Protein AF-0000000081782996 (afdb_homodimer)

Organism: Acanthaster planci (NCBI:txid133434)

Solvent-accessible surface area (backbone atoms only — not comparable to full-atom values): 99096 Å² total; per-residue (Å²): 117,73,71,66,64,56,58,69,59,61,67,72,56,61,75,66,59,66,82,66,60,81,76,82,70,81,69,79,82,71,78,75,65,73,74,62,92,53,60,62,35,41,34,34,70,46,66,41,34,33,33,34,40,40,46,39,20,35,53,35,80,90,77,66,38,68,65,50,74,59,51,66,64,35,55,46,39,55,48,24,42,52,50,40,44,53,52,40,51,70,32,75,86,46,45,53,96,46,40,60,18,34,44,34,38,62,18,14,70,30,46,57,44,26,38,60,55,46,60,71,57,45,45,55,88,63,40,36,76,54,90,51,85,71,84,79,68,69,44,55,48,57,62,66,68,62,30,71,62,79,62,52,47,51,30,32,40,30,25,54,50,40,69,30,29,51,42,38,36,44,59,30,41,73,71,38,26,26,28,30,16,42,52,37,27,54,55,75,56,47,37,84,87,28,78,39,31,31,24,65,31,38,38,46,64,55,49,46,50,49,50,52,45,50,36,54,72,70,63,40,23,14,29,21,40,38,21,25,81,45,74,68,12,48,48,46,50,51,55,43,65,68,45,26,55,84,67,41,30,32,76,49,44,76,48,78,41,48,82,86,55,54,70,65,54,40,41,52,48,52,53,50,47,62,31,86,71,28,46,36,28,24,39,32,36,34,34,30,44,42,68,44,50,47,52,45,32,46,29,30,50,74,68,69,46,58,35,55,44,36,41,39,32,30,39,51,37,38,48,45,22,55,61,62,37,65,100,37,54,72,47,44,44,26,23,34,23,38,29,71,61,52,36,81,52,70,68,54,50,56,51,53,62,65,52,59,52,90,86,45,73,50,73,59,48,63,62,48,58,72,74,41,56,72,62,70,71,46,85,54,80,82,45,76,79,77,61,51,41,61,40,60,40,58,34,48,36,36,29,48,41,53,48,42,51,47,54,12,49,36,53,49,42,38,75,72,54,45,89,79,70,53,87,82,31,66,60,56,71,54,65,53,24,64,61,46,42,59,32,39,45,64,34,72,48,76,40,97,56,64,50,69,51,40,34,45,97,51,22,38,15,62,49,40,31,31,30,28,32,29,40,64,46,98,83,68,47,74,40,68,38,79,24,30,38,34,37,62,94,66,75,40,75,45,72,79,44,84,76,59,34,49,20,47,24,104,82,62,56,59,51,47,86,56,72,11,45,65,42,76,83,58,57,83,42,24,21,44,44,59,52,76,76,58,38,88,31,39,49,45,67,42,76,41,58,88,48,21,19,29,38,82,92,29,52,37,72,45,73,36,61,80,69,28,33,35,32,64,72,15,64,45,66,34,76,47,69,77,40,57,48,22,70,85,34,71,68,16,31,52,53,43,53,54,33,50,54,51,46,50,51,53,52,48,43,56,65,63,50,62,74,45,52,82,39,69,76,42,50,73,61,44,54,67,50,49,50,40,27,52,52,12,39,54,41,23,34,50,24,37,48,44,58,32,41,76,66,36,53,67,41,26,45,40,53,62,45,25,47,44,54,12,39,43,34,26,26,48,39,46,25,51,52,22,50,44,52,32,43,45,61,51,48,24,61,72,59,71,39,70,65,66,48,56,69,62,32,71,70,55,54,48,54,54,50,52,54,52,49,49,53,53,55,48,55,50,52,51,46,44,70,76,54,62,42,36,68,35,78,41,76,28,76,48,85,66,54,67,99,61,43,62,51,54,45,31,35,51,38,59,58,78,56,67,70,60,54,51,57,45,48,49,60,39,47,54,31,36,50,49,19,28,54,32,19,58,71,35,47,83,53,63,84,84,54,67,61,37,59,29,45,30,53,31,30,48,50,36,52,51,39,51,53,42,19,51,38,39,17,59,14,40,53,56,59,69,70,65,68,52,25,58,48,31,45,32,47,27,38,44,52,40,38,51,43,43,47,54,40,68,42,41,60,55,50,45,48,70,73,66,50,81,66,66,55,68,51,56,57,44,52,52,41,46,53,46,47,45,46,48,47,48,50,50,57,60,59,63,70,62,78,69,87,76,86,80,79,76,89,86,92,86,88,95,86,95,83,94,84,92,84,90,84,88,93,84,90,90,78,91,81,76,87,80,82,79,83,75,80,83,81,77,73,87,122,117,75,71,67,63,56,59,71,57,60,66,70,54,61,73,65,57,65,81,64,61,83,73,80,70,81,69,79,82,70,79,75,66,73,75,63,92,55,59,64,35,41,35,34,68,47,68,42,34,32,32,34,39,40,46,40,21,36,52,37,80,88,77,66,39,68,65,52,75,59,51,68,65,34,54,48,38,54,49,24,43,52,48,42,44,52,51,40,52,72,34,76,85,48,45,55,95,48,40,58,18,35,44,32,39,62,19,15,69,30,46,56,45,27,39,60,55,46,60,72,56,45,47,55,87,62,39,36,76,54,90,49,85,73,85,78,69,68,46,54,50,57,62,67,68,60,32,72,62,79,63,52,46,49,30,32,42,30,24,54,49,41,70,30,29,51,43,40,35,45,58,30,43,75,70,37,25,27,29,30,16,42,50,36,28,53,55,75,56,47,36,83,86,27,76,40,32,30,26,65,32,38,38,46,65,56,51,47,50,50,50,50,44,50,35,54,71,69,63,40,23,14,30,21,40,39,21,25,80,46,74,68,12,48,48,44,49,51,55,43,64,67,46,27,55,84,66,40,30,32,76,47,43,76,49,79,40,49,83,86,55,54,70,65,53,38,42,51,49,53,52,50,46,62,31,85,70,29,46,36,26,24,40,31,36,34,34,31,44,44,69,44,49,47,53,46,34,46,29,31,51,75,67,68,45,58,36,55,43,37,41,39,32,28,41,51,36,39,47,46,26,52,60,63,35,66,92,36,53,72,45,43,43,27,24,33,24,38,29,72,63,53,35,80,52,70,68,55,51,55,52,53,63,65,50,59,51,93,86,44,71,50,73,59,46,63,62,48,58,72,73,42,56,72,58,69,70,44,85,52,80,82,43,78,81,75,58,45,38,69,44,60,41,58,35,46,37,36,28,46,41,53,47,43,51,48,54,12,49,36,53,50,42,38,72,73,55,45,89,80,68,54,87,83,32,66,59,55,71,53,65,53,24,64,62,46,44,61,34,41,46,64,34,73,50,77,40,95,54,66,49,69,49,40,34,44,96,49,22,38,16,63,48,40,32,32,28,30,33,28,40,65,45,100,83,68,45,71,36,72,39,78,23,31,38,33,38,61,93,67,76,39,74,46,73,78,42,85,76,60,36,48,20,47,23,101,82,66,55,63,51,46,86,55,71,12,46,64,41,76,83,58,58,82,41,24,21,45,44,58,51,76,75,57,38,88,29,39,50,45,68,42,76,42,59,89,47,21,19,31,38,84,91,29,53,37,69,45,72,36,61,80,68,28,32,35,32,64,74,16,65,45,68,36,77,48,69,77,42,58,47,21,71,84,34,71,68,16,32,52,53,44,51,54,33,49,54,50,48,49,51,53,51,49,44,58,65,63,50,62,74,44,54,83,39,68,77,43,51,74,59,45,56,68,49,50,48,41,27,52,52,13,38,54,41,22,36,49,25,38,46,45,59,33,41,75,65,37,53,67,41,26,45,40,55,62,45,26,48,44,53,13,40,43,35,27,26,47,39,46,24,52,52,22,49,44,51,32,44,46,61,51,46,24,62,72,58,72,41,70,65,66,49,55,69,64,33,75,67,56,50,51,53,54,49,52,54,52,48,49,54,52,53,49,54,52,52,51,44,45,70,78,53,64,45,36,66,35,80,44,76,26,74,45,85,63,81,84,95,66,47,75,51,54,43,30,35,52,38,60,58,78,55,67,72,61,53,51,57,46,48,50,60,38,49,55,32,36,51,50,19,30,54,33,19,59,70,36,49,85,52,63,84,85,53,68,60,36,59,30,47,30,52,31,30,50,50,37,52,51,38,51,54,43,18,52,38,38,18,59,13,39,54,57,58,69,70,66,68,52,24,59,48,32,46,30,47,30,38,44,51,40,38,52,43,44,47,53,40,67,46,41,59,56,49,45,48,69,72,67,49,81,65,67,56,69,50,56,56,43,50,53,40,45,52,48,45,45,45,47,46,43,48,50,52,58,60,57,61,70,65,65,81,72,82,68,83,69,88,71,89,84,74,90,79,90,82,85,68,95,75,92,84,82,90,84,85,87,77,86,78,82,86,81,85,76,82,75,80,87,76,95,86,85,132

Secondary structure (DSSP, 8-state):
-HHHHHHHHHHTTTHHHHTT--------S-------S----EEE--SEEEEEEE--EEEETTTTEEEEE--HHHHHHHHHHHHHHHHHHT-SSSSTT--EEEEEEE-TT-HHHHHHHHGGGS-GGGSPP--S---SSEEE-SS-GGGS-SSPEEEEE--SSHHHHHHHHHHHHHTT--EEESS---GGGGSTT-TTEEESS--HHHHHHHHHHHHHHTT--EEEEEEESSHHHHHHHHHHHHHTGGGT-EEEEEEEE-TTS-HHHHHHHHHHHTSTTGGG--EEEEES-HHHHHHHHHHHHHTT-TTS-EEEE-HHHHTTTTGGGTT-HHHHTT-EEEEE-----HHHHHHHHHH-STT-SSTTHHHHHHHS-HHHH--STTS-TT--------HHHHHHHHHHHHHHHHHHHHHHH-SS--TT-HHHHS--HHHHHHHHTT-EEE-TTSSEEE--TTSPPP-EEEEEEEEE-TTS-EEEEEEEEEETTTTEEEE-SPPPP----TT--SSS-----SSPPPPTTEEEEE-GGGGGG-EEEEEPPTTEEEETTTTEEEEPPTTEEE-TTSSSEEEPPEE---TTSHHHHHHHHHHHHHHHHHHHHHHHTGGGTTSHHHHTT-HHHHHHHHHHHHHHHHHHHHTTS---HHHHHHHHHHHHHHHHHHHHHHHHHHHHHIIIIIIHHHH--HHHHHTT-HHHHHHHHHHHHHHHHHHHHHHHHHS---EEEEEEE-S---SSS--EEEEEEE---HHHHHHHHHHHHHHHHHHHHHHHHTTTS-TT-THHHHHHHHHHHHHHHHHHHHHHHHHHHTT-S-SHHHHHHHHHHHHHHHHHIIIIIHHHHHHHHH--S-HHHHHHHHHHHHHHHHHHHHHHHTT----------------------------------------------/-TTHHHHHHHHTTTHHHHTT--------S-------S---EEEE--SEEEEEEE--EEEETTTTEEEEE--HHHHHHHHHHHHHHHHHHT-SSSSTT--EEEEEEE-TT-HHHHHHHHGGGS-GGGSPP--S---SSEEEESS-GGGS-SSPEEEEE--SSHHHHHHHHHHHHHTT--EEESS---GGGGSTT-TTEEESS--HHHHHHHHHHHHHHTT--EEEEEEESSHHHHHHHHHHHHHTGGGT-EEEEEEEE-TTS-HHHHHHHHHHHTSTTGGG--EEEEES-HHHHHHHHHHHHHTT-TTS-EEEE-HHHHTTTTGGGTT-HHHHTT-EEEEE-----HHHHHHHHHH-STT-SSTTHHHHHHHS-HHHH--STTS-TTS-------HHHHHHHHHHHHHHHHHHHHHHH-SS--TT-HHHHS--HHHHHHHHTT-EEE-TTSSEEE--TTS----EEEEEEEEE-TTS-EEEEEEEEEETTTTEEEE-S-PPP----TTS-SSS-----SSPPPPTTEEEEE-GGGGGG-EEEEEPPTTEEEETTTTEEEEPPTTEEE-TTSSSEEEPPEE---TTSHHHHHHHHHHHHHHHHHHHHHHHTGGGTTSHHHHTT-HHHHHHHHHHHHHHHHHHHHTTS---HHHHHHHHHHHHHHHHHHHHHHHHHHHHHIIIIIIHHHH--HHHHHTT-HHHHHHHHHHHHHHHHHHHHHHHHHS---EEEEEEE----SSSS--EEEEEEE---HHHHHHHHHHHHHHHHHHHHHHHHTTTS-TT-THHHHHHHHHHHHHHHHHHHHHHHHHHHTT-S-SHHHHHHHHHHHHHHHHHIIIIIHHHHHHHHH--S-HHHHHHHHHHHHHHHHHHHHHHHGGG---------------------------------------------

Structure (mmCIF, N/CA/C/O backbone):
data_AF-0000000081782996-model_v1
#
loop_
_entity.id
_entity.type
_entity.pdbx_description
1 polymer 'Metabotropic glutamate receptor 2-like'
#
loop_
_atom_site.group_PDB
_atom_site.id
_atom_site.type_symbol
_atom_site.label_atom_id
_atom_site.label_alt_id
_atom_site.label_comp_id
_atom_site.label_asym_id
_atom_site.label_entity_id
_atom_site.label_seq_id
_atom_site.pdbx_PDB_ins_code
_atom_site.Cartn_x
_atom_site.Cartn_y
_atom_site.Cartn_z
_atom_site.occupancy
_atom_site.B_iso_or_equiv
_atom_site.auth_seq_id
_atom_site.auth_comp_id
_atom_site.auth_asym_id
_atom_site.auth_atom_id
_atom_site.pdbx_PDB_model_num
ATOM 1 N N . MET A 1 1 ? 56.21 4.153 -16.46 1 25.96 1 MET A N 1
ATOM 2 C CA . MET A 1 1 ? 55.512 2.87 -16.461 1 25.96 1 MET A CA 1
ATOM 3 C C . MET A 1 1 ? 54.505 2.799 -17.605 1 25.96 1 MET A C 1
ATOM 5 O O . MET A 1 1 ? 54.076 1.711 -17.992 1 25.96 1 MET A O 1
ATOM 9 N N . ALA A 1 2 ? 54.054 4.024 -18.22 1 31.09 2 ALA A N 1
ATOM 10 C CA . ALA A 1 2 ? 53.213 4.226 -19.396 1 31.09 2 ALA A CA 1
ATOM 11 C C . ALA A 1 2 ? 53.88 3.669 -20.65 1 31.09 2 ALA A C 1
ATOM 13 O O . ALA A 1 2 ? 53.22 3.057 -21.493 1 31.09 2 ALA A O 1
ATOM 14 N N . VAL A 1 3 ? 55.298 3.969 -20.811 1 34.71 3 VAL A N 1
ATOM 15 C CA . VAL A 1 3 ? 56.085 3.713 -22.012 1 34.71 3 VAL A CA 1
ATOM 16 C C . VAL A 1 3 ? 56.272 2.209 -22.198 1 34.71 3 VAL A C 1
ATOM 18 O O . VAL A 1 3 ? 56.184 1.699 -23.317 1 34.71 3 VAL A O 1
ATOM 21 N N . PHE A 1 4 ? 56.633 1.468 -21.037 1 35.72 4 PHE A N 1
ATOM 22 C CA . PHE A 1 4 ? 56.968 0.051 -21.107 1 35.72 4 PHE A CA 1
ATOM 23 C C . PHE A 1 4 ? 55.735 -0.78 -21.443 1 35.72 4 PHE A C 1
ATOM 25 O O . PHE A 1 4 ? 55.817 -1.737 -22.216 1 35.72 4 PHE A O 1
ATOM 32 N N . LEU A 1 5 ? 54.491 -0.331 -20.995 1 26.76 5 LEU A N 1
ATOM 33 C CA . LEU A 1 5 ? 53.28 -1.122 -21.186 1 26.76 5 LEU A CA 1
ATOM 34 C C . LEU A 1 5 ? 52.798 -1.039 -22.63 1 26.76 5 LEU A C 1
ATOM 36 O O . LEU A 1 5 ? 51.98 -1.853 -23.064 1 26.76 5 LEU A O 1
ATOM 40 N N . LYS A 1 6 ? 53.249 0.01 -23.414 1 31.65 6 LYS A N 1
ATOM 41 C CA . LYS A 1 6 ? 52.854 0.198 -24.807 1 31.65 6 LYS A CA 1
ATOM 42 C C . LYS A 1 6 ? 53.441 -0.895 -25.696 1 31.65 6 LYS A C 1
ATOM 44 O O . LYS A 1 6 ? 52.773 -1.383 -26.611 1 31.65 6 LYS A O 1
ATOM 49 N N . SER A 1 7 ? 54.786 -1.174 -25.401 1 28.08 7 SER A N 1
ATOM 50 C CA . SER A 1 7 ? 55.562 -1.952 -26.36 1 28.08 7 SER A CA 1
ATOM 51 C C . SER A 1 7 ? 55.136 -3.417 -26.357 1 28.08 7 SER A C 1
ATOM 53 O O . SER A 1 7 ? 55.365 -4.137 -27.331 1 28.08 7 SER A O 1
ATOM 55 N N . VAL A 1 8 ? 54.811 -4.006 -25.148 1 31.4 8 VAL A N 1
ATOM 56 C CA . VAL A 1 8 ? 54.518 -5.435 -25.125 1 31.4 8 VAL A CA 1
ATOM 57 C C . VAL A 1 8 ? 53.196 -5.704 -25.84 1 31.4 8 VAL A C 1
ATOM 59 O O . VAL A 1 8 ? 52.821 -6.859 -26.051 1 31.4 8 VAL A O 1
ATOM 62 N N . CYS A 1 9 ? 52.411 -4.677 -26.337 1 28.52 9 CYS A N 1
ATOM 63 C CA . CYS A 1 9 ? 51.183 -4.785 -27.117 1 28.52 9 CYS A CA 1
ATOM 64 C C . CYS A 1 9 ? 51.474 -5.293 -28.524 1 28.52 9 CYS A C 1
ATOM 66 O O . CYS A 1 9 ? 50.626 -5.937 -29.144 1 28.52 9 CYS A O 1
ATOM 68 N N . VAL A 1 10 ? 52.654 -4.88 -29.2 1 30.55 10 VAL A N 1
ATOM 69 C CA . VAL A 1 10 ? 52.868 -5.11 -30.625 1 30.55 10 VAL A CA 1
ATOM 70 C C . VAL A 1 10 ? 53.111 -6.596 -30.879 1 30.55 10 VAL A C 1
ATOM 72 O O . VAL A 1 10 ? 52.599 -7.157 -31.851 1 30.55 10 VAL A O 1
ATOM 75 N N . ALA A 1 11 ? 53.986 -7.297 -30.056 1 30.23 11 ALA A N 1
ATOM 76 C CA . ALA A 1 11 ? 54.435 -8.635 -30.428 1 30.23 11 ALA A CA 1
ATOM 77 C C . ALA A 1 11 ? 53.292 -9.642 -30.34 1 30.23 11 ALA A C 1
ATOM 79 O O . ALA A 1 11 ? 53.237 -10.598 -31.117 1 30.23 11 ALA A O 1
ATOM 80 N N . SER A 1 12 ? 52.34 -9.526 -29.413 1 27.12 12 SER A N 1
ATOM 81 C CA . SER A 1 12 ? 51.313 -10.555 -29.292 1 27.12 12 SER A CA 1
ATOM 82 C C . SER A 1 12 ? 50.343 -10.509 -30.467 1 27.12 12 SER A C 1
ATOM 84 O O . SER A 1 12 ? 49.369 -11.265 -30.506 1 27.12 12 SER A O 1
ATOM 86 N N . THR A 1 13 ? 50.408 -9.551 -31.418 1 29.71 13 THR A N 1
ATOM 87 C CA . THR A 1 13 ? 49.606 -9.468 -32.633 1 29.71 13 THR A CA 1
ATOM 88 C C . THR A 1 13 ? 49.98 -10.584 -33.605 1 29.71 13 THR A C 1
ATOM 90 O O . THR A 1 13 ? 49.165 -10.989 -34.436 1 29.71 13 THR A O 1
ATOM 93 N N . LEU A 1 14 ? 51.294 -10.982 -33.69 1 27.93 14 LEU A N 1
ATOM 94 C CA . LEU A 1 14 ? 51.73 -11.796 -34.82 1 27.93 14 LEU A CA 1
ATOM 95 C C . LEU A 1 14 ? 51.158 -13.206 -34.726 1 27.93 14 LEU A C 1
ATOM 97 O O . LEU A 1 14 ? 50.858 -13.828 -35.748 1 27.93 14 LEU A O 1
ATOM 101 N N . ILE A 1 15 ? 51.206 -13.842 -33.52 1 28.26 15 ILE A N 1
ATOM 102 C CA . ILE A 1 15 ? 50.835 -15.253 -33.513 1 28.26 15 ILE A CA 1
ATOM 103 C C . ILE A 1 15 ? 49.34 -15.396 -33.79 1 28.26 15 ILE A C 1
ATOM 105 O O . ILE A 1 15 ? 48.86 -16.491 -34.093 1 28.26 15 ILE A O 1
ATOM 109 N N . SER A 1 16 ? 48.488 -14.336 -33.743 1 26.84 16 SER A N 1
ATOM 110 C CA . SER A 1 16 ? 47.069 -14.414 -34.073 1 26.84 16 SER A CA 1
ATOM 111 C C . SER A 1 16 ? 46.862 -14.758 -35.545 1 26.84 16 SER A C 1
ATOM 113 O O . SER A 1 16 ? 45.743 -15.055 -35.967 1 26.84 16 SER A O 1
ATOM 115 N N . LEU A 1 17 ? 47.757 -14.334 -36.426 1 27.36 17 LEU A N 1
ATOM 116 C CA . LEU A 1 17 ? 47.454 -14.425 -37.851 1 27.36 17 LEU A CA 1
ATOM 117 C C . LEU A 1 17 ? 47.432 -15.878 -38.31 1 27.36 17 LEU A C 1
ATOM 119 O O . LEU A 1 17 ? 46.678 -16.235 -39.219 1 27.36 17 LEU A O 1
ATOM 123 N N . ALA A 1 18 ? 48.401 -16.703 -37.854 1 26.03 18 ALA A N 1
ATOM 124 C CA . ALA A 1 18 ? 48.621 -17.923 -38.626 1 26.03 18 ALA A CA 1
ATOM 125 C C . ALA A 1 18 ? 47.447 -18.886 -38.476 1 26.03 18 ALA A C 1
ATOM 127 O O . ALA A 1 18 ? 47.165 -19.676 -39.38 1 26.03 18 ALA A O 1
ATOM 128 N N . VAL A 1 19 ? 46.904 -19.062 -37.249 1 25.78 19 VAL A N 1
ATOM 129 C CA . VAL A 1 19 ? 46.008 -20.206 -37.118 1 25.78 19 VAL A CA 1
ATOM 130 C C . VAL A 1 19 ? 44.685 -19.91 -37.82 1 25.78 19 VAL A C 1
ATOM 132 O O . VAL A 1 19 ? 43.72 -20.666 -37.685 1 25.78 19 VAL A O 1
ATOM 135 N N . SER A 1 20 ? 44.554 -18.816 -38.556 1 26.06 20 SER A N 1
ATOM 136 C CA . SER A 1 20 ? 43.345 -18.504 -39.311 1 26.06 20 SER A CA 1
ATOM 137 C C . SER A 1 20 ? 43.089 -19.543 -40.398 1 26.06 20 SER A C 1
ATOM 139 O O . SER A 1 20 ? 42.252 -19.334 -41.279 1 26.06 20 SER A O 1
ATOM 141 N N . LEU A 1 21 ? 44.097 -20.374 -40.666 1 24.55 21 LEU A N 1
ATOM 142 C CA . LEU A 1 21 ? 44.007 -20.924 -42.015 1 24.55 21 LEU A CA 1
ATOM 143 C C . LEU A 1 21 ? 42.663 -21.61 -42.233 1 24.55 21 LEU A C 1
ATOM 145 O O . LEU A 1 21 ? 41.967 -21.325 -43.21 1 24.55 21 LEU A O 1
ATOM 149 N N . HIS A 1 22 ? 42.581 -22.958 -42.575 1 23.09 22 HIS A N 1
ATOM 150 C CA . HIS A 1 22 ? 41.916 -23.637 -43.682 1 23.09 22 HIS A CA 1
ATOM 151 C C . HIS A 1 22 ? 40.511 -24.082 -43.292 1 23.09 22 HIS A C 1
ATOM 153 O O . HIS A 1 22 ? 40.288 -25.257 -42.994 1 23.09 22 HIS A O 1
ATOM 159 N N . ILE A 1 23 ? 39.841 -23.428 -42.397 1 24.49 23 ILE A N 1
ATOM 160 C CA . ILE A 1 23 ? 38.575 -24.132 -42.225 1 24.49 23 ILE A CA 1
ATOM 161 C C . ILE A 1 23 ? 37.768 -24.065 -43.52 1 24.49 23 ILE A C 1
ATOM 163 O O . ILE A 1 23 ? 37.506 -22.978 -44.04 1 24.49 23 ILE A O 1
ATOM 167 N N . PRO A 1 24 ? 37.743 -25.14 -44.291 1 24.77 24 PRO A N 1
ATOM 168 C CA . PRO A 1 24 ? 37.012 -25.207 -45.558 1 24.77 24 PRO A CA 1
ATOM 169 C C . PRO A 1 24 ? 35.55 -24.788 -45.419 1 24.77 24 PRO A C 1
ATOM 171 O O . PRO A 1 24 ? 34.946 -24.983 -44.361 1 24.77 24 PRO A O 1
ATOM 174 N N . ALA A 1 25 ? 35.163 -23.69 -46.093 1 24.12 25 ALA A N 1
ATOM 175 C CA . ALA A 1 25 ? 33.923 -22.937 -46.264 1 24.12 25 ALA A CA 1
ATOM 176 C C . ALA A 1 25 ? 32.79 -23.845 -46.732 1 24.12 25 ALA A C 1
ATOM 178 O O . ALA A 1 25 ? 31.637 -23.415 -46.821 1 24.12 25 ALA A O 1
ATOM 179 N N . ASP A 1 26 ? 33.1 -24.95 -47.37 1 23.69 26 ASP A N 1
ATOM 180 C CA . ASP A 1 26 ? 32.022 -25.258 -48.305 1 23.69 26 ASP A CA 1
ATOM 181 C C . ASP A 1 26 ? 30.746 -25.649 -47.562 1 23.69 26 ASP A C 1
ATOM 183 O O . ASP A 1 26 ? 30.54 -26.822 -47.247 1 23.69 26 ASP A O 1
ATOM 187 N N . ILE A 1 27 ? 30.512 -24.958 -46.543 1 23.6 27 ILE A N 1
ATOM 188 C CA . ILE A 1 27 ? 29.332 -25.462 -45.849 1 23.6 27 ILE A CA 1
ATOM 189 C C . ILE A 1 27 ? 28.09 -25.228 -46.705 1 23.6 27 ILE A C 1
ATOM 191 O O . ILE A 1 27 ? 27.762 -24.086 -47.036 1 23.6 27 ILE A O 1
ATOM 195 N N . SER A 1 28 ? 27.745 -26.18 -47.549 1 21.24 28 SER A N 1
ATOM 196 C CA . SER A 1 28 ? 26.537 -26.277 -48.361 1 21.24 28 SER A CA 1
ATOM 197 C C . SER A 1 28 ? 25.304 -25.848 -47.572 1 21.24 28 SER A C 1
ATOM 199 O O . SER A 1 28 ? 25.22 -26.084 -46.365 1 21.24 28 SER A O 1
ATOM 201 N N . ARG A 1 29 ? 24.519 -24.944 -48.12 1 26.2 29 ARG A N 1
ATOM 202 C CA . ARG A 1 29 ? 23.279 -24.229 -47.832 1 26.2 29 ARG A CA 1
ATOM 203 C C . ARG A 1 29 ? 22.239 -25.161 -47.22 1 26.2 29 ARG A C 1
ATOM 205 O O . ARG A 1 29 ? 21.471 -24.754 -46.346 1 26.2 29 ARG A O 1
ATOM 212 N N . ASN A 1 30 ? 21.833 -26.174 -48.026 1 23.51 30 ASN A N 1
ATOM 213 C CA . ASN A 1 30 ? 20.406 -26.398 -48.23 1 23.51 30 ASN A CA 1
ATOM 214 C C . ASN A 1 30 ? 19.765 -27.071 -47.02 1 23.51 30 ASN A C 1
ATOM 216 O O . ASN A 1 30 ? 18.586 -27.427 -47.055 1 23.51 30 ASN A O 1
ATOM 220 N N . ALA A 1 31 ? 20.406 -27.948 -46.296 1 26.25 31 ALA A N 1
ATOM 221 C CA . ALA A 1 31 ? 19.533 -28.949 -45.688 1 26.25 31 ALA A CA 1
ATOM 222 C C . ALA A 1 31 ? 18.64 -28.322 -44.622 1 26.25 31 ALA A C 1
ATOM 224 O O . ALA A 1 31 ? 19.113 -27.96 -43.542 1 26.25 31 ALA A O 1
ATOM 225 N N . GLN A 1 32 ? 17.771 -27.452 -45.042 1 29.52 32 GLN A N 1
ATOM 226 C CA . GLN A 1 32 ? 16.659 -27.193 -44.134 1 29.52 32 GLN A CA 1
ATOM 227 C C . GLN A 1 32 ? 16.145 -28.488 -43.511 1 29.52 32 GLN A C 1
ATOM 229 O O . GLN A 1 32 ? 15.361 -29.212 -44.128 1 29.52 32 GLN A O 1
ATOM 234 N N . GLY A 1 33 ? 17.022 -29.358 -43.087 1 27.32 33 GLY A N 1
ATOM 235 C CA . GLY A 1 33 ? 16.536 -30.604 -42.518 1 27.32 33 GLY A CA 1
ATOM 236 C C . GLY A 1 33 ? 15.411 -30.405 -41.52 1 27.32 33 GLY A C 1
ATOM 237 O O . GLY A 1 33 ? 15.567 -29.676 -40.538 1 27.32 33 GLY A O 1
ATOM 238 N N . VAL A 1 34 ? 14.168 -30.267 -42.016 1 32.34 34 VAL A N 1
ATOM 239 C CA . VAL A 1 34 ? 12.996 -30.569 -41.201 1 32.34 34 VAL A CA 1
ATOM 240 C C . VAL A 1 34 ? 13.317 -31.707 -40.234 1 32.34 34 VAL A C 1
ATOM 242 O O . VAL A 1 34 ? 13.606 -32.828 -40.659 1 32.34 34 VAL A O 1
ATOM 245 N N . LEU A 1 35 ? 13.942 -31.497 -39.209 1 35.91 35 LEU A N 1
ATOM 246 C CA . LEU A 1 35 ? 14.125 -32.515 -38.181 1 35.91 35 LEU A CA 1
ATOM 247 C C . LEU A 1 35 ? 12.846 -33.322 -37.98 1 35.91 35 LEU A C 1
ATOM 249 O O . LEU A 1 35 ? 11.777 -32.752 -37.754 1 35.91 35 LEU A O 1
ATOM 253 N N . THR A 1 36 ? 12.659 -34.354 -38.702 1 36 36 THR A N 1
ATOM 254 C CA . THR A 1 36 ? 11.662 -35.379 -38.414 1 36 36 THR A CA 1
ATOM 255 C C . THR A 1 36 ? 11.469 -35.539 -36.908 1 36 36 THR A C 1
ATOM 257 O O . THR A 1 36 ? 12.342 -35.164 -36.122 1 36 36 THR A O 1
ATOM 260 N N . ASP A 1 37 ? 10.257 -35.762 -36.382 1 42.6 37 ASP A N 1
ATOM 261 C CA . ASP A 1 37 ? 9.783 -36.167 -35.063 1 42.6 37 ASP A CA 1
ATOM 262 C C . ASP A 1 37 ? 10.776 -37.111 -34.388 1 42.6 37 ASP A C 1
ATOM 264 O O . ASP A 1 37 ? 10.444 -37.767 -33.399 1 42.6 37 ASP A O 1
ATOM 268 N N . ASP A 1 38 ? 11.856 -37.594 -35.024 1 47.99 38 ASP A N 1
ATOM 269 C CA . ASP A 1 38 ? 12.699 -38.651 -34.473 1 47.99 38 ASP A CA 1
ATOM 270 C C . ASP A 1 38 ? 13.478 -38.155 -33.257 1 47.99 38 ASP A C 1
ATOM 272 O O . ASP A 1 38 ? 14.133 -37.112 -33.316 1 47.99 38 ASP A O 1
ATOM 276 N N . ASP A 1 39 ? 13.141 -38.582 -32.079 1 61.27 39 ASP A N 1
ATOM 277 C CA . ASP A 1 39 ? 13.64 -38.277 -30.742 1 61.27 39 ASP A CA 1
ATOM 278 C C . ASP A 1 39 ? 15.139 -38.548 -30.64 1 61.27 39 ASP A C 1
ATOM 280 O O . ASP A 1 39 ? 15.584 -39.682 -30.826 1 61.27 39 ASP A O 1
ATOM 284 N N . ASP A 1 40 ? 16.075 -37.659 -30.754 1 78.12 40 ASP A N 1
ATOM 285 C CA . ASP A 1 40 ? 17.495 -37.832 -30.46 1 78.12 40 ASP A CA 1
ATOM 286 C C . ASP A 1 40 ? 17.722 -38.073 -28.97 1 78.12 40 ASP A C 1
ATOM 288 O O . ASP A 1 40 ? 17.065 -37.456 -28.128 1 78.12 40 ASP A O 1
ATOM 292 N N . VAL A 1 41 ? 18.384 -39.203 -28.696 1 88.79 41 VAL A N 1
ATOM 293 C CA . VAL A 1 41 ? 18.756 -39.527 -27.322 1 88.79 41 VAL A CA 1
ATOM 294 C C . VAL A 1 41 ? 20.272 -39.683 -27.221 1 88.79 41 VAL A C 1
ATOM 296 O O . VAL A 1 41 ? 20.908 -40.229 -28.126 1 88.79 41 VAL A O 1
ATOM 299 N N . PHE A 1 42 ? 20.945 -39.022 -26.368 1 91.46 42 PHE A N 1
ATOM 300 C CA . PHE A 1 42 ? 22.334 -39.29 -26.014 1 91.46 42 PHE A CA 1
ATOM 301 C C . PHE A 1 42 ? 22.419 -40.34 -24.912 1 91.46 42 PHE A C 1
ATOM 303 O O . PHE A 1 42 ? 22.053 -40.075 -23.765 1 91.46 42 PHE A O 1
ATOM 310 N N . PHE A 1 43 ? 22.851 -41.574 -25.311 1 91.51 43 PHE A N 1
ATOM 311 C CA . PHE A 1 43 ? 22.789 -42.698 -24.385 1 91.51 43 PHE A CA 1
ATOM 312 C C . PHE A 1 43 ? 24.166 -43.325 -24.201 1 91.51 43 PHE A C 1
ATOM 314 O O . PHE A 1 43 ? 24.924 -43.462 -25.163 1 91.51 43 PHE A O 1
ATOM 321 N N . GLN A 1 44 ? 24.531 -43.482 -23.025 1 90.5 44 GLN A N 1
ATOM 322 C CA . GLN A 1 44 ? 25.678 -44.295 -22.635 1 90.5 44 GLN A CA 1
ATOM 323 C C . GLN A 1 44 ? 25.283 -45.343 -21.599 1 90.5 44 GLN A C 1
ATOM 325 O O . GLN A 1 44 ? 24.715 -45.011 -20.557 1 90.5 44 GLN A O 1
ATOM 330 N N . ASP A 1 45 ? 25.512 -46.539 -21.93 1 88.03 45 ASP A N 1
ATOM 331 C CA . ASP A 1 45 ? 25.125 -47.623 -21.031 1 88.03 45 ASP A CA 1
ATOM 332 C C . ASP A 1 45 ? 26.004 -47.641 -19.783 1 88.03 45 ASP A C 1
ATOM 334 O O . ASP A 1 45 ? 27.086 -47.051 -19.771 1 88.03 45 ASP A O 1
ATOM 338 N N . GLY A 1 46 ? 25.482 -48.199 -18.714 1 91.01 46 GLY A N 1
ATOM 339 C CA . GLY A 1 46 ? 26.139 -48.385 -17.43 1 91.01 46 GLY A CA 1
ATOM 340 C C . GLY A 1 46 ? 25.396 -49.336 -16.512 1 91.01 46 GLY A C 1
ATOM 341 O O . GLY A 1 46 ? 24.374 -49.907 -16.897 1 91.01 46 GLY A O 1
ATOM 342 N N . ASP A 1 47 ? 25.976 -49.617 -15.416 1 91.1 47 ASP A N 1
ATOM 343 C CA . ASP A 1 47 ? 25.307 -50.454 -14.424 1 91.1 47 ASP A CA 1
ATOM 344 C C . ASP A 1 47 ? 24.092 -49.741 -13.834 1 91.1 47 ASP A C 1
ATOM 346 O O . ASP A 1 47 ? 23.09 -50.38 -13.507 1 91.1 47 ASP A O 1
ATOM 350 N N . ILE A 1 48 ? 24.28 -48.487 -13.693 1 93.51 48 ILE A N 1
ATOM 351 C CA . ILE A 1 48 ? 23.202 -47.613 -13.242 1 93.51 48 ILE A CA 1
ATOM 352 C C . ILE A 1 48 ? 23.004 -46.478 -14.244 1 93.51 48 ILE A C 1
ATOM 354 O O . ILE A 1 48 ? 23.972 -45.847 -14.675 1 93.51 48 ILE A O 1
ATOM 358 N N . ILE A 1 49 ? 21.767 -46.201 -14.599 1 94.42 49 ILE A N 1
ATOM 359 C CA . ILE A 1 49 ? 21.485 -45.193 -15.615 1 94.42 49 ILE A CA 1
ATOM 360 C C . ILE A 1 49 ? 20.854 -43.965 -14.962 1 94.42 49 ILE A C 1
ATOM 362 O O . ILE A 1 49 ? 19.896 -44.085 -14.195 1 94.42 49 ILE A O 1
ATOM 366 N N . LEU A 1 50 ? 21.399 -42.844 -15.212 1 96.93 50 LEU A N 1
ATOM 367 C CA . LEU A 1 50 ? 20.799 -41.571 -14.828 1 96.93 50 LEU A CA 1
ATOM 368 C C . LEU A 1 50 ? 20.131 -40.902 -16.025 1 96.93 50 LEU A C 1
ATOM 370 O O . LEU A 1 50 ? 20.649 -40.96 -17.143 1 96.93 50 LEU A O 1
ATOM 374 N N . GLY A 1 51 ? 18.992 -40.361 -15.776 1 96.42 51 GLY A N 1
ATOM 375 C CA . GLY A 1 51 ? 18.336 -39.576 -16.809 1 96.42 51 GLY A CA 1
ATOM 376 C C . GLY A 1 51 ? 18.762 -38.12 -16.814 1 96.42 51 GLY A C 1
ATOM 377 O O . GLY A 1 51 ? 19.171 -37.585 -15.782 1 96.42 51 GLY A O 1
ATOM 378 N N . GLY A 1 52 ? 18.758 -37.48 -17.961 1 96.88 52 GLY A N 1
ATOM 379 C CA . GLY A 1 52 ? 19.029 -36.059 -18.11 1 96.88 52 GLY A CA 1
ATOM 380 C C . GLY A 1 52 ? 18.06 -35.362 -19.045 1 96.88 52 GLY A C 1
ATOM 381 O O . GLY A 1 52 ? 17.654 -35.928 -20.062 1 96.88 52 GLY A O 1
ATOM 382 N N . VAL A 1 53 ? 17.632 -34.225 -18.628 1 96.15 53 VAL A N 1
ATOM 383 C CA . VAL A 1 53 ? 16.744 -33.412 -19.453 1 96.15 53 VAL A CA 1
ATOM 384 C C . VAL A 1 53 ? 17.296 -31.993 -19.564 1 96.15 53 VAL A C 1
ATOM 386 O O . VAL A 1 53 ? 17.472 -31.308 -18.553 1 96.15 53 VAL A O 1
ATOM 389 N N . PHE A 1 54 ? 17.626 -31.528 -20.803 1 95.03 54 PHE A N 1
ATOM 390 C CA . PHE A 1 54 ? 18.239 -30.228 -21.048 1 95.03 54 PHE A CA 1
ATOM 391 C C . PHE A 1 54 ? 17.549 -29.513 -22.203 1 95.03 54 PHE A C 1
ATOM 393 O O . PHE A 1 54 ? 17.113 -30.151 -23.164 1 95.03 54 PHE A O 1
ATOM 400 N N . PRO A 1 55 ? 17.444 -28.212 -22.118 1 92.38 55 PRO A N 1
ATOM 401 C CA . PRO A 1 55 ? 16.759 -27.466 -23.175 1 92.38 55 PRO A CA 1
ATOM 402 C C . PRO A 1 55 ? 17.686 -27.09 -24.329 1 92.38 55 PRO A C 1
ATOM 404 O O . PRO A 1 55 ? 18.097 -25.933 -24.443 1 92.38 55 PRO A O 1
ATOM 407 N N . LEU A 1 56 ? 17.889 -27.962 -25.228 1 91.91 56 LEU A N 1
ATOM 408 C CA . LEU A 1 56 ? 18.84 -27.771 -26.318 1 91.91 56 LEU A CA 1
ATOM 409 C C . LEU A 1 56 ? 18.209 -26.974 -27.455 1 91.91 56 LEU A C 1
ATOM 411 O O . LEU A 1 56 ? 18.905 -26.254 -28.174 1 91.91 56 LEU A O 1
ATOM 415 N N . HIS A 1 57 ? 16.937 -27.199 -27.605 1 90.1 57 HIS A N 1
ATOM 416 C CA . HIS A 1 57 ? 16.23 -26.525 -28.689 1 90.1 57 HIS A CA 1
ATOM 417 C C . HIS A 1 57 ? 15.073 -25.687 -28.155 1 90.1 57 HIS A C 1
ATOM 419 O O . HIS A 1 57 ? 14.7 -25.809 -26.986 1 90.1 57 HIS A O 1
ATOM 425 N N . ASN A 1 58 ? 14.605 -24.774 -28.998 1 85.39 58 ASN A N 1
ATOM 426 C CA . ASN A 1 58 ? 13.404 -23.998 -28.707 1 85.39 58 ASN A CA 1
ATOM 427 C C . ASN A 1 58 ? 12.152 -24.675 -29.257 1 85.39 58 ASN A C 1
ATOM 429 O O . ASN A 1 58 ? 12.184 -25.264 -30.339 1 85.39 58 ASN A O 1
ATOM 433 N N . PHE A 1 59 ? 11.156 -24.635 -28.432 1 80.43 59 PHE A N 1
ATOM 434 C CA . PHE A 1 59 ? 9.882 -25.216 -28.837 1 80.43 59 PHE A CA 1
ATOM 435 C C . PHE A 1 59 ? 9.063 -24.216 -29.644 1 80.43 59 PHE A C 1
ATOM 437 O O . PHE A 1 59 ? 8.982 -23.039 -29.285 1 80.43 59 PHE A O 1
ATOM 444 N N . HIS A 1 60 ? 8.633 -24.535 -30.794 1 76.16 60 HIS A N 1
ATOM 445 C CA . HIS A 1 60 ? 7.695 -23.726 -31.565 1 76.16 60 HIS A CA 1
ATOM 446 C C . HIS A 1 60 ? 6.252 -24.064 -31.207 1 76.16 60 HIS A C 1
ATOM 448 O O . HIS A 1 60 ? 5.747 -25.125 -31.581 1 76.16 60 HIS A O 1
ATOM 454 N N . PRO A 1 61 ? 5.576 -23.211 -30.545 1 68.98 61 PRO A N 1
ATOM 455 C CA . PRO A 1 61 ? 4.251 -23.529 -30.008 1 68.98 61 PRO A CA 1
ATOM 456 C C . PRO A 1 61 ? 3.236 -23.861 -31.099 1 68.98 61 PRO A C 1
ATOM 458 O O . PRO A 1 61 ? 2.37 -24.717 -30.902 1 68.98 61 PRO A O 1
ATOM 461 N N . VAL A 1 62 ? 3.246 -23.162 -32.253 1 62.76 62 VAL A N 1
ATOM 462 C CA . VAL A 1 62 ? 2.273 -23.386 -33.317 1 62.76 62 VAL A CA 1
ATOM 463 C C . VAL A 1 62 ? 2.587 -24.694 -34.038 1 62.76 62 VAL A C 1
ATOM 465 O O . VAL A 1 62 ? 1.705 -25.538 -34.219 1 62.76 62 VAL A O 1
ATOM 468 N N . ALA A 1 63 ? 3.915 -24.883 -34.335 1 63.17 63 ALA A N 1
ATOM 469 C CA . ALA A 1 63 ? 4.315 -26.09 -35.053 1 63.17 63 ALA A CA 1
ATOM 470 C C . ALA A 1 63 ? 4.471 -27.27 -34.098 1 63.17 63 ALA A C 1
ATOM 472 O O . ALA A 1 63 ? 4.478 -28.426 -34.527 1 63.17 63 ALA A O 1
ATOM 473 N N . ARG A 1 64 ? 4.447 -26.886 -32.81 1 70.79 64 ARG A N 1
ATOM 474 C CA . ARG A 1 64 ? 4.593 -27.879 -31.751 1 70.79 64 ARG A CA 1
ATOM 475 C C . ARG A 1 64 ? 5.778 -28.8 -32.024 1 70.79 64 ARG A C 1
ATOM 477 O O . ARG A 1 64 ? 5.639 -30.024 -31.991 1 70.79 64 ARG A O 1
ATOM 484 N N . GLN A 1 65 ? 6.873 -28.26 -32.451 1 75.36 65 GLN A N 1
ATOM 485 C CA . GLN A 1 65 ? 8.097 -28.993 -32.759 1 75.36 65 GLN A CA 1
ATOM 486 C C . GLN A 1 65 ? 9.318 -28.299 -32.163 1 75.36 65 GLN A C 1
ATOM 488 O O . GLN A 1 65 ? 9.286 -27.096 -31.895 1 75.36 65 GLN A O 1
ATOM 493 N N . CYS A 1 66 ? 10.273 -29.166 -31.869 1 82.16 66 CYS A N 1
ATOM 494 C CA . CYS A 1 66 ? 11.576 -28.659 -31.455 1 82.16 66 CYS A CA 1
ATOM 495 C C . CYS A 1 66 ? 12.35 -28.108 -32.646 1 82.16 66 CYS A C 1
ATOM 497 O O . CYS A 1 66 ? 12.574 -28.818 -33.628 1 82.16 66 CYS A O 1
ATOM 499 N N . THR A 1 67 ? 12.658 -26.88 -32.791 1 80.08 67 THR A N 1
ATOM 500 C CA . THR A 1 67 ? 13.152 -26.232 -34.001 1 80.08 67 THR A CA 1
ATOM 501 C C . THR A 1 67 ? 14.635 -25.898 -33.868 1 80.08 67 THR A C 1
ATOM 503 O O . THR A 1 67 ? 15.487 -26.786 -33.949 1 80.08 67 THR A O 1
ATOM 506 N N . THR A 1 68 ? 14.93 -24.628 -33.433 1 83.13 68 THR A N 1
ATOM 507 C CA . THR A 1 68 ? 16.278 -24.078 -33.517 1 83.13 68 THR A CA 1
ATOM 508 C C . THR A 1 68 ? 17.033 -24.294 -32.209 1 83.13 68 THR A C 1
ATOM 510 O O . THR A 1 68 ? 16.422 -24.403 -31.144 1 83.13 68 THR A O 1
ATOM 513 N N . VAL A 1 69 ? 18.361 -24.509 -32.416 1 88.16 69 VAL A N 1
ATOM 514 C CA . VAL A 1 69 ? 19.207 -24.6 -31.231 1 88.16 69 VAL A CA 1
ATOM 515 C C . VAL A 1 69 ? 19.053 -23.337 -30.387 1 88.16 69 VAL A C 1
ATOM 517 O O . VAL A 1 69 ? 18.918 -22.236 -30.926 1 88.16 69 VAL A O 1
ATOM 520 N N . ARG A 1 70 ? 18.93 -23.462 -29.167 1 82.15 70 ARG A N 1
ATOM 521 C CA . ARG A 1 70 ? 18.62 -22.365 -28.256 1 82.15 70 ARG A CA 1
ATOM 522 C C . ARG A 1 70 ? 19.853 -21.505 -27.996 1 82.15 70 ARG A C 1
ATOM 524 O O . ARG A 1 70 ? 19.958 -20.39 -28.511 1 82.15 70 ARG A O 1
ATOM 531 N N . GLU A 1 71 ? 20.855 -22 -27.173 1 77.9 71 GLU A N 1
ATOM 532 C CA . GLU A 1 71 ? 22.069 -21.276 -26.81 1 77.9 71 GLU A CA 1
ATOM 533 C C . GLU A 1 71 ? 23.233 -22.234 -26.573 1 77.9 71 GLU A C 1
ATOM 535 O O . GLU A 1 71 ? 23.023 -23.411 -26.271 1 77.9 71 GLU A O 1
ATOM 540 N N . VAL A 1 72 ? 24.339 -21.726 -26.734 1 78.32 72 VAL A N 1
ATOM 541 C CA . VAL A 1 72 ? 25.545 -22.532 -26.573 1 78.32 72 VAL A CA 1
ATOM 542 C C . VAL A 1 72 ? 25.587 -23.124 -25.166 1 78.32 72 VAL A C 1
ATOM 544 O O . VAL A 1 72 ? 26.074 -24.239 -24.969 1 78.32 72 VAL A O 1
ATOM 547 N N . ARG A 1 73 ? 25.05 -22.391 -24.175 1 80.42 73 ARG A N 1
ATOM 548 C CA . ARG A 1 73 ? 25.046 -22.843 -22.788 1 80.42 73 ARG A CA 1
ATOM 549 C C . ARG A 1 73 ? 24.325 -24.18 -22.649 1 80.42 73 ARG A C 1
ATOM 551 O O . ARG A 1 73 ? 24.703 -25.012 -21.822 1 80.42 73 ARG A O 1
ATOM 558 N N . ALA A 1 74 ? 23.363 -24.385 -23.479 1 87.3 74 ALA A N 1
ATOM 559 C CA . ALA A 1 74 ? 22.582 -25.616 -23.385 1 87.3 74 ALA A CA 1
ATOM 560 C C . ALA A 1 74 ? 23.444 -26.837 -23.69 1 87.3 74 ALA A C 1
ATOM 562 O O . ALA A 1 74 ? 23.345 -27.861 -23.008 1 87.3 74 ALA A O 1
ATOM 563 N N . LEU A 1 75 ? 24.239 -26.702 -24.713 1 89.81 75 LEU A N 1
ATOM 564 C CA . LEU A 1 75 ? 25.147 -27.795 -25.042 1 89.81 75 LEU A CA 1
ATOM 565 C C . LEU A 1 75 ? 26.181 -27.995 -23.938 1 89.81 75 LEU A C 1
ATOM 567 O O . LEU A 1 75 ? 26.549 -29.13 -23.625 1 89.81 75 LEU A O 1
ATOM 571 N N . LYS A 1 76 ? 26.6 -26.902 -23.41 1 88.8 76 LYS A N 1
ATOM 572 C CA . LYS A 1 76 ? 27.565 -26.97 -22.316 1 88.8 76 LYS A CA 1
ATOM 573 C C . LYS A 1 76 ? 26.993 -27.736 -21.126 1 88.8 76 LYS A C 1
ATOM 575 O O . LYS A 1 76 ? 27.715 -28.472 -20.45 1 88.8 76 LYS A O 1
ATOM 580 N N . LEU A 1 77 ? 25.786 -27.571 -20.888 1 92.9 77 LEU A N 1
ATOM 581 C CA . LEU A 1 77 ? 25.159 -28.23 -19.747 1 92.9 77 LEU A CA 1
ATOM 582 C C . LEU A 1 77 ? 25.072 -29.736 -19.971 1 92.9 77 LEU A C 1
ATOM 584 O O . LEU A 1 77 ? 25.281 -30.519 -19.042 1 92.9 77 LEU A O 1
ATOM 588 N N . VAL A 1 78 ? 24.749 -30.116 -21.167 1 94.34 78 VAL A N 1
ATOM 589 C CA . VAL A 1 78 ? 24.724 -31.538 -21.494 1 94.34 78 VAL A CA 1
ATOM 590 C C . VAL A 1 78 ? 26.114 -32.139 -21.299 1 94.34 78 VAL A C 1
ATOM 592 O O . VAL A 1 78 ? 26.26 -33.192 -20.674 1 94.34 78 VAL A O 1
ATOM 595 N N . GLU A 1 79 ? 27.082 -31.414 -21.824 1 93.49 79 GLU A N 1
ATOM 596 C CA . GLU A 1 79 ? 28.45 -31.917 -21.735 1 93.49 79 GLU A CA 1
ATOM 597 C C . GLU A 1 79 ? 28.948 -31.911 -20.292 1 93.49 79 GLU A C 1
ATOM 599 O O . GLU A 1 79 ? 29.821 -32.7 -19.928 1 93.49 79 GLU A O 1
ATOM 604 N N . ALA A 1 80 ? 28.386 -31.018 -19.513 1 94.36 80 ALA A N 1
ATOM 605 C CA . ALA A 1 80 ? 28.74 -31.014 -18.096 1 94.36 80 ALA A CA 1
ATOM 606 C C . ALA A 1 80 ? 28.309 -32.312 -17.419 1 94.36 80 ALA A C 1
ATOM 608 O O . ALA A 1 80 ? 29.02 -32.836 -16.558 1 94.36 80 ALA A O 1
ATOM 609 N N . MET A 1 81 ? 27.115 -32.796 -17.787 1 96.88 81 MET A N 1
ATOM 610 C CA . MET A 1 81 ? 26.669 -34.076 -17.244 1 96.88 81 MET A CA 1
ATOM 611 C C . MET A 1 81 ? 27.562 -35.213 -17.727 1 96.88 81 MET A C 1
ATOM 613 O O . MET A 1 81 ? 27.937 -36.089 -16.945 1 96.88 81 MET A O 1
ATOM 617 N N . VAL A 1 82 ? 27.914 -35.183 -18.981 1 95.67 82 VAL A N 1
ATOM 618 C CA . VAL A 1 82 ? 28.78 -36.207 -19.557 1 95.67 82 VAL A CA 1
ATOM 619 C C . VAL A 1 82 ? 30.144 -36.175 -18.873 1 95.67 82 VAL A C 1
ATOM 621 O O . VAL A 1 82 ? 30.701 -37.222 -18.535 1 95.67 82 VAL A O 1
ATOM 624 N N . TYR A 1 83 ? 30.617 -34.963 -18.706 1 94.93 83 TYR A N 1
ATOM 625 C CA . TYR A 1 83 ? 31.889 -34.764 -18.019 1 94.93 83 TYR A CA 1
ATOM 626 C C . TYR A 1 83 ? 31.845 -35.347 -16.612 1 94.93 83 TYR A C 1
ATOM 628 O O . TYR A 1 83 ? 32.774 -36.04 -16.191 1 94.93 83 TYR A O 1
ATOM 636 N N . ALA A 1 84 ? 30.814 -35.075 -15.864 1 96.37 84 ALA A N 1
ATOM 637 C CA . ALA A 1 84 ? 30.685 -35.539 -14.485 1 96.37 84 ALA A CA 1
ATOM 638 C C . ALA A 1 84 ? 30.625 -37.063 -14.422 1 96.37 84 ALA A C 1
ATOM 640 O O . ALA A 1 84 ? 31.285 -37.683 -13.585 1 96.37 84 ALA A O 1
ATOM 641 N N . VAL A 1 85 ? 29.821 -37.687 -15.298 1 96.96 85 VAL A N 1
ATOM 642 C CA . VAL A 1 85 ? 29.702 -39.141 -15.337 1 96.96 85 VAL A CA 1
ATOM 643 C C . VAL A 1 85 ? 31.058 -39.762 -15.663 1 96.96 85 VAL A C 1
ATOM 645 O O . VAL A 1 85 ? 31.463 -40.747 -15.041 1 96.96 85 VAL A O 1
ATOM 648 N N . GLY A 1 86 ? 31.771 -39.176 -16.679 1 94.96 86 GLY A N 1
ATOM 649 C CA . GLY A 1 86 ? 33.1 -39.655 -17.022 1 94.96 86 GLY A CA 1
ATOM 650 C C . GLY A 1 86 ? 34.081 -39.574 -15.867 1 94.96 86 GLY A C 1
ATOM 651 O O . GLY A 1 86 ? 34.86 -40.502 -15.641 1 94.96 86 GLY A O 1
ATOM 652 N N . ARG A 1 87 ? 34.021 -38.524 -15.197 1 94.47 87 ARG A N 1
ATOM 653 C CA . ARG A 1 87 ? 34.921 -38.328 -14.065 1 94.47 87 ARG A CA 1
ATOM 654 C C . ARG A 1 87 ? 34.631 -39.332 -12.955 1 94.47 87 ARG A C 1
ATOM 656 O O . ARG A 1 87 ? 35.554 -39.867 -12.337 1 94.47 87 ARG A O 1
ATOM 663 N N . ILE A 1 88 ? 33.426 -39.59 -12.7 1 95.91 88 ILE A N 1
ATOM 664 C CA . ILE A 1 88 ? 33.021 -40.517 -11.649 1 95.91 88 ILE A CA 1
ATOM 665 C C . ILE A 1 88 ? 33.417 -41.94 -12.034 1 95.91 88 ILE A C 1
ATOM 667 O O . ILE A 1 88 ? 33.91 -42.702 -11.199 1 95.91 88 ILE A O 1
ATOM 671 N N . ASN A 1 89 ? 33.184 -42.305 -13.316 1 95.43 89 ASN A N 1
ATOM 672 C CA . ASN A 1 89 ? 33.53 -43.639 -13.795 1 95.43 89 ASN A CA 1
ATOM 673 C C . ASN A 1 89 ? 35.034 -43.889 -13.723 1 95.43 89 ASN A C 1
ATOM 675 O O . ASN A 1 89 ? 35.472 -45.036 -13.619 1 95.43 89 ASN A O 1
ATOM 679 N N . ASN A 1 90 ? 35.796 -42.821 -13.732 1 92.99 90 ASN A N 1
ATOM 680 C CA . ASN A 1 90 ? 37.249 -42.948 -13.681 1 92.99 90 ASN A CA 1
ATOM 681 C C . ASN A 1 90 ? 37.777 -42.783 -12.259 1 92.99 90 ASN A C 1
ATOM 683 O O . ASN A 1 90 ? 38.986 -42.843 -12.03 1 92.99 90 ASN A O 1
ATOM 687 N N . SER A 1 91 ? 36.881 -42.538 -11.386 1 89.43 91 SER A N 1
ATOM 688 C CA . SER A 1 91 ? 37.278 -42.365 -9.992 1 89.43 91 SER A CA 1
ATOM 689 C C . SER A 1 91 ? 37.33 -43.702 -9.262 1 89.43 91 SER A C 1
ATOM 691 O O . SER A 1 91 ? 36.554 -44.611 -9.564 1 89.43 91 SER A O 1
ATOM 693 N N . THR A 1 92 ? 38.209 -43.821 -8.322 1 85.32 92 THR A N 1
ATOM 694 C CA . THR A 1 92 ? 38.307 -45.031 -7.513 1 85.32 92 THR A CA 1
ATOM 695 C C . THR A 1 92 ? 37.628 -44.835 -6.161 1 85.32 92 THR A C 1
ATOM 697 O O . THR A 1 92 ? 37.349 -45.805 -5.454 1 85.32 92 THR A O 1
ATOM 700 N N . GLY A 1 93 ? 37.351 -43.651 -5.879 1 86.39 93 GLY A N 1
ATOM 701 C CA . GLY A 1 93 ? 36.797 -43.369 -4.564 1 86.39 93 GLY A CA 1
ATOM 702 C C . GLY A 1 93 ? 35.283 -43.283 -4.56 1 86.39 93 GLY A C 1
ATOM 703 O O . GLY A 1 93 ? 34.654 -43.37 -3.503 1 86.39 93 GLY A O 1
ATOM 704 N N . LEU A 1 94 ? 34.73 -43.114 -5.744 1 91.51 94 LEU A N 1
ATOM 705 C CA . LEU A 1 94 ? 33.284 -42.949 -5.848 1 91.51 94 LEU A CA 1
ATOM 706 C C . LEU A 1 94 ? 32.683 -43.998 -6.778 1 91.51 94 LEU A C 1
ATOM 708 O O . LEU A 1 94 ? 32.974 -44.011 -7.976 1 91.51 94 LEU A O 1
ATOM 712 N N . LEU A 1 95 ? 31.828 -44.891 -6.245 1 92.14 95 LEU A N 1
ATOM 713 C CA . LEU A 1 95 ? 31.175 -45.979 -6.964 1 92.14 95 LEU A CA 1
ATOM 714 C C . LEU A 1 95 ? 32.206 -46.921 -7.578 1 92.14 95 LEU A C 1
ATOM 716 O O . LEU A 1 95 ? 32.179 -47.176 -8.784 1 92.14 95 LEU A O 1
ATOM 720 N N . PRO A 1 96 ? 33.004 -47.399 -6.715 1 87.16 96 PRO A N 1
ATOM 721 C CA . PRO A 1 96 ? 34.063 -48.256 -7.251 1 87.16 96 PRO A CA 1
ATOM 722 C C . PRO A 1 96 ? 33.519 -49.504 -7.943 1 87.16 96 PRO A C 1
ATOM 724 O O . PRO A 1 96 ? 32.664 -50.199 -7.388 1 87.16 96 PRO A O 1
ATOM 727 N N . GLY A 1 97 ? 34.009 -49.757 -9.157 1 84.7 97 GLY A N 1
ATOM 728 C CA . GLY A 1 97 ? 33.683 -50.971 -9.888 1 84.7 97 GLY A CA 1
ATOM 729 C C . GLY A 1 97 ? 32.371 -50.878 -10.644 1 84.7 97 GLY A C 1
ATOM 730 O O . GLY A 1 97 ? 31.961 -51.835 -11.305 1 84.7 97 GLY A O 1
ATOM 731 N N . LEU A 1 98 ? 31.685 -49.777 -10.433 1 90.34 98 LEU A N 1
ATOM 732 C CA . LEU A 1 98 ? 30.425 -49.582 -11.141 1 90.34 98 LEU A CA 1
ATOM 733 C C . LEU A 1 98 ? 30.547 -48.464 -12.17 1 90.34 98 LEU A C 1
ATOM 735 O O . LEU A 1 98 ? 31.256 -47.481 -11.944 1 90.34 98 LEU A O 1
ATOM 739 N N . GLN A 1 99 ? 29.867 -48.657 -13.249 1 91.04 99 GLN A N 1
ATOM 740 C CA . GLN A 1 99 ? 29.838 -47.633 -14.288 1 91.04 99 GLN A CA 1
ATOM 741 C C . GLN A 1 99 ? 28.48 -46.939 -14.339 1 91.04 99 GLN A C 1
ATOM 743 O O . GLN A 1 99 ? 27.441 -47.6 -14.391 1 91.04 99 GLN A O 1
ATOM 748 N N . LEU A 1 100 ? 28.564 -45.683 -14.268 1 94.02 100 LEU A N 1
ATOM 749 C CA . LEU A 1 100 ? 27.355 -44.885 -14.443 1 94.02 100 LEU A CA 1
ATOM 750 C C . LEU A 1 100 ? 27.082 -44.629 -15.921 1 94.02 100 LEU A C 1
ATOM 752 O O . LEU A 1 100 ? 28.011 -44.395 -16.697 1 94.02 100 LEU A O 1
ATOM 756 N N . GLY A 1 101 ? 25.892 -44.813 -16.34 1 93.9 101 GLY A N 1
ATOM 757 C CA . GLY A 1 101 ? 25.434 -44.426 -17.664 1 93.9 101 GLY A CA 1
ATOM 758 C C . GLY A 1 101 ? 24.454 -43.268 -17.642 1 93.9 101 GLY A C 1
ATOM 759 O O . GLY A 1 101 ? 24.158 -42.719 -16.578 1 93.9 101 GLY A O 1
ATOM 760 N N . PHE A 1 102 ? 24.071 -42.814 -18.822 1 95.43 102 PHE A N 1
ATOM 761 C CA . PHE A 1 102 ? 23.104 -41.724 -18.872 1 95.43 102 PHE A CA 1
ATOM 762 C C . PHE A 1 102 ? 22.194 -41.862 -20.086 1 95.43 102 PHE A C 1
ATOM 764 O O . PHE A 1 102 ? 22.537 -42.55 -21.05 1 95.43 102 PHE A O 1
ATOM 771 N N . GLU A 1 103 ? 21.045 -41.408 -19.966 1 93.83 103 GLU A N 1
ATOM 772 C CA . GLU A 1 103 ? 20.029 -41.235 -21 1 93.83 103 GLU A CA 1
ATOM 773 C C . GLU A 1 103 ? 19.513 -39.8 -21.032 1 93.83 103 GLU A C 1
ATOM 775 O O . GLU A 1 103 ? 18.717 -39.402 -20.179 1 93.83 103 GLU A O 1
ATOM 780 N N . ILE A 1 104 ? 19.98 -39.022 -22.058 1 94.73 104 ILE A N 1
ATOM 781 C CA . ILE A 1 104 ? 19.728 -37.586 -22.064 1 94.73 104 ILE A CA 1
ATOM 782 C C . ILE A 1 104 ? 18.766 -37.235 -23.196 1 94.73 104 ILE A C 1
ATOM 784 O O . ILE A 1 104 ? 18.931 -37.7 -24.326 1 94.73 104 ILE A O 1
ATOM 788 N N . TYR A 1 105 ? 17.746 -36.445 -22.843 1 93.5 105 TYR A N 1
ATOM 789 C CA . TYR A 1 105 ? 16.767 -35.986 -23.822 1 93.5 105 TYR A CA 1
ATOM 790 C C . TYR A 1 105 ? 16.729 -34.464 -23.883 1 93.5 105 TYR A C 1
ATOM 792 O O . TYR A 1 105 ? 17.128 -33.788 -22.932 1 93.5 105 TYR A O 1
ATOM 800 N N . ASP A 1 106 ? 16.281 -33.991 -24.985 1 92.95 106 ASP A N 1
ATOM 801 C CA . ASP A 1 106 ? 16.054 -32.566 -25.205 1 92.95 106 ASP A CA 1
ATOM 802 C C . ASP A 1 106 ? 14.647 -32.161 -24.771 1 92.95 106 ASP A C 1
ATOM 804 O O . ASP A 1 106 ? 13.657 -32.653 -25.317 1 92.95 106 ASP A O 1
ATOM 808 N N . SER A 1 107 ? 14.577 -31.239 -23.857 1 90.8 107 SER A N 1
ATOM 809 C CA . SER A 1 107 ? 13.275 -30.788 -23.375 1 90.8 107 SER A CA 1
ATOM 810 C C . SER A 1 107 ? 12.688 -29.717 -24.289 1 90.8 107 SER A C 1
ATOM 812 O O . SER A 1 107 ? 11.521 -29.344 -24.147 1 90.8 107 SER A O 1
ATOM 814 N N . CYS A 1 108 ? 13.484 -29.244 -25.254 1 89.31 108 CYS A N 1
ATOM 815 C CA . CYS A 1 108 ? 13.062 -28.211 -26.193 1 89.31 108 CYS A CA 1
ATOM 816 C C . CYS A 1 108 ? 12.505 -26.999 -25.457 1 89.31 108 CYS A C 1
ATOM 818 O O . CYS A 1 108 ? 11.574 -26.349 -25.936 1 89.31 108 CYS A O 1
ATOM 820 N N . TYR A 1 109 ? 12.969 -26.852 -24.289 1 86.51 109 TYR A N 1
ATOM 821 C CA . TYR A 1 109 ? 12.552 -25.752 -23.427 1 86.51 109 TYR A CA 1
ATOM 822 C C . TYR A 1 109 ? 11.032 -25.649 -23.373 1 86.51 109 TYR A C 1
ATOM 824 O O . TYR A 1 109 ? 10.475 -24.552 -23.458 1 86.51 109 TYR A O 1
ATOM 832 N N . SER A 1 110 ? 10.385 -26.775 -23.368 1 83.15 110 SER A N 1
ATOM 833 C CA . SER A 1 110 ? 8.928 -26.856 -23.342 1 83.15 110 SER A CA 1
ATOM 834 C C . SER A 1 110 ? 8.447 -27.812 -22.256 1 83.15 110 SER A C 1
ATOM 836 O O . SER A 1 110 ? 9.032 -28.879 -22.057 1 83.15 110 SER A O 1
ATOM 838 N N . ASP A 1 111 ? 7.428 -27.419 -21.607 1 82.02 111 ASP A N 1
ATOM 839 C CA . ASP A 1 111 ? 6.859 -28.24 -20.543 1 82.02 111 ASP A CA 1
ATOM 840 C C . ASP A 1 111 ? 6.226 -29.51 -21.107 1 82.02 111 ASP A C 1
ATOM 842 O O . ASP A 1 111 ? 6.372 -30.59 -20.533 1 82.02 111 ASP A O 1
ATOM 846 N N . ILE A 1 112 ? 5.625 -29.273 -22.208 1 79.5 112 ILE A N 1
ATOM 847 C CA . ILE A 1 112 ? 4.929 -30.391 -22.834 1 79.5 112 ILE A CA 1
ATOM 848 C C . ILE A 1 112 ? 5.945 -31.408 -23.351 1 79.5 112 ILE A C 1
ATOM 850 O O . ILE A 1 112 ? 5.761 -32.616 -23.188 1 79.5 112 ILE A O 1
ATOM 854 N N . TRP A 1 113 ? 6.958 -30.853 -23.916 1 84.42 113 TRP A N 1
ATOM 855 C CA . TRP A 1 113 ? 7.98 -31.74 -24.463 1 84.42 113 TRP A CA 1
ATOM 856 C C . TRP A 1 113 ? 8.738 -32.451 -23.347 1 84.42 113 TRP A C 1
ATOM 858 O O . TRP A 1 113 ? 9.162 -33.598 -23.509 1 84.42 113 TRP A O 1
ATOM 868 N N . THR A 1 114 ? 8.916 -31.783 -22.298 1 90.2 114 THR A N 1
ATOM 869 C CA . THR A 1 114 ? 9.575 -32.399 -21.151 1 90.2 114 THR A CA 1
ATOM 870 C C . THR A 1 114 ? 8.773 -33.594 -20.644 1 90.2 114 THR A C 1
ATOM 872 O O . THR A 1 114 ? 9.342 -34.638 -20.32 1 90.2 114 THR A O 1
ATOM 875 N N . LEU A 1 115 ? 7.51 -33.398 -20.534 1 86.87 115 LEU A N 1
ATOM 876 C CA . LEU A 1 115 ? 6.654 -34.495 -20.096 1 86.87 115 LEU A CA 1
ATOM 877 C C . LEU A 1 115 ? 6.729 -35.666 -21.07 1 86.87 115 LEU A C 1
ATOM 879 O O . LEU A 1 115 ? 6.792 -36.824 -20.652 1 86.87 115 LEU A O 1
ATOM 883 N N . LYS A 1 116 ? 6.699 -35.333 -22.315 1 83.47 116 LYS A N 1
ATOM 884 C CA . LYS A 1 116 ? 6.811 -36.37 -23.337 1 83.47 116 LYS A CA 1
ATOM 885 C C . LYS A 1 116 ? 8.095 -37.177 -23.162 1 83.47 116 LYS A C 1
ATOM 887 O O . LYS A 1 116 ? 8.074 -38.408 -23.227 1 83.47 116 LYS A O 1
ATOM 892 N N . LYS A 1 117 ? 9.139 -36.473 -22.928 1 87.97 117 LYS A N 1
ATOM 893 C CA . LYS A 1 117 ? 10.428 -37.144 -22.777 1 87.97 117 LYS A CA 1
ATOM 894 C C . LYS A 1 117 ? 10.511 -37.881 -21.444 1 87.97 117 LYS A C 1
ATOM 896 O O . LYS A 1 117 ? 11.181 -38.911 -21.339 1 87.97 117 LYS A O 1
ATOM 901 N N . ALA A 1 118 ? 9.846 -37.385 -20.484 1 89.2 118 ALA A N 1
ATOM 902 C CA . ALA A 1 118 ? 9.842 -38.01 -19.164 1 89.2 118 ALA A CA 1
ATOM 903 C C . ALA A 1 118 ? 9.226 -39.405 -19.219 1 89.2 118 ALA A C 1
ATOM 905 O O . ALA A 1 118 ? 9.554 -40.268 -18.401 1 89.2 118 ALA A O 1
ATOM 906 N N . LEU A 1 119 ? 8.333 -39.633 -20.193 1 85.1 119 LEU A N 1
ATOM 907 C CA . LEU A 1 119 ? 7.691 -40.934 -20.342 1 85.1 119 LEU A CA 1
ATOM 908 C C . LEU A 1 119 ? 8.719 -42.015 -20.659 1 85.1 119 LEU A C 1
ATOM 910 O O . LEU A 1 119 ? 8.493 -43.194 -20.377 1 85.1 119 LEU A O 1
ATOM 914 N N . ASN A 1 120 ? 9.859 -41.573 -21.143 1 85.42 120 ASN A N 1
ATOM 915 C CA . ASN A 1 120 ? 10.91 -42.531 -21.47 1 85.42 120 ASN A CA 1
ATOM 916 C C . ASN A 1 120 ? 11.612 -43.045 -20.216 1 85.42 120 ASN A C 1
ATOM 918 O O . ASN A 1 120 ? 12.304 -44.063 -20.26 1 85.42 120 ASN A O 1
ATOM 922 N N . PHE A 1 121 ? 11.442 -42.344 -19.15 1 90.47 121 PHE A N 1
ATOM 923 C CA . PHE A 1 121 ? 12.13 -42.718 -17.92 1 90.47 121 PHE A CA 1
ATOM 924 C C . PHE A 1 121 ? 11.279 -43.674 -17.093 1 90.47 121 PHE A C 1
ATOM 926 O O . PHE A 1 121 ? 11.675 -44.076 -15.997 1 90.47 121 PHE A O 1
ATOM 933 N N . LEU A 1 122 ? 10.11 -44.044 -17.611 1 85.58 122 LEU A N 1
ATOM 934 C CA . LEU A 1 122 ? 9.231 -44.939 -16.866 1 85.58 122 LEU A CA 1
ATOM 935 C C . LEU A 1 122 ? 9.868 -46.315 -16.703 1 85.58 122 LEU A C 1
ATOM 937 O O . LEU A 1 122 ? 10.723 -46.707 -17.501 1 85.58 122 LEU A O 1
ATOM 941 N N . PRO A 1 123 ? 9.439 -47.002 -15.646 1 83.3 123 PRO A N 1
ATOM 942 C CA . PRO A 1 123 ? 9.976 -48.353 -15.463 1 83.3 123 PRO A CA 1
ATOM 943 C C . PRO A 1 123 ? 9.658 -49.278 -16.635 1 83.3 123 PRO A C 1
ATOM 945 O O . PRO A 1 123 ? 8.643 -49.095 -17.313 1 83.3 123 PRO A O 1
ATOM 948 N N . PRO A 1 124 ? 10.447 -50.183 -16.843 1 76.43 124 PRO A N 1
ATOM 949 C CA . PRO A 1 124 ? 10.306 -51.07 -18 1 76.43 124 PRO A CA 1
ATOM 950 C C . PRO A 1 124 ? 8.935 -51.738 -18.068 1 76.43 124 PRO A C 1
ATOM 952 O O . PRO A 1 124 ? 8.419 -51.988 -19.16 1 76.43 124 PRO A O 1
ATOM 955 N N . ASP A 1 125 ? 8.294 -51.953 -16.936 1 73.29 125 ASP A N 1
ATOM 956 C CA . ASP A 1 125 ? 6.998 -52.624 -16.917 1 73.29 125 ASP A CA 1
ATOM 957 C C . ASP A 1 125 ? 5.887 -51.688 -17.387 1 73.29 125 ASP A C 1
ATOM 959 O O . ASP A 1 125 ? 4.799 -52.14 -17.75 1 73.29 125 ASP A O 1
ATOM 963 N N . GLN A 1 126 ? 6.24 -50.422 -17.486 1 74.62 126 GLN A N 1
ATOM 964 C CA . GLN A 1 126 ? 5.242 -49.436 -17.886 1 74.62 126 GLN A CA 1
ATOM 965 C C . GLN A 1 126 ? 5.51 -48.922 -19.298 1 74.62 126 GLN A C 1
ATOM 967 O O . GLN A 1 126 ? 4.742 -48.118 -19.828 1 74.62 126 GLN A O 1
ATOM 972 N N . LYS A 1 127 ? 6.58 -49.306 -19.912 1 75.28 127 LYS A N 1
ATOM 973 C CA . LYS A 1 127 ? 6.914 -48.89 -21.271 1 75.28 127 LYS A CA 1
ATOM 974 C C . LYS A 1 127 ? 6.293 -49.828 -22.302 1 75.28 127 LYS A C 1
ATOM 976 O O . LYS A 1 127 ? 6.061 -51.005 -22.017 1 75.28 127 LYS A O 1
ATOM 981 N N . PRO A 1 128 ? 5.916 -49.234 -23.44 1 69.43 128 PRO A N 1
ATOM 982 C CA . PRO A 1 128 ? 5.446 -50.108 -24.518 1 69.43 128 PRO A CA 1
ATOM 983 C C . PRO A 1 128 ? 6.476 -51.165 -24.912 1 69.43 128 PRO A C 1
ATOM 985 O O . PRO A 1 128 ? 7.672 -50.988 -24.667 1 69.43 128 PRO A O 1
ATOM 988 N N . ALA A 1 129 ? 5.986 -52.222 -25.448 1 62.44 129 ALA A N 1
ATOM 989 C CA . ALA A 1 129 ? 6.866 -53.316 -25.85 1 62.44 129 ALA A CA 1
ATOM 990 C C . ALA A 1 129 ? 7.84 -52.867 -26.935 1 62.44 129 ALA A C 1
ATOM 992 O O . ALA A 1 129 ? 7.473 -52.101 -27.83 1 62.44 129 ALA A O 1
ATOM 993 N N . CYS A 1 130 ? 9.105 -53.089 -26.673 1 60.27 130 CYS A N 1
ATOM 994 C CA . CYS A 1 130 ? 10.187 -52.763 -27.595 1 60.27 130 CYS A CA 1
ATOM 995 C C . CYS A 1 130 ? 9.987 -53.454 -28.939 1 60.27 130 CYS A C 1
ATOM 997 O O . CYS A 1 130 ? 9.838 -54.676 -28.997 1 60.27 130 CYS A O 1
ATOM 999 N N . LYS A 1 131 ? 9.681 -52.811 -30.104 1 59.42 131 LYS A N 1
ATOM 1000 C CA . LYS A 1 131 ? 9.51 -53.444 -31.408 1 59.42 131 LYS A CA 1
ATOM 1001 C C . LYS A 1 131 ? 10.807 -53.409 -32.211 1 59.42 131 LYS A C 1
ATOM 1003 O O . LYS A 1 131 ? 10.9 -54.019 -33.278 1 59.42 131 LYS A O 1
ATOM 1008 N N . GLY A 1 132 ? 11.939 -52.779 -31.627 1 55.88 132 GLY A N 1
ATOM 1009 C CA . GLY A 1 132 ? 13.154 -52.657 -32.416 1 55.88 132 GLY A CA 1
ATOM 1010 C C . GLY A 1 132 ? 14.408 -53.012 -31.64 1 55.88 132 GLY A C 1
ATOM 1011 O O . GLY A 1 132 ? 14.329 -53.468 -30.497 1 55.88 132 GLY A O 1
ATOM 1012 N N . VAL A 1 133 ? 15.509 -53.539 -32.29 1 49.38 133 VAL A N 1
ATOM 1013 C CA . VAL A 1 133 ? 16.77 -53.97 -31.697 1 49.38 133 VAL A CA 1
ATOM 1014 C C . VAL A 1 133 ? 17.743 -52.794 -31.64 1 49.38 133 VAL A C 1
ATOM 1016 O O . VAL A 1 133 ? 17.897 -52.061 -32.62 1 49.38 133 VAL A O 1
ATOM 1019 N N . TRP A 1 134 ? 18.072 -52.182 -30.576 1 49.09 134 TRP A N 1
ATOM 1020 C CA . TRP A 1 134 ? 19.147 -51.208 -30.413 1 49.09 134 TRP A CA 1
ATOM 1021 C C . TRP A 1 134 ? 20.503 -51.901 -30.339 1 49.09 134 TRP A C 1
ATOM 1023 O O . TRP A 1 134 ? 20.705 -52.799 -29.518 1 49.09 134 TRP A O 1
ATOM 1033 N N . GLU A 1 135 ? 21.237 -52.092 -31.369 1 44.07 135 GLU A N 1
ATOM 1034 C CA . GLU A 1 135 ? 22.599 -52.617 -31.39 1 44.07 135 GLU A CA 1
ATOM 1035 C C . GLU A 1 135 ? 23.622 -51.505 -31.176 1 44.07 135 GLU A C 1
ATOM 1037 O O . GLU A 1 135 ? 23.429 -50.379 -31.637 1 44.07 135 GLU A O 1
ATOM 1042 N N . GLY A 1 136 ? 24.736 -51.449 -30.076 1 43.78 136 GLY A N 1
ATOM 1043 C CA . GLY A 1 136 ? 25.98 -50.728 -29.861 1 43.78 136 GLY A CA 1
ATOM 1044 C C . GLY A 1 136 ? 25.994 -49.935 -28.567 1 43.78 136 GLY A C 1
ATOM 1045 O O . GLY A 1 136 ? 24.954 -49.764 -27.927 1 43.78 136 GLY A O 1
ATOM 1046 N N . SER A 1 137 ? 27.16 -49.635 -27.804 1 41.32 137 SER A N 1
ATOM 1047 C CA . SER A 1 137 ? 27.488 -49.067 -26.501 1 41.32 137 SER A CA 1
ATOM 1048 C C . SER A 1 137 ? 26.963 -47.641 -26.371 1 41.32 137 SER A C 1
ATOM 1050 O O . SER A 1 137 ? 26.515 -47.234 -25.297 1 41.32 137 SER A O 1
ATOM 1052 N N . GLU A 1 138 ? 27.564 -46.567 -26.94 1 40.48 138 GLU A N 1
ATOM 1053 C CA . GLU A 1 138 ? 27.167 -45.163 -26.984 1 40.48 138 GLU A CA 1
ATOM 1054 C C . GLU A 1 138 ? 26.253 -44.884 -28.174 1 40.48 138 GLU A C 1
ATOM 1056 O O . GLU A 1 138 ? 26.615 -45.161 -29.32 1 40.48 138 GLU A O 1
ATOM 1061 N N . GLN A 1 139 ? 24.941 -45.074 -28.23 1 44.69 139 GLN A N 1
ATOM 1062 C CA . GLN A 1 139 ? 24.128 -44.978 -29.438 1 44.69 139 GLN A CA 1
ATOM 1063 C C . GLN A 1 139 ? 23.309 -43.691 -29.45 1 44.69 139 GLN A C 1
ATOM 1065 O O . GLN A 1 139 ? 22.753 -43.293 -28.424 1 44.69 139 GLN A O 1
ATOM 1070 N N . SER A 1 140 ? 23.707 -42.705 -30.301 1 44.16 140 SER A N 1
ATOM 1071 C CA . SER A 1 140 ? 22.906 -41.554 -30.703 1 44.16 140 SER A CA 1
ATOM 1072 C C . SER A 1 140 ? 21.973 -41.906 -31.858 1 44.16 140 SER A C 1
ATOM 1074 O O . SER A 1 140 ? 22.359 -42.635 -32.774 1 44.16 140 SER A O 1
ATOM 1076 N N . GLY A 1 141 ? 20.527 -42.196 -31.806 1 47.34 141 GLY A N 1
ATOM 1077 C CA . GLY A 1 141 ? 19.692 -42.453 -32.968 1 47.34 141 GLY A CA 1
ATOM 1078 C C . GLY A 1 141 ? 18.219 -42.192 -32.713 1 47.34 141 GLY A C 1
ATOM 1079 O O . GLY A 1 141 ? 17.841 -41.748 -31.628 1 47.34 141 GLY A O 1
ATOM 1080 N N . ASN A 1 142 ? 17.495 -42.067 -33.802 1 42.69 142 ASN A N 1
ATOM 1081 C CA . ASN A 1 142 ? 16.068 -41.792 -33.928 1 42.69 142 ASN A CA 1
ATOM 1082 C C . ASN A 1 142 ? 15.234 -43.054 -33.726 1 42.69 142 ASN A C 1
ATOM 1084 O O . ASN A 1 142 ? 14.075 -43.11 -34.139 1 42.69 142 ASN A O 1
ATOM 1088 N N . SER A 1 143 ? 15.823 -44.251 -33.406 1 44.36 143 SER A N 1
ATOM 1089 C CA . SER A 1 143 ? 15.017 -45.466 -33.457 1 44.36 143 SER A CA 1
ATOM 1090 C C . SER A 1 143 ? 14.09 -45.564 -32.249 1 44.36 143 SER A C 1
ATOM 1092 O O . SER A 1 143 ? 14.122 -44.707 -31.364 1 44.36 143 SER A O 1
ATOM 1094 N N . ASP A 1 144 ? 13.323 -46.731 -32.138 1 51.73 144 ASP A N 1
ATOM 1095 C CA . ASP A 1 144 ? 12.346 -47.077 -31.11 1 51.73 144 ASP A CA 1
ATOM 1096 C C . ASP A 1 144 ? 12.96 -46.983 -29.715 1 51.73 144 ASP A C 1
ATOM 1098 O O . ASP A 1 144 ? 13.669 -47.893 -29.28 1 51.73 144 ASP A O 1
ATOM 1102 N N . LEU A 1 145 ? 13.045 -45.887 -29.101 1 58.19 145 LEU A N 1
ATOM 1103 C CA . LEU A 1 145 ? 13.638 -45.514 -27.822 1 58.19 145 LEU A CA 1
ATOM 1104 C C . LEU A 1 145 ? 13.173 -46.452 -26.713 1 58.19 145 LEU A C 1
ATOM 1106 O O . LEU A 1 145 ? 13.775 -46.495 -25.637 1 58.19 145 LEU A O 1
ATOM 1110 N N . THR A 1 146 ? 12.03 -47.177 -26.976 1 59.53 146 THR A N 1
ATOM 1111 C CA . THR A 1 146 ? 11.504 -48.066 -25.945 1 59.53 146 THR A CA 1
ATOM 1112 C C . THR A 1 146 ? 12.457 -49.232 -25.699 1 59.53 146 THR A C 1
ATOM 1114 O O . THR A 1 146 ? 12.393 -49.884 -24.655 1 59.53 146 THR A O 1
ATOM 1117 N N . CYS A 1 147 ? 13.427 -49.36 -26.667 1 62.79 147 CYS A N 1
ATOM 1118 C CA . CYS A 1 147 ? 14.295 -50.528 -26.57 1 62.79 147 CYS A CA 1
ATOM 1119 C C . CYS A 1 147 ? 15.696 -50.13 -26.119 1 62.79 147 CYS A C 1
ATOM 1121 O O . CYS A 1 147 ? 16.641 -50.909 -26.257 1 62.79 147 CYS A O 1
ATOM 1123 N N . LEU A 1 148 ? 15.926 -48.976 -25.68 1 69.66 148 LEU A N 1
ATOM 1124 C CA . LEU A 1 148 ? 17.267 -48.528 -25.321 1 69.66 148 LEU A CA 1
ATOM 1125 C C . LEU A 1 148 ? 17.866 -49.42 -24.239 1 69.66 148 LEU A C 1
ATOM 1127 O O . LEU A 1 148 ? 18.986 -49.914 -24.385 1 69.66 148 LEU A O 1
ATOM 1131 N N . HIS A 1 149 ? 17.155 -49.564 -23.137 1 71.52 149 HIS A N 1
ATOM 1132 C CA . HIS A 1 149 ? 17.522 -50.436 -22.028 1 71.52 149 HIS A CA 1
ATOM 1133 C C . HIS A 1 149 ? 16.298 -50.829 -21.207 1 71.52 149 HIS A C 1
ATOM 1135 O O . HIS A 1 149 ? 15.248 -50.19 -21.306 1 71.52 149 HIS A O 1
ATOM 1141 N N . GLN A 1 150 ? 16.471 -51.902 -20.566 1 72.78 150 GLN A N 1
ATOM 1142 C CA . GLN A 1 150 ? 15.376 -52.353 -19.714 1 72.78 150 GLN A CA 1
ATOM 1143 C C . GLN A 1 150 ? 15.686 -52.103 -18.241 1 72.78 150 GLN A C 1
ATOM 1145 O O . GLN A 1 150 ? 15.104 -52.741 -17.362 1 72.78 150 GLN A O 1
ATOM 1150 N N . LYS A 1 151 ? 16.68 -51.139 -17.997 1 83.22 151 LYS A N 1
ATOM 1151 C CA . LYS A 1 151 ? 17.01 -50.781 -16.621 1 83.22 151 LYS A CA 1
ATOM 1152 C C . LYS A 1 151 ? 16.153 -49.616 -16.134 1 83.22 151 LYS A C 1
ATOM 1154 O O . LYS A 1 151 ? 15.708 -48.79 -16.934 1 83.22 151 LYS A O 1
ATOM 1159 N N . ARG A 1 152 ? 15.986 -49.625 -14.919 1 88.02 152 ARG A N 1
ATOM 1160 C CA . ARG A 1 152 ? 15.267 -48.513 -14.306 1 88.02 152 ARG A CA 1
ATOM 1161 C C . ARG A 1 152 ? 16.173 -47.297 -14.147 1 88.02 152 ARG A C 1
ATOM 1163 O O . ARG A 1 152 ? 17.328 -47.426 -13.737 1 88.02 152 ARG A O 1
ATOM 1170 N N . VAL A 1 153 ? 15.746 -46.204 -14.589 1 93.32 153 VAL A N 1
ATOM 1171 C CA . VAL A 1 153 ? 16.476 -44.96 -14.37 1 93.32 153 VAL A CA 1
ATOM 1172 C C . VAL A 1 153 ? 16.505 -44.633 -12.879 1 93.32 153 VAL A C 1
ATOM 1174 O O . VAL A 1 153 ? 15.457 -44.557 -12.233 1 93.32 153 VAL A O 1
ATOM 1177 N N . ALA A 1 154 ? 17.629 -44.497 -12.318 1 95.31 154 ALA A N 1
ATOM 1178 C CA . ALA A 1 154 ? 17.796 -44.322 -10.878 1 95.31 154 ALA A CA 1
ATOM 1179 C C . ALA A 1 154 ? 17.378 -42.921 -10.443 1 95.31 154 ALA A C 1
ATOM 1181 O O . ALA A 1 154 ? 16.882 -42.732 -9.329 1 95.31 154 ALA A O 1
ATOM 1182 N N . GLY A 1 155 ? 17.644 -41.988 -11.234 1 97.02 155 GLY A N 1
ATOM 1183 C CA . GLY A 1 155 ? 17.365 -40.584 -10.98 1 97.02 155 GLY A CA 1
ATOM 1184 C C . GLY A 1 155 ? 17.491 -39.716 -12.218 1 97.02 155 GLY A C 1
ATOM 1185 O O . GLY A 1 155 ? 18.05 -40.146 -13.229 1 97.02 155 GLY A O 1
ATOM 1186 N N . VAL A 1 156 ? 16.931 -38.526 -12.128 1 97.91 156 VAL A N 1
ATOM 1187 C CA . VAL A 1 156 ? 16.924 -37.657 -13.3 1 97.91 156 VAL A CA 1
ATOM 1188 C C . VAL A 1 156 ? 17.522 -36.299 -12.941 1 97.91 156 VAL A C 1
ATOM 1190 O O . VAL A 1 156 ? 17.164 -35.706 -11.92 1 97.91 156 VAL A O 1
ATOM 1193 N N . VAL A 1 157 ? 18.474 -35.837 -13.729 1 97.81 157 VAL A N 1
ATOM 1194 C CA . VAL A 1 157 ? 19.051 -34.502 -13.61 1 97.81 157 VAL A CA 1
ATOM 1195 C C . VAL A 1 157 ? 18.304 -33.532 -14.523 1 97.81 157 VAL A C 1
ATOM 1197 O O . VAL A 1 157 ? 18.268 -33.719 -15.741 1 97.81 157 VAL A O 1
ATOM 1200 N N . GLY A 1 158 ? 17.805 -32.504 -13.945 1 93.53 158 GLY A N 1
ATOM 1201 C CA . GLY A 1 158 ? 17.009 -31.552 -14.703 1 93.53 158 GLY A CA 1
ATOM 1202 C C . GLY A 1 158 ? 15.652 -31.28 -14.083 1 93.53 158 GLY A C 1
ATOM 1203 O O . GLY A 1 158 ? 15.359 -31.757 -12.984 1 93.53 158 GLY A O 1
ATOM 1204 N N . SER A 1 159 ? 14.958 -30.487 -14.559 1 90.86 159 SER A N 1
ATOM 1205 C CA . SER A 1 159 ? 15.156 -29.66 -15.745 1 90.86 159 SER A CA 1
ATOM 1206 C C . SER A 1 159 ? 15.648 -28.266 -15.371 1 90.86 159 SER A C 1
ATOM 1208 O O . SER A 1 159 ? 16.055 -28.031 -14.231 1 90.86 159 SER A O 1
ATOM 1210 N N . GLN A 1 160 ? 15.803 -27.415 -16.383 1 88.65 160 GLN A N 1
ATOM 1211 C CA . GLN A 1 160 ? 16.273 -26.046 -16.201 1 88.65 160 GLN A CA 1
ATOM 1212 C C . GLN A 1 160 ? 15.127 -25.118 -15.809 1 88.65 160 GLN A C 1
ATOM 1214 O O . GLN A 1 160 ? 15.255 -24.327 -14.871 1 88.65 160 GLN A O 1
ATOM 1219 N N . LYS A 1 161 ? 14.061 -25.201 -16.478 1 85.09 161 LYS A N 1
ATOM 1220 C CA . LYS A 1 161 ? 12.888 -24.356 -16.269 1 85.09 161 LYS A CA 1
ATOM 1221 C C . LYS A 1 161 ? 11.987 -24.925 -15.178 1 85.09 161 LYS A C 1
ATOM 1223 O O . LYS A 1 161 ? 11.684 -26.12 -15.176 1 85.09 161 LYS A O 1
ATOM 1228 N N . SER A 1 162 ? 11.551 -24.129 -14.324 1 85.27 162 SER A N 1
ATOM 1229 C CA . SER A 1 162 ? 10.747 -24.558 -13.185 1 85.27 162 SER A CA 1
ATOM 1230 C C . SER A 1 162 ? 9.471 -25.257 -13.64 1 85.27 162 SER A C 1
ATOM 1232 O O . SER A 1 162 ? 9.09 -26.289 -13.085 1 85.27 162 SER A O 1
ATOM 1234 N N . ALA A 1 163 ? 8.841 -24.706 -14.62 1 79.47 163 ALA A N 1
ATOM 1235 C CA . ALA A 1 163 ? 7.599 -25.306 -15.101 1 79.47 163 ALA A CA 1
ATOM 1236 C C . ALA A 1 163 ? 7.842 -26.715 -15.635 1 79.47 163 ALA A C 1
ATOM 1238 O O . ALA A 1 163 ? 7.018 -27.611 -15.437 1 79.47 163 ALA A O 1
ATOM 1239 N N . SER A 1 164 ? 8.953 -26.906 -16.307 1 87.85 164 SER A N 1
ATOM 1240 C CA . SER A 1 164 ? 9.324 -28.225 -16.811 1 87.85 164 SER A CA 1
ATOM 1241 C C . SER A 1 164 ? 9.663 -29.177 -15.669 1 87.85 164 SER A C 1
ATOM 1243 O O . SER A 1 164 ? 9.374 -30.373 -15.746 1 87.85 164 SER A O 1
ATOM 1245 N N . SER A 1 165 ? 10.276 -28.619 -14.658 1 91.99 165 SER A N 1
ATOM 1246 C CA . SER A 1 165 ? 10.637 -29.436 -13.504 1 91.99 165 SER A CA 1
ATOM 1247 C C . SER A 1 165 ? 9.397 -29.937 -12.772 1 91.99 165 SER A C 1
ATOM 1249 O O . SER A 1 165 ? 9.396 -31.043 -12.226 1 91.99 165 SER A O 1
ATOM 1251 N N . ILE A 1 166 ? 8.375 -29.16 -12.787 1 86.53 166 ILE A N 1
ATOM 1252 C CA . ILE A 1 166 ? 7.123 -29.57 -12.16 1 86.53 166 ILE A CA 1
ATOM 1253 C C . ILE A 1 166 ? 6.561 -30.793 -12.881 1 86.53 166 ILE A C 1
ATOM 1255 O O . ILE A 1 166 ? 6.155 -31.766 -12.241 1 86.53 166 ILE A O 1
ATOM 1259 N N . GLU A 1 167 ? 6.59 -30.744 -14.21 1 85.61 167 GLU A N 1
ATOM 1260 C CA . GLU A 1 167 ? 6.067 -31.848 -15.009 1 85.61 167 GLU A CA 1
ATOM 1261 C C . GLU A 1 167 ? 6.881 -33.121 -14.792 1 85.61 167 GLU A C 1
ATOM 1263 O O . GLU A 1 167 ? 6.318 -34.21 -14.668 1 85.61 167 GLU A O 1
ATOM 1268 N N . LEU A 1 168 ? 8.14 -32.891 -14.732 1 91.39 168 LEU A N 1
ATOM 1269 C CA . LEU A 1 168 ? 9.03 -34.022 -14.495 1 91.39 168 LEU A CA 1
ATOM 1270 C C . LEU A 1 168 ? 8.8 -34.613 -13.108 1 91.39 168 LEU A C 1
ATOM 1272 O O . LEU A 1 168 ? 8.697 -35.833 -12.957 1 91.39 168 LEU A O 1
ATOM 1276 N N . ALA A 1 169 ? 8.699 -33.756 -12.169 1 91.4 169 ALA A N 1
ATOM 1277 C CA . ALA A 1 169 ? 8.591 -34.175 -10.774 1 91.4 169 ALA A CA 1
ATOM 1278 C C . ALA A 1 169 ? 7.293 -34.939 -10.53 1 91.4 169 ALA A C 1
ATOM 1280 O O . ALA A 1 169 ? 7.263 -35.89 -9.746 1 91.4 169 ALA A O 1
ATOM 1281 N N . LEU A 1 170 ? 6.307 -34.548 -11.148 1 85.5 170 LEU A N 1
ATOM 1282 C CA . LEU A 1 170 ? 5.013 -35.2 -10.97 1 85.5 170 LEU A CA 1
ATOM 1283 C C . LEU A 1 170 ? 5.04 -36.621 -11.521 1 85.5 170 LEU A C 1
ATOM 1285 O O . LEU A 1 170 ? 4.624 -37.563 -10.842 1 85.5 170 LEU A O 1
ATOM 1289 N N . LEU A 1 171 ? 5.542 -36.701 -12.728 1 86.58 171 LEU A N 1
ATOM 1290 C CA . LEU A 1 171 ? 5.566 -38.018 -13.355 1 86.58 171 LEU A CA 1
ATOM 1291 C C . LEU A 1 171 ? 6.547 -38.942 -12.642 1 86.58 171 LEU A C 1
ATOM 1293 O O . LEU A 1 171 ? 6.22 -40.094 -12.348 1 86.58 171 LEU A O 1
ATOM 1297 N N . LEU A 1 172 ? 7.71 -38.428 -12.355 1 91.9 172 LEU A N 1
ATOM 1298 C CA . LEU A 1 172 ? 8.737 -39.241 -11.714 1 91.9 172 LEU A CA 1
ATOM 1299 C C . LEU A 1 172 ? 8.32 -39.628 -10.299 1 91.9 172 LEU A C 1
ATOM 1301 O O . LEU A 1 172 ? 8.643 -40.722 -9.829 1 91.9 172 LEU A O 1
ATOM 1305 N N . GLY A 1 173 ? 7.696 -38.757 -9.698 1 87.85 173 GLY A N 1
ATOM 1306 C CA . GLY A 1 173 ? 7.227 -39.029 -8.349 1 87.85 173 GLY A CA 1
ATOM 1307 C C . GLY A 1 173 ? 6.277 -40.209 -8.274 1 87.85 173 GLY A C 1
ATOM 1308 O O . GLY A 1 173 ? 6.25 -40.928 -7.273 1 87.85 173 GLY A O 1
ATOM 1309 N N . LEU A 1 174 ? 5.548 -40.407 -9.33 1 82.58 174 LEU A N 1
ATOM 1310 C CA . LEU A 1 174 ? 4.615 -41.526 -9.401 1 82.58 174 LEU A CA 1
ATOM 1311 C C . LEU A 1 174 ? 5.356 -42.857 -9.341 1 82.58 174 LEU A C 1
ATOM 1313 O O . LEU A 1 174 ? 4.822 -43.848 -8.837 1 82.58 174 LEU A O 1
ATOM 1317 N N . TYR A 1 175 ? 6.55 -42.817 -9.777 1 86.98 175 TYR A N 1
ATOM 1318 C CA . TYR A 1 175 ? 7.313 -44.058 -9.852 1 86.98 175 TYR A CA 1
ATOM 1319 C C . TYR A 1 175 ? 8.512 -44.018 -8.913 1 86.98 175 TYR A C 1
ATOM 1321 O O . TYR A 1 175 ? 9.455 -44.798 -9.066 1 86.98 175 TYR A O 1
ATOM 1329 N N . GLN A 1 176 ? 8.534 -43.036 -8.049 1 90.42 176 GLN A N 1
ATOM 1330 C CA . GLN A 1 176 ? 9.518 -42.893 -6.981 1 90.42 176 GLN A CA 1
ATOM 1331 C C . GLN A 1 176 ? 10.927 -42.744 -7.548 1 90.42 176 GLN A C 1
ATOM 1333 O O . GLN A 1 176 ? 11.857 -43.415 -7.098 1 90.42 176 GLN A O 1
ATOM 1338 N N . ILE A 1 177 ? 11.013 -41.999 -8.589 1 94.48 177 ILE A N 1
ATOM 1339 C CA . ILE A 1 177 ? 12.308 -41.658 -9.167 1 94.48 177 ILE A CA 1
ATOM 1340 C C . ILE A 1 177 ? 12.709 -40.248 -8.74 1 94.48 177 ILE A C 1
ATOM 1342 O O . ILE A 1 177 ? 12.029 -39.275 -9.073 1 94.48 177 ILE A O 1
ATOM 1346 N N . PRO A 1 178 ? 13.772 -40.116 -8.032 1 96.56 178 PRO A N 1
ATOM 1347 C CA . PRO A 1 178 ? 14.18 -38.78 -7.594 1 96.56 178 PRO A CA 1
ATOM 1348 C C . PRO A 1 178 ? 14.675 -37.907 -8.745 1 96.56 178 PRO A C 1
ATOM 1350 O O . PRO A 1 178 ? 15.218 -38.422 -9.726 1 96.56 178 PRO A O 1
ATOM 1353 N N . GLN A 1 179 ? 14.456 -36.646 -8.599 1 97.34 179 GLN A N 1
ATOM 1354 C CA . GLN A 1 179 ? 14.878 -35.626 -9.553 1 97.34 179 GLN A CA 1
ATOM 1355 C C . GLN A 1 179 ? 15.705 -34.542 -8.869 1 97.34 179 GLN A C 1
ATOM 1357 O O . GLN A 1 179 ? 15.378 -34.11 -7.762 1 97.34 179 GLN A O 1
ATOM 1362 N N . VAL A 1 180 ? 16.84 -34.19 -9.424 1 97.52 180 VAL A N 1
ATOM 1363 C CA . VAL A 1 180 ? 17.634 -33.069 -8.93 1 97.52 180 VAL A CA 1
ATOM 1364 C C . VAL A 1 180 ? 17.76 -32.006 -10.018 1 97.52 180 VAL A C 1
ATOM 1366 O O . VAL A 1 180 ? 18.37 -32.247 -11.062 1 97.52 180 VAL A O 1
ATOM 1369 N N . SER A 1 181 ? 17.178 -30.905 -9.713 1 96.25 181 SER A N 1
ATOM 1370 C CA . SER A 1 181 ? 17.244 -29.822 -10.689 1 96.25 181 SER A CA 1
ATOM 1371 C C . SER A 1 181 ? 18.481 -28.957 -10.471 1 96.25 181 SER A C 1
ATOM 1373 O O . SER A 1 181 ? 18.922 -28.771 -9.335 1 96.25 181 SER A O 1
ATOM 1375 N N . TYR A 1 182 ? 18.98 -28.397 -11.578 1 94.11 182 TYR A N 1
ATOM 1376 C CA . TYR A 1 182 ? 20.177 -27.57 -11.482 1 94.11 182 TYR A CA 1
ATOM 1377 C C . TYR A 1 182 ? 19.834 -26.093 -11.631 1 94.11 182 TYR A C 1
ATOM 1379 O O . TYR A 1 182 ? 20.692 -25.228 -11.444 1 94.11 182 TYR A O 1
ATOM 1387 N N . LEU A 1 183 ? 18.533 -25.784 -11.906 1 90.78 183 LEU A N 1
ATOM 1388 C CA . LEU A 1 183 ? 18.316 -24.36 -12.14 1 90.78 183 LEU A CA 1
ATOM 1389 C C . LEU A 1 183 ? 16.854 -23.99 -11.92 1 90.78 183 LEU A C 1
ATOM 1391 O O . LEU A 1 183 ? 16.443 -22.865 -12.213 1 90.78 183 LEU A O 1
ATOM 1395 N N . SER A 1 184 ? 16.002 -24.893 -11.468 1 89.44 184 SER A N 1
ATOM 1396 C CA . SER A 1 184 ? 14.613 -24.553 -11.177 1 89.44 184 SER A CA 1
ATOM 1397 C C . SER A 1 184 ? 14.487 -23.845 -9.832 1 89.44 184 SER A C 1
ATOM 1399 O O . SER A 1 184 ? 14.734 -24.444 -8.783 1 89.44 184 SER A O 1
ATOM 1401 N N . THR A 1 185 ? 13.946 -22.591 -9.868 1 87.29 185 THR A N 1
ATOM 1402 C CA . THR A 1 185 ? 14.045 -21.782 -8.659 1 87.29 185 THR A CA 1
ATOM 1403 C C . THR A 1 185 ? 12.661 -21.509 -8.075 1 87.29 185 THR A C 1
ATOM 1405 O O . THR A 1 185 ? 12.537 -20.858 -7.036 1 87.29 185 THR A O 1
ATOM 1408 N N . LEU A 1 186 ? 11.669 -22.029 -8.659 1 82.75 186 LEU A N 1
ATOM 1409 C CA . LEU A 1 186 ? 10.318 -21.754 -8.184 1 82.75 186 LEU A CA 1
ATOM 1410 C C . LEU A 1 186 ? 10.113 -22.308 -6.778 1 82.75 186 LEU A C 1
ATOM 1412 O O . LEU A 1 186 ? 10.415 -23.474 -6.515 1 82.75 186 LEU A O 1
ATOM 1416 N N . ASP A 1 187 ? 9.55 -21.573 -5.935 1 80.88 187 ASP A N 1
ATOM 1417 C CA . ASP A 1 187 ? 9.418 -21.93 -4.526 1 80.88 187 ASP A CA 1
ATOM 1418 C C . ASP A 1 187 ? 8.449 -23.096 -4.343 1 80.88 187 ASP A C 1
ATOM 1420 O O . ASP A 1 187 ? 8.618 -23.915 -3.437 1 80.88 187 ASP A O 1
ATOM 1424 N N . SER A 1 188 ? 7.428 -23.201 -5.125 1 77.4 188 SER A N 1
ATOM 1425 C CA . SER A 1 188 ? 6.387 -24.21 -4.956 1 77.4 188 SER A CA 1
ATOM 1426 C C . SER A 1 188 ? 6.944 -25.617 -5.15 1 77.4 188 SER A C 1
ATOM 1428 O O . SER A 1 188 ? 6.347 -26.594 -4.694 1 77.4 188 SER A O 1
ATOM 1430 N N . LEU A 1 189 ? 8.081 -25.768 -5.766 1 86.47 189 LEU A N 1
ATOM 1431 C CA . LEU A 1 189 ? 8.702 -27.064 -6.017 1 86.47 189 LEU A CA 1
ATOM 1432 C C . LEU A 1 189 ? 9.207 -27.686 -4.72 1 86.47 189 LEU A C 1
ATOM 1434 O O . LEU A 1 189 ? 9.492 -28.884 -4.67 1 86.47 189 LEU A O 1
ATOM 1438 N N . SER A 1 190 ? 9.309 -26.852 -3.705 1 82.8 190 SER A N 1
ATOM 1439 C CA . SER A 1 190 ? 9.797 -27.34 -2.419 1 82.8 190 SER A CA 1
ATOM 1440 C C . SER A 1 190 ? 8.649 -27.819 -1.538 1 82.8 190 SER A C 1
ATOM 1442 O O . SER A 1 190 ? 8.868 -28.248 -0.403 1 82.8 190 SER A O 1
ATOM 1444 N N . GLU A 1 191 ? 7.535 -27.824 -2.053 1 75.49 191 GLU A N 1
ATOM 1445 C CA . GLU A 1 191 ? 6.358 -28.188 -1.27 1 75.49 191 GLU A CA 1
ATOM 1446 C C . GLU A 1 191 ? 6.166 -29.701 -1.234 1 75.49 191 GLU A C 1
ATOM 1448 O O . GLU A 1 191 ? 6.831 -30.435 -1.969 1 75.49 191 GLU A O 1
ATOM 1453 N N . VAL A 1 192 ? 5.291 -30.143 -0.465 1 65.76 192 VAL A N 1
ATOM 1454 C CA . VAL A 1 192 ? 5.036 -31.542 -0.14 1 65.76 192 VAL A CA 1
ATOM 1455 C C . VAL A 1 192 ? 4.511 -32.272 -1.374 1 65.76 192 VAL A C 1
ATOM 1457 O O . VAL A 1 192 ? 4.652 -33.492 -1.489 1 65.76 192 VAL A O 1
ATOM 1460 N N . ASN A 1 193 ? 4.178 -31.503 -2.337 1 71.48 193 ASN A N 1
ATOM 1461 C CA . ASN A 1 193 ? 3.596 -32.133 -3.518 1 71.48 193 ASN A CA 1
ATOM 1462 C C . ASN A 1 193 ? 4.668 -32.761 -4.404 1 71.48 193 ASN A C 1
ATOM 1464 O O . ASN A 1 193 ? 4.362 -33.591 -5.262 1 71.48 193 ASN A O 1
ATOM 1468 N N . TYR A 1 194 ? 5.88 -32.375 -4.122 1 85.16 194 TYR A N 1
ATOM 1469 C CA . TYR A 1 194 ? 6.972 -32.897 -4.935 1 85.16 194 TYR A CA 1
ATOM 1470 C C . TYR A 1 194 ? 8.058 -33.511 -4.06 1 85.16 194 TYR A C 1
ATOM 1472 O O . TYR A 1 194 ? 9.205 -33.057 -4.073 1 85.16 194 TYR A O 1
ATOM 1480 N N . PRO A 1 195 ? 7.747 -34.576 -3.448 1 85.65 195 PRO A N 1
ATOM 1481 C CA . PRO A 1 195 ? 8.66 -35.135 -2.449 1 85.65 195 PRO A CA 1
ATOM 1482 C C . PRO A 1 195 ? 9.948 -35.677 -3.065 1 85.65 195 PRO A C 1
ATOM 1484 O O . PRO A 1 195 ? 10.961 -35.809 -2.372 1 85.65 195 PRO A O 1
ATOM 1487 N N . TYR A 1 196 ? 9.966 -36.03 -4.335 1 92.61 196 TYR A N 1
ATOM 1488 C CA . TYR A 1 196 ? 11.143 -36.633 -4.95 1 92.61 196 TYR A CA 1
ATOM 1489 C C . TYR A 1 196 ? 11.967 -35.587 -5.691 1 92.61 196 TYR A C 1
ATOM 1491 O O . TYR A 1 196 ? 12.899 -35.927 -6.424 1 92.61 196 TYR A O 1
ATOM 1499 N N . PHE A 1 197 ? 11.573 -34.331 -5.459 1 94.71 197 PHE A N 1
ATOM 1500 C CA . PHE A 1 197 ? 12.267 -33.236 -6.126 1 94.71 197 PHE A CA 1
ATOM 1501 C C . PHE A 1 197 ? 13.321 -32.626 -5.21 1 94.71 197 PHE A C 1
ATOM 1503 O O . PHE A 1 197 ? 13.042 -32.326 -4.048 1 94.71 197 PHE A O 1
ATOM 1510 N N . LEU A 1 198 ? 14.523 -32.454 -5.715 1 96.14 198 LEU A N 1
ATOM 1511 C CA . LEU A 1 198 ? 15.607 -31.725 -5.067 1 96.14 198 LEU A CA 1
ATOM 1512 C C . LEU A 1 198 ? 16.245 -30.729 -6.029 1 96.14 198 LEU A C 1
ATOM 1514 O O . LEU A 1 198 ? 16.092 -30.85 -7.247 1 96.14 198 LEU A O 1
ATOM 1518 N N . ARG A 1 199 ? 16.863 -29.795 -5.476 1 95.06 199 ARG A N 1
ATOM 1519 C CA . ARG A 1 199 ? 17.579 -28.848 -6.324 1 95.06 199 ARG A CA 1
ATOM 1520 C C . ARG A 1 199 ? 18.862 -28.371 -5.652 1 95.06 199 ARG A C 1
ATOM 1522 O O . ARG A 1 199 ? 18.927 -28.275 -4.424 1 95.06 199 ARG A O 1
ATOM 1529 N N . VAL A 1 200 ? 19.798 -28.011 -6.467 1 92.93 200 VAL A N 1
ATOM 1530 C CA . VAL A 1 200 ? 21.082 -27.562 -5.938 1 92.93 200 VAL A CA 1
ATOM 1531 C C . VAL A 1 200 ? 21.133 -26.036 -5.931 1 92.93 200 VAL A C 1
ATOM 1533 O O . VAL A 1 200 ? 22.105 -25.444 -5.456 1 92.93 200 VAL A O 1
ATOM 1536 N N . VAL A 1 201 ? 20.056 -25.401 -6.45 1 90.13 201 VAL A N 1
ATOM 1537 C CA . VAL A 1 201 ? 19.975 -23.945 -6.492 1 90.13 201 VAL A CA 1
ATOM 1538 C C . VAL A 1 201 ? 18.949 -23.454 -5.473 1 90.13 201 VAL A C 1
ATOM 1540 O O . VAL A 1 201 ? 18.067 -24.21 -5.058 1 90.13 201 VAL A O 1
ATOM 1543 N N . PRO A 1 202 ? 19.129 -22.198 -5.116 1 88.15 202 PRO A N 1
ATOM 1544 C CA . PRO A 1 202 ? 18.151 -21.671 -4.161 1 88.15 202 PRO A CA 1
ATOM 1545 C C . PRO A 1 202 ? 16.798 -21.376 -4.804 1 88.15 202 PRO A C 1
ATOM 1547 O O . PRO A 1 202 ? 16.722 -21.152 -6.015 1 88.15 202 PRO A O 1
ATOM 1550 N N . SER A 1 203 ? 15.789 -21.34 -3.999 1 87.37 203 SER A N 1
ATOM 1551 C CA . SER A 1 203 ? 14.453 -20.986 -4.468 1 87.37 203 SER A CA 1
ATOM 1552 C C . SER A 1 203 ? 14.31 -19.478 -4.646 1 87.37 203 SER A C 1
ATOM 1554 O O . SER A 1 203 ? 15.127 -18.708 -4.137 1 87.37 203 SER A O 1
ATOM 1556 N N . ASP A 1 204 ? 13.283 -19.017 -5.272 1 86.82 204 ASP A N 1
ATOM 1557 C CA . ASP A 1 204 ? 13.015 -17.609 -5.548 1 86.82 204 ASP A CA 1
ATOM 1558 C C . ASP A 1 204 ? 12.77 -16.833 -4.256 1 86.82 204 ASP A C 1
ATOM 1560 O O . ASP A 1 204 ? 13.012 -15.626 -4.195 1 86.82 204 ASP A O 1
ATOM 1564 N N . LYS A 1 205 ? 12.311 -17.535 -3.324 1 85.64 205 LYS A N 1
ATOM 1565 C CA . LYS A 1 205 ? 12.138 -16.881 -2.03 1 85.64 205 LYS A CA 1
ATOM 1566 C C . LYS A 1 205 ? 13.454 -16.288 -1.534 1 85.64 205 LYS A C 1
ATOM 1568 O O . LYS A 1 205 ? 13.482 -15.165 -1.025 1 85.64 205 LYS A O 1
ATOM 1573 N N . HIS A 1 206 ? 14.484 -17.03 -1.758 1 88.77 206 HIS A N 1
ATOM 1574 C CA . HIS A 1 206 ? 15.788 -16.578 -1.287 1 88.77 206 HIS A CA 1
ATOM 1575 C C . HIS A 1 206 ? 16.347 -15.478 -2.184 1 88.77 206 HIS A C 1
ATOM 1577 O O . HIS A 1 206 ? 17.126 -14.637 -1.731 1 88.77 206 HIS A O 1
ATOM 1583 N N . GLN A 1 207 ? 15.917 -15.58 -3.383 1 90.77 207 GLN A N 1
ATOM 1584 C CA . GLN A 1 207 ? 16.344 -14.495 -4.262 1 90.77 207 GLN A CA 1
ATOM 1585 C C . GLN A 1 207 ? 15.75 -13.162 -3.818 1 90.77 207 GLN A C 1
ATOM 1587 O O . GLN A 1 207 ? 16.434 -12.136 -3.833 1 90.77 207 GLN A O 1
ATOM 1592 N N . VAL A 1 208 ? 14.531 -13.15 -3.522 1 91.93 208 VAL A N 1
ATOM 1593 C CA . VAL A 1 208 ? 13.867 -11.94 -3.049 1 91.93 208 VAL A CA 1
ATOM 1594 C C . VAL A 1 208 ? 14.52 -11.465 -1.752 1 91.93 208 VAL A C 1
ATOM 1596 O O . VAL A 1 208 ? 14.686 -10.262 -1.538 1 91.93 208 VAL A O 1
ATOM 1599 N N . ASN A 1 209 ? 14.876 -12.436 -0.9 1 90.63 209 ASN A N 1
ATOM 1600 C CA . ASN A 1 209 ? 15.599 -12.068 0.312 1 90.63 209 ASN A CA 1
ATOM 1601 C C . ASN A 1 209 ? 16.9 -11.339 -0.011 1 90.63 209 ASN A C 1
ATOM 1603 O O . ASN A 1 209 ? 17.25 -10.361 0.653 1 90.63 209 ASN A O 1
ATOM 1607 N N . ALA A 1 210 ? 17.543 -11.886 -0.971 1 92 210 ALA A N 1
ATOM 1608 C CA . ALA A 1 210 ? 18.805 -11.27 -1.373 1 92 210 ALA A CA 1
ATOM 1609 C C . ALA A 1 210 ? 18.582 -9.856 -1.902 1 92 210 ALA A C 1
ATOM 1611 O O . ALA A 1 210 ? 19.35 -8.942 -1.592 1 92 210 ALA A O 1
ATOM 1612 N N . ILE A 1 211 ? 17.586 -9.668 -2.678 1 93.88 211 ILE A N 1
ATOM 1613 C CA . ILE A 1 211 ? 17.272 -8.358 -3.239 1 93.88 211 ILE A CA 1
ATOM 1614 C C . ILE A 1 211 ? 16.862 -7.403 -2.12 1 93.88 211 ILE A C 1
ATOM 1616 O O . ILE A 1 211 ? 17.269 -6.239 -2.109 1 93.88 211 ILE A O 1
ATOM 1620 N N . MET A 1 212 ? 16.038 -7.899 -1.231 1 92.05 212 MET A N 1
ATOM 1621 C CA . MET A 1 212 ? 15.599 -7.08 -0.104 1 92.05 212 MET A CA 1
ATOM 1622 C C . MET A 1 212 ? 16.789 -6.622 0.732 1 92.05 212 MET A C 1
ATOM 1624 O O . MET A 1 212 ? 16.835 -5.474 1.177 1 92.05 212 MET A O 1
ATOM 1628 N N . ASP A 1 213 ? 17.721 -7.496 0.931 1 91.94 213 ASP A N 1
ATOM 1629 C CA . ASP A 1 213 ? 18.914 -7.134 1.691 1 91.94 213 ASP A CA 1
ATOM 1630 C C . ASP A 1 213 ? 19.738 -6.083 0.951 1 91.94 213 ASP A C 1
ATOM 1632 O O . ASP A 1 213 ? 20.362 -5.223 1.576 1 91.94 213 ASP A O 1
ATOM 1636 N N . LEU A 1 214 ? 19.773 -6.229 -0.314 1 93.45 214 LEU A N 1
ATOM 1637 C CA . LEU A 1 214 ? 20.477 -5.236 -1.117 1 93.45 214 LEU A CA 1
ATOM 1638 C C . LEU A 1 214 ? 19.815 -3.868 -0.993 1 93.45 214 LEU A C 1
ATOM 1640 O O . LEU A 1 214 ? 20.5 -2.852 -0.848 1 93.45 214 LEU A O 1
ATOM 1644 N N . VAL A 1 215 ? 18.529 -3.834 -1.095 1 93.34 215 VAL A N 1
ATOM 1645 C CA . VAL A 1 215 ? 17.752 -2.604 -0.983 1 93.34 215 VAL A CA 1
ATOM 1646 C C . VAL A 1 215 ? 17.991 -1.965 0.383 1 93.34 215 VAL A C 1
ATOM 1648 O O . VAL A 1 215 ? 18.184 -0.751 0.482 1 93.34 215 VAL A O 1
ATOM 1651 N N . LYS A 1 216 ? 18.006 -2.756 1.365 1 89.82 216 LYS A N 1
ATOM 1652 C CA . LYS A 1 216 ? 18.264 -2.276 2.719 1 89.82 216 LYS A CA 1
ATOM 1653 C C . LYS A 1 216 ? 19.697 -1.772 2.861 1 89.82 216 LYS A C 1
ATOM 1655 O O . LYS A 1 216 ? 19.948 -0.784 3.554 1 89.82 216 LYS A O 1
ATOM 1660 N N . TYR A 1 217 ? 20.618 -2.533 2.265 1 91.42 217 TYR A N 1
ATOM 1661 C CA . TYR A 1 217 ? 22.032 -2.181 2.336 1 91.42 217 TYR A CA 1
ATOM 1662 C C . TYR A 1 217 ? 22.267 -0.764 1.828 1 91.42 217 TYR A C 1
ATOM 1664 O O . TYR A 1 217 ? 23.056 -0.013 2.408 1 91.42 217 TYR A O 1
ATOM 1672 N N . TYR A 1 218 ? 21.585 -0.341 0.807 1 92.18 218 TYR A N 1
ATOM 1673 C CA . TYR A 1 218 ? 21.799 0.973 0.211 1 92.18 218 TYR A CA 1
ATOM 1674 C C . TYR A 1 218 ? 20.83 1.998 0.788 1 92.18 218 TYR A C 1
ATOM 1676 O O . TYR A 1 218 ? 20.797 3.149 0.345 1 92.18 218 TYR A O 1
ATOM 1684 N N . GLY A 1 219 ? 19.962 1.558 1.647 1 89.9 219 GLY A N 1
ATOM 1685 C CA . GLY A 1 219 ? 19.051 2.459 2.333 1 89.9 219 GLY A CA 1
ATOM 1686 C C . GLY A 1 219 ? 17.879 2.893 1.471 1 89.9 219 GLY A C 1
ATOM 1687 O O . GLY A 1 219 ? 17.34 3.986 1.653 1 89.9 219 GLY A O 1
ATOM 1688 N N . TRP A 1 220 ? 17.558 2.123 0.458 1 91.77 220 TRP A N 1
ATOM 1689 C CA . TRP A 1 220 ? 16.406 2.421 -0.388 1 91.77 220 TRP A CA 1
ATOM 1690 C C . TRP A 1 220 ? 15.108 1.994 0.289 1 91.77 220 TRP A C 1
ATOM 1692 O O . TRP A 1 220 ? 14.948 0.829 0.659 1 91.77 220 TRP A O 1
ATOM 1702 N N . THR A 1 221 ? 14.217 2.909 0.498 1 90.11 221 THR A N 1
ATOM 1703 C CA . THR A 1 221 ? 12.979 2.587 1.199 1 90.11 221 THR A CA 1
ATOM 1704 C C . THR A 1 221 ? 11.781 2.705 0.261 1 90.11 221 THR A C 1
ATOM 1706 O O . THR A 1 221 ? 10.651 2.397 0.647 1 90.11 221 THR A O 1
ATOM 1709 N N . TYR A 1 222 ? 11.989 3.186 -0.917 1 89.78 222 TYR A N 1
ATOM 1710 C CA . TYR A 1 222 ? 10.957 3.361 -1.932 1 89.78 222 TYR A CA 1
ATOM 1711 C C . TYR A 1 222 ? 11.401 2.777 -3.268 1 89.78 222 TYR A C 1
ATOM 1713 O O . TYR A 1 222 ? 12.318 3.299 -3.906 1 89.78 222 TYR A O 1
ATOM 1721 N N . VAL A 1 223 ? 10.775 1.639 -3.647 1 93.22 223 VAL A N 1
ATOM 1722 C CA . VAL A 1 223 ? 11.239 0.951 -4.847 1 93.22 223 VAL A CA 1
ATOM 1723 C C . VAL A 1 223 ? 10.047 0.595 -5.733 1 93.22 223 VAL A C 1
ATOM 1725 O O . VAL A 1 223 ? 8.929 0.423 -5.241 1 93.22 223 VAL A O 1
ATOM 1728 N N . SER A 1 224 ? 10.284 0.607 -7.077 1 93.29 224 SER A N 1
ATOM 1729 C CA . SER A 1 224 ? 9.281 0.124 -8.022 1 93.29 224 SER A CA 1
ATOM 1730 C C . SER A 1 224 ? 9.53 -1.333 -8.395 1 93.29 224 SER A C 1
ATOM 1732 O O . SER A 1 224 ? 10.675 -1.788 -8.414 1 93.29 224 SER A O 1
ATOM 1734 N N . LEU A 1 225 ? 8.514 -2.095 -8.535 1 94.4 225 LEU A N 1
ATOM 1735 C CA . LEU A 1 225 ? 8.623 -3.513 -8.861 1 94.4 225 LEU A CA 1
ATOM 1736 C C . LEU A 1 225 ? 7.926 -3.823 -10.182 1 94.4 225 LEU A C 1
ATOM 1738 O O . LEU A 1 225 ? 6.72 -3.608 -10.317 1 94.4 225 LEU A O 1
ATOM 1742 N N . LEU A 1 226 ? 8.654 -4.216 -11.186 1 95.96 226 LEU A N 1
ATOM 1743 C CA . LEU A 1 226 ? 8.14 -4.729 -12.451 1 95.96 226 LEU A CA 1
ATOM 1744 C C . LEU A 1 226 ? 8.35 -6.236 -12.553 1 95.96 226 LEU A C 1
ATOM 1746 O O . LEU A 1 226 ? 9.43 -6.739 -12.237 1 95.96 226 LEU A O 1
ATOM 1750 N N . PHE A 1 227 ? 7.352 -6.998 -12.927 1 93.19 227 PHE A N 1
ATOM 1751 C CA . PHE A 1 227 ? 7.442 -8.453 -12.935 1 93.19 227 PHE A CA 1
ATOM 1752 C C . PHE A 1 227 ? 6.77 -9.031 -14.175 1 93.19 227 PHE A C 1
ATOM 1754 O O . PHE A 1 227 ? 5.838 -8.433 -14.718 1 93.19 227 PHE A O 1
ATOM 1761 N N . SER A 1 228 ? 7.242 -10.17 -14.626 1 89.18 228 SER A N 1
ATOM 1762 C CA . SER A 1 228 ? 6.714 -10.811 -15.826 1 89.18 228 SER A CA 1
ATOM 1763 C C . SER A 1 228 ? 5.38 -11.494 -15.546 1 89.18 228 SER A C 1
ATOM 1765 O O . SER A 1 228 ? 5.124 -11.931 -14.422 1 89.18 228 SER A O 1
ATOM 1767 N N . ASP A 1 229 ? 4.586 -11.546 -16.663 1 79.63 229 ASP A N 1
ATOM 1768 C CA . ASP A 1 229 ? 3.259 -12.143 -16.554 1 79.63 229 ASP A CA 1
ATOM 1769 C C . ASP A 1 229 ? 3.332 -13.665 -16.641 1 79.63 229 ASP A C 1
ATOM 1771 O O . ASP A 1 229 ? 2.795 -14.266 -17.574 1 79.63 229 ASP A O 1
ATOM 1775 N N . ASP A 1 230 ? 4.119 -14.374 -15.769 1 74.53 230 ASP A N 1
ATOM 1776 C CA . ASP A 1 230 ? 4.244 -15.822 -15.642 1 74.53 230 ASP A CA 1
ATOM 1777 C C . ASP A 1 230 ? 4.438 -16.23 -14.183 1 74.53 230 ASP A C 1
ATOM 1779 O O . ASP A 1 230 ? 4.455 -15.379 -13.292 1 74.53 230 ASP A O 1
ATOM 1783 N N . GLU A 1 231 ? 4.48 -17.472 -13.969 1 72.23 231 GLU A N 1
ATOM 1784 C CA . GLU A 1 231 ? 4.575 -17.96 -12.596 1 72.23 231 GLU A CA 1
ATOM 1785 C C . GLU A 1 231 ? 5.811 -17.402 -11.896 1 72.23 231 GLU A C 1
ATOM 1787 O O . GLU A 1 231 ? 5.779 -17.125 -10.695 1 72.23 231 GLU A O 1
ATOM 1792 N N . TYR A 1 232 ? 6.836 -17.268 -12.656 1 79.26 232 TYR A N 1
ATOM 1793 C CA . TYR A 1 232 ? 8.091 -16.756 -12.117 1 79.26 232 TYR A CA 1
ATOM 1794 C C . TYR A 1 232 ? 7.927 -15.324 -11.621 1 79.26 232 TYR A C 1
ATOM 1796 O O . TYR A 1 232 ? 8.267 -15.015 -10.476 1 79.26 232 TYR A O 1
ATOM 1804 N N . GLY A 1 233 ? 7.465 -14.486 -12.488 1 86.67 233 GLY A N 1
ATOM 1805 C CA . GLY A 1 233 ? 7.269 -13.088 -12.139 1 86.67 233 GLY A CA 1
ATOM 1806 C C . GLY A 1 233 ? 6.231 -12.883 -11.052 1 86.67 233 GLY A C 1
ATOM 1807 O O . GLY A 1 233 ? 6.417 -12.059 -10.155 1 86.67 233 GLY A O 1
ATOM 1808 N N . GLU A 1 234 ? 5.169 -13.59 -11.139 1 81.68 234 GLU A N 1
ATOM 1809 C CA . GLU A 1 234 ? 4.097 -13.457 -10.158 1 81.68 234 GLU A CA 1
ATOM 1810 C C . GLU A 1 234 ? 4.562 -13.886 -8.769 1 81.68 234 GLU A C 1
ATOM 1812 O O . GLU A 1 234 ? 4.159 -13.296 -7.764 1 81.68 234 GLU A O 1
ATOM 1817 N N . ASN A 1 235 ? 5.355 -14.882 -8.768 1 82.05 235 ASN A N 1
ATOM 1818 C CA . ASN A 1 235 ? 5.922 -15.29 -7.486 1 82.05 235 ASN A CA 1
ATOM 1819 C C . ASN A 1 235 ? 6.835 -14.213 -6.909 1 82.05 235 ASN A C 1
ATOM 1821 O O . ASN A 1 235 ? 6.874 -14.012 -5.693 1 82.05 235 ASN A O 1
ATOM 1825 N N . GLY A 1 236 ? 7.597 -13.679 -7.794 1 87.94 236 GLY A N 1
ATOM 1826 C CA . GLY A 1 236 ? 8.431 -12.572 -7.353 1 87.94 236 GLY A CA 1
ATOM 1827 C C . GLY A 1 236 ? 7.633 -11.418 -6.776 1 87.94 236 GLY A C 1
ATOM 1828 O O . GLY A 1 236 ? 7.998 -10.862 -5.738 1 87.94 236 GLY A O 1
ATOM 1829 N N . PHE A 1 237 ? 6.552 -11.131 -7.489 1 88.65 237 PHE A N 1
ATOM 1830 C CA . PHE A 1 237 ? 5.674 -10.069 -7.012 1 88.65 237 PHE A CA 1
ATOM 1831 C C . PHE A 1 237 ? 5.099 -10.415 -5.644 1 88.65 237 PHE A C 1
ATOM 1833 O O . PHE A 1 237 ? 5.096 -9.58 -4.737 1 88.65 237 PHE A O 1
ATOM 1840 N N . TYR A 1 238 ? 4.625 -11.576 -5.502 1 81.22 238 TYR A N 1
ATOM 1841 C CA . TYR A 1 238 ? 4.009 -12.027 -4.259 1 81.22 238 TYR A CA 1
ATOM 1842 C C . TYR A 1 238 ? 5.002 -11.966 -3.104 1 81.22 238 TYR A C 1
ATOM 1844 O O . TYR A 1 238 ? 4.719 -11.364 -2.066 1 81.22 238 TYR A O 1
ATOM 1852 N N . GLU A 1 239 ? 6.201 -12.584 -3.314 1 84.45 239 GLU A N 1
ATOM 1853 C CA . GLU A 1 239 ? 7.193 -12.658 -2.246 1 84.45 239 GLU A CA 1
ATOM 1854 C C . GLU A 1 239 ? 7.713 -11.271 -1.879 1 84.45 239 GLU A C 1
ATOM 1856 O O . GLU A 1 239 ? 7.934 -10.976 -0.703 1 84.45 239 GLU A O 1
ATOM 1861 N N . PHE A 1 240 ? 7.906 -10.439 -2.838 1 90.03 240 PHE A N 1
ATOM 1862 C CA . PHE A 1 240 ? 8.416 -9.098 -2.577 1 90.03 240 PHE A CA 1
ATOM 1863 C C . PHE A 1 240 ? 7.392 -8.269 -1.811 1 90.03 240 PHE A C 1
ATOM 1865 O O . PHE A 1 240 ? 7.741 -7.563 -0.863 1 90.03 240 PHE A O 1
ATOM 1872 N N . SER A 1 241 ? 6.159 -8.31 -2.294 1 82.74 241 SER A N 1
ATOM 1873 C CA . SER A 1 241 ? 5.089 -7.547 -1.66 1 82.74 241 SER A CA 1
ATOM 1874 C C . SER A 1 241 ? 4.853 -8.013 -0.227 1 82.74 241 SER A C 1
ATOM 1876 O O . SER A 1 241 ? 4.515 -7.21 0.645 1 82.74 241 SER A O 1
ATOM 1878 N N . ARG A 1 242 ? 4.999 -9.231 -0.022 1 76.5 242 ARG A N 1
ATOM 1879 C CA . ARG A 1 242 ? 4.804 -9.807 1.305 1 76.5 242 ARG A CA 1
ATOM 1880 C C . ARG A 1 242 ? 5.909 -9.369 2.26 1 76.5 242 ARG A C 1
ATOM 1882 O O . ARG A 1 242 ? 5.654 -9.116 3.439 1 76.5 242 ARG A O 1
ATOM 1889 N N . GLN A 1 243 ? 7.104 -9.194 1.788 1 82.11 243 GLN A N 1
ATOM 1890 C CA . GLN A 1 243 ? 8.257 -8.931 2.643 1 82.11 243 GLN A CA 1
ATOM 1891 C C . GLN A 1 243 ? 8.5 -7.432 2.792 1 82.11 243 GLN A C 1
ATOM 1893 O O . GLN A 1 243 ? 9.075 -6.987 3.788 1 82.11 243 GLN A O 1
ATOM 1898 N N . ALA A 1 244 ? 8.121 -6.692 1.855 1 85.72 244 ALA A N 1
ATOM 1899 C CA . ALA A 1 244 ? 8.479 -5.278 1.77 1 85.72 244 ALA A CA 1
ATOM 1900 C C . ALA A 1 244 ? 8.093 -4.537 3.047 1 85.72 244 ALA A C 1
ATOM 1902 O O . ALA A 1 244 ? 8.906 -3.808 3.619 1 85.72 244 ALA A O 1
ATOM 1903 N N . PRO A 1 245 ? 6.858 -4.768 3.596 1 75.3 245 PRO A N 1
ATOM 1904 C CA . PRO A 1 245 ? 6.469 -4.023 4.796 1 75.3 245 PRO A CA 1
ATOM 1905 C C . PRO A 1 245 ? 7.351 -4.341 6.001 1 75.3 245 PRO A C 1
ATOM 1907 O O . PRO A 1 245 ? 7.678 -3.447 6.785 1 75.3 245 PRO A O 1
ATOM 1910 N N . SER A 1 246 ? 7.772 -5.553 6.17 1 77.34 246 SER A N 1
ATOM 1911 C CA . SER A 1 246 ? 8.589 -5.959 7.309 1 77.34 246 SER A CA 1
ATOM 1912 C C . SER A 1 246 ? 10.002 -5.393 7.205 1 77.34 246 SER A C 1
ATOM 1914 O O . SER A 1 246 ? 10.717 -5.307 8.205 1 77.34 246 SER A O 1
ATOM 1916 N N . HIS A 1 247 ? 10.375 -5.046 6.007 1 82.34 247 HIS A N 1
ATOM 1917 C CA . HIS A 1 247 ? 11.702 -4.476 5.804 1 82.34 247 HIS A CA 1
ATOM 1918 C C . HIS A 1 247 ? 11.636 -2.959 5.672 1 82.34 247 HIS A C 1
ATOM 1920 O O . HIS A 1 247 ? 12.616 -2.322 5.28 1 82.34 247 HIS A O 1
ATOM 1926 N N . ASP A 1 248 ? 10.496 -2.363 5.869 1 81.13 248 ASP A N 1
ATOM 1927 C CA . ASP A 1 248 ? 10.268 -0.922 5.814 1 81.13 248 ASP A CA 1
ATOM 1928 C C . ASP A 1 248 ? 10.512 -0.381 4.407 1 81.13 248 ASP A C 1
ATOM 1930 O O . ASP A 1 248 ? 11.141 0.666 4.239 1 81.13 248 ASP A O 1
ATOM 1934 N N . VAL A 1 249 ? 10.239 -1.236 3.459 1 87.17 249 VAL A N 1
ATOM 1935 C CA . VAL A 1 249 ? 10.322 -0.834 2.059 1 87.17 249 VAL A CA 1
ATOM 1936 C C . VAL A 1 249 ? 8.918 -0.684 1.48 1 87.17 249 VAL A C 1
ATOM 1938 O O . VAL A 1 249 ? 8.053 -1.535 1.705 1 87.17 249 VAL A O 1
ATOM 1941 N N . CYS A 1 250 ? 8.684 0.383 0.828 1 83.36 250 CYS A N 1
ATOM 1942 C CA . CYS A 1 250 ? 7.401 0.629 0.178 1 83.36 250 CYS A CA 1
ATOM 1943 C C . CYS A 1 250 ? 7.519 0.484 -1.334 1 83.36 250 CYS A C 1
ATOM 1945 O O . CYS A 1 250 ? 8.529 0.875 -1.923 1 83.36 250 CYS A O 1
ATOM 1947 N N . LEU A 1 251 ? 6.517 -0.13 -1.863 1 84.2 251 LEU A N 1
ATOM 1948 C CA . LEU A 1 251 ? 6.471 -0.266 -3.315 1 84.2 251 LEU A CA 1
ATOM 1949 C C . LEU A 1 251 ? 5.813 0.953 -3.954 1 84.2 251 LEU A C 1
ATOM 1951 O O . LEU A 1 251 ? 4.645 1.245 -3.686 1 84.2 251 LEU A O 1
ATOM 1955 N N . ALA A 1 252 ? 6.649 1.71 -4.755 1 84.35 252 ALA A N 1
ATOM 1956 C CA . ALA A 1 252 ? 6.157 2.916 -5.416 1 84.35 252 ALA A CA 1
ATOM 1957 C C . ALA A 1 252 ? 5.194 2.568 -6.547 1 84.35 252 ALA A C 1
ATOM 1959 O O . ALA A 1 252 ? 4.11 3.147 -6.648 1 84.35 252 ALA A O 1
ATOM 1960 N N . TYR A 1 253 ? 5.663 1.764 -7.4 1 85.83 253 TYR A N 1
ATOM 1961 C CA . TYR A 1 253 ? 4.926 1.388 -8.601 1 85.83 253 TYR A CA 1
ATOM 1962 C C . TYR A 1 253 ? 5.113 -0.091 -8.916 1 85.83 253 TYR A C 1
ATOM 1964 O O . TYR A 1 253 ? 6.237 -0.599 -8.9 1 85.83 253 TYR A O 1
ATOM 1972 N N . THR A 1 254 ? 4.04 -0.847 -9.017 1 87.58 254 THR A N 1
ATOM 1973 C CA . THR A 1 254 ? 4.076 -2.262 -9.368 1 87.58 254 THR A CA 1
ATOM 1974 C C . THR A 1 254 ? 3.303 -2.52 -10.658 1 87.58 254 THR A C 1
ATOM 1976 O O . THR A 1 254 ? 2.137 -2.136 -10.776 1 87.58 254 THR A O 1
ATOM 1979 N N . LYS A 1 255 ? 3.971 -3.063 -11.597 1 89.49 255 LYS A N 1
ATOM 1980 C CA . LYS A 1 255 ? 3.291 -3.315 -12.864 1 89.49 255 LYS A CA 1
ATOM 1981 C C . LYS A 1 255 ? 3.768 -4.621 -13.493 1 89.49 255 LYS A C 1
ATOM 1983 O O . LYS A 1 255 ? 4.942 -4.979 -13.378 1 89.49 255 LYS A O 1
ATOM 1988 N N . GLU A 1 256 ? 2.812 -5.286 -14.152 1 88.45 256 GLU A N 1
ATOM 1989 C CA . GLU A 1 256 ? 3.106 -6.505 -14.899 1 88.45 256 GLU A CA 1
ATOM 1990 C C . GLU A 1 256 ? 3.611 -6.184 -16.303 1 88.45 256 GLU A C 1
ATOM 1992 O O . GLU A 1 256 ? 3.121 -5.254 -16.947 1 88.45 256 GLU A O 1
ATOM 1997 N N . ILE A 1 257 ? 4.645 -6.91 -16.686 1 91.74 257 ILE A N 1
ATOM 1998 C CA . ILE A 1 257 ? 5.152 -6.755 -18.045 1 91.74 257 ILE A CA 1
ATOM 1999 C C . ILE A 1 257 ? 5.092 -8.096 -18.773 1 91.74 257 ILE A C 1
ATOM 2001 O O . ILE A 1 257 ? 5.173 -9.155 -18.146 1 91.74 257 ILE A O 1
ATOM 2005 N N . SER A 1 258 ? 4.874 -8.085 -20.061 1 86.87 258 SER A N 1
ATOM 2006 C CA . SER A 1 258 ? 4.728 -9.302 -20.854 1 86.87 258 SER A CA 1
ATOM 2007 C C . SER A 1 258 ? 5.291 -9.117 -22.259 1 86.87 258 SER A C 1
ATOM 2009 O O . SER A 1 258 ? 5.332 -7.997 -22.774 1 86.87 258 SER A O 1
ATOM 2011 N N . THR A 1 259 ? 5.777 -10.224 -22.836 1 81.02 259 THR A N 1
ATOM 2012 C CA . THR A 1 259 ? 6.281 -10.187 -24.205 1 81.02 259 THR A CA 1
ATOM 2013 C C . THR A 1 259 ? 5.148 -9.917 -25.191 1 81.02 259 THR A C 1
ATOM 2015 O O . THR A 1 259 ? 5.391 -9.487 -26.321 1 81.02 259 THR A O 1
ATOM 2018 N N . SER A 1 260 ? 3.941 -10.109 -24.743 1 75.21 260 SER A N 1
ATOM 2019 C CA . SER A 1 260 ? 2.784 -9.959 -25.62 1 75.21 260 SER A CA 1
ATOM 2020 C C . SER A 1 260 ? 2.292 -8.516 -25.645 1 75.21 260 SER A C 1
ATOM 2022 O O . SER A 1 260 ? 1.451 -8.155 -26.471 1 75.21 260 SER A O 1
ATOM 2024 N N . PHE A 1 261 ? 2.852 -7.703 -24.829 1 86.11 261 PHE A N 1
ATOM 2025 C CA . PHE A 1 261 ? 2.373 -6.329 -24.741 1 86.11 261 PHE A CA 1
ATOM 2026 C C . PHE A 1 261 ? 3.016 -5.461 -25.817 1 86.11 261 PHE A C 1
ATOM 2028 O O . PHE A 1 261 ? 4.106 -5.771 -26.301 1 86.11 261 PHE A O 1
ATOM 2035 N N . SER A 1 262 ? 2.381 -4.422 -26.163 1 87.98 262 SER A N 1
ATOM 2036 C CA . SER A 1 262 ? 2.829 -3.542 -27.238 1 87.98 262 SER A CA 1
ATOM 2037 C C . SER A 1 262 ? 3.921 -2.593 -26.757 1 87.98 262 SER A C 1
ATOM 2039 O O . SER A 1 262 ? 4.121 -2.428 -25.552 1 87.98 262 SER A O 1
ATOM 2041 N N . ASN A 1 263 ? 4.656 -2.026 -27.706 1 91.93 263 ASN A N 1
ATOM 2042 C CA . ASN A 1 263 ? 5.676 -1.032 -27.39 1 91.93 263 ASN A CA 1
ATOM 2043 C C . ASN A 1 263 ? 5.069 0.203 -26.73 1 91.93 263 ASN A C 1
ATOM 2045 O O . ASN A 1 263 ? 5.699 0.829 -25.876 1 91.93 263 ASN A O 1
ATOM 2049 N N . GLU A 1 264 ? 3.879 0.444 -27.116 1 93.56 264 GLU A N 1
ATOM 2050 C CA . GLU A 1 264 ? 3.194 1.587 -26.521 1 93.56 264 GLU A CA 1
ATOM 2051 C C . GLU A 1 264 ? 2.962 1.376 -25.028 1 93.56 264 GLU A C 1
ATOM 2053 O O . GLU A 1 264 ? 3.032 2.325 -24.243 1 93.56 264 GLU A O 1
ATOM 2058 N N . TYR A 1 265 ? 2.704 0.202 -24.726 1 93.8 265 TYR A N 1
ATOM 2059 C CA . TYR A 1 265 ? 2.525 -0.123 -23.316 1 93.8 265 TYR A CA 1
ATOM 2060 C C . TYR A 1 265 ? 3.79 0.181 -22.522 1 93.8 265 TYR A C 1
ATOM 2062 O O . TYR A 1 265 ? 3.726 0.783 -21.447 1 93.8 265 TYR A O 1
ATOM 2070 N N . TYR A 1 266 ? 4.857 -0.219 -23.051 1 96.2 266 TYR A N 1
ATOM 2071 C CA . TYR A 1 266 ? 6.126 -0.014 -22.362 1 96.2 266 TYR A CA 1
ATOM 2072 C C . TYR A 1 266 ? 6.488 1.466 -22.314 1 96.2 266 TYR A C 1
ATOM 2074 O O . TYR A 1 266 ? 7.094 1.932 -21.347 1 96.2 266 TYR A O 1
ATOM 2082 N N . ASP A 1 267 ? 6.15 2.191 -23.335 1 96.4 267 ASP A N 1
ATOM 2083 C CA . ASP A 1 267 ? 6.383 3.632 -23.323 1 96.4 267 ASP A CA 1
ATOM 2084 C C . ASP A 1 267 ? 5.56 4.312 -22.232 1 96.4 267 ASP A C 1
ATOM 2086 O O . ASP A 1 267 ? 6.057 5.197 -21.533 1 96.4 267 ASP A O 1
ATOM 2090 N N . ASP A 1 268 ? 4.353 3.858 -22.142 1 94.87 268 ASP A N 1
ATOM 2091 C CA . ASP A 1 268 ? 3.491 4.395 -21.094 1 94.87 268 ASP A CA 1
ATOM 2092 C C . ASP A 1 268 ? 4.024 4.039 -19.708 1 94.87 268 ASP A C 1
ATOM 2094 O O . ASP A 1 268 ? 3.903 4.829 -18.769 1 94.87 268 ASP A O 1
ATOM 2098 N N . LEU A 1 269 ? 4.535 2.88 -19.632 1 94.77 269 LEU A N 1
ATOM 2099 C CA . LEU A 1 269 ? 5.112 2.418 -18.375 1 94.77 269 LEU A CA 1
ATOM 2100 C C . LEU A 1 269 ? 6.272 3.312 -17.948 1 94.77 269 LEU A C 1
ATOM 2102 O O . LEU A 1 269 ? 6.352 3.72 -16.787 1 94.77 269 LEU A O 1
ATOM 2106 N N . VAL A 1 270 ? 7.171 3.651 -18.854 1 96.19 270 VAL A N 1
ATOM 2107 C CA . VAL A 1 270 ? 8.318 4.502 -18.554 1 96.19 270 VAL A CA 1
ATOM 2108 C C . VAL A 1 270 ? 7.839 5.905 -18.191 1 96.19 270 VAL A C 1
ATOM 2110 O O . VAL A 1 270 ? 8.382 6.537 -17.281 1 96.19 270 VAL A O 1
ATOM 2113 N N . ALA A 1 271 ? 6.845 6.337 -18.876 1 94.57 271 ALA A N 1
ATOM 2114 C CA . ALA A 1 271 ? 6.287 7.651 -18.57 1 94.57 271 ALA A CA 1
ATOM 2115 C C . ALA A 1 271 ? 5.705 7.686 -17.16 1 94.57 271 ALA A C 1
ATOM 2117 O O . ALA A 1 271 ? 5.85 8.68 -16.446 1 94.57 271 ALA A O 1
ATOM 2118 N N . GLU A 1 272 ? 5.075 6.623 -16.785 1 90.47 272 GLU A N 1
ATOM 2119 C CA . GLU A 1 272 ? 4.484 6.543 -15.453 1 90.47 272 GLU A CA 1
ATOM 2120 C C . GLU A 1 272 ? 5.56 6.523 -14.371 1 90.47 272 GLU A C 1
ATOM 2122 O O . GLU A 1 272 ? 5.4 7.14 -13.316 1 90.47 272 GLU A O 1
ATOM 2127 N N . LEU A 1 273 ? 6.61 5.805 -14.572 1 92.73 273 LEU A N 1
ATOM 2128 C CA . LEU A 1 273 ? 7.711 5.715 -13.619 1 92.73 273 LEU A CA 1
ATOM 2129 C C . LEU A 1 273 ? 8.352 7.08 -13.398 1 92.73 273 LEU A C 1
ATOM 2131 O O . LEU A 1 273 ? 8.938 7.333 -12.343 1 92.73 273 LEU A O 1
ATOM 2135 N N . ARG A 1 274 ? 8.191 7.932 -14.415 1 91.67 274 ARG A N 1
ATOM 2136 C CA . ARG A 1 274 ? 8.823 9.246 -14.351 1 91.67 274 ARG A CA 1
ATOM 2137 C C . ARG A 1 274 ? 7.878 10.279 -13.746 1 91.67 274 ARG A C 1
ATOM 2139 O O . ARG A 1 274 ? 8.279 11.412 -13.475 1 91.67 274 ARG A O 1
ATOM 2146 N N . ARG A 1 275 ? 6.729 9.894 -13.528 1 87.56 275 ARG A N 1
ATOM 2147 C CA . ARG A 1 275 ? 5.733 10.812 -12.985 1 87.56 275 ARG A CA 1
ATOM 2148 C C . ARG A 1 275 ? 5.791 10.845 -11.461 1 87.56 275 ARG A C 1
ATOM 2150 O O . ARG A 1 275 ? 6.059 9.825 -10.823 1 87.56 275 ARG A O 1
ATOM 2157 N N . GLU A 1 276 ? 5.621 11.973 -10.904 1 78.29 276 GLU A N 1
ATOM 2158 C CA . GLU A 1 276 ? 5.5 12.07 -9.453 1 78.29 276 GLU A CA 1
ATOM 2159 C C . GLU A 1 276 ? 4.268 11.323 -8.95 1 78.29 276 GLU A C 1
ATOM 2161 O O . GLU A 1 276 ? 3.207 11.374 -9.575 1 78.29 276 GLU A O 1
ATOM 2166 N N . PRO A 1 277 ? 4.374 10.595 -7.968 1 75.59 277 PRO A N 1
ATOM 2167 C CA . PRO A 1 277 ? 5.479 10.512 -7.01 1 75.59 277 PRO A CA 1
ATOM 2168 C C . PRO A 1 277 ? 6.399 9.322 -7.271 1 75.59 277 PRO A C 1
ATOM 2170 O O . PRO A 1 277 ? 7.321 9.066 -6.492 1 75.59 277 PRO A O 1
ATOM 2173 N N . PHE A 1 278 ? 6.218 8.661 -8.412 1 82.85 278 PHE A N 1
ATOM 2174 C CA . PHE A 1 278 ? 6.934 7.42 -8.68 1 82.85 278 PHE A CA 1
ATOM 2175 C C . PHE A 1 278 ? 8.387 7.701 -9.042 1 82.85 278 PHE A C 1
ATOM 2177 O O . PHE A 1 278 ? 9.254 6.842 -8.865 1 82.85 278 PHE A O 1
ATOM 2184 N N . ASN A 1 279 ? 8.626 8.923 -9.453 1 87.18 279 ASN A N 1
ATOM 2185 C CA . ASN A 1 279 ? 9.97 9.264 -9.906 1 87.18 279 ASN A CA 1
ATOM 2186 C C . ASN A 1 279 ? 10.959 9.309 -8.745 1 87.18 279 ASN A C 1
ATOM 2188 O O . ASN A 1 279 ? 12.173 9.313 -8.957 1 87.18 279 ASN A O 1
ATOM 2192 N N . ARG A 1 280 ? 10.504 9.212 -7.553 1 85.82 280 ARG A N 1
ATOM 2193 C CA . ARG A 1 280 ? 11.387 9.169 -6.391 1 85.82 280 ARG A CA 1
ATOM 2194 C C . ARG A 1 280 ? 11.971 7.774 -6.198 1 85.82 280 ARG A C 1
ATOM 2196 O O . ARG A 1 280 ? 12.972 7.606 -5.499 1 85.82 280 ARG A O 1
ATOM 2203 N N . ALA A 1 281 ? 11.208 6.872 -6.697 1 90.25 281 ALA A N 1
ATOM 2204 C CA . ALA A 1 281 ? 11.716 5.502 -6.68 1 90.25 281 ALA A CA 1
ATOM 2205 C C . ALA A 1 281 ? 12.662 5.253 -7.851 1 90.25 281 ALA A C 1
ATOM 2207 O O . ALA A 1 281 ? 12.248 4.746 -8.896 1 90.25 281 ALA A O 1
ATOM 2208 N N . VAL A 1 282 ? 13.892 5.5 -7.627 1 92.45 282 VAL A N 1
ATOM 2209 C CA . VAL A 1 282 ? 14.876 5.382 -8.698 1 92.45 282 VAL A CA 1
ATOM 2210 C C . VAL A 1 282 ? 15.323 3.928 -8.832 1 92.45 282 VAL A C 1
ATOM 2212 O O . VAL A 1 282 ? 15.753 3.501 -9.906 1 92.45 282 VAL A O 1
ATOM 2215 N N . ALA A 1 283 ? 15.298 3.226 -7.715 1 94.88 283 ALA A N 1
ATOM 2216 C CA . ALA A 1 283 ? 15.601 1.798 -7.76 1 94.88 283 ALA A CA 1
ATOM 2217 C C . ALA A 1 283 ? 14.404 0.999 -8.268 1 94.88 283 ALA A C 1
ATOM 2219 O O . ALA A 1 283 ? 13.313 1.074 -7.699 1 94.88 283 ALA A O 1
ATOM 2220 N N . VAL A 1 284 ? 14.568 0.322 -9.39 1 96.42 284 VAL A N 1
ATOM 2221 C CA . VAL A 1 284 ? 13.503 -0.469 -10 1 96.42 284 VAL A CA 1
ATOM 2222 C C . VAL A 1 284 ? 13.874 -1.95 -9.965 1 96.42 284 VAL A C 1
ATOM 2224 O O . VAL A 1 284 ? 14.841 -2.369 -10.606 1 96.42 284 VAL A O 1
ATOM 2227 N N . VAL A 1 285 ? 13.166 -2.707 -9.228 1 96.74 285 VAL A N 1
ATOM 2228 C CA . VAL A 1 285 ? 13.368 -4.151 -9.178 1 96.74 285 VAL A CA 1
ATOM 2229 C C . VAL A 1 285 ? 12.686 -4.81 -10.375 1 96.74 285 VAL A C 1
ATOM 2231 O O . VAL A 1 285 ? 11.491 -4.61 -10.604 1 96.74 285 VAL A O 1
ATOM 2234 N N . LEU A 1 286 ? 13.432 -5.479 -11.112 1 95.89 286 LEU A N 1
ATOM 2235 C CA . LEU A 1 286 ? 12.944 -6.185 -12.292 1 95.89 286 LEU A CA 1
ATOM 2236 C C . LEU A 1 286 ? 12.971 -7.694 -12.073 1 95.89 286 LEU A C 1
ATOM 2238 O O . LEU A 1 286 ? 14 -8.338 -12.289 1 95.89 286 LEU A O 1
ATOM 2242 N N . PHE A 1 287 ? 11.883 -8.221 -11.773 1 93.52 287 PHE A N 1
ATOM 2243 C CA . PHE A 1 287 ? 11.745 -9.664 -11.622 1 93.52 287 PHE A CA 1
ATOM 2244 C C . PHE A 1 287 ? 11.102 -10.279 -12.86 1 93.52 287 PHE A C 1
ATOM 2246 O O . PHE A 1 287 ? 9.915 -10.612 -12.848 1 93.52 287 PHE A O 1
ATOM 2253 N N . ALA A 1 288 ? 11.892 -10.437 -13.918 1 90.76 288 ALA A N 1
ATOM 2254 C CA . ALA A 1 288 ? 11.416 -10.827 -15.243 1 90.76 288 ALA A CA 1
ATOM 2255 C C . ALA A 1 288 ? 12.485 -11.608 -16.002 1 90.76 288 ALA A C 1
ATOM 2257 O O . ALA A 1 288 ? 13.607 -11.767 -15.517 1 90.76 288 ALA A O 1
ATOM 2258 N N . HIS A 1 289 ? 12.057 -12.156 -17.109 1 83.56 289 HIS A N 1
ATOM 2259 C CA . HIS A 1 289 ? 13.006 -12.801 -18.01 1 83.56 289 HIS A CA 1
ATOM 2260 C C . HIS A 1 289 ? 13.654 -11.787 -18.946 1 83.56 289 HIS A C 1
ATOM 2262 O O . HIS A 1 289 ? 13.251 -10.622 -18.981 1 83.56 289 HIS A O 1
ATOM 2268 N N . LEU A 1 290 ? 14.598 -12.203 -19.638 1 85.3 290 LEU A N 1
ATOM 2269 C CA . LEU A 1 290 ? 15.448 -11.33 -20.44 1 85.3 290 LEU A CA 1
ATOM 2270 C C . LEU A 1 290 ? 14.629 -10.598 -21.498 1 85.3 290 LEU A C 1
ATOM 2272 O O . LEU A 1 290 ? 14.841 -9.407 -21.738 1 85.3 290 LEU A O 1
ATOM 2276 N N . ILE A 1 291 ? 13.648 -11.287 -22.104 1 82.66 291 ILE A N 1
ATOM 2277 C CA . ILE A 1 291 ? 12.944 -10.694 -23.236 1 82.66 291 ILE A CA 1
ATOM 2278 C C . ILE A 1 291 ? 12.104 -9.512 -22.759 1 82.66 291 ILE A C 1
ATOM 2280 O O . ILE A 1 291 ? 12.087 -8.457 -23.397 1 82.66 291 ILE A O 1
ATOM 2284 N N . GLU A 1 292 ? 11.43 -9.677 -21.699 1 90.47 292 GLU A N 1
ATOM 2285 C CA . GLU A 1 292 ? 10.631 -8.582 -21.157 1 90.47 292 GLU A CA 1
ATOM 2286 C C . GLU A 1 292 ? 11.515 -7.42 -20.713 1 90.47 292 GLU A C 1
ATOM 2288 O O . GLU A 1 292 ? 11.158 -6.255 -20.901 1 90.47 292 GLU A O 1
ATOM 2293 N N . ALA A 1 293 ? 12.604 -7.739 -20.102 1 92.81 293 ALA A N 1
ATOM 2294 C CA . ALA A 1 293 ? 13.537 -6.712 -19.645 1 92.81 293 ALA A CA 1
ATOM 2295 C C . ALA A 1 293 ? 14.068 -5.893 -20.817 1 92.81 293 ALA A C 1
ATOM 2297 O O . ALA A 1 293 ? 14.222 -4.674 -20.712 1 92.81 293 ALA A O 1
ATOM 2298 N N . ARG A 1 294 ? 14.363 -6.592 -21.925 1 91.77 294 ARG A N 1
ATOM 2299 C CA . ARG A 1 294 ? 14.868 -5.905 -23.109 1 91.77 294 ARG A CA 1
ATOM 2300 C C . ARG A 1 294 ? 13.84 -4.915 -23.647 1 91.77 294 ARG A C 1
ATOM 2302 O O . ARG A 1 294 ? 14.19 -3.799 -24.038 1 91.77 294 ARG A O 1
ATOM 2309 N N . MET A 1 295 ? 12.618 -5.36 -23.648 1 93.9 295 MET A N 1
ATOM 2310 C CA . MET A 1 295 ? 11.561 -4.478 -24.134 1 93.9 295 MET A CA 1
ATOM 2311 C C . MET A 1 295 ? 11.453 -3.229 -23.267 1 93.9 295 MET A C 1
ATOM 2313 O O . MET A 1 295 ? 11.242 -2.128 -23.779 1 93.9 295 MET A O 1
ATOM 2317 N N . LEU A 1 296 ? 11.638 -3.367 -21.998 1 96.15 296 LEU A N 1
ATOM 2318 C CA . LEU A 1 296 ? 11.608 -2.236 -21.077 1 96.15 296 LEU A CA 1
ATOM 2319 C C . LEU A 1 296 ? 12.798 -1.311 -21.312 1 96.15 296 LEU A C 1
ATOM 2321 O O . LEU A 1 296 ? 12.639 -0.09 -21.365 1 96.15 296 LEU A O 1
ATOM 2325 N N . LEU A 1 297 ? 13.984 -1.889 -21.438 1 96.53 297 LEU A N 1
ATOM 2326 C CA . LEU A 1 297 ? 15.201 -1.105 -21.621 1 96.53 297 LEU A CA 1
ATOM 2327 C C . LEU A 1 297 ? 15.168 -0.352 -22.947 1 96.53 297 LEU A C 1
ATOM 2329 O O . LEU A 1 297 ? 15.656 0.777 -23.037 1 96.53 297 LEU A O 1
ATOM 2333 N N . GLU A 1 298 ? 14.572 -1.037 -23.924 1 96.27 298 GLU A N 1
ATOM 2334 C CA . GLU A 1 298 ? 14.386 -0.348 -25.198 1 96.27 298 GLU A CA 1
ATOM 2335 C C . GLU A 1 298 ? 13.461 0.856 -25.044 1 96.27 298 GLU A C 1
ATOM 2337 O O . GLU A 1 298 ? 13.697 1.907 -25.643 1 96.27 298 GLU A O 1
ATOM 2342 N N . ALA A 1 299 ? 12.408 0.676 -24.324 1 97.24 299 ALA A N 1
ATOM 2343 C CA . ALA A 1 299 ? 11.479 1.775 -24.074 1 97.24 299 ALA A CA 1
ATOM 2344 C C . ALA A 1 299 ? 12.166 2.913 -23.325 1 97.24 299 ALA A C 1
ATOM 2346 O O . ALA A 1 299 ? 11.88 4.088 -23.57 1 97.24 299 ALA A O 1
ATOM 2347 N N . VAL A 1 300 ? 13.029 2.604 -22.355 1 96.74 300 VAL A N 1
ATOM 2348 C CA . VAL A 1 300 ? 13.785 3.601 -21.603 1 96.74 300 VAL A CA 1
ATOM 2349 C C . VAL A 1 300 ? 14.641 4.429 -22.559 1 96.74 300 VAL A C 1
ATOM 2351 O O . VAL A 1 300 ? 14.724 5.653 -22.426 1 96.74 300 VAL A O 1
ATOM 2354 N N . GLU A 1 301 ? 15.26 3.747 -23.499 1 95.55 301 GLU A N 1
ATOM 2355 C CA . GLU A 1 301 ? 16.082 4.431 -24.493 1 95.55 301 GLU A CA 1
ATOM 2356 C C . GLU A 1 301 ? 15.228 5.298 -25.414 1 95.55 301 GLU A C 1
ATOM 2358 O O . GLU A 1 301 ? 15.565 6.455 -25.674 1 95.55 301 GLU A O 1
ATOM 2363 N N . ARG A 1 302 ? 14.108 4.778 -25.81 1 95.36 302 ARG A N 1
ATOM 2364 C CA . ARG A 1 302 ? 13.224 5.484 -26.733 1 95.36 302 ARG A CA 1
ATOM 2365 C C . ARG A 1 302 ? 12.659 6.747 -26.091 1 95.36 302 ARG A C 1
ATOM 2367 O O . ARG A 1 302 ? 12.436 7.749 -26.773 1 95.36 302 ARG A O 1
ATOM 2374 N N . ASN A 1 303 ? 12.482 6.688 -24.814 1 95.66 303 ASN A N 1
ATOM 2375 C CA . ASN A 1 303 ? 11.858 7.812 -24.123 1 95.66 303 ASN A CA 1
ATOM 2376 C C . ASN A 1 303 ? 12.901 8.755 -23.53 1 95.66 303 ASN A C 1
ATOM 2378 O O . ASN A 1 303 ? 12.563 9.653 -22.757 1 95.66 303 ASN A O 1
ATOM 2382 N N . GLY A 1 304 ? 14.19 8.491 -23.762 1 92.92 304 GLY A N 1
ATOM 2383 C CA . GLY A 1 304 ? 15.258 9.358 -23.291 1 92.92 304 GLY A CA 1
ATOM 2384 C C . GLY A 1 304 ? 15.452 9.303 -21.787 1 92.92 304 GLY A C 1
ATOM 2385 O O . GLY A 1 304 ? 15.769 10.315 -21.159 1 92.92 304 GLY A O 1
ATOM 2386 N N . ALA A 1 305 ? 15.143 8.186 -21.161 1 93.56 305 ALA A N 1
ATOM 2387 C CA . ALA A 1 305 ? 15.21 8.068 -19.706 1 93.56 305 ALA A CA 1
ATOM 2388 C C . ALA A 1 305 ? 16.472 7.328 -19.274 1 93.56 305 ALA A C 1
ATOM 2390 O O . ALA A 1 305 ? 16.526 6.767 -18.177 1 93.56 305 ALA A O 1
ATOM 2391 N N . VAL A 1 306 ? 17.489 7.324 -20.142 1 92.81 306 VAL A N 1
ATOM 2392 C CA . VAL A 1 306 ? 18.736 6.64 -19.817 1 92.81 306 VAL A CA 1
ATOM 2393 C C . VAL A 1 306 ? 19.4 7.316 -18.619 1 92.81 306 VAL A C 1
ATOM 2395 O O . VAL A 1 306 ? 19.54 8.541 -18.589 1 92.81 306 VAL A O 1
ATOM 2398 N N . GLY A 1 307 ? 19.731 6.521 -17.602 1 90.05 307 GLY A N 1
ATOM 2399 C CA . GLY A 1 307 ? 20.415 7.036 -16.426 1 90.05 307 GLY A CA 1
ATOM 2400 C C . GLY A 1 307 ? 19.464 7.531 -15.352 1 90.05 307 GLY A C 1
ATOM 2401 O O . GLY A 1 307 ? 19.89 8.158 -14.38 1 90.05 307 GLY A O 1
ATOM 2402 N N . GLU A 1 308 ? 18.215 7.23 -15.524 1 91.63 308 GLU A N 1
ATOM 2403 C CA . GLU A 1 308 ? 17.238 7.718 -14.556 1 91.63 308 GLU A CA 1
ATOM 2404 C C . GLU A 1 308 ? 16.862 6.629 -13.555 1 91.63 308 GLU A C 1
ATOM 2406 O O . GLU A 1 308 ? 16.342 6.922 -12.476 1 91.63 308 GLU A O 1
ATOM 2411 N N . PHE A 1 309 ? 17.158 5.409 -13.969 1 93.75 309 PHE A N 1
ATOM 2412 C CA . PHE A 1 309 ? 16.758 4.294 -13.119 1 93.75 309 PHE A CA 1
ATOM 2413 C C . PHE A 1 309 ? 17.95 3.395 -12.811 1 93.75 309 PHE A C 1
ATOM 2415 O O . PHE A 1 309 ? 18.866 3.268 -13.625 1 93.75 309 PHE A O 1
ATOM 2422 N N . THR A 1 310 ? 17.995 2.872 -11.66 1 94.65 310 THR A N 1
ATOM 2423 C CA . THR A 1 310 ? 18.879 1.769 -11.298 1 94.65 310 THR A CA 1
ATOM 2424 C C . THR A 1 310 ? 18.105 0.455 -11.232 1 94.65 310 THR A C 1
ATOM 2426 O O . THR A 1 310 ? 17.272 0.264 -10.344 1 94.65 310 THR A O 1
ATOM 2429 N N . PHE A 1 311 ? 18.439 -0.415 -12.113 1 96.23 311 PHE A N 1
ATOM 2430 C CA . PHE A 1 311 ? 17.686 -1.66 -12.204 1 96.23 311 PHE A CA 1
ATOM 2431 C C . PHE A 1 311 ? 18.325 -2.744 -11.344 1 96.23 311 PHE A C 1
ATOM 2433 O O . PHE A 1 311 ? 19.534 -2.972 -11.421 1 96.23 311 PHE A O 1
ATOM 2440 N N . ILE A 1 312 ? 17.564 -3.314 -10.486 1 96.59 312 ILE A N 1
ATOM 2441 C CA . ILE A 1 312 ? 17.915 -4.522 -9.748 1 96.59 312 ILE A CA 1
ATOM 2442 C C . ILE A 1 312 ? 17.217 -5.729 -10.372 1 96.59 312 ILE A C 1
ATOM 2444 O O . ILE A 1 312 ? 16.03 -5.962 -10.13 1 96.59 312 ILE A O 1
ATOM 2448 N N . ALA A 1 313 ? 17.934 -6.49 -11.023 1 94.83 313 ALA A N 1
ATOM 2449 C CA . ALA A 1 313 ? 17.348 -7.522 -11.874 1 94.83 313 ALA A CA 1
ATOM 2450 C C . ALA A 1 313 ? 17.481 -8.901 -11.235 1 94.83 313 ALA A C 1
ATOM 2452 O O . ALA A 1 313 ? 18.466 -9.182 -10.549 1 94.83 313 ALA A O 1
ATOM 2453 N N . SER A 1 314 ? 16.547 -9.738 -11.505 1 92.04 314 SER A N 1
ATOM 2454 C CA . SER A 1 314 ? 16.545 -11.122 -11.041 1 92.04 314 SER A CA 1
ATOM 2455 C C . SER A 1 314 ? 17.479 -11.987 -11.88 1 92.04 314 SER A C 1
ATOM 2457 O O . SER A 1 314 ? 18.098 -11.502 -12.829 1 92.04 314 SER A O 1
ATOM 2459 N N . ASP A 1 315 ? 17.54 -13.206 -11.54 1 89.56 315 ASP A N 1
ATOM 2460 C CA . ASP A 1 315 ? 18.448 -14.126 -12.218 1 89.56 315 ASP A CA 1
ATOM 2461 C C . ASP A 1 315 ? 17.982 -14.404 -13.646 1 89.56 315 ASP A C 1
ATOM 2463 O O . ASP A 1 315 ? 18.777 -14.811 -14.495 1 89.56 315 ASP A O 1
ATOM 2467 N N . GLY A 1 316 ? 16.693 -14.157 -13.951 1 81.85 316 GLY A N 1
ATOM 2468 C CA . GLY A 1 316 ? 16.196 -14.32 -15.308 1 81.85 316 GLY A CA 1
ATOM 2469 C C . GLY A 1 316 ? 16.931 -13.461 -16.32 1 81.85 316 GLY A C 1
ATOM 2470 O O . GLY A 1 316 ? 17.041 -13.829 -17.491 1 81.85 316 GLY A O 1
ATOM 2471 N N . ILE A 1 317 ? 17.473 -12.367 -15.818 1 85.41 317 ILE A N 1
ATOM 2472 C CA . ILE A 1 317 ? 18.211 -11.444 -16.673 1 85.41 317 ILE A CA 1
ATOM 2473 C C . ILE A 1 317 ? 19.711 -11.672 -16.505 1 85.41 317 ILE A C 1
ATOM 2475 O O . ILE A 1 317 ? 20.451 -11.728 -17.49 1 85.41 317 ILE A O 1
ATOM 2479 N N . GLY A 1 318 ? 20.083 -11.888 -15.325 1 82.1 318 GLY A N 1
ATOM 2480 C CA . GLY A 1 318 ? 21.495 -12.032 -15.01 1 82.1 318 GLY A CA 1
ATOM 2481 C C . GLY A 1 318 ? 22.121 -13.269 -15.624 1 82.1 318 GLY A C 1
ATOM 2482 O O . GLY A 1 318 ? 23.307 -13.269 -15.962 1 82.1 318 GLY A O 1
ATOM 2483 N N . ASN A 1 319 ? 21.353 -14.271 -15.783 1 76.77 319 ASN A N 1
ATOM 2484 C CA . ASN A 1 319 ? 21.861 -15.534 -16.31 1 76.77 319 ASN A CA 1
ATOM 2485 C C . ASN A 1 319 ? 22.209 -15.423 -17.791 1 76.77 319 ASN A C 1
ATOM 2487 O O . ASN A 1 319 ? 22.989 -16.224 -18.311 1 76.77 319 ASN A O 1
ATOM 2491 N N . SER A 1 320 ? 21.595 -14.438 -18.486 1 73.06 320 SER A N 1
ATOM 2492 C CA . SER A 1 320 ? 21.821 -14.308 -19.922 1 73.06 320 SER A CA 1
ATOM 2493 C C . SER A 1 320 ? 23.062 -13.47 -20.213 1 73.06 320 SER A C 1
ATOM 2495 O O . SER A 1 320 ? 23.546 -13.441 -21.346 1 73.06 320 SER A O 1
ATOM 2497 N N . GLY A 1 321 ? 23.602 -12.883 -19.256 1 70.81 321 GLY A N 1
ATOM 2498 C CA . GLY A 1 321 ? 24.822 -12.106 -19.412 1 70.81 321 GLY A CA 1
ATOM 2499 C C . GLY A 1 321 ? 24.65 -10.901 -20.317 1 70.81 321 GLY A C 1
ATOM 2500 O O . GLY A 1 321 ? 23.531 -10.424 -20.518 1 70.81 321 GLY A O 1
ATOM 2501 N N . LEU A 1 322 ? 25.76 -10.405 -20.79 1 74.06 322 LEU A N 1
ATOM 2502 C CA . LEU A 1 322 ? 25.775 -9.186 -21.591 1 74.06 322 LEU A CA 1
ATOM 2503 C C . LEU A 1 322 ? 25.182 -9.437 -22.974 1 74.06 322 LEU A C 1
ATOM 2505 O O . LEU A 1 322 ? 24.595 -8.534 -23.575 1 74.06 322 LEU A O 1
ATOM 2509 N N . GLN A 1 323 ? 25.237 -10.738 -23.446 1 71.72 323 GLN A N 1
ATOM 2510 C CA . GLN A 1 323 ? 24.714 -11.068 -24.767 1 71.72 323 GLN A CA 1
ATOM 2511 C C . GLN A 1 323 ? 23.2 -10.89 -24.82 1 71.72 323 GLN A C 1
ATOM 2513 O O . GLN A 1 323 ? 22.649 -10.514 -25.856 1 71.72 323 GLN A O 1
ATOM 2518 N N . GLY A 1 324 ? 22.656 -11.163 -23.707 1 75.16 324 GLY A N 1
ATOM 2519 C CA . GLY A 1 324 ? 21.213 -10.992 -23.653 1 75.16 324 GLY A CA 1
ATOM 2520 C C . GLY A 1 324 ? 20.78 -9.542 -23.761 1 75.16 324 GLY A C 1
ATOM 2521 O O . GLY A 1 324 ? 19.641 -9.255 -24.134 1 75.16 324 GLY A O 1
ATOM 2522 N N . LEU A 1 325 ? 21.746 -8.628 -23.552 1 83.6 325 LEU A N 1
ATOM 2523 C CA . LEU A 1 325 ? 21.409 -7.209 -23.519 1 83.6 325 LEU A CA 1
ATOM 2524 C C . LEU A 1 325 ? 21.956 -6.492 -24.748 1 83.6 325 LEU A C 1
ATOM 2526 O O . LEU A 1 325 ? 22.117 -5.269 -24.738 1 83.6 325 LEU A O 1
ATOM 2530 N N . ASP A 1 326 ? 22.185 -7.279 -25.754 1 80.95 326 ASP A N 1
ATOM 2531 C CA . ASP A 1 326 ? 22.728 -6.688 -26.973 1 80.95 326 ASP A CA 1
ATOM 2532 C C . ASP A 1 326 ? 21.781 -5.633 -27.54 1 80.95 326 ASP A C 1
ATOM 2534 O O . ASP A 1 326 ? 20.594 -5.9 -27.741 1 80.95 326 ASP A O 1
ATOM 2538 N N . GLY A 1 327 ? 22.141 -4.463 -27.95 1 85.12 327 GLY A N 1
ATOM 2539 C CA . GLY A 1 327 ? 21.36 -3.383 -28.534 1 85.12 327 GLY A CA 1
ATOM 2540 C C . GLY A 1 327 ? 20.731 -2.474 -27.495 1 85.12 327 GLY A C 1
ATOM 2541 O O . GLY A 1 327 ? 20.24 -1.393 -27.826 1 85.12 327 GLY A O 1
ATOM 2542 N N . VAL A 1 328 ? 20.91 -2.879 -26.025 1 91.14 328 VAL A N 1
ATOM 2543 C CA . VAL A 1 328 ? 20.292 -2.069 -24.98 1 91.14 328 VAL A CA 1
ATOM 2544 C C . VAL A 1 328 ? 21.253 -1.926 -23.802 1 91.14 328 VAL A C 1
ATOM 2546 O O . VAL A 1 328 ? 20.825 -1.886 -22.646 1 91.14 328 VAL A O 1
ATOM 2549 N N . GLU A 1 329 ? 22.504 -1.861 -24.031 1 88.89 329 GLU A N 1
ATOM 2550 C CA . GLU A 1 329 ? 23.533 -1.795 -22.998 1 88.89 329 GLU A CA 1
ATOM 2551 C C . GLU A 1 329 ? 23.499 -0.455 -22.269 1 88.89 329 GLU A C 1
ATOM 2553 O O . GLU A 1 329 ? 23.703 -0.397 -21.055 1 88.89 329 GLU A O 1
ATOM 2558 N N . ASN A 1 330 ? 23.168 0.593 -22.958 1 90.39 330 ASN A N 1
ATOM 2559 C CA . ASN A 1 330 ? 23.2 1.927 -22.37 1 90.39 330 ASN A CA 1
ATOM 2560 C C . ASN A 1 330 ? 22.163 2.076 -21.26 1 90.39 330 ASN A C 1
ATOM 2562 O O . ASN A 1 330 ? 22.495 2.486 -20.146 1 90.39 330 ASN A O 1
ATOM 2566 N N . PRO A 1 331 ? 20.972 1.733 -21.548 1 93.51 331 PRO A N 1
ATOM 2567 C CA . PRO A 1 331 ? 19.99 1.859 -20.468 1 93.51 331 PRO A CA 1
ATOM 2568 C C . PRO A 1 331 ? 20.204 0.835 -19.355 1 93.51 331 PRO A C 1
ATOM 2570 O O . PRO A 1 331 ? 19.689 1.006 -18.247 1 93.51 331 PRO A O 1
ATOM 2573 N N . ALA A 1 332 ? 20.917 -0.206 -19.622 1 93.61 332 ALA A N 1
ATOM 2574 C CA . ALA A 1 332 ? 21.129 -1.263 -18.637 1 93.61 332 ALA A CA 1
ATOM 2575 C C . ALA A 1 332 ? 22.342 -0.96 -17.761 1 93.61 332 ALA A C 1
ATOM 2577 O O . ALA A 1 332 ? 22.581 -1.645 -16.764 1 93.61 332 ALA A O 1
ATOM 2578 N N . LEU A 1 333 ? 23.071 0.093 -18.131 1 91.3 333 LEU A N 1
ATOM 2579 C CA . LEU A 1 333 ? 24.282 0.433 -17.391 1 91.3 333 LEU A CA 1
ATOM 2580 C C . LEU A 1 333 ? 23.974 0.643 -15.912 1 91.3 333 LEU A C 1
ATOM 2582 O O . LEU A 1 333 ? 23.023 1.347 -15.566 1 91.3 333 LEU A O 1
ATOM 2586 N N . GLY A 1 334 ? 24.786 -0.043 -15.055 1 92.12 334 GLY A N 1
ATOM 2587 C CA . GLY A 1 334 ? 24.62 0.086 -13.616 1 92.12 334 GLY A CA 1
ATOM 2588 C C . GLY A 1 334 ? 23.68 -0.95 -13.029 1 92.12 334 GLY A C 1
ATOM 2589 O O . GLY A 1 334 ? 23.499 -1.013 -11.811 1 92.12 334 GLY A O 1
ATOM 2590 N N . MET A 1 335 ? 23.136 -1.764 -13.851 1 94.24 335 MET A N 1
ATOM 2591 C CA . MET A 1 335 ? 22.228 -2.816 -13.405 1 94.24 335 MET A CA 1
ATOM 2592 C C . MET A 1 335 ? 22.925 -3.761 -12.433 1 94.24 335 MET A C 1
ATOM 2594 O O . MET A 1 335 ? 24.083 -4.128 -12.639 1 94.24 335 MET A O 1
ATOM 2598 N N . ILE A 1 336 ? 22.223 -4.066 -11.398 1 94.87 336 ILE A N 1
ATOM 2599 C CA . ILE A 1 336 ? 22.699 -5.051 -10.434 1 94.87 336 ILE A CA 1
ATOM 2600 C C . ILE A 1 336 ? 21.855 -6.32 -10.533 1 94.87 336 ILE A C 1
ATOM 2602 O O . ILE A 1 336 ? 20.624 -6.257 -10.522 1 94.87 336 ILE A O 1
ATOM 2606 N N . THR A 1 337 ? 22.449 -7.432 -10.684 1 93.23 337 THR A N 1
ATOM 2607 C CA . THR A 1 337 ? 21.711 -8.685 -10.8 1 93.23 337 THR A CA 1
ATOM 2608 C C . THR A 1 337 ? 22.224 -9.71 -9.793 1 93.23 337 THR A C 1
ATOM 2610 O O . THR A 1 337 ? 23.345 -9.592 -9.295 1 93.23 337 THR A O 1
ATOM 2613 N N . MET A 1 338 ? 21.301 -10.563 -9.489 1 90.14 338 MET A N 1
ATOM 2614 C CA . MET A 1 338 ? 21.628 -11.697 -8.63 1 90.14 338 MET A CA 1
ATOM 2615 C C . MET A 1 338 ? 21.544 -13.009 -9.404 1 90.14 338 MET A C 1
ATOM 2617 O O . MET A 1 338 ? 20.546 -13.274 -10.076 1 90.14 338 MET A O 1
ATOM 2621 N N . VAL A 1 339 ? 22.594 -13.787 -9.378 1 89.19 339 VAL A N 1
ATOM 2622 C CA . VAL A 1 339 ? 22.604 -15.087 -10.04 1 89.19 339 VAL A CA 1
ATOM 2623 C C . VAL A 1 339 ? 23.044 -16.166 -9.054 1 89.19 339 VAL A C 1
ATOM 2625 O O . VAL A 1 339 ? 23.833 -15.901 -8.144 1 89.19 339 VAL A O 1
ATOM 2628 N N . PRO A 1 340 ? 22.427 -17.33 -9.217 1 87.36 340 PRO A N 1
ATOM 2629 C CA . PRO A 1 340 ? 22.895 -18.409 -8.345 1 87.36 340 PRO A CA 1
ATOM 2630 C C . PRO A 1 340 ? 24.41 -18.594 -8.397 1 87.36 340 PRO A C 1
ATOM 2632 O O . PRO A 1 340 ? 25.013 -18.488 -9.468 1 87.36 340 PRO A O 1
ATOM 2635 N N . PHE A 1 341 ? 25.012 -18.813 -7.26 1 85.22 341 PHE A N 1
ATOM 2636 C CA . PHE A 1 341 ? 26.462 -18.918 -7.153 1 85.22 341 PHE A CA 1
ATOM 2637 C C . PHE A 1 341 ? 26.985 -20.077 -7.994 1 85.22 341 PHE A C 1
ATOM 2639 O O . PHE A 1 341 ? 26.511 -21.208 -7.865 1 85.22 341 PHE A O 1
ATOM 2646 N N . SER A 1 342 ? 27.74 -19.772 -8.958 1 81 342 SER A N 1
ATOM 2647 C CA . SER A 1 342 ? 28.419 -20.755 -9.796 1 81 342 SER A CA 1
ATOM 2648 C C . SER A 1 342 ? 29.803 -20.267 -10.209 1 81 342 SER A C 1
ATOM 2650 O O . SER A 1 342 ? 30.068 -19.063 -10.21 1 81 342 SER A O 1
ATOM 2652 N N . GLN A 1 343 ? 30.691 -21.213 -10.32 1 77.99 343 GLN A N 1
ATOM 2653 C CA . GLN A 1 343 ? 32.051 -20.865 -10.719 1 77.99 343 GLN A CA 1
ATOM 2654 C C . GLN A 1 343 ? 32.473 -21.638 -11.966 1 77.99 343 GLN A C 1
ATOM 2656 O O . GLN A 1 343 ? 31.991 -22.746 -12.208 1 77.99 343 GLN A O 1
ATOM 2661 N N . THR A 1 344 ? 33.276 -21.029 -12.691 1 75.69 344 THR A N 1
ATOM 2662 C CA . THR A 1 344 ? 33.802 -21.702 -13.874 1 75.69 344 THR A CA 1
ATOM 2663 C C . THR A 1 344 ? 34.874 -22.716 -13.488 1 75.69 344 THR A C 1
ATOM 2665 O O . THR A 1 344 ? 35.714 -22.443 -12.628 1 75.69 344 THR A O 1
ATOM 2668 N N . LEU A 1 345 ? 34.703 -23.865 -14.049 1 82.13 345 LEU A N 1
ATOM 2669 C CA . LEU A 1 345 ? 35.703 -24.912 -13.87 1 82.13 345 LEU A CA 1
ATOM 2670 C C . LEU A 1 345 ? 36.596 -25.027 -15.101 1 82.13 345 LEU A C 1
ATOM 2672 O O . LEU A 1 345 ? 36.131 -25.414 -16.176 1 82.13 345 LEU A O 1
ATOM 2676 N N . SER A 1 346 ? 37.882 -24.769 -14.929 1 78.8 346 SER A N 1
ATOM 2677 C CA . SER A 1 346 ? 38.823 -24.781 -16.045 1 78.8 346 SER A CA 1
ATOM 2678 C C . SER A 1 346 ? 38.91 -26.165 -16.679 1 78.8 346 SER A C 1
ATOM 2680 O O . SER A 1 346 ? 39.028 -26.288 -17.9 1 78.8 346 SER A O 1
ATOM 2682 N N . GLU A 1 347 ? 38.851 -27.157 -15.881 1 84.39 347 GLU A N 1
ATOM 2683 C CA . GLU A 1 347 ? 38.93 -28.523 -16.39 1 84.39 347 GLU A CA 1
ATOM 2684 C C . GLU A 1 347 ? 37.749 -28.841 -17.302 1 84.39 347 GLU A C 1
ATOM 2686 O O . GLU A 1 347 ? 37.91 -29.515 -18.322 1 84.39 347 GLU A O 1
ATOM 2691 N N . PHE A 1 348 ? 36.655 -28.435 -16.926 1 88.81 348 PHE A N 1
ATOM 2692 C CA . PHE A 1 348 ? 35.482 -28.668 -17.76 1 88.81 348 PHE A CA 1
ATOM 2693 C C . PHE A 1 348 ? 35.589 -27.9 -19.072 1 88.81 348 PHE A C 1
ATOM 2695 O O . PHE A 1 348 ? 35.192 -28.403 -20.125 1 88.81 348 PHE A O 1
ATOM 2702 N N . PHE A 1 349 ? 36.101 -26.759 -18.898 1 81.95 349 PHE A N 1
ATOM 2703 C CA . PHE A 1 349 ? 36.234 -25.944 -20.1 1 81.95 349 PHE A CA 1
ATOM 2704 C C . PHE A 1 349 ? 37.094 -26.651 -21.141 1 81.95 349 PHE A C 1
ATOM 2706 O O . PHE A 1 349 ? 36.754 -26.668 -22.326 1 81.95 349 PHE A O 1
ATOM 2713 N N . GLY A 1 350 ? 38.21 -27.178 -20.696 1 79.68 350 GLY A N 1
ATOM 2714 C CA . GLY A 1 350 ? 39.058 -27.946 -21.593 1 79.68 350 GLY A CA 1
ATOM 2715 C C . GLY A 1 350 ? 38.359 -29.155 -22.186 1 79.68 350 GLY A C 1
ATOM 2716 O O . GLY A 1 350 ? 38.495 -29.434 -23.379 1 79.68 350 GLY A O 1
ATOM 2717 N N . PHE A 1 351 ? 37.63 -29.815 -21.428 1 87.35 351 PHE A N 1
ATOM 2718 C CA . PHE A 1 351 ? 36.865 -30.972 -21.877 1 87.35 351 PHE A CA 1
ATOM 2719 C C . PHE A 1 351 ? 35.842 -30.569 -22.932 1 87.35 351 PHE A C 1
ATOM 2721 O O . PHE A 1 351 ? 35.696 -31.244 -23.953 1 87.35 351 PHE A O 1
ATOM 2728 N N . PHE A 1 352 ? 35.169 -29.499 -22.693 1 88.72 352 PHE A N 1
ATOM 2729 C CA . PHE A 1 352 ? 34.098 -29.038 -23.568 1 88.72 352 PHE A CA 1
ATOM 2730 C C . PHE A 1 352 ? 34.642 -28.679 -24.946 1 88.72 352 PHE A C 1
ATOM 2732 O O . PHE A 1 352 ? 34.083 -29.089 -25.966 1 88.72 352 PHE A O 1
ATOM 2739 N N . ILE A 1 353 ? 35.742 -27.974 -24.91 1 82.35 353 ILE A N 1
ATOM 2740 C CA . ILE A 1 353 ? 36.335 -27.566 -26.179 1 82.35 353 ILE A CA 1
ATOM 2741 C C . ILE A 1 353 ? 36.817 -28.797 -26.943 1 82.35 353 ILE A C 1
ATOM 2743 O O . ILE A 1 353 ? 36.722 -28.85 -28.171 1 82.35 353 ILE A O 1
ATOM 2747 N N . GLY A 1 354 ? 37.237 -29.776 -26.197 1 82.09 354 GLY A N 1
ATOM 2748 C CA . GLY A 1 354 ? 37.71 -31.004 -26.815 1 82.09 354 GLY A CA 1
ATOM 2749 C C . GLY A 1 354 ? 36.592 -31.845 -27.404 1 82.09 354 GLY A C 1
ATOM 2750 O O . GLY A 1 354 ? 36.823 -32.646 -28.312 1 82.09 354 GLY A O 1
ATOM 2751 N N . SER A 1 355 ? 35.402 -31.632 -26.921 1 82.18 355 SER A N 1
ATOM 2752 C CA . SER A 1 355 ? 34.273 -32.456 -27.339 1 82.18 355 SER A CA 1
ATOM 2753 C C . SER A 1 355 ? 33.589 -31.873 -28.571 1 82.18 355 SER A C 1
ATOM 2755 O O . SER A 1 355 ? 32.697 -32.499 -29.147 1 82.18 355 SER A O 1
ATOM 2757 N N . LEU A 1 356 ? 34.014 -30.652 -28.992 1 82.28 356 LEU A N 1
ATOM 2758 C CA . LEU A 1 356 ? 33.347 -29.949 -30.083 1 82.28 356 LEU A CA 1
ATOM 2759 C C . LEU A 1 356 ? 33.733 -30.548 -31.432 1 82.28 356 LEU A C 1
ATOM 2761 O O . LEU A 1 356 ? 32.945 -30.512 -32.379 1 82.28 356 LEU A O 1
ATOM 2765 N N . PRO A 1 357 ? 34.957 -31.165 -31.541 1 67.06 357 PRO A N 1
ATOM 2766 C CA . PRO A 1 357 ? 35.377 -31.663 -32.854 1 67.06 357 PRO A CA 1
ATOM 2767 C C . PRO A 1 357 ? 34.413 -32.699 -33.427 1 67.06 357 PRO A C 1
ATOM 2769 O O . PRO A 1 357 ? 33.574 -33.236 -32.7 1 67.06 357 PRO A O 1
ATOM 2772 N N . SER A 1 358 ? 34.251 -32.904 -34.753 1 60.06 358 SER A N 1
ATOM 2773 C CA . SER A 1 358 ? 33.335 -33.608 -35.644 1 60.06 358 SER A CA 1
ATOM 2774 C C . SER A 1 358 ? 33.077 -35.031 -35.159 1 60.06 358 SER A C 1
ATOM 2776 O O . SER A 1 358 ? 32.044 -35.623 -35.477 1 60.06 358 SER A O 1
ATOM 2778 N N . ASN A 1 359 ? 33.828 -35.698 -34.402 1 60.33 359 ASN A N 1
ATOM 2779 C CA . ASN A 1 359 ? 33.553 -37.085 -34.04 1 60.33 359 ASN A CA 1
ATOM 2780 C C . ASN A 1 359 ? 32.905 -37.187 -32.663 1 60.33 359 ASN A C 1
ATOM 2782 O O . ASN A 1 359 ? 33.136 -38.152 -31.933 1 60.33 359 ASN A O 1
ATOM 2786 N N . SER A 1 360 ? 31.974 -36.217 -32.368 1 73.26 360 SER A N 1
ATOM 2787 C CA . SER A 1 360 ? 31.348 -36.21 -31.05 1 73.26 360 SER A CA 1
ATOM 2788 C C . SER A 1 360 ? 30.22 -37.233 -30.968 1 73.26 360 SER A C 1
ATOM 2790 O O . SER A 1 360 ? 29.497 -37.447 -31.943 1 73.26 360 SER A O 1
ATOM 2792 N N . SER A 1 361 ? 30.173 -37.975 -29.925 1 79 361 SER A N 1
ATOM 2793 C CA . SER A 1 361 ? 29.104 -38.93 -29.654 1 79 361 SER A CA 1
ATOM 2794 C C . SER A 1 361 ? 27.802 -38.218 -29.3 1 79 361 SER A C 1
ATOM 2796 O O . SER A 1 361 ? 26.727 -38.82 -29.346 1 79 361 SER A O 1
ATOM 2798 N N . ASN A 1 362 ? 27.965 -36.95 -28.958 1 87.77 362 ASN A N 1
ATOM 2799 C CA . ASN A 1 362 ? 26.782 -36.145 -28.673 1 87.77 362 ASN A CA 1
ATOM 2800 C C . ASN A 1 362 ? 26.028 -35.784 -29.95 1 87.77 362 ASN A C 1
ATOM 2802 O O . ASN A 1 362 ? 26.564 -35.091 -30.817 1 87.77 362 ASN A O 1
ATOM 2806 N N . PRO A 1 363 ? 24.812 -36.265 -30.05 1 87.71 363 PRO A N 1
ATOM 2807 C CA . PRO A 1 363 ? 24.08 -36.111 -31.309 1 87.71 363 PRO A CA 1
ATOM 2808 C C . PRO A 1 363 ? 23.77 -34.652 -31.637 1 87.71 363 PRO A C 1
ATOM 2810 O O . PRO A 1 363 ? 23.45 -34.327 -32.783 1 87.71 363 PRO A O 1
ATOM 2813 N N . TRP A 1 364 ? 23.945 -33.746 -30.735 1 90.26 364 TRP A N 1
ATOM 2814 C CA . TRP A 1 364 ? 23.53 -32.367 -30.971 1 90.26 364 TRP A CA 1
ATOM 2815 C C . TRP A 1 364 ? 24.734 -31.478 -31.262 1 90.26 364 TRP A C 1
ATOM 2817 O O . TRP A 1 364 ? 24.578 -30.321 -31.661 1 90.26 364 TRP A O 1
ATOM 2827 N N . THR A 1 365 ? 25.946 -31.987 -31.092 1 88.72 365 THR A N 1
ATOM 2828 C CA . THR A 1 365 ? 27.149 -31.169 -31.191 1 88.72 365 THR A CA 1
ATOM 2829 C C . THR A 1 365 ? 27.298 -30.593 -32.597 1 88.72 365 THR A C 1
ATOM 2831 O O . THR A 1 365 ? 27.652 -29.424 -32.759 1 88.72 365 THR A O 1
ATOM 2834 N N . GLN A 1 366 ? 26.993 -31.416 -33.579 1 84.91 366 GLN A N 1
ATOM 2835 C CA . GLN A 1 366 ? 27.187 -30.979 -34.957 1 84.91 366 GLN A CA 1
ATOM 2836 C C . GLN A 1 366 ? 26.301 -29.78 -35.284 1 84.91 366 GLN A C 1
ATOM 2838 O O . GLN A 1 366 ? 26.758 -28.813 -35.897 1 84.91 366 GLN A O 1
ATOM 2843 N N . GLU A 1 367 ? 25.091 -29.909 -34.873 1 87.01 367 GLU A N 1
ATOM 2844 C CA . GLU A 1 367 ? 24.173 -28.81 -35.156 1 87.01 367 GLU A CA 1
ATOM 2845 C C . GLU A 1 367 ? 24.611 -27.529 -34.453 1 87.01 367 GLU A C 1
ATOM 2847 O O . GLU A 1 367 ? 24.455 -26.433 -34.996 1 87.01 367 GLU A O 1
ATOM 2852 N N . TYR A 1 368 ? 25.184 -27.602 -33.293 1 88.41 368 TYR A N 1
ATOM 2853 C CA . TYR A 1 368 ? 25.609 -26.434 -32.529 1 88.41 368 TYR A CA 1
ATOM 2854 C C . TYR A 1 368 ? 26.865 -25.816 -33.131 1 88.41 368 TYR A C 1
ATOM 2856 O O . TYR A 1 368 ? 27.001 -24.591 -33.175 1 88.41 368 TYR A O 1
ATOM 2864 N N . VAL A 1 369 ? 27.759 -26.592 -33.656 1 85.19 369 VAL A N 1
ATOM 2865 C CA . VAL A 1 369 ? 29.007 -26.108 -34.235 1 85.19 369 VAL A CA 1
ATOM 2866 C C . VAL A 1 369 ? 28.727 -25.426 -35.572 1 85.19 369 VAL A C 1
ATOM 2868 O O . VAL A 1 369 ? 29.427 -24.485 -35.955 1 85.19 369 VAL A O 1
ATOM 2871 N N . GLU A 1 370 ? 27.666 -25.864 -36.187 1 84.85 370 GLU A N 1
ATOM 2872 C CA . GLU A 1 370 ? 27.289 -25.244 -37.453 1 84.85 370 GLU A CA 1
ATOM 2873 C C . GLU A 1 370 ? 26.61 -23.896 -37.227 1 84.85 370 GLU A C 1
ATOM 2875 O O . GLU A 1 370 ? 26.741 -22.984 -38.046 1 84.85 370 GLU A O 1
ATOM 2880 N N . LYS A 1 371 ? 25.913 -23.865 -36.111 1 84.58 371 LYS A N 1
ATOM 2881 C CA . LYS A 1 371 ? 25.131 -22.66 -35.853 1 84.58 371 LYS A CA 1
ATOM 2882 C C . LYS A 1 371 ? 25.987 -21.578 -35.201 1 84.58 371 LYS A C 1
ATOM 2884 O O . LYS A 1 371 ? 25.798 -20.388 -35.461 1 84.58 371 LYS A O 1
ATOM 2889 N N . TYR A 1 372 ? 26.938 -21.976 -34.293 1 81.09 372 TYR A N 1
ATOM 2890 C CA . TYR A 1 372 ? 27.69 -21.006 -33.505 1 81.09 372 TYR A CA 1
ATOM 2891 C C . TYR A 1 372 ? 29.162 -21.005 -33.901 1 81.09 372 TYR A C 1
ATOM 2893 O O . TYR A 1 372 ? 29.682 -22.015 -34.382 1 81.09 372 TYR A O 1
ATOM 2901 N N . LYS A 1 373 ? 29.717 -19.856 -33.761 1 75.79 373 LYS A N 1
ATOM 2902 C CA . LYS A 1 373 ? 31.144 -19.714 -34.033 1 75.79 373 LYS A CA 1
ATOM 2903 C C . LYS A 1 373 ? 31.979 -20.167 -32.839 1 75.79 373 LYS A C 1
ATOM 2905 O O . LYS A 1 373 ? 31.468 -20.275 -31.722 1 75.79 373 LYS A O 1
ATOM 2910 N N . LEU A 1 374 ? 33.172 -20.567 -33.118 1 70.03 374 LEU A N 1
ATOM 2911 C CA . LEU A 1 374 ? 34.082 -21.045 -32.083 1 70.03 374 LEU A CA 1
ATOM 2912 C C . LEU A 1 374 ? 34.167 -20.049 -30.931 1 70.03 374 LEU A C 1
ATOM 2914 O O . LEU A 1 374 ? 34.266 -20.446 -29.768 1 70.03 374 LEU A O 1
ATOM 2918 N N . CYS A 1 375 ? 34.083 -18.784 -31.23 1 69.21 375 CYS A N 1
ATOM 2919 C CA . CYS A 1 375 ? 34.173 -17.744 -30.211 1 69.21 375 CYS A CA 1
ATOM 2920 C C . CYS A 1 375 ? 32.977 -17.802 -29.267 1 69.21 375 CYS A C 1
ATOM 2922 O O . CYS A 1 375 ? 33.081 -17.414 -28.102 1 69.21 375 CYS A O 1
ATOM 2924 N N . ASP A 1 376 ? 31.878 -18.372 -29.789 1 71.89 376 ASP A N 1
ATOM 2925 C CA . ASP A 1 376 ? 30.675 -18.46 -28.968 1 71.89 376 ASP A CA 1
ATOM 2926 C C . ASP A 1 376 ? 30.824 -19.528 -27.887 1 71.89 376 ASP A C 1
ATOM 2928 O O . ASP A 1 376 ? 30.188 -19.446 -26.834 1 71.89 376 ASP A O 1
ATOM 2932 N N . PHE A 1 377 ? 31.723 -20.418 -28.224 1 72.83 377 PHE A N 1
ATOM 2933 C CA . PHE A 1 377 ? 31.923 -21.519 -27.288 1 72.83 377 PHE A CA 1
ATOM 2934 C C . PHE A 1 377 ? 32.998 -21.171 -26.265 1 72.83 377 PHE A C 1
ATOM 2936 O O . PHE A 1 377 ? 33.06 -21.775 -25.192 1 72.83 377 PHE A O 1
ATOM 2943 N N . LEU A 1 378 ? 33.909 -20.262 -26.706 1 61.59 378 LEU A N 1
ATOM 2944 C CA . LEU A 1 378 ? 35.07 -19.939 -25.884 1 61.59 378 LEU A CA 1
ATOM 2945 C C . LEU A 1 378 ? 34.726 -18.869 -24.853 1 61.59 378 LEU A C 1
ATOM 2947 O O . LEU A 1 378 ? 33.922 -17.975 -25.124 1 61.59 378 LEU A O 1
ATOM 2951 N N . ALA A 1 379 ? 34.605 -19.308 -23.522 1 51.4 379 ALA A N 1
ATOM 2952 C CA . ALA A 1 379 ? 34.482 -18.407 -22.379 1 51.4 379 ALA A CA 1
ATOM 2953 C C . ALA A 1 379 ? 35.697 -17.49 -22.27 1 51.4 379 ALA A C 1
ATOM 2955 O O . ALA A 1 379 ? 36.823 -17.903 -22.558 1 51.4 379 ALA A O 1
ATOM 2956 N N . GLY A 1 380 ? 35.83 -16.047 -22.584 1 43.98 380 GLY A N 1
ATOM 2957 C CA . GLY A 1 380 ? 36.956 -15.207 -22.208 1 43.98 380 GLY A CA 1
ATOM 2958 C C . GLY A 1 380 ? 37.325 -14.191 -23.272 1 43.98 380 GLY A C 1
ATOM 2959 O O . GLY A 1 380 ? 36.599 -14.021 -24.253 1 43.98 380 GLY A O 1
ATOM 2960 N N . THR A 1 381 ? 38.629 -13.543 -23.094 1 40.99 381 THR A N 1
ATOM 2961 C CA . THR A 1 381 ? 39.344 -12.383 -23.614 1 40.99 381 THR A CA 1
ATOM 2962 C C . THR A 1 381 ? 39.622 -12.544 -25.105 1 40.99 381 THR A C 1
ATOM 2964 O O . THR A 1 381 ? 40.105 -11.614 -25.756 1 40.99 381 THR A O 1
ATOM 2967 N N . VAL A 1 382 ? 39.823 -13.692 -25.531 1 42.41 382 VAL A N 1
ATOM 2968 C CA . VAL A 1 382 ? 40.522 -13.754 -26.811 1 42.41 382 VAL A CA 1
ATOM 2969 C C . VAL A 1 382 ? 39.599 -13.27 -27.927 1 42.41 382 VAL A C 1
ATOM 2971 O O . VAL A 1 382 ? 40.066 -12.851 -28.989 1 42.41 382 VAL A O 1
ATOM 2974 N N . CYS A 1 383 ? 38.41 -13.721 -28.004 1 45.22 383 CYS A N 1
ATOM 2975 C CA . CYS A 1 383 ? 37.617 -13.26 -29.139 1 45.22 383 CYS A CA 1
ATOM 2976 C C . CYS A 1 383 ? 37.201 -11.805 -28.958 1 45.22 383 CYS A C 1
ATOM 2978 O O . CYS A 1 383 ? 37.241 -11.277 -27.846 1 45.22 383 CYS A O 1
ATOM 2980 N N . THR A 1 384 ? 36.883 -11.028 -30.039 1 42.77 384 THR A N 1
ATOM 2981 C CA . THR A 1 384 ? 36.562 -9.609 -29.932 1 42.77 384 THR A CA 1
ATOM 2982 C C . THR A 1 384 ? 35.807 -9.321 -28.637 1 42.77 384 THR A C 1
ATOM 2984 O O . THR A 1 384 ? 35.031 -10.155 -28.167 1 42.77 384 THR A O 1
ATOM 2987 N N . ALA A 1 385 ? 36.416 -8.289 -27.825 1 39.47 385 ALA A N 1
ATOM 2988 C CA . ALA A 1 385 ? 36.18 -7.695 -26.512 1 39.47 385 ALA A CA 1
ATOM 2989 C C . ALA A 1 385 ? 34.712 -7.817 -26.112 1 39.47 385 ALA A C 1
ATOM 2991 O O . ALA A 1 385 ? 34.393 -7.929 -24.926 1 39.47 385 ALA A O 1
ATOM 2992 N N . ASN A 1 386 ? 33.901 -7.419 -26.975 1 39.21 386 ASN A N 1
ATOM 2993 C CA . ASN A 1 386 ? 32.55 -7.047 -26.569 1 39.21 386 ASN A CA 1
ATOM 2994 C C . ASN A 1 386 ? 31.759 -8.256 -26.079 1 39.21 386 ASN A C 1
ATOM 2996 O O . ASN A 1 386 ? 30.696 -8.104 -25.474 1 39.21 386 ASN A O 1
ATOM 3000 N N . GLU A 1 387 ? 32.014 -9.426 -26.731 1 41.39 387 GLU A N 1
ATOM 3001 C CA . GLU A 1 387 ? 30.953 -10.428 -26.675 1 41.39 387 GLU A CA 1
ATOM 3002 C C . GLU A 1 387 ? 31.125 -11.346 -25.468 1 41.39 387 GLU A C 1
ATOM 3004 O O . GLU A 1 387 ? 30.45 -12.373 -25.361 1 41.39 387 GLU A O 1
ATOM 3009 N N . THR A 1 388 ? 32.258 -11.474 -24.913 1 40.37 388 THR A N 1
ATOM 3010 C CA . THR A 1 388 ? 32.409 -12.581 -23.974 1 40.37 388 THR A CA 1
ATOM 3011 C C . THR A 1 388 ? 31.366 -12.494 -22.863 1 40.37 388 THR A C 1
ATOM 3013 O O . THR A 1 388 ? 31.351 -11.532 -22.093 1 40.37 388 THR A O 1
ATOM 3016 N N . ASP A 1 389 ? 30.291 -12.861 -23.174 1 46.92 389 ASP A N 1
ATOM 3017 C CA . ASP A 1 389 ? 29.075 -13.03 -22.383 1 46.92 389 ASP A CA 1
ATOM 3018 C C . ASP A 1 389 ? 29.377 -13.71 -21.05 1 46.92 389 ASP A C 1
ATOM 3020 O O . ASP A 1 389 ? 29.859 -14.844 -21.021 1 46.92 389 ASP A O 1
ATOM 3024 N N . SER A 1 390 ? 29.962 -13.092 -20.098 1 49.09 390 SER A N 1
ATOM 3025 C CA . SER A 1 390 ? 30.038 -13.592 -18.73 1 49.09 390 SER A CA 1
ATOM 3026 C C . SER A 1 390 ? 28.734 -14.263 -18.313 1 49.09 390 SER A C 1
ATOM 3028 O O . SER A 1 390 ? 27.841 -13.612 -17.768 1 49.09 390 SER A O 1
ATOM 3030 N N . ILE A 1 391 ? 28.233 -15.115 -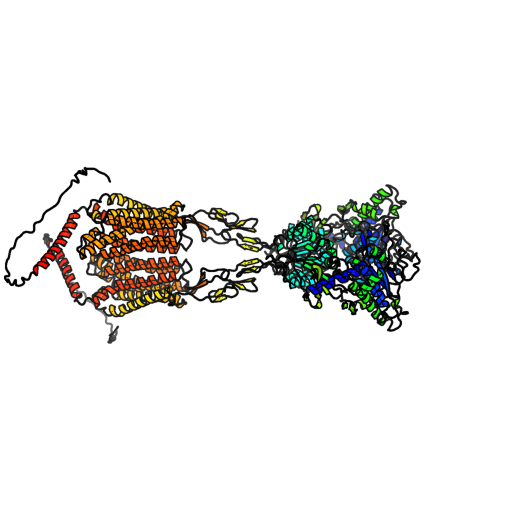19.188 1 51.82 391 ILE A N 1
ATOM 3031 C CA . ILE A 1 391 ? 27.081 -15.909 -18.772 1 51.82 391 ILE A CA 1
ATOM 3032 C C . ILE A 1 391 ? 27.409 -16.657 -17.482 1 51.82 391 ILE A C 1
ATOM 3034 O O . ILE A 1 391 ? 28.523 -17.157 -17.313 1 51.82 391 ILE A O 1
ATOM 3038 N N . SER A 1 392 ? 26.723 -16.483 -16.476 1 56.25 392 SER A N 1
ATOM 3039 C CA . SER A 1 392 ? 26.854 -17.222 -15.226 1 56.25 392 SER A CA 1
ATOM 3040 C C . SER A 1 392 ? 27.008 -18.718 -15.481 1 56.25 392 SER A C 1
ATOM 3042 O O . SER A 1 392 ? 26.223 -19.309 -16.226 1 56.25 392 SER A O 1
ATOM 3044 N N . PRO A 1 393 ? 28.146 -19.245 -15.16 1 66.37 393 PRO A N 1
ATOM 3045 C CA . PRO A 1 393 ? 28.376 -20.675 -15.38 1 66.37 393 PRO A CA 1
ATOM 3046 C C . PRO A 1 393 ? 27.392 -21.555 -14.612 1 66.37 393 PRO A C 1
ATOM 3048 O O . PRO A 1 393 ? 27.222 -21.387 -13.401 1 66.37 393 PRO A O 1
ATOM 3051 N N . HIS A 1 394 ? 26.544 -22.301 -15.375 1 82.47 394 HIS A N 1
ATOM 3052 C CA . HIS A 1 394 ? 25.602 -23.206 -14.725 1 82.47 394 HIS A CA 1
ATOM 3053 C C . HIS A 1 394 ? 26.076 -24.653 -14.817 1 82.47 394 HIS A C 1
ATOM 3055 O O . HIS A 1 394 ? 25.433 -25.556 -14.277 1 82.47 394 HIS A O 1
ATOM 3061 N N . GLU A 1 395 ? 27.256 -24.816 -15.366 1 89.25 395 GLU A N 1
ATOM 3062 C CA . GLU A 1 395 ? 27.762 -26.17 -15.569 1 89.25 395 GLU A CA 1
ATOM 3063 C C . GLU A 1 395 ? 28.084 -26.844 -14.239 1 89.25 395 GLU A C 1
ATOM 3065 O O . GLU A 1 395 ? 27.872 -28.048 -14.079 1 89.25 395 GLU A O 1
ATOM 3070 N N . THR A 1 396 ? 28.557 -25.995 -13.379 1 90.11 396 THR A N 1
ATOM 3071 C CA . THR A 1 396 ? 28.916 -26.58 -12.092 1 90.11 396 THR A CA 1
ATOM 3072 C C . THR A 1 396 ? 27.672 -27.057 -11.349 1 90.11 396 THR A C 1
ATOM 3074 O O . THR A 1 396 ? 27.741 -27.99 -10.546 1 90.11 396 THR A O 1
ATOM 3077 N N . LEU A 1 397 ? 26.586 -26.441 -11.61 1 92.18 397 LEU A N 1
ATOM 3078 C CA . LEU A 1 397 ? 25.35 -26.862 -10.959 1 92.18 397 LEU A CA 1
ATOM 3079 C C . LEU A 1 397 ? 24.885 -28.212 -11.497 1 92.18 397 LEU A C 1
ATOM 3081 O O . LEU A 1 397 ? 24.358 -29.035 -10.746 1 92.18 397 LEU A O 1
ATOM 3085 N N . VAL A 1 398 ? 25.094 -28.416 -12.78 1 95.51 398 VAL A N 1
ATOM 3086 C CA . VAL A 1 398 ? 24.791 -29.718 -13.364 1 95.51 398 VAL A CA 1
ATOM 3087 C C . VAL A 1 398 ? 25.731 -30.774 -12.788 1 95.51 398 VAL A C 1
ATOM 3089 O O . VAL A 1 398 ? 25.295 -31.866 -12.415 1 95.51 398 VAL A O 1
ATOM 3092 N N . ILE A 1 399 ? 27.001 -30.443 -12.726 1 95.34 399 ILE A N 1
ATOM 3093 C CA . ILE A 1 399 ? 28.004 -31.354 -12.184 1 95.34 399 ILE A CA 1
ATOM 3094 C C . ILE A 1 399 ? 27.652 -31.709 -10.741 1 95.34 399 ILE A C 1
ATOM 3096 O O . ILE A 1 399 ? 27.71 -32.877 -10.35 1 95.34 399 ILE A O 1
ATOM 3100 N N . ASP A 1 400 ? 27.246 -30.751 -10.01 1 95.07 400 ASP A N 1
ATOM 3101 C CA . ASP A 1 400 ? 26.866 -30.973 -8.618 1 95.07 400 ASP A CA 1
ATOM 3102 C C . ASP A 1 400 ? 25.657 -31.9 -8.52 1 95.07 400 ASP A C 1
ATOM 3104 O O . ASP A 1 400 ? 25.563 -32.71 -7.596 1 95.07 400 ASP A O 1
ATOM 3108 N N . SER A 1 401 ? 24.753 -31.783 -9.417 1 96.8 401 SER A N 1
ATOM 3109 C CA . SER A 1 401 ? 23.567 -32.633 -9.414 1 96.8 401 SER A CA 1
ATOM 3110 C C . SER A 1 401 ? 23.932 -34.094 -9.654 1 96.8 401 SER A C 1
ATOM 3112 O O . SER A 1 401 ? 23.4 -34.989 -8.994 1 96.8 401 SER A O 1
ATOM 3114 N N . VAL A 1 402 ? 24.811 -34.33 -10.565 1 97.71 402 VAL A N 1
ATOM 3115 C CA . VAL A 1 402 ? 25.253 -35.689 -10.864 1 97.71 402 VAL A CA 1
ATOM 3116 C C . VAL A 1 402 ? 26.02 -36.256 -9.671 1 97.71 402 VAL A C 1
ATOM 3118 O O . VAL A 1 402 ? 25.814 -37.409 -9.284 1 97.71 402 VAL A O 1
ATOM 3121 N N . TYR A 1 403 ? 26.87 -35.446 -9.115 1 96.69 403 TYR A N 1
ATOM 3122 C CA . TYR A 1 403 ? 27.648 -35.887 -7.962 1 96.69 403 TYR A CA 1
ATOM 3123 C C . TYR A 1 403 ? 26.743 -36.174 -6.77 1 96.69 403 TYR A C 1
ATOM 3125 O O . TYR A 1 403 ? 27.024 -37.069 -5.97 1 96.69 403 TYR A O 1
ATOM 3133 N N . ALA A 1 404 ? 25.679 -35.405 -6.637 1 97.4 404 ALA A N 1
ATOM 3134 C CA . ALA A 1 404 ? 24.726 -35.696 -5.569 1 97.4 404 ALA A CA 1
ATOM 3135 C C . ALA A 1 404 ? 24.182 -37.116 -5.691 1 97.4 404 ALA A C 1
ATOM 3137 O O . ALA A 1 404 ? 24.109 -37.847 -4.701 1 97.4 404 ALA A O 1
ATOM 3138 N N . PHE A 1 405 ? 23.817 -37.521 -6.908 1 97.99 405 PHE A N 1
ATOM 3139 C CA . PHE A 1 405 ? 23.344 -38.881 -7.136 1 97.99 405 PHE A CA 1
ATOM 3140 C C . PHE A 1 405 ? 24.446 -39.893 -6.845 1 97.99 405 PHE A C 1
ATOM 3142 O O . PHE A 1 405 ? 24.195 -40.933 -6.234 1 97.99 405 PHE A O 1
ATOM 3149 N N . ALA A 1 406 ? 25.683 -39.574 -7.287 1 96.97 406 ALA A N 1
ATOM 3150 C CA . ALA A 1 406 ? 26.796 -40.505 -7.117 1 96.97 406 ALA A CA 1
ATOM 3151 C C . ALA A 1 406 ? 27.088 -40.747 -5.639 1 96.97 406 ALA A C 1
ATOM 3153 O O . ALA A 1 406 ? 27.27 -41.891 -5.215 1 96.97 406 ALA A O 1
ATOM 3154 N N . TYR A 1 407 ? 27.14 -39.702 -4.897 1 96.73 407 TYR A N 1
ATOM 3155 C CA . TYR A 1 407 ? 27.414 -39.835 -3.47 1 96.73 407 TYR A CA 1
ATOM 3156 C C . TYR A 1 407 ? 26.278 -40.562 -2.762 1 96.73 407 TYR A C 1
ATOM 3158 O O . TYR A 1 407 ? 26.516 -41.368 -1.859 1 96.73 407 TYR A O 1
ATOM 3166 N N . ALA A 1 408 ? 25.039 -40.258 -3.136 1 97.26 408 ALA A N 1
ATOM 3167 C CA . ALA A 1 408 ? 23.889 -40.932 -2.539 1 97.26 408 ALA A CA 1
ATOM 3168 C C . ALA A 1 408 ? 23.894 -42.422 -2.87 1 97.26 408 ALA A C 1
ATOM 3170 O O . ALA A 1 408 ? 23.648 -43.258 -1.997 1 97.26 408 ALA A O 1
ATOM 3171 N N . LEU A 1 409 ? 24.174 -42.757 -4.144 1 96.09 409 LEU A N 1
ATOM 3172 C CA . LEU A 1 409 ? 24.237 -44.148 -4.579 1 96.09 409 LEU A CA 1
ATOM 3173 C C . LEU A 1 409 ? 25.369 -44.887 -3.874 1 96.09 409 LEU A C 1
ATOM 3175 O O . LEU A 1 409 ? 25.205 -46.04 -3.468 1 96.09 409 LEU A O 1
ATOM 3179 N N . ASP A 1 410 ? 26.507 -44.189 -3.779 1 94.47 410 ASP A N 1
ATOM 3180 C CA . ASP A 1 410 ? 27.656 -44.784 -3.104 1 94.47 410 ASP A CA 1
ATOM 3181 C C . ASP A 1 410 ? 27.317 -45.148 -1.66 1 94.47 410 ASP A C 1
ATOM 3183 O O . ASP A 1 410 ? 27.623 -46.252 -1.205 1 94.47 410 ASP A O 1
ATOM 3187 N N . SER A 1 411 ? 26.683 -44.219 -0.988 1 94.42 411 SER A N 1
ATOM 3188 C CA . SER A 1 411 ? 26.299 -44.444 0.402 1 94.42 411 SER A CA 1
ATOM 3189 C C . SER A 1 411 ? 25.228 -45.525 0.511 1 94.42 411 SER A C 1
ATOM 3191 O O . SER A 1 411 ? 25.279 -46.367 1.41 1 94.42 411 SER A O 1
ATOM 3193 N N . MET A 1 412 ? 24.288 -45.509 -0.371 1 94.73 412 MET A N 1
ATOM 3194 C CA . MET A 1 412 ? 23.2 -46.482 -0.364 1 94.73 412 MET A CA 1
ATOM 3195 C C . MET A 1 412 ? 23.726 -47.889 -0.625 1 94.73 412 MET A C 1
ATOM 3197 O O . MET A 1 412 ? 23.393 -48.826 0.102 1 94.73 412 MET A O 1
ATOM 3201 N N . LEU A 1 413 ? 24.632 -48.026 -1.626 1 93.26 413 LEU A N 1
ATOM 3202 C CA . LEU A 1 413 ? 25.129 -49.338 -2.024 1 93.26 413 LEU A CA 1
ATOM 3203 C C . LEU A 1 413 ? 26.126 -49.875 -1.002 1 93.26 413 LEU A C 1
ATOM 3205 O O . LEU A 1 413 ? 26.2 -51.085 -0.777 1 93.26 413 LEU A O 1
ATOM 3209 N N . THR A 1 414 ? 26.86 -48.935 -0.348 1 92.04 414 THR A N 1
ATOM 3210 C CA . THR A 1 414 ? 27.745 -49.351 0.735 1 92.04 414 THR A CA 1
ATOM 3211 C C . THR A 1 414 ? 26.942 -49.924 1.899 1 92.04 414 THR A C 1
ATOM 3213 O O . THR A 1 414 ? 27.342 -50.92 2.505 1 92.04 414 THR A O 1
ATOM 3216 N N . ALA A 1 415 ? 25.828 -49.303 2.184 1 90.86 415 ALA A N 1
ATOM 3217 C CA . ALA A 1 415 ? 25.003 -49.73 3.312 1 90.86 415 ALA A CA 1
ATOM 3218 C C . ALA A 1 415 ? 24.259 -51.023 2.989 1 90.86 415 ALA A C 1
ATOM 3220 O O . ALA A 1 415 ? 24.103 -51.889 3.854 1 90.86 415 ALA A O 1
ATOM 3221 N N . GLU A 1 416 ? 23.876 -51.197 1.692 1 89.09 416 GLU A N 1
ATOM 3222 C CA . GLU A 1 416 ? 23.031 -52.322 1.303 1 89.09 416 GLU A CA 1
ATOM 3223 C C . GLU A 1 416 ? 23.87 -53.507 0.836 1 89.09 416 GLU A C 1
ATOM 3225 O O . GLU A 1 416 ? 23.482 -54.662 1.024 1 89.09 416 GLU A O 1
ATOM 3230 N N . CYS A 1 417 ? 24.948 -53.24 0.063 1 87.19 417 CYS A N 1
ATOM 3231 C CA . CYS A 1 417 ? 25.703 -54.312 -0.576 1 87.19 417 CYS A CA 1
ATOM 3232 C C . CYS A 1 417 ? 27.052 -54.51 0.105 1 87.19 417 CYS A C 1
ATOM 3234 O O . CYS A 1 417 ? 27.77 -55.465 -0.196 1 87.19 417 CYS A O 1
ATOM 3236 N N . GLY A 1 418 ? 27.472 -53.746 1.079 1 80.78 418 GLY A N 1
ATOM 3237 C CA . GLY A 1 418 ? 28.769 -53.85 1.729 1 80.78 418 GLY A CA 1
ATOM 3238 C C . GLY A 1 418 ? 29.878 -53.156 0.962 1 80.78 418 GLY A C 1
ATOM 3239 O O . GLY A 1 418 ? 29.617 -52.445 -0.01 1 80.78 418 GLY A O 1
ATOM 3240 N N . ASP A 1 419 ? 31.25 -53.121 1.306 1 69.06 419 ASP A N 1
ATOM 3241 C CA . ASP A 1 419 ? 32.333 -52.244 0.871 1 69.06 419 ASP A CA 1
ATOM 3242 C C . ASP A 1 419 ? 32.933 -52.725 -0.448 1 69.06 419 ASP A C 1
ATOM 3244 O O . ASP A 1 419 ? 33.659 -51.983 -1.113 1 69.06 419 ASP A O 1
ATOM 3248 N N . THR A 1 420 ? 32.951 -53.931 -1.026 1 61.86 420 THR A N 1
ATOM 3249 C CA . THR A 1 420 ? 33.971 -54.266 -2.014 1 61.86 420 THR A CA 1
ATOM 3250 C C . THR A 1 420 ? 33.33 -54.646 -3.346 1 61.86 420 THR A C 1
ATOM 3252 O O . THR A 1 420 ? 33.898 -54.389 -4.41 1 61.86 420 THR A O 1
ATOM 3255 N N . ASP A 1 421 ? 32.277 -55.472 -3.653 1 63.71 421 ASP A N 1
ATOM 3256 C CA . ASP A 1 421 ? 31.886 -56.02 -4.949 1 63.71 421 ASP A CA 1
ATOM 3257 C C . ASP A 1 421 ? 30.382 -55.883 -5.171 1 63.71 421 ASP A C 1
ATOM 3259 O O . ASP A 1 421 ? 29.606 -56.744 -4.752 1 63.71 421 ASP A O 1
ATOM 3263 N N . TRP A 1 422 ? 30.061 -54.705 -5.901 1 79.06 422 TRP A N 1
ATOM 3264 C CA . TRP A 1 422 ? 28.63 -54.445 -6.018 1 79.06 422 TRP A CA 1
ATOM 3265 C C . TRP A 1 422 ? 28.053 -55.116 -7.26 1 79.06 422 TRP A C 1
ATOM 3267 O O . TRP A 1 422 ? 26.84 -55.095 -7.478 1 79.06 422 TRP A O 1
ATOM 3277 N N . GLY A 1 423 ? 28.895 -55.649 -8.181 1 70.74 423 GLY A N 1
ATOM 3278 C CA . GLY A 1 423 ? 28.445 -56.235 -9.434 1 70.74 423 GLY A CA 1
ATOM 3279 C C . GLY A 1 423 ? 27.298 -57.212 -9.258 1 70.74 423 GLY A C 1
ATOM 3280 O O . GLY A 1 423 ? 26.412 -57.297 -10.111 1 70.74 423 GLY A O 1
ATOM 3281 N N . GLY A 1 424 ? 27.269 -57.979 -8.209 1 71.3 424 GLY A N 1
ATOM 3282 C CA . GLY A 1 424 ? 26.25 -59.003 -8.046 1 71.3 424 GLY A CA 1
ATOM 3283 C C . GLY A 1 424 ? 25.181 -58.626 -7.038 1 71.3 424 GLY A C 1
ATOM 3284 O O . GLY A 1 424 ? 24.344 -59.454 -6.673 1 71.3 424 GLY A O 1
ATOM 3285 N N . CYS A 1 425 ? 25.223 -57.341 -6.659 1 84.06 425 CYS A N 1
ATOM 3286 C CA . CYS A 1 425 ? 24.286 -56.882 -5.64 1 84.06 425 CYS A CA 1
ATOM 3287 C C . CYS A 1 425 ? 22.931 -56.551 -6.254 1 84.06 425 CYS A C 1
ATOM 3289 O O . CYS A 1 425 ? 22.858 -55.854 -7.268 1 84.06 425 CYS A O 1
ATOM 3291 N N . ALA A 1 426 ? 21.827 -57.076 -5.811 1 82.61 426 ALA A N 1
ATOM 3292 C CA . ALA A 1 426 ? 20.457 -56.923 -6.293 1 82.61 426 ALA A CA 1
ATOM 3293 C C . ALA A 1 426 ? 20.03 -55.458 -6.277 1 82.61 426 ALA A C 1
ATOM 3295 O O . ALA A 1 426 ? 19.227 -55.03 -7.11 1 82.61 426 ALA A O 1
ATOM 3296 N N . ALA A 1 427 ? 20.652 -54.71 -5.377 1 86.87 427 ALA A N 1
ATOM 3297 C CA . ALA A 1 427 ? 20.281 -53.303 -5.25 1 86.87 427 ALA A CA 1
ATOM 3298 C C . ALA A 1 427 ? 20.728 -52.506 -6.472 1 86.87 427 ALA A C 1
ATOM 3300 O O . ALA A 1 427 ? 20.167 -51.449 -6.771 1 86.87 427 ALA A O 1
ATOM 3301 N N . VAL A 1 428 ? 21.708 -53.003 -7.164 1 87.52 428 VAL A N 1
ATOM 3302 C CA . VAL A 1 428 ? 22.202 -52.321 -8.356 1 87.52 428 VAL A CA 1
ATOM 3303 C C . VAL A 1 428 ? 21.224 -52.523 -9.511 1 87.52 428 VAL A C 1
ATOM 3305 O O . VAL A 1 428 ? 21.025 -51.623 -10.33 1 87.52 428 VAL A O 1
ATOM 3308 N N . GLU A 1 429 ? 20.547 -53.701 -9.554 1 80.66 429 GLU A N 1
ATOM 3309 C CA . GLU A 1 429 ? 19.626 -54.017 -10.642 1 80.66 429 GLU A CA 1
ATOM 3310 C C . GLU A 1 429 ? 18.281 -53.324 -10.445 1 80.66 429 GLU A C 1
ATOM 3312 O O . GLU A 1 429 ? 17.6 -52.99 -11.417 1 80.66 429 GLU A O 1
ATOM 3317 N N . ALA A 1 430 ? 18.003 -53.206 -9.15 1 83.76 430 ALA A N 1
ATOM 3318 C CA . ALA A 1 430 ? 16.708 -52.587 -8.877 1 83.76 430 ALA A CA 1
ATOM 3319 C C . ALA A 1 430 ? 16.836 -51.491 -7.822 1 83.76 430 ALA A C 1
ATOM 3321 O O . ALA A 1 430 ? 16.566 -51.723 -6.641 1 83.76 430 ALA A O 1
ATOM 3322 N N . ILE A 1 431 ? 17.163 -50.321 -8.289 1 90.04 431 ILE A N 1
ATOM 3323 C CA . ILE A 1 431 ? 17.341 -49.195 -7.379 1 90.04 431 ILE A CA 1
ATOM 3324 C C . ILE A 1 431 ? 15.983 -48.743 -6.846 1 90.04 431 ILE A C 1
ATOM 3326 O O . ILE A 1 431 ? 15.07 -48.449 -7.622 1 90.04 431 ILE A O 1
ATOM 3330 N N . ASP A 1 432 ? 15.859 -48.752 -5.572 1 89.89 432 ASP A N 1
ATOM 3331 C CA . ASP A 1 432 ? 14.664 -48.235 -4.914 1 89.89 432 ASP A CA 1
ATOM 3332 C C . ASP A 1 432 ? 14.715 -46.713 -4.797 1 89.89 432 ASP A C 1
ATOM 3334 O O . ASP A 1 432 ? 15.526 -46.17 -4.044 1 89.89 432 ASP A O 1
ATOM 3338 N N . GLY A 1 433 ? 13.847 -46.039 -5.464 1 93.55 433 GLY A N 1
ATOM 3339 C CA . GLY A 1 433 ? 13.854 -44.586 -5.516 1 93.55 433 GLY A CA 1
ATOM 3340 C C . GLY A 1 433 ? 13.627 -43.939 -4.163 1 93.55 433 GLY A C 1
ATOM 3341 O O . GLY A 1 433 ? 14.14 -42.85 -3.896 1 93.55 433 GLY A O 1
ATOM 3342 N N . GLU A 1 434 ? 12.877 -44.557 -3.284 1 92.03 434 GLU A N 1
ATOM 3343 C CA . GLU A 1 434 ? 12.611 -44.01 -1.956 1 92.03 434 GLU A CA 1
ATOM 3344 C C . GLU A 1 434 ? 13.857 -44.067 -1.077 1 92.03 434 GLU A C 1
ATOM 3346 O O . GLU A 1 434 ? 14.137 -43.13 -0.326 1 92.03 434 GLU A O 1
ATOM 3351 N N . VAL A 1 435 ? 14.514 -45.173 -1.178 1 94.69 435 VAL A N 1
ATOM 3352 C CA . VAL A 1 435 ? 15.745 -45.316 -0.408 1 94.69 435 VAL A CA 1
ATOM 3353 C C . VAL A 1 435 ? 16.801 -44.348 -0.937 1 94.69 435 VAL A C 1
ATOM 3355 O O . VAL A 1 435 ? 17.496 -43.691 -0.158 1 94.69 435 VAL A O 1
ATOM 3358 N N . LEU A 1 436 ? 16.89 -44.303 -2.223 1 96.31 436 LEU A N 1
ATOM 3359 C CA . LEU A 1 436 ? 17.853 -43.386 -2.823 1 96.31 436 LEU A CA 1
ATOM 3360 C C . LEU A 1 436 ? 17.562 -41.947 -2.411 1 96.31 436 LEU A C 1
ATOM 3362 O O . LEU A 1 436 ? 18.485 -41.171 -2.153 1 96.31 436 LEU A O 1
ATOM 3366 N N . LEU A 1 437 ? 16.287 -41.561 -2.365 1 95.94 437 LEU A N 1
ATOM 3367 C CA . LEU A 1 437 ? 15.892 -40.213 -1.97 1 95.94 437 LEU A CA 1
ATOM 3368 C C . LEU A 1 437 ? 16.378 -39.896 -0.56 1 95.94 437 LEU A C 1
ATOM 3370 O O . LEU A 1 437 ? 16.847 -38.786 -0.295 1 95.94 437 LEU A O 1
ATOM 3374 N N . SER A 1 438 ? 16.256 -40.852 0.357 1 94.74 438 SER A N 1
ATOM 3375 C CA . SER A 1 438 ? 16.686 -40.644 1.736 1 94.74 438 SER A CA 1
ATOM 3376 C C . SER A 1 438 ? 18.186 -40.378 1.813 1 94.74 438 SER A C 1
ATOM 3378 O O . SER A 1 438 ? 18.638 -39.579 2.635 1 94.74 438 SER A O 1
ATOM 3380 N N . TYR A 1 439 ? 18.902 -41.029 0.939 1 95.86 439 TYR A N 1
ATOM 3381 C CA . TYR A 1 439 ? 20.344 -40.809 0.929 1 95.86 439 TYR A CA 1
ATOM 3382 C C . TYR A 1 439 ? 20.693 -39.51 0.214 1 95.86 439 TYR A C 1
ATOM 3384 O O . TYR A 1 439 ? 21.664 -38.839 0.571 1 95.86 439 TYR A O 1
ATOM 3392 N N . LEU A 1 440 ? 19.93 -39.166 -0.796 1 96.69 440 LEU A N 1
ATOM 3393 C CA . LEU A 1 440 ? 20.136 -37.897 -1.486 1 96.69 440 LEU A CA 1
ATOM 3394 C C . LEU A 1 440 ? 19.975 -36.723 -0.524 1 96.69 440 LEU A C 1
ATOM 3396 O O . LEU A 1 440 ? 20.773 -35.783 -0.547 1 96.69 440 LEU A O 1
ATOM 3400 N N . LYS A 1 441 ? 18.994 -36.765 0.324 1 94.58 441 LYS A N 1
ATOM 3401 C CA . LYS A 1 441 ? 18.694 -35.678 1.251 1 94.58 441 LYS A CA 1
ATOM 3402 C C . LYS A 1 441 ? 19.795 -35.53 2.298 1 94.58 441 LYS A C 1
ATOM 3404 O O . LYS A 1 441 ? 19.944 -34.466 2.903 1 94.58 441 LYS A O 1
ATOM 3409 N N . LYS A 1 442 ? 20.617 -36.548 2.431 1 93.96 442 LYS A N 1
ATOM 3410 C CA . LYS A 1 442 ? 21.668 -36.525 3.444 1 93.96 442 LYS A CA 1
ATOM 3411 C C . LYS A 1 442 ? 23.034 -36.269 2.812 1 93.96 442 LYS A C 1
ATOM 3413 O O . LYS A 1 442 ? 24.048 -36.219 3.512 1 93.96 442 LYS A O 1
ATOM 3418 N N . THR A 1 443 ? 23.004 -36.129 1.579 1 94.98 443 THR A N 1
ATOM 3419 C CA . THR A 1 443 ? 24.281 -35.932 0.902 1 94.98 443 THR A CA 1
ATOM 3420 C C . THR A 1 443 ? 24.928 -34.621 1.337 1 94.98 443 THR A C 1
ATOM 3422 O O . THR A 1 443 ? 24.238 -33.621 1.544 1 94.98 443 THR A O 1
ATOM 3425 N N . ASP A 1 444 ? 26.143 -34.622 1.61 1 93.16 444 ASP A N 1
ATOM 3426 C CA . ASP A 1 444 ? 26.996 -33.495 1.975 1 93.16 444 ASP A CA 1
ATOM 3427 C C . ASP A 1 444 ? 28.384 -33.634 1.354 1 93.16 444 ASP A C 1
ATOM 3429 O O . ASP A 1 444 ? 29.186 -34.462 1.792 1 93.16 444 ASP A O 1
ATOM 3433 N N . PHE A 1 445 ? 28.635 -32.834 0.333 1 93.78 445 PHE A N 1
ATOM 3434 C CA . PHE A 1 445 ? 29.924 -32.96 -0.337 1 93.78 445 PHE A CA 1
ATOM 3435 C C . PHE A 1 445 ? 30.439 -31.596 -0.781 1 93.78 445 PHE A C 1
ATOM 3437 O O . PHE A 1 445 ? 29.684 -30.621 -0.811 1 93.78 445 PHE A O 1
ATOM 3444 N N . GLU A 1 446 ? 31.639 -31.453 -1.081 1 90.78 446 GLU A N 1
ATOM 3445 C CA . GLU A 1 446 ? 32.272 -30.227 -1.557 1 90.78 446 GLU A CA 1
ATOM 3446 C C . GLU A 1 446 ? 32.201 -30.124 -3.078 1 90.78 446 GLU A C 1
ATOM 3448 O O . GLU A 1 446 ? 32.648 -31.027 -3.788 1 90.78 446 GLU A O 1
ATOM 3453 N N . SER A 1 447 ? 31.652 -28.427 -3.824 1 88.07 447 SER A N 1
ATOM 3454 C CA . SER A 1 447 ? 31.539 -28.19 -5.26 1 88.07 447 SER A CA 1
ATOM 3455 C C . SER A 1 447 ? 32.909 -27.964 -5.892 1 88.07 447 SER A C 1
ATOM 3457 O O . SER A 1 447 ? 33.84 -27.511 -5.223 1 88.07 447 SER A O 1
ATOM 3459 N N . LEU A 1 448 ? 32.987 -28.941 -6.882 1 83.48 448 LEU A N 1
ATOM 3460 C CA . LEU A 1 448 ? 34.22 -28.68 -7.617 1 83.48 448 LEU A CA 1
ATOM 3461 C C . LEU A 1 448 ? 34.462 -27.181 -7.756 1 83.48 448 LEU A C 1
ATOM 3463 O O . LEU A 1 448 ? 35.592 -26.75 -7.996 1 83.48 448 LEU A O 1
ATOM 3467 N N . SER A 1 449 ? 33.379 -26.398 -7.654 1 74.52 449 SER A N 1
ATOM 3468 C CA . SER A 1 449 ? 33.471 -24.946 -7.759 1 74.52 449 SER A CA 1
ATOM 3469 C C . SER A 1 449 ? 33.539 -24.295 -6.382 1 74.52 449 SER A C 1
ATOM 3471 O O . SER A 1 449 ? 33.183 -23.125 -6.224 1 74.52 449 SER A O 1
ATOM 3473 N N . ASN A 1 450 ? 33.959 -24.9 -5.451 1 74.44 450 ASN A N 1
ATOM 3474 C CA . ASN A 1 450 ? 34.098 -24.406 -4.085 1 74.44 450 ASN A CA 1
ATOM 3475 C C . ASN A 1 450 ? 32.739 -24.211 -3.419 1 74.44 450 ASN A C 1
ATOM 3477 O O . ASN A 1 450 ? 31.794 -23.737 -4.052 1 74.44 450 ASN A O 1
ATOM 3481 N N . GLY A 1 451 ? 32.596 -24.819 -2.392 1 77.31 451 GLY A N 1
ATOM 3482 C CA . GLY A 1 451 ? 31.368 -24.759 -1.616 1 77.31 451 GLY A CA 1
ATOM 3483 C C . GLY A 1 451 ? 30.85 -26.127 -1.212 1 77.31 451 GLY A C 1
ATOM 3484 O O . GLY A 1 451 ? 31.425 -27.15 -1.588 1 77.31 451 GLY A O 1
ATOM 3485 N N . ARG A 1 452 ? 29.898 -25.998 -0.465 1 86.04 452 ARG A N 1
ATOM 3486 C CA . ARG A 1 452 ? 29.305 -27.238 0.026 1 86.04 452 ARG A CA 1
ATOM 3487 C C . ARG A 1 452 ? 27.904 -27.437 -0.541 1 86.04 452 ARG A C 1
ATOM 3489 O O . ARG A 1 452 ? 27.129 -26.483 -0.646 1 86.04 452 ARG A O 1
ATOM 3496 N N . VAL A 1 453 ? 27.574 -28.617 -1.059 1 91.42 453 VAL A N 1
ATOM 3497 C CA . VAL A 1 453 ? 26.253 -28.961 -1.576 1 91.42 453 VAL A CA 1
ATOM 3498 C C . VAL A 1 453 ? 25.504 -29.813 -0.554 1 91.42 453 VAL A C 1
ATOM 3500 O O . VAL A 1 453 ? 25.978 -30.881 -0.16 1 91.42 453 VAL A O 1
ATOM 3503 N N . THR A 1 454 ? 24.493 -29.268 -0.029 1 92.3 454 THR A N 1
ATOM 3504 C CA . THR A 1 454 ? 23.605 -29.946 0.908 1 92.3 454 THR A CA 1
ATOM 3505 C C . THR A 1 454 ? 22.144 -29.675 0.561 1 92.3 454 THR A C 1
ATOM 3507 O O . THR A 1 454 ? 21.844 -28.782 -0.234 1 92.3 454 THR A O 1
ATOM 3510 N N . PHE A 1 455 ? 21.276 -30.532 1.063 1 93.39 455 PHE A N 1
ATOM 3511 C CA . PHE A 1 455 ? 19.841 -30.347 0.883 1 93.39 455 PHE A CA 1
ATOM 3512 C C . PHE A 1 455 ? 19.144 -30.175 2.227 1 93.39 455 PHE A C 1
ATOM 3514 O O . PHE A 1 455 ? 19.506 -30.827 3.208 1 93.39 455 PHE A O 1
ATOM 3521 N N . ASP A 1 456 ? 18.326 -29.294 2.268 1 87.69 456 ASP A N 1
ATOM 3522 C CA . ASP A 1 456 ? 17.525 -29.157 3.481 1 87.69 456 ASP A CA 1
ATOM 3523 C C . ASP A 1 456 ? 16.356 -30.139 3.481 1 87.69 456 ASP A C 1
ATOM 3525 O O . ASP A 1 456 ? 16.272 -31.013 2.615 1 87.69 456 ASP A O 1
ATOM 3529 N N . ASP A 1 457 ? 15.518 -30 4.398 1 82.57 457 ASP A N 1
ATOM 3530 C CA . ASP A 1 457 ? 14.422 -30.949 4.568 1 82.57 457 ASP A CA 1
ATOM 3531 C C . ASP A 1 457 ? 13.439 -30.867 3.402 1 82.57 457 ASP A C 1
ATOM 3533 O O . ASP A 1 457 ? 12.762 -31.847 3.085 1 82.57 457 ASP A O 1
ATOM 3537 N N . ASN A 1 458 ? 13.467 -29.745 2.744 1 83.64 458 ASN A N 1
ATOM 3538 C CA . ASN A 1 458 ? 12.554 -29.568 1.62 1 83.64 458 ASN A CA 1
ATOM 3539 C C . ASN A 1 458 ? 13.227 -29.901 0.292 1 83.64 458 ASN A C 1
ATOM 3541 O O . ASN A 1 458 ? 12.605 -29.8 -0.767 1 83.64 458 ASN A O 1
ATOM 3545 N N . GLY A 1 459 ? 14.508 -30.349 0.319 1 90.18 459 GLY A N 1
ATOM 3546 C CA . GLY A 1 459 ? 15.231 -30.728 -0.884 1 90.18 459 GLY A CA 1
ATOM 3547 C C . GLY A 1 459 ? 15.918 -29.558 -1.562 1 90.18 459 GLY A C 1
ATOM 3548 O O . GLY A 1 459 ? 16.377 -29.675 -2.7 1 90.18 459 GLY A O 1
ATOM 3549 N N . ASP A 1 460 ? 15.992 -28.396 -0.9 1 90.38 460 ASP A N 1
ATOM 3550 C CA . ASP A 1 460 ? 16.624 -27.212 -1.474 1 90.38 460 ASP A CA 1
ATOM 3551 C C . ASP A 1 460 ? 18.102 -27.141 -1.098 1 90.38 460 ASP A C 1
ATOM 3553 O O . ASP A 1 460 ? 18.483 -27.508 0.016 1 90.38 460 ASP A O 1
ATOM 3557 N N . GLY A 1 461 ? 18.87 -26.677 -2.063 1 88.01 461 GLY A N 1
ATOM 3558 C CA . GLY A 1 461 ? 20.284 -26.476 -1.79 1 88.01 461 GLY A CA 1
ATOM 3559 C C . GLY A 1 461 ? 20.561 -25.238 -0.957 1 88.01 461 GLY A C 1
ATOM 3560 O O . GLY A 1 461 ? 19.646 -24.469 -0.657 1 88.01 461 GLY A O 1
ATOM 3561 N N . ASN A 1 462 ? 21.775 -25.057 -0.57 1 84.93 462 ASN A N 1
ATOM 3562 C CA . ASN A 1 462 ? 22.206 -23.889 0.19 1 84.93 462 ASN A CA 1
ATOM 3563 C C . ASN A 1 462 ? 22.062 -22.606 -0.624 1 84.93 462 ASN A C 1
ATOM 3565 O O . ASN A 1 462 ? 22.658 -22.475 -1.695 1 84.93 462 ASN A O 1
ATOM 3569 N N . PRO A 1 463 ? 21.283 -21.706 -0.063 1 87.18 463 PRO A N 1
ATOM 3570 C CA . PRO A 1 463 ? 21.043 -20.491 -0.846 1 87.18 463 PRO A CA 1
ATOM 3571 C C . PRO A 1 463 ? 22.274 -19.592 -0.932 1 87.18 463 PRO A C 1
ATOM 3573 O O . PRO A 1 463 ? 22.716 -19.044 0.081 1 87.18 463 PRO A O 1
ATOM 3576 N N . ARG A 1 464 ? 22.876 -19.455 -2.01 1 86.82 464 ARG A N 1
ATOM 3577 C CA . ARG A 1 464 ? 24.002 -18.571 -2.294 1 86.82 464 ARG A CA 1
ATOM 3578 C C . ARG A 1 464 ? 23.819 -17.864 -3.633 1 86.82 464 ARG A C 1
ATOM 3580 O O . ARG A 1 464 ? 23.484 -18.499 -4.635 1 86.82 464 ARG A O 1
ATOM 3587 N N . TYR A 1 465 ? 24.042 -16.577 -3.579 1 90.05 465 TYR A N 1
ATOM 3588 C CA . TYR A 1 465 ? 23.95 -15.792 -4.805 1 90.05 465 TYR A CA 1
ATOM 3589 C C . TYR A 1 465 ? 25.22 -14.979 -5.028 1 90.05 465 TYR A C 1
ATOM 3591 O O . TYR A 1 465 ? 25.881 -14.573 -4.069 1 90.05 465 TYR A O 1
ATOM 3599 N N . LYS A 1 466 ? 25.516 -14.811 -6.294 1 89.11 466 LYS A N 1
ATOM 3600 C CA . LYS A 1 466 ? 26.486 -13.797 -6.699 1 89.11 466 LYS A CA 1
ATOM 3601 C C . LYS A 1 466 ? 25.791 -12.496 -7.09 1 89.11 466 LYS A C 1
ATOM 3603 O O . LYS A 1 466 ? 24.73 -12.518 -7.718 1 89.11 466 LYS A O 1
ATOM 3608 N N . ILE A 1 467 ? 26.368 -11.469 -6.655 1 92.77 467 ILE A N 1
ATOM 3609 C CA . ILE A 1 467 ? 25.863 -10.159 -7.049 1 92.77 467 ILE A CA 1
ATOM 3610 C C . ILE A 1 467 ? 26.749 -9.573 -8.147 1 92.77 467 ILE A C 1
ATOM 3612 O O . ILE A 1 467 ? 27.962 -9.44 -7.968 1 92.77 467 ILE A O 1
ATOM 3616 N N . ARG A 1 468 ? 26.109 -9.232 -9.192 1 91.71 468 ARG A N 1
ATOM 3617 C CA . ARG A 1 468 ? 26.859 -8.726 -10.337 1 91.71 468 ARG A CA 1
ATOM 3618 C C . ARG A 1 468 ? 26.393 -7.326 -10.722 1 91.71 468 ARG A C 1
ATOM 3620 O O . ARG A 1 468 ? 25.22 -6.987 -10.549 1 91.71 468 ARG A O 1
ATOM 3627 N N . ASN A 1 469 ? 27.338 -6.527 -11.204 1 92.77 469 ASN A N 1
ATOM 3628 C CA . ASN A 1 469 ? 27.073 -5.16 -11.64 1 92.77 469 ASN A CA 1
ATOM 3629 C C . ASN A 1 469 ? 27.548 -4.926 -13.071 1 92.77 469 ASN A C 1
ATOM 3631 O O . ASN A 1 469 ? 28.674 -5.282 -13.422 1 92.77 469 ASN A O 1
ATOM 3635 N N . LEU A 1 470 ? 26.636 -4.388 -13.855 1 92.05 470 LEU A N 1
ATOM 3636 C CA . LEU A 1 470 ? 26.999 -4.062 -15.23 1 92.05 470 LEU A CA 1
ATOM 3637 C C . LEU A 1 470 ? 27.716 -2.718 -15.299 1 92.05 470 LEU A C 1
ATOM 3639 O O . LEU A 1 470 ? 27.092 -1.668 -15.131 1 92.05 470 LEU A O 1
ATOM 3643 N N . LYS A 1 471 ? 28.963 -2.69 -15.517 1 88.84 471 LYS A N 1
ATOM 3644 C CA . LYS A 1 471 ? 29.75 -1.462 -15.567 1 88.84 471 LYS A CA 1
ATOM 3645 C C . LYS A 1 471 ? 30.965 -1.624 -16.477 1 88.84 471 LYS A C 1
ATOM 3647 O O . LYS A 1 471 ? 31.272 -2.733 -16.919 1 88.84 471 LYS A O 1
ATOM 3652 N N . HIS A 1 472 ? 31.47 -0.441 -16.777 1 83.99 472 HIS A N 1
ATOM 3653 C CA . HIS A 1 472 ? 32.699 -0.436 -17.562 1 83.99 472 HIS A CA 1
ATOM 3654 C C . HIS A 1 472 ? 33.892 -0.879 -16.72 1 83.99 472 HIS A C 1
ATOM 3656 O O . HIS A 1 472 ? 34.03 -0.467 -15.566 1 83.99 472 HIS A O 1
ATOM 3662 N N . ASP A 1 473 ? 34.555 -1.915 -17.308 1 76.55 473 ASP A N 1
ATOM 3663 C CA . ASP A 1 473 ? 35.748 -2.358 -16.592 1 76.55 473 ASP A CA 1
ATOM 3664 C C . ASP A 1 473 ? 36.896 -1.367 -16.77 1 76.55 473 ASP A C 1
ATOM 3666 O O . ASP A 1 473 ? 36.692 -0.256 -17.263 1 76.55 473 ASP A O 1
ATOM 3670 N N . LEU A 1 474 ? 38.048 -1.735 -16.285 1 69.49 474 LEU A N 1
ATOM 3671 C CA . LEU A 1 474 ? 39.237 -0.89 -16.309 1 69.49 474 LEU A CA 1
ATOM 3672 C C . LEU A 1 474 ? 39.629 -0.543 -17.741 1 69.49 474 LEU A C 1
ATOM 3674 O O . LEU A 1 474 ? 40.273 0.481 -17.982 1 69.49 474 LEU A O 1
ATOM 3678 N N . PHE A 1 475 ? 39.189 -1.385 -18.772 1 70.48 475 PHE A N 1
ATOM 3679 C CA . PHE A 1 475 ? 39.528 -1.172 -20.174 1 70.48 475 PHE A CA 1
ATOM 3680 C C . PHE A 1 475 ? 38.341 -0.595 -20.936 1 70.48 475 PHE A C 1
ATOM 3682 O O . PHE A 1 475 ? 38.279 -0.693 -22.164 1 70.48 475 PHE A O 1
ATOM 3689 N N . GLU A 1 476 ? 37.31 -0.169 -20.235 1 73.25 476 GLU A N 1
ATOM 3690 C CA . GLU A 1 476 ? 36.138 0.526 -20.759 1 73.25 476 GLU A CA 1
ATOM 3691 C C . GLU A 1 476 ? 35.221 -0.432 -21.515 1 73.25 476 GLU A C 1
ATOM 3693 O O . GLU A 1 476 ? 34.466 -0.012 -22.395 1 73.25 476 GLU A O 1
ATOM 3698 N N . SER A 1 477 ? 35.529 -1.846 -21.299 1 75.71 477 SER A N 1
ATOM 3699 C CA . SER A 1 477 ? 34.584 -2.818 -21.838 1 75.71 477 SER A CA 1
ATOM 3700 C C . SER A 1 477 ? 33.41 -3.033 -20.889 1 75.71 477 SER A C 1
ATOM 3702 O O . SER A 1 477 ? 33.594 -3.106 -19.672 1 75.71 477 SER A O 1
ATOM 3704 N N . LEU A 1 478 ? 32.221 -3.06 -21.414 1 83.2 478 LEU A N 1
ATOM 3705 C CA . LEU A 1 478 ? 31.017 -3.281 -20.62 1 83.2 478 LEU A CA 1
ATOM 3706 C C . LEU A 1 478 ? 30.865 -4.755 -20.261 1 83.2 478 LEU A C 1
ATOM 3708 O O . LEU A 1 478 ? 30.903 -5.619 -21.14 1 83.2 478 LEU A O 1
ATOM 3712 N N . LYS A 1 479 ? 30.892 -5.075 -18.937 1 81.78 479 LYS A N 1
ATOM 3713 C CA . LYS A 1 479 ? 30.74 -6.452 -18.476 1 81.78 479 LYS A CA 1
ATOM 3714 C C . LYS A 1 479 ? 30.002 -6.507 -17.141 1 81.78 479 LYS A C 1
ATOM 3716 O O . LYS A 1 479 ? 29.984 -5.526 -16.396 1 81.78 479 LYS A O 1
ATOM 3721 N N . PHE A 1 480 ? 29.38 -7.711 -16.972 1 86.66 480 PHE A N 1
ATOM 3722 C CA . PHE A 1 480 ? 28.883 -7.996 -15.631 1 86.66 480 PHE A CA 1
ATOM 3723 C C . PHE A 1 480 ? 30.024 -8.407 -14.707 1 86.66 480 PHE A C 1
ATOM 3725 O O . PHE A 1 480 ? 30.694 -9.413 -14.95 1 86.66 480 PHE A O 1
ATOM 3732 N N . LEU A 1 481 ? 30.277 -7.602 -13.74 1 86.53 481 LEU A N 1
ATOM 3733 C CA . LEU A 1 481 ? 31.35 -7.904 -12.8 1 86.53 481 LEU A CA 1
ATOM 3734 C C . LEU A 1 481 ? 30.785 -8.346 -11.454 1 86.53 481 LEU A C 1
ATOM 3736 O O . LEU A 1 481 ? 29.789 -7.793 -10.982 1 86.53 481 LEU A O 1
ATOM 3740 N N . ASP A 1 482 ? 31.433 -9.399 -10.935 1 87.69 482 ASP A N 1
ATOM 3741 C CA . ASP A 1 482 ? 31.047 -9.846 -9.6 1 87.69 482 ASP A CA 1
ATOM 3742 C C . ASP A 1 482 ? 31.445 -8.821 -8.541 1 87.69 482 ASP A C 1
ATOM 3744 O O . ASP A 1 482 ? 32.626 -8.499 -8.394 1 87.69 482 ASP A O 1
ATOM 3748 N N . VAL A 1 483 ? 30.52 -8.3 -7.879 1 91.62 483 VAL A N 1
ATOM 3749 C CA . VAL A 1 483 ? 30.827 -7.232 -6.934 1 91.62 483 VAL A CA 1
ATOM 3750 C C . VAL A 1 483 ? 30.526 -7.698 -5.511 1 91.62 483 VAL A C 1
ATOM 3752 O O . VAL A 1 483 ? 30.905 -7.037 -4.541 1 91.62 483 VAL A O 1
ATOM 3755 N N . GLY A 1 484 ? 29.829 -8.81 -5.405 1 91.27 484 GLY A N 1
ATOM 3756 C CA . GLY A 1 484 ? 29.505 -9.293 -4.072 1 91.27 484 GLY A CA 1
ATOM 3757 C C . GLY A 1 484 ? 28.828 -10.65 -4.077 1 91.27 484 GLY A C 1
ATOM 3758 O O . GLY A 1 484 ? 28.752 -11.308 -5.117 1 91.27 484 GLY A O 1
ATOM 3759 N N . SER A 1 485 ? 28.468 -11.113 -2.875 1 89.12 485 SER A N 1
ATOM 3760 C CA . SER A 1 485 ? 27.779 -12.387 -2.699 1 89.12 485 SER A CA 1
ATOM 3761 C C . SER A 1 485 ? 26.757 -12.312 -1.57 1 89.12 485 SER A C 1
ATOM 3763 O O . SER A 1 485 ? 26.819 -11.414 -0.728 1 89.12 485 SER A O 1
ATOM 3765 N N . TRP A 1 486 ? 25.791 -13.105 -1.702 1 91.61 486 TRP A N 1
ATOM 3766 C CA . TRP A 1 486 ? 24.763 -13.214 -0.672 1 91.61 486 TRP A CA 1
ATOM 3767 C C . TRP A 1 486 ? 24.644 -14.65 -0.173 1 91.61 486 TRP A C 1
ATOM 3769 O O . TRP A 1 486 ? 24.643 -15.593 -0.969 1 91.61 486 TRP A O 1
ATOM 3779 N N . ARG A 1 487 ? 24.648 -14.811 1.193 1 86.72 487 ARG A N 1
ATOM 3780 C CA . ARG A 1 487 ? 24.442 -16.099 1.848 1 86.72 487 ARG A CA 1
ATOM 3781 C C . ARG A 1 487 ? 23.367 -15.998 2.926 1 86.72 487 ARG A C 1
ATOM 3783 O O . ARG A 1 487 ? 23.311 -15.013 3.664 1 86.72 487 ARG A O 1
ATOM 3790 N N . GLU A 1 488 ? 22.398 -16.902 2.872 1 77.27 488 GLU A N 1
ATOM 3791 C CA . GLU A 1 488 ? 21.29 -16.837 3.82 1 77.27 488 GLU A CA 1
ATOM 3792 C C . GLU A 1 488 ? 21.782 -16.993 5.256 1 77.27 488 GLU A C 1
ATOM 3794 O O . GLU A 1 488 ? 21.248 -16.365 6.172 1 77.27 488 GLU A O 1
ATOM 3799 N N . GLU A 1 489 ? 22.718 -17.957 5.433 1 66.5 489 GLU A N 1
ATOM 3800 C CA . GLU A 1 489 ? 23.205 -18.259 6.775 1 66.5 489 GLU A CA 1
ATOM 3801 C C . GLU A 1 489 ? 23.635 -16.99 7.505 1 66.5 489 GLU A C 1
ATOM 3803 O O . GLU A 1 489 ? 23.422 -16.859 8.712 1 66.5 489 GLU A O 1
ATOM 3808 N N . ASN A 1 490 ? 24.179 -16.049 6.765 1 60.64 490 ASN A N 1
ATOM 3809 C CA . ASN A 1 490 ? 24.69 -14.842 7.405 1 60.64 490 ASN A CA 1
ATOM 3810 C C . ASN A 1 490 ? 23.696 -13.689 7.302 1 60.64 490 ASN A C 1
ATOM 3812 O O . ASN A 1 490 ? 23.925 -12.614 7.86 1 60.64 490 ASN A O 1
ATOM 3816 N N . ASN A 1 491 ? 22.474 -13.992 6.759 1 63.61 491 ASN A N 1
ATOM 3817 C CA . ASN A 1 491 ? 21.496 -12.94 6.504 1 63.61 491 ASN A CA 1
ATOM 3818 C C . ASN A 1 491 ? 22.17 -11.638 6.081 1 63.61 491 ASN A C 1
ATOM 3820 O O . ASN A 1 491 ? 21.8 -10.561 6.552 1 63.61 491 ASN A O 1
ATOM 3824 N N . ALA A 1 492 ? 23.347 -11.89 5.501 1 72.03 492 ALA A N 1
ATOM 3825 C CA . ALA A 1 492 ? 24.137 -10.681 5.283 1 72.03 492 ALA A CA 1
ATOM 3826 C C . ALA A 1 492 ? 24.595 -10.58 3.83 1 72.03 492 ALA A C 1
ATOM 3828 O O . ALA A 1 492 ? 24.907 -11.593 3.199 1 72.03 492 ALA A O 1
ATOM 3829 N N . ILE A 1 493 ? 24.353 -9.518 3.117 1 85.03 493 ILE A N 1
ATOM 3830 C CA . ILE A 1 493 ? 24.887 -9.151 1.809 1 85.03 493 ILE A CA 1
ATOM 3831 C C . ILE A 1 493 ? 26.328 -8.668 1.957 1 85.03 493 ILE A C 1
ATOM 3833 O O . ILE A 1 493 ? 26.661 -7.973 2.92 1 85.03 493 ILE A O 1
ATOM 3837 N N . ASP A 1 494 ? 27.304 -9.302 1.268 1 87.77 494 ASP A N 1
ATOM 3838 C CA . ASP A 1 494 ? 28.711 -8.916 1.28 1 87.77 494 ASP A CA 1
ATOM 3839 C C . ASP A 1 494 ? 29.116 -8.275 -0.046 1 87.77 494 ASP A C 1
ATOM 3841 O O . ASP A 1 494 ? 29.335 -8.973 -1.038 1 87.77 494 ASP A O 1
ATOM 3845 N N . ILE A 1 495 ? 29.189 -6.983 -0.013 1 89.94 495 ILE A N 1
ATOM 3846 C CA . ILE A 1 495 ? 29.619 -6.259 -1.204 1 89.94 495 ILE A CA 1
ATOM 3847 C C . ILE A 1 495 ? 31.113 -5.957 -1.113 1 89.94 495 ILE A C 1
ATOM 3849 O O . ILE A 1 495 ? 31.543 -5.164 -0.272 1 89.94 495 ILE A O 1
ATOM 3853 N N . VAL A 1 496 ? 31.935 -6.605 -1.875 1 84.08 496 VAL A N 1
ATOM 3854 C CA . VAL A 1 496 ? 33.388 -6.483 -1.82 1 84.08 496 VAL A CA 1
ATOM 3855 C C . VAL A 1 496 ? 33.869 -5.533 -2.915 1 84.08 496 VAL A C 1
ATOM 3857 O O . VAL A 1 496 ? 34.753 -4.705 -2.683 1 84.08 496 VAL A O 1
ATOM 3860 N N . GLY A 1 497 ? 33.292 -5.655 -4.121 1 81.42 497 GLY A N 1
ATOM 3861 C CA . GLY A 1 497 ? 33.693 -4.802 -5.228 1 81.42 497 GLY A CA 1
ATOM 3862 C C . GLY A 1 497 ? 32.966 -3.47 -5.248 1 81.42 497 GLY A C 1
ATOM 3863 O O . GLY A 1 497 ? 32.043 -3.249 -4.462 1 81.42 497 GLY A O 1
ATOM 3864 N N . GLU A 1 498 ? 33.419 -2.598 -5.99 1 85.21 498 GLU A N 1
ATOM 3865 C CA . GLU A 1 498 ? 32.8 -1.286 -6.16 1 85.21 498 GLU A CA 1
ATOM 3866 C C . GLU A 1 498 ? 31.594 -1.361 -7.092 1 85.21 498 GLU A C 1
ATOM 3868 O O . GLU A 1 498 ? 31.718 -1.783 -8.244 1 85.21 498 GLU A O 1
ATOM 3873 N N . VAL A 1 499 ? 30.467 -1.05 -6.529 1 90.53 499 VAL A N 1
ATOM 3874 C CA . VAL A 1 499 ? 29.272 -0.965 -7.361 1 90.53 499 VAL A CA 1
ATOM 3875 C C . VAL A 1 499 ? 29.182 0.42 -7.997 1 90.53 499 VAL A C 1
ATOM 3877 O O . VAL A 1 499 ? 29.279 1.436 -7.304 1 90.53 499 VAL A O 1
ATOM 3880 N N . LYS A 1 500 ? 29.064 0.464 -9.274 1 90 500 LYS A N 1
ATOM 3881 C CA . LYS A 1 500 ? 28.949 1.738 -9.979 1 90 500 LYS A CA 1
ATOM 3882 C C . LYS A 1 500 ? 27.499 2.03 -10.353 1 90 500 LYS A C 1
ATOM 3884 O O . LYS A 1 500 ? 26.821 1.184 -10.94 1 90 500 LYS A O 1
ATOM 3889 N N . PHE A 1 501 ? 27.086 3.214 -9.907 1 91.14 501 PHE A N 1
ATOM 3890 C CA . PHE A 1 501 ? 25.75 3.68 -10.256 1 91.14 501 PHE A CA 1
ATOM 3891 C C . PHE A 1 501 ? 25.814 4.732 -11.357 1 91.14 501 PHE A C 1
ATOM 3893 O O . PHE A 1 501 ? 26.714 5.573 -11.367 1 91.14 501 PHE A O 1
ATOM 3900 N N . TYR A 1 502 ? 24.968 4.665 -12.261 1 88.38 502 TYR A N 1
ATOM 3901 C CA . TYR A 1 502 ? 24.933 5.619 -13.363 1 88.38 502 TYR A CA 1
ATOM 3902 C C . TYR A 1 502 ? 23.665 6.463 -13.313 1 88.38 502 TYR A C 1
ATOM 3904 O O . TYR A 1 502 ? 23.443 7.313 -14.179 1 88.38 502 TYR A O 1
ATOM 3912 N N . THR A 1 503 ? 22.862 6.171 -12.257 1 87.13 503 THR A N 1
ATOM 3913 C CA . THR A 1 503 ? 21.615 6.904 -12.07 1 87.13 503 THR A CA 1
ATOM 3914 C C . THR A 1 503 ? 21.882 8.288 -11.487 1 87.13 503 THR A C 1
ATOM 3916 O O . THR A 1 503 ? 22.691 8.434 -10.568 1 87.13 503 THR A O 1
ATOM 3919 N N . LYS A 1 504 ? 21.258 9.319 -12.039 1 74.42 504 LYS A N 1
ATOM 3920 C CA . LYS A 1 504 ? 21.439 10.71 -11.634 1 74.42 504 LYS A CA 1
ATOM 3921 C C . LYS A 1 504 ? 20.657 11.018 -10.361 1 74.42 504 LYS A C 1
ATOM 3923 O O . LYS A 1 504 ? 19.491 10.637 -10.234 1 74.42 504 LYS A O 1
ATOM 3928 N N . SER A 1 505 ? 21.332 11.213 -9.261 1 61.75 505 SER A N 1
ATOM 3929 C CA . SER A 1 505 ? 20.627 11.634 -8.055 1 61.75 505 SER A CA 1
ATOM 3930 C C . SER A 1 505 ? 19.883 12.946 -8.278 1 61.75 505 SER A C 1
ATOM 3932 O O . SER A 1 505 ? 20.097 13.623 -9.286 1 61.75 505 SER A O 1
ATOM 3934 N N . THR A 1 506 ? 18.67 13.326 -7.404 1 52.98 506 THR A N 1
ATOM 3935 C CA . THR A 1 506 ? 17.911 14.568 -7.504 1 52.98 506 THR A CA 1
ATOM 3936 C C . THR A 1 506 ? 18.848 15.765 -7.636 1 52.98 506 THR A C 1
ATOM 3938 O O . THR A 1 506 ? 18.478 16.789 -8.215 1 52.98 506 THR A O 1
ATOM 3941 N N . ASP A 1 507 ? 20.159 15.495 -7.189 1 50.83 507 ASP A N 1
ATOM 3942 C CA . ASP A 1 507 ? 21.12 16.592 -7.233 1 50.83 507 ASP A CA 1
ATOM 3943 C C . ASP A 1 507 ? 21.991 16.51 -8.485 1 50.83 507 ASP A C 1
ATOM 3945 O O . ASP A 1 507 ? 22.901 17.321 -8.669 1 50.83 507 ASP A O 1
ATOM 3949 N N . GLY A 1 508 ? 21.742 15.626 -9.396 1 51.64 508 GLY A N 1
ATOM 3950 C CA . GLY A 1 508 ? 22.353 15.582 -10.715 1 51.64 508 GLY A CA 1
ATOM 3951 C C . GLY A 1 508 ? 23.635 14.772 -10.751 1 51.64 508 GLY A C 1
ATOM 3952 O O . GLY A 1 508 ? 24.224 14.579 -11.817 1 51.64 508 GLY A O 1
ATOM 3953 N N . LEU A 1 509 ? 24.315 14.419 -9.598 1 51.96 509 LEU A N 1
ATOM 3954 C CA . LEU A 1 509 ? 25.629 13.788 -9.653 1 51.96 509 LEU A CA 1
ATOM 3955 C C . LEU A 1 509 ? 25.5 12.277 -9.819 1 51.96 509 LEU A C 1
ATOM 3957 O O . LEU A 1 509 ? 24.729 11.633 -9.103 1 51.96 509 LEU A O 1
ATOM 3961 N N . ALA A 1 510 ? 26.113 11.714 -10.943 1 63.21 510 ALA A N 1
ATOM 3962 C CA . ALA A 1 510 ? 26.204 10.287 -11.244 1 63.21 510 ALA A CA 1
ATOM 3963 C C . ALA A 1 510 ? 27.367 9.642 -10.496 1 63.21 510 ALA A C 1
ATOM 3965 O O . ALA A 1 510 ? 28.325 10.321 -10.12 1 63.21 510 ALA A O 1
ATOM 3966 N N . GLY A 1 511 ? 27.316 8.413 -9.886 1 66.3 511 GLY A N 1
ATOM 3967 C CA . GLY A 1 511 ? 28.384 7.635 -9.279 1 66.3 511 GLY A CA 1
ATOM 3968 C C . GLY A 1 511 ? 28.136 7.32 -7.816 1 66.3 511 GLY A C 1
ATOM 3969 O O . GLY A 1 511 ? 28.734 6.393 -7.265 1 66.3 511 GLY A O 1
ATOM 3970 N N . GLN A 1 512 ? 27.349 8.241 -7.22 1 79.44 512 GLN A N 1
ATOM 3971 C CA . GLN A 1 512 ? 27.035 7.935 -5.829 1 79.44 512 GLN A CA 1
ATOM 3972 C C . GLN A 1 512 ? 25.755 7.111 -5.722 1 79.44 512 GLN A C 1
ATOM 3974 O O . GLN A 1 512 ? 25.031 6.95 -6.707 1 79.44 512 GLN A O 1
ATOM 3979 N N . VAL A 1 513 ? 25.612 6.52 -4.583 1 87.9 513 VAL A N 1
ATOM 3980 C CA . VAL A 1 513 ? 24.397 5.745 -4.352 1 87.9 513 VAL A CA 1
ATOM 3981 C C . VAL A 1 513 ? 23.172 6.639 -4.528 1 87.9 513 VAL A C 1
ATOM 3983 O O . VAL A 1 513 ? 23.053 7.676 -3.87 1 87.9 513 VAL A O 1
ATOM 3986 N N . PRO A 1 514 ? 22.394 6.379 -5.554 1 89.22 514 PRO A N 1
ATOM 3987 C CA . PRO A 1 514 ? 21.198 7.203 -5.745 1 89.22 514 PRO A CA 1
ATOM 3988 C C . PRO A 1 514 ? 20.23 7.119 -4.567 1 89.22 514 PRO A C 1
ATOM 3990 O O . PRO A 1 514 ? 20.15 6.083 -3.902 1 89.22 514 PRO A O 1
ATOM 3993 N N . THR A 1 515 ? 19.523 8.19 -4.267 1 88.82 515 THR A N 1
ATOM 3994 C CA . THR A 1 515 ? 18.53 8.219 -3.199 1 88.82 515 THR A CA 1
ATOM 3995 C C . THR A 1 515 ? 17.171 7.753 -3.712 1 88.82 515 THR A C 1
ATOM 3997 O O . THR A 1 515 ? 16.657 8.286 -4.697 1 88.82 515 THR A O 1
ATOM 4000 N N . SER A 1 516 ? 16.65 6.756 -3.139 1 90.79 516 SER A N 1
ATOM 4001 C CA . SER A 1 516 ? 15.33 6.225 -3.462 1 90.79 516 SER A CA 1
ATOM 4002 C C . SER A 1 516 ? 14.451 6.134 -2.219 1 90.79 516 SER A C 1
ATOM 4004 O O . SER A 1 516 ? 14.36 5.076 -1.592 1 90.79 516 SER A O 1
ATOM 4006 N N . VAL A 1 517 ? 13.873 7.212 -1.829 1 88.79 517 VAL A N 1
ATOM 4007 C CA . VAL A 1 517 ? 13.102 7.3 -0.593 1 88.79 517 VAL A CA 1
ATOM 4008 C C . VAL A 1 517 ? 11.739 7.926 -0.878 1 88.79 517 VAL A C 1
ATOM 4010 O O . VAL A 1 517 ? 11.597 8.722 -1.809 1 88.79 517 VAL A O 1
ATOM 4013 N N . CYS A 1 518 ? 10.744 7.519 -0.167 1 81.38 518 CYS A N 1
ATOM 4014 C CA . CYS A 1 518 ? 9.376 7.989 -0.354 1 81.38 518 CYS A CA 1
ATOM 4015 C C . CYS A 1 518 ? 9.222 9.428 0.126 1 81.38 518 CYS A C 1
ATOM 4017 O O . CYS A 1 518 ? 8.577 10.242 -0.536 1 81.38 518 CYS A O 1
ATOM 4019 N N . SER A 1 519 ? 9.666 9.669 1.332 1 81.03 519 SER A N 1
ATOM 4020 C CA . SER A 1 519 ? 9.545 10.994 1.932 1 81.03 519 SER A CA 1
ATOM 4021 C C . SER A 1 519 ? 10.903 11.525 2.379 1 81.03 519 SER A C 1
ATOM 4023 O O . SER A 1 519 ? 11.739 10.768 2.876 1 81.03 519 SER A O 1
ATOM 4025 N N . ALA A 1 520 ? 11.049 12.8 2.141 1 79.96 520 ALA A N 1
ATOM 4026 C CA . ALA A 1 520 ? 12.24 13.468 2.66 1 79.96 520 ALA A CA 1
ATOM 4027 C C . ALA A 1 520 ? 12.121 13.713 4.161 1 79.96 520 ALA A C 1
ATOM 4029 O O . ALA A 1 520 ? 11.016 13.72 4.71 1 79.96 520 ALA A O 1
ATOM 4030 N N . PRO A 1 521 ? 13.294 13.786 4.791 1 83.61 521 PRO A N 1
ATOM 4031 C CA . PRO A 1 521 ? 13.228 14.109 6.218 1 83.61 521 PRO A CA 1
ATOM 4032 C C . PRO A 1 521 ? 12.473 15.407 6.496 1 83.61 521 PRO A C 1
ATOM 4034 O O . PRO A 1 521 ? 12.585 16.366 5.729 1 83.61 521 PRO A O 1
ATOM 4037 N N . CYS A 1 522 ? 11.702 15.331 7.465 1 86.16 522 CYS A N 1
ATOM 4038 C CA . CYS A 1 522 ? 10.894 16.493 7.816 1 86.16 522 CYS A CA 1
ATOM 4039 C C . CYS A 1 522 ? 11.771 17.644 8.291 1 86.16 522 CYS A C 1
ATOM 4041 O O . CYS A 1 522 ? 12.805 17.423 8.924 1 86.16 522 CYS A O 1
ATOM 4043 N N . PRO A 1 523 ? 11.372 18.888 7.924 1 85.97 523 PRO A N 1
ATOM 4044 C CA . PRO A 1 523 ? 12.091 20.04 8.472 1 85.97 523 PRO A CA 1
ATOM 4045 C C . PRO A 1 523 ? 11.963 20.149 9.989 1 85.97 523 PRO A C 1
ATOM 4047 O O . PRO A 1 523 ? 11.119 19.479 10.591 1 85.97 523 PRO A O 1
ATOM 4050 N N . LEU A 1 524 ? 12.815 20.979 10.48 1 84.96 524 LEU A N 1
ATOM 4051 C CA . LEU A 1 524 ? 12.847 21.167 11.927 1 84.96 524 LEU A CA 1
ATOM 4052 C C . LEU A 1 524 ? 11.489 21.628 12.444 1 84.96 524 LEU A C 1
ATOM 4054 O O . LEU A 1 524 ? 10.87 22.524 11.865 1 84.96 524 LEU A O 1
ATOM 4058 N N . GLY A 1 525 ? 11 21.036 13.473 1 86.15 525 GLY A N 1
ATOM 4059 C CA . GLY A 1 525 ? 9.758 21.438 14.113 1 86.15 525 GLY A CA 1
ATOM 4060 C C . GLY A 1 525 ? 8.537 20.752 13.53 1 86.15 525 GLY A C 1
ATOM 4061 O O . GLY A 1 525 ? 7.403 21.105 13.861 1 86.15 525 GLY A O 1
ATOM 4062 N N . SER A 1 526 ? 8.788 19.84 12.65 1 88.55 526 SER A N 1
ATOM 4063 C CA . SER A 1 526 ? 7.686 19.103 12.04 1 88.55 526 SER A CA 1
ATOM 4064 C C . SER A 1 526 ? 7.728 17.628 12.425 1 88.55 526 SER A C 1
ATOM 4066 O O . SER A 1 526 ? 8.804 17.07 12.65 1 88.55 526 SER A O 1
ATOM 4068 N N . ARG A 1 527 ? 6.588 17.069 12.667 1 88.16 527 ARG A N 1
ATOM 4069 C CA . ARG A 1 527 ? 6.502 15.648 12.991 1 88.16 527 ARG A CA 1
ATOM 4070 C C . ARG A 1 527 ? 6.102 14.831 11.768 1 88.16 527 ARG A C 1
ATOM 4072 O O . ARG A 1 527 ? 5.436 15.341 10.865 1 88.16 527 ARG A O 1
ATOM 4079 N N . LYS A 1 528 ? 6.535 13.572 11.792 1 84.9 528 LYS A N 1
ATOM 4080 C CA . LYS A 1 528 ? 6.151 12.622 10.752 1 84.9 528 LYS A CA 1
ATOM 4081 C C . LYS A 1 528 ? 4.771 12.031 11.029 1 84.9 528 LYS A C 1
ATOM 4083 O O . LYS A 1 528 ? 4.498 11.573 12.141 1 84.9 528 LYS A O 1
ATOM 4088 N N . THR A 1 529 ? 3.978 12.16 10.063 1 79.09 529 THR A N 1
ATOM 4089 C CA . THR A 1 529 ? 2.678 11.504 10.151 1 79.09 529 THR A CA 1
ATOM 4090 C C . THR A 1 529 ? 2.563 10.39 9.115 1 79.09 529 THR A C 1
ATOM 4092 O O . THR A 1 529 ? 2.657 10.643 7.912 1 79.09 529 THR A O 1
ATOM 4095 N N . PHE A 1 530 ? 2.48 9.218 9.648 1 71.67 530 PHE A N 1
ATOM 4096 C CA . PHE A 1 530 ? 2.451 8.049 8.778 1 71.67 530 PHE A CA 1
ATOM 4097 C C . PHE A 1 530 ? 1.016 7.649 8.455 1 71.67 530 PHE A C 1
ATOM 4099 O O . PHE A 1 530 ? 0.11 7.865 9.262 1 71.67 530 PHE A O 1
ATOM 4106 N N . PHE A 1 531 ? 0.915 7.334 7.242 1 58.89 531 PHE A N 1
ATOM 4107 C CA . PHE A 1 531 ? -0.357 6.679 6.959 1 58.89 531 PHE A CA 1
ATOM 4108 C C . PHE A 1 531 ? -0.349 5.241 7.462 1 58.89 531 PHE A C 1
ATOM 4110 O O . PHE A 1 531 ? 0.679 4.562 7.402 1 58.89 531 PHE A O 1
ATOM 4117 N N . GLU A 1 532 ? -1.031 4.981 8.39 1 50.17 532 GLU A N 1
ATOM 4118 C CA . GLU A 1 532 ? -1.034 3.707 9.104 1 50.17 532 GLU A CA 1
ATOM 4119 C C . GLU A 1 532 ? -0.769 2.542 8.155 1 50.17 532 GLU A C 1
ATOM 4121 O O . GLU A 1 532 ? -0.088 1.581 8.519 1 50.17 532 GLU A O 1
ATOM 4126 N N . ASN A 1 533 ? -1.425 2.484 6.918 1 48.14 533 ASN A N 1
ATOM 4127 C CA . ASN A 1 533 ? -1.39 1.25 6.141 1 48.14 533 ASN A CA 1
ATOM 4128 C C . ASN A 1 533 ? -0.041 1.057 5.454 1 48.14 533 ASN A C 1
ATOM 4130 O O . ASN A 1 533 ? 0.232 -0.008 4.899 1 48.14 533 ASN A O 1
ATOM 4134 N N . TYR A 1 534 ? 0.717 2.136 5.163 1 51.12 534 TYR A N 1
ATOM 4135 C CA . TYR A 1 534 ? 1.831 2.024 4.228 1 51.12 534 TYR A CA 1
ATOM 4136 C C . TYR A 1 534 ? 3.16 1.947 4.971 1 51.12 534 TYR A C 1
ATOM 4138 O O . TYR A 1 534 ? 4.213 2.248 4.405 1 51.12 534 TYR A O 1
ATOM 4146 N N . GLY A 1 535 ? 3.022 1.254 6.063 1 57.32 535 GLY A N 1
ATOM 4147 C CA . GLY A 1 535 ? 4.342 1.076 6.648 1 57.32 535 GLY A CA 1
ATOM 4148 C C . GLY A 1 535 ? 5.009 2.385 7.024 1 57.32 535 GLY A C 1
ATOM 4149 O O . GLY A 1 535 ? 4.417 3.455 6.873 1 57.32 535 GLY A O 1
ATOM 4150 N N . LYS A 1 536 ? 6.128 2.474 7.619 1 66.48 536 LYS A N 1
ATOM 4151 C CA . LYS A 1 536 ? 6.911 3.573 8.177 1 66.48 536 LYS A CA 1
ATOM 4152 C C . LYS A 1 536 ? 7.86 4.157 7.135 1 66.48 536 LYS A C 1
ATOM 4154 O O . LYS A 1 536 ? 8.821 4.847 7.48 1 66.48 536 LYS A O 1
ATOM 4159 N N . CYS A 1 537 ? 7.418 3.792 5.745 1 74.92 537 CYS A N 1
ATOM 4160 C CA . CYS A 1 537 ? 8.401 4.253 4.772 1 74.92 537 CYS A CA 1
ATOM 4161 C C . CYS A 1 537 ? 8.017 5.618 4.214 1 74.92 537 CYS A C 1
ATOM 4163 O O . CYS A 1 537 ? 8.863 6.333 3.674 1 74.92 537 CYS A O 1
ATOM 4165 N N . CYS A 1 538 ? 6.725 5.93 4.269 1 76.28 538 CYS A N 1
ATOM 4166 C CA . CYS A 1 538 ? 6.265 7.206 3.732 1 76.28 538 CYS A CA 1
ATOM 4167 C C . CYS A 1 538 ? 5.52 8.007 4.793 1 76.28 538 CYS A C 1
ATOM 4169 O O . CYS A 1 538 ? 4.702 7.457 5.532 1 76.28 538 CYS A O 1
ATOM 4171 N N . TRP A 1 539 ? 5.844 9.219 4.903 1 79.44 539 TRP A N 1
ATOM 4172 C CA . TRP A 1 539 ? 5.203 10.066 5.904 1 79.44 539 TRP A CA 1
ATOM 4173 C C . TRP A 1 539 ? 4.983 11.475 5.366 1 79.44 539 TRP A C 1
ATOM 4175 O O . TRP A 1 539 ? 5.555 11.851 4.34 1 79.44 539 TRP A O 1
ATOM 4185 N N . LEU A 1 540 ? 4.048 12.163 5.906 1 76.63 540 LEU A N 1
ATOM 4186 C CA . LEU A 1 540 ? 3.832 13.59 5.692 1 76.63 540 LEU A CA 1
ATOM 4187 C C . LEU A 1 540 ? 4.354 14.402 6.873 1 76.63 540 LEU A C 1
ATOM 4189 O O . LEU A 1 540 ? 4.24 13.976 8.024 1 76.63 540 LEU A O 1
ATOM 4193 N N . CYS A 1 541 ? 4.981 15.498 6.512 1 80.71 541 CYS A N 1
ATOM 4194 C CA . CYS A 1 541 ? 5.502 16.357 7.569 1 80.71 541 CYS A CA 1
ATOM 4195 C C . CYS A 1 541 ? 4.443 17.349 8.037 1 80.71 541 CYS A C 1
ATOM 4197 O O . CYS A 1 541 ? 3.891 18.1 7.23 1 80.71 541 CYS A O 1
ATOM 4199 N N . GLN A 1 542 ? 4.032 17.236 9.267 1 79.95 542 GLN A N 1
ATOM 4200 C CA . GLN A 1 542 ? 3.108 18.189 9.873 1 79.95 542 GLN A CA 1
ATOM 4201 C C . GLN A 1 542 ? 3.825 19.092 10.872 1 79.95 542 GLN A C 1
ATOM 4203 O O . GLN A 1 542 ? 4.507 18.606 11.778 1 79.95 542 GLN A O 1
ATOM 4208 N N . LYS A 1 543 ? 3.612 20.383 10.692 1 82.13 543 LYS A N 1
ATOM 4209 C CA . LYS A 1 543 ? 4.258 21.345 11.579 1 82.13 543 LYS A CA 1
ATOM 4210 C C . LYS A 1 543 ? 3.64 21.309 12.974 1 82.13 543 LYS A C 1
ATOM 4212 O O . LYS A 1 543 ? 2.416 21.273 13.115 1 82.13 543 LYS A O 1
ATOM 4217 N N . CYS A 1 544 ? 4.53 21.241 13.918 1 85.6 544 CYS A N 1
ATOM 4218 C CA . CYS A 1 544 ? 4.083 21.34 15.303 1 85.6 544 CYS A CA 1
ATOM 4219 C C . CYS A 1 544 ? 3.877 22.795 15.707 1 85.6 544 CYS A C 1
ATOM 4221 O O . CYS A 1 544 ? 4.315 23.707 15.004 1 85.6 544 CYS A O 1
ATOM 4223 N N . ASN A 1 545 ? 3.152 22.873 16.772 1 81.3 545 ASN A N 1
ATOM 4224 C CA . ASN A 1 545 ? 2.998 24.221 17.31 1 81.3 545 ASN A CA 1
ATOM 4225 C C . ASN A 1 545 ? 4.35 24.856 17.623 1 81.3 545 ASN A C 1
ATOM 4227 O O . ASN A 1 545 ? 5.337 24.151 17.841 1 81.3 545 ASN A O 1
ATOM 4231 N N . VAL A 1 546 ? 4.362 26.1 17.572 1 80.62 546 VAL A N 1
ATOM 4232 C CA . VAL A 1 546 ? 5.603 26.848 17.747 1 80.62 546 VAL A CA 1
ATOM 4233 C C . VAL A 1 546 ? 6.214 26.524 19.108 1 80.62 546 VAL A C 1
ATOM 4235 O O . VAL A 1 546 ? 7.428 26.637 19.293 1 80.62 546 VAL A O 1
ATOM 4238 N N . ASN A 1 547 ? 5.459 26.171 20.085 1 85.92 547 ASN A N 1
ATOM 4239 C CA . ASN A 1 547 ? 5.966 25.896 21.426 1 85.92 547 ASN A CA 1
ATOM 4240 C C . ASN A 1 547 ? 6.121 24.398 21.67 1 85.92 547 ASN A C 1
ATOM 4242 O O . ASN A 1 547 ? 6.083 23.945 22.815 1 85.92 547 ASN A O 1
ATOM 4246 N N . ALA A 1 548 ? 6.236 23.724 20.63 1 89.5 548 ALA A N 1
ATOM 4247 C CA . ALA A 1 548 ? 6.295 22.274 20.799 1 89.5 548 ALA A CA 1
ATOM 4248 C C . ALA A 1 548 ? 7.609 21.712 20.266 1 89.5 548 ALA A C 1
ATOM 4250 O O . ALA A 1 548 ? 8.25 22.323 19.407 1 89.5 548 ALA A O 1
ATOM 4251 N N . THR A 1 549 ? 8.118 20.692 20.924 1 90.22 549 THR A N 1
ATOM 4252 C CA . THR A 1 549 ? 9.265 19.913 20.472 1 90.22 549 THR A CA 1
ATOM 4253 C C . THR A 1 549 ? 8.81 18.623 19.796 1 90.22 549 THR A C 1
ATOM 4255 O O . THR A 1 549 ? 7.658 18.21 19.946 1 90.22 549 THR A O 1
ATOM 4258 N N . VAL A 1 550 ? 9.724 18.191 18.987 1 90.04 550 VAL A N 1
ATOM 4259 C CA . VAL A 1 550 ? 9.444 16.931 18.305 1 90.04 550 VAL A CA 1
ATOM 4260 C C . VAL A 1 550 ? 10.17 15.789 19.013 1 90.04 550 VAL A C 1
ATOM 4262 O O . VAL A 1 550 ? 11.38 15.86 19.238 1 90.04 550 VAL A O 1
ATOM 4265 N N . ILE A 1 551 ? 9.356 14.766 19.466 1 87.45 551 ILE A N 1
ATOM 4266 C CA . ILE A 1 551 ? 9.935 13.652 20.209 1 87.45 551 ILE A CA 1
ATOM 4267 C C . ILE A 1 551 ? 9.632 12.339 19.491 1 87.45 551 ILE A C 1
ATOM 4269 O O . ILE A 1 551 ? 8.913 12.324 18.489 1 87.45 551 ILE A O 1
ATOM 4273 N N . ASN A 1 552 ? 10.186 11.157 19.957 1 81.54 552 ASN A N 1
ATOM 4274 C CA . ASN A 1 552 ? 9.943 9.798 19.485 1 81.54 552 ASN A CA 1
ATOM 4275 C C . ASN A 1 552 ? 10.231 9.663 17.993 1 81.54 552 ASN A C 1
ATOM 4277 O O . ASN A 1 552 ? 9.374 9.215 17.229 1 81.54 552 ASN A O 1
ATOM 4281 N N . ASP A 1 553 ? 11.469 10.087 17.568 1 79.5 553 ASP A N 1
ATOM 4282 C CA . ASP A 1 553 ? 11.926 9.985 16.185 1 79.5 553 ASP A CA 1
ATOM 4283 C C . ASP A 1 553 ? 11.007 10.761 15.245 1 79.5 553 ASP A C 1
ATOM 4285 O O . ASP A 1 553 ? 10.506 10.21 14.262 1 79.5 553 ASP A O 1
ATOM 4289 N N . ASP A 1 554 ? 10.462 12.001 15.661 1 82.18 554 ASP A N 1
ATOM 4290 C CA . ASP A 1 554 ? 9.717 12.971 14.863 1 82.18 554 ASP A CA 1
ATOM 4291 C C . ASP A 1 554 ? 8.287 12.495 14.617 1 82.18 554 ASP A C 1
ATOM 4293 O O . ASP A 1 554 ? 7.737 12.701 13.533 1 82.18 554 ASP A O 1
ATOM 4297 N N . THR A 1 555 ? 7.679 11.766 15.581 1 85.06 555 THR A N 1
ATOM 4298 C CA . THR A 1 555 ? 6.328 11.275 15.334 1 85.06 555 THR A CA 1
ATOM 4299 C C . THR A 1 555 ? 5.325 11.967 16.252 1 85.06 555 THR A C 1
ATOM 4301 O O . THR A 1 555 ? 4.115 11.884 16.033 1 85.06 555 THR A O 1
ATOM 4304 N N . GLU A 1 556 ? 5.829 12.619 17.316 1 88.51 556 GLU A N 1
ATOM 4305 C CA . GLU A 1 556 ? 4.937 13.248 18.286 1 88.51 556 GLU A CA 1
ATOM 4306 C C . GLU A 1 556 ? 5.402 14.66 18.628 1 88.51 556 GLU A C 1
ATOM 4308 O O . GLU A 1 556 ? 6.603 14.919 18.722 1 88.51 556 GLU A O 1
ATOM 4313 N N . CYS A 1 557 ? 4.394 15.505 18.693 1 89.5 557 CYS A N 1
ATOM 4314 C CA . CYS A 1 557 ? 4.657 16.859 19.167 1 89.5 557 CYS A CA 1
ATOM 4315 C C . CYS A 1 557 ? 4.339 16.988 20.652 1 89.5 557 CYS A C 1
ATOM 4317 O O . CYS A 1 557 ? 3.285 16.541 21.106 1 89.5 557 CYS A O 1
ATOM 4319 N N . ARG A 1 558 ? 5.317 17.445 21.428 1 90.69 558 ARG A N 1
ATOM 4320 C CA . ARG A 1 558 ? 5.098 17.706 22.847 1 90.69 558 ARG A CA 1
ATOM 4321 C C . ARG A 1 558 ? 5.222 19.194 23.157 1 90.69 558 ARG A C 1
ATOM 4323 O O . ARG A 1 558 ? 6.27 19.797 22.92 1 90.69 558 ARG A O 1
ATOM 4330 N N . GLU A 1 559 ? 4.154 19.755 23.662 1 89.72 559 GLU A N 1
ATOM 4331 C CA . GLU A 1 559 ? 4.155 21.177 23.993 1 89.72 559 GLU A CA 1
ATOM 4332 C C . GLU A 1 559 ? 5.003 21.454 25.231 1 89.72 559 GLU A C 1
ATOM 4334 O O . GLU A 1 559 ? 4.981 20.681 26.191 1 89.72 559 GLU A O 1
ATOM 4339 N N . CYS A 1 560 ? 5.873 22.44 25.102 1 90.4 560 CYS A N 1
ATOM 4340 C CA . CYS A 1 560 ? 6.65 22.9 26.247 1 90.4 560 CYS A CA 1
ATOM 4341 C C . CYS A 1 560 ? 5.802 23.769 27.168 1 90.4 560 CYS A C 1
ATOM 4343 O O . CYS A 1 560 ? 5.169 24.725 26.717 1 90.4 560 CYS A O 1
ATOM 4345 N N . ILE A 1 561 ? 5.686 23.315 28.358 1 88.22 561 ILE A N 1
ATOM 4346 C CA . ILE A 1 561 ? 4.952 24.092 29.35 1 88.22 561 ILE A CA 1
ATOM 4347 C C . ILE A 1 561 ? 5.824 25.238 29.858 1 88.22 561 ILE A C 1
ATOM 4349 O O . ILE A 1 561 ? 6.985 25.03 30.219 1 88.22 561 ILE A O 1
ATOM 4353 N N . PRO A 1 562 ? 5.301 26.401 29.794 1 85.74 562 PRO A N 1
ATOM 4354 C CA . PRO A 1 562 ? 6.08 27.504 30.361 1 85.74 562 PRO A CA 1
ATOM 4355 C C . PRO A 1 562 ? 6.628 27.187 31.75 1 85.74 562 PRO A C 1
ATOM 4357 O O . PRO A 1 562 ? 5.958 26.524 32.546 1 85.74 562 PRO A O 1
ATOM 4360 N N . PRO A 1 563 ? 7.956 27.571 32.065 1 86.57 563 PRO A N 1
ATOM 4361 C CA . PRO A 1 563 ? 8.798 28.568 31.399 1 86.57 563 PRO A CA 1
ATOM 4362 C C . PRO A 1 563 ? 9.734 27.952 30.362 1 86.57 563 PRO A C 1
ATOM 4364 O O . PRO A 1 563 ? 10.764 28.542 30.026 1 86.57 563 PRO A O 1
ATOM 4367 N N . LYS A 1 564 ? 9.461 26.816 30.031 1 89.81 564 LYS A N 1
ATOM 4368 C CA . LYS A 1 564 ? 10.315 26.139 29.059 1 89.81 564 LYS A CA 1
ATOM 4369 C C . LYS A 1 564 ? 9.862 26.431 27.632 1 89.81 564 LYS A C 1
ATOM 4371 O O . LYS A 1 564 ? 8.674 26.65 27.384 1 89.81 564 LYS A O 1
ATOM 4376 N N . TRP A 1 565 ? 10.853 26.551 26.77 1 88.61 565 TRP A N 1
ATOM 4377 C CA . TRP A 1 565 ? 10.66 26.763 25.34 1 88.61 565 TRP A CA 1
ATOM 4378 C C . TRP A 1 565 ? 11.52 25.802 24.526 1 88.61 565 TRP A C 1
ATOM 4380 O O . TRP A 1 565 ? 12.544 25.314 25.01 1 88.61 565 TRP A O 1
ATOM 4390 N N . PRO A 1 566 ? 11.046 25.516 23.355 1 88.21 566 PRO A N 1
ATOM 4391 C CA . PRO A 1 566 ? 11.847 24.592 22.549 1 88.21 566 PRO A CA 1
ATOM 4392 C C . PRO A 1 566 ? 13.209 25.17 22.168 1 88.21 566 PRO A C 1
ATOM 4394 O O . PRO A 1 566 ? 13.325 26.372 21.917 1 88.21 566 PRO A O 1
ATOM 4397 N N . ASP A 1 567 ? 14.213 24.39 22.142 1 85.84 567 ASP A N 1
ATOM 4398 C CA . ASP A 1 567 ? 15.546 24.802 21.713 1 85.84 567 ASP A CA 1
ATOM 4399 C C . ASP A 1 567 ? 15.579 25.082 20.213 1 85.84 567 ASP A C 1
ATOM 4401 O O . ASP A 1 567 ? 14.568 24.928 19.525 1 85.84 567 ASP A O 1
ATOM 4405 N N . VAL A 1 568 ? 16.724 25.47 19.75 1 81.4 568 VAL A N 1
ATOM 4406 C CA . VAL A 1 568 ? 16.881 25.861 18.353 1 81.4 568 VAL A CA 1
ATOM 4407 C C . VAL A 1 568 ? 16.601 24.664 17.447 1 81.4 568 VAL A C 1
ATOM 4409 O O . VAL A 1 568 ? 16.031 24.818 16.364 1 81.4 568 VAL A O 1
ATOM 4412 N N . ASN A 1 569 ? 16.896 23.436 17.906 1 83.31 569 ASN A N 1
ATOM 4413 C CA . ASN A 1 569 ? 16.698 22.224 17.118 1 83.31 569 ASN A CA 1
ATOM 4414 C C . ASN A 1 569 ? 15.341 21.585 17.403 1 83.31 569 ASN A C 1
ATOM 4416 O O . ASN A 1 569 ? 14.96 20.61 16.753 1 83.31 569 ASN A O 1
ATOM 4420 N N . ARG A 1 570 ? 14.526 22.177 18.348 1 87.18 570 ARG A N 1
ATOM 4421 C CA . ARG A 1 570 ? 13.189 21.713 18.703 1 87.18 570 ARG A CA 1
ATOM 4422 C C . ARG A 1 570 ? 13.221 20.266 19.182 1 87.18 570 ARG A C 1
ATOM 4424 O O . ARG A 1 570 ? 12.348 19.47 18.829 1 87.18 570 ARG A O 1
ATOM 4431 N N . THR A 1 571 ? 14.239 19.779 19.892 1 86.51 571 THR A N 1
ATOM 4432 C CA . THR A 1 571 ? 14.366 18.411 20.382 1 86.51 571 THR A CA 1
ATOM 4433 C C . THR A 1 571 ? 14.13 18.352 21.889 1 86.51 571 THR A C 1
ATOM 4435 O O . THR A 1 571 ? 13.787 17.297 22.427 1 86.51 571 THR A O 1
ATOM 4438 N N . GLU A 1 572 ? 14.43 19.523 22.568 1 88.65 572 GLU A N 1
ATOM 4439 C CA . GLU A 1 572 ? 14.278 19.574 24.019 1 88.65 572 GLU A CA 1
ATOM 4440 C C . GLU A 1 572 ? 13.694 20.911 24.466 1 88.65 572 GLU A C 1
ATOM 4442 O O . GLU A 1 572 ? 13.856 21.925 23.784 1 88.65 572 GLU A O 1
ATOM 4447 N N . CYS A 1 573 ? 12.895 20.778 25.532 1 89.97 573 CYS A N 1
ATOM 4448 C CA . CYS A 1 573 ? 12.395 21.995 26.163 1 89.97 573 CYS A CA 1
ATOM 4449 C C . CYS A 1 573 ? 13.44 22.594 27.097 1 89.97 573 CYS A C 1
ATOM 4451 O O . CYS A 1 573 ? 13.902 21.929 28.026 1 89.97 573 CYS A O 1
ATOM 4453 N N . VAL A 1 574 ? 13.893 23.756 26.797 1 89.19 574 VAL A N 1
ATOM 4454 C CA . VAL A 1 574 ? 14.905 24.424 27.608 1 89.19 574 VAL A CA 1
ATOM 4455 C C . VAL A 1 574 ? 14.285 25.621 28.326 1 89.19 574 VAL A C 1
ATOM 4457 O O . VAL A 1 574 ? 13.309 26.203 27.847 1 89.19 574 VAL A O 1
ATOM 4460 N N . GLU A 1 575 ? 14.785 25.845 29.486 1 89 575 GLU A N 1
ATOM 4461 C CA . GLU A 1 575 ? 14.317 26.997 30.251 1 89 575 GLU A CA 1
ATOM 4462 C C . GLU A 1 575 ? 14.782 28.306 29.619 1 89 575 GLU A C 1
ATOM 4464 O O . GLU A 1 575 ? 15.922 28.409 29.159 1 89 575 GLU A O 1
ATOM 4469 N N . VAL A 1 576 ? 13.863 29.085 29.299 1 85.8 576 VAL A N 1
ATOM 4470 C CA . VAL A 1 576 ? 14.181 30.397 28.744 1 85.8 576 VAL A CA 1
ATOM 4471 C C . VAL A 1 576 ? 14.377 31.403 29.876 1 85.8 576 VAL A C 1
ATOM 4473 O O . VAL A 1 576 ? 13.725 31.309 30.918 1 85.8 576 VAL A O 1
ATOM 4476 N N . ALA A 1 577 ? 15.413 32.19 29.623 1 82.01 577 ALA A N 1
ATOM 4477 C CA . ALA A 1 577 ? 15.709 33.205 30.631 1 82.01 577 ALA A CA 1
ATOM 4478 C C . ALA A 1 577 ? 14.519 34.138 30.836 1 82.01 577 ALA A C 1
ATOM 4480 O O . ALA A 1 577 ? 13.932 34.627 29.868 1 82.01 577 ALA A O 1
ATOM 4481 N N . GLU A 1 578 ? 14.113 34.278 32.017 1 83.77 578 GLU A N 1
ATOM 4482 C CA . GLU A 1 578 ? 12.986 35.125 32.396 1 83.77 578 GLU A CA 1
ATOM 4483 C C . GLU A 1 578 ? 13.357 36.604 32.318 1 83.77 578 GLU A C 1
ATOM 4485 O O . GLU A 1 578 ? 14.478 36.987 32.656 1 83.77 578 GLU A O 1
ATOM 4490 N N . SER A 1 579 ? 12.542 37.255 31.504 1 82.43 579 SER A N 1
ATOM 4491 C CA . SER A 1 579 ? 12.715 38.703 31.465 1 82.43 579 SER A CA 1
ATOM 4492 C C . SER A 1 579 ? 11.583 39.416 32.197 1 82.43 579 SER A C 1
ATOM 4494 O O . SER A 1 579 ? 10.41 39.092 32 1 82.43 579 SER A O 1
ATOM 4496 N N . TYR A 1 580 ? 11.93 40.202 33.195 1 84.75 580 TYR A N 1
ATOM 4497 C CA . TYR A 1 580 ? 10.991 41.049 33.924 1 84.75 580 TYR A CA 1
ATOM 4498 C C . TYR A 1 580 ? 11.591 42.424 34.189 1 84.75 580 TYR A C 1
ATOM 4500 O O . TYR A 1 580 ? 12.797 42.625 34.026 1 84.75 580 TYR A O 1
ATOM 4508 N N . MET A 1 581 ? 10.806 43.32 34.369 1 83.54 581 MET A N 1
ATOM 4509 C CA . MET A 1 581 ? 11.289 44.669 34.651 1 83.54 581 MET A CA 1
ATOM 4510 C C . MET A 1 581 ? 12.03 44.714 35.983 1 83.54 581 MET A C 1
ATOM 4512 O O . MET A 1 581 ? 11.412 44.63 37.046 1 83.54 581 MET A O 1
ATOM 4516 N N . SER A 1 582 ? 13.337 44.689 35.926 1 83.9 582 SER A N 1
ATOM 4517 C CA . SER A 1 582 ? 14.169 44.705 37.125 1 83.9 582 SER A CA 1
ATOM 4518 C C . SER A 1 582 ? 15.063 45.94 37.16 1 83.9 582 SER A C 1
ATOM 4520 O O . SER A 1 582 ? 15.071 46.735 36.218 1 83.9 582 SER A O 1
ATOM 4522 N N . TRP A 1 583 ? 15.786 46.051 38.343 1 83.81 583 TRP A N 1
ATOM 4523 C CA . TRP A 1 583 ? 16.741 47.14 38.517 1 83.81 583 TRP A CA 1
ATOM 4524 C C . TRP A 1 583 ? 17.903 47.008 37.538 1 83.81 583 TRP A C 1
ATOM 4526 O O . TRP A 1 583 ? 18.697 47.937 37.379 1 83.81 583 TRP A O 1
ATOM 4536 N N . GLY A 1 584 ? 17.865 45.849 36.801 1 80.1 584 GLY A N 1
ATOM 4537 C CA . GLY A 1 584 ? 18.893 45.617 35.799 1 80.1 584 GLY A CA 1
ATOM 4538 C C . GLY A 1 584 ? 18.502 46.108 34.418 1 80.1 584 GLY A C 1
ATOM 4539 O O . GLY A 1 584 ? 19.363 46.326 33.564 1 80.1 584 GLY A O 1
ATOM 4540 N N . THR A 1 585 ? 17.262 46.381 34.266 1 82.73 585 THR A N 1
ATOM 4541 C CA . THR A 1 585 ? 16.786 46.906 32.99 1 82.73 585 THR A CA 1
ATOM 4542 C C . THR A 1 585 ? 16.719 48.43 33.024 1 82.73 585 THR A C 1
ATOM 4544 O O . THR A 1 585 ? 16.67 49.031 34.1 1 82.73 585 THR A O 1
ATOM 4547 N N . VAL A 1 586 ? 16.739 48.994 31.904 1 81.73 586 VAL A N 1
ATOM 4548 C CA . VAL A 1 586 ? 16.723 50.451 31.825 1 81.73 586 VAL A CA 1
ATOM 4549 C C . VAL A 1 586 ? 15.398 50.983 32.364 1 81.73 586 VAL A C 1
ATOM 4551 O O . VAL A 1 586 ? 15.375 51.948 33.132 1 81.73 586 VAL A O 1
ATOM 4554 N N . GLU A 1 587 ? 14.396 50.296 32.001 1 79.04 587 GLU A N 1
ATOM 4555 C CA . GLU A 1 587 ? 13.076 50.742 32.437 1 79.04 587 GLU A CA 1
ATOM 4556 C C . GLU A 1 587 ? 12.906 50.571 33.944 1 79.04 587 GLU A C 1
ATOM 4558 O O . GLU A 1 587 ? 12.398 51.466 34.622 1 79.04 587 GLU A O 1
ATOM 4563 N N . GLY A 1 588 ? 13.349 49.479 34.397 1 85.38 588 GLY A N 1
ATOM 4564 C CA . GLY A 1 588 ? 13.245 49.21 35.823 1 85.38 588 GLY A CA 1
ATOM 4565 C C . GLY A 1 588 ? 14.122 50.115 36.666 1 85.38 588 GLY A C 1
ATOM 4566 O O . GLY A 1 588 ? 13.721 50.542 37.751 1 85.38 588 GLY A O 1
ATOM 4567 N N . THR A 1 589 ? 15.2 50.515 36.14 1 87.63 589 THR A N 1
ATOM 4568 C CA . THR A 1 589 ? 16.116 51.387 36.866 1 87.63 589 THR A CA 1
ATOM 4569 C C . THR A 1 589 ? 15.57 52.81 36.935 1 87.63 589 THR A C 1
ATOM 4571 O O . THR A 1 589 ? 15.621 53.45 37.987 1 87.63 589 THR A O 1
ATOM 4574 N N . VAL A 1 590 ? 15.058 53.234 35.837 1 85.03 590 VAL A N 1
ATOM 4575 C CA . VAL A 1 590 ? 14.518 54.59 35.815 1 85.03 590 VAL A CA 1
ATOM 4576 C C . VAL A 1 590 ? 13.338 54.691 36.779 1 85.03 590 VAL A C 1
ATOM 4578 O O . VAL A 1 590 ? 13.274 55.612 37.597 1 85.03 590 VAL A O 1
ATOM 4581 N N . ILE A 1 591 ? 12.514 53.721 36.692 1 88.27 591 ILE A N 1
ATOM 4582 C CA . ILE A 1 591 ? 11.341 53.72 37.56 1 88.27 591 ILE A CA 1
ATOM 4583 C C . ILE A 1 591 ? 11.775 53.548 39.014 1 88.27 591 ILE A C 1
ATOM 4585 O O . ILE A 1 591 ? 11.238 54.204 39.91 1 88.27 591 ILE A O 1
ATOM 4589 N N . GLY A 1 592 ? 12.779 52.773 39.23 1 88.79 592 GLY A N 1
ATOM 4590 C CA . GLY A 1 592 ? 13.282 52.543 40.575 1 88.79 592 GLY A CA 1
ATOM 4591 C C . GLY A 1 592 ? 13.916 53.774 41.195 1 88.79 592 GLY A C 1
ATOM 4592 O O . GLY A 1 592 ? 13.636 54.11 42.347 1 88.79 592 GLY A O 1
ATOM 4593 N N . ILE A 1 593 ? 14.617 54.525 40.474 1 90.17 593 ILE A N 1
ATOM 4594 C CA . ILE A 1 593 ? 15.302 55.709 40.981 1 90.17 593 ILE A CA 1
ATOM 4595 C C . ILE A 1 593 ? 14.285 56.813 41.26 1 90.17 593 ILE A C 1
ATOM 4597 O O . ILE A 1 593 ? 14.316 57.441 42.322 1 90.17 593 ILE A O 1
ATOM 4601 N N . VAL A 1 594 ? 13.42 56.978 40.311 1 90.46 594 VAL A N 1
ATOM 4602 C CA . VAL A 1 594 ? 12.44 58.046 40.482 1 90.46 594 VAL A CA 1
ATOM 4603 C C . VAL A 1 594 ? 11.518 57.719 41.654 1 90.46 594 VAL A C 1
ATOM 4605 O O . VAL A 1 594 ? 11.18 58.599 42.45 1 90.46 594 VAL A O 1
ATOM 4608 N N . ALA A 1 595 ? 11.177 56.456 41.763 1 92.29 595 ALA A N 1
ATOM 4609 C CA . ALA A 1 595 ? 10.316 56.041 42.867 1 92.29 595 ALA A CA 1
ATOM 4610 C C . ALA A 1 595 ? 11.042 56.16 44.204 1 92.29 595 ALA A C 1
ATOM 4612 O O . ALA A 1 595 ? 10.447 56.562 45.207 1 92.29 595 ALA A O 1
ATOM 4613 N N . PHE A 1 596 ? 12.282 55.917 44.239 1 91 596 PHE A N 1
ATOM 4614 C CA . PHE A 1 596 ? 13.063 55.992 45.468 1 91 596 PHE A CA 1
ATOM 4615 C C . PHE A 1 596 ? 13.263 57.441 45.895 1 91 596 PHE A C 1
ATOM 4617 O O . PHE A 1 596 ? 13.155 57.765 47.08 1 91 596 PHE A O 1
ATOM 4624 N N . VAL A 1 597 ? 13.486 58.354 44.989 1 91.04 597 VAL A N 1
ATOM 4625 C CA . VAL A 1 597 ? 13.642 59.772 45.297 1 91.04 597 VAL A CA 1
ATOM 4626 C C . VAL A 1 597 ? 12.319 60.339 45.808 1 91.04 597 VAL A C 1
ATOM 4628 O O . VAL A 1 597 ? 12.298 61.116 46.765 1 91.04 597 VAL A O 1
ATOM 4631 N N . ALA A 1 598 ? 11.292 59.844 45.118 1 93.63 598 ALA A N 1
ATOM 4632 C CA . ALA A 1 598 ? 9.974 60.3 45.554 1 93.63 598 ALA A CA 1
ATOM 4633 C C . ALA A 1 598 ? 9.647 59.777 46.95 1 93.63 598 ALA A C 1
ATOM 4635 O O . ALA A 1 598 ? 9.028 60.479 47.753 1 93.63 598 ALA A O 1
ATOM 4636 N N . LEU A 1 599 ? 10.1 58.625 47.266 1 93.71 599 LEU A N 1
ATOM 4637 C CA . LEU A 1 599 ? 9.864 58.05 48.586 1 93.71 599 LEU A CA 1
ATOM 4638 C C . LEU A 1 599 ? 10.677 58.781 49.65 1 93.71 599 LEU A C 1
ATOM 4640 O O . LEU A 1 599 ? 10.194 58.999 50.764 1 93.71 599 LEU A O 1
ATOM 4644 N N . LEU A 1 600 ? 11.801 59.261 49.313 1 91.2 600 LEU A N 1
ATOM 4645 C CA . LEU A 1 600 ? 12.621 60.044 50.232 1 91.2 600 LEU A CA 1
ATOM 4646 C C . LEU A 1 600 ? 11.99 61.407 50.497 1 91.2 600 LEU A C 1
ATOM 4648 O O . LEU A 1 600 ? 12.012 61.896 51.628 1 91.2 600 LEU A O 1
ATOM 4652 N N . GLU A 1 601 ? 11.494 61.895 49.414 1 91.6 601 GLU A N 1
ATOM 4653 C CA . GLU A 1 601 ? 10.778 63.155 49.59 1 91.6 601 GLU A CA 1
ATOM 4654 C C . GLU A 1 601 ? 9.565 62.977 50.499 1 91.6 601 GLU A C 1
ATOM 4656 O O . GLU A 1 601 ? 9.285 63.831 51.343 1 91.6 601 GLU A O 1
ATOM 4661 N N . ALA A 1 602 ? 8.921 61.868 50.351 1 94.49 602 ALA A N 1
ATOM 4662 C CA . ALA A 1 602 ? 7.752 61.588 51.182 1 94.49 602 ALA A CA 1
ATOM 4663 C C . ALA A 1 602 ? 8.151 61.4 52.643 1 94.49 602 ALA A C 1
ATOM 4665 O O . ALA A 1 602 ? 7.453 61.863 53.547 1 94.49 602 ALA A O 1
ATOM 4666 N N . LEU A 1 603 ? 9.258 60.888 52.871 1 92.05 603 LEU A N 1
ATOM 4667 C CA . LEU A 1 603 ? 9.74 60.693 54.234 1 92.05 603 LEU A CA 1
ATOM 4668 C C . LEU A 1 603 ? 10.201 62.014 54.841 1 92.05 603 LEU A C 1
ATOM 4670 O O . LEU A 1 603 ? 10.002 62.256 56.034 1 92.05 603 LEU A O 1
ATOM 4674 N N . LEU A 1 604 ? 10.691 62.941 54.055 1 89.7 604 LEU A N 1
ATOM 4675 C CA . LEU A 1 604 ? 11.103 64.263 54.513 1 89.7 604 LEU A CA 1
ATOM 4676 C C . LEU A 1 604 ? 9.895 65.09 54.944 1 89.7 604 LEU A C 1
ATOM 4678 O O . LEU A 1 604 ? 9.965 65.834 55.925 1 89.7 604 LEU A O 1
ATOM 4682 N N . ILE A 1 605 ? 8.858 64.856 54.233 1 90.56 605 ILE A N 1
ATOM 4683 C CA . ILE A 1 605 ? 7.641 65.585 54.574 1 90.56 605 ILE A CA 1
ATOM 4684 C C . ILE A 1 605 ? 7.094 65.079 55.907 1 90.56 605 ILE A C 1
ATOM 4686 O O . ILE A 1 605 ? 6.577 65.861 56.709 1 90.56 605 ILE A O 1
ATOM 4690 N N . ILE A 1 606 ? 7.27 63.826 56.2 1 89.02 606 ILE A N 1
ATOM 4691 C CA . ILE A 1 606 ? 6.812 63.263 57.466 1 89.02 606 ILE A CA 1
ATOM 4692 C C . ILE A 1 606 ? 7.622 63.855 58.617 1 89.02 606 ILE A C 1
ATOM 4694 O O . ILE A 1 606 ? 7.067 64.196 59.664 1 89.02 606 ILE A O 1
ATOM 4698 N N . VAL A 1 607 ? 8.815 64.264 58.384 1 88.59 607 VAL A N 1
ATOM 4699 C CA . VAL A 1 607 ? 9.701 64.731 59.445 1 88.59 607 VAL A CA 1
ATOM 4700 C C . VAL A 1 607 ? 9.577 66.246 59.594 1 88.59 607 VAL A C 1
ATOM 4702 O O . VAL A 1 607 ? 9.63 66.773 60.708 1 88.59 607 VAL A O 1
ATOM 4705 N N . LEU A 1 608 ? 9.265 66.913 58.515 1 87 608 LEU A N 1
ATOM 4706 C CA . LEU A 1 608 ? 9.313 68.37 58.559 1 87 608 LEU A CA 1
ATOM 4707 C C . LEU A 1 608 ? 7.911 68.957 58.688 1 87 608 LEU A C 1
ATOM 4709 O O . LEU A 1 608 ? 7.727 70.005 59.311 1 87 608 LEU A O 1
ATOM 4713 N N . TYR A 1 609 ? 7.025 68.247 58.074 1 86.55 609 TYR A N 1
ATOM 4714 C CA . TYR A 1 609 ? 5.689 68.83 58.008 1 86.55 609 TYR A CA 1
ATOM 4715 C C . TYR A 1 609 ? 4.863 68.441 59.228 1 86.55 609 TYR A C 1
ATOM 4717 O O . TYR A 1 609 ? 4.273 69.301 59.885 1 86.55 609 TYR A O 1
ATOM 4725 N N . PHE A 1 610 ? 4.824 67.243 59.737 1 84.61 610 PHE A N 1
ATOM 4726 C CA . PHE A 1 610 ? 3.814 66.756 60.669 1 84.61 610 PHE A CA 1
ATOM 4727 C C . PHE A 1 610 ? 4.193 67.099 62.105 1 84.61 610 PHE A C 1
ATOM 4729 O O . PHE A 1 610 ? 3.322 67.239 62.966 1 84.61 610 PHE A O 1
ATOM 4736 N N . PRO A 1 611 ? 5.543 67.426 62.387 1 82.6 611 PRO A N 1
ATOM 4737 C CA . PRO A 1 611 ? 5.823 67.926 63.735 1 82.6 611 PRO A CA 1
ATOM 4738 C C . PRO A 1 611 ? 5.37 69.37 63.935 1 82.6 611 PRO A C 1
ATOM 4740 O O . PRO A 1 611 ? 5.22 69.822 65.073 1 82.6 611 PRO A O 1
ATOM 4743 N N . GLN A 1 612 ? 5.069 70.079 62.896 1 81.09 612 GLN A N 1
ATOM 4744 C CA . GLN A 1 612 ? 4.651 71.473 62.995 1 81.09 612 GLN A CA 1
ATOM 4745 C C . GLN A 1 612 ? 3.129 71.593 62.991 1 81.09 612 GLN A C 1
ATOM 4747 O O . GLN A 1 612 ? 2.581 72.593 62.523 1 81.09 612 GLN A O 1
ATOM 4752 N N . PHE A 1 613 ? 2.386 70.622 63.595 1 78.71 613 PHE A N 1
ATOM 4753 C CA . PHE A 1 613 ? 0.93 70.547 63.579 1 78.71 613 PHE A CA 1
ATOM 4754 C C . PHE A 1 613 ? 0.32 71.699 64.369 1 78.71 613 PHE A C 1
ATOM 4756 O O . PHE A 1 613 ? -0.823 72.09 64.124 1 78.71 613 PHE A O 1
ATOM 4763 N N . ARG A 1 614 ? 1.165 72.342 65.133 1 76.02 614 ARG A N 1
ATOM 4764 C CA . ARG A 1 614 ? 0.66 73.376 66.031 1 76.02 614 ARG A CA 1
ATOM 4765 C C . ARG A 1 614 ? 0.675 74.743 65.355 1 76.02 614 ARG A C 1
ATOM 4767 O O . ARG A 1 614 ? 0.043 75.686 65.836 1 76.02 614 ARG A O 1
ATOM 4774 N N . ARG A 1 615 ? 1.272 74.774 64.206 1 77.96 615 ARG A N 1
ATOM 4775 C CA . ARG A 1 615 ? 1.306 76.05 63.498 1 77.96 615 ARG A CA 1
ATOM 4776 C C . ARG A 1 615 ? -0.021 76.322 62.796 1 77.96 615 ARG A C 1
ATOM 4778 O O . ARG A 1 615 ? -0.661 75.399 62.289 1 77.96 615 ARG A O 1
ATOM 4785 N N . ARG A 1 616 ? -0.497 77.454 62.829 1 74.21 616 ARG A N 1
ATOM 4786 C CA . ARG A 1 616 ? -1.818 77.867 62.368 1 74.21 616 ARG A CA 1
ATOM 4787 C C . ARG A 1 616 ? -2.016 77.526 60.895 1 74.21 616 ARG A C 1
ATOM 4789 O O . ARG A 1 616 ? -3.107 77.123 60.486 1 74.21 616 ARG A O 1
ATOM 4796 N N . ILE A 1 617 ? -0.939 77.548 60.088 1 75.86 617 ILE A N 1
ATOM 4797 C CA . ILE A 1 617 ? -1.049 77.312 58.653 1 75.86 617 ILE A CA 1
ATOM 4798 C C . ILE A 1 617 ? -1.344 75.837 58.393 1 75.86 617 ILE A C 1
ATOM 4800 O O . ILE A 1 617 ? -2.096 75.5 57.475 1 75.86 617 ILE A O 1
ATOM 4804 N N . ILE A 1 618 ? -0.865 74.984 59.214 1 78.26 618 ILE A N 1
ATOM 4805 C CA . ILE A 1 618 ? -1.053 73.547 59.05 1 78.26 618 ILE A CA 1
ATOM 4806 C C . ILE A 1 618 ? -2.364 73.12 59.708 1 78.26 618 ILE A C 1
ATOM 4808 O O . ILE A 1 618 ? -3.071 72.251 59.191 1 78.26 618 ILE A O 1
ATOM 4812 N N . ARG A 1 619 ? -2.746 73.823 60.759 1 75.83 619 ARG A N 1
ATOM 4813 C CA . ARG A 1 619 ? -3.973 73.498 61.478 1 75.83 619 ARG A CA 1
ATOM 4814 C C . ARG A 1 619 ? -5.204 73.853 60.651 1 75.83 619 ARG A C 1
ATOM 4816 O O . ARG A 1 619 ? -6.237 73.186 60.747 1 75.83 619 ARG A O 1
ATOM 4823 N N . ARG A 1 620 ? -5.021 74.871 59.794 1 72.37 620 ARG A N 1
ATOM 4824 C CA . ARG A 1 620 ? -6.146 75.317 58.978 1 72.37 620 ARG A CA 1
ATOM 4825 C C . ARG A 1 620 ? -6.343 74.406 57.772 1 72.37 620 ARG A C 1
ATOM 4827 O O . ARG A 1 620 ? -7.401 74.425 57.139 1 72.37 620 ARG A O 1
ATOM 4834 N N . SER A 1 621 ? -5.321 73.516 57.524 1 76.01 621 SER A N 1
ATOM 4835 C CA . SER A 1 621 ? -5.4 72.635 56.363 1 76.01 621 SER A CA 1
ATOM 4836 C C . SER A 1 621 ? -5.844 71.232 56.762 1 76.01 621 SER A C 1
ATOM 4838 O O . SER A 1 621 ? -5.644 70.275 56.012 1 76.01 621 SER A O 1
ATOM 4840 N N . ASP A 1 622 ? -6.561 71.005 57.829 1 79.19 622 ASP A N 1
ATOM 4841 C CA . ASP A 1 622 ? -7.036 69.707 58.3 1 79.19 622 ASP A CA 1
ATOM 4842 C C . ASP A 1 622 ? -5.895 68.695 58.363 1 79.19 622 ASP A C 1
ATOM 4844 O O . ASP A 1 622 ? -5.757 67.851 57.475 1 79.19 622 ASP A O 1
ATOM 4848 N N . PRO A 1 623 ? -5.153 68.709 59.363 1 82.13 623 PRO A N 1
ATOM 4849 C CA . PRO A 1 623 ? -3.956 67.874 59.481 1 82.13 623 PRO A CA 1
ATOM 4850 C C . PRO A 1 623 ? -4.273 66.381 59.455 1 82.13 623 PRO A C 1
ATOM 4852 O O . PRO A 1 623 ? -3.464 65.582 58.975 1 82.13 623 PRO A O 1
ATOM 4855 N N . MET A 1 624 ? -5.481 65.94 59.911 1 82.93 624 MET A N 1
ATOM 4856 C CA . MET A 1 624 ? -5.815 64.519 59.934 1 82.93 624 MET A CA 1
ATOM 4857 C C . MET A 1 624 ? -6.011 63.983 58.519 1 82.93 624 MET A C 1
ATOM 4859 O O . MET A 1 624 ? -5.464 62.937 58.166 1 82.93 624 MET A O 1
ATOM 4863 N N . LEU A 1 625 ? -6.788 64.68 57.736 1 88.01 625 LEU A N 1
ATOM 4864 C CA . LEU A 1 625 ? -7.02 64.247 56.362 1 88.01 625 LEU A CA 1
ATOM 4865 C C . LEU A 1 625 ? -5.732 64.307 55.548 1 88.01 625 LEU A C 1
ATOM 4867 O O . LEU A 1 625 ? -5.509 63.472 54.669 1 88.01 625 LEU A O 1
ATOM 4871 N N . SER A 1 626 ? -4.863 65.328 55.907 1 89.2 626 SER A N 1
ATOM 4872 C CA . SER A 1 626 ? -3.579 65.444 55.225 1 89.2 626 SER A CA 1
ATOM 4873 C C . SER A 1 626 ? -2.661 64.276 55.571 1 89.2 626 SER A C 1
ATOM 4875 O O . SER A 1 626 ? -1.863 63.839 54.74 1 89.2 626 SER A O 1
ATOM 4877 N N . LEU A 1 627 ? -2.844 63.768 56.773 1 89.93 627 LEU A N 1
ATOM 4878 C CA . LEU A 1 627 ? -2.064 62.604 57.177 1 89.93 627 LEU A CA 1
ATOM 4879 C C . LEU A 1 627 ? -2.475 61.37 56.38 1 89.93 627 LEU A C 1
ATOM 4881 O O . LEU A 1 627 ? -1.623 60.583 55.964 1 89.93 627 LEU A O 1
ATOM 4885 N N . PHE A 1 628 ? -3.737 61.193 56.089 1 92.28 628 PHE A N 1
ATOM 4886 C CA . PHE A 1 628 ? -4.215 60.051 55.318 1 92.28 628 PHE A CA 1
ATOM 4887 C C . PHE A 1 628 ? -3.805 60.176 53.856 1 92.28 628 PHE A C 1
ATOM 4889 O O . PHE A 1 628 ? -3.423 59.187 53.226 1 92.28 628 PHE A O 1
ATOM 4896 N N . ILE A 1 629 ? -3.862 61.413 53.347 1 94.03 629 ILE A N 1
ATOM 4897 C CA . ILE A 1 629 ? -3.446 61.641 51.968 1 94.03 629 ILE A CA 1
ATOM 4898 C C . ILE A 1 629 ? -1.968 61.292 51.81 1 94.03 629 ILE A C 1
ATOM 4900 O O . ILE A 1 629 ? -1.586 60.595 50.866 1 94.03 629 ILE A O 1
ATOM 4904 N N . HIS A 1 630 ? -1.223 61.759 52.818 1 94.6 630 HIS A N 1
ATOM 4905 C CA . HIS A 1 630 ? 0.209 61.498 52.727 1 94.6 630 HIS A CA 1
ATOM 4906 C C . HIS A 1 630 ? 0.513 60.016 52.925 1 94.6 630 HIS A C 1
ATOM 4908 O O . HIS A 1 630 ? 1.454 59.486 52.33 1 94.6 630 HIS A O 1
ATOM 4914 N N . GLY A 1 631 ? -0.239 59.308 53.841 1 93.69 631 GLY A N 1
ATOM 4915 C CA . GLY A 1 631 ? -0.108 57.866 53.973 1 93.69 631 GLY A CA 1
ATOM 4916 C C . GLY A 1 631 ? -0.398 57.12 52.684 1 93.69 631 GLY A C 1
ATOM 4917 O O . GLY A 1 631 ? 0.282 56.145 52.358 1 93.69 631 GLY A O 1
ATOM 4918 N N . GLY A 1 632 ? -1.406 57.532 51.923 1 94.42 632 GLY A N 1
ATOM 4919 C CA . GLY A 1 632 ? -1.712 56.961 50.621 1 94.42 632 GLY A CA 1
ATOM 4920 C C . GLY A 1 632 ? -0.604 57.166 49.604 1 94.42 632 GLY A C 1
ATOM 4921 O O . GLY A 1 632 ? -0.324 56.279 48.796 1 94.42 632 GLY A O 1
ATOM 4922 N N . VAL A 1 633 ? -0.005 58.357 49.646 1 95.72 633 VAL A N 1
ATOM 4923 C CA . VAL A 1 633 ? 1.102 58.659 48.745 1 95.72 633 VAL A CA 1
ATOM 4924 C C . VAL A 1 633 ? 2.254 57.689 48.996 1 95.72 633 VAL A C 1
ATOM 4926 O O . VAL A 1 633 ? 2.863 57.181 48.052 1 95.72 633 VAL A O 1
ATOM 4929 N N . CYS A 1 634 ? 2.537 57.39 50.267 1 94.65 634 CYS A N 1
ATOM 4930 C CA . CYS A 1 634 ? 3.587 56.433 50.598 1 94.65 634 CYS A CA 1
ATOM 4931 C C . CYS A 1 634 ? 3.243 55.043 50.076 1 94.65 634 CYS A C 1
ATOM 4933 O O . CYS A 1 634 ? 4.099 54.357 49.514 1 94.65 634 CYS A O 1
ATOM 4935 N N . LEU A 1 635 ? 1.987 54.663 50.2 1 93.71 635 LEU A N 1
ATOM 4936 C CA . LEU A 1 635 ? 1.551 53.354 49.725 1 93.71 635 LEU A CA 1
ATOM 4937 C C . LEU A 1 635 ? 1.629 53.275 48.204 1 93.71 635 LEU A C 1
ATOM 4939 O O . LEU A 1 635 ? 1.95 52.221 47.649 1 93.71 635 LEU A O 1
ATOM 4943 N N . LEU A 1 636 ? 1.26 54.345 47.535 1 94.85 636 LEU A N 1
ATOM 4944 C CA . LEU A 1 636 ? 1.303 54.394 46.077 1 94.85 636 LEU A CA 1
ATOM 4945 C C . LEU A 1 636 ? 2.734 54.252 45.571 1 94.85 636 LEU A C 1
ATOM 4947 O O . LEU A 1 636 ? 2.977 53.583 44.563 1 94.85 636 LEU A O 1
ATOM 4951 N N . LEU A 1 637 ? 3.664 54.886 46.287 1 95.26 637 LEU A N 1
ATOM 4952 C CA . LEU A 1 637 ? 5.068 54.807 45.897 1 95.26 637 LEU A CA 1
ATOM 4953 C C . LEU A 1 637 ? 5.627 53.413 46.158 1 95.26 637 LEU A C 1
ATOM 4955 O O . LEU A 1 637 ? 6.465 52.923 45.397 1 95.26 637 LEU A O 1
ATOM 4959 N N . VAL A 1 638 ? 5.103 52.733 47.16 1 92.04 638 VAL A N 1
ATOM 4960 C CA . VAL A 1 638 ? 5.512 51.357 47.423 1 92.04 638 VAL A CA 1
ATOM 4961 C C . VAL A 1 638 ? 4.97 50.438 46.33 1 92.04 638 VAL A C 1
ATOM 4963 O O . VAL A 1 638 ? 5.655 49.51 45.895 1 92.04 638 VAL A O 1
ATOM 4966 N N . ALA A 1 639 ? 3.795 50.654 45.952 1 91.78 639 ALA A N 1
ATOM 4967 C CA . ALA A 1 639 ? 3.207 49.875 44.866 1 91.78 639 ALA A CA 1
ATOM 4968 C C . ALA A 1 639 ? 3.986 50.066 43.568 1 91.78 639 ALA A C 1
ATOM 4970 O O . ALA A 1 639 ? 4.166 49.119 42.799 1 91.78 639 ALA A O 1
ATOM 4971 N N . ALA A 1 640 ? 4.407 51.304 43.269 1 92.2 640 ALA A N 1
ATOM 4972 C CA . ALA A 1 640 ? 5.204 51.578 42.076 1 92.2 640 ALA A CA 1
ATOM 4973 C C . ALA A 1 640 ? 6.55 50.861 42.139 1 92.2 640 ALA A C 1
ATOM 4975 O O . ALA A 1 640 ? 7.016 50.315 41.136 1 92.2 640 ALA A O 1
ATOM 4976 N N . LEU A 1 641 ? 7.125 50.854 43.332 1 90.07 641 LEU A N 1
ATOM 4977 C CA . LEU A 1 641 ? 8.415 50.196 43.509 1 90.07 641 LEU A CA 1
ATOM 4978 C C . LEU A 1 641 ? 8.279 48.684 43.364 1 90.07 641 LEU A C 1
ATOM 4980 O O . LEU A 1 641 ? 9.211 48.013 42.915 1 90.07 641 LEU A O 1
ATOM 4984 N N . SER A 1 642 ? 7.15 48.136 43.662 1 89.27 642 SER A N 1
ATOM 4985 C CA . SER A 1 642 ? 6.937 46.694 43.604 1 89.27 642 SER A CA 1
ATOM 4986 C C . SER A 1 642 ? 6.964 46.189 42.165 1 89.27 642 SER A C 1
ATOM 4988 O O . SER A 1 642 ? 7.214 45.006 41.922 1 89.27 642 SER A O 1
ATOM 4990 N N . THR A 1 643 ? 6.775 47.021 41.191 1 89.01 643 THR A N 1
ATOM 4991 C CA . THR A 1 643 ? 6.771 46.611 39.791 1 89.01 643 THR A CA 1
ATOM 4992 C C . THR A 1 643 ? 8.188 46.307 39.313 1 89.01 643 THR A C 1
ATOM 4994 O O . THR A 1 643 ? 8.374 45.68 38.268 1 89.01 643 THR A O 1
ATOM 4997 N N . THR A 1 644 ? 9.233 46.752 40.068 1 88.83 644 THR A N 1
ATOM 4998 C CA . THR A 1 644 ? 10.618 46.558 39.652 1 88.83 644 THR A CA 1
ATOM 4999 C C . THR A 1 644 ? 11.185 45.271 40.244 1 88.83 644 THR A C 1
ATOM 5001 O O . THR A 1 644 ? 12.357 44.95 40.038 1 88.83 644 THR A O 1
ATOM 5004 N N . PHE A 1 645 ? 10.312 44.608 40.925 1 89.21 645 PHE A N 1
ATOM 5005 C CA . PHE A 1 645 ? 10.75 43.336 41.486 1 89.21 645 PHE A CA 1
ATOM 5006 C C . PHE A 1 645 ? 10.215 42.169 40.664 1 89.21 645 PHE A C 1
ATOM 5008 O O . PHE A 1 645 ? 9.275 42.332 39.884 1 89.21 645 PHE A O 1
ATOM 5015 N N . LYS A 1 646 ? 10.813 41.005 40.778 1 89.5 646 LYS A N 1
ATOM 5016 C CA . LYS A 1 646 ? 10.374 39.805 40.072 1 89.5 646 LYS A CA 1
ATOM 5017 C C . LYS A 1 646 ? 8.948 39.427 40.465 1 89.5 646 LYS A C 1
ATOM 5019 O O . LYS A 1 646 ? 8.62 39.372 41.652 1 89.5 646 LYS A O 1
ATOM 5024 N N . PRO A 1 647 ? 8.133 39.272 39.477 1 88.85 647 PRO A N 1
ATOM 5025 C CA . PRO A 1 647 ? 6.745 38.908 39.774 1 88.85 647 PRO A CA 1
ATOM 5026 C C . PRO A 1 647 ? 6.63 37.58 40.519 1 88.85 647 PRO A C 1
ATOM 5028 O O . PRO A 1 647 ? 7.172 36.567 40.07 1 88.85 647 PRO A O 1
ATOM 5031 N N . SER A 1 648 ? 6.29 37.57 41.72 1 89.11 648 SER A N 1
ATOM 5032 C CA . SER A 1 648 ? 5.897 36.45 42.57 1 89.11 648 SER A CA 1
ATOM 5033 C C . SER A 1 648 ? 4.445 36.578 43.017 1 89.11 648 SER A C 1
ATOM 5035 O O . SER A 1 648 ? 3.802 37.601 42.772 1 89.11 648 SER A O 1
ATOM 5037 N N . SER A 1 649 ? 3.908 35.593 43.55 1 88.23 649 SER A N 1
ATOM 5038 C CA . SER A 1 649 ? 2.524 35.665 44.007 1 88.23 649 SER A CA 1
ATOM 5039 C C . SER A 1 649 ? 2.311 36.853 44.94 1 88.23 649 SER A C 1
ATOM 5041 O O . SER A 1 649 ? 1.304 37.556 44.837 1 88.23 649 SER A O 1
ATOM 5043 N N . ALA A 1 650 ? 3.301 37.081 45.746 1 87.5 650 ALA A N 1
ATOM 5044 C CA . ALA A 1 650 ? 3.197 38.177 46.706 1 87.5 650 ALA A CA 1
ATOM 5045 C C . ALA A 1 650 ? 3.295 39.53 46.007 1 87.5 650 ALA A C 1
ATOM 5047 O O . ALA A 1 650 ? 2.528 40.448 46.308 1 87.5 650 ALA A O 1
ATOM 5048 N N . MET A 1 651 ? 4.179 39.614 45.087 1 89.9 651 MET A N 1
ATOM 5049 C CA . MET A 1 651 ? 4.367 40.879 44.384 1 89.9 651 MET A CA 1
ATOM 5050 C C . MET A 1 651 ? 3.18 41.178 43.474 1 89.9 651 MET A C 1
ATOM 5052 O O . MET A 1 651 ? 2.811 42.339 43.289 1 89.9 651 MET A O 1
ATOM 5056 N N . CYS A 1 652 ? 2.561 40.176 42.962 1 89.87 652 CYS A N 1
ATOM 5057 C CA . CYS A 1 652 ? 1.411 40.378 42.088 1 89.87 652 CYS A CA 1
ATOM 5058 C C . CYS A 1 652 ? 0.199 40.85 42.882 1 89.87 652 CYS A C 1
ATOM 5060 O O . CYS A 1 652 ? -0.609 41.634 42.381 1 89.87 652 CYS A O 1
ATOM 5062 N N . VAL A 1 653 ? 0.106 40.43 44.135 1 87.21 653 VAL A N 1
ATOM 5063 C CA . VAL A 1 653 ? -0.971 40.919 44.99 1 87.21 653 VAL A CA 1
ATOM 5064 C C . VAL A 1 653 ? -0.774 42.407 45.27 1 87.21 653 VAL A C 1
ATOM 5066 O O . VAL A 1 653 ? -1.724 43.19 45.196 1 87.21 653 VAL A O 1
ATOM 5069 N N . LEU A 1 654 ? 0.466 42.764 45.552 1 87.49 654 LEU A N 1
ATOM 5070 C CA . LEU A 1 654 ? 0.779 44.156 45.861 1 87.49 654 LEU A CA 1
ATOM 5071 C C . LEU A 1 654 ? 0.579 45.043 44.637 1 87.49 654 LEU A C 1
ATOM 5073 O O . LEU A 1 654 ? 0.109 46.176 44.756 1 87.49 654 LEU A O 1
ATOM 5077 N N . THR A 1 655 ? 0.907 44.479 43.45 1 86.24 655 THR A N 1
ATOM 5078 C CA . THR A 1 655 ? 0.809 45.272 42.229 1 86.24 655 THR A CA 1
ATOM 5079 C C . THR A 1 655 ? -0.647 45.423 41.798 1 86.24 655 THR A C 1
ATOM 5081 O O . THR A 1 655 ? -1.014 46.417 41.169 1 86.24 655 THR A O 1
ATOM 5084 N N . ARG A 1 656 ? -1.415 44.525 42.16 1 84.18 656 ARG A N 1
ATOM 5085 C CA . ARG A 1 656 ? -2.814 44.57 41.747 1 84.18 656 ARG A CA 1
ATOM 5086 C C . ARG A 1 656 ? -3.646 45.399 42.72 1 84.18 656 ARG A C 1
ATOM 5088 O O . ARG A 1 656 ? -4.403 46.279 42.305 1 84.18 656 ARG A O 1
ATOM 5095 N N . ILE A 1 657 ? -3.518 45.191 44.029 1 83.5 657 ILE A N 1
ATOM 5096 C CA . ILE A 1 657 ? -4.367 45.827 45.03 1 83.5 657 ILE A CA 1
ATOM 5097 C C . ILE A 1 657 ? -3.701 47.105 45.534 1 83.5 657 ILE A C 1
ATOM 5099 O O . ILE A 1 657 ? -4.382 48.044 45.953 1 83.5 657 ILE A O 1
ATOM 5103 N N . GLY A 1 658 ? -2.414 47.188 45.376 1 85.52 658 GLY A N 1
ATOM 5104 C CA . GLY A 1 658 ? -1.667 48.306 45.931 1 85.52 658 GLY A CA 1
ATOM 5105 C C . GLY A 1 658 ? -2.118 49.651 45.394 1 85.52 658 GLY A C 1
ATOM 5106 O O . GLY A 1 658 ? -2.534 50.523 46.159 1 85.52 658 GLY A O 1
ATOM 5107 N N . PRO A 1 659 ? -2.115 49.752 44.093 1 88.68 659 PRO A N 1
ATOM 5108 C CA . PRO A 1 659 ? -2.505 51.052 43.542 1 88.68 659 PRO A CA 1
ATOM 5109 C C . PRO A 1 659 ? -3.953 51.418 43.86 1 88.68 659 PRO A C 1
ATOM 5111 O O . PRO A 1 659 ? -4.247 52.574 44.174 1 88.68 659 PRO A O 1
ATOM 5114 N N . SER A 1 660 ? -4.867 50.444 43.809 1 87.08 660 SER A N 1
ATOM 5115 C CA . SER A 1 660 ? -6.276 50.723 44.065 1 87.08 660 SER A CA 1
ATOM 5116 C C . SER A 1 660 ? -6.497 51.179 45.503 1 87.08 660 SER A C 1
ATOM 5118 O O . SER A 1 660 ? -7.21 52.155 45.748 1 87.08 660 SER A O 1
ATOM 5120 N N . VAL A 1 661 ? -5.883 50.562 46.413 1 88.86 661 VAL A N 1
ATOM 5121 C CA . VAL A 1 661 ? -6.025 50.909 47.823 1 88.86 661 VAL A CA 1
ATOM 5122 C C . VAL A 1 661 ? -5.324 52.237 48.102 1 88.86 661 VAL A C 1
ATOM 5124 O O . VAL A 1 661 ? -5.853 53.085 48.825 1 88.86 661 VAL A O 1
ATOM 5127 N N . ALA A 1 662 ? -4.216 52.398 47.456 1 92.5 662 ALA A N 1
ATOM 5128 C CA . ALA A 1 662 ? -3.476 53.643 47.65 1 92.5 662 ALA A CA 1
ATOM 5129 C C . ALA A 1 662 ? -4.263 54.836 47.116 1 92.5 662 ALA A C 1
ATOM 5131 O O . ALA A 1 662 ? -4.376 55.864 47.788 1 92.5 662 ALA A O 1
ATOM 5132 N N . TYR A 1 663 ? -4.809 54.726 45.98 1 92.94 663 TYR A N 1
ATOM 5133 C CA . TYR A 1 663 ? -5.607 55.802 45.403 1 92.94 663 TYR A CA 1
ATOM 5134 C C . TYR A 1 663 ? -6.83 56.096 46.264 1 92.94 663 TYR A C 1
ATOM 5136 O O . TYR A 1 663 ? -7.231 57.253 46.409 1 92.94 663 TYR A O 1
ATOM 5144 N N . ALA A 1 664 ? -7.388 55.083 46.846 1 91.23 664 ALA A N 1
ATOM 5145 C CA . ALA A 1 664 ? -8.526 55.297 47.736 1 91.23 664 ALA A CA 1
ATOM 5146 C C . ALA A 1 664 ? -8.11 56.075 48.981 1 91.23 664 ALA A C 1
ATOM 5148 O O . ALA A 1 664 ? -8.866 56.913 49.478 1 91.23 664 ALA A O 1
ATOM 5149 N N . PHE A 1 665 ? -6.889 55.875 49.469 1 93.7 665 PHE A N 1
ATOM 5150 C CA . PHE A 1 665 ? -6.383 56.556 50.655 1 93.7 665 PHE A CA 1
ATOM 5151 C C . PHE A 1 665 ? -5.999 57.995 50.33 1 93.7 665 PHE A C 1
ATOM 5153 O O . PHE A 1 665 ? -5.879 58.829 51.23 1 93.7 665 PHE A O 1
ATOM 5160 N N . ILE A 1 666 ? -5.91 58.279 49.111 1 94.01 666 ILE A N 1
ATOM 5161 C CA . ILE A 1 666 ? -5.548 59.635 48.712 1 94.01 666 ILE A CA 1
ATOM 5162 C C . ILE A 1 666 ? -6.802 60.404 48.302 1 94.01 666 ILE A C 1
ATOM 5164 O O . ILE A 1 666 ? -7.099 61.462 48.862 1 94.01 666 ILE A O 1
ATOM 5168 N N . PHE A 1 667 ? -7.599 59.845 47.414 1 93.25 667 PHE A N 1
ATOM 5169 C CA . PHE A 1 667 ? -8.633 60.619 46.736 1 93.25 667 PHE A CA 1
ATOM 5170 C C . PHE A 1 667 ? -9.892 60.708 47.59 1 93.25 667 PHE A C 1
ATOM 5172 O O . PHE A 1 667 ? -10.647 61.676 47.492 1 93.25 667 PHE A O 1
ATOM 5179 N N . VAL A 1 668 ? -10.128 59.732 48.486 1 91.77 668 VAL A N 1
ATOM 5180 C CA . VAL A 1 668 ? -11.305 59.822 49.342 1 91.77 668 VAL A CA 1
ATOM 5181 C C . VAL A 1 668 ? -11.128 60.957 50.348 1 91.77 668 VAL A C 1
ATOM 5183 O O . VAL A 1 668 ? -11.979 61.843 50.451 1 91.77 668 VAL A O 1
ATOM 5186 N N . PRO A 1 669 ? -10.013 61.004 51.08 1 92.48 669 PRO A N 1
ATOM 5187 C CA . PRO A 1 669 ? -9.827 62.153 51.969 1 92.48 669 PRO A CA 1
ATOM 5188 C C . PRO A 1 669 ? -9.715 63.474 51.21 1 92.48 669 PRO A C 1
ATOM 5190 O O . PRO A 1 669 ? -10.143 64.516 51.711 1 92.48 669 PRO A O 1
ATOM 5193 N N . PHE A 1 670 ? -9.112 63.39 50.082 1 90.47 670 PHE A N 1
ATOM 5194 C CA . PHE A 1 670 ? -9.009 64.602 49.278 1 90.47 670 PHE A CA 1
ATOM 5195 C C . PHE A 1 670 ? -10.391 65.107 48.879 1 90.47 670 PHE A C 1
ATOM 5197 O O . PHE A 1 670 ? -10.642 66.314 48.886 1 90.47 670 PHE A O 1
ATOM 5204 N N . ALA A 1 671 ? -11.292 64.213 48.541 1 89.44 671 ALA A N 1
ATOM 5205 C CA . ALA A 1 671 ? -12.669 64.579 48.217 1 89.44 671 ALA A CA 1
ATOM 5206 C C . ALA A 1 671 ? -13.392 65.133 49.442 1 89.44 671 ALA A C 1
ATOM 5208 O O . ALA A 1 671 ? -14.13 66.116 49.343 1 89.44 671 ALA A O 1
ATOM 5209 N N . LEU A 1 672 ? -13.144 64.561 50.59 1 87.15 672 LEU A N 1
ATOM 5210 C CA . LEU A 1 672 ? -13.776 65.03 51.818 1 87.15 672 LEU A CA 1
ATOM 5211 C C . LEU A 1 672 ? -13.262 66.414 52.199 1 87.15 672 LEU A C 1
ATOM 5213 O O . LEU A 1 672 ? -14.026 67.254 52.68 1 87.15 672 LEU A O 1
ATOM 5217 N N . LYS A 1 673 ? -11.974 66.619 51.96 1 83.53 673 LYS A N 1
ATOM 5218 C CA . LYS A 1 673 ? -11.388 67.933 52.208 1 83.53 673 LYS A CA 1
ATOM 5219 C C . LYS A 1 673 ? -12.006 68.991 51.298 1 83.53 673 LYS A C 1
ATOM 5221 O O . LYS A 1 673 ? -12.294 70.106 51.739 1 83.53 673 LYS A O 1
ATOM 5226 N N . SER A 1 674 ? -12.24 68.651 50.059 1 82.18 674 SER A N 1
ATOM 5227 C CA . SER A 1 674 ? -12.828 69.582 49.102 1 82.18 674 SER A CA 1
ATOM 5228 C C . SER A 1 674 ? -14.305 69.82 49.399 1 82.18 674 SER A C 1
ATOM 5230 O O . SER A 1 674 ? -14.814 70.924 49.198 1 82.18 674 SER A O 1
ATOM 5232 N N . VAL A 1 675 ? -14.952 68.802 49.953 1 80.81 675 VAL A N 1
ATOM 5233 C CA . VAL A 1 675 ? -16.352 68.944 50.341 1 80.81 675 VAL A CA 1
ATOM 5234 C C . VAL A 1 675 ? -16.464 69.896 51.53 1 80.81 675 VAL A C 1
ATOM 5236 O O . VAL A 1 675 ? -17.367 70.735 51.578 1 80.81 675 VAL A O 1
ATOM 5239 N N . ARG A 1 676 ? -15.487 69.792 52.373 1 78.34 676 ARG A N 1
ATOM 5240 C CA . ARG A 1 676 ? -15.486 70.668 53.54 1 78.34 676 ARG A CA 1
ATOM 5241 C C . ARG A 1 676 ? -15.237 72.118 53.136 1 78.34 676 ARG A C 1
ATOM 5243 O O . ARG A 1 676 ? -15.899 73.029 53.636 1 78.34 676 ARG A O 1
ATOM 5250 N N . LEU A 1 677 ? -14.311 72.243 52.271 1 73.55 677 LEU A N 1
ATOM 5251 C CA . LEU A 1 677 ? -14.002 73.589 51.801 1 73.55 677 LEU A CA 1
ATOM 5252 C C . LEU A 1 677 ? -15.201 74.203 51.085 1 73.55 677 LEU A C 1
ATOM 5254 O O . LEU A 1 677 ? -15.497 75.386 51.264 1 73.55 677 LEU A O 1
ATOM 5258 N N . TYR A 1 678 ? -15.869 73.438 50.416 1 74.4 678 TYR A N 1
ATOM 5259 C CA . TYR A 1 678 ? -17.018 73.917 49.657 1 74.4 678 TYR A CA 1
ATOM 5260 C C . TYR A 1 678 ? -18.2 74.2 50.576 1 74.4 678 TYR A C 1
ATOM 5262 O O . TYR A 1 678 ? -18.883 75.216 50.426 1 74.4 678 TYR A O 1
ATOM 5270 N N . ARG A 1 679 ? -18.387 73.416 51.568 1 72.16 679 ARG A N 1
ATOM 5271 C CA . ARG A 1 679 ? -19.566 73.542 52.42 1 72.16 679 ARG A CA 1
ATOM 5272 C C . ARG A 1 679 ? -19.364 74.624 53.476 1 72.16 679 ARG A C 1
ATOM 5274 O O . ARG A 1 679 ? -20.29 75.377 53.785 1 72.16 679 ARG A O 1
ATOM 5281 N N . VAL A 1 680 ? -18.152 74.712 54.001 1 68.13 680 VAL A N 1
ATOM 5282 C CA . VAL A 1 680 ? -17.919 75.687 55.061 1 68.13 680 VAL A CA 1
ATOM 5283 C C . VAL A 1 680 ? -17.829 77.09 54.463 1 68.13 680 VAL A C 1
ATOM 5285 O O . VAL A 1 680 ? -18.364 78.047 55.027 1 68.13 680 VAL A O 1
ATOM 5288 N N . PHE A 1 681 ? -17.214 77.205 53.379 1 62.43 681 PHE A N 1
ATOM 5289 C CA . PHE A 1 681 ? -16.942 78.573 52.955 1 62.43 681 PHE A CA 1
ATOM 5290 C C . PHE A 1 681 ? -18 79.056 51.971 1 62.43 681 PHE A C 1
ATOM 5292 O O . PHE A 1 681 ? -18.304 80.249 51.913 1 62.43 681 PHE A O 1
ATOM 5299 N N . ILE A 1 682 ? -18.515 78.194 51.328 1 59.52 682 ILE A N 1
ATOM 5300 C CA . ILE A 1 682 ? -19.492 78.707 50.374 1 59.52 682 ILE A CA 1
ATOM 5301 C C . ILE A 1 682 ? -20.902 78.524 50.933 1 59.52 682 ILE A C 1
ATOM 5303 O O . ILE A 1 682 ? -21.674 79.483 51.011 1 59.52 682 ILE A O 1
ATOM 5307 N N . LYS A 1 683 ? -21.19 77.338 51.368 1 55.74 683 LYS A N 1
ATOM 5308 C CA . LYS A 1 683 ? -22.577 77.133 51.774 1 55.74 683 LYS A CA 1
ATOM 5309 C C . LYS A 1 683 ? -22.84 77.729 53.154 1 55.74 683 LYS A C 1
ATOM 5311 O O . LYS A 1 683 ? -23.904 78.301 53.397 1 55.74 683 LYS A O 1
ATOM 5316 N N . ALA A 1 684 ? -21.842 77.645 54.054 1 53.79 684 ALA A N 1
ATOM 5317 C CA . ALA A 1 684 ? -22.064 78.212 55.382 1 53.79 684 ALA A CA 1
ATOM 5318 C C . ALA A 1 684 ? -22.156 79.734 55.32 1 53.79 684 ALA A C 1
ATOM 5320 O O . ALA A 1 684 ? -22.916 80.347 56.073 1 53.79 684 ALA A O 1
ATOM 5321 N N . ARG A 1 685 ? -21.424 80.284 54.424 1 53.34 685 ARG A N 1
ATOM 5322 C CA . ARG A 1 685 ? -21.558 81.729 54.265 1 53.34 685 ARG A CA 1
ATOM 5323 C C . ARG A 1 685 ? -22.945 82.097 53.751 1 53.34 685 ARG A C 1
ATOM 5325 O O . ARG A 1 685 ? -23.536 83.084 54.196 1 53.34 685 ARG A O 1
ATOM 5332 N N . ASP A 1 686 ? -23.398 81.296 52.929 1 52.4 686 ASP A N 1
ATOM 5333 C CA . ASP A 1 686 ? -24.698 81.633 52.357 1 52.4 686 ASP A CA 1
ATOM 5334 C C . ASP A 1 686 ? -25.825 81.334 53.343 1 52.4 686 ASP A C 1
ATOM 5336 O O . ASP A 1 686 ? -26.819 82.061 53.397 1 52.4 686 ASP A O 1
ATOM 5340 N N . THR A 1 687 ? -25.628 80.272 54.047 1 51.99 687 THR A N 1
ATOM 5341 C CA . THR A 1 687 ? -26.756 79.93 54.907 1 51.99 687 THR A CA 1
ATOM 5342 C C . THR A 1 687 ? -26.512 80.407 56.336 1 51.99 687 THR A C 1
ATOM 5344 O O . THR A 1 687 ? -27.405 80.331 57.182 1 51.99 687 THR A O 1
ATOM 5347 N N . ASP A 1 688 ? -25.584 81.166 56.686 1 52.21 688 ASP A N 1
ATOM 5348 C CA . ASP A 1 688 ? -25.222 81.647 58.015 1 52.21 688 ASP A CA 1
ATOM 5349 C C . ASP A 1 688 ? -25.409 80.555 59.065 1 52.21 688 ASP A C 1
ATOM 5351 O O . ASP A 1 688 ? -25.85 80.83 60.183 1 52.21 688 ASP A O 1
ATOM 5355 N N . SER A 1 689 ? -25.62 79.301 58.68 1 52.75 689 SER A N 1
ATOM 5356 C CA . SER A 1 689 ? -26.002 78.274 59.644 1 52.75 689 SER A CA 1
ATOM 5357 C C . SER A 1 689 ? -24.777 77.561 60.207 1 52.75 689 SER A C 1
ATOM 5359 O O . SER A 1 689 ? -23.95 77.045 59.452 1 52.75 689 SER A O 1
ATOM 5361 N N . GLU A 1 690 ? -24.374 77.72 61.47 1 56.15 690 GLU A N 1
ATOM 5362 C CA . GLU A 1 690 ? -23.352 77.066 62.281 1 56.15 690 GLU A CA 1
ATOM 5363 C C . GLU A 1 690 ? -23.52 75.549 62.263 1 56.15 690 GLU A C 1
ATOM 5365 O O . GLU A 1 690 ? -22.541 74.809 62.382 1 56.15 690 GLU A O 1
ATOM 5370 N N . GLU A 1 691 ? -24.732 75.105 62.13 1 56.62 691 GLU A N 1
ATOM 5371 C CA . GLU A 1 691 ? -25.049 73.68 62.159 1 56.62 691 GLU A CA 1
ATOM 5372 C C . GLU A 1 691 ? -24.449 72.957 60.956 1 56.62 691 GLU A C 1
ATOM 5374 O O . GLU A 1 691 ? -23.99 71.819 61.075 1 56.62 691 GLU A O 1
ATOM 5379 N N . GLU A 1 692 ? -24.434 73.574 59.826 1 56.97 692 GLU A N 1
ATOM 5380 C CA . GLU A 1 692 ? -23.879 72.975 58.616 1 56.97 692 GLU A CA 1
ATOM 5381 C C . GLU A 1 692 ? -22.363 72.829 58.718 1 56.97 692 GLU A C 1
ATOM 5383 O O . GLU A 1 692 ? -21.794 71.851 58.229 1 56.97 692 GLU A O 1
ATOM 5388 N N . ALA A 1 693 ? -21.749 73.666 59.364 1 57.91 693 ALA A N 1
ATOM 5389 C CA . ALA A 1 693 ? -20.31 73.595 59.605 1 57.91 693 ALA A CA 1
ATOM 5390 C C . ALA A 1 693 ? -19.967 72.442 60.545 1 57.91 693 ALA A C 1
ATOM 5392 O O . ALA A 1 693 ? -18.917 71.811 60.405 1 57.91 693 AL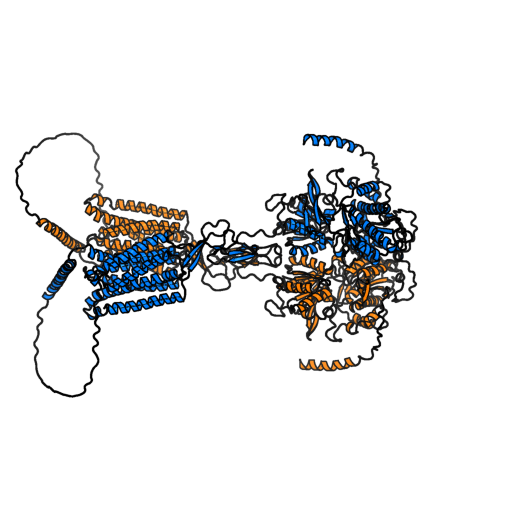A A O 1
ATOM 5393 N N . ASP A 1 694 ? -20.911 72.138 61.487 1 59.12 694 ASP A N 1
ATOM 5394 C CA . ASP A 1 694 ? -20.694 71.082 62.471 1 59.12 694 ASP A CA 1
ATOM 5395 C C . ASP A 1 694 ? -20.854 69.701 61.839 1 59.12 694 ASP A C 1
ATOM 5397 O O . ASP A 1 694 ? -20.326 68.713 62.352 1 59.12 694 ASP A O 1
ATOM 5401 N N . LEU A 1 695 ? -21.635 69.58 60.74 1 63.22 695 LEU A N 1
ATOM 5402 C CA . LEU A 1 695 ? -21.84 68.302 60.067 1 63.22 695 LEU A CA 1
ATOM 5403 C C . LEU A 1 695 ? -20.532 67.781 59.48 1 63.22 695 LEU A C 1
ATOM 5405 O O . LEU A 1 695 ? -20.386 66.578 59.251 1 63.22 695 LEU A O 1
ATOM 5409 N N . TRP A 1 696 ? -19.584 68.652 59.373 1 69.44 696 TRP A N 1
ATOM 5410 C CA . TRP A 1 696 ? -18.306 68.266 58.783 1 69.44 696 TRP A CA 1
ATOM 5411 C C . TRP A 1 696 ? -17.184 68.352 59.812 1 69.44 696 TRP A C 1
ATOM 5413 O O . TRP A 1 696 ? -16.075 68.789 59.496 1 69.44 696 TRP A O 1
ATOM 5423 N N . GLY A 1 697 ? -17.673 67.86 61.065 1 71.75 697 GLY A N 1
ATOM 5424 C CA . GLY A 1 697 ? -16.668 67.702 62.105 1 71.75 697 GLY A CA 1
ATOM 5425 C C . GLY A 1 697 ? -15.7 66.567 61.832 1 71.75 697 GLY A C 1
ATOM 5426 O O . GLY A 1 697 ? -15.93 65.749 60.939 1 71.75 697 GLY A O 1
ATOM 5427 N N . VAL A 1 698 ? -14.574 66.401 62.509 1 76.14 698 VAL A N 1
ATOM 5428 C CA . VAL A 1 698 ? -13.476 65.465 62.293 1 76.14 698 VAL A CA 1
ATOM 5429 C C . VAL A 1 698 ? -13.969 64.034 62.495 1 76.14 698 VAL A C 1
ATOM 5431 O O . VAL A 1 698 ? -13.594 63.129 61.745 1 76.14 698 VAL A O 1
ATOM 5434 N N . LYS A 1 699 ? -14.906 63.867 63.461 1 80.47 699 LYS A N 1
ATOM 5435 C CA . LYS A 1 699 ? -15.379 62.517 63.757 1 80.47 699 LYS A CA 1
ATOM 5436 C C . LYS A 1 699 ? -16.249 61.979 62.626 1 80.47 699 LYS A C 1
ATOM 5438 O O . LYS A 1 699 ? -16.139 60.809 62.254 1 80.47 699 LYS A O 1
ATOM 5443 N N . ARG A 1 700 ? -17.113 62.805 62.113 1 80.22 700 ARG A N 1
ATOM 5444 C CA . ARG A 1 700 ? -17.984 62.368 61.027 1 80.22 700 ARG A CA 1
ATOM 5445 C C . ARG A 1 700 ? -17.195 62.175 59.736 1 80.22 700 ARG A C 1
ATOM 5447 O O . ARG A 1 700 ? -17.47 61.252 58.967 1 80.22 700 ARG A O 1
ATOM 5454 N N . GLN A 1 701 ? -16.14 63.644 59.755 1 83.06 701 GLN A N 1
ATOM 5455 C CA . GLN A 1 701 ? -15.295 63.492 58.576 1 83.06 701 GLN A CA 1
ATOM 5456 C C . GLN A 1 701 ? -14.523 62.176 58.617 1 83.06 701 GLN A C 1
ATOM 5458 O O . GLN A 1 701 ? -14.434 61.471 57.611 1 83.06 701 GLN A O 1
ATOM 5463 N N . LEU A 1 702 ? -14.218 61.132 59.596 1 87.53 702 LEU A N 1
ATOM 5464 C CA . LEU A 1 702 ? -13.441 59.906 59.747 1 87.53 702 LEU A CA 1
ATOM 5465 C C . LEU A 1 702 ? -14.329 58.677 59.584 1 87.53 702 LEU A C 1
ATOM 5467 O O . LEU A 1 702 ? -13.889 57.655 59.053 1 87.53 702 LEU A O 1
ATOM 5471 N N . THR A 1 703 ? -15.637 58.796 60.014 1 87.46 703 THR A N 1
ATOM 5472 C CA . THR A 1 703 ? -16.554 57.671 59.868 1 87.46 703 THR A CA 1
ATOM 5473 C C . THR A 1 703 ? -16.877 57.423 58.398 1 87.46 703 THR A C 1
ATOM 5475 O O . THR A 1 703 ? -16.905 56.276 57.947 1 87.46 703 THR A O 1
ATOM 5478 N N . ILE A 1 704 ? -17.015 58.452 57.622 1 87.17 704 ILE A N 1
ATOM 5479 C CA . ILE A 1 704 ? -17.306 58.32 56.199 1 87.17 704 ILE A CA 1
ATOM 5480 C C . ILE A 1 704 ? -16.085 57.761 55.472 1 87.17 704 ILE A C 1
ATOM 5482 O O . ILE A 1 704 ? -16.216 56.904 54.595 1 87.17 704 ILE A O 1
ATOM 5486 N N . LEU A 1 705 ? -14.983 58.163 55.901 1 90.31 705 LEU A N 1
ATOM 5487 C CA . LEU A 1 705 ? -13.729 57.715 55.306 1 90.31 705 LEU A CA 1
ATOM 5488 C C . LEU A 1 705 ? -13.523 56.221 55.532 1 90.31 705 LEU A C 1
ATOM 5490 O O . LEU A 1 705 ? -13.223 55.482 54.592 1 90.31 705 LEU A O 1
ATOM 5494 N N . ILE A 1 706 ? -13.763 55.787 56.721 1 90.69 706 ILE A N 1
ATOM 5495 C CA . ILE A 1 706 ? -13.531 54.39 57.072 1 90.69 706 ILE A CA 1
ATOM 5496 C C . ILE A 1 706 ? -14.544 53.502 56.354 1 90.69 706 ILE A C 1
ATOM 5498 O O . ILE A 1 706 ? -14.204 52.41 55.891 1 90.69 706 ILE A O 1
ATOM 5502 N N . LEU A 1 707 ? -15.796 53.965 56.196 1 89.98 707 LEU A N 1
ATOM 5503 C CA . LEU A 1 707 ? -16.823 53.184 55.514 1 89.98 707 LEU A CA 1
ATOM 5504 C C . LEU A 1 707 ? -16.489 53.021 54.035 1 89.98 707 LEU A C 1
ATOM 5506 O O . LEU A 1 707 ? -16.652 51.935 53.474 1 89.98 707 LEU A O 1
ATOM 5510 N N . ILE A 1 708 ? -15.96 54.002 53.376 1 89.32 708 ILE A N 1
ATOM 5511 C CA . ILE A 1 708 ? -15.615 53.944 51.96 1 89.32 708 ILE A CA 1
ATOM 5512 C C . ILE A 1 708 ? -14.392 53.051 51.762 1 89.32 708 ILE A C 1
ATOM 5514 O O . ILE A 1 708 ? -14.325 52.283 50.8 1 89.32 708 ILE A O 1
ATOM 5518 N N . TRP A 1 709 ? -13.508 53.106 52.715 1 91.87 709 TRP A N 1
ATOM 5519 C CA . TRP A 1 709 ? -12.313 52.275 52.62 1 91.87 709 TRP A CA 1
ATOM 5520 C C . TRP A 1 709 ? -12.661 50.799 52.787 1 91.87 709 TRP A C 1
ATOM 5522 O O . TRP A 1 709 ? -12.064 49.937 52.139 1 91.87 709 TRP A O 1
ATOM 5532 N N . ILE A 1 710 ? -13.642 50.56 53.573 1 90.82 710 ILE A N 1
ATOM 5533 C CA . ILE A 1 710 ? -14.063 49.178 53.775 1 90.82 710 ILE A CA 1
ATOM 5534 C C . ILE A 1 710 ? -14.68 48.634 52.488 1 90.82 710 ILE A C 1
ATOM 5536 O O . ILE A 1 710 ? -14.453 47.478 52.124 1 90.82 710 ILE A O 1
ATOM 5540 N N . VAL A 1 711 ? -15.405 49.4 51.786 1 86.5 711 VAL A N 1
ATOM 5541 C CA . VAL A 1 711 ? -16.009 48.982 50.525 1 86.5 711 VAL A CA 1
ATOM 5542 C C . VAL A 1 711 ? -14.918 48.74 49.484 1 86.5 711 VAL A C 1
ATOM 5544 O O . VAL A 1 711 ? -14.948 47.739 48.765 1 86.5 711 VAL A O 1
ATOM 5547 N N . GLU A 1 712 ? -13.92 49.618 49.421 1 87.01 712 GLU A N 1
ATOM 5548 C CA . GLU A 1 712 ? -12.846 49.487 48.44 1 87.01 712 GLU A CA 1
ATOM 5549 C C . GLU A 1 712 ? -11.981 48.263 48.729 1 87.01 712 GLU A C 1
ATOM 5551 O O . GLU A 1 712 ? -11.65 47.502 47.818 1 87.01 712 GLU A O 1
ATOM 5556 N N . ILE A 1 713 ? -11.618 48.126 49.969 1 87.38 713 ILE A N 1
ATOM 5557 C CA . ILE A 1 713 ? -10.795 46.982 50.349 1 87.38 713 ILE A CA 1
ATOM 5558 C C . ILE A 1 713 ? -11.591 45.691 50.168 1 87.38 713 ILE A C 1
ATOM 5560 O O . ILE A 1 713 ? -11.038 44.665 49.767 1 87.38 713 ILE A O 1
ATOM 5564 N N . GLY A 1 714 ? -12.912 45.732 50.388 1 86.02 714 GLY A N 1
ATOM 5565 C CA . GLY A 1 714 ? -13.77 44.579 50.167 1 86.02 714 GLY A CA 1
ATOM 5566 C C . GLY A 1 714 ? -13.858 44.172 48.708 1 86.02 714 GLY A C 1
ATOM 5567 O O . GLY A 1 714 ? -13.785 42.985 48.384 1 86.02 714 GLY A O 1
ATOM 5568 N N . VAL A 1 715 ? -13.973 45.136 47.868 1 83.11 715 VAL A N 1
ATOM 5569 C CA . VAL A 1 715 ? -14.046 44.851 46.439 1 83.11 715 VAL A CA 1
ATOM 5570 C C . VAL A 1 715 ? -12.715 44.278 45.957 1 83.11 715 VAL A C 1
ATOM 5572 O O . VAL A 1 715 ? -12.689 43.329 45.17 1 83.11 715 VAL A O 1
ATOM 5575 N N . SER A 1 716 ? -11.587 44.834 46.423 1 84.14 716 SER A N 1
ATOM 5576 C CA . SER A 1 716 ? -10.27 44.361 46.01 1 84.14 716 SER A CA 1
ATOM 5577 C C . SER A 1 716 ? -10.012 42.942 46.507 1 84.14 716 SER A C 1
ATOM 5579 O O . SER A 1 716 ? -9.454 42.116 45.781 1 84.14 716 SER A O 1
ATOM 5581 N N . LEU A 1 717 ? -10.465 42.69 47.671 1 84.5 717 LEU A N 1
ATOM 5582 C CA . LEU A 1 717 ? -10.272 41.355 48.226 1 84.5 717 LEU A CA 1
ATOM 5583 C C . LEU A 1 717 ? -11.157 40.337 47.514 1 84.5 717 LEU A C 1
ATOM 5585 O O . LEU A 1 717 ? -10.757 39.186 47.324 1 84.5 717 LEU A O 1
ATOM 5589 N N . SER A 1 718 ? -12.338 40.687 47.097 1 84.73 718 SER A N 1
ATOM 5590 C CA . SER A 1 718 ? -13.215 39.787 46.354 1 84.73 718 SER A CA 1
ATOM 5591 C C . SER A 1 718 ? -12.59 39.379 45.024 1 84.73 718 SER A C 1
ATOM 5593 O O . SER A 1 718 ? -12.715 38.228 44.601 1 84.73 718 SER A O 1
ATOM 5595 N N . TRP A 1 719 ? -11.95 40.244 44.414 1 82.69 719 TRP A N 1
ATOM 5596 C CA . TRP A 1 719 ? -11.327 39.935 43.131 1 82.69 719 TRP A CA 1
ATOM 5597 C C . TRP A 1 719 ? -10.123 39.018 43.318 1 82.69 719 TRP A C 1
ATOM 5599 O O . TRP A 1 719 ? -9.822 38.194 42.451 1 82.69 719 TRP A O 1
ATOM 5609 N N . ILE A 1 720 ? -9.403 39.116 44.404 1 82.88 720 ILE A N 1
ATOM 5610 C CA . ILE A 1 720 ? -8.269 38.246 44.694 1 82.88 720 ILE A CA 1
ATOM 5611 C C . ILE A 1 720 ? -8.754 36.811 44.885 1 82.88 720 ILE A C 1
ATOM 5613 O O . ILE A 1 720 ? -8.064 35.861 44.507 1 82.88 720 ILE A O 1
ATOM 5617 N N . PHE A 1 721 ? -9.905 36.652 45.304 1 82.02 721 PHE A N 1
ATOM 5618 C CA . PHE A 1 721 ? -10.441 35.316 45.541 1 82.02 721 PHE A CA 1
ATOM 5619 C C . PHE A 1 721 ? -10.969 34.707 44.247 1 82.02 721 PHE A C 1
ATOM 5621 O O . PHE A 1 721 ? -10.826 33.505 44.018 1 82.02 721 PHE A O 1
ATOM 5628 N N . VAL A 1 722 ? -11.58 35.521 43.446 1 82.56 722 VAL A N 1
ATOM 5629 C CA . VAL A 1 722 ? -12.164 35.027 42.204 1 82.56 722 VAL A CA 1
ATOM 5630 C C . VAL A 1 722 ? -11.06 34.756 41.185 1 82.56 722 VAL A C 1
ATOM 5632 O O . VAL A 1 722 ? -11.088 33.74 40.486 1 82.56 722 VAL A O 1
ATOM 5635 N N . TYR A 1 723 ? -10.088 35.679 41.11 1 82.49 723 TYR A N 1
ATOM 5636 C CA . TYR A 1 723 ? -8.973 35.556 40.177 1 82.49 723 TYR A CA 1
ATOM 5637 C C . TYR A 1 723 ? -7.642 35.766 40.887 1 82.49 723 TYR A C 1
ATOM 5639 O O . TYR A 1 723 ? -7.122 36.884 40.928 1 82.49 723 TYR A O 1
ATOM 5647 N N . PRO A 1 724 ? -7.125 34.673 41.37 1 84.95 724 PRO A N 1
ATOM 5648 C CA . PRO A 1 724 ? -5.876 34.824 42.119 1 84.95 724 PRO A CA 1
ATOM 5649 C C . PRO A 1 724 ? -4.728 35.341 41.255 1 84.95 724 PRO A C 1
ATOM 5651 O O . PRO A 1 724 ? -4.544 34.879 40.126 1 84.95 724 PRO A O 1
ATOM 5654 N N . PRO A 1 725 ? -4.068 36.397 41.778 1 85.46 725 PRO A N 1
ATOM 5655 C CA . PRO A 1 725 ? -2.927 36.942 41.039 1 85.46 725 PRO A CA 1
ATOM 5656 C C . PRO A 1 725 ? -1.752 35.97 40.967 1 85.46 725 PRO A C 1
ATOM 5658 O O . PRO A 1 725 ? -1.258 35.514 42.001 1 85.46 725 PRO A O 1
ATOM 5661 N N . MET A 1 726 ? -1.521 35.405 39.836 1 86.38 726 MET A N 1
ATOM 5662 C CA . MET A 1 726 ? -0.4 34.499 39.6 1 86.38 726 MET A CA 1
ATOM 5663 C C . MET A 1 726 ? 0.486 35.013 38.47 1 86.38 726 MET A C 1
ATOM 5665 O O . MET A 1 726 ? 0.102 35.929 37.741 1 86.38 726 MET A O 1
ATOM 5669 N N . GLU A 1 727 ? 1.678 34.483 38.53 1 87.22 727 GLU A N 1
ATOM 5670 C CA . GLU A 1 727 ? 2.579 34.857 37.444 1 87.22 727 GLU A CA 1
ATOM 5671 C C . GLU A 1 727 ? 2.174 34.183 36.135 1 87.22 727 GLU A C 1
ATOM 5673 O O . GLU A 1 727 ? 1.688 33.05 36.139 1 87.22 727 GLU A O 1
ATOM 5678 N N . THR A 1 728 ? 2.173 34.961 35.151 1 85.94 728 THR A N 1
ATOM 5679 C CA . THR A 1 728 ? 1.896 34.44 33.817 1 85.94 728 THR A CA 1
ATOM 5680 C C . THR A 1 728 ? 3.118 34.585 32.915 1 85.94 728 THR A C 1
ATOM 5682 O O . THR A 1 728 ? 3.911 35.515 33.079 1 85.94 728 THR A O 1
ATOM 5685 N N . TYR A 1 729 ? 3.244 33.613 32.09 1 84.24 729 TYR A N 1
ATOM 5686 C CA . TYR A 1 729 ? 4.377 33.593 31.171 1 84.24 729 TYR A CA 1
ATOM 5687 C C . TYR A 1 729 ? 3.936 33.937 29.753 1 84.24 729 TYR A C 1
ATOM 5689 O O . TYR A 1 729 ? 2.963 33.375 29.245 1 84.24 729 TYR A O 1
ATOM 5697 N N . ILE A 1 730 ? 4.532 34.943 29.217 1 78.41 730 ILE A N 1
ATOM 5698 C CA . ILE A 1 730 ? 4.238 35.338 27.844 1 78.41 730 ILE A CA 1
ATOM 5699 C C . ILE A 1 730 ? 5.497 35.21 26.99 1 78.41 730 ILE A C 1
ATOM 5701 O O . ILE A 1 730 ? 6.527 35.814 27.297 1 78.41 730 ILE A O 1
ATOM 5705 N N . PHE A 1 731 ? 5.34 34.511 25.977 1 77.5 731 PHE A N 1
ATOM 5706 C CA . PHE A 1 731 ? 6.465 34.359 25.063 1 77.5 731 PHE A CA 1
ATOM 5707 C C . PHE A 1 731 ? 6.41 35.408 23.958 1 77.5 731 PHE A C 1
ATOM 5709 O O . PHE A 1 731 ? 5.375 35.585 23.314 1 77.5 731 PHE A O 1
ATOM 5716 N N . VAL A 1 732 ? 7.35 36.23 23.847 1 69.69 732 VAL A N 1
ATOM 5717 C CA . VAL A 1 732 ? 7.438 37.243 22.801 1 69.69 732 VAL A CA 1
ATOM 5718 C C . VAL A 1 732 ? 8.509 36.847 21.787 1 69.69 732 VAL A C 1
ATOM 5720 O O . VAL A 1 732 ? 9.661 36.605 22.153 1 69.69 732 VAL A O 1
ATOM 5723 N N . PRO A 1 733 ? 7.962 36.798 20.522 1 66.32 733 PRO A N 1
ATOM 5724 C CA . PRO A 1 733 ? 8.937 36.437 19.489 1 66.32 733 PRO A CA 1
ATOM 5725 C C . PRO A 1 733 ? 9.999 37.513 19.278 1 66.32 733 PRO A C 1
ATOM 5727 O O . PRO A 1 733 ? 9.691 38.707 19.321 1 66.32 733 PRO A O 1
ATOM 5730 N N . LEU A 1 734 ? 11.203 37.167 19.468 1 59.08 734 LEU A N 1
ATOM 5731 C CA . LEU A 1 734 ? 12.285 38.078 19.109 1 59.08 734 LEU A CA 1
ATOM 5732 C C . LEU A 1 734 ? 12.47 38.132 17.596 1 59.08 734 LEU A C 1
ATOM 5734 O O . LEU A 1 734 ? 12.121 37.184 16.889 1 59.08 734 LEU A O 1
ATOM 5738 N N . ASP A 1 735 ? 12.403 39.281 16.686 1 49.94 735 ASP A N 1
ATOM 5739 C CA . ASP A 1 735 ? 12.524 39.447 15.24 1 49.94 735 ASP A CA 1
ATOM 5740 C C . ASP A 1 735 ? 13.127 38.202 14.593 1 49.94 735 ASP A C 1
ATOM 5742 O O . ASP A 1 735 ? 12.717 37.803 13.502 1 49.94 735 ASP A O 1
ATOM 5746 N N . GLN A 1 736 ? 14.292 37.805 14.762 1 45.39 736 GLN A N 1
ATOM 5747 C CA . GLN A 1 736 ? 15.098 37.216 13.697 1 45.39 736 GLN A CA 1
ATOM 5748 C C . GLN A 1 736 ? 14.591 35.824 13.33 1 45.39 736 GLN A C 1
ATOM 5750 O O . GLN A 1 736 ? 15.356 34.987 12.846 1 45.39 736 GLN A O 1
ATOM 5755 N N . PRO A 1 737 ? 13.41 35.292 13.409 1 44.26 737 PRO A N 1
ATOM 5756 C CA . PRO A 1 737 ? 13.808 33.884 13.336 1 44.26 737 PRO A CA 1
ATOM 5757 C C . PRO A 1 737 ? 14.379 33.502 11.972 1 44.26 737 PRO A C 1
ATOM 5759 O O . PRO A 1 737 ? 13.722 33.698 10.946 1 44.26 737 PRO A O 1
ATOM 5762 N N . GLN A 1 738 ? 15.545 33.758 11.624 1 41.88 738 GLN A N 1
ATOM 5763 C CA . GLN A 1 738 ? 15.947 32.912 10.504 1 41.88 738 GLN A CA 1
ATOM 5764 C C . GLN A 1 738 ? 15.248 31.557 10.561 1 41.88 738 GLN A C 1
ATOM 5766 O O . GLN A 1 738 ? 14.588 31.234 11.551 1 41.88 738 GLN A O 1
ATOM 5771 N N . GLU A 1 739 ? 15.771 30.356 9.863 1 44.57 739 GLU A N 1
ATOM 5772 C CA . GLU A 1 739 ? 15.722 28.905 9.715 1 44.57 739 GLU A CA 1
ATOM 5773 C C . GLU A 1 739 ? 15.836 28.208 11.068 1 44.57 739 GLU A C 1
ATOM 5775 O O . GLU A 1 739 ? 16.845 28.351 11.762 1 44.57 739 GLU A O 1
ATOM 5780 N N . GLY A 1 740 ? 14.77 27.854 11.911 1 51.16 740 GLY A N 1
ATOM 5781 C CA . GLY A 1 740 ? 14.779 27.089 13.147 1 51.16 740 GLY A CA 1
ATOM 5782 C C . GLY A 1 740 ? 13.786 27.6 14.173 1 51.16 740 GLY A C 1
ATOM 5783 O O . GLY A 1 740 ? 12.804 28.257 13.821 1 51.16 740 GLY A O 1
ATOM 5784 N N . ALA A 1 741 ? 13.962 27.317 15.623 1 57.04 741 ALA A N 1
ATOM 5785 C CA . ALA A 1 741 ? 13.1 27.637 16.758 1 57.04 741 ALA A CA 1
ATOM 5786 C C . ALA A 1 741 ? 13.093 29.138 17.035 1 57.04 741 ALA A C 1
ATOM 5788 O O . ALA A 1 741 ? 14.141 29.788 16.998 1 57.04 741 ALA A O 1
ATOM 5789 N N . LEU A 1 742 ? 11.975 29.855 16.9 1 60.38 742 LEU A N 1
ATOM 5790 C CA . LEU A 1 742 ? 11.765 31.262 17.226 1 60.38 742 LEU A CA 1
ATOM 5791 C C . LEU A 1 742 ? 12.389 31.606 18.574 1 60.38 742 LEU A C 1
ATOM 5793 O O . LEU A 1 742 ? 12.146 30.92 19.569 1 60.38 742 LEU A O 1
ATOM 5797 N N . ALA A 1 743 ? 13.549 32.318 18.447 1 67.83 743 ALA A N 1
ATOM 5798 C CA . ALA A 1 743 ? 14.05 32.846 19.714 1 67.83 743 ALA A CA 1
ATOM 5799 C C . ALA A 1 743 ? 13.001 33.718 20.398 1 67.83 743 ALA A C 1
ATOM 5801 O O . ALA A 1 743 ? 12.407 34.596 19.767 1 67.83 743 ALA A O 1
ATOM 5802 N N . VAL A 1 744 ? 12.515 33.184 21.536 1 75.78 744 VAL A N 1
ATOM 5803 C CA . VAL A 1 744 ? 11.475 33.9 22.267 1 75.78 744 VAL A CA 1
ATOM 5804 C C . VAL A 1 744 ? 12.031 34.404 23.596 1 75.78 744 VAL A C 1
ATOM 5806 O O . VAL A 1 744 ? 13.004 33.855 24.118 1 75.78 744 VAL A O 1
ATOM 5809 N N . SER A 1 745 ? 11.743 35.582 23.925 1 77.49 745 SER A N 1
ATOM 5810 C CA . SER A 1 745 ? 11.94 36.049 25.294 1 77.49 745 SER A CA 1
ATOM 5811 C C . SER A 1 745 ? 10.71 35.776 26.154 1 77.49 745 SER A C 1
ATOM 5813 O O . SER A 1 745 ? 9.578 35.862 25.673 1 77.49 745 SER A O 1
ATOM 5815 N N . LEU A 1 746 ? 11.068 35.197 27.301 1 84.95 746 LEU A N 1
ATOM 5816 C CA . LEU A 1 746 ? 9.994 34.899 28.242 1 84.95 746 LEU A CA 1
ATOM 5817 C C . LEU A 1 746 ? 9.732 36.087 29.162 1 84.95 746 LEU A C 1
ATOM 5819 O O . LEU A 1 746 ? 10.602 36.475 29.945 1 84.95 746 LEU A O 1
ATOM 5823 N N . PHE A 1 747 ? 8.611 36.683 28.907 1 82.25 747 PHE A N 1
ATOM 5824 C CA . PHE A 1 747 ? 8.193 37.77 29.785 1 82.25 747 PHE A CA 1
ATOM 5825 C C . PHE A 1 747 ? 7.305 37.248 30.908 1 82.25 747 PHE A C 1
ATOM 5827 O O . PHE A 1 747 ? 6.334 36.531 30.657 1 82.25 747 PHE A O 1
ATOM 5834 N N . VAL A 1 748 ? 7.863 37.503 32.136 1 86.02 748 VAL A N 1
ATOM 5835 C CA . VAL A 1 748 ? 7.067 37.13 33.301 1 86.02 748 VAL A CA 1
ATOM 5836 C C . VAL A 1 748 ? 6.266 38.336 33.788 1 86.02 748 VAL A C 1
ATOM 5838 O O . VAL A 1 748 ? 6.827 39.41 34.017 1 86.02 748 VAL A O 1
ATOM 5841 N N . ALA A 1 749 ? 5.005 38.269 33.726 1 82 749 ALA A N 1
ATOM 5842 C CA . ALA A 1 749 ? 4.129 39.346 34.181 1 82 749 ALA A CA 1
ATOM 5843 C C . ALA A 1 749 ? 3.02 38.809 35.08 1 82 749 ALA A C 1
ATOM 5845 O O . ALA A 1 749 ? 2.891 37.596 35.261 1 82 749 ALA A O 1
ATOM 5846 N N . CYS A 1 750 ? 2.439 39.738 35.807 1 83.27 750 CYS A N 1
ATOM 5847 C CA . CYS A 1 750 ? 1.288 39.369 36.623 1 83.27 750 CYS A CA 1
ATOM 5848 C C . CYS A 1 750 ? 0.027 39.265 35.773 1 83.27 750 CYS A C 1
ATOM 5850 O O . CYS A 1 750 ? -0.144 40.021 34.814 1 83.27 750 CYS A O 1
ATOM 5852 N N . ASN A 1 751 ? -0.795 38.258 36.041 1 81.16 751 ASN A N 1
ATOM 5853 C CA . ASN A 1 751 ? -2.023 38.063 35.278 1 81.16 751 ASN A CA 1
ATOM 5854 C C . ASN A 1 751 ? -3.089 39.086 35.66 1 81.16 751 ASN A C 1
ATOM 5856 O O . ASN A 1 751 ? -3.586 39.08 36.787 1 81.16 751 ASN A O 1
ATOM 5860 N N . PHE A 1 752 ? -3.268 40.094 34.805 1 76.27 752 PHE A N 1
ATOM 5861 C CA . PHE A 1 752 ? -4.296 41.108 35.008 1 76.27 752 PHE A CA 1
ATOM 5862 C C . PHE A 1 752 ? -5.488 40.861 34.091 1 76.27 752 PHE A C 1
ATOM 5864 O O . PHE A 1 752 ? -5.316 40.551 32.91 1 76.27 752 PHE A O 1
ATOM 5871 N N . GLN A 1 753 ? -6.677 40.813 34.726 1 71.18 753 GLN A N 1
ATOM 5872 C CA . GLN A 1 753 ? -7.891 40.721 33.923 1 71.18 753 GLN A CA 1
ATOM 5873 C C . GLN A 1 753 ? -8.528 42.094 33.73 1 71.18 753 GLN A C 1
ATOM 5875 O O . GLN A 1 753 ? -8.449 42.951 34.613 1 71.18 753 GLN A O 1
ATOM 5880 N N . LEU A 1 754 ? -9.092 42.37 32.661 1 70.12 754 LEU A N 1
ATOM 5881 C CA . LEU A 1 754 ? -9.661 43.666 32.306 1 70.12 754 LEU A CA 1
ATOM 5882 C C . LEU A 1 754 ? -10.783 44.048 33.265 1 70.12 754 LEU A C 1
ATOM 5884 O O . LEU A 1 754 ? -10.819 45.175 33.767 1 70.12 754 LEU A O 1
ATOM 5888 N N . PRO A 1 755 ? -11.637 43.152 33.557 1 69.59 755 PRO A N 1
ATOM 5889 C CA . PRO A 1 755 ? -12.74 43.566 34.426 1 69.59 755 PRO A CA 1
ATOM 5890 C C . PRO A 1 755 ? -12.273 43.962 35.825 1 69.59 755 PRO A C 1
ATOM 5892 O O . PRO A 1 755 ? -12.815 44.896 36.42 1 69.59 755 PRO A O 1
ATOM 5895 N N . GLU A 1 756 ? -11.296 43.335 36.243 1 74.86 756 GLU A N 1
ATOM 5896 C CA . GLU A 1 756 ? -10.799 43.662 37.576 1 74.86 756 GLU A CA 1
ATOM 5897 C C . GLU A 1 756 ? -10.1 45.018 37.587 1 74.86 756 GLU A C 1
ATOM 5899 O O . GLU A 1 756 ? -10.268 45.801 38.525 1 74.86 756 GLU A O 1
ATOM 5904 N N . THR A 1 757 ? -9.384 45.302 36.529 1 73.6 757 THR A N 1
ATOM 5905 C CA . THR A 1 757 ? -8.663 46.567 36.444 1 73.6 757 THR A CA 1
ATOM 5906 C C . THR A 1 757 ? -9.634 47.736 36.307 1 73.6 757 THR A C 1
ATOM 5908 O O . THR A 1 757 ? -9.444 48.784 36.927 1 73.6 757 THR A O 1
ATOM 5911 N N . ILE A 1 758 ? -10.673 47.557 35.636 1 71.38 758 ILE A N 1
ATOM 5912 C CA . ILE A 1 758 ? -11.645 48.621 35.409 1 71.38 758 ILE A CA 1
ATOM 5913 C C . ILE A 1 758 ? -12.413 48.902 36.698 1 71.38 758 ILE A C 1
ATOM 5915 O O . ILE A 1 758 ? -12.64 50.061 37.053 1 71.38 758 ILE A O 1
ATOM 5919 N N . THR A 1 759 ? -12.761 47.917 37.41 1 75.29 759 THR A N 1
ATOM 5920 C CA . THR A 1 759 ? -13.535 48.092 38.634 1 75.29 759 THR A CA 1
ATOM 5921 C C . THR A 1 759 ? -12.705 48.797 39.703 1 75.29 759 THR A C 1
ATOM 5923 O O . THR A 1 759 ? -13.21 49.669 40.414 1 75.29 759 THR A O 1
ATOM 5926 N N . GLU A 1 760 ? -11.526 48.535 39.789 1 74.54 760 GLU A N 1
ATOM 5927 C CA . GLU A 1 760 ? -10.654 49.132 40.796 1 74.54 760 GLU A CA 1
ATOM 5928 C C . GLU A 1 760 ? -10.315 50.578 40.446 1 74.54 760 GLU A C 1
ATOM 5930 O O . GLU A 1 760 ? -10.276 51.442 41.324 1 74.54 760 GLU A O 1
ATOM 5935 N N . LEU A 1 761 ? -10.216 50.843 39.207 1 76.28 761 LEU A N 1
ATOM 5936 C CA . LEU A 1 761 ? -9.872 52.192 38.772 1 76.28 761 LEU A CA 1
ATOM 5937 C C . LEU A 1 761 ? -11.1 53.096 38.781 1 76.28 761 LEU A C 1
ATOM 5939 O O . LEU A 1 761 ? -10.985 54.303 39.005 1 76.28 761 LEU A O 1
ATOM 5943 N N . CYS A 1 762 ? -12.178 52.501 38.569 1 78.78 762 CYS A N 1
ATOM 5944 C CA . CYS A 1 762 ? -13.412 53.278 38.526 1 78.78 762 CYS A CA 1
ATOM 5945 C C . CYS A 1 762 ? -13.717 53.892 39.888 1 78.78 762 CYS A C 1
ATOM 5947 O O . CYS A 1 762 ? -14.168 55.036 39.971 1 78.78 762 CYS A O 1
ATOM 5949 N N . PHE A 1 763 ? -13.468 53.187 40.966 1 80.57 763 PHE A N 1
ATOM 5950 C CA . PHE A 1 763 ? -13.699 53.685 42.317 1 80.57 763 PHE A CA 1
ATOM 5951 C C . PHE A 1 763 ? -12.857 54.926 42.588 1 80.57 763 PHE A C 1
ATOM 5953 O O . PHE A 1 763 ? -13.378 55.95 43.034 1 80.57 763 PHE A O 1
ATOM 5960 N N . SER A 1 764 ? -11.604 54.867 42.236 1 84.23 764 SER A N 1
ATOM 5961 C CA . SER A 1 764 ? -10.696 55.988 42.459 1 84.23 764 SER A CA 1
ATOM 5962 C C . SER A 1 764 ? -10.994 57.139 41.503 1 84.23 764 SER A C 1
ATOM 5964 O O . SER A 1 764 ? -10.876 58.308 41.876 1 84.23 764 SER A O 1
ATOM 5966 N N . PHE A 1 765 ? -11.463 56.825 40.352 1 82.88 765 PHE A N 1
ATOM 5967 C CA . PHE A 1 765 ? -11.756 57.843 39.351 1 82.88 765 PHE A CA 1
ATOM 5968 C C . PHE A 1 765 ? -12.945 58.696 39.777 1 82.88 765 PHE A C 1
ATOM 5970 O O . PHE A 1 765 ? -12.93 59.918 39.615 1 82.88 765 PHE A O 1
ATOM 5977 N N . VAL A 1 766 ? -13.962 58.155 40.419 1 84.79 766 VAL A N 1
ATOM 5978 C CA . VAL A 1 766 ? -15.168 58.862 40.837 1 84.79 766 VAL A CA 1
ATOM 5979 C C . VAL A 1 766 ? -14.825 59.864 41.936 1 84.79 766 VAL A C 1
ATOM 5981 O O . VAL A 1 766 ? -15.275 61.012 41.901 1 84.79 766 VAL A O 1
ATOM 5984 N N . PHE A 1 767 ? -13.993 59.519 42.837 1 89.27 767 PHE A N 1
ATOM 5985 C CA . PHE A 1 767 ? -13.666 60.41 43.944 1 89.27 767 PHE A CA 1
ATOM 5986 C C . PHE A 1 767 ? -12.68 61.484 43.501 1 89.27 767 PHE A C 1
ATOM 5988 O O . PHE A 1 767 ? -12.724 62.615 43.991 1 89.27 767 PHE A O 1
ATOM 5995 N N . LEU A 1 768 ? -11.847 61.081 42.584 1 88.24 768 LEU A N 1
ATOM 5996 C CA . LEU A 1 768 ? -10.956 62.09 42.023 1 88.24 768 LEU A CA 1
ATOM 5997 C C . LEU A 1 768 ? -11.741 63.128 41.228 1 88.24 768 LEU A C 1
ATOM 5999 O O . LEU A 1 768 ? -11.459 64.325 41.313 1 88.24 768 LEU A O 1
ATOM 6003 N N . LEU A 1 769 ? -12.744 62.713 40.551 1 83.45 769 LEU A N 1
ATOM 6004 C CA . LEU A 1 769 ? -13.603 63.619 39.797 1 83.45 769 LEU A CA 1
ATOM 6005 C C . LEU A 1 769 ? -14.406 64.514 40.736 1 83.45 769 LEU A C 1
ATOM 6007 O O . LEU A 1 769 ? -14.589 65.702 40.462 1 83.45 769 LEU A O 1
ATOM 6011 N N . LEU A 1 770 ? -14.809 63.995 41.844 1 84.55 770 LEU A N 1
ATOM 6012 C CA . LEU A 1 770 ? -15.538 64.763 42.848 1 84.55 770 LEU A CA 1
ATOM 6013 C C . LEU A 1 770 ? -14.637 65.816 43.486 1 84.55 770 LEU A C 1
ATOM 6015 O O . LEU A 1 770 ? -15.052 66.961 43.677 1 84.55 770 LEU A O 1
ATOM 6019 N N . ALA A 1 771 ? -13.419 65.43 43.677 1 86.47 771 ALA A N 1
ATOM 6020 C CA . ALA A 1 771 ? -12.469 66.371 44.266 1 86.47 771 ALA A CA 1
ATOM 6021 C C . ALA A 1 771 ? -12.135 67.495 43.29 1 86.47 771 ALA A C 1
ATOM 6023 O O . ALA A 1 771 ? -12.074 68.664 43.678 1 86.47 771 ALA A O 1
ATOM 6024 N N . ALA A 1 772 ? -11.958 67.125 42.091 1 82.2 772 ALA A N 1
ATOM 6025 C CA . ALA A 1 772 ? -11.615 68.124 41.083 1 82.2 772 ALA A CA 1
ATOM 6026 C C . ALA A 1 772 ? -12.769 69.096 40.857 1 82.2 772 ALA A C 1
ATOM 6028 O O . ALA A 1 772 ? -12.562 70.309 40.779 1 82.2 772 ALA A O 1
ATOM 6029 N N . THR A 1 773 ? -13.994 68.662 40.9 1 80.24 773 THR A N 1
ATOM 6030 C CA . THR A 1 773 ? -15.166 69.496 40.66 1 80.24 773 THR A CA 1
ATOM 6031 C C . THR A 1 773 ? -15.425 70.419 41.848 1 80.24 773 THR A C 1
ATOM 6033 O O . THR A 1 773 ? -15.654 71.617 41.671 1 80.24 773 THR A O 1
ATOM 6036 N N . LEU A 1 774 ? -15.228 69.919 43.003 1 79.66 774 LEU A N 1
ATOM 6037 C CA . LEU A 1 774 ? -15.525 70.709 44.193 1 79.66 774 LEU A CA 1
ATOM 6038 C C . LEU A 1 774 ? -14.414 71.717 44.467 1 79.66 774 LEU A C 1
ATOM 6040 O O . LEU A 1 774 ? -14.677 72.822 44.945 1 79.66 774 LEU A O 1
ATOM 6044 N N . SER A 1 775 ? -13.198 71.291 44.174 1 77.72 775 SER A N 1
ATOM 6045 C CA . SER A 1 775 ? -12.103 72.239 44.347 1 77.72 775 SER A CA 1
ATOM 6046 C C . SER A 1 775 ? -12.204 73.389 43.35 1 77.72 775 SER A C 1
ATOM 6048 O O . SER A 1 775 ? -11.851 74.526 43.668 1 77.72 775 SER A O 1
ATOM 6050 N N . LEU A 1 776 ? -12.713 73.118 42.244 1 72.62 776 LEU A N 1
ATOM 6051 C CA . LEU A 1 776 ? -12.903 74.158 41.239 1 72.62 776 LEU A CA 1
ATOM 6052 C C . LEU A 1 776 ? -14.027 75.106 41.645 1 72.62 776 LEU A C 1
ATOM 6054 O O . LEU A 1 776 ? -13.933 76.316 41.424 1 72.62 776 LEU A O 1
ATOM 6058 N N . LEU A 1 777 ? -14.941 74.644 42.351 1 70.33 777 LEU A N 1
ATOM 6059 C CA . LEU A 1 777 ? -16.06 75.462 42.805 1 70.33 777 LEU A CA 1
ATOM 6060 C C . LEU A 1 777 ? -15.658 76.316 44.003 1 70.33 777 LEU A C 1
ATOM 6062 O O . LEU A 1 777 ? -16.172 77.423 44.182 1 70.33 777 LEU A O 1
ATOM 6066 N N . ALA A 1 778 ? -14.645 75.845 44.724 1 66.38 778 ALA A N 1
ATOM 6067 C CA . ALA A 1 778 ? -14.207 76.558 45.92 1 66.38 778 ALA A CA 1
ATOM 6068 C C . ALA A 1 778 ? -13.073 77.527 45.597 1 66.38 778 ALA A C 1
ATOM 6070 O O . ALA A 1 778 ? -12.537 78.186 46.492 1 66.38 778 ALA A O 1
ATOM 6071 N N . ARG A 1 779 ? -12.585 77.739 44.502 1 62.6 779 ARG A N 1
ATOM 6072 C CA . ARG A 1 779 ? -11.418 78.515 44.096 1 62.6 779 ARG A CA 1
ATOM 6073 C C . ARG A 1 779 ? -11.623 80 44.376 1 62.6 779 ARG A C 1
ATOM 6075 O O . ARG A 1 779 ? -10.657 80.74 44.567 1 62.6 779 ARG A O 1
ATOM 6082 N N . ALA A 1 780 ? -12.869 80.638 44.346 1 55.75 780 ALA A N 1
ATOM 6083 C CA . ALA A 1 780 ? -13.17 82.053 44.543 1 55.75 780 ALA A CA 1
ATOM 6084 C C . ALA A 1 780 ? -13.092 82.43 46.02 1 55.75 780 ALA A C 1
ATOM 6086 O O . ALA A 1 780 ? -13.613 83.47 46.43 1 55.75 780 ALA A O 1
ATOM 6087 N N . LEU A 1 781 ? -12.489 81.601 46.743 1 54.56 781 LEU A N 1
ATOM 6088 C CA . LEU A 1 781 ? -12.403 81.948 48.157 1 54.56 781 LEU A CA 1
ATOM 6089 C C . LEU A 1 781 ? -11.378 83.054 48.384 1 54.56 781 LEU A C 1
ATOM 6091 O O . LEU A 1 781 ? -10.417 83.182 47.621 1 54.56 781 LEU A O 1
ATOM 6095 N N . PRO A 1 782 ? -11.772 84.049 49.213 1 48.48 782 PRO A N 1
ATOM 6096 C CA . PRO A 1 782 ? -10.924 85.219 49.454 1 48.48 782 PRO A CA 1
ATOM 6097 C C . PRO A 1 782 ? -9.457 84.852 49.665 1 48.48 782 PRO A C 1
ATOM 6099 O O . PRO A 1 782 ? -9.147 83.711 50.018 1 48.48 782 PRO A O 1
ATOM 6102 N N . ASP A 1 783 ? -8.518 85.603 49.081 1 44.07 783 ASP A N 1
ATOM 6103 C CA . ASP A 1 783 ? -7.063 85.514 49.005 1 44.07 783 ASP A CA 1
ATOM 6104 C C . ASP A 1 783 ? -6.481 84.921 50.286 1 44.07 783 ASP A C 1
ATOM 6106 O O . ASP A 1 783 ? -5.309 84.541 50.324 1 44.07 783 ASP A O 1
ATOM 6110 N N . ASN A 1 784 ? -7.163 84.968 51.358 1 45.24 784 ASN A N 1
ATOM 6111 C CA . ASN A 1 784 ? -6.579 84.545 52.627 1 45.24 784 ASN A CA 1
ATOM 6112 C C . ASN A 1 784 ? -6.48 83.025 52.719 1 45.24 784 ASN A C 1
ATOM 6114 O O . ASN A 1 784 ? -5.851 82.494 53.636 1 45.24 784 ASN A O 1
ATOM 6118 N N . TYR A 1 785 ? -7.187 82.342 51.92 1 52.95 785 TYR A N 1
ATOM 6119 C CA . TYR A 1 785 ? -7.103 80.889 52.008 1 52.95 785 TYR A CA 1
ATOM 6120 C C . TYR A 1 785 ? -6.333 80.315 50.825 1 52.95 785 TYR A C 1
ATOM 6122 O O . TYR A 1 785 ? -6.932 79.88 49.838 1 52.95 785 TYR A O 1
ATOM 6130 N N . HIS A 1 786 ? -5.038 80.448 50.844 1 56.19 786 HIS A N 1
ATOM 6131 C CA . HIS A 1 786 ? -4.033 80.113 49.842 1 56.19 786 HIS A CA 1
ATOM 6132 C C . HIS A 1 786 ? -4.081 78.631 49.486 1 56.19 786 HIS A C 1
ATOM 6134 O O . HIS A 1 786 ? -3.664 78.236 48.395 1 56.19 786 HIS A O 1
ATOM 6140 N N . GLU A 1 787 ? -4.859 77.843 50.267 1 70.83 787 GLU A N 1
ATOM 6141 C CA . GLU A 1 787 ? -4.792 76.402 50.048 1 70.83 787 GLU A CA 1
ATOM 6142 C C . GLU A 1 787 ? -5.712 75.973 48.908 1 70.83 787 GLU A C 1
ATOM 6144 O O . GLU A 1 787 ? -5.459 74.965 48.245 1 70.83 787 GLU A O 1
ATOM 6149 N N . ALA A 1 788 ? -6.727 76.729 48.6 1 71.51 788 ALA A N 1
ATOM 6150 C CA . ALA A 1 788 ? -7.73 76.344 47.61 1 71.51 788 ALA A CA 1
ATOM 6151 C C . ALA A 1 788 ? -7.123 76.276 46.212 1 71.51 788 ALA A C 1
ATOM 6153 O O . ALA A 1 788 ? -7.454 75.383 45.428 1 71.51 788 ALA A O 1
ATOM 6154 N N . ARG A 1 789 ? -6.248 77.22 46.012 1 70.83 789 ARG A N 1
ATOM 6155 C CA . ARG A 1 789 ? -5.617 77.233 44.696 1 70.83 789 ARG A CA 1
ATOM 6156 C C . ARG A 1 789 ? -4.76 75.989 44.487 1 70.83 789 ARG A C 1
ATOM 6158 O O . ARG A 1 789 ? -4.777 75.392 43.409 1 70.83 789 ARG A O 1
ATOM 6165 N N . PHE A 1 790 ? -4.13 75.554 45.48 1 77.23 790 PHE A N 1
ATOM 6166 C CA . PHE A 1 790 ? -3.251 74.396 45.377 1 77.23 790 PHE A CA 1
ATOM 6167 C C . PHE A 1 790 ? -4.06 73.105 45.329 1 77.23 790 PHE A C 1
ATOM 6169 O O . PHE A 1 790 ? -3.651 72.133 44.691 1 77.23 790 PHE A O 1
ATOM 6176 N N . CYS A 1 791 ? -5.285 73.097 45.882 1 81.13 791 CYS A N 1
ATOM 6177 C CA . CYS A 1 791 ? -6.158 71.931 45.817 1 81.13 791 CYS A CA 1
ATOM 6178 C C . CYS A 1 791 ? -6.689 71.725 44.403 1 81.13 791 CYS A C 1
ATOM 6180 O O . CYS A 1 791 ? -6.833 70.589 43.949 1 81.13 791 CYS A O 1
ATOM 6182 N N . VAL A 1 792 ? -6.871 72.832 43.73 1 77.91 792 VAL A N 1
ATOM 6183 C CA . VAL A 1 792 ? -7.355 72.738 42.356 1 77.91 792 VAL A CA 1
ATOM 6184 C C . VAL A 1 792 ? -6.256 72.175 41.458 1 77.91 792 VAL A C 1
ATOM 6186 O O . VAL A 1 792 ? -6.507 71.285 40.642 1 77.91 792 VAL A O 1
ATOM 6189 N N . PHE A 1 793 ? -5.028 72.627 41.669 1 75.75 793 PHE A N 1
ATOM 6190 C CA . PHE A 1 793 ? -3.915 72.163 40.85 1 75.75 793 PHE A CA 1
ATOM 6191 C C . PHE A 1 793 ? -3.607 70.698 41.136 1 75.75 793 PHE A C 1
ATOM 6193 O O . PHE A 1 793 ? -3.276 69.938 40.223 1 75.75 793 PHE A O 1
ATOM 6200 N N . THR A 1 794 ? -3.797 70.281 42.307 1 85.96 794 THR A N 1
ATOM 6201 C CA . THR A 1 794 ? -3.506 68.902 42.682 1 85.96 794 THR A CA 1
ATOM 6202 C C . THR A 1 794 ? -4.566 67.955 42.127 1 85.96 794 THR A C 1
ATOM 6204 O O . THR A 1 794 ? -4.238 66.894 41.591 1 85.96 794 THR A O 1
ATOM 6207 N N . SER A 1 795 ? -5.817 68.312 42.26 1 84.91 795 SER A N 1
ATOM 6208 C CA . SER A 1 795 ? -6.887 67.427 41.812 1 84.91 795 SER A CA 1
ATOM 6209 C C . SER A 1 795 ? -6.96 67.374 40.289 1 84.91 795 SER A C 1
ATOM 6211 O O . SER A 1 795 ? -7.092 66.296 39.706 1 84.91 795 SER A O 1
ATOM 6213 N N . ALA A 1 796 ? -6.82 68.566 39.657 1 77.99 796 ALA A N 1
ATOM 6214 C CA . ALA A 1 796 ? -6.855 68.589 38.197 1 77.99 796 ALA A CA 1
ATOM 6215 C C . ALA A 1 796 ? -5.621 67.912 37.608 1 77.99 796 ALA A C 1
ATOM 6217 O O . ALA A 1 796 ? -5.717 67.189 36.614 1 77.99 796 ALA A O 1
ATOM 6218 N N . GLY A 1 797 ? -4.494 68.193 38.18 1 77.99 797 GLY A N 1
ATOM 6219 C CA . GLY A 1 797 ? -3.279 67.529 37.735 1 77.99 797 GLY A CA 1
ATOM 6220 C C . GLY A 1 797 ? -3.316 66.025 37.925 1 77.99 797 GLY A C 1
ATOM 6221 O O . GLY A 1 797 ? -2.907 65.272 37.039 1 77.99 797 GLY A O 1
ATOM 6222 N N . SER A 1 798 ? -3.848 65.564 39.033 1 86.44 798 SER A N 1
ATOM 6223 C CA . SER A 1 798 ? -3.939 64.133 39.301 1 86.44 798 SER A CA 1
ATOM 6224 C C . SER A 1 798 ? -4.928 63.456 38.357 1 86.44 798 SER A C 1
ATOM 6226 O O . SER A 1 798 ? -4.735 62.301 37.972 1 86.44 798 SER A O 1
ATOM 6228 N N . LEU A 1 799 ? -5.97 64.137 38.021 1 80.89 799 LEU A N 1
ATOM 6229 C CA . LEU A 1 799 ? -6.946 63.593 37.084 1 80.89 799 LEU A CA 1
ATOM 6230 C C . LEU A 1 799 ? -6.326 63.399 35.704 1 80.89 799 LEU A C 1
ATOM 6232 O O . LEU A 1 799 ? -6.57 62.385 35.046 1 80.89 799 LEU A O 1
ATOM 6236 N N . LEU A 1 800 ? -5.504 64.302 35.341 1 74.23 800 LEU A N 1
ATOM 6237 C CA . LEU A 1 800 ? -4.837 64.217 34.046 1 74.23 800 LEU A CA 1
ATOM 6238 C C . LEU A 1 800 ? -3.826 63.075 34.029 1 74.23 800 LEU A C 1
ATOM 6240 O O . LEU A 1 800 ? -3.744 62.328 33.052 1 74.23 800 LEU A O 1
ATOM 6244 N N . VAL A 1 801 ? -3.112 62.916 35.01 1 78.68 801 VAL A N 1
ATOM 6245 C CA . VAL A 1 801 ? -2.082 61.884 35.077 1 78.68 801 VAL A CA 1
ATOM 6246 C C . VAL A 1 801 ? -2.736 60.508 35.187 1 78.68 801 VAL A C 1
ATOM 6248 O O . VAL A 1 801 ? -2.295 59.552 34.546 1 78.68 801 VAL A O 1
ATOM 6251 N N . PHE A 1 802 ? -3.747 60.434 35.931 1 80.07 802 PHE A N 1
ATOM 6252 C CA . PHE A 1 802 ? -4.459 59.179 36.14 1 80.07 802 PHE A CA 1
ATOM 6253 C C . PHE A 1 802 ? -5.074 58.681 34.837 1 80.07 802 PHE A C 1
ATOM 6255 O O . PHE A 1 802 ? -4.873 57.527 34.451 1 80.07 802 PHE A O 1
ATOM 6262 N N . THR A 1 803 ? -5.732 59.482 34.111 1 72.73 803 THR A N 1
ATOM 6263 C CA . THR A 1 803 ? -6.381 59.081 32.868 1 72.73 803 THR A CA 1
ATOM 6264 C C . THR A 1 803 ? -5.345 58.809 31.78 1 72.73 803 THR A C 1
ATOM 6266 O O . THR A 1 803 ? -5.502 57.88 30.985 1 72.73 803 THR A O 1
ATOM 6269 N N . GLY A 1 804 ? -4.347 59.585 31.773 1 69.31 804 GLY A N 1
ATOM 6270 C CA . GLY A 1 804 ? -3.307 59.383 30.777 1 69.31 804 GLY A CA 1
ATOM 6271 C C . GLY A 1 804 ? -2.526 58.098 30.98 1 69.31 804 GLY A C 1
ATOM 6272 O O . GLY A 1 804 ? -2.28 57.358 30.026 1 69.31 804 GLY A O 1
ATOM 6273 N N . ALA A 1 805 ? -2.145 57.831 32.184 1 74.21 805 ALA A N 1
ATOM 6274 C CA . ALA A 1 805 ? -1.319 56.664 32.483 1 74.21 805 ALA A CA 1
ATOM 6275 C C . ALA A 1 805 ? -2.097 55.37 32.261 1 74.21 805 ALA A C 1
ATOM 6277 O O . ALA A 1 805 ? -1.573 54.414 31.686 1 74.21 805 ALA A O 1
ATOM 6278 N N . TYR A 1 806 ? -3.329 55.26 32.623 1 71.94 806 TYR A N 1
ATOM 6279 C CA . TYR A 1 806 ? -4.091 54.023 32.498 1 71.94 806 TYR A CA 1
ATOM 6280 C C . TYR A 1 806 ? -4.597 53.835 31.073 1 71.94 806 TYR A C 1
ATOM 6282 O O . TYR A 1 806 ? -4.701 52.706 30.588 1 71.94 806 TYR A O 1
ATOM 6290 N N . ALA A 1 807 ? -4.819 54.923 30.441 1 65.98 807 ALA A N 1
ATOM 6291 C CA . ALA A 1 807 ? -5.161 54.799 29.026 1 65.98 807 ALA A CA 1
ATOM 6292 C C . ALA A 1 807 ? -3.975 54.281 28.219 1 65.98 807 ALA A C 1
ATOM 6294 O O . ALA A 1 807 ? -4.136 53.423 27.348 1 65.98 807 ALA A O 1
ATOM 6295 N N . ALA A 1 808 ? -2.863 54.758 28.565 1 63.42 808 ALA A N 1
ATOM 6296 C CA . ALA A 1 808 ? -1.655 54.291 27.891 1 63.42 808 ALA A CA 1
ATOM 6297 C C . ALA A 1 808 ? -1.354 52.839 28.249 1 63.42 808 ALA A C 1
ATOM 6299 O O . ALA A 1 808 ? -0.903 52.064 27.401 1 63.42 808 ALA A O 1
ATOM 6300 N N . GLY A 1 809 ? -1.548 52.53 29.439 1 68.02 809 GLY A N 1
ATOM 6301 C CA . GLY A 1 809 ? -1.328 51.157 29.866 1 68.02 809 GLY A CA 1
ATOM 6302 C C . GLY A 1 809 ? -2.233 50.162 29.163 1 68.02 809 GLY A C 1
ATOM 6303 O O . GLY A 1 809 ? -1.776 49.108 28.717 1 68.02 809 GLY A O 1
ATOM 6304 N N . PHE A 1 810 ? -3.458 50.42 29.051 1 64.18 810 PHE A N 1
ATOM 6305 C CA . PHE A 1 810 ? -4.413 49.533 28.398 1 64.18 810 PHE A CA 1
ATOM 6306 C C . PHE A 1 810 ? -4.121 49.427 26.906 1 64.18 810 PHE A C 1
ATOM 6308 O O . PHE A 1 810 ? -4.26 48.353 26.316 1 64.18 810 PHE A O 1
ATOM 6315 N N . GLY A 1 811 ? -3.789 50.444 26.375 1 56.18 811 GLY A N 1
ATOM 6316 C CA . GLY A 1 811 ? -3.496 50.457 24.951 1 56.18 811 GLY A CA 1
ATOM 6317 C C . GLY A 1 811 ? -2.288 49.616 24.583 1 56.18 811 GLY A C 1
ATOM 6318 O O . GLY A 1 811 ? -2.262 48.987 23.523 1 56.18 811 GLY A O 1
ATOM 6319 N N . THR A 1 812 ? -1.372 49.499 25.472 1 57.41 812 THR A N 1
ATOM 6320 C CA . THR A 1 812 ? -0.127 48.805 25.16 1 57.41 812 THR A CA 1
ATOM 6321 C C . THR A 1 812 ? -0.203 47.341 25.581 1 57.41 812 THR A C 1
ATOM 6323 O O . THR A 1 812 ? 0.676 46.545 25.243 1 57.41 812 THR A O 1
ATOM 6326 N N . THR A 1 813 ? -1.017 46.97 26.459 1 57.31 813 THR A N 1
ATOM 6327 C CA . THR A 1 813 ? -1.127 45.573 26.865 1 57.31 813 THR A CA 1
ATOM 6328 C C . THR A 1 813 ? -1.391 44.678 25.658 1 57.31 813 THR A C 1
ATOM 6330 O O . THR A 1 813 ? -0.974 43.518 25.635 1 57.31 813 THR A O 1
ATOM 6333 N N . GLN A 1 814 ? -2.143 45.087 24.762 1 47.73 814 GLN A N 1
ATOM 6334 C CA . GLN A 1 814 ? -2.515 44.228 23.642 1 47.73 814 GLN A CA 1
ATOM 6335 C C . GLN A 1 814 ? -1.322 43.973 22.725 1 47.73 814 GLN A C 1
ATOM 6337 O O . GLN A 1 814 ? -1.343 43.045 21.914 1 47.73 814 GLN A O 1
ATOM 6342 N N . SER A 1 815 ? -0.467 44.922 22.781 1 44.34 815 SER A N 1
ATOM 6343 C CA . SER A 1 815 ? 0.64 44.718 21.853 1 44.34 815 SER A CA 1
ATOM 6344 C C . SER A 1 815 ? 1.602 43.651 22.364 1 44.34 815 SER A C 1
ATOM 6346 O O . SER A 1 815 ? 2.485 43.2 21.631 1 44.34 815 SER A O 1
ATOM 6348 N N . GLY A 1 816 ? 1.27 42.731 23.228 1 47.75 816 GLY A N 1
ATOM 6349 C CA . GLY A 1 816 ? 1.986 41.549 23.678 1 47.75 816 GLY A CA 1
ATOM 6350 C C . GLY A 1 816 ? 3.359 41.862 24.243 1 47.75 816 GLY A C 1
ATOM 6351 O O . GLY A 1 816 ? 3.951 41.038 24.942 1 47.75 816 GLY A O 1
ATOM 6352 N N . LEU A 1 817 ? 4.323 42.588 23.6 1 51.06 817 LEU A N 1
ATOM 6353 C CA . LEU A 1 817 ? 5.772 42.42 23.621 1 51.06 817 LEU A CA 1
ATOM 6354 C C . LEU A 1 817 ? 6.377 43.069 24.861 1 51.06 817 LEU A C 1
ATOM 6356 O O . LEU A 1 817 ? 7.522 42.785 25.22 1 51.06 817 LEU A O 1
ATOM 6360 N N . SER A 1 818 ? 5.908 44.329 25.588 1 61.7 818 SER A N 1
ATOM 6361 C CA . SER A 1 818 ? 6.905 45.159 26.255 1 61.7 818 SER A CA 1
ATOM 6362 C C . SER A 1 818 ? 6.446 45.558 27.654 1 61.7 818 SER A C 1
ATOM 6364 O O . SER A 1 818 ? 5.309 45.284 28.041 1 61.7 818 SER A O 1
ATOM 6366 N N . PHE A 1 819 ? 7.431 45.862 28.569 1 72.92 819 PHE A N 1
ATOM 6367 C CA . PHE A 1 819 ? 7.318 46.425 29.909 1 72.92 819 PHE A CA 1
ATOM 6368 C C . PHE A 1 819 ? 6.588 47.762 29.874 1 72.92 819 PHE A C 1
ATOM 6370 O O . PHE A 1 819 ? 6.357 48.377 30.918 1 72.92 819 PHE A O 1
ATOM 6377 N N . VAL A 1 820 ? 6.038 47.905 28.731 1 71.09 820 VAL A N 1
ATOM 6378 C CA . VAL A 1 820 ? 5.592 49.28 28.528 1 71.09 820 VAL A CA 1
ATOM 6379 C C . VAL A 1 820 ? 4.315 49.532 29.326 1 71.09 820 VAL A C 1
ATOM 6381 O O . VAL A 1 820 ? 4.191 50.554 30.005 1 71.09 820 VAL A O 1
ATOM 6384 N N . PRO A 1 821 ? 3.463 48.505 29.258 1 74.12 821 PRO A N 1
ATOM 6385 C CA . PRO A 1 821 ? 2.266 48.78 30.056 1 74.12 821 PRO A CA 1
ATOM 6386 C C . PRO A 1 821 ? 2.565 48.892 31.549 1 74.12 821 PRO A C 1
ATOM 6388 O O . PRO A 1 821 ? 1.947 49.699 32.247 1 74.12 821 PRO A O 1
ATOM 6391 N N . ILE A 1 822 ? 3.489 48.231 31.986 1 81.63 822 ILE A N 1
ATOM 6392 C CA . ILE A 1 822 ? 3.87 48.261 33.394 1 81.63 822 ILE A CA 1
ATOM 6393 C C . ILE A 1 822 ? 4.572 49.58 33.71 1 81.63 822 ILE A C 1
ATOM 6395 O O . ILE A 1 822 ? 4.358 50.165 34.775 1 81.63 822 ILE A O 1
ATOM 6399 N N . MET A 1 823 ? 5.32 50.077 32.821 1 81.38 823 MET A N 1
ATOM 6400 C CA . MET A 1 823 ? 6.041 51.333 33.006 1 81.38 823 MET A CA 1
ATOM 6401 C C . MET A 1 823 ? 5.075 52.51 33.078 1 81.38 823 MET A C 1
ATOM 6403 O O . MET A 1 823 ? 5.23 53.395 33.922 1 81.38 823 MET A O 1
ATOM 6407 N N . TYR A 1 824 ? 4.11 52.455 32.226 1 78.58 824 TYR A N 1
ATOM 6408 C CA . TYR A 1 824 ? 3.152 53.554 32.215 1 78.58 824 TYR A CA 1
ATOM 6409 C C . TYR A 1 824 ? 2.356 53.596 33.514 1 78.58 824 TYR A C 1
ATOM 6411 O O . TYR A 1 824 ? 2.088 54.673 34.051 1 78.58 824 TYR A O 1
ATOM 6419 N N . ARG A 1 825 ? 2.035 52.519 34.018 1 83.05 825 ARG A N 1
ATOM 6420 C CA . ARG A 1 825 ? 1.289 52.479 35.272 1 83.05 825 ARG A CA 1
ATOM 6421 C C . ARG A 1 825 ? 2.156 52.939 36.439 1 83.05 825 ARG A C 1
ATOM 6423 O O . ARG A 1 825 ? 1.695 53.685 37.306 1 83.05 825 ARG A O 1
ATOM 6430 N N . ALA A 1 826 ? 3.374 52.539 36.386 1 88.39 826 ALA A N 1
ATOM 6431 C CA . ALA A 1 826 ? 4.293 52.936 37.449 1 88.39 826 ALA A CA 1
ATOM 6432 C C . ALA A 1 826 ? 4.58 54.434 37.395 1 88.39 826 ALA A C 1
ATOM 6434 O O . ALA A 1 826 ? 4.604 55.106 38.429 1 88.39 826 ALA A O 1
ATOM 6435 N N . LEU A 1 827 ? 4.706 54.929 36.259 1 85.99 827 LEU A N 1
ATOM 6436 C CA . LEU A 1 827 ? 4.955 56.358 36.099 1 85.99 827 LEU A CA 1
ATOM 6437 C C . LEU A 1 827 ? 3.74 57.172 36.529 1 85.99 827 LEU A C 1
ATOM 6439 O O . LEU A 1 827 ? 3.884 58.258 37.096 1 85.99 827 LEU A O 1
ATOM 6443 N N . GLY A 1 828 ? 2.61 56.62 36.172 1 86.83 828 GLY A N 1
ATOM 6444 C CA . GLY A 1 828 ? 1.403 57.288 36.63 1 86.83 828 GLY A CA 1
ATOM 6445 C C . GLY A 1 828 ? 1.312 57.387 38.141 1 86.83 828 GLY A C 1
ATOM 6446 O O . GLY A 1 828 ? 0.925 58.427 38.678 1 86.83 828 GLY A O 1
ATOM 6447 N N . MET A 1 829 ? 1.739 56.439 38.854 1 92.46 829 MET A N 1
ATOM 6448 C CA . MET A 1 829 ? 1.72 56.433 40.314 1 92.46 829 MET A CA 1
ATOM 6449 C C . MET A 1 829 ? 2.752 57.405 40.875 1 92.46 829 MET A C 1
ATOM 6451 O O . MET A 1 829 ? 2.462 58.152 41.812 1 92.46 829 MET A O 1
ATOM 6455 N N . ILE A 1 830 ? 3.869 57.494 40.247 1 93.35 830 ILE A N 1
ATOM 6456 C CA . ILE A 1 830 ? 4.961 58.333 40.729 1 93.35 830 ILE A CA 1
ATOM 6457 C C . ILE A 1 830 ? 4.633 59.803 40.477 1 93.35 830 ILE A C 1
ATOM 6459 O O . ILE A 1 830 ? 4.772 60.639 41.373 1 93.35 830 ILE A O 1
ATOM 6463 N N . VAL A 1 831 ? 4.14 60.072 39.309 1 90.19 831 VAL A N 1
ATOM 6464 C CA . VAL A 1 831 ? 3.862 61.461 38.959 1 90.19 831 VAL A CA 1
ATOM 6465 C C . VAL A 1 831 ? 2.703 61.985 39.805 1 90.19 831 VAL A C 1
ATOM 6467 O O . VAL A 1 831 ? 2.72 63.136 40.246 1 90.19 831 VAL A O 1
ATOM 6470 N N . THR A 1 832 ? 1.751 61.171 40.021 1 92.1 832 THR A N 1
ATOM 6471 C CA . THR A 1 832 ? 0.653 61.574 40.893 1 92.1 832 THR A CA 1
ATOM 6472 C C . THR A 1 832 ? 1.164 61.878 42.299 1 92.1 832 THR A C 1
ATOM 6474 O O . THR A 1 832 ? 0.756 62.867 42.912 1 92.1 832 THR A O 1
ATOM 6477 N N . SER A 1 833 ? 2.077 61.118 42.815 1 94.33 833 SER A N 1
ATOM 6478 C CA . SER A 1 833 ? 2.643 61.31 44.146 1 94.33 833 SER A CA 1
ATOM 6479 C C . SER A 1 833 ? 3.464 62.593 44.218 1 94.33 833 SER A C 1
ATOM 6481 O O . SER A 1 833 ? 3.331 63.369 45.166 1 94.33 833 SER A O 1
ATOM 6483 N N . ILE A 1 834 ? 4.229 62.832 43.224 1 91.28 834 ILE A N 1
ATOM 6484 C CA . ILE A 1 834 ? 5.059 64.031 43.193 1 91.28 834 ILE A CA 1
ATOM 6485 C C . ILE A 1 834 ? 4.171 65.27 43.094 1 91.28 834 ILE A C 1
ATOM 6487 O O . ILE A 1 834 ? 4.43 66.281 43.75 1 91.28 834 ILE A O 1
ATOM 6491 N N . LEU A 1 835 ? 3.133 65.145 42.334 1 88.14 835 LEU A N 1
ATOM 6492 C CA . LEU A 1 835 ? 2.203 66.255 42.164 1 88.14 835 LEU A CA 1
ATOM 6493 C C . LEU A 1 835 ? 1.528 66.606 43.486 1 88.14 835 LEU A C 1
ATOM 6495 O O . LEU A 1 835 ? 1.432 67.782 43.846 1 88.14 835 LEU A O 1
ATOM 6499 N N . ILE A 1 836 ? 1.148 65.654 44.234 1 92.29 836 ILE A N 1
ATOM 6500 C CA . ILE A 1 836 ? 0.478 65.877 45.51 1 92.29 836 ILE A CA 1
ATOM 6501 C C . ILE A 1 836 ? 1.47 66.442 46.523 1 92.29 836 ILE A C 1
ATOM 6503 O O . ILE A 1 836 ? 1.159 67.396 47.241 1 92.29 836 ILE A O 1
ATOM 6507 N N . MET A 1 837 ? 2.673 66.021 46.541 1 91.48 837 MET A N 1
ATOM 6508 C CA . MET A 1 837 ? 3.682 66.482 47.491 1 91.48 837 MET A CA 1
ATOM 6509 C C . MET A 1 837 ? 4.134 67.9 47.158 1 91.48 837 MET A C 1
ATOM 6511 O O . MET A 1 837 ? 4.329 68.721 48.057 1 91.48 837 MET A O 1
ATOM 6515 N N . THR A 1 838 ? 4.161 68.206 45.895 1 86.13 838 THR A N 1
ATOM 6516 C CA . THR A 1 838 ? 4.647 69.515 45.474 1 86.13 838 THR A CA 1
ATOM 6517 C C . THR A 1 838 ? 3.554 70.57 45.617 1 86.13 838 THR A C 1
ATOM 6519 O O . THR A 1 838 ? 3.824 71.699 46.032 1 86.13 838 THR A O 1
ATOM 6522 N N . CYS A 1 839 ? 2.329 70.136 45.38 1 82.93 839 CYS A N 1
ATOM 6523 C CA . CYS A 1 839 ? 1.274 71.142 45.341 1 82.93 839 CYS A CA 1
ATOM 6524 C C . CYS A 1 839 ? 0.585 71.263 46.695 1 82.93 839 CYS A C 1
ATOM 6526 O O . CYS A 1 839 ? 0.2 72.36 47.104 1 82.93 839 CYS A O 1
ATOM 6528 N N . LEU A 1 840 ? 0.472 70.261 47.424 1 85.11 840 LEU A N 1
ATOM 6529 C CA . LEU A 1 840 ? -0.305 70.316 48.658 1 85.11 840 LEU A CA 1
ATOM 6530 C C . LEU A 1 840 ? 0.604 70.53 49.863 1 85.11 840 LEU A C 1
ATOM 6532 O O . LEU A 1 840 ? 0.2 71.155 50.847 1 85.11 840 LEU A O 1
ATOM 6536 N N . PHE A 1 841 ? 1.922 70.096 49.844 1 88.19 841 PHE A N 1
ATOM 6537 C CA . PHE A 1 841 ? 2.734 70.109 51.055 1 88.19 841 PHE A CA 1
ATOM 6538 C C . PHE A 1 841 ? 3.914 71.061 50.906 1 88.19 841 PHE A C 1
ATOM 6540 O O . PHE A 1 841 ? 4.263 71.777 51.847 1 88.19 841 PHE A O 1
ATOM 6547 N N . ALA A 1 842 ? 4.444 71.169 49.739 1 82.69 842 ALA A N 1
ATOM 6548 C CA . ALA A 1 842 ? 5.657 71.956 49.537 1 82.69 842 ALA A CA 1
ATOM 6549 C C . ALA A 1 842 ? 5.409 73.432 49.838 1 82.69 842 ALA A C 1
ATOM 6551 O O . ALA A 1 842 ? 6.207 74.074 50.524 1 82.69 842 ALA A O 1
ATOM 6552 N N . PRO A 1 843 ? 4.282 74.027 49.378 1 79.87 843 PRO A N 1
ATOM 6553 C CA . PRO A 1 843 ? 4.08 75.447 49.675 1 79.87 843 PRO A CA 1
ATOM 6554 C C . PRO A 1 843 ? 3.958 75.726 51.172 1 79.87 843 PRO A C 1
ATOM 6556 O O . PRO A 1 843 ? 4.441 76.754 51.653 1 79.87 843 PRO A O 1
ATOM 6559 N N . LYS A 1 844 ? 3.469 74.889 51.838 1 81.89 844 LYS A N 1
ATOM 6560 C CA . LYS A 1 844 ? 3.321 75.065 53.28 1 81.89 844 LYS A CA 1
ATOM 6561 C C . LYS A 1 844 ? 4.657 74.883 53.996 1 81.89 844 LYS A C 1
ATOM 6563 O O . LYS A 1 844 ? 4.961 75.606 54.947 1 81.89 844 LYS A O 1
ATOM 6568 N N . MET A 1 845 ? 5.409 73.985 53.529 1 81.16 845 MET A N 1
ATOM 6569 C CA . MET A 1 845 ? 6.733 73.782 54.11 1 81.16 845 MET A CA 1
ATOM 6570 C C . MET A 1 845 ? 7.648 74.964 53.804 1 81.16 845 MET A C 1
ATOM 6572 O O . MET A 1 845 ? 8.465 75.354 54.64 1 81.16 845 MET A O 1
ATOM 6576 N N . TYR A 1 846 ? 7.405 75.551 52.657 1 80.49 846 TYR A N 1
ATOM 6577 C CA . TYR A 1 846 ? 8.188 76.727 52.294 1 80.49 846 TYR A CA 1
ATOM 6578 C C . TYR A 1 846 ? 7.868 77.901 53.211 1 80.49 846 TYR A C 1
ATOM 6580 O O . TYR A 1 846 ? 8.771 78.609 53.662 1 80.49 846 TYR A O 1
ATOM 6588 N N . VAL A 1 847 ? 6.617 78.059 53.583 1 77.7 847 VAL A N 1
ATOM 6589 C CA . VAL A 1 847 ? 6.191 79.164 54.436 1 77.7 847 VAL A CA 1
ATOM 6590 C C . VAL A 1 847 ? 6.671 78.927 55.866 1 77.7 847 VAL A C 1
ATOM 6592 O O . VAL A 1 847 ? 7.128 79.857 56.536 1 77.7 847 VAL A O 1
ATOM 6595 N N . VAL A 1 848 ? 6.714 77.727 56.266 1 80.82 848 VAL A N 1
ATOM 6596 C CA . VAL A 1 848 ? 7.067 77.409 57.646 1 80.82 848 VAL A CA 1
ATOM 6597 C C . VAL A 1 848 ? 8.575 77.546 57.838 1 80.82 848 VAL A C 1
ATOM 6599 O O . VAL A 1 848 ? 9.033 78.066 58.859 1 80.82 848 VAL A O 1
ATOM 6602 N N . TYR A 1 849 ? 9.399 77.265 56.89 1 81.83 849 TYR A N 1
ATOM 6603 C CA . TYR A 1 849 ? 10.836 77.174 57.125 1 81.83 849 TYR A CA 1
ATOM 6604 C C . TYR A 1 849 ? 11.57 78.336 56.469 1 81.83 849 TYR A C 1
ATOM 6606 O O . TYR A 1 849 ? 12.652 78.727 56.916 1 81.83 849 TYR A O 1
ATOM 6614 N N . PHE A 1 850 ? 11.089 79.034 55.552 1 75.97 850 PHE A N 1
ATOM 6615 C CA . PHE A 1 850 ? 11.871 80.044 54.848 1 75.97 850 PHE A CA 1
ATOM 6616 C C . PHE A 1 850 ? 11.249 81.425 55.018 1 75.97 850 PHE A C 1
ATOM 6618 O O . PHE A 1 850 ? 11.884 82.439 54.719 1 75.97 850 PHE A O 1
ATOM 6625 N N . VAL A 1 851 ? 9.969 81.564 55.307 1 68.83 851 VAL A N 1
ATOM 6626 C CA . VAL A 1 851 ? 9.374 82.887 55.466 1 68.83 851 VAL A CA 1
ATOM 6627 C C . VAL A 1 851 ? 9.362 83.273 56.943 1 68.83 851 VAL A C 1
ATOM 6629 O O . VAL A 1 851 ? 8.793 82.56 57.773 1 68.83 851 VAL A O 1
ATOM 6632 N N . ARG A 1 852 ? 10.583 83.665 57.601 1 57.25 852 ARG A N 1
ATOM 6633 C CA . ARG A 1 852 ? 10.817 84.053 58.988 1 57.25 852 ARG A CA 1
ATOM 6634 C C . ARG A 1 852 ? 9.673 84.911 59.518 1 57.25 852 ARG A C 1
ATOM 6636 O O . ARG A 1 852 ? 9.545 85.107 60.728 1 57.25 852 ARG A O 1
ATOM 6643 N N . GLY A 1 853 ? 9.085 85.939 58.863 1 49.42 853 GLY A N 1
ATOM 6644 C CA . GLY A 1 853 ? 8.334 86.974 59.557 1 49.42 853 GLY A CA 1
ATOM 6645 C C . GLY A 1 853 ? 7.041 86.465 60.166 1 49.42 853 GLY A C 1
ATOM 6646 O O . GLY A 1 853 ? 6.589 85.364 59.847 1 49.42 853 GLY A O 1
ATOM 6647 N N . ASN A 1 854 ? 6.537 87.22 61.373 1 43.19 854 ASN A N 1
ATOM 6648 C CA . ASN A 1 854 ? 5.277 86.985 62.07 1 43.19 854 ASN A CA 1
ATOM 6649 C C . ASN A 1 854 ? 4.145 86.678 61.094 1 43.19 854 ASN A C 1
ATOM 6651 O O . ASN A 1 854 ? 3.48 87.59 60.601 1 43.19 854 ASN A O 1
ATOM 6655 N N . ILE A 1 855 ? 4.198 85.903 60.283 1 46.11 855 ILE A N 1
ATOM 6656 C CA . ILE A 1 855 ? 3.283 85.439 59.246 1 46.11 855 ILE A CA 1
ATOM 6657 C C . ILE A 1 855 ? 1.861 85.384 59.8 1 46.11 855 ILE A C 1
ATOM 6659 O O . ILE A 1 855 ? 0.89 85.461 59.043 1 46.11 855 ILE A O 1
ATOM 6663 N N . ASP A 1 856 ? 1.782 85.125 61.025 1 44.87 856 ASP A N 1
ATOM 6664 C CA . ASP A 1 856 ? 0.549 85.337 61.776 1 44.87 856 ASP A CA 1
ATOM 6665 C C . ASP A 1 856 ? 0.151 86.811 61.775 1 44.87 856 ASP A C 1
ATOM 6667 O O . ASP A 1 856 ? -1.035 87.139 61.689 1 44.87 856 ASP A O 1
ATOM 6671 N N . GLU A 1 857 ? 1.121 87.771 61.905 1 43.7 857 GLU A N 1
ATOM 6672 C CA . GLU A 1 857 ? 0.851 89.206 61.884 1 43.7 857 GLU A CA 1
ATOM 6673 C C . GLU A 1 857 ? 0.572 89.694 60.465 1 43.7 857 GLU A C 1
ATOM 6675 O O . GLU A 1 857 ? -0.26 90.58 60.259 1 43.7 857 GLU A O 1
ATOM 6680 N N . VAL A 1 858 ? 1.2 89.169 59.55 1 42.39 858 VAL A N 1
ATOM 6681 C CA . VAL A 1 858 ? 0.935 89.632 58.192 1 42.39 858 VAL A CA 1
ATOM 6682 C C . VAL A 1 858 ? -0.4 89.074 57.706 1 42.39 858 VAL A C 1
ATOM 6684 O O . VAL A 1 858 ? -1.168 89.775 57.042 1 42.39 858 VAL A O 1
ATOM 6687 N N . MET A 1 859 ? -0.796 87.955 58.09 1 41.56 859 MET A N 1
ATOM 6688 C CA . MET A 1 859 ? -2.115 87.394 57.81 1 41.56 859 MET A CA 1
ATOM 6689 C C . MET A 1 859 ? -3.174 88.014 58.717 1 41.56 859 MET A C 1
ATOM 6691 O O . MET A 1 859 ? -4.353 88.054 58.363 1 41.56 859 MET A O 1
ATOM 6695 N N . LEU A 1 860 ? -2.769 88.477 59.938 1 43.13 860 LEU A N 1
ATOM 6696 C CA . LEU A 1 860 ? -3.617 89.298 60.795 1 43.13 860 LEU A CA 1
ATOM 6697 C C . LEU A 1 860 ? -3.766 90.705 60.226 1 43.13 860 LEU A C 1
ATOM 6699 O O . LEU A 1 860 ? -4.852 91.286 60.271 1 43.13 860 LEU A O 1
ATOM 6703 N N . LYS A 1 861 ? -2.668 91.367 59.777 1 43.31 861 LYS A N 1
ATOM 6704 C CA . LYS A 1 861 ? -2.781 92.708 59.211 1 43.31 861 LYS A CA 1
ATOM 6705 C C . LYS A 1 861 ? -3.588 92.692 57.916 1 43.31 861 LYS A C 1
ATOM 6707 O O . LYS A 1 861 ? -4.373 93.606 57.656 1 43.31 861 LYS A O 1
ATOM 6712 N N . LYS A 1 862 ? -3.583 91.689 57.208 1 42.42 862 LYS A N 1
ATOM 6713 C CA . LYS A 1 862 ? -4.385 91.612 55.991 1 42.42 862 LYS A CA 1
ATOM 6714 C C . LYS A 1 862 ? -5.813 91.174 56.3 1 42.42 862 LYS A C 1
ATOM 6716 O O . LYS A 1 862 ? -6.759 91.611 55.641 1 42.42 862 LYS A O 1
ATOM 6721 N N . ARG A 1 863 ? -6.081 90.594 57.427 1 42.91 863 ARG A N 1
ATOM 6722 C CA . ARG A 1 863 ? -7.41 90.426 58.007 1 42.91 863 ARG A CA 1
ATOM 6723 C C . ARG A 1 863 ? -7.951 91.753 58.528 1 42.91 863 ARG A C 1
ATOM 6725 O O . ARG A 1 863 ? -9.146 92.032 58.409 1 42.91 863 ARG A O 1
ATOM 6732 N N . GLN A 1 864 ? -7.072 92.518 59.193 1 38.74 864 GLN A N 1
ATOM 6733 C CA . GLN A 1 864 ? -7.52 93.835 59.635 1 38.74 864 GLN A CA 1
ATOM 6734 C C . GLN A 1 864 ? -7.828 94.739 58.444 1 38.74 864 GLN A C 1
ATOM 6736 O O . GLN A 1 864 ? -8.77 95.532 58.488 1 38.74 864 GLN A O 1
ATOM 6741 N N . SER A 1 865 ? -7.044 94.673 57.448 1 35.8 865 SER A N 1
ATOM 6742 C CA . SER A 1 865 ? -7.41 95.48 56.29 1 35.8 865 SER A CA 1
ATOM 6743 C C . SER A 1 865 ? -8.652 94.926 55.6 1 35.8 865 SER A C 1
ATOM 6745 O O . SER A 1 865 ? -9.509 95.688 55.146 1 35.8 865 SER A O 1
ATOM 6747 N N . VAL A 1 866 ? -8.884 93.638 55.612 1 37.78 866 VAL A N 1
ATOM 6748 C CA . VAL A 1 866 ? -10.124 93.064 55.099 1 37.78 866 VAL A CA 1
ATOM 6749 C C . VAL A 1 866 ? -11.232 93.213 56.139 1 37.78 866 VAL A C 1
ATOM 6751 O O . VAL A 1 866 ? -12.367 93.558 55.801 1 37.78 866 VAL A O 1
ATOM 6754 N N . ALA A 1 867 ? -10.935 93.044 57.374 1 39.5 867 ALA A N 1
ATOM 6755 C CA . ALA A 1 867 ? -11.905 93.396 58.408 1 39.5 867 ALA A CA 1
ATOM 6756 C C . ALA A 1 867 ? -12.193 94.895 58.401 1 39.5 867 ALA A C 1
ATOM 6758 O O . ALA A 1 867 ? -13.338 95.314 58.59 1 39.5 867 ALA A O 1
ATOM 6759 N N . ASN A 1 868 ? -11.167 95.681 58.175 1 37.21 868 ASN A N 1
ATOM 6760 C CA . ASN A 1 868 ? -11.434 97.109 58.043 1 37.21 868 ASN A CA 1
ATOM 6761 C C . ASN A 1 868 ? -12.178 97.423 56.748 1 37.21 868 ASN A C 1
ATOM 6763 O O . ASN A 1 868 ? -13.02 98.322 56.713 1 37.21 868 ASN A O 1
ATOM 6767 N N . MET A 1 869 ? -11.933 96.633 55.747 1 34.85 869 MET A N 1
ATOM 6768 C CA . MET A 1 869 ? -12.744 96.82 54.547 1 34.85 869 MET A CA 1
ATOM 6769 C C . MET A 1 869 ? -14.148 96.259 54.747 1 34.85 869 MET A C 1
ATOM 6771 O O . MET A 1 869 ? -15.123 96.82 54.242 1 34.85 869 MET A O 1
ATOM 6775 N N . ALA A 1 870 ? -14.307 95.189 55.482 1 36.98 870 ALA A N 1
ATOM 6776 C CA . ALA A 1 870 ? -15.648 94.758 55.869 1 36.98 870 ALA A CA 1
ATOM 6777 C C . ALA A 1 870 ? -16.28 95.746 56.846 1 36.98 870 ALA A C 1
ATOM 6779 O O . ALA A 1 870 ? -17.475 96.038 56.757 1 36.98 870 ALA A O 1
ATOM 6780 N N . VAL A 1 871 ? -15.484 96.231 57.795 1 37.79 871 VAL A N 1
ATOM 6781 C CA . VAL A 1 871 ? -15.999 97.289 58.657 1 37.79 871 VAL A CA 1
ATOM 6782 C C . VAL A 1 871 ? -16.291 98.537 57.827 1 37.79 871 VAL A C 1
ATOM 6784 O O . VAL A 1 871 ? -17.279 99.233 58.068 1 37.79 871 VAL A O 1
ATOM 6787 N N . TYR A 1 872 ? -15.483 98.746 56.821 1 33.25 872 TYR A N 1
ATOM 6788 C CA . TYR A 1 872 ? -15.782 99.902 55.983 1 33.25 872 TYR A CA 1
ATOM 6789 C C . TYR A 1 872 ? -17.023 99.653 55.134 1 33.25 872 TYR A C 1
ATOM 6791 O O . TYR A 1 872 ? -17.851 100.549 54.956 1 33.25 872 TYR A O 1
ATOM 6799 N N . ARG A 1 873 ? -17.198 98.394 54.713 1 35.32 873 ARG A N 1
ATOM 6800 C CA . ARG A 1 873 ? -18.458 98.136 54.023 1 35.32 873 ARG A CA 1
ATOM 6801 C C . ARG A 1 873 ? -19.625 98.107 55.005 1 35.32 873 ARG A C 1
ATOM 6803 O O . ARG A 1 873 ? -20.735 98.524 54.67 1 35.32 873 ARG A O 1
ATOM 6810 N N . ALA A 1 874 ? -19.298 97.566 56.183 1 35.64 874 ALA A N 1
ATOM 6811 C CA . ALA A 1 874 ? -20.384 97.647 57.157 1 35.64 874 ALA A CA 1
ATOM 6812 C C . ALA A 1 874 ? -20.687 99.098 57.521 1 35.64 874 ALA A C 1
ATOM 6814 O O . ALA A 1 874 ? -21.843 99.457 57.756 1 35.64 874 ALA A O 1
ATOM 6815 N N . ARG A 1 875 ? -19.699 99.948 57.662 1 34.92 875 ARG A N 1
ATOM 6816 C CA . ARG A 1 875 ? -20.014 101.337 57.982 1 34.92 875 ARG A CA 1
ATOM 6817 C C . ARG A 1 875 ? -20.741 102.014 56.826 1 34.92 875 ARG A C 1
ATOM 6819 O O . ARG A 1 875 ? -21.476 102.982 57.03 1 34.92 875 ARG A O 1
ATOM 6826 N N . ALA A 1 876 ? -20.476 101.525 55.63 1 33.61 876 ALA A N 1
ATOM 6827 C CA . ALA A 1 876 ? -21.198 102.204 54.557 1 33.61 876 ALA A CA 1
ATOM 6828 C C . ALA A 1 876 ? -22.674 101.819 54.56 1 33.61 876 ALA A C 1
ATOM 6830 O O . ALA A 1 876 ? -23.518 102.565 54.057 1 33.61 876 ALA A O 1
ATOM 6831 N N . SER A 1 877 ? -22.958 100.53 55.021 1 30.49 877 SER A N 1
ATOM 6832 C CA . SER A 1 877 ? -24.388 100.24 55.005 1 30.49 877 SER A CA 1
ATOM 6833 C C . SER A 1 877 ? -25.117 100.987 56.117 1 30.49 877 SER A C 1
ATOM 6835 O O . SER A 1 877 ? -26.347 100.963 56.185 1 30.49 877 SER A O 1
ATOM 6837 N N . THR A 1 878 ? -24.474 101.233 57.257 1 30.26 878 THR A N 1
ATOM 6838 C CA . THR A 1 878 ? -25.286 101.831 58.312 1 30.26 878 THR A CA 1
ATOM 6839 C C . THR A 1 878 ? -25.801 103.203 57.885 1 30.26 878 THR A C 1
ATOM 6841 O O . THR A 1 878 ? -26.447 103.901 58.67 1 30.26 878 THR A O 1
ATOM 6844 N N . VAL A 1 879 ? -25.377 103.809 56.86 1 28.46 879 VAL A N 1
ATOM 6845 C CA . VAL A 1 879 ? -25.891 105.172 56.773 1 28.46 879 VAL A CA 1
ATOM 6846 C C . VAL A 1 879 ? -27.358 105.146 56.35 1 28.46 879 VAL A C 1
ATOM 6848 O O . VAL A 1 879 ? -27.981 106.197 56.182 1 28.46 879 VAL A O 1
ATOM 6851 N N . GLY A 1 880 ? -27.927 103.966 55.794 1 24.2 880 GLY A N 1
ATOM 6852 C CA . GLY A 1 880 ? -29.232 104.277 55.232 1 24.2 880 GLY A CA 1
ATOM 6853 C C . GLY A 1 880 ? -30.339 104.293 56.269 1 24.2 880 GLY A C 1
ATOM 6854 O O . GLY A 1 880 ? -31.519 104.384 55.924 1 24.2 880 GLY A O 1
ATOM 6855 N N . SER A 1 881 ? -30.189 103.494 57.391 1 24.33 881 SER A N 1
ATOM 6856 C CA . SER A 1 881 ? -31.505 103.186 57.941 1 24.33 881 SER A CA 1
ATOM 6857 C C . SER A 1 881 ? -32.236 104.454 58.369 1 24.33 881 SER A C 1
ATOM 6859 O O . SER A 1 881 ? -31.71 105.245 59.156 1 24.33 881 SER A O 1
ATOM 6861 N N . VAL A 1 882 ? -33.234 104.873 57.617 1 23.37 882 VAL A N 1
ATOM 6862 C CA . VAL A 1 882 ? -34.227 105.917 57.849 1 23.37 882 VAL A CA 1
ATOM 6863 C C . VAL A 1 882 ? -35.068 105.567 59.074 1 23.37 882 VAL A C 1
ATOM 6865 O O . VAL A 1 882 ? -35.387 104.398 59.303 1 23.37 882 VAL A O 1
ATOM 6868 N N . PRO A 1 883 ? -35.342 106.376 60.089 1 22.59 883 PRO A N 1
ATOM 6869 C CA . PRO A 1 883 ? -36.164 106.265 61.296 1 22.59 883 PRO A CA 1
ATOM 6870 C C . PRO A 1 883 ? -37.604 105.855 60.994 1 22.59 883 PRO A C 1
ATOM 6872 O O . PRO A 1 883 ? -38.314 106.566 60.278 1 22.59 883 PRO A O 1
ATOM 6875 N N . THR A 1 884 ? -37.946 104.602 60.431 1 20.65 884 THR A N 1
ATOM 6876 C CA . THR A 1 884 ? -39.382 104.352 60.382 1 20.65 884 THR A CA 1
ATOM 6877 C C . THR A 1 884 ? -40.012 104.546 61.758 1 20.65 884 THR A C 1
ATOM 6879 O O . THR A 1 884 ? -39.376 104.281 62.78 1 20.65 884 THR A O 1
ATOM 6882 N N . MET A 1 885 ? -41.271 105.105 61.864 1 19.6 885 MET A N 1
ATOM 6883 C CA . MET A 1 885 ? -42.244 105.652 62.805 1 19.6 885 MET A CA 1
ATOM 6884 C C . MET A 1 885 ? -42.842 104.548 63.672 1 19.6 885 MET A C 1
ATOM 6886 O O . MET A 1 885 ? -43.407 103.584 63.154 1 19.6 885 MET A O 1
ATOM 6890 N N . ASN A 1 886 ? -42.293 104.066 64.894 1 18.53 886 ASN A N 1
ATOM 6891 C CA . ASN A 1 886 ? -42.563 103.116 65.967 1 18.53 886 ASN A CA 1
ATOM 6892 C C . ASN A 1 886 ? -43.942 103.339 66.58 1 18.53 886 ASN A C 1
ATOM 6894 O O . ASN A 1 886 ? -44.139 104.281 67.35 1 18.53 886 ASN A O 1
ATOM 6898 N N . GLY A 1 887 ? -45.082 103.266 65.806 1 17.91 887 GLY A N 1
ATOM 6899 C CA . GLY A 1 887 ? -46.251 103.628 66.592 1 17.91 887 GLY A CA 1
ATOM 6900 C C . GLY A 1 887 ? -46.508 102.683 67.75 1 17.91 887 GLY A C 1
ATOM 6901 O O . GLY A 1 887 ? -46.114 101.516 67.705 1 17.91 887 GLY A O 1
ATOM 6902 N N . GLY A 1 888 ? -46.835 102.999 69.143 1 16.16 888 GLY A N 1
ATOM 6903 C CA . GLY A 1 888 ? -46.873 102.731 70.571 1 16.16 888 GLY A CA 1
ATOM 6904 C C . GLY A 1 888 ? -48.005 101.804 70.974 1 16.16 888 GLY A C 1
ATOM 6905 O O . GLY A 1 888 ? -48.265 101.614 72.164 1 16.16 888 GLY A O 1
ATOM 6906 N N . PRO A 1 889 ? -48.629 100.795 70.164 1 16.69 889 PRO A N 1
ATOM 6907 C CA . PRO A 1 889 ? -49.871 100.636 70.923 1 16.69 889 PRO A CA 1
ATOM 6908 C C . PRO A 1 889 ? -49.665 99.895 72.243 1 16.69 889 PRO A C 1
ATOM 6910 O O . PRO A 1 889 ? -48.688 99.158 72.395 1 16.69 889 PRO A O 1
ATOM 6913 N N . ALA A 1 890 ? -50.77 99.63 73.34 1 16.63 890 ALA A N 1
ATOM 6914 C CA . ALA A 1 890 ? -51.105 99.809 74.751 1 16.63 890 ALA A CA 1
ATOM 6915 C C . ALA A 1 890 ? -51 98.489 75.511 1 16.63 890 ALA A C 1
ATOM 6917 O O . ALA A 1 890 ? -50.24 98.381 76.476 1 16.63 890 ALA A O 1
ATOM 6918 N N . GLY A 1 891 ? -52.131 97.648 75.953 1 16.15 891 GLY A N 1
ATOM 6919 C CA . GLY A 1 891 ? -52.602 97.585 77.327 1 16.15 891 GLY A CA 1
ATOM 6920 C C . GLY A 1 891 ? -52.174 96.32 78.047 1 16.15 891 GLY A C 1
ATOM 6921 O O . GLY A 1 891 ? -51.616 95.408 77.432 1 16.15 891 GLY A O 1
ATOM 6922 N N . ARG A 1 892 ? -53.159 95.501 78.953 1 17.51 892 ARG A N 1
ATOM 6923 C CA . ARG A 1 892 ? -53.252 95.365 80.403 1 17.51 892 ARG A CA 1
ATOM 6924 C C . ARG A 1 892 ? -52.822 93.972 80.852 1 17.51 892 ARG A C 1
ATOM 6926 O O . ARG A 1 892 ? -51.845 93.826 81.589 1 17.51 892 ARG A O 1
ATOM 6933 N N . ARG A 1 893 ? -53.704 92.956 81.513 1 16.75 893 ARG A N 1
ATOM 6934 C CA . ARG A 1 893 ? -53.754 92.721 82.953 1 16.75 893 ARG A CA 1
ATOM 6935 C C . ARG A 1 893 ? -53.122 91.38 83.311 1 16.75 893 ARG A C 1
ATOM 6937 O O . ARG A 1 893 ? -52.231 91.315 84.16 1 16.75 893 ARG A O 1
ATOM 6944 N N . ARG A 1 894 ? -53.831 90.109 83.617 1 17.39 894 ARG A N 1
ATOM 6945 C CA . ARG A 1 894 ? -54.093 89.58 84.951 1 17.39 894 ARG A CA 1
ATOM 6946 C C . ARG A 1 894 ? -53.213 88.369 85.243 1 17.39 894 ARG A C 1
ATOM 6948 O O . ARG A 1 894 ? -52.721 87.716 84.32 1 17.39 894 ARG A O 1
ATOM 6955 N N . SER A 1 895 ? -53.156 87.537 86.604 1 15.12 895 SER A N 1
ATOM 6956 C CA . SER A 1 895 ? -52.434 87.167 87.818 1 15.12 895 SER A CA 1
ATOM 6957 C C . SER A 1 895 ? -52.092 85.681 87.827 1 15.12 895 SER A C 1
ATOM 6959 O O . SER A 1 895 ? -50.968 85.299 88.158 1 15.12 895 SER A O 1
ATOM 6961 N N . ARG A 1 896 ? -52.929 84.497 87.687 1 18.11 896 ARG A N 1
ATOM 6962 C CA . ARG A 1 896 ? -53.15 83.619 88.831 1 18.11 896 ARG A CA 1
ATOM 6963 C C . ARG A 1 896 ? -52.064 82.553 88.922 1 18.11 896 ARG A C 1
ATOM 6965 O O . ARG A 1 896 ? -51.593 82.051 87.899 1 18.11 896 ARG A O 1
ATOM 6972 N N . ALA A 1 897 ? -51.437 81.878 90.282 1 16.9 897 ALA A N 1
ATOM 6973 C CA . ALA A 1 897 ? -50.315 81.48 91.127 1 16.9 897 ALA A CA 1
ATOM 6974 C C . ALA A 1 897 ? -50.143 79.963 91.133 1 16.9 897 ALA A C 1
ATOM 6976 O O . ALA A 1 897 ? -49.019 79.459 91.192 1 16.9 897 ALA A O 1
ATOM 6977 N N . LYS A 1 898 ? -50.963 78.925 91.052 1 18.7 898 LYS A N 1
ATOM 6978 C CA . LYS A 1 898 ? -51.09 77.928 92.112 1 18.7 898 LYS A CA 1
ATOM 6979 C C . LYS A 1 898 ? -49.949 76.916 92.054 1 18.7 898 LYS A C 1
ATOM 6981 O O . LYS A 1 898 ? -49.387 76.666 90.985 1 18.7 898 LYS A O 1
ATOM 6986 N N . SER A 1 899 ? -49.366 75.953 93.273 1 16.43 899 SER A N 1
ATOM 6987 C CA . SER A 1 899 ? -48.448 75.495 94.311 1 16.43 899 SER A CA 1
ATOM 6988 C C . SER A 1 899 ? -47.991 74.063 94.051 1 16.43 899 SER A C 1
ATOM 6990 O O . SER A 1 899 ? -46.921 73.655 94.509 1 16.43 899 SER A O 1
ATOM 6992 N N . VAL A 1 900 ? -48.644 73.128 93.407 1 16.77 900 VAL A N 1
ATOM 6993 C CA . VAL A 1 900 ? -48.86 71.847 94.071 1 16.77 900 VAL A CA 1
ATOM 6994 C C . VAL A 1 900 ? -47.547 71.07 94.136 1 16.77 900 VAL A C 1
ATOM 6996 O O . VAL A 1 900 ? -46.728 71.145 93.216 1 16.77 900 VAL A O 1
ATOM 6999 N N . ARG A 1 901 ? -47.147 69.95 95.07 1 16.36 901 ARG A N 1
ATOM 7000 C CA . ARG A 1 901 ? -46.483 69.365 96.23 1 16.36 901 ARG A CA 1
ATOM 7001 C C . ARG A 1 901 ? -45.546 68.236 95.813 1 16.36 901 ARG A C 1
ATOM 7003 O O . ARG A 1 901 ? -44.379 68.214 96.207 1 16.36 901 ARG A O 1
ATOM 7010 N N . SER A 1 902 ? -45.905 66.953 95.556 1 15.86 902 SER A N 1
ATOM 7011 C CA . SER A 1 902 ? -45.7 65.825 96.46 1 15.86 902 SER A CA 1
ATOM 7012 C C . SER A 1 902 ? -44.349 65.162 96.219 1 15.86 902 SER A C 1
ATOM 7014 O O . SER A 1 902 ? -43.731 65.36 95.171 1 15.86 902 SER A O 1
ATOM 7016 N N . SER A 1 903 ? -44.032 63.752 96.455 1 15.69 903 SER A N 1
ATOM 7017 C CA . SER A 1 903 ? -43.411 62.916 97.477 1 15.69 903 SER A CA 1
ATOM 7018 C C . SER A 1 903 ? -42.109 62.303 96.975 1 15.69 903 SER A C 1
ATOM 7020 O O . SER A 1 903 ? -41.07 62.418 97.628 1 15.69 903 SER A O 1
ATOM 7022 N N . SER A 1 904 ? -42.005 60.962 96.465 1 16.29 904 SER A N 1
ATOM 7023 C CA . SER A 1 904 ? -41.389 59.855 97.189 1 16.29 904 SER A CA 1
ATOM 7024 C C . SER A 1 904 ? -39.912 59.718 96.837 1 16.29 904 SER A C 1
ATOM 7026 O O . SER A 1 904 ? -39.438 60.328 95.875 1 16.29 904 SER A O 1
ATOM 7028 N N . GLU A 1 905 ? -39.272 58.38 96.582 1 17.2 905 GLU A N 1
ATOM 7029 C CA . GLU A 1 905 ? -38.295 57.572 97.305 1 17.2 905 GLU A CA 1
ATOM 7030 C C . GLU A 1 905 ? -36.893 57.754 96.729 1 17.2 905 GLU A C 1
ATOM 7032 O O . GLU A 1 905 ? -36.738 58.204 95.592 1 17.2 905 GLU A O 1
ATOM 7037 N N . VAL A 1 906 ? -35.713 56.975 97.22 1 17.39 906 VAL A N 1
ATOM 7038 C CA . VAL A 1 906 ? -34.44 57.106 97.921 1 17.39 906 VAL A CA 1
ATOM 7039 C C . VAL A 1 906 ? -33.289 56.805 96.964 1 17.39 906 VAL A C 1
ATOM 7041 O O . VAL A 1 906 ? -32.286 57.523 96.945 1 17.39 906 VAL A O 1
ATOM 7044 N N . PRO A 1 907 ? -33.218 55.754 96.04 1 19.03 907 PRO A N 1
ATOM 7045 C CA . PRO A 1 907 ? -32.178 54.763 96.322 1 19.03 907 PRO A CA 1
ATOM 7046 C C . PRO A 1 907 ? -30.791 55.219 95.877 1 19.03 907 PRO A C 1
ATOM 7048 O O . PRO A 1 907 ? -30.672 56.104 95.025 1 19.03 907 PRO A O 1
ATOM 7051 N N . SER A 1 908 ? -29.568 54.523 96.168 1 16.67 908 SER A N 1
ATOM 7052 C CA . SER A 1 908 ? -28.232 54.592 96.749 1 16.67 908 SER A CA 1
ATOM 7053 C C . SER A 1 908 ? -27.175 54.84 95.677 1 16.67 908 SER A C 1
ATOM 7055 O O . SER A 1 908 ? -26.613 55.933 95.593 1 16.67 908 SER A O 1
ATOM 7057 N N . SER A 1 909 ? -25.966 53.912 95.511 1 16.43 909 SER A N 1
ATOM 7058 C CA . SER A 1 909 ? -24.565 54.006 95.911 1 16.43 909 SER A CA 1
ATOM 7059 C C . SER A 1 909 ? -23.649 54.096 94.695 1 16.43 909 SER A C 1
ATOM 7061 O O . SER A 1 909 ? -22.427 54.179 94.837 1 16.43 909 SER A O 1
ATOM 7063 N N . SER A 1 910 ? -23.957 54.004 93.482 1 17.22 910 SER A N 1
ATOM 7064 C CA . SER A 1 910 ? -23.03 53.429 92.512 1 17.22 910 SER A CA 1
ATOM 7065 C C . SER A 1 910 ? -21.751 54.254 92.413 1 17.22 910 SER A C 1
ATOM 7067 O O . SER A 1 910 ? -21.799 55.486 92.417 1 17.22 910 SER A O 1
ATOM 7069 N N . GLY A 1 911 ? -20.437 53.639 92.435 1 18.64 911 GLY A N 1
ATOM 7070 C CA . GLY A 1 911 ? -19.02 53.715 92.754 1 18.64 911 GLY A CA 1
ATOM 7071 C C . GLY A 1 911 ? -18.22 54.502 91.733 1 18.64 911 GLY A C 1
ATOM 7072 O O . GLY A 1 911 ? -18.599 54.573 90.562 1 18.64 911 GLY A O 1
ATOM 7073 N N . ASP A 1 912 ? -17.14 55.392 92.019 1 17.61 912 ASP A N 1
ATOM 7074 C CA . ASP A 1 912 ? -16.364 56.516 91.503 1 17.61 912 ASP A CA 1
ATOM 7075 C C . ASP A 1 912 ? -15.134 56.029 90.74 1 17.61 912 ASP A C 1
ATOM 7077 O O . ASP A 1 912 ? -14.294 56.833 90.329 1 17.61 912 ASP A O 1
ATOM 7081 N N . HIS A 1 913 ? -14.854 54.77 90.416 1 20.31 913 HIS A N 1
ATOM 7082 C CA . HIS A 1 913 ? -13.417 54.52 90.434 1 20.31 913 HIS A CA 1
ATOM 7083 C C . HIS A 1 913 ? -12.681 55.468 89.493 1 20.31 913 HIS A C 1
ATOM 7085 O O . HIS A 1 913 ? -13.22 55.862 88.456 1 20.31 913 HIS A O 1
ATOM 7091 N N . GLY A 1 914 ? -11.433 56.1 89.907 1 18.71 914 GLY A N 1
ATOM 7092 C CA . GLY A 1 914 ? -10.426 57.133 89.722 1 18.71 914 GLY A CA 1
ATOM 7093 C C . GLY A 1 914 ? -9.464 56.831 88.589 1 18.71 914 GLY A C 1
ATOM 7094 O O . GLY A 1 914 ? -8.616 55.944 88.707 1 18.71 914 GLY A O 1
ATOM 7095 N N . ILE A 1 915 ? -9.766 56.524 87.325 1 19.59 915 ILE A N 1
ATOM 7096 C CA . ILE A 1 915 ? -8.827 56.146 86.274 1 19.59 915 ILE A CA 1
ATOM 7097 C C . ILE A 1 915 ? -7.757 57.226 86.125 1 19.59 915 ILE A C 1
ATOM 7099 O O . ILE A 1 915 ? -8.064 58.371 85.788 1 19.59 915 ILE A O 1
ATOM 7103 N N . GLU A 1 916 ? -6.626 57.185 86.884 1 19.65 916 GLU A N 1
ATOM 7104 C CA . GLU A 1 916 ? -5.436 58.03 86.899 1 19.65 916 GLU A CA 1
ATOM 7105 C C . GLU A 1 916 ? -4.756 58.049 85.533 1 19.65 916 GLU A C 1
ATOM 7107 O O . GLU A 1 916 ? -4.31 57.01 85.041 1 19.65 916 GLU A O 1
ATOM 7112 N N . LEU A 1 917 ? -5.053 58.835 84.583 1 18.51 917 LEU A N 1
ATOM 7113 C CA . LEU A 1 917 ? -4.494 59.067 83.255 1 18.51 917 LEU A CA 1
ATOM 7114 C C . LEU A 1 917 ? -3.047 59.539 83.349 1 18.51 917 LEU A C 1
ATOM 7116 O O . LEU A 1 917 ? -2.785 60.671 83.76 1 18.51 917 LEU A O 1
ATOM 7120 N N . LYS A 1 918 ? -2.108 58.808 83.89 1 22.45 918 LYS A N 1
ATOM 7121 C CA . LYS A 1 918 ? -0.699 59.171 84.008 1 22.45 918 LYS A CA 1
ATOM 7122 C C . LYS A 1 918 ? -0.15 59.684 82.68 1 22.45 918 LYS A C 1
ATOM 7124 O O . LYS A 1 918 ? -0.679 59.358 81.616 1 22.45 918 LYS A O 1
ATOM 7129 N N . ALA A 1 919 ? 1.147 60.308 82.693 1 22.24 919 ALA A N 1
ATOM 7130 C CA . ALA A 1 919 ? 2.056 61.284 82.098 1 22.24 919 ALA A CA 1
ATOM 7131 C C . ALA A 1 919 ? 2.743 60.712 80.861 1 22.24 919 ALA A C 1
ATOM 7133 O O . ALA A 1 919 ? 3.881 60.243 80.936 1 22.24 919 ALA A O 1
ATOM 7134 N N . ILE A 1 920 ? 2.45 59.663 80.217 1 19.69 920 ILE A N 1
ATOM 7135 C CA . ILE A 1 920 ? 3.349 59.35 79.112 1 19.69 920 ILE A CA 1
ATOM 7136 C C . ILE A 1 920 ? 3.642 60.616 78.311 1 19.69 920 ILE A C 1
ATOM 7138 O O . ILE A 1 920 ? 2.723 61.269 77.811 1 19.69 920 ILE A O 1
ATOM 7142 N N . SER A 1 921 ? 4.859 61.256 78.515 1 20.89 921 SER A N 1
ATOM 7143 C CA . SER A 1 921 ? 5.824 62.23 78.016 1 20.89 921 SER A CA 1
ATOM 7144 C C . SER A 1 921 ? 6.058 62.06 76.518 1 20.89 921 SER A C 1
ATOM 7146 O O . SER A 1 921 ? 6.658 61.073 76.086 1 20.89 921 SER A O 1
ATOM 7148 N N . THR A 1 922 ? 5.165 62.211 75.69 1 18.25 922 THR A N 1
ATOM 7149 C CA . THR A 1 922 ? 5.168 62.227 74.231 1 18.25 922 THR A CA 1
ATOM 7150 C C . THR A 1 922 ? 6.161 63.259 73.704 1 18.25 922 THR A C 1
ATOM 7152 O O . THR A 1 922 ? 5.891 64.461 73.735 1 18.25 922 THR A O 1
ATOM 7155 N N . SER A 1 923 ? 7.429 63.216 74.002 1 21.46 923 SER A N 1
ATOM 7156 C CA . SER A 1 923 ? 8.531 63.988 73.437 1 21.46 923 SER A CA 1
ATOM 7157 C C . SER A 1 923 ? 8.493 63.97 71.912 1 21.46 923 SER A C 1
ATOM 7159 O O . SER A 1 923 ? 8.57 65.021 71.272 1 21.46 923 SER A O 1
ATOM 7161 N N . VAL A 1 924 ? 9.416 63.092 71.075 1 20.79 924 VAL A N 1
ATOM 7162 C CA . VAL A 1 924 ? 9.93 63.321 69.729 1 20.79 924 VAL A CA 1
ATOM 7163 C C . VAL A 1 924 ? 8.807 63.144 68.709 1 20.79 924 VAL A C 1
ATOM 7165 O O . VAL A 1 924 ? 8.676 63.94 67.776 1 20.79 924 VAL A O 1
ATOM 7168 N N . ILE A 1 925 ? 8.147 61.997 68.61 1 16.09 925 ILE A N 1
ATOM 7169 C CA . ILE A 1 925 ? 7.209 61.93 67.494 1 16.09 925 ILE A CA 1
ATOM 7170 C C . ILE A 1 925 ? 6.025 62.857 67.76 1 16.09 925 ILE A C 1
ATOM 7172 O O . ILE A 1 925 ? 5.403 62.791 68.823 1 16.09 925 ILE A O 1
ATOM 7176 N N . MET B 1 1 ? -54.126 -14.673 10.348 1 27.07 1 MET B N 1
ATOM 7177 C CA . MET B 1 1 ? -53.364 -15.453 9.378 1 27.07 1 MET B CA 1
ATOM 7178 C C . MET B 1 1 ? -52.275 -16.267 10.069 1 27.07 1 MET B C 1
ATOM 7180 O O . MET B 1 1 ? -51.802 -17.267 9.526 1 27.07 1 MET B O 1
ATOM 7184 N N . ALA B 1 2 ? -51.825 -15.894 11.41 1 32.7 2 ALA B N 1
ATOM 7185 C CA . ALA B 1 2 ? -50.923 -16.543 12.358 1 32.7 2 ALA B CA 1
ATOM 7186 C C . ALA B 1 2 ? -51.456 -17.91 12.775 1 32.7 2 ALA B C 1
ATOM 7188 O O . ALA B 1 2 ? -50.703 -18.885 12.838 1 32.7 2 ALA B O 1
ATOM 7189 N N . VAL B 1 3 ? -52.859 -17.931 13.176 1 35.86 3 VAL B N 1
ATOM 7190 C CA . VAL B 1 3 ? -53.509 -19.062 13.83 1 35.86 3 VAL B CA 1
ATOM 7191 C C . VAL B 1 3 ? -53.73 -20.187 12.821 1 35.86 3 VAL B C 1
ATOM 7193 O O . VAL B 1 3 ? -53.539 -21.362 13.14 1 35.86 3 VAL B O 1
ATOM 7196 N N . PHE B 1 4 ? -54.163 -19.83 11.497 1 36.84 4 PHE B N 1
ATOM 7197 C CA . PHE B 1 4 ? -54.512 -20.826 10.491 1 36.84 4 PHE B CA 1
ATOM 7198 C C . PHE B 1 4 ? -53.272 -21.578 10.021 1 36.84 4 PHE B C 1
ATOM 7200 O O . PHE B 1 4 ? -53.318 -22.792 9.812 1 36.84 4 PHE B O 1
ATOM 7207 N N . LEU B 1 5 ? -52.026 -20.895 10.002 1 26.5 5 LEU B N 1
ATOM 7208 C CA . LEU B 1 5 ? -50.813 -21.52 9.485 1 26.5 5 LEU B CA 1
ATOM 7209 C C . LEU B 1 5 ? -50.256 -22.531 10.481 1 26.5 5 LEU B C 1
ATOM 7211 O O . LEU B 1 5 ? -49.43 -23.373 10.121 1 26.5 5 LEU B O 1
ATOM 7215 N N . LYS B 1 6 ? -50.697 -22.481 11.803 1 33.38 6 LYS B N 1
ATOM 7216 C CA . LYS B 1 6 ? -50.278 -23.399 12.858 1 33.38 6 LYS B CA 1
ATOM 7217 C C . LYS B 1 6 ? -50.827 -24.802 12.616 1 33.38 6 LYS B C 1
ATOM 7219 O O . LYS B 1 6 ? -50.139 -25.794 12.863 1 33.38 6 LYS B O 1
ATOM 7224 N N . SER B 1 7 ? -52.167 -24.805 12.159 1 28.77 7 SER B N 1
ATOM 7225 C CA . SER B 1 7 ? -52.922 -26.054 12.152 1 28.77 7 SER B CA 1
ATOM 7226 C C . SER B 1 7 ? -52.399 -27.01 11.085 1 28.77 7 SER B C 1
ATOM 7228 O O . SER B 1 7 ? -52.513 -28.229 11.227 1 28.77 7 SER B O 1
ATOM 7230 N N . VAL B 1 8 ? -52.067 -26.491 9.843 1 32.72 8 VAL B N 1
ATOM 7231 C CA . VAL B 1 8 ? -51.715 -27.388 8.747 1 32.72 8 VAL B CA 1
ATOM 7232 C C . VAL B 1 8 ? -50.348 -28.015 9.011 1 32.72 8 VAL B C 1
ATOM 7234 O O . VAL B 1 8 ? -49.933 -28.936 8.302 1 32.72 8 VAL B O 1
ATOM 7237 N N . CYS B 1 9 ? -49.564 -27.655 10.096 1 28.77 9 CYS B N 1
ATOM 7238 C CA . CYS B 1 9 ? -48.278 -28.216 10.492 1 28.77 9 CYS B CA 1
ATOM 7239 C C . CYS B 1 9 ? -48.448 -29.616 11.069 1 28.77 9 CYS B C 1
ATOM 7241 O O . CYS B 1 9 ? -47.559 -30.459 10.936 1 28.77 9 CYS B O 1
ATOM 7243 N N . VAL B 1 10 ? -49.595 -29.934 11.847 1 31.72 10 VAL B N 1
ATOM 7244 C CA . VAL B 1 10 ? -49.706 -31.156 12.636 1 31.72 10 VAL B CA 1
ATOM 7245 C C . VAL B 1 10 ? -49.886 -32.356 11.708 1 31.72 10 VAL B C 1
ATOM 7247 O O . VAL B 1 10 ? -49.292 -33.414 11.928 1 31.72 10 VAL B O 1
ATOM 7250 N N . ALA B 1 11 ? -50.774 -32.256 10.648 1 30.86 11 ALA B N 1
ATOM 7251 C CA . ALA B 1 11 ? -51.16 -33.448 9.898 1 30.86 11 ALA B CA 1
ATOM 7252 C C . ALA B 1 11 ? -49.987 -33.987 9.084 1 30.86 11 ALA B C 1
ATOM 7254 O O . ALA B 1 11 ? -49.861 -35.199 8.893 1 30.86 11 ALA B O 1
ATOM 7255 N N . SER B 1 12 ? -49.074 -33.15 8.587 1 27.14 12 SER B N 1
ATOM 7256 C CA . SER B 1 12 ? -48.008 -33.678 7.742 1 27.14 12 SER B CA 1
ATOM 7257 C C . SER B 1 12 ? -46.987 -34.459 8.563 1 27.14 12 SER B C 1
ATOM 7259 O O . SER B 1 12 ? -45.983 -34.932 8.027 1 27.14 12 SER B O 1
ATOM 7261 N N . THR B 1 13 ? -47.067 -34.52 9.909 1 29.88 13 THR B N 1
ATOM 7262 C CA . THR B 1 13 ? -46.195 -35.306 10.775 1 29.88 13 THR B CA 1
ATOM 7263 C C . THR B 1 13 ? -46.462 -36.799 10.6 1 29.88 13 THR B C 1
ATOM 7265 O O . THR B 1 13 ? -45.56 -37.62 10.776 1 29.88 13 THR B O 1
ATOM 7268 N N . LEU B 1 14 ? -47.746 -37.215 10.384 1 28.2 14 LEU B N 1
ATOM 7269 C CA . LEU B 1 14 ? -48.082 -38.625 10.547 1 28.2 14 LEU B CA 1
ATOM 7270 C C . LEU B 1 14 ? -47.465 -39.463 9.432 1 28.2 14 LEU B C 1
ATOM 7272 O O . LEU B 1 14 ? -47.069 -40.609 9.657 1 28.2 14 LEU B O 1
ATOM 7276 N N . ILE B 1 15 ? -47.563 -38.998 8.149 1 28.55 15 ILE B N 1
ATOM 7277 C CA . ILE B 1 15 ? -47.139 -39.914 7.096 1 28.55 15 ILE B CA 1
ATOM 7278 C C . ILE B 1 15 ? -45.628 -40.119 7.168 1 28.55 15 ILE B C 1
ATOM 7280 O O . ILE B 1 15 ? -45.095 -41.064 6.583 1 28.55 15 ILE B O 1
ATOM 7284 N N . SER B 1 16 ? -44.837 -39.312 7.907 1 26.55 16 SER B N 1
ATOM 7285 C CA . SER B 1 16 ? -43.398 -39.507 8.045 1 26.55 16 SER B CA 1
ATOM 7286 C C . SER B 1 16 ? -43.084 -40.791 8.806 1 26.55 16 SER B C 1
ATOM 7288 O O . SER B 1 16 ? -41.928 -41.215 8.868 1 26.55 16 SER B O 1
ATOM 7290 N N . LEU B 1 17 ? -43.94 -41.195 9.717 1 27.16 17 LEU B N 1
ATOM 7291 C CA . LEU B 1 17 ? -43.556 -42.275 10.62 1 27.16 17 LEU B CA 1
ATOM 7292 C C . LEU B 1 17 ? -43.428 -43.594 9.866 1 27.16 17 LEU B C 1
ATOM 7294 O O . LEU B 1 17 ? -42.593 -44.433 10.212 1 27.16 17 LEU B O 1
ATOM 7298 N N . ALA B 1 18 ? -44.383 -43.884 8.949 1 25.53 18 ALA B N 1
ATOM 7299 C CA . ALA B 1 18 ? -44.497 -45.294 8.584 1 25.53 18 ALA B CA 1
ATOM 7300 C C . ALA B 1 18 ? -43.281 -45.754 7.786 1 25.53 18 ALA B C 1
ATOM 7302 O O . ALA B 1 18 ? -42.93 -46.937 7.803 1 25.53 18 ALA B O 1
ATOM 7303 N N . VAL B 1 19 ? -42.791 -44.957 6.804 1 25.51 19 VAL B N 1
ATOM 7304 C CA . VAL B 1 19 ? -41.826 -45.585 5.907 1 25.51 19 VAL B CA 1
ATOM 7305 C C . VAL B 1 19 ? -40.5 -45.791 6.637 1 25.51 19 VAL B C 1
ATOM 7307 O O . VAL B 1 19 ? -39.476 -46.072 6.01 1 25.51 19 VAL B O 1
ATOM 7310 N N . SER B 1 20 ? -40.452 -45.672 7.96 1 26.36 20 SER B N 1
ATOM 7311 C CA . SER B 1 20 ? -39.298 -45.948 8.81 1 26.36 20 SER B CA 1
ATOM 7312 C C . SER B 1 20 ? -38.853 -47.402 8.683 1 26.36 20 SER B C 1
ATOM 7314 O O . SER B 1 20 ? -38.07 -47.89 9.501 1 26.36 20 SER B O 1
ATOM 7316 N N . LEU B 1 21 ? -39.68 -48.22 8.009 1 24.31 21 LEU B N 1
ATOM 7317 C CA . LEU B 1 21 ? -39.482 -49.62 8.368 1 24.31 21 LEU B CA 1
ATOM 7318 C C . LEU B 1 21 ? -38.018 -50.019 8.217 1 24.31 21 LEU B C 1
ATOM 7320 O O . LEU B 1 21 ? -37.25 -49.332 7.54 1 24.31 21 LEU B O 1
ATOM 7324 N N . HIS B 1 22 ? -37.665 -51.321 7.785 1 23.36 22 HIS B N 1
ATOM 7325 C CA . HIS B 1 22 ? -36.804 -52.417 8.216 1 23.36 22 HIS B CA 1
ATOM 7326 C C . HIS B 1 22 ? -35.42 -52.311 7.584 1 23.36 22 HIS B C 1
ATOM 7328 O O . HIS B 1 22 ? -35.169 -52.898 6.529 1 23.36 22 HIS B O 1
ATOM 7334 N N . ILE B 1 23 ? -34.887 -51.159 7.371 1 24.24 23 ILE B N 1
ATOM 7335 C CA . ILE B 1 23 ? -33.591 -51.415 6.752 1 24.24 23 ILE B CA 1
ATOM 7336 C C . ILE B 1 23 ? -32.706 -52.202 7.715 1 24.24 23 ILE B C 1
ATOM 7338 O O . ILE B 1 23 ? -32.509 -51.794 8.862 1 24.24 23 ILE B O 1
ATOM 7342 N N . PRO B 1 24 ? -32.537 -53.496 7.465 1 24.69 24 PRO B N 1
ATOM 7343 C CA . PRO B 1 24 ? -31.744 -54.387 8.315 1 24.69 24 PRO B CA 1
ATOM 7344 C C . PRO B 1 24 ? -30.345 -53.844 8.597 1 24.69 24 PRO B C 1
ATOM 7346 O O . PRO B 1 24 ? -29.784 -53.116 7.774 1 24.69 24 PRO B O 1
ATOM 7349 N N . ALA B 1 25 ? -30.026 -53.599 9.887 1 24.77 25 ALA B N 1
ATOM 7350 C CA . ALA B 1 25 ? -28.863 -53.114 10.626 1 24.77 25 ALA B CA 1
ATOM 7351 C C . ALA B 1 25 ? -27.62 -53.935 10.293 1 24.77 25 ALA B C 1
ATOM 7353 O O . ALA B 1 25 ? -26.517 -53.609 10.736 1 24.77 25 ALA B O 1
ATOM 7354 N N . ASP B 1 26 ? -27.811 -55.154 9.867 1 23.7 26 ASP B N 1
ATOM 7355 C CA . ASP B 1 26 ? -26.667 -55.95 10.3 1 23.7 26 ASP B CA 1
ATOM 7356 C C . ASP B 1 26 ? -25.389 -55.509 9.59 1 23.7 26 ASP B C 1
ATOM 7358 O O . ASP B 1 26 ? -25.056 -56.027 8.522 1 23.7 26 ASP B O 1
ATOM 7362 N N . ILE B 1 27 ? -25.283 -54.279 9.46 1 22.77 27 ILE B N 1
ATOM 7363 C CA . ILE B 1 27 ? -24.086 -53.948 8.694 1 22.77 27 ILE B CA 1
ATOM 7364 C C . ILE B 1 27 ? -22.841 -54.309 9.5 1 22.77 27 ILE B C 1
ATOM 7366 O O . ILE B 1 27 ? -22.627 -53.78 10.593 1 22.77 27 ILE B O 1
ATOM 7370 N N . SER B 1 28 ? -22.357 -55.51 9.351 1 21.28 28 SER B N 1
ATOM 7371 C CA . SER B 1 28 ? -21.116 -56.056 9.891 1 21.28 28 SER B CA 1
ATOM 7372 C C . SER B 1 28 ? -19.981 -55.042 9.799 1 21.28 28 SER B C 1
ATOM 7374 O O . SER B 1 28 ? -19.944 -54.225 8.876 1 21.28 28 SER B O 1
ATOM 7376 N N . ARG B 1 29 ? -19.211 -54.891 10.868 1 25.32 29 ARG B N 1
ATOM 7377 C CA . ARG B 1 29 ? -18.072 -54.114 11.347 1 25.32 29 ARG B CA 1
ATOM 7378 C C . ARG B 1 29 ? -16.994 -54.003 10.274 1 25.32 29 ARG B C 1
ATOM 7380 O O . ARG B 1 29 ? -16.417 -52.933 10.075 1 25.32 29 ARG B O 1
ATOM 7387 N N . ASN B 1 30 ? -16.29 -55.137 10.062 1 23.69 30 ASN B N 1
ATOM 7388 C CA . ASN B 1 30 ? -14.834 -55.199 10.145 1 23.69 30 ASN B CA 1
ATOM 7389 C C . ASN B 1 30 ? -14.177 -54.665 8.875 1 23.69 30 ASN B C 1
ATOM 7391 O O . ASN B 1 30 ? -12.963 -54.782 8.703 1 23.69 30 ASN B O 1
ATOM 7395 N N . ALA B 1 31 ? -14.751 -54.796 7.706 1 26.31 31 ALA B N 1
ATOM 7396 C CA . ALA B 1 31 ? -13.776 -54.887 6.622 1 26.31 31 ALA B CA 1
ATOM 7397 C C . ALA B 1 31 ? -13.033 -53.566 6.441 1 26.31 31 ALA B C 1
ATOM 7399 O O . ALA B 1 31 ? -13.609 -52.581 5.975 1 26.31 31 ALA B O 1
ATOM 7400 N N . GLN B 1 32 ? -12.257 -53.212 7.425 1 29.57 32 GLN B N 1
ATOM 7401 C CA . GLN B 1 32 ? -11.234 -52.23 7.084 1 29.57 32 GLN B CA 1
ATOM 7402 C C . GLN B 1 32 ? -10.61 -52.534 5.725 1 29.57 32 GLN B C 1
ATOM 7404 O O . GLN B 1 32 ? -9.708 -53.368 5.623 1 29.57 32 GLN B O 1
ATOM 7409 N N . GLY B 1 33 ? -11.411 -52.862 4.735 1 27.59 33 GLY B N 1
ATOM 7410 C CA . GLY B 1 33 ? -10.815 -53.194 3.45 1 27.59 33 GLY B CA 1
ATOM 7411 C C . GLY B 1 33 ? -9.769 -52.191 3.002 1 27.59 33 GLY B C 1
ATOM 7412 O O . GLY B 1 33 ? -10.059 -51 2.872 1 27.59 33 GLY B O 1
ATOM 7413 N N . VAL B 1 34 ? -8.531 -52.334 3.518 1 32.45 34 VAL B N 1
ATOM 7414 C CA . VAL B 1 34 ? -7.373 -51.789 2.815 1 32.45 34 VAL B CA 1
ATOM 7415 C C . VAL B 1 34 ? -7.612 -51.842 1.308 1 32.45 34 VAL B C 1
ATOM 7417 O O . VAL B 1 34 ? -7.757 -52.924 0.734 1 32.45 34 VAL B O 1
ATOM 7420 N N . LEU B 1 35 ? -8.311 -51.009 0.762 1 36.17 35 LEU B N 1
ATOM 7421 C CA . LEU B 1 35 ? -8.426 -50.927 -0.69 1 36.17 35 LEU B CA 1
ATOM 7422 C C . LEU B 1 35 ? -7.078 -51.177 -1.357 1 36.17 35 LEU B C 1
ATOM 7424 O O . LEU B 1 35 ? -6.083 -50.533 -1.016 1 36.17 35 LEU B O 1
ATOM 7428 N N . THR B 1 36 ? -6.774 -52.373 -1.657 1 36.17 36 THR B N 1
ATOM 7429 C CA . THR B 1 36 ? -5.681 -52.73 -2.555 1 36.17 36 THR B CA 1
ATOM 7430 C C . THR B 1 36 ? -5.524 -51.686 -3.657 1 36.17 36 THR B C 1
ATOM 7432 O O . THR B 1 36 ? -6.458 -50.937 -3.948 1 36.17 36 THR B O 1
ATOM 7435 N N . ASP B 1 37 ? -4.306 -51.322 -4.091 1 42.86 37 ASP B N 1
ATOM 7436 C CA . ASP B 1 37 ? -3.829 -50.55 -5.234 1 42.86 37 ASP B CA 1
ATOM 7437 C C . ASP B 1 37 ? -4.721 -50.766 -6.454 1 42.86 37 ASP B C 1
ATOM 7439 O O . ASP B 1 37 ? -4.345 -50.416 -7.574 1 42.86 37 ASP B O 1
ATOM 7443 N N . ASP B 1 38 ? -5.721 -51.665 -6.466 1 48.09 38 ASP B N 1
ATOM 7444 C CA . ASP B 1 38 ? -6.443 -52.034 -7.679 1 48.09 38 ASP B CA 1
ATOM 7445 C C . ASP B 1 38 ? -7.324 -50.885 -8.165 1 48.09 38 ASP B C 1
ATOM 7447 O O . ASP B 1 38 ? -8.071 -50.295 -7.382 1 48.09 38 ASP B O 1
ATOM 7451 N N . ASP B 1 39 ? -7.019 -50.266 -9.268 1 61.36 39 ASP B N 1
ATOM 7452 C CA . ASP B 1 39 ? -7.615 -49.128 -9.963 1 61.36 39 ASP B CA 1
ATOM 7453 C C . ASP B 1 39 ? -9.078 -49.399 -10.306 1 61.36 39 ASP B C 1
ATOM 7455 O O . ASP B 1 39 ? -9.385 -50.344 -11.035 1 61.36 39 ASP B O 1
ATOM 7459 N N . ASP B 1 40 ? -10.107 -48.992 -9.626 1 78.04 40 ASP B N 1
ATOM 7460 C CA . ASP B 1 40 ? -11.51 -49.049 -10.024 1 78.04 40 ASP B CA 1
ATOM 7461 C C . ASP B 1 40 ? -11.785 -48.117 -11.202 1 78.04 40 ASP B C 1
ATOM 7463 O O . ASP B 1 40 ? -11.247 -47.009 -11.262 1 78.04 40 ASP B O 1
ATOM 7467 N N . VAL B 1 41 ? -12.326 -48.721 -12.258 1 88.8 41 VAL B N 1
ATOM 7468 C CA . VAL B 1 41 ? -12.728 -47.948 -13.429 1 88.8 41 VAL B CA 1
ATOM 7469 C C . VAL B 1 41 ? -14.219 -48.143 -13.691 1 88.8 41 VAL B C 1
ATOM 7471 O O . VAL B 1 41 ? -14.744 -49.248 -13.534 1 88.8 41 VAL B O 1
ATOM 7474 N N . PHE B 1 42 ? -15.008 -47.144 -13.79 1 91.57 42 PHE B N 1
ATOM 7475 C CA . PHE B 1 42 ? -16.373 -47.209 -14.3 1 91.57 42 PHE B CA 1
ATOM 7476 C C . PHE B 1 42 ? -16.391 -47.085 -15.819 1 91.57 42 PHE B C 1
ATOM 7478 O O . PHE B 1 42 ? -16.109 -46.015 -16.363 1 91.57 42 PHE B O 1
ATOM 7485 N N . PHE B 1 43 ? -16.656 -48.235 -16.488 1 91.61 43 PHE B N 1
ATOM 7486 C CA . PHE B 1 43 ? -16.51 -48.275 -17.938 1 91.61 43 PHE B CA 1
ATOM 7487 C C . PHE B 1 43 ? -17.815 -48.698 -18.602 1 91.61 43 PHE B C 1
ATOM 7489 O O . PHE B 1 43 ? -18.512 -49.585 -18.104 1 91.61 43 PHE B O 1
ATOM 7496 N N . GLN B 1 44 ? -18.221 -47.97 -19.524 1 90.55 44 GLN B N 1
ATOM 7497 C CA . GLN B 1 44 ? -19.287 -48.337 -20.451 1 90.55 44 GLN B CA 1
ATOM 7498 C C . GLN B 1 44 ? -18.825 -48.207 -21.899 1 90.55 44 GLN B C 1
ATOM 7500 O O . GLN B 1 44 ? -18.343 -47.15 -22.311 1 90.55 44 GLN B O 1
ATOM 7505 N N . ASP B 1 45 ? -18.906 -49.263 -22.588 1 87.9 45 ASP B N 1
ATOM 7506 C CA . ASP B 1 45 ? -18.443 -49.259 -23.972 1 87.9 45 ASP B CA 1
ATOM 7507 C C . ASP B 1 45 ? -19.373 -48.435 -24.86 1 87.9 45 ASP B C 1
ATOM 7509 O O . ASP B 1 45 ? -20.514 -48.158 -24.485 1 87.9 45 ASP B O 1
ATOM 7513 N N . GLY B 1 46 ? -18.845 -47.942 -25.953 1 91.03 46 GLY B N 1
ATOM 7514 C CA . GLY B 1 46 ? -19.538 -47.178 -26.978 1 91.03 46 GLY B CA 1
ATOM 7515 C C . GLY B 1 46 ? -18.736 -47.029 -28.257 1 91.03 46 GLY B C 1
ATOM 7516 O O . GLY B 1 46 ? -17.638 -47.577 -28.374 1 91.03 46 GLY B O 1
ATOM 7517 N N . ASP B 1 47 ? -19.332 -46.454 -29.235 1 91.09 47 ASP B N 1
ATOM 7518 C CA . ASP B 1 47 ? -18.621 -46.185 -30.481 1 91.09 47 ASP B CA 1
ATOM 7519 C C . ASP B 1 47 ? -17.526 -45.141 -30.275 1 91.09 47 ASP B C 1
ATOM 7521 O O . ASP B 1 47 ? -16.474 -45.202 -30.914 1 91.09 47 ASP B O 1
ATOM 7525 N N . ILE B 1 48 ? -17.861 -44.234 -29.444 1 93.49 48 ILE B N 1
ATOM 7526 C CA . ILE B 1 48 ? -16.912 -43.205 -29.032 1 93.49 48 ILE B CA 1
ATOM 7527 C C . ILE B 1 48 ? -16.796 -43.191 -27.509 1 93.49 48 ILE B C 1
ATOM 7529 O O . ILE B 1 48 ? -17.807 -43.215 -26.803 1 93.49 48 ILE B O 1
ATOM 7533 N N . ILE B 1 49 ? -15.585 -43.134 -27 1 94.41 49 ILE B N 1
ATOM 7534 C CA . ILE B 1 49 ? -15.369 -43.203 -25.559 1 94.41 49 ILE B CA 1
ATOM 7535 C C . ILE B 1 49 ? -14.918 -41.839 -25.039 1 94.41 49 ILE B C 1
ATOM 7537 O O . ILE B 1 49 ? -13.994 -41.234 -25.586 1 94.41 49 ILE B O 1
ATOM 7541 N N . LEU B 1 50 ? -15.58 -41.36 -24.062 1 96.93 50 LEU B N 1
ATOM 7542 C CA . LEU B 1 50 ? -15.149 -40.173 -23.331 1 96.93 50 LEU B CA 1
ATOM 7543 C C . LEU B 1 50 ? -14.501 -40.557 -22.005 1 96.93 50 LEU B C 1
ATOM 7545 O O . LEU B 1 50 ? -14.951 -41.491 -21.337 1 96.93 50 LEU B O 1
ATOM 7549 N N . GLY B 1 51 ? -13.446 -39.877 -21.713 1 96.42 51 GLY B N 1
ATOM 7550 C CA . GLY B 1 51 ?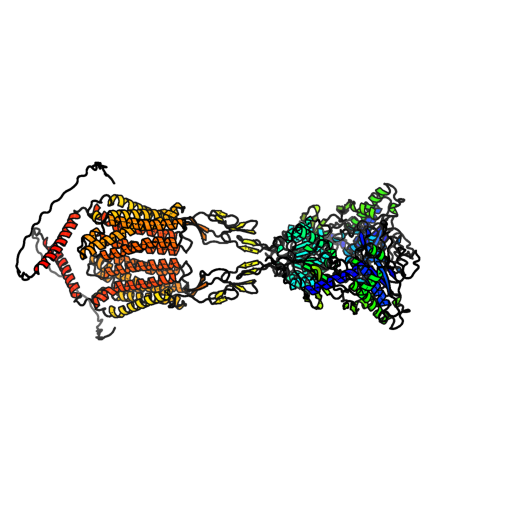 -12.833 -40.062 -20.407 1 96.42 51 GLY B CA 1
ATOM 7551 C C . GLY B 1 51 ? -13.424 -39.163 -19.338 1 96.42 51 GLY B C 1
ATOM 7552 O O . GLY B 1 51 ? -13.954 -38.092 -19.643 1 96.42 51 GLY B O 1
ATOM 7553 N N . GLY B 1 52 ? -13.431 -39.603 -18.096 1 96.88 52 GLY B N 1
ATOM 7554 C CA . GLY B 1 52 ? -13.857 -38.816 -16.95 1 96.88 52 GLY B CA 1
ATOM 7555 C C . GLY B 1 52 ? -12.929 -38.95 -15.757 1 96.88 52 GLY B C 1
ATOM 7556 O O . GLY B 1 52 ? -12.411 -40.035 -15.485 1 96.88 52 GLY B O 1
ATOM 7557 N N . VAL B 1 53 ? -12.663 -37.849 -15.162 1 96.17 53 VAL B N 1
ATOM 7558 C CA . VAL B 1 53 ? -11.834 -37.836 -13.961 1 96.17 53 VAL B CA 1
ATOM 7559 C C . VAL B 1 53 ? -12.54 -37.056 -12.855 1 96.17 53 VAL B C 1
ATOM 7561 O O . VAL B 1 53 ? -12.85 -35.873 -13.02 1 96.17 53 VAL B O 1
ATOM 7564 N N . PHE B 1 54 ? -12.86 -37.715 -11.7 1 95.05 54 PHE B N 1
ATOM 7565 C CA . PHE B 1 54 ? -13.604 -37.121 -10.595 1 95.05 54 PHE B CA 1
ATOM 7566 C C . PHE B 1 54 ? -12.941 -37.441 -9.261 1 95.05 54 PHE B C 1
ATOM 7568 O O . PHE B 1 54 ? -12.393 -38.531 -9.08 1 95.05 54 PHE B O 1
ATOM 7575 N N . PRO B 1 55 ? -12.979 -36.507 -8.345 1 92.36 55 PRO B N 1
ATOM 7576 C CA . PRO B 1 55 ? -12.33 -36.737 -7.051 1 92.36 55 PRO B CA 1
ATOM 7577 C C . PRO B 1 55 ? -13.238 -37.455 -6.055 1 92.36 55 PRO B C 1
ATOM 7579 O O . PRO B 1 55 ? -13.769 -36.829 -5.135 1 92.36 55 PRO B O 1
ATOM 7582 N N . LEU B 1 56 ? -13.293 -38.727 -6.118 1 91.89 56 LEU B N 1
ATOM 7583 C CA . LEU B 1 56 ? -14.206 -39.52 -5.303 1 91.89 56 LEU B CA 1
ATOM 7584 C C . LEU B 1 56 ? -13.616 -39.78 -3.921 1 91.89 56 LEU B C 1
ATOM 7586 O O . LEU B 1 56 ? -14.354 -39.927 -2.944 1 91.89 56 LEU B O 1
ATOM 7590 N N . HIS B 1 57 ? -12.32 -39.894 -3.925 1 90.15 57 HIS B N 1
ATOM 7591 C CA . HIS B 1 57 ? -11.644 -40.184 -2.666 1 90.15 57 HIS B CA 1
ATOM 7592 C C . HIS B 1 57 ? -10.616 -39.108 -2.332 1 90.15 57 HIS B C 1
ATOM 7594 O O . HIS B 1 57 ? -10.279 -38.28 -3.182 1 90.15 57 HIS B O 1
ATOM 7600 N N . ASN B 1 58 ? -10.218 -39.077 -1.053 1 85.47 58 ASN B N 1
ATOM 7601 C CA . ASN B 1 58 ? -9.126 -38.222 -0.602 1 85.47 58 ASN B CA 1
ATOM 7602 C C . ASN B 1 58 ? -7.78 -38.934 -0.698 1 85.47 58 ASN B C 1
ATOM 7604 O O . ASN B 1 58 ? -7.692 -40.139 -0.455 1 85.47 58 ASN B O 1
ATOM 7608 N N . PHE B 1 59 ? -6.835 -38.17 -1.126 1 80.72 59 PHE B N 1
ATOM 7609 C CA . PHE B 1 59 ? -5.485 -38.709 -1.237 1 80.72 59 PHE B CA 1
ATOM 7610 C C . PHE B 1 59 ? -4.734 -38.565 0.082 1 80.72 59 PHE B C 1
ATOM 7612 O O . PHE B 1 59 ? -4.809 -37.522 0.735 1 80.72 59 PHE B O 1
ATOM 7619 N N . HIS B 1 60 ? -4.215 -39.584 0.609 1 76.57 60 HIS B N 1
ATOM 7620 C CA . HIS B 1 60 ? -3.325 -39.524 1.764 1 76.57 60 HIS B CA 1
ATOM 7621 C C . HIS B 1 60 ? -1.878 -39.307 1.334 1 76.57 60 HIS B C 1
ATOM 7623 O O . HIS B 1 60 ? -1.239 -40.222 0.809 1 76.57 60 HIS B O 1
ATOM 7629 N N . PRO B 1 61 ? -1.337 -38.182 1.558 1 69.45 61 PRO B N 1
ATOM 7630 C CA . PRO B 1 61 ? -0.02 -37.831 1.02 1 69.45 61 PRO B CA 1
ATOM 7631 C C . PRO B 1 61 ? 1.09 -38.743 1.537 1 69.45 61 PRO B C 1
ATOM 7633 O O . PRO B 1 61 ? 2.03 -39.055 0.801 1 69.45 61 PRO B O 1
ATOM 7636 N N . VAL B 1 62 ? 1.082 -39.143 2.817 1 63.52 62 VAL B N 1
ATOM 7637 C CA . VAL B 1 62 ? 2.136 -39.969 3.396 1 63.52 62 VAL B CA 1
ATOM 7638 C C . VAL B 1 62 ? 2.011 -41.402 2.882 1 63.52 62 VAL B C 1
ATOM 7640 O O . VAL B 1 62 ? 2.99 -41.987 2.412 1 63.52 62 VAL B O 1
ATOM 7643 N N . ALA B 1 63 ? 0.737 -41.898 2.886 1 63.35 63 ALA B N 1
ATOM 7644 C CA . ALA B 1 63 ? 0.515 -43.271 2.439 1 63.35 63 ALA B CA 1
ATOM 7645 C C . ALA B 1 63 ? 0.435 -43.346 0.917 1 63.35 63 ALA B C 1
ATOM 7647 O O . ALA B 1 63 ? 0.584 -44.423 0.333 1 63.35 63 ALA B O 1
ATOM 7648 N N . ARG B 1 64 ? 0.336 -42.13 0.358 1 71.16 64 ARG B N 1
ATOM 7649 C CA . ARG B 1 64 ? 0.232 -42.008 -1.093 1 71.16 64 ARG B CA 1
ATOM 7650 C C . ARG B 1 64 ? -0.827 -42.956 -1.647 1 71.16 64 ARG B C 1
ATOM 7652 O O . ARG B 1 64 ? -0.558 -43.722 -2.575 1 71.16 64 ARG B O 1
ATOM 7659 N N . GLN B 1 65 ? -1.948 -43.04 -1.014 1 75.56 65 GLN B N 1
ATOM 7660 C CA . GLN B 1 65 ? -3.065 -43.893 -1.406 1 75.56 65 GLN B CA 1
ATOM 7661 C C . GLN B 1 65 ? -4.386 -43.132 -1.349 1 75.56 65 GLN B C 1
ATOM 7663 O O . GLN B 1 65 ? -4.504 -42.137 -0.631 1 75.56 65 GLN B O 1
ATOM 7668 N N . CYS B 1 66 ? -5.257 -43.598 -2.235 1 82.35 66 CYS B N 1
ATOM 7669 C CA . CYS B 1 66 ? -6.629 -43.106 -2.196 1 82.35 66 CYS B CA 1
ATOM 7670 C C . CYS B 1 66 ? -7.395 -43.717 -1.029 1 82.35 66 CYS B C 1
ATOM 7672 O O . CYS B 1 66 ? -7.469 -44.941 -0.902 1 82.35 66 CYS B O 1
ATOM 7674 N N . THR B 1 67 ? -7.856 -43.049 -0.043 1 80.21 67 THR B N 1
ATOM 7675 C CA . THR B 1 67 ? -8.356 -43.571 1.224 1 80.21 67 THR B CA 1
ATOM 7676 C C . THR B 1 67 ? -9.874 -43.432 1.305 1 80.21 67 THR B C 1
ATOM 7678 O O . THR B 1 67 ? -10.606 -44.168 0.641 1 80.21 67 THR B O 1
ATOM 7681 N N . THR B 1 68 ? -10.335 -42.321 1.97 1 83.07 68 THR B N 1
ATOM 7682 C CA . THR B 1 68 ? -11.733 -42.19 2.364 1 83.07 68 THR B CA 1
ATOM 7683 C C . THR B 1 68 ? -12.526 -41.434 1.302 1 83.07 68 THR B C 1
ATOM 7685 O O . THR B 1 68 ? -11.962 -40.636 0.55 1 83.07 68 THR B O 1
ATOM 7688 N N . VAL B 1 69 ? -13.809 -41.882 1.203 1 88.04 69 VAL B N 1
ATOM 7689 C CA . VAL B 1 69 ? -14.704 -41.149 0.313 1 88.04 69 VAL B CA 1
ATOM 7690 C C . VAL B 1 69 ? -14.725 -39.673 0.701 1 88.04 69 VAL B C 1
ATOM 7692 O O . VAL B 1 69 ? -14.678 -39.336 1.887 1 88.04 69 VAL B O 1
ATOM 7695 N N . ARG B 1 70 ? -14.659 -38.829 -0.202 1 81.92 70 ARG B N 1
ATOM 7696 C CA . ARG B 1 70 ? -14.503 -37.396 0.026 1 81.92 70 ARG B CA 1
ATOM 7697 C C . ARG B 1 70 ? -15.826 -36.759 0.437 1 81.92 70 ARG B C 1
ATOM 7699 O O . ARG B 1 70 ? -16 -36.367 1.593 1 81.92 70 ARG B O 1
ATOM 7706 N N . GLU B 1 71 ? -16.822 -36.651 -0.522 1 77.9 71 GLU B N 1
ATOM 7707 C CA . GLU B 1 71 ? -18.12 -36.027 -0.288 1 77.9 71 GLU B CA 1
ATOM 7708 C C . GLU B 1 71 ? -19.183 -36.598 -1.222 1 77.9 71 GLU B C 1
ATOM 7710 O O . GLU B 1 71 ? -18.862 -37.115 -2.293 1 77.9 71 GLU B O 1
ATOM 7715 N N . VAL B 1 72 ? -20.33 -36.488 -0.805 1 77.87 72 VAL B N 1
ATOM 7716 C CA . VAL B 1 72 ? -21.447 -37.027 -1.573 1 77.87 72 VAL B CA 1
ATOM 7717 C C . VAL B 1 72 ? -21.494 -36.367 -2.95 1 77.87 72 VAL B C 1
ATOM 7719 O O . VAL B 1 72 ? -21.87 -37.002 -3.937 1 77.87 72 VAL B O 1
ATOM 7722 N N . ARG B 1 73 ? -21.084 -35.093 -3.063 1 80.11 73 ARG B N 1
ATOM 7723 C CA . ARG B 1 73 ? -21.101 -34.352 -4.32 1 80.11 73 ARG B CA 1
ATOM 7724 C C . ARG B 1 73 ? -20.248 -35.046 -5.376 1 80.11 73 ARG B C 1
ATOM 7726 O O . ARG B 1 73 ? -20.576 -35.017 -6.564 1 80.11 73 ARG B O 1
ATOM 7733 N N . ALA B 1 74 ? -19.238 -35.694 -4.898 1 86.98 74 ALA B N 1
ATOM 7734 C CA . ALA B 1 74 ? -18.331 -36.34 -5.843 1 86.98 74 ALA B CA 1
ATOM 7735 C C . ALA B 1 74 ? -19.034 -37.465 -6.597 1 86.98 74 ALA B C 1
ATOM 7737 O O . ALA B 1 74 ? -18.859 -37.612 -7.809 1 86.98 74 ALA B O 1
ATOM 7738 N N . LEU B 1 75 ? -19.776 -38.241 -5.858 1 89.56 75 LEU B N 1
ATOM 7739 C CA . LEU B 1 75 ? -20.537 -39.305 -6.504 1 89.56 75 LEU B CA 1
ATOM 7740 C C . LEU B 1 75 ? -21.596 -38.727 -7.437 1 89.56 75 LEU B C 1
ATOM 7742 O O . LEU B 1 75 ? -21.848 -39.276 -8.512 1 89.56 75 LEU B O 1
ATOM 7746 N N . LYS B 1 76 ? -22.16 -37.657 -6.98 1 88.53 76 LYS B N 1
ATOM 7747 C CA . LYS B 1 76 ? -23.166 -36.992 -7.803 1 88.53 76 LYS B CA 1
ATOM 7748 C C . LYS B 1 76 ? -22.573 -36.534 -9.132 1 88.53 76 LYS B C 1
ATOM 7750 O O . LYS B 1 76 ? -23.239 -36.593 -10.168 1 88.53 76 LYS B O 1
ATOM 7755 N N . LEU B 1 77 ? -21.41 -36.107 -9.107 1 92.77 77 LEU B N 1
ATOM 7756 C CA . LEU B 1 77 ? -20.77 -35.611 -10.321 1 92.77 77 LEU B CA 1
ATOM 7757 C C . LEU B 1 77 ? -20.492 -36.752 -11.294 1 92.77 77 LEU B C 1
ATOM 7759 O O . LEU B 1 77 ? -20.651 -36.592 -12.506 1 92.77 77 LEU B O 1
ATOM 7763 N N . VAL B 1 78 ? -20.067 -37.857 -10.775 1 94.36 78 VAL B N 1
ATOM 7764 C CA . VAL B 1 78 ? -19.858 -39.028 -11.62 1 94.36 78 VAL B CA 1
ATOM 7765 C C . VAL B 1 78 ? -21.175 -39.434 -12.277 1 94.36 78 VAL B C 1
ATOM 7767 O O . VAL B 1 78 ? -21.226 -39.674 -13.485 1 94.36 78 VAL B O 1
ATOM 7770 N N . GLU B 1 79 ? -22.197 -39.47 -11.442 1 93.45 79 GLU B N 1
ATOM 7771 C CA . GLU B 1 79 ? -23.499 -39.888 -11.953 1 93.45 79 GLU B CA 1
ATOM 7772 C C . GLU B 1 79 ? -24.064 -38.861 -12.93 1 93.45 79 GLU B C 1
ATOM 7774 O O . GLU B 1 79 ? -24.856 -39.204 -13.81 1 93.45 79 GLU B O 1
ATOM 7779 N N . ALA B 1 80 ? -23.65 -37.625 -12.748 1 94.35 80 ALA B N 1
ATOM 7780 C CA . ALA B 1 80 ? -24.071 -36.602 -13.701 1 94.35 80 ALA B CA 1
ATOM 7781 C C . ALA B 1 80 ? -23.526 -36.896 -15.097 1 94.35 80 ALA B C 1
ATOM 7783 O O . ALA B 1 80 ? -24.213 -36.674 -16.097 1 94.35 80 ALA B O 1
ATOM 7784 N N . MET B 1 81 ? -22.272 -37.357 -15.147 1 96.9 81 MET B N 1
ATOM 7785 C CA . MET B 1 81 ? -21.708 -37.737 -16.439 1 96.9 81 MET B CA 1
ATOM 7786 C C . MET B 1 81 ? -22.438 -38.945 -17.017 1 96.9 81 MET B C 1
ATOM 7788 O O . MET B 1 81 ? -22.745 -38.977 -18.21 1 96.9 81 MET B O 1
ATOM 7792 N N . VAL B 1 82 ? -22.73 -39.902 -16.194 1 95.78 82 VAL B N 1
ATOM 7793 C CA . VAL B 1 82 ? -23.44 -41.102 -16.624 1 95.78 82 VAL B CA 1
ATOM 7794 C C . VAL B 1 82 ? -24.831 -40.726 -17.13 1 95.78 82 VAL B C 1
ATOM 7796 O O . VAL B 1 82 ? -25.276 -41.223 -18.167 1 95.78 82 VAL B O 1
ATOM 7799 N N . TYR B 1 83 ? -25.46 -39.861 -16.371 1 94.72 83 TYR B N 1
ATOM 7800 C CA . TYR B 1 83 ? -26.779 -39.365 -16.748 1 94.72 83 TYR B CA 1
ATOM 7801 C C . TYR B 1 83 ? -26.737 -38.688 -18.113 1 94.72 83 TYR B C 1
ATOM 7803 O O . TYR B 1 83 ? -27.6 -38.931 -18.96 1 94.72 83 TYR B O 1
ATOM 7811 N N . ALA B 1 84 ? -25.78 -37.821 -18.332 1 96.42 84 ALA B N 1
ATOM 7812 C CA . ALA B 1 84 ? -25.666 -37.079 -19.585 1 96.42 84 ALA B CA 1
ATOM 7813 C C . ALA B 1 84 ? -25.434 -38.023 -20.762 1 96.42 84 ALA B C 1
ATOM 7815 O O . ALA B 1 84 ? -26.058 -37.877 -21.816 1 96.42 84 ALA B O 1
ATOM 7816 N N . VAL B 1 85 ? -24.524 -38.996 -20.595 1 96.99 85 VAL B N 1
ATOM 7817 C CA . VAL B 1 85 ? -24.236 -39.963 -21.649 1 96.99 85 VAL B CA 1
ATOM 7818 C C . VAL B 1 85 ? -25.493 -40.77 -21.968 1 96.99 85 VAL B C 1
ATOM 7820 O O . VAL B 1 85 ? -25.812 -40.997 -23.138 1 96.99 85 VAL B O 1
ATOM 7823 N N . GLY B 1 86 ? -26.211 -41.222 -20.895 1 94.94 86 GLY B N 1
ATOM 7824 C CA . GLY B 1 86 ? -27.456 -41.945 -21.097 1 94.94 86 GLY B CA 1
ATOM 7825 C C . GLY B 1 86 ? -28.497 -41.141 -21.852 1 94.94 86 GLY B C 1
ATOM 7826 O O . GLY B 1 86 ? -29.173 -41.668 -22.739 1 94.94 86 GLY B O 1
ATOM 7827 N N . ARG B 1 87 ? -28.594 -39.948 -21.502 1 94.49 87 ARG B N 1
ATOM 7828 C CA . ARG B 1 87 ? -29.567 -39.075 -22.151 1 94.49 87 ARG B CA 1
ATOM 7829 C C . ARG B 1 87 ? -29.22 -38.866 -23.622 1 94.49 87 ARG B C 1
ATOM 7831 O O . ARG B 1 87 ? -30.106 -38.859 -24.479 1 94.49 87 ARG B O 1
ATOM 7838 N N . ILE B 1 88 ? -28.011 -38.713 -23.919 1 95.92 88 ILE B N 1
ATOM 7839 C CA . ILE B 1 88 ? -27.555 -38.485 -25.286 1 95.92 88 ILE B CA 1
ATOM 7840 C C . ILE B 1 88 ? -27.766 -39.748 -26.118 1 95.92 88 ILE B C 1
ATOM 7842 O O . ILE B 1 88 ? -28.21 -39.675 -27.266 1 95.92 88 ILE B O 1
ATOM 7846 N N . ASN B 1 89 ? -27.442 -40.915 -25.535 1 95.44 89 ASN B N 1
ATOM 7847 C CA . ASN B 1 89 ? -27.608 -42.185 -26.235 1 95.44 89 ASN B CA 1
ATOM 7848 C C . ASN B 1 89 ? -29.075 -42.465 -26.547 1 95.44 89 ASN B C 1
ATOM 7850 O O . ASN B 1 89 ? -29.385 -43.19 -27.494 1 95.44 89 ASN B O 1
ATOM 7854 N N . ASN B 1 90 ? -29.954 -41.872 -25.792 1 92.91 90 ASN B N 1
ATOM 7855 C CA . ASN B 1 90 ? -31.383 -42.084 -25.994 1 92.91 90 ASN B CA 1
ATOM 7856 C C . ASN B 1 90 ? -32 -40.976 -26.842 1 92.91 90 ASN B C 1
ATOM 7858 O O . ASN B 1 90 ? -33.203 -40.989 -27.109 1 92.91 90 ASN B O 1
ATOM 7862 N N . SER B 1 91 ? -31.188 -40.061 -27.164 1 89.32 91 SER B N 1
ATOM 7863 C CA . SER B 1 91 ? -31.679 -38.954 -27.978 1 89.32 91 SER B CA 1
ATOM 7864 C C . SER B 1 91 ? -31.603 -39.285 -29.464 1 89.32 91 SER B C 1
ATOM 7866 O O . SER B 1 91 ? -30.713 -40.02 -29.897 1 89.32 91 SER B O 1
ATOM 7868 N N . THR B 1 92 ? -32.508 -38.757 -30.23 1 84.91 92 THR B N 1
ATOM 7869 C CA . THR B 1 92 ? -32.496 -38.948 -31.676 1 84.91 92 THR B CA 1
ATOM 7870 C C . THR B 1 92 ? -31.91 -37.727 -32.379 1 84.91 92 THR B C 1
ATOM 7872 O O . THR B 1 92 ? -31.547 -37.796 -33.555 1 84.91 92 THR B O 1
ATOM 7875 N N . GLY B 1 93 ? -31.77 -36.696 -31.662 1 86.33 93 GLY B N 1
ATOM 7876 C CA . GLY B 1 93 ? -31.319 -35.462 -32.286 1 86.33 93 GLY B CA 1
ATOM 7877 C C . GLY B 1 93 ? -29.825 -35.236 -32.151 1 86.33 93 GLY B C 1
ATOM 7878 O O . GLY B 1 93 ? -29.245 -34.433 -32.885 1 86.33 93 GLY B O 1
ATOM 7879 N N . LEU B 1 94 ? -29.235 -35.953 -31.224 1 91.4 94 LEU B N 1
ATOM 7880 C CA . LEU B 1 94 ? -27.812 -35.763 -30.965 1 91.4 94 LEU B CA 1
ATOM 7881 C C . LEU B 1 94 ? -27.052 -37.077 -31.109 1 91.4 94 LEU B C 1
ATOM 7883 O O . LEU B 1 94 ? -27.286 -38.02 -30.349 1 91.4 94 LEU B O 1
ATOM 7887 N N . LEU B 1 95 ? -26.132 -37.176 -32.08 1 92.13 95 LEU B N 1
ATOM 7888 C CA . LEU B 1 95 ? -25.324 -38.351 -32.384 1 92.13 95 LEU B CA 1
ATOM 7889 C C . LEU B 1 95 ? -26.208 -39.543 -32.737 1 92.13 95 LEU B C 1
ATOM 7891 O O . LEU B 1 95 ? -26.09 -40.609 -32.129 1 92.13 95 LEU B O 1
ATOM 7895 N N . PRO B 1 96 ? -26.993 -39.292 -33.709 1 87.13 96 PRO B N 1
ATOM 7896 C CA . PRO B 1 96 ? -27.918 -40.374 -34.053 1 87.13 96 PRO B CA 1
ATOM 7897 C C . PRO B 1 96 ? -27.2 -41.645 -34.501 1 87.13 96 PRO B C 1
ATOM 7899 O O . PRO B 1 96 ? -26.292 -41.585 -35.334 1 87.13 96 PRO B O 1
ATOM 7902 N N . GLY B 1 97 ? -27.597 -42.784 -33.917 1 84.59 97 GLY B N 1
ATOM 7903 C CA . GLY B 1 97 ? -27.096 -44.086 -34.328 1 84.59 97 GLY B CA 1
ATOM 7904 C C . GLY B 1 97 ? -25.77 -44.445 -33.684 1 84.59 97 GLY B C 1
ATOM 7905 O O . GLY B 1 97 ? -25.219 -45.517 -33.942 1 84.59 97 GLY B O 1
ATOM 7906 N N . LEU B 1 98 ? -25.239 -43.496 -32.967 1 90.31 98 LEU B N 1
ATOM 7907 C CA . LEU B 1 98 ? -23.977 -43.757 -32.284 1 90.31 98 LEU B CA 1
ATOM 7908 C C . LEU B 1 98 ? -24.177 -43.813 -30.773 1 90.31 98 LEU B C 1
ATOM 7910 O O . LEU B 1 98 ? -25.016 -43.093 -30.227 1 90.31 98 LEU B O 1
ATOM 7914 N N . GLN B 1 99 ? -23.414 -44.646 -30.156 1 91.07 99 GLN B N 1
ATOM 7915 C CA . GLN B 1 99 ? -23.447 -44.751 -28.701 1 91.07 99 GLN B CA 1
ATOM 7916 C C . GLN B 1 99 ? -22.176 -44.181 -28.079 1 91.07 99 GLN B C 1
ATOM 7918 O O . GLN B 1 99 ? -21.067 -44.537 -28.485 1 91.07 99 GLN B O 1
ATOM 7923 N N . LEU B 1 100 ? -22.409 -43.323 -27.194 1 94.01 100 LEU B N 1
ATOM 7924 C CA . LEU B 1 100 ? -21.29 -42.797 -26.42 1 94.01 100 LEU B CA 1
ATOM 7925 C C . LEU B 1 100 ? -20.974 -43.703 -25.235 1 94.01 100 LEU B C 1
ATOM 7927 O O . LEU B 1 100 ? -21.884 -44.232 -24.593 1 94.01 100 LEU B O 1
ATOM 7931 N N . GLY B 1 101 ? -19.746 -43.995 -25.024 1 93.92 101 GLY B N 1
ATOM 7932 C CA . GLY B 1 101 ? -19.269 -44.679 -23.833 1 93.92 101 GLY B CA 1
ATOM 7933 C C . GLY B 1 101 ? -18.429 -43.794 -22.932 1 93.92 101 GLY B C 1
ATOM 7934 O O . GLY B 1 101 ? -18.252 -42.606 -23.21 1 93.92 101 GLY B O 1
ATOM 7935 N N . PHE B 1 102 ? -18.045 -44.339 -21.797 1 95.43 102 PHE B N 1
ATOM 7936 C CA . PHE B 1 102 ? -17.206 -43.554 -20.898 1 95.43 102 PHE B CA 1
ATOM 7937 C C . PHE B 1 102 ? -16.229 -44.451 -20.148 1 95.43 102 PHE B C 1
ATOM 7939 O O . PHE B 1 102 ? -16.44 -45.661 -20.048 1 95.43 102 PHE B O 1
ATOM 7946 N N . GLU B 1 103 ? -15.142 -43.938 -19.832 1 93.81 103 GLU B N 1
ATOM 7947 C CA . GLU B 1 103 ? -14.106 -44.483 -18.96 1 93.81 103 GLU B CA 1
ATOM 7948 C C . GLU B 1 103 ? -13.758 -43.506 -17.84 1 93.81 103 GLU B C 1
ATOM 7950 O O . GLU B 1 103 ? -13.059 -42.516 -18.067 1 93.81 103 GLU B O 1
ATOM 7955 N N . ILE B 1 104 ? -14.265 -43.813 -16.6 1 94.73 104 ILE B N 1
ATOM 7956 C CA . ILE B 1 104 ? -14.18 -42.848 -15.51 1 94.73 104 ILE B CA 1
ATOM 7957 C C . ILE B 1 104 ? -13.211 -43.356 -14.445 1 94.73 104 ILE B C 1
ATOM 7959 O O . ILE B 1 104 ? -13.266 -44.524 -14.053 1 94.73 104 ILE B O 1
ATOM 7963 N N . TYR B 1 105 ? -12.303 -42.465 -14.038 1 93.43 105 TYR B N 1
ATOM 7964 C CA . TYR B 1 105 ? -11.336 -42.788 -12.994 1 93.43 105 TYR B CA 1
ATOM 7965 C C . TYR B 1 105 ? -11.471 -41.836 -11.811 1 93.43 105 TYR B C 1
ATOM 7967 O O . TYR B 1 105 ? -11.988 -40.726 -11.956 1 93.43 105 TYR B O 1
ATOM 7975 N N . ASP B 1 106 ? -11.033 -42.303 -10.699 1 92.98 106 ASP B N 1
ATOM 7976 C CA . ASP B 1 106 ? -10.959 -41.512 -9.475 1 92.98 106 ASP B CA 1
ATOM 7977 C C . ASP B 1 106 ? -9.631 -40.764 -9.383 1 92.98 106 ASP B C 1
ATOM 7979 O O . ASP B 1 106 ? -8.566 -41.383 -9.335 1 92.98 106 ASP B O 1
ATOM 7983 N N . SER B 1 107 ? -9.71 -39.475 -9.305 1 90.95 107 SER B N 1
ATOM 7984 C CA . SER B 1 107 ? -8.494 -38.674 -9.217 1 90.95 107 SER B CA 1
ATOM 7985 C C . SER B 1 107 ? -7.991 -38.588 -7.78 1 90.95 107 SER B C 1
ATOM 7987 O O . SER B 1 107 ? -6.885 -38.105 -7.532 1 90.95 107 SER B O 1
ATOM 7989 N N . CYS B 1 108 ? -8.787 -39.084 -6.836 1 89.52 108 CYS B N 1
ATOM 7990 C CA . CYS B 1 108 ? -8.44 -39.064 -5.419 1 89.52 108 CYS B CA 1
ATOM 7991 C C . CYS B 1 108 ? -8.065 -37.657 -4.97 1 89.52 108 CYS B C 1
ATOM 7993 O O . CYS B 1 108 ? -7.194 -37.485 -4.116 1 89.52 108 CYS B O 1
ATOM 7995 N N . TYR B 1 109 ? -8.598 -36.742 -5.661 1 86.47 109 TYR B N 1
ATOM 7996 C CA . TYR B 1 109 ? -8.349 -35.331 -5.385 1 86.47 109 TYR B CA 1
ATOM 7997 C C . TYR B 1 109 ? -6.856 -35.054 -5.263 1 86.47 109 TYR B C 1
ATOM 7999 O O . TYR B 1 109 ? -6.423 -34.338 -4.357 1 86.47 109 TYR B O 1
ATOM 8007 N N . SER B 1 110 ? -6.09 -35.713 -6.074 1 83.52 110 SER B N 1
ATOM 8008 C CA . SER B 1 110 ? -4.637 -35.585 -6.076 1 83.52 110 SER B CA 1
ATOM 8009 C C . SER B 1 110 ? -4.104 -35.344 -7.484 1 83.52 110 SER B C 1
ATOM 8011 O O . SER B 1 110 ? -4.573 -35.96 -8.444 1 83.52 110 SER B O 1
ATOM 8013 N N . ASP B 1 111 ? -3.174 -34.49 -7.554 1 82.07 111 ASP B N 1
ATOM 8014 C CA . ASP B 1 111 ? -2.565 -34.168 -8.84 1 82.07 111 ASP B CA 1
ATOM 8015 C C . ASP B 1 111 ? -1.764 -35.35 -9.381 1 82.07 111 ASP B C 1
ATOM 8017 O O . ASP B 1 111 ? -1.809 -35.642 -10.578 1 82.07 111 ASP B O 1
ATOM 8021 N N . ILE B 1 112 ? -1.146 -35.951 -8.447 1 79.97 112 ILE B N 1
ATOM 8022 C CA . ILE B 1 112 ? -0.297 -37.075 -8.827 1 79.97 112 ILE B CA 1
ATOM 8023 C C . ILE B 1 112 ? -1.163 -38.238 -9.305 1 79.97 112 ILE B C 1
ATOM 8025 O O . ILE B 1 112 ? -0.85 -38.882 -10.308 1 79.97 112 ILE B O 1
ATOM 8029 N N . TRP B 1 113 ? -2.202 -38.415 -8.571 1 84.81 113 TRP B N 1
ATOM 8030 C CA . TRP B 1 113 ? -3.088 -39.518 -8.93 1 84.81 113 TRP B CA 1
ATOM 8031 C C . TRP B 1 113 ? -3.813 -39.229 -10.24 1 84.81 113 TRP B C 1
ATOM 8033 O O . TRP B 1 113 ? -4.097 -40.146 -11.015 1 84.81 113 TRP B O 1
ATOM 8043 N N . THR B 1 114 ? -4.122 -38.027 -10.438 1 90.34 114 THR B N 1
ATOM 8044 C CA . THR B 1 114 ? -4.759 -37.643 -11.693 1 90.34 114 THR B CA 1
ATOM 8045 C C . THR B 1 114 ? -3.852 -37.959 -12.879 1 90.34 114 THR B C 1
ATOM 8047 O O . THR B 1 114 ? -4.315 -38.464 -13.904 1 90.34 114 THR B O 1
ATOM 8050 N N . LEU B 1 115 ? -2.624 -37.603 -12.736 1 86.91 115 LEU B N 1
ATOM 8051 C CA . LEU B 1 115 ? -1.67 -37.9 -13.799 1 86.91 115 LEU B CA 1
ATOM 8052 C C . LEU B 1 115 ? -1.565 -39.404 -14.031 1 86.91 115 LEU B C 1
ATOM 8054 O O . LEU B 1 115 ? -1.515 -39.858 -15.176 1 86.91 115 LEU B O 1
ATOM 8058 N N . LYS B 1 116 ? -1.508 -40.124 -12.957 1 83.51 116 LYS B N 1
ATOM 8059 C CA . LYS B 1 116 ? -1.453 -41.58 -13.059 1 83.51 116 LYS B CA 1
ATOM 8060 C C . LYS B 1 116 ? -2.642 -42.121 -13.847 1 83.51 116 LYS B C 1
ATOM 8062 O O . LYS B 1 116 ? -2.477 -42.974 -14.723 1 83.51 116 LYS B O 1
ATOM 8067 N N . LYS B 1 117 ? -3.77 -41.604 -13.536 1 87.96 117 LYS B N 1
ATOM 8068 C CA . LYS B 1 117 ? -4.979 -42.076 -14.206 1 87.96 117 LYS B CA 1
ATOM 8069 C C . LYS B 1 117 ? -5.043 -41.571 -15.645 1 87.96 117 LYS B C 1
ATOM 8071 O O . LYS B 1 117 ? -5.594 -42.242 -16.52 1 87.96 117 LYS B O 1
ATOM 8076 N N . ALA B 1 118 ? -4.488 -40.448 -15.867 1 89.18 118 ALA B N 1
ATOM 8077 C CA . ALA B 1 118 ? -4.48 -39.866 -17.207 1 89.18 118 ALA B CA 1
ATOM 8078 C C . ALA B 1 118 ? -3.705 -40.748 -18.183 1 89.18 118 ALA B C 1
ATOM 8080 O O . ALA B 1 118 ? -3.972 -40.735 -19.387 1 89.18 118 ALA B O 1
ATOM 8081 N N . LEU B 1 119 ? -2.741 -41.524 -17.659 1 84.92 119 LEU B N 1
ATOM 8082 C CA . LEU B 1 119 ? -1.948 -42.412 -18.501 1 84.92 119 LEU B CA 1
ATOM 8083 C C . LEU B 1 119 ? -2.829 -43.471 -19.156 1 84.92 119 LEU B C 1
ATOM 8085 O O . LEU B 1 119 ? -2.484 -44.005 -20.212 1 84.92 119 LEU B O 1
ATOM 8089 N N . ASN B 1 120 ? -3.987 -43.665 -18.57 1 85.31 120 ASN B N 1
ATOM 8090 C CA . ASN B 1 120 ? -4.904 -44.656 -19.125 1 85.31 120 ASN B CA 1
ATOM 8091 C C . ASN B 1 120 ? -5.603 -44.133 -20.377 1 85.31 120 ASN B C 1
ATOM 8093 O O . ASN B 1 120 ? -6.173 -44.909 -21.145 1 85.31 120 ASN B O 1
ATOM 8097 N N . PHE B 1 121 ? -5.564 -42.857 -20.554 1 90.35 121 PHE B N 1
ATOM 8098 C CA . PHE B 1 121 ? -6.263 -42.26 -21.686 1 90.35 121 PHE B CA 1
ATOM 8099 C C . PHE B 1 121 ? -5.349 -42.175 -22.902 1 90.35 121 PHE B C 1
ATOM 8101 O O . PHE B 1 121 ? -5.751 -41.671 -23.953 1 90.35 121 PHE B O 1
ATOM 8108 N N . LEU B 1 122 ? -4.122 -42.68 -22.765 1 85.34 122 LEU B N 1
ATOM 8109 C CA . LEU B 1 122 ? -3.183 -42.611 -23.879 1 85.34 122 LEU B CA 1
ATOM 8110 C C . LEU B 1 122 ? -3.666 -43.46 -25.05 1 85.34 122 LEU B C 1
ATOM 8112 O O . LEU B 1 122 ? -4.433 -44.407 -24.861 1 85.34 122 LEU B O 1
ATOM 8116 N N . PRO B 1 123 ? -3.21 -43.067 -26.237 1 83.04 123 PRO B N 1
ATOM 8117 C CA . PRO B 1 123 ? -3.595 -43.875 -27.397 1 83.04 123 PRO B CA 1
ATOM 8118 C C . PRO B 1 123 ? -3.119 -45.322 -27.293 1 83.04 123 PRO B C 1
ATOM 8120 O O . PRO B 1 123 ? -2.102 -45.596 -26.651 1 83.04 123 PRO B O 1
ATOM 8123 N N . PRO B 1 124 ? -3.784 -46.165 -27.878 1 76.13 124 PRO B N 1
ATOM 8124 C CA . PRO B 1 124 ? -3.488 -47.596 -27.766 1 76.13 124 PRO B CA 1
ATOM 8125 C C . PRO B 1 124 ? -2.048 -47.932 -28.145 1 76.13 124 PRO B C 1
ATOM 8127 O O . PRO B 1 124 ? -1.457 -48.856 -27.58 1 76.13 124 PRO B O 1
ATOM 8130 N N . ASP B 1 125 ? -1.439 -47.161 -29.015 1 72.99 125 ASP B N 1
ATOM 8131 C CA . ASP B 1 125 ? -0.077 -47.443 -29.458 1 72.99 125 ASP B CA 1
ATOM 8132 C C . ASP B 1 125 ? 0.94 -47.057 -28.387 1 72.99 125 ASP B C 1
ATOM 8134 O O . ASP B 1 125 ? 2.088 -47.504 -28.423 1 72.99 125 ASP B O 1
ATOM 8138 N N . GLN B 1 126 ? 0.446 -46.337 -27.395 1 74.34 126 GLN B N 1
ATOM 8139 C CA . GLN B 1 126 ? 1.343 -45.878 -26.34 1 74.34 126 GLN B CA 1
ATOM 8140 C C . GLN B 1 126 ? 1.08 -46.619 -25.032 1 74.34 126 GLN B C 1
ATOM 8142 O O . GLN B 1 126 ? 1.78 -46.405 -24.04 1 74.34 126 GLN B O 1
ATOM 8147 N N . LYS B 1 127 ? 0.089 -47.44 -24.957 1 75.28 127 LYS B N 1
ATOM 8148 C CA . LYS B 1 127 ? -0.227 -48.215 -23.761 1 75.28 127 LYS B CA 1
ATOM 8149 C C . LYS B 1 127 ? 0.554 -49.526 -23.733 1 75.28 127 LYS B C 1
ATOM 8151 O O . LYS B 1 127 ? 0.908 -50.066 -24.783 1 75.28 127 LYS B O 1
ATOM 8156 N N . PRO B 1 128 ? 0.917 -49.935 -22.508 1 69.14 128 PRO B N 1
ATOM 8157 C CA . PRO B 1 128 ? 1.544 -51.256 -22.41 1 69.14 128 PRO B CA 1
ATOM 8158 C C . PRO B 1 128 ? 0.672 -52.367 -22.99 1 69.14 128 PRO B C 1
ATOM 8160 O O . PRO B 1 128 ? -0.549 -52.214 -23.084 1 69.14 128 PRO B O 1
ATOM 8163 N N . ALA B 1 129 ? 1.31 -53.4 -23.384 1 61.98 129 ALA B N 1
ATOM 8164 C CA . ALA B 1 129 ? 0.591 -54.525 -23.977 1 61.98 129 ALA B CA 1
ATOM 8165 C C . ALA B 1 129 ? -0.375 -55.148 -22.974 1 61.98 129 ALA B C 1
ATOM 8167 O O . ALA B 1 129 ? -0.064 -55.253 -21.785 1 61.98 129 ALA B O 1
ATOM 8168 N N . CYS B 1 130 ? -1.626 -55.232 -23.384 1 59.83 130 CYS B N 1
ATOM 8169 C CA . CYS B 1 130 ? -2.695 -55.825 -22.589 1 59.83 130 CYS B CA 1
ATOM 8170 C C . CYS B 1 130 ? -2.352 -57.257 -22.196 1 59.83 130 CYS B C 1
ATOM 8172 O O . CYS B 1 130 ? -2.064 -58.089 -23.058 1 59.83 130 CYS B O 1
ATOM 8174 N N . LYS B 1 131 ? -2.072 -57.652 -20.925 1 58.96 131 LYS B N 1
ATOM 8175 C CA . LYS B 1 131 ? -1.767 -59.02 -20.516 1 58.96 131 LYS B CA 1
ATOM 8176 C C . LYS B 1 131 ? -3.023 -59.744 -20.041 1 58.96 131 LYS B C 1
ATOM 8178 O O . LYS B 1 131 ? -2.997 -60.955 -19.807 1 58.96 131 LYS B O 1
ATOM 8183 N N . GLY B 1 132 ? -4.227 -59.017 -20.001 1 55.55 132 GLY B N 1
ATOM 8184 C CA . GLY B 1 132 ? -5.41 -59.666 -19.459 1 55.55 132 GLY B CA 1
ATOM 8185 C C . GLY B 1 132 ? -6.638 -59.493 -20.333 1 55.55 132 GLY B C 1
ATOM 8186 O O . GLY B 1 132 ? -6.555 -58.927 -21.425 1 55.55 132 GLY B O 1
ATOM 8187 N N . VAL B 1 133 ? -7.612 -60.494 -20.378 1 48.72 133 VAL B N 1
ATOM 8188 C CA . VAL B 1 133 ? -8.83 -60.51 -21.181 1 48.72 133 VAL B CA 1
ATOM 8189 C C . VAL B 1 133 ? -9.957 -59.81 -20.425 1 48.72 133 VAL B C 1
ATOM 8191 O O . VAL B 1 133 ? -10.171 -60.069 -19.238 1 48.72 133 VAL B O 1
ATOM 8194 N N . TRP B 1 134 ? -10.415 -58.654 -20.705 1 48.52 134 TRP B N 1
ATOM 8195 C CA . TRP B 1 134 ? -11.616 -58.018 -20.174 1 48.52 134 TRP B CA 1
ATOM 8196 C C . TRP B 1 134 ? -12.869 -58.583 -20.836 1 48.52 134 TRP B C 1
ATOM 8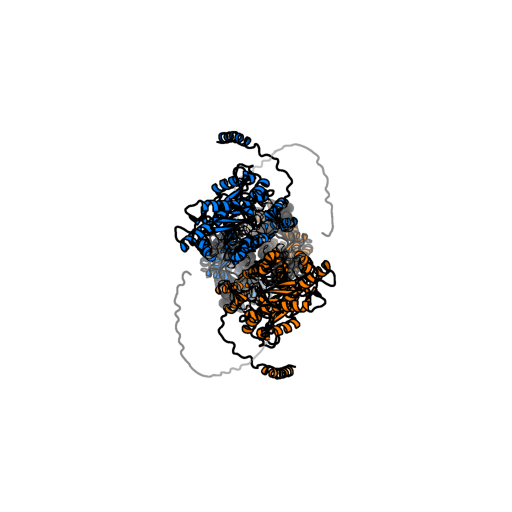198 O O . TRP B 1 134 ? -12.988 -58.574 -22.063 1 48.52 134 TRP B O 1
ATOM 8208 N N . GLU B 1 135 ? -13.52 -59.576 -20.349 1 43.19 135 GLU B N 1
ATOM 8209 C CA . GLU B 1 135 ? -14.801 -60.099 -20.814 1 43.19 135 GLU B CA 1
ATOM 8210 C C . GLU B 1 135 ? -15.967 -59.352 -20.174 1 43.19 135 GLU B C 1
ATOM 8212 O O . GLU B 1 135 ? -15.897 -58.963 -19.006 1 43.19 135 GLU B O 1
ATOM 8217 N N . GLY B 1 136 ? -17.119 -58.575 -20.909 1 43.1 136 GLY B N 1
ATOM 8218 C CA . GLY B 1 136 ? -18.453 -58.096 -20.585 1 43.1 136 GLY B CA 1
ATOM 8219 C C . GLY B 1 136 ? -18.632 -56.611 -20.839 1 43.1 136 GLY B C 1
ATOM 8220 O O . GLY B 1 136 ? -17.656 -55.892 -21.061 1 43.1 136 GLY B O 1
ATOM 8221 N N . SER B 1 137 ? -19.885 -55.979 -21.175 1 41.05 137 SER B N 1
ATOM 8222 C CA . SER B 1 137 ? -20.351 -54.672 -21.627 1 41.05 137 SER B CA 1
ATOM 8223 C C . SER B 1 137 ? -20.017 -53.584 -20.611 1 41.05 137 SER B C 1
ATOM 8225 O O . SER B 1 137 ? -19.688 -52.457 -20.987 1 41.05 137 SER B O 1
ATOM 8227 N N . GLU B 1 138 ? -20.711 -53.389 -19.472 1 40.46 138 GLU B N 1
ATOM 8228 C CA . GLU B 1 138 ? -20.498 -52.455 -18.371 1 40.46 138 GLU B CA 1
ATOM 8229 C C . GLU B 1 138 ? -19.554 -53.041 -17.325 1 40.46 138 GLU B C 1
ATOM 8231 O O . GLU B 1 138 ? -19.801 -54.128 -16.798 1 40.46 138 GLU B O 1
ATOM 8236 N N . GLN B 1 139 ? -18.22 -53.062 -17.344 1 43.94 139 GLN B N 1
ATOM 8237 C CA . GLN B 1 139 ? -17.368 -53.796 -16.413 1 43.94 139 GLN B CA 1
ATOM 8238 C C . GLN B 1 139 ? -16.71 -52.853 -15.41 1 43.94 139 GLN B C 1
ATOM 8240 O O . GLN B 1 139 ? -16.24 -51.775 -15.779 1 43.94 139 GLN B O 1
ATOM 8245 N N . SER B 1 140 ? -17.191 -52.839 -14.139 1 43.79 140 SER B N 1
ATOM 8246 C CA . SER B 1 140 ? -16.517 -52.288 -12.968 1 43.79 140 SER B CA 1
ATOM 8247 C C . SER B 1 140 ? -15.499 -53.271 -12.401 1 43.79 140 SER B C 1
ATOM 8249 O O . SER B 1 140 ? -15.754 -54.476 -12.349 1 43.79 140 SER B O 1
ATOM 8251 N N . GLY B 1 141 ? -14.038 -53.248 -12.563 1 46.92 141 GLY B N 1
ATOM 8252 C CA . GLY B 1 141 ? -13.123 -54.183 -11.927 1 46.92 141 GLY B CA 1
ATOM 8253 C C . GLY B 1 141 ? -11.708 -53.649 -11.814 1 46.92 141 GLY B C 1
ATOM 8254 O O . GLY B 1 141 ? -11.434 -52.514 -12.21 1 46.92 141 GLY B O 1
ATOM 8255 N N . ASN B 1 142 ? -10.964 -54.286 -10.937 1 42.31 142 ASN B N 1
ATOM 8256 C CA . ASN B 1 142 ? -9.581 -54.031 -10.55 1 42.31 142 ASN B CA 1
ATOM 8257 C C . ASN B 1 142 ? -8.599 -54.586 -11.579 1 42.31 142 ASN B C 1
ATOM 8259 O O . ASN B 1 142 ? -7.422 -54.786 -11.275 1 42.31 142 ASN B O 1
ATOM 8263 N N . SER B 1 143 ? -9.027 -55.206 -12.734 1 43.95 143 SER B N 1
ATOM 8264 C CA . SER B 1 143 ? -8.06 -55.94 -13.544 1 43.95 143 SER B CA 1
ATOM 8265 C C . SER B 1 143 ? -7.195 -54.99 -14.367 1 43.95 143 SER B C 1
ATOM 8267 O O . SER B 1 143 ? -7.39 -53.773 -14.327 1 43.95 143 SER B O 1
ATOM 8269 N N . ASP B 1 144 ? -6.296 -55.581 -15.268 1 51.39 144 ASP B N 1
ATOM 8270 C CA . ASP B 1 144 ? -5.34 -54.928 -16.157 1 51.39 144 ASP B CA 1
ATOM 8271 C C . ASP B 1 144 ? -6.034 -53.907 -17.056 1 51.39 144 ASP B C 1
ATOM 8273 O O . ASP B 1 144 ? -6.657 -54.273 -18.055 1 51.39 144 ASP B O 1
ATOM 8277 N N . LEU B 1 145 ? -6.287 -52.741 -16.664 1 57.86 145 LEU B N 1
ATOM 8278 C CA . LEU B 1 145 ? -6.986 -51.618 -17.278 1 57.86 145 LEU B CA 1
ATOM 8279 C C . LEU B 1 145 ? -6.466 -51.359 -18.688 1 57.86 145 LEU B C 1
ATOM 8281 O O . LEU B 1 145 ? -7.106 -50.654 -19.471 1 57.86 145 LEU B O 1
ATOM 8285 N N . THR B 1 146 ? -5.235 -51.898 -18.985 1 58.91 146 THR B N 1
ATOM 8286 C CA . THR B 1 146 ? -4.656 -51.653 -20.301 1 58.91 146 THR B CA 1
ATOM 8287 C C . THR B 1 146 ? -5.471 -52.349 -21.388 1 58.91 146 THR B C 1
ATOM 8289 O O . THR B 1 146 ? -5.379 -51.992 -22.564 1 58.91 146 THR B O 1
ATOM 8292 N N . CYS B 1 147 ? -6.372 -53.269 -20.893 1 62.46 147 CYS B N 1
ATOM 8293 C CA . CYS B 1 147 ? -7.094 -54.067 -21.878 1 62.46 147 CYS B CA 1
ATOM 8294 C C . CYS B 1 147 ? -8.551 -53.63 -21.971 1 62.46 147 CYS B C 1
ATOM 8296 O O . CYS B 1 147 ? -9.385 -54.351 -22.521 1 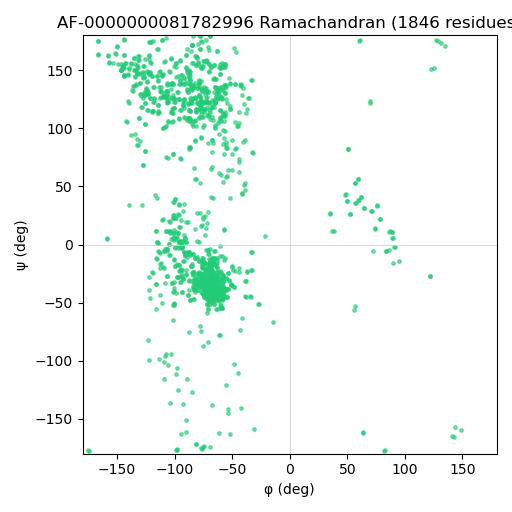62.46 147 CYS B O 1
ATOM 8298 N N . LEU B 1 148 ? -8.936 -52.566 -21.421 1 68.88 148 LEU B N 1
ATOM 8299 C CA . LEU B 1 148 ? -10.338 -52.162 -21.408 1 68.88 148 LEU B CA 1
ATOM 8300 C C . LEU B 1 148 ? -10.874 -52.013 -22.827 1 68.88 148 LEU B C 1
ATOM 8302 O O . LEU B 1 148 ? -11.922 -52.572 -23.161 1 68.88 148 LEU B O 1
ATOM 8306 N N . HIS B 1 149 ? -10.204 -51.209 -23.626 1 70.96 149 HIS B N 1
ATOM 8307 C CA . HIS B 1 149 ? -10.524 -50.995 -25.034 1 70.96 149 HIS B CA 1
ATOM 8308 C C . HIS B 1 149 ? -9.306 -50.499 -25.806 1 70.96 149 HIS B C 1
ATOM 8310 O O . HIS B 1 149 ? -8.334 -50.032 -25.207 1 70.96 149 HIS B O 1
ATOM 8316 N N . GLN B 1 150 ? -9.385 -50.751 -27.039 1 72.6 150 GLN B N 1
ATOM 8317 C CA . GLN B 1 150 ? -8.291 -50.283 -27.884 1 72.6 150 GLN B CA 1
ATOM 8318 C C . GLN B 1 150 ? -8.7 -49.045 -28.677 1 72.6 150 GLN B C 1
ATOM 8320 O O . GLN B 1 150 ? -8.085 -48.725 -29.697 1 72.6 150 GLN B O 1
ATOM 8325 N N . LYS B 1 151 ? -9.818 -48.342 -28.176 1 83.13 151 LYS B N 1
ATOM 8326 C CA . LYS B 1 151 ? -10.257 -47.112 -28.83 1 83.13 151 LYS B CA 1
ATOM 8327 C C . LYS B 1 151 ? -9.562 -45.893 -28.23 1 83.13 151 LYS B C 1
ATOM 8329 O O . LYS B 1 151 ? -9.185 -45.901 -27.056 1 83.13 151 LYS B O 1
ATOM 8334 N N . ARG B 1 152 ? -9.447 -44.977 -29.039 1 87.88 152 ARG B N 1
ATOM 8335 C CA . ARG B 1 152 ? -8.889 -43.713 -28.572 1 87.88 152 ARG B CA 1
ATOM 8336 C C . ARG B 1 152 ? -9.934 -42.898 -27.817 1 87.88 152 ARG B C 1
ATOM 8338 O O . ARG B 1 152 ? -11.086 -42.805 -28.248 1 87.88 152 ARG B O 1
ATOM 8345 N N . VAL B 1 153 ? -9.617 -42.463 -26.68 1 93.32 153 VAL B N 1
ATOM 8346 C CA . VAL B 1 153 ? -10.494 -41.565 -25.935 1 93.32 153 VAL B CA 1
ATOM 8347 C C . VAL B 1 153 ? -10.628 -40.238 -26.679 1 93.32 153 VAL B C 1
ATOM 8349 O O . VAL B 1 153 ? -9.626 -39.589 -26.988 1 93.32 153 VAL B O 1
ATOM 8352 N N . ALA B 1 154 ? -11.783 -39.85 -27.007 1 95.29 154 ALA B N 1
ATOM 8353 C CA . ALA B 1 154 ? -12.035 -38.679 -27.843 1 95.29 154 ALA B CA 1
ATOM 8354 C C . ALA B 1 154 ? -11.806 -37.388 -27.062 1 95.29 154 ALA B C 1
ATOM 8356 O O . ALA B 1 154 ? -11.392 -36.375 -27.631 1 95.29 154 ALA B O 1
ATOM 8357 N N . GLY B 1 155 ? -12.142 -37.4 -25.857 1 97.02 155 GLY B N 1
ATOM 8358 C CA . GLY B 1 155 ? -12.043 -36.26 -24.961 1 97.02 155 GLY B CA 1
ATOM 8359 C C . GLY B 1 155 ? -12.206 -36.633 -23.5 1 97.02 155 GLY B C 1
ATOM 8360 O O . GLY B 1 155 ? -12.664 -37.733 -23.182 1 97.02 155 GLY B O 1
ATOM 8361 N N . VAL B 1 156 ? -11.791 -35.715 -22.637 1 97.91 156 VAL B N 1
ATOM 8362 C CA . VAL B 1 156 ? -11.828 -36.025 -21.211 1 97.91 156 VAL B CA 1
ATOM 8363 C C . VAL B 1 156 ? -12.592 -34.934 -20.465 1 97.91 156 VAL B C 1
ATOM 8365 O O . VAL B 1 156 ? -12.349 -33.743 -20.673 1 97.91 156 VAL B O 1
ATOM 8368 N N . VAL B 1 157 ? -13.56 -35.333 -19.654 1 97.82 157 VAL B N 1
ATOM 8369 C CA . VAL B 1 157 ? -14.289 -34.438 -18.762 1 97.82 157 VAL B CA 1
ATOM 8370 C C . VAL B 1 157 ? -13.607 -34.403 -17.396 1 97.82 157 VAL B C 1
ATOM 8372 O O . VAL B 1 157 ? -13.492 -35.432 -16.726 1 97.82 157 VAL B O 1
ATOM 8375 N N . GLY B 1 158 ? -13.254 -33.245 -16.989 1 93.48 158 GLY B N 1
ATOM 8376 C CA . GLY B 1 158 ? -12.528 -33.103 -15.737 1 93.48 158 GLY B CA 1
ATOM 8377 C C . GLY B 1 158 ? -11.262 -32.279 -15.871 1 93.48 158 GLY B C 1
ATOM 8378 O O . GLY B 1 158 ? -10.981 -31.733 -16.94 1 93.48 158 GLY B O 1
ATOM 8379 N N . SER B 1 159 ? -10.64 -32.028 -14.919 1 90.85 159 SER B N 1
ATOM 8380 C CA . SER B 1 159 ? -10.868 -32.409 -13.529 1 90.85 159 SER B CA 1
ATOM 8381 C C . SER B 1 159 ? -11.537 -31.282 -12.75 1 90.85 159 SER B C 1
ATOM 8383 O O . SER B 1 159 ? -12.032 -30.32 -13.341 1 90.85 159 SER B O 1
ATOM 8385 N N . GLN B 1 160 ? -11.734 -31.507 -11.452 1 88.59 160 GLN B N 1
ATOM 8386 C CA . GLN B 1 160 ? -12.369 -30.539 -10.564 1 88.59 160 GLN B CA 1
ATOM 8387 C C . GLN B 1 160 ? -11.36 -29.512 -10.059 1 88.59 160 GLN B C 1
ATOM 8389 O O . GLN B 1 160 ? -11.623 -28.308 -10.09 1 88.59 160 GLN B O 1
ATOM 8394 N N . LYS B 1 161 ? -10.265 -29.946 -9.623 1 85.23 161 LYS B N 1
ATOM 8395 C CA . LYS B 1 161 ? -9.209 -29.108 -9.062 1 85.23 161 LYS B CA 1
ATOM 8396 C C . LYS B 1 161 ? -8.301 -28.559 -10.159 1 85.23 161 LYS B C 1
ATOM 8398 O O . LYS B 1 161 ? -7.868 -29.301 -11.042 1 85.23 161 LYS B O 1
ATOM 8403 N N . SER B 1 162 ? -7.996 -27.347 -10.106 1 85.4 162 SER B N 1
ATOM 8404 C CA . SER B 1 162 ? -7.203 -26.681 -11.134 1 85.4 162 SER B CA 1
ATOM 8405 C C . SER B 1 162 ? -5.836 -27.338 -11.29 1 85.4 162 SER B C 1
ATOM 8407 O O . SER B 1 162 ? -5.369 -27.553 -12.411 1 85.4 162 SER B O 1
ATOM 8409 N N . ALA B 1 163 ? -5.23 -27.646 -10.202 1 79.57 163 ALA B N 1
ATOM 8410 C CA . ALA B 1 163 ? -3.907 -28.261 -10.269 1 79.57 163 ALA B CA 1
ATOM 8411 C C . ALA B 1 163 ? -3.963 -29.606 -10.988 1 79.57 163 ALA B C 1
ATOM 8413 O O . ALA B 1 163 ? -3.055 -29.949 -11.748 1 79.57 163 ALA B O 1
ATOM 8414 N N . SER B 1 164 ? -5.006 -30.357 -10.743 1 87.94 164 SER B N 1
ATOM 8415 C CA . SER B 1 164 ? -5.203 -31.635 -11.419 1 87.94 164 SER B CA 1
ATOM 8416 C C . SER B 1 164 ? -5.488 -31.438 -12.904 1 87.94 164 SER B C 1
ATOM 8418 O O . SER B 1 164 ? -5.065 -32.244 -13.735 1 87.94 164 SER B O 1
ATOM 8420 N N . SER B 1 165 ? -6.206 -30.386 -13.176 1 91.96 165 SER B N 1
ATOM 8421 C CA . SER B 1 165 ? -6.531 -30.094 -14.569 1 91.96 165 SER B CA 1
ATOM 8422 C C . SER B 1 165 ? -5.281 -29.732 -15.364 1 91.96 165 SER B C 1
ATOM 8424 O O . SER B 1 165 ? -5.183 -30.042 -16.553 1 91.96 165 SER B O 1
ATOM 8426 N N . ILE B 1 166 ? -4.356 -29.123 -14.72 1 86.5 166 ILE B N 1
ATOM 8427 C CA . ILE B 1 166 ? -3.098 -28.781 -15.374 1 86.5 166 ILE B CA 1
ATOM 8428 C C . ILE B 1 166 ? -2.367 -30.057 -15.787 1 86.5 166 ILE B C 1
ATOM 8430 O O . ILE B 1 166 ? -1.887 -30.166 -16.918 1 86.5 166 ILE B O 1
ATOM 8434 N N . GLU B 1 167 ? -2.33 -31.03 -14.885 1 85.64 167 GLU B N 1
ATOM 8435 C CA . GLU B 1 167 ? -1.647 -32.291 -15.157 1 85.64 167 GLU B CA 1
ATOM 8436 C C . GLU B 1 167 ? -2.323 -33.05 -16.296 1 85.64 167 GLU B C 1
ATOM 8438 O O . GLU B 1 167 ? -1.648 -33.606 -17.165 1 85.64 167 GLU B O 1
ATOM 8443 N N . LEU B 1 168 ? -3.592 -32.988 -16.219 1 91.37 168 LEU B N 1
ATOM 8444 C CA . LEU B 1 168 ? -4.362 -33.649 -17.267 1 91.37 168 LEU B CA 1
ATOM 8445 C C . LEU B 1 168 ? -4.138 -32.97 -18.615 1 91.37 168 LEU B C 1
ATOM 8447 O O . LEU B 1 168 ? -3.907 -33.642 -19.622 1 91.37 168 LEU B O 1
ATOM 8451 N N . ALA B 1 169 ? -4.183 -31.711 -18.594 1 91.35 169 ALA B N 1
ATOM 8452 C CA . ALA B 1 169 ? -4.097 -30.928 -19.824 1 91.35 169 ALA B CA 1
ATOM 8453 C C . ALA B 1 169 ? -2.734 -31.101 -20.489 1 91.35 169 ALA B C 1
ATOM 8455 O O . ALA B 1 169 ? -2.636 -31.137 -21.718 1 91.35 169 ALA B O 1
ATOM 8456 N N . LEU B 1 170 ? -1.765 -31.188 -19.73 1 85.47 170 LEU B N 1
ATOM 8457 C CA . LEU B 1 170 ? -0.417 -31.337 -20.266 1 85.47 170 LEU B CA 1
ATOM 8458 C C . LEU B 1 170 ? -0.254 -32.683 -20.964 1 85.47 170 LEU B C 1
ATOM 8460 O O . LEU B 1 170 ? 0.234 -32.745 -22.095 1 85.47 170 LEU B O 1
ATOM 8464 N N . LEU B 1 171 ? -0.686 -33.694 -20.253 1 86.61 171 LEU B N 1
ATOM 8465 C CA . LEU B 1 171 ? -0.53 -35.028 -20.823 1 86.61 171 LEU B CA 1
ATOM 8466 C C . LEU B 1 171 ? -1.431 -35.208 -22.04 1 86.61 171 LEU B C 1
ATOM 8468 O O . LEU B 1 171 ? -0.988 -35.706 -23.077 1 86.61 171 LEU B O 1
ATOM 8472 N N . LEU B 1 172 ? -2.654 -34.784 -21.91 1 91.87 172 LEU B N 1
ATOM 8473 C CA . LEU B 1 172 ? -3.611 -34.951 -22.998 1 91.87 172 LEU B CA 1
ATOM 8474 C C . LEU B 1 172 ? -3.219 -34.1 -24.202 1 91.87 172 LEU B C 1
ATOM 8476 O O . LEU B 1 172 ? -3.443 -34.497 -25.348 1 91.87 172 LEU B O 1
ATOM 8480 N N . GLY B 1 173 ? -2.726 -33.018 -23.916 1 87.79 173 GLY B N 1
ATOM 8481 C CA . GLY B 1 173 ? -2.291 -32.136 -24.988 1 87.79 173 GLY B CA 1
ATOM 8482 C C . GLY B 1 173 ? -1.219 -32.75 -25.868 1 87.79 173 GLY B C 1
ATOM 8483 O O . GLY B 1 173 ? -1.158 -32.47 -27.067 1 87.79 173 GLY B O 1
ATOM 8484 N N . LEU B 1 174 ? -0.427 -33.593 -25.28 1 82.49 174 LEU B N 1
ATOM 8485 C CA . LEU B 1 174 ? 0.63 -34.277 -26.017 1 82.49 174 LEU B CA 1
ATOM 8486 C C . LEU B 1 174 ? 0.043 -35.183 -27.094 1 82.49 174 LEU B C 1
ATOM 8488 O O . LEU B 1 174 ? 0.664 -35.397 -28.138 1 82.49 174 LEU B O 1
ATOM 8492 N N . TYR B 1 175 ? -1.123 -35.605 -26.828 1 86.91 175 TYR B N 1
ATOM 8493 C CA . TYR B 1 175 ? -1.736 -36.556 -27.749 1 86.91 175 TYR B CA 1
ATOM 8494 C C . TYR B 1 175 ? -2.975 -35.958 -28.405 1 86.91 175 TYR B C 1
ATOM 8496 O O . TYR B 1 175 ? -3.813 -36.685 -28.943 1 86.91 175 TYR B O 1
ATOM 8504 N N . GLN B 1 176 ? -3.154 -34.673 -28.251 1 90.46 176 GLN B N 1
ATOM 8505 C CA . GLN B 1 176 ? -4.195 -33.886 -28.902 1 90.46 176 GLN B CA 1
ATOM 8506 C C . GLN B 1 176 ? -5.585 -34.366 -28.494 1 90.46 176 GLN B C 1
ATOM 8508 O O . GLN B 1 176 ? -6.455 -34.563 -29.345 1 90.46 176 GLN B O 1
ATOM 8513 N N . ILE B 1 177 ? -5.704 -34.669 -27.25 1 94.41 177 ILE B N 1
ATOM 8514 C CA . ILE B 1 177 ? -7.001 -35.023 -26.683 1 94.41 177 ILE B CA 1
ATOM 8515 C C . ILE B 1 177 ? -7.582 -33.824 -25.936 1 94.41 177 ILE B C 1
ATOM 8517 O O . ILE B 1 177 ? -7.003 -33.357 -24.953 1 94.41 177 ILE B O 1
ATOM 8521 N N . PRO B 1 178 ? -8.691 -33.335 -26.371 1 96.53 178 PRO B N 1
ATOM 8522 C CA . PRO B 1 178 ? -9.272 -32.179 -25.682 1 96.53 178 PRO B CA 1
ATOM 8523 C C . PRO B 1 178 ? -9.806 -32.526 -24.295 1 96.53 178 PRO B C 1
ATOM 8525 O O . PRO B 1 178 ? -10.243 -33.657 -24.062 1 96.53 178 PRO B O 1
ATOM 8528 N N . GLN B 1 179 ? -9.732 -31.564 -23.433 1 97.29 179 GLN B N 1
ATOM 8529 C CA . GLN B 1 179 ? -10.221 -31.66 -22.061 1 97.29 179 GLN B CA 1
ATOM 8530 C C . GLN B 1 179 ? -11.2 -30.532 -21.746 1 97.29 179 GLN B C 1
ATOM 8532 O O . GLN B 1 179 ? -10.981 -29.385 -22.14 1 97.29 179 GLN B O 1
ATOM 8537 N N . VAL B 1 180 ? -12.34 -30.846 -21.176 1 97.5 180 VAL B N 1
ATOM 8538 C CA . VAL B 1 180 ? -13.281 -29.834 -20.707 1 97.5 180 VAL B CA 1
ATOM 8539 C C . VAL B 1 180 ? -13.475 -29.968 -19.199 1 97.5 180 VAL B C 1
ATOM 8541 O O . VAL B 1 180 ? -14.009 -30.972 -18.722 1 97.5 180 VAL B O 1
ATOM 8544 N N . SER B 1 181 ? -13.037 -28.952 -18.547 1 96.23 181 SER B N 1
ATOM 8545 C CA . SER B 1 181 ? -13.176 -28.98 -17.095 1 96.23 181 SER B CA 1
ATOM 8546 C C . SER B 1 181 ? -14.512 -28.392 -16.655 1 96.23 181 SER B C 1
ATOM 8548 O O . SER B 1 181 ? -15.027 -27.467 -17.287 1 96.23 181 SER B O 1
ATOM 8550 N N . TYR B 1 182 ? -15.016 -28.917 -15.527 1 94.07 182 TYR B N 1
ATOM 8551 C CA . TYR B 1 182 ? -16.304 -28.442 -15.035 1 94.07 182 TYR B CA 1
ATOM 8552 C C . TYR B 1 182 ? -16.127 -27.553 -13.81 1 94.07 182 TYR B C 1
ATOM 8554 O O . TYR B 1 182 ? -17.087 -26.945 -13.332 1 94.07 182 TYR B O 1
ATOM 8562 N N . LEU B 1 183 ? -14.852 -27.412 -13.33 1 90.72 183 LEU B N 1
ATOM 8563 C CA . LEU B 1 183 ? -14.792 -26.635 -12.096 1 90.72 183 LEU B CA 1
ATOM 8564 C C . LEU B 1 183 ? -13.396 -26.06 -11.883 1 90.72 183 LEU B C 1
ATOM 8566 O O . LEU B 1 183 ? -13.103 -25.505 -10.822 1 90.72 183 LEU B O 1
ATOM 8570 N N . SER B 1 184 ? -12.473 -26.209 -12.808 1 89.45 184 SER B N 1
ATOM 8571 C CA . SER B 1 184 ? -11.148 -25.615 -12.665 1 89.45 184 SER B CA 1
ATOM 8572 C C . SER B 1 184 ? -11.167 -24.13 -13.012 1 89.45 184 SER B C 1
ATOM 8574 O O . SER B 1 184 ? -11.406 -23.759 -14.163 1 89.45 184 SER B O 1
ATOM 8576 N N . THR B 1 185 ? -10.752 -23.275 -12.016 1 87.33 185 THR B N 1
ATOM 8577 C CA . THR B 1 185 ? -11.002 -21.851 -12.21 1 87.33 185 THR B CA 1
ATOM 8578 C C . THR B 1 185 ? -9.689 -21.081 -12.316 1 87.33 185 THR B C 1
ATOM 8580 O O . THR B 1 185 ? -9.691 -19.862 -12.502 1 87.33 185 THR B O 1
ATOM 8583 N N . LEU B 1 186 ? -8.616 -21.74 -12.263 1 82.89 186 LEU B N 1
ATOM 8584 C CA . LEU B 1 186 ? -7.33 -21.053 -12.302 1 82.89 186 LEU B CA 1
ATOM 8585 C C . LEU B 1 186 ? -7.139 -20.331 -13.631 1 82.89 186 LEU B C 1
ATOM 8587 O O . LEU B 1 186 ? -7.33 -20.922 -14.696 1 82.89 186 LEU B O 1
ATOM 8591 N N . ASP B 1 187 ? -6.704 -19.162 -13.605 1 80.9 187 ASP B N 1
ATOM 8592 C CA . ASP B 1 187 ? -6.606 -18.319 -14.793 1 80.9 187 ASP B CA 1
ATOM 8593 C C . ASP B 1 187 ? -5.527 -18.833 -15.743 1 80.9 187 ASP B C 1
ATOM 8595 O O . ASP B 1 187 ? -5.655 -18.707 -16.963 1 80.9 187 ASP B O 1
ATOM 8599 N N . SER B 1 188 ? -4.46 -19.382 -15.263 1 77.57 188 SER B N 1
ATOM 8600 C CA . SER B 1 188 ? -3.325 -19.796 -16.082 1 77.57 188 SER B CA 1
ATOM 8601 C C . SER B 1 188 ? -3.714 -20.919 -17.038 1 77.57 188 SER B C 1
ATOM 8603 O O . SER B 1 188 ? -3.039 -21.145 -18.045 1 77.57 188 SER B O 1
ATOM 8605 N N . LEU B 1 189 ? -4.798 -21.603 -16.801 1 86.31 189 LEU B N 1
ATOM 8606 C CA . LEU B 1 189 ? -5.259 -22.705 -17.639 1 86.31 189 LEU B CA 1
ATOM 8607 C C . LEU B 1 189 ? -5.758 -22.191 -18.986 1 86.31 189 LEU B C 1
ATOM 8609 O O . LEU B 1 189 ? -5.911 -22.966 -19.933 1 86.31 189 LEU B O 1
ATOM 8613 N N . SER B 1 190 ? -5.995 -20.898 -19.028 1 82.58 190 SER B N 1
ATOM 8614 C CA . SER B 1 190 ? -6.492 -20.307 -20.267 1 82.58 190 SER B CA 1
ATOM 8615 C C . SER B 1 190 ? -5.345 -19.828 -21.149 1 82.58 190 SER B C 1
ATOM 8617 O O . SER B 1 190 ? -5.573 -19.279 -22.23 1 82.58 190 SER B O 1
ATOM 8619 N N . GLU B 1 191 ? -4.216 -20.097 -20.749 1 75.3 191 GLU B N 1
ATOM 8620 C CA . GLU B 1 191 ? -3.047 -19.616 -21.479 1 75.3 191 GLU B CA 1
ATOM 8621 C C . GLU B 1 191 ? -2.689 -20.554 -22.628 1 75.3 191 GLU B C 1
ATOM 8623 O O . GLU B 1 191 ? -3.231 -21.657 -22.728 1 75.3 191 GLU B O 1
ATOM 8628 N N . VAL B 1 192 ? -1.808 -20.173 -23.428 1 65.36 192 VAL B N 1
ATOM 8629 C CA . VAL B 1 192 ? -1.41 -20.815 -24.676 1 65.36 192 VAL B CA 1
ATOM 8630 C C . VAL B 1 192 ? -0.741 -22.155 -24.378 1 65.36 192 VAL B C 1
ATOM 8632 O O . VAL B 1 192 ? -0.73 -23.052 -25.225 1 65.36 192 VAL B O 1
ATOM 8635 N N . ASN B 1 193 ? -0.453 -22.335 -23.149 1 71.11 193 ASN B N 1
ATOM 8636 C CA . ASN B 1 193 ? 0.263 -23.56 -22.812 1 71.11 193 ASN B CA 1
ATOM 8637 C C . ASN B 1 193 ? -0.677 -24.761 -22.755 1 71.11 193 ASN B C 1
ATOM 8639 O O . ASN B 1 193 ? -0.228 -25.908 -22.792 1 71.11 193 ASN B O 1
ATOM 8643 N N . TYR B 1 194 ? -1.948 -24.447 -22.719 1 84.91 194 TYR B N 1
A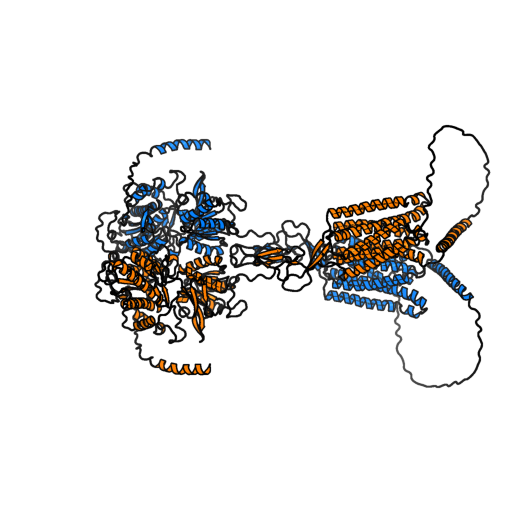TOM 8644 C CA . TYR B 1 194 ? -2.927 -25.525 -22.637 1 84.91 194 TYR B CA 1
ATOM 8645 C C . TYR B 1 194 ? -3.975 -25.395 -23.737 1 84.91 194 TYR B C 1
ATOM 8647 O O . TYR B 1 194 ? -5.165 -25.239 -23.453 1 84.91 194 TYR B O 1
ATOM 8655 N N . PRO B 1 195 ? -3.563 -25.603 -24.92 1 85.47 195 PRO B N 1
ATOM 8656 C CA . PRO B 1 195 ? -4.451 -25.324 -26.05 1 85.47 195 PRO B CA 1
ATOM 8657 C C . PRO B 1 195 ? -5.638 -26.282 -26.118 1 85.47 195 PRO B C 1
ATOM 8659 O O . PRO B 1 195 ? -6.66 -25.962 -26.73 1 85.47 195 PRO B O 1
ATOM 8662 N N . TYR B 1 196 ? -5.555 -27.472 -25.545 1 92.55 196 TYR B N 1
ATOM 8663 C CA . TYR B 1 196 ? -6.625 -28.457 -25.651 1 92.55 196 TYR B CA 1
ATOM 8664 C C . TYR B 1 196 ? -7.525 -28.42 -24.422 1 92.55 196 TYR B C 1
ATOM 8666 O O . TYR B 1 196 ? -8.373 -29.296 -24.239 1 92.55 196 TYR B O 1
ATOM 8674 N N . PHE B 1 197 ? -7.294 -27.373 -23.617 1 94.55 197 PHE B N 1
ATOM 8675 C CA . PHE B 1 197 ? -8.074 -27.235 -22.392 1 94.55 197 PHE B CA 1
ATOM 8676 C C . PHE B 1 197 ? -9.235 -26.268 -22.595 1 94.55 197 PHE B C 1
ATOM 8678 O O . PHE B 1 197 ? -9.049 -25.169 -23.122 1 94.55 197 PHE B O 1
ATOM 8685 N N . LEU B 1 198 ? -10.42 -26.667 -22.195 1 96.09 198 LEU B N 1
ATOM 8686 C CA . LEU B 1 198 ? -11.611 -25.828 -22.135 1 96.09 198 LEU B CA 1
ATOM 8687 C C . LEU B 1 198 ? -12.309 -25.97 -20.787 1 96.09 198 LEU B C 1
ATOM 8689 O O . LEU B 1 198 ? -12.082 -26.944 -20.065 1 96.09 198 LEU B O 1
ATOM 8693 N N . ARG B 1 199 ? -13.057 -25.016 -20.487 1 95.03 199 ARG B N 1
ATOM 8694 C CA . ARG B 1 199 ? -13.832 -25.116 -19.254 1 95.03 199 ARG B CA 1
ATOM 8695 C C . ARG B 1 199 ? -15.191 -24.442 -19.406 1 95.03 199 ARG B C 1
ATOM 8697 O O . ARG B 1 199 ? -15.327 -23.466 -20.147 1 95.03 199 ARG B O 1
ATOM 8704 N N . VAL B 1 200 ? -16.126 -24.917 -18.647 1 92.9 200 VAL B N 1
ATOM 8705 C CA . VAL B 1 200 ? -17.477 -24.369 -18.724 1 92.9 200 VAL B CA 1
ATOM 8706 C C . VAL B 1 200 ? -17.7 -23.381 -17.582 1 92.9 200 VAL B C 1
ATOM 8708 O O . VAL B 1 200 ? -18.756 -22.748 -17.498 1 92.9 200 VAL B O 1
ATOM 8711 N N . VAL B 1 201 ? -16.668 -23.235 -16.714 1 90.09 201 VAL B N 1
ATOM 8712 C CA . VAL B 1 201 ? -16.746 -22.316 -15.584 1 90.09 201 VAL B CA 1
ATOM 8713 C C . VAL B 1 201 ? -15.835 -21.116 -15.83 1 90.09 201 VAL B C 1
ATOM 8715 O O . VAL B 1 201 ? -14.892 -21.196 -16.621 1 90.09 201 VAL B O 1
ATOM 8718 N N . PRO B 1 202 ? -16.182 -20.042 -15.135 1 88.14 202 PRO B N 1
ATOM 8719 C CA . PRO B 1 202 ? -15.322 -18.871 -15.315 1 88.14 202 PRO B CA 1
ATOM 8720 C C . PRO B 1 202 ? -13.981 -19.007 -14.598 1 88.14 202 PRO B C 1
ATOM 8722 O O . PRO B 1 202 ? -13.869 -19.761 -13.627 1 88.14 202 PRO B O 1
ATOM 8725 N N . SER B 1 203 ? -13.02 -18.262 -15.043 1 87.47 203 SER B N 1
ATOM 8726 C CA . SER B 1 203 ? -11.712 -18.231 -14.396 1 87.47 203 SER B CA 1
ATOM 8727 C C . SER B 1 203 ? -11.738 -17.369 -13.138 1 87.47 203 SER B C 1
ATOM 8729 O O . SER B 1 203 ? -12.662 -16.579 -12.939 1 87.47 203 SER B O 1
ATOM 8731 N N . ASP B 1 204 ? -10.739 -17.414 -12.324 1 86.95 204 ASP B N 1
ATOM 8732 C CA . ASP B 1 204 ? -10.622 -16.674 -11.071 1 86.95 204 ASP B CA 1
ATOM 8733 C C . ASP B 1 204 ? -10.534 -15.171 -11.326 1 86.95 204 ASP B C 1
ATOM 8735 O O . ASP B 1 204 ? -10.912 -14.368 -10.471 1 86.95 204 ASP B O 1
ATOM 8739 N N . LYS B 1 205 ? -10.05 -14.872 -12.444 1 85.81 205 LYS B N 1
ATOM 8740 C CA . LYS B 1 205 ? -10.017 -13.455 -12.795 1 85.81 205 LYS B CA 1
ATOM 8741 C C . LYS B 1 205 ? -11.415 -12.843 -12.744 1 85.81 205 LYS B C 1
ATOM 8743 O O . LYS B 1 205 ? -11.594 -11.735 -12.233 1 85.81 205 LYS B O 1
ATOM 8748 N N . HIS B 1 206 ? -12.341 -13.613 -13.208 1 88.83 206 HIS B N 1
ATOM 8749 C CA . HIS B 1 206 ? -13.71 -13.112 -13.243 1 88.83 206 HIS B CA 1
ATOM 8750 C C . HIS B 1 206 ? -14.34 -13.134 -11.854 1 88.83 206 HIS B C 1
ATOM 8752 O O . HIS B 1 206 ? -15.224 -12.328 -11.556 1 88.83 206 HIS B O 1
ATOM 8758 N N . GLN B 1 207 ? -13.844 -14.055 -11.117 1 90.81 207 GLN B N 1
ATOM 8759 C CA . GLN B 1 207 ? -14.344 -14.061 -9.746 1 90.81 207 GLN B CA 1
ATOM 8760 C C . GLN B 1 207 ? -13.922 -12.798 -9 1 90.81 207 GLN B C 1
ATOM 8762 O O . GLN B 1 207 ? -14.712 -12.22 -8.251 1 90.81 207 GLN B O 1
ATOM 8767 N N . VAL B 1 208 ? -12.728 -12.429 -9.123 1 92.02 208 VAL B N 1
ATOM 8768 C CA . VAL B 1 208 ? -12.225 -11.218 -8.483 1 92.02 208 VAL B CA 1
ATOM 8769 C C . VAL B 1 208 ? -12.987 -10.002 -9.007 1 92.02 208 VAL B C 1
ATOM 8771 O O . VAL B 1 208 ? -13.295 -9.08 -8.248 1 92.02 208 VAL B O 1
ATOM 8774 N N . ASN B 1 209 ? -13.277 -10.024 -10.318 1 90.7 209 ASN B N 1
ATOM 8775 C CA . ASN B 1 209 ? -14.095 -8.948 -10.868 1 90.7 209 ASN B CA 1
ATOM 8776 C C . ASN B 1 209 ? -15.451 -8.863 -10.174 1 90.7 209 ASN B C 1
ATOM 8778 O O . ASN B 1 209 ? -15.939 -7.769 -9.887 1 90.7 209 ASN B O 1
ATOM 8782 N N . ALA B 1 210 ? -15.985 -10.011 -9.989 1 92.1 210 ALA B N 1
ATOM 8783 C CA . ALA B 1 210 ? -17.285 -10.054 -9.325 1 92.1 210 ALA B CA 1
ATOM 8784 C C . ALA B 1 210 ? -17.192 -9.515 -7.901 1 92.1 210 ALA B C 1
ATOM 8786 O O . ALA B 1 210 ? -18.07 -8.774 -7.453 1 92.1 210 ALA B O 1
ATOM 8787 N N . ILE B 1 211 ? -16.188 -9.865 -7.197 1 94 211 ILE B N 1
ATOM 8788 C CA . ILE B 1 211 ? -15.992 -9.408 -5.825 1 94 211 ILE B CA 1
ATOM 8789 C C . ILE B 1 211 ? -15.746 -7.901 -5.814 1 94 211 ILE B C 1
ATOM 8791 O O . ILE B 1 211 ? -16.279 -7.185 -4.964 1 94 211 ILE B O 1
ATOM 8795 N N . MET B 1 212 ? -14.918 -7.458 -6.728 1 92.15 212 MET B N 1
ATOM 8796 C CA . MET B 1 212 ? -14.629 -6.029 -6.823 1 92.15 212 MET B CA 1
ATOM 8797 C C . MET B 1 212 ? -15.903 -5.233 -7.084 1 92.15 212 MET B C 1
ATOM 8799 O O . MET B 1 212 ? -16.099 -4.161 -6.509 1 92.15 212 MET B O 1
ATOM 8803 N N . ASP B 1 213 ? -16.745 -5.755 -7.928 1 92.03 213 ASP B N 1
ATOM 8804 C CA . ASP B 1 213 ? -18.008 -5.079 -8.211 1 92.03 213 ASP B CA 1
ATOM 8805 C C . ASP B 1 213 ? -18.904 -5.05 -6.975 1 92.03 213 ASP B C 1
ATOM 8807 O O . ASP B 1 213 ? -19.649 -4.091 -6.765 1 92.03 213 ASP B O 1
ATOM 8811 N N . LEU B 1 214 ? -18.859 -6.099 -6.26 1 93.58 214 LEU B N 1
ATOM 8812 C CA . LEU B 1 214 ? -19.627 -6.141 -5.021 1 93.58 214 LEU B CA 1
ATOM 8813 C C . LEU B 1 214 ? -19.127 -5.09 -4.036 1 93.58 214 LEU B C 1
ATOM 8815 O O . LEU B 1 214 ? -19.926 -4.399 -3.399 1 93.58 214 LEU B O 1
ATOM 8819 N N . VAL B 1 215 ? -17.847 -4.997 -3.873 1 93.43 215 VAL B N 1
ATOM 8820 C CA . VAL B 1 215 ? -17.217 -4.034 -2.977 1 93.43 215 VAL B CA 1
ATOM 8821 C C . VAL B 1 215 ? -17.591 -2.614 -3.398 1 93.43 215 VAL B C 1
ATOM 8823 O O . VAL B 1 215 ? -17.92 -1.777 -2.555 1 93.43 215 VAL B O 1
ATOM 8826 N N . LYS B 1 216 ? -17.564 -2.385 -4.638 1 89.87 216 LYS B N 1
ATOM 8827 C CA . LYS B 1 216 ? -17.94 -1.079 -5.172 1 89.87 216 LYS B CA 1
ATOM 8828 C C . LYS B 1 216 ? -19.425 -0.804 -4.957 1 89.87 216 LYS B C 1
ATOM 8830 O O . LYS B 1 216 ? -19.817 0.329 -4.672 1 89.87 216 LYS B O 1
ATOM 8835 N N . TYR B 1 217 ? -20.228 -1.848 -5.191 1 91.53 217 TYR B N 1
ATOM 8836 C CA . TYR B 1 217 ? -21.674 -1.721 -5.045 1 91.53 217 TYR B CA 1
ATOM 8837 C C . TYR B 1 217 ? -22.039 -1.216 -3.654 1 91.53 217 TYR B C 1
ATOM 8839 O O . TYR B 1 217 ? -22.932 -0.378 -3.505 1 91.53 217 TYR B O 1
ATOM 8847 N N . TYR B 1 218 ? -21.366 -1.643 -2.637 1 92.31 218 TYR B N 1
ATOM 8848 C CA . TYR B 1 218 ? -21.693 -1.27 -1.266 1 92.31 218 TYR B CA 1
ATOM 8849 C C . TYR B 1 218 ? -20.873 -0.066 -0.818 1 92.31 218 TYR B C 1
ATOM 8851 O O . TYR B 1 218 ? -20.945 0.345 0.343 1 92.31 218 TYR B O 1
ATOM 8859 N N . GLY B 1 219 ? -20 0.396 -1.663 1 89.98 219 GLY B N 1
ATOM 8860 C CA . GLY B 1 219 ? -19.23 1.598 -1.384 1 89.98 219 GLY B CA 1
ATOM 8861 C C . GLY B 1 219 ? -18.07 1.356 -0.437 1 89.98 219 GLY B C 1
ATOM 8862 O O . GLY B 1 219 ? -17.66 2.26 0.295 1 89.98 219 GLY B O 1
ATOM 8863 N N . TRP B 1 220 ? -17.609 0.126 -0.332 1 91.89 220 TRP B N 1
ATOM 8864 C CA . TRP B 1 220 ? -16.455 -0.193 0.502 1 91.89 220 TRP B CA 1
ATOM 8865 C C . TRP B 1 220 ? -15.155 0.187 -0.199 1 91.89 220 TRP B C 1
ATOM 8867 O O . TRP B 1 220 ? -14.887 -0.268 -1.313 1 91.89 220 TRP B O 1
ATOM 8877 N N . THR B 1 221 ? -14.377 1.032 0.403 1 90.12 221 THR B N 1
ATOM 8878 C CA . THR B 1 221 ? -13.15 1.492 -0.237 1 90.12 221 THR B CA 1
ATOM 8879 C C . THR B 1 221 ? -11.924 0.992 0.523 1 90.12 221 THR B C 1
ATOM 8881 O O . THR B 1 221 ? -10.789 1.213 0.095 1 90.12 221 THR B O 1
ATOM 8884 N N . TYR B 1 222 ? -12.131 0.382 1.638 1 89.76 222 TYR B N 1
ATOM 8885 C CA . TYR B 1 222 ? -11.071 -0.159 2.482 1 89.76 222 TYR B CA 1
ATOM 8886 C C . TYR B 1 222 ? -11.379 -1.595 2.889 1 89.76 222 TYR B C 1
ATOM 8888 O O . TYR B 1 222 ? -12.312 -1.843 3.657 1 89.76 222 TYR B O 1
ATOM 8896 N N . VAL B 1 223 ? -10.615 -2.547 2.309 1 93.23 223 VAL B N 1
ATOM 8897 C CA . VAL B 1 223 ? -10.939 -3.95 2.542 1 93.23 223 VAL B CA 1
ATOM 8898 C C . VAL B 1 223 ? -9.672 -4.719 2.911 1 93.23 223 VAL B C 1
ATOM 8900 O O . VAL B 1 223 ? -8.569 -4.339 2.511 1 93.23 223 VAL B O 1
ATOM 8903 N N . SER B 1 224 ? -9.84 -5.759 3.79 1 93.28 224 SER B N 1
ATOM 8904 C CA . SER B 1 224 ? -8.745 -6.674 4.093 1 93.28 224 SER B CA 1
ATOM 8905 C C . SER B 1 224 ? -8.815 -7.927 3.226 1 93.28 224 SER B C 1
ATOM 8907 O O . SER B 1 224 ? -9.901 -8.354 2.83 1 93.28 224 SER B O 1
ATOM 8909 N N . LEU B 1 225 ? -7.718 -8.412 2.804 1 94.45 225 LEU B N 1
ATOM 8910 C CA . LEU B 1 225 ? -7.654 -9.588 1.942 1 94.45 225 LEU B CA 1
ATOM 8911 C C . LEU B 1 225 ? -6.863 -10.708 2.609 1 94.45 225 LEU B C 1
ATOM 8913 O O . LEU B 1 225 ? -5.681 -10.54 2.918 1 94.45 225 LEU B O 1
ATOM 8917 N N . LEU B 1 226 ? -7.488 -11.798 2.926 1 96.05 226 LEU B N 1
ATOM 8918 C CA . LEU B 1 226 ? -6.859 -13.028 3.395 1 96.05 226 LEU B CA 1
ATOM 8919 C C . LEU B 1 226 ? -6.898 -14.104 2.316 1 96.05 226 LEU B C 1
ATOM 8921 O O . LEU B 1 226 ? -7.934 -14.316 1.682 1 96.05 226 LEU B O 1
ATOM 8925 N N . PHE B 1 227 ? -5.808 -14.761 2.038 1 93.28 227 PHE B N 1
ATOM 8926 C CA . PHE B 1 227 ? -5.738 -15.717 0.94 1 93.28 227 PHE B CA 1
ATOM 8927 C C . PHE B 1 227 ? -4.943 -16.952 1.346 1 93.28 227 PHE B C 1
ATOM 8929 O O . PHE B 1 227 ? -4.053 -16.871 2.196 1 93.28 227 PHE B O 1
ATOM 8936 N N . SER B 1 228 ? -5.25 -18.086 0.749 1 89.31 228 SER B N 1
ATOM 8937 C CA . SER B 1 228 ? -4.592 -19.347 1.076 1 89.31 228 SER B CA 1
ATOM 8938 C C . SER B 1 228 ? -3.207 -19.429 0.442 1 89.31 228 SER B C 1
ATOM 8940 O O . SER B 1 228 ? -2.965 -18.835 -0.611 1 89.31 228 SER B O 1
ATOM 8942 N N . ASP B 1 229 ? -2.358 -20.219 1.176 1 79.8 229 ASP B N 1
ATOM 8943 C CA . ASP B 1 229 ? -0.981 -20.374 0.719 1 79.8 229 ASP B CA 1
ATOM 8944 C C . ASP B 1 229 ? -0.881 -21.433 -0.376 1 79.8 229 ASP B C 1
ATOM 8946 O O . ASP B 1 229 ? -0.229 -22.463 -0.194 1 79.8 229 ASP B O 1
ATOM 8950 N N . ASP B 1 230 ? -1.62 -21.322 -1.517 1 74.76 230 ASP B N 1
ATOM 8951 C CA . ASP B 1 230 ? -1.59 -22.178 -2.699 1 74.76 230 ASP B CA 1
ATOM 8952 C C . ASP B 1 230 ? -1.809 -21.364 -3.972 1 74.76 230 ASP B C 1
ATOM 8954 O O . ASP B 1 230 ? -1.962 -20.142 -3.916 1 74.76 230 ASP B O 1
ATOM 8958 N N . GLU B 1 231 ? -1.736 -22.012 -5.053 1 7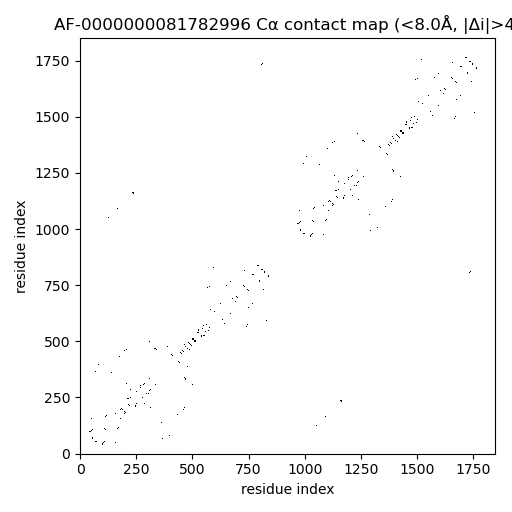2.52 231 GLU B N 1
ATOM 8959 C CA . GLU B 1 231 ? -1.848 -21.305 -6.326 1 72.52 231 GLU B CA 1
ATOM 8960 C C . GLU B 1 231 ? -3.172 -20.552 -6.425 1 72.52 231 GLU B C 1
ATOM 8962 O O . GLU B 1 231 ? -3.231 -19.461 -6.996 1 72.52 231 GLU B O 1
ATOM 8967 N N . TYR B 1 232 ? -4.161 -21.152 -5.872 1 79.75 232 TYR B N 1
ATOM 8968 C CA . TYR B 1 232 ? -5.491 -20.554 -5.902 1 79.75 232 TYR B CA 1
ATOM 8969 C C . TYR B 1 232 ? -5.514 -19.236 -5.138 1 79.75 232 TYR B C 1
ATOM 8971 O O . TYR B 1 232 ? -5.942 -18.21 -5.671 1 79.75 232 TYR B O 1
ATOM 8979 N N . GLY B 1 233 ? -5.104 -19.295 -3.913 1 86.86 233 GLY B N 1
ATOM 8980 C CA . GLY B 1 233 ? -5.085 -18.106 -3.077 1 86.86 233 GLY B CA 1
ATOM 8981 C C . GLY B 1 233 ? -4.134 -17.037 -3.581 1 86.86 233 GLY B C 1
ATOM 8982 O O . GLY B 1 233 ? -4.459 -15.848 -3.556 1 86.86 233 GLY B O 1
ATOM 8983 N N . GLU B 1 234 ? -2.994 -17.433 -4.004 1 81.78 234 GLU B N 1
ATOM 8984 C CA . GLU B 1 234 ? -1.995 -16.487 -4.492 1 81.78 234 GLU B CA 1
ATOM 8985 C C . GLU B 1 234 ? -2.482 -15.769 -5.747 1 81.78 234 GLU B C 1
ATOM 8987 O O . GLU B 1 234 ? -2.197 -14.585 -5.941 1 81.78 234 GLU B O 1
ATOM 8992 N N . ASN B 1 235 ? -3.162 -16.504 -6.536 1 82.2 235 ASN B N 1
ATOM 8993 C CA . ASN B 1 235 ? -3.746 -15.866 -7.712 1 82.2 235 ASN B CA 1
ATOM 8994 C C . ASN B 1 235 ? -4.799 -14.833 -7.324 1 82.2 235 ASN B C 1
ATOM 8996 O O . ASN B 1 235 ? -4.923 -13.792 -7.972 1 82.2 235 ASN B O 1
ATOM 9000 N N . GLY B 1 236 ? -5.573 -15.233 -6.379 1 88.09 236 GLY B N 1
ATOM 9001 C CA . GLY B 1 236 ? -6.545 -14.276 -5.876 1 88.09 236 GLY B CA 1
ATOM 9002 C C . GLY B 1 236 ? -5.911 -13.006 -5.342 1 88.09 236 GLY B C 1
ATOM 9003 O O . GLY B 1 236 ? -6.384 -11.903 -5.624 1 88.09 236 GLY B O 1
ATOM 9004 N N . PHE B 1 237 ? -4.83 -13.236 -4.6 1 88.77 237 PHE B N 1
ATOM 9005 C CA . PHE B 1 237 ? -4.1 -12.092 -4.066 1 88.77 237 PHE B CA 1
ATOM 9006 C C . PHE B 1 237 ? -3.561 -11.219 -5.193 1 88.77 237 PHE B C 1
ATOM 9008 O O . PHE B 1 237 ? -3.696 -9.994 -5.154 1 88.77 237 PHE B O 1
ATOM 9015 N N . TYR B 1 238 ? -2.967 -11.814 -6.136 1 81.47 238 TYR B N 1
ATOM 9016 C CA . TYR B 1 238 ? -2.367 -11.099 -7.257 1 81.47 238 TYR B CA 1
ATOM 9017 C C . TYR B 1 238 ? -3.417 -10.295 -8.015 1 81.47 238 TYR B C 1
ATOM 9019 O O . TYR B 1 238 ? -3.253 -9.091 -8.225 1 81.47 238 TYR B O 1
ATOM 9027 N N . GLU B 1 239 ? -4.528 -10.987 -8.401 1 84.64 239 GLU B N 1
ATOM 9028 C CA . GLU B 1 239 ? -5.558 -10.335 -9.204 1 84.64 239 GLU B CA 1
ATOM 9029 C C . GLU B 1 239 ? -6.244 -9.218 -8.423 1 84.64 239 GLU B C 1
ATOM 9031 O O . GLU B 1 239 ? -6.554 -8.163 -8.98 1 84.64 239 GLU B O 1
ATOM 9036 N N . PHE B 1 240 ? -6.479 -9.427 -7.177 1 90.16 240 PHE B N 1
ATOM 9037 C CA . PHE B 1 240 ? -7.144 -8.419 -6.36 1 90.16 240 PHE B CA 1
ATOM 9038 C C . PHE B 1 240 ? -6.255 -7.193 -6.183 1 90.16 240 PHE B C 1
ATOM 9040 O O . PHE B 1 240 ? -6.727 -6.058 -6.285 1 90.16 240 PHE B O 1
ATOM 9047 N N . SER B 1 241 ? -5 -7.444 -5.842 1 82.9 241 SER B N 1
ATOM 9048 C CA . SER B 1 241 ? -4.051 -6.356 -5.63 1 82.9 241 SER B CA 1
ATOM 9049 C C . SER B 1 241 ? -3.842 -5.548 -6.906 1 82.9 241 SER B C 1
ATOM 9051 O O . SER B 1 241 ? -3.637 -4.334 -6.853 1 82.9 241 SER B O 1
ATOM 9053 N N . ARG B 1 242 ? -3.875 -6.197 -7.966 1 76.62 242 ARG B N 1
ATOM 9054 C CA . ARG B 1 242 ? -3.689 -5.548 -9.259 1 76.62 242 ARG B CA 1
ATOM 9055 C C . ARG B 1 242 ? -4.883 -4.665 -9.605 1 76.62 242 ARG B C 1
ATOM 9057 O O . ARG B 1 242 ? -4.719 -3.584 -10.174 1 76.62 242 ARG B O 1
ATOM 9064 N N . GLN B 1 243 ? -6.057 -5.039 -9.225 1 82.21 243 GLN B N 1
ATOM 9065 C CA . GLN B 1 243 ? -7.276 -4.353 -9.641 1 82.21 243 GLN B CA 1
ATOM 9066 C C . GLN B 1 243 ? -7.689 -3.297 -8.62 1 82.21 243 GLN B C 1
ATOM 9068 O O . GLN B 1 243 ? -8.364 -2.324 -8.963 1 82.21 243 GLN B O 1
ATOM 9073 N N . ALA B 1 244 ? -7.353 -3.481 -7.427 1 85.7 244 ALA B N 1
ATOM 9074 C CA . ALA B 1 244 ? -7.859 -2.671 -6.322 1 85.7 244 ALA B CA 1
ATOM 9075 C C . ALA B 1 244 ? -7.621 -1.185 -6.578 1 85.7 244 ALA B C 1
ATOM 9077 O O . ALA B 1 244 ? -8.536 -0.371 -6.441 1 85.7 244 ALA B O 1
ATOM 9078 N N . PRO B 1 245 ? -6.387 -0.783 -7.049 1 75.6 245 PRO B N 1
ATOM 9079 C CA . PRO B 1 245 ? -6.14 0.647 -7.249 1 75.6 245 PRO B CA 1
ATOM 9080 C C . PRO B 1 245 ? -7.042 1.257 -8.319 1 75.6 245 PRO B C 1
ATOM 9082 O O . PRO B 1 245 ? -7.504 2.391 -8.169 1 75.6 245 PRO B O 1
ATOM 9085 N N . SER B 1 246 ? -7.336 0.557 -9.36 1 77.52 246 SER B N 1
ATOM 9086 C CA . SER B 1 246 ? -8.159 1.07 -10.45 1 77.52 246 SER B CA 1
ATOM 9087 C C . SER B 1 246 ? -9.619 1.201 -10.027 1 77.52 246 SER B C 1
ATOM 9089 O O . SER B 1 246 ? -10.388 1.936 -10.65 1 77.52 246 SER B O 1
ATOM 9091 N N . HIS B 1 247 ? -9.963 0.484 -9.003 1 82.31 247 HIS B N 1
ATOM 9092 C CA . HIS B 1 247 ? -11.332 0.552 -8.507 1 82.31 247 HIS B CA 1
ATOM 9093 C C . HIS B 1 247 ? -11.426 1.44 -7.27 1 82.31 247 HIS B C 1
ATOM 9095 O O . HIS B 1 247 ? -12.45 1.448 -6.582 1 82.31 247 HIS B O 1
ATOM 9101 N N . ASP B 1 248 ? -10.369 2.095 -6.895 1 81.18 248 ASP B N 1
ATOM 9102 C CA . ASP B 1 248 ? -10.298 3.008 -5.758 1 81.18 248 ASP B CA 1
ATOM 9103 C C . ASP B 1 248 ? -10.531 2.268 -4.443 1 81.18 248 ASP B C 1
ATOM 9105 O O . ASP B 1 248 ? -11.261 2.749 -3.575 1 81.18 248 ASP B O 1
ATOM 9109 N N . VAL B 1 249 ? -10.118 1.033 -4.456 1 87.33 249 VAL B N 1
ATOM 9110 C CA . VAL B 1 249 ? -10.177 0.224 -3.243 1 87.33 249 VAL B CA 1
ATOM 9111 C C . VAL B 1 249 ? -8.77 0.034 -2.679 1 87.33 249 VAL B C 1
ATOM 9113 O O . VAL B 1 249 ? -7.829 -0.25 -3.424 1 87.33 249 VAL B O 1
ATOM 9116 N N . CYS B 1 250 ? -8.625 0.262 -1.433 1 83.4 250 CYS B N 1
ATOM 9117 C CA . CYS B 1 250 ? -7.347 0.071 -0.756 1 83.4 250 CYS B CA 1
ATOM 9118 C C . CYS B 1 250 ? -7.371 -1.183 0.109 1 83.4 250 CYS B C 1
ATOM 9120 O O . CYS B 1 250 ? -8.385 -1.491 0.737 1 83.4 250 CYS B O 1
ATOM 9122 N N . LEU B 1 251 ? -6.284 -1.874 0.032 1 84.24 251 LEU B N 1
ATOM 9123 C CA . LEU B 1 251 ? -6.149 -3.057 0.876 1 84.24 251 LEU B CA 1
ATOM 9124 C C . LEU B 1 251 ? -5.597 -2.686 2.248 1 84.24 251 LEU B C 1
ATOM 9126 O O . LEU B 1 251 ? -4.485 -2.162 2.353 1 84.24 251 LEU B O 1
ATOM 9130 N N . ALA B 1 252 ? -6.466 -2.9 3.293 1 84.5 252 ALA B N 1
ATOM 9131 C CA . ALA B 1 252 ? -6.078 -2.567 4.661 1 84.5 252 ALA B CA 1
ATOM 9132 C C . ALA B 1 252 ? -5.028 -3.541 5.186 1 84.5 252 ALA B C 1
ATOM 9134 O O . ALA B 1 252 ? -4.001 -3.124 5.728 1 84.5 252 ALA B O 1
ATOM 9135 N N . TYR B 1 253 ? -5.37 -4.76 5.143 1 85.75 253 TYR B N 1
ATOM 9136 C CA . TYR B 1 253 ? -4.536 -5.828 5.682 1 85.75 253 TYR B CA 1
ATOM 9137 C C . TYR B 1 253 ? -4.544 -7.044 4.763 1 85.75 253 TYR B C 1
ATOM 9139 O O . TYR B 1 253 ? -5.606 -7.487 4.32 1 85.75 253 TYR B O 1
ATOM 9147 N N . THR B 1 254 ? -3.397 -7.477 4.289 1 87.59 254 THR B N 1
ATOM 9148 C CA . THR B 1 254 ? -3.26 -8.66 3.447 1 87.59 254 THR B CA 1
ATOM 9149 C C . THR B 1 254 ? -2.398 -9.716 4.133 1 87.59 254 THR B C 1
ATOM 9151 O O . THR B 1 254 ? -1.277 -9.429 4.559 1 87.59 254 THR B O 1
ATOM 9154 N N . LYS B 1 255 ? -2.939 -10.854 4.296 1 89.54 255 LYS B N 1
ATOM 9155 C CA . LYS B 1 255 ? -2.172 -11.898 4.969 1 89.54 255 LYS B CA 1
ATOM 9156 C C . LYS B 1 255 ? -2.47 -13.271 4.372 1 89.54 255 LYS B C 1
ATOM 9158 O O . LYS B 1 255 ? -3.603 -13.547 3.974 1 89.54 255 LYS B O 1
ATOM 9163 N N . GLU B 1 256 ? -1.424 -14.085 4.351 1 88.4 256 GLU B N 1
ATOM 9164 C CA . GLU B 1 256 ? -1.54 -15.47 3.904 1 88.4 256 GLU B CA 1
ATOM 9165 C C . GLU B 1 256 ? -2.005 -16.378 5.039 1 88.4 256 GLU B C 1
ATOM 9167 O O . GLU B 1 256 ? -1.588 -16.209 6.186 1 88.4 256 GLU B O 1
ATOM 9172 N N . ILE B 1 257 ? -2.921 -17.249 4.686 1 91.78 257 ILE B N 1
ATOM 9173 C CA . ILE B 1 257 ? -3.371 -18.233 5.664 1 91.78 257 ILE B CA 1
ATOM 9174 C C . ILE B 1 257 ? -3.125 -19.642 5.129 1 91.78 257 ILE B C 1
ATOM 9176 O O . ILE B 1 257 ? -3.114 -19.858 3.915 1 91.78 257 ILE B O 1
ATOM 9180 N N . SER B 1 258 ? -2.852 -20.577 5.997 1 86.84 258 SER B N 1
ATOM 9181 C CA . SER B 1 258 ? -2.533 -21.946 5.605 1 86.84 258 SER B CA 1
ATOM 9182 C C . SER B 1 258 ? -3.037 -22.949 6.637 1 86.84 258 SER B C 1
ATOM 9184 O O . SER B 1 258 ? -3.171 -22.619 7.817 1 86.84 258 SER B O 1
ATOM 9186 N N . THR B 1 259 ? -3.371 -24.157 6.15 1 80.97 259 THR B N 1
ATOM 9187 C CA . THR B 1 259 ? -3.8 -25.222 7.05 1 80.97 259 THR B CA 1
ATOM 9188 C C . THR B 1 259 ? -2.651 -25.665 7.95 1 80.97 259 THR B C 1
ATOM 9190 O O . THR B 1 259 ? -2.877 -26.263 9.004 1 80.97 259 THR B O 1
ATOM 9193 N N . SER B 1 260 ? -1.454 -25.314 7.566 1 74.92 260 SER B N 1
ATOM 9194 C CA . SER B 1 260 ? -0.273 -25.748 8.305 1 74.92 260 SER B CA 1
ATOM 9195 C C . SER B 1 260 ? 0.056 -24.781 9.437 1 74.92 260 SER B C 1
ATOM 9197 O O . SER B 1 260 ? 0.895 -25.078 10.29 1 74.92 260 SER B O 1
ATOM 9199 N N . PHE B 1 261 ? -0.633 -23.704 9.492 1 85.99 261 PHE B N 1
ATOM 9200 C CA . PHE B 1 261 ? -0.315 -22.698 10.499 1 85.99 261 PHE B CA 1
ATOM 9201 C C . PHE B 1 261 ? -0.996 -23.023 11.823 1 85.99 261 PHE B C 1
ATOM 9203 O O . PHE B 1 261 ? -2.017 -23.713 11.849 1 85.99 261 PHE B O 1
ATOM 9210 N N . SER B 1 262 ? -0.466 -22.531 12.874 1 88.06 262 SER B N 1
ATOM 9211 C CA . SER B 1 262 ? -0.953 -22.828 14.217 1 88.06 262 SER B CA 1
ATOM 9212 C C . SER B 1 262 ? -2.168 -21.975 14.565 1 88.06 262 SER B C 1
ATOM 9214 O O . SER B 1 262 ? -2.448 -20.981 13.892 1 88.06 262 SER B O 1
ATOM 9216 N N . ASN B 1 263 ? -2.92 -22.428 15.57 1 91.81 263 ASN B N 1
ATOM 9217 C CA . ASN B 1 263 ? -4.058 -21.661 16.065 1 91.81 263 ASN B CA 1
ATOM 9218 C C . ASN B 1 263 ? -3.626 -20.298 16.599 1 91.81 263 ASN B C 1
ATOM 9220 O O . ASN B 1 263 ? -4.365 -19.318 16.482 1 91.81 263 ASN B O 1
ATOM 9224 N N . GLU B 1 264 ? -2.449 -20.296 17.09 1 93.55 264 GLU B N 1
ATOM 9225 C CA . GLU B 1 264 ? -1.926 -19.033 17.601 1 93.55 264 GLU B CA 1
ATOM 9226 C C . GLU B 1 264 ? -1.748 -18.015 16.479 1 93.55 264 GLU B C 1
ATOM 9228 O O . GLU B 1 264 ? -1.964 -16.818 16.68 1 93.55 264 GLU B O 1
ATOM 9233 N N . TYR B 1 265 ? -1.374 -18.529 15.406 1 93.58 265 TYR B N 1
ATOM 9234 C CA . TYR B 1 265 ? -1.231 -17.654 14.248 1 93.58 265 TYR B CA 1
ATOM 9235 C C . TYR B 1 265 ? -2.56 -16.997 13.894 1 93.58 265 TYR B C 1
ATOM 9237 O O . TYR B 1 265 ? -2.616 -15.79 13.649 1 93.58 265 TYR B O 1
ATOM 9245 N N . TYR B 1 266 ? -3.558 -17.762 13.884 1 96.2 266 TYR B N 1
ATOM 9246 C CA . TYR B 1 266 ? -4.875 -17.248 13.525 1 96.2 266 TYR B CA 1
ATOM 9247 C C . TYR B 1 266 ? -5.4 -16.297 14.594 1 96.2 266 TYR B C 1
ATOM 9249 O O . TYR B 1 266 ? -6.103 -15.332 14.284 1 96.2 266 TYR B O 1
ATOM 9257 N N . ASP B 1 267 ? -5.087 -16.569 15.819 1 96.4 267 ASP B N 1
ATOM 9258 C CA . ASP B 1 267 ? -5.476 -15.656 16.889 1 96.4 267 ASP B CA 1
ATOM 9259 C C . ASP B 1 267 ? -4.79 -14.301 16.732 1 96.4 267 ASP B C 1
ATOM 9261 O O . ASP B 1 267 ? -5.418 -13.256 16.919 1 96.4 267 ASP B O 1
ATOM 9265 N N . ASP B 1 268 ? -3.547 -14.394 16.395 1 94.85 268 ASP B N 1
ATOM 9266 C CA . ASP B 1 268 ? -2.804 -13.16 16.161 1 94.85 268 ASP B CA 1
ATOM 9267 C C . ASP B 1 268 ? -3.365 -12.4 14.961 1 94.85 268 ASP B C 1
ATOM 9269 O O . ASP B 1 268 ? -3.381 -11.167 14.953 1 94.85 268 ASP B O 1
ATOM 9273 N N . LEU B 1 269 ? -3.744 -13.145 14.013 1 94.76 269 LEU B N 1
ATOM 9274 C CA . LEU B 1 269 ? -4.331 -12.556 12.814 1 94.76 269 LEU B CA 1
ATOM 9275 C C . LEU B 1 269 ? -5.603 -11.786 13.153 1 94.76 269 LEU B C 1
ATOM 9277 O O . LEU B 1 269 ? -5.787 -10.654 12.701 1 94.76 269 LEU B O 1
ATOM 9281 N N . VAL B 1 270 ? -6.484 -12.36 13.953 1 96.19 270 VAL B N 1
ATOM 9282 C CA . VAL B 1 270 ? -7.732 -11.712 14.344 1 96.19 270 VAL B CA 1
ATOM 9283 C C . VAL B 1 270 ? -7.43 -10.479 15.193 1 96.19 270 VAL B C 1
ATOM 9285 O O . VAL B 1 270 ? -8.085 -9.444 15.05 1 96.19 270 VAL B O 1
ATOM 9288 N N . ALA B 1 271 ? -6.452 -10.614 16.013 1 94.63 271 ALA B N 1
ATOM 9289 C CA . ALA B 1 271 ? -6.059 -9.473 16.836 1 94.63 271 ALA B CA 1
ATOM 9290 C C . ALA B 1 271 ? -5.559 -8.319 15.972 1 94.63 271 ALA B C 1
ATOM 9292 O O . ALA B 1 271 ? -5.849 -7.154 16.253 1 94.63 271 ALA B O 1
ATOM 9293 N N . GLU B 1 272 ? -4.84 -8.642 14.953 1 90.42 272 GLU B N 1
ATOM 9294 C CA . GLU B 1 272 ? -4.314 -7.62 14.053 1 90.42 272 GLU B CA 1
ATOM 9295 C C . GLU B 1 272 ? -5.436 -6.936 13.278 1 90.42 272 GLU B C 1
ATOM 9297 O O . GLU B 1 272 ? -5.404 -5.721 13.072 1 90.42 272 GLU B O 1
ATOM 9302 N N . LEU B 1 273 ? -6.391 -7.672 12.814 1 92.72 273 LEU B N 1
ATOM 9303 C CA . LEU B 1 273 ? -7.522 -7.133 12.067 1 92.72 273 LEU B CA 1
ATOM 9304 C C . LEU B 1 273 ? -8.323 -6.157 12.922 1 92.72 273 LEU B C 1
ATOM 9306 O O . LEU B 1 273 ? -8.985 -5.261 12.394 1 92.72 273 LEU B O 1
ATOM 9310 N N . ARG B 1 274 ? -8.203 -6.364 14.233 1 91.77 274 ARG B N 1
ATOM 9311 C CA . ARG B 1 274 ? -8.98 -5.539 15.153 1 91.77 274 ARG B CA 1
ATOM 9312 C C . ARG B 1 274 ? -8.189 -4.309 15.586 1 91.77 274 ARG B C 1
ATOM 9314 O O . ARG B 1 274 ? -8.728 -3.42 16.248 1 91.77 274 ARG B O 1
ATOM 9321 N N . ARG B 1 275 ? -7.015 -4.259 15.215 1 87.53 275 ARG B N 1
ATOM 9322 C CA . ARG B 1 275 ? -6.157 -3.146 15.606 1 87.53 275 ARG B CA 1
ATOM 9323 C C . ARG B 1 275 ? -6.295 -1.98 14.632 1 87.53 275 ARG B C 1
ATOM 9325 O O . ARG B 1 275 ? -6.488 -2.186 13.432 1 87.53 275 ARG B O 1
ATOM 9332 N N . GLU B 1 276 ? -6.275 -0.805 15.126 1 78.33 276 GLU B N 1
ATOM 9333 C CA . GLU B 1 276 ? -6.237 0.367 14.257 1 78.33 276 GLU B CA 1
ATOM 9334 C C . GLU B 1 276 ? -4.956 0.4 13.43 1 78.33 276 GLU B C 1
ATOM 9336 O O . GLU B 1 276 ? -3.876 0.083 13.934 1 78.33 276 GLU B O 1
ATOM 9341 N N . PRO B 1 277 ? -5.032 0.644 12.223 1 75.52 277 PRO B N 1
ATOM 9342 C CA . PRO B 1 277 ? -6.164 1.195 11.474 1 75.52 277 PRO B CA 1
ATOM 9343 C C . PRO B 1 277 ? -6.937 0.127 10.702 1 75.52 277 PRO B C 1
ATOM 9345 O O . PRO B 1 277 ? -7.864 0.45 9.955 1 75.52 277 PRO B O 1
ATOM 9348 N N . PHE B 1 278 ? -6.631 -1.142 10.965 1 82.88 278 PHE B N 1
ATOM 9349 C CA . PHE B 1 278 ? -7.195 -2.224 10.167 1 82.88 278 PHE B CA 1
ATOM 9350 C C . PHE B 1 278 ? -8.649 -2.477 10.546 1 82.88 278 PHE B C 1
ATOM 9352 O O . PHE B 1 278 ? -9.423 -3.002 9.744 1 82.88 278 PHE B O 1
ATOM 9359 N N . ASN B 1 279 ? -8.995 -2.024 11.729 1 87.17 279 ASN B N 1
ATOM 9360 C CA . ASN B 1 279 ? -10.344 -2.291 12.216 1 87.17 279 ASN B CA 1
ATOM 9361 C C . ASN B 1 279 ? -11.389 -1.493 11.441 1 87.17 279 ASN B C 1
ATOM 9363 O O . ASN B 1 279 ? -12.584 -1.782 11.522 1 87.17 279 ASN B O 1
ATOM 9367 N N . ARG B 1 280 ? -10.994 -0.597 10.613 1 85.85 280 ARG B N 1
ATOM 9368 C CA . ARG B 1 280 ? -11.922 0.158 9.777 1 85.85 280 ARG B CA 1
ATOM 9369 C C . ARG B 1 280 ? -12.356 -0.658 8.564 1 85.85 280 ARG B C 1
ATOM 9371 O O . ARG B 1 280 ? -13.364 -0.346 7.927 1 85.85 280 ARG B O 1
ATOM 9378 N N . ALA B 1 281 ? -11.477 -1.543 8.246 1 90.22 281 ALA B N 1
ATOM 9379 C CA . ALA B 1 281 ? -11.823 -2.465 7.167 1 90.22 281 ALA B CA 1
ATOM 9380 C C . ALA B 1 281 ? -12.677 -3.619 7.685 1 90.22 281 ALA B C 1
ATOM 9382 O O . ALA B 1 281 ? -12.16 -4.7 7.976 1 90.22 281 ALA B O 1
ATOM 9383 N N . VAL B 1 282 ? -13.933 -3.419 7.676 1 92.45 282 VAL B N 1
ATOM 9384 C CA . VAL B 1 282 ? -14.844 -4.414 8.234 1 92.45 282 VAL B CA 1
ATOM 9385 C C . VAL B 1 282 ? -15.121 -5.5 7.197 1 92.45 282 VAL B C 1
ATOM 9387 O O . VAL B 1 282 ? -15.443 -6.637 7.551 1 92.45 282 VAL B O 1
ATOM 9390 N N . ALA B 1 283 ? -15.08 -5.098 5.943 1 94.93 283 ALA B N 1
ATOM 9391 C CA . ALA B 1 283 ? -15.22 -6.084 4.875 1 94.93 283 ALA B CA 1
ATOM 9392 C C . ALA B 1 283 ? -13.919 -6.852 4.662 1 94.93 283 ALA B C 1
ATOM 9394 O O . ALA B 1 283 ? -12.873 -6.253 4.401 1 94.93 283 ALA B O 1
ATOM 9395 N N . VAL B 1 284 ? -13.949 -8.157 4.875 1 96.44 284 VAL B N 1
ATOM 9396 C CA . VAL B 1 284 ? -12.774 -9.01 4.731 1 96.44 284 VAL B CA 1
ATOM 9397 C C . VAL B 1 284 ? -12.981 -9.986 3.576 1 96.44 284 VAL B C 1
ATOM 9399 O O . VAL B 1 284 ? -13.861 -10.847 3.633 1 96.44 284 VAL B O 1
ATOM 9402 N N . VAL B 1 285 ? -12.229 -9.838 2.558 1 96.77 285 VAL B N 1
ATOM 9403 C CA . VAL B 1 285 ? -12.274 -10.759 1.427 1 96.77 285 VAL B CA 1
ATOM 9404 C C . VAL B 1 285 ? -11.466 -12.014 1.75 1 96.77 285 VAL B C 1
ATOM 9406 O O . VAL B 1 285 ? -10.292 -11.926 2.119 1 96.77 285 VAL B O 1
ATOM 9409 N N . LEU B 1 286 ? -12.093 -13.089 1.684 1 95.93 286 LEU B N 1
ATOM 9410 C CA . LEU B 1 286 ? -11.472 -14.383 1.945 1 95.93 286 LEU B CA 1
ATOM 9411 C C . LEU B 1 286 ? -11.344 -15.194 0.66 1 95.93 286 LEU B C 1
ATOM 9413 O O . LEU B 1 286 ? -12.284 -15.886 0.262 1 95.93 286 LEU B O 1
ATOM 9417 N N . PHE B 1 287 ? -10.224 -15.189 0.121 1 93.62 287 PHE B N 1
ATOM 9418 C CA . PHE B 1 287 ? -9.936 -15.99 -1.063 1 93.62 287 PHE B CA 1
ATOM 9419 C C . PHE B 1 287 ? -9.165 -17.251 -0.689 1 93.62 287 PHE B C 1
ATOM 9421 O O . PHE B 1 287 ? -7.95 -17.322 -0.885 1 93.62 287 PHE B O 1
ATOM 9428 N N . ALA B 1 288 ? -9.872 -18.244 -0.154 1 90.94 288 ALA B N 1
ATOM 9429 C CA . ALA B 1 288 ? -9.289 -19.444 0.44 1 90.94 288 ALA B CA 1
ATOM 9430 C C . ALA B 1 288 ? -10.224 -20.641 0.29 1 90.94 288 ALA B C 1
ATOM 9432 O O . ALA B 1 288 ? -11.343 -20.503 -0.21 1 90.94 288 ALA B O 1
ATOM 9433 N N . HIS B 1 289 ? -9.685 -21.782 0.626 1 83.93 289 HIS B N 1
ATOM 9434 C CA . HIS B 1 289 ? -10.509 -22.984 0.678 1 83.93 289 HIS B CA 1
ATOM 9435 C C . HIS B 1 289 ? -11.22 -23.107 2.022 1 83.93 289 HIS B C 1
ATOM 9437 O O . HIS B 1 289 ? -10.953 -22.332 2.943 1 83.93 289 HIS B O 1
ATOM 9443 N N . LEU B 1 290 ? -12.079 -24.008 2.115 1 85.21 290 LEU B N 1
ATOM 9444 C CA . LEU B 1 290 ? -12.979 -24.145 3.255 1 85.21 290 LEU B CA 1
ATOM 9445 C C . LEU B 1 290 ? -12.195 -24.384 4.541 1 85.21 290 LEU B C 1
ATOM 9447 O O . LEU B 1 290 ? -12.525 -23.823 5.588 1 85.21 290 LEU B O 1
ATOM 9451 N N . ILE B 1 291 ? -11.111 -25.171 4.46 1 82.74 291 ILE B N 1
ATOM 9452 C CA . ILE B 1 291 ? -10.42 -25.568 5.682 1 82.74 291 ILE B CA 1
ATOM 9453 C C . ILE B 1 291 ? -9.74 -24.352 6.308 1 82.74 291 ILE B C 1
ATOM 9455 O O . ILE B 1 291 ? -9.808 -24.153 7.524 1 82.74 291 ILE B O 1
ATOM 9459 N N . GLU B 1 292 ? -9.11 -23.587 5.528 1 90.47 292 GLU B N 1
ATOM 9460 C CA . GLU B 1 292 ? -8.464 -22.383 6.042 1 90.47 292 GLU B CA 1
ATOM 9461 C C . GLU B 1 292 ? -9.492 -21.394 6.584 1 90.47 292 GLU B C 1
ATOM 9463 O O . GLU B 1 292 ? -9.259 -20.746 7.606 1 90.47 292 GLU B O 1
ATOM 9468 N N . ALA B 1 293 ? -10.565 -21.255 5.885 1 92.82 293 ALA B N 1
ATOM 9469 C CA . ALA B 1 293 ? -11.628 -20.349 6.314 1 92.82 293 ALA B CA 1
ATOM 9470 C C . ALA B 1 293 ? -12.187 -20.763 7.672 1 92.82 293 ALA B C 1
ATOM 9472 O O . ALA B 1 293 ? -12.479 -19.912 8.515 1 92.82 293 ALA B O 1
ATOM 9473 N N . ARG B 1 294 ? -12.35 -22.075 7.856 1 91.71 294 ARG B N 1
ATOM 9474 C CA . ARG B 1 294 ? -12.868 -22.581 9.123 1 91.71 294 ARG B CA 1
ATOM 9475 C C . ARG B 1 294 ? -11.929 -22.236 10.275 1 91.71 294 ARG B C 1
ATOM 9477 O O . ARG B 1 294 ? -12.38 -21.849 11.355 1 91.71 294 ARG B O 1
ATOM 9484 N N . MET B 1 295 ? -10.663 -22.397 10 1 93.96 295 MET B N 1
ATOM 9485 C CA . MET B 1 295 ? -9.686 -22.079 11.037 1 93.96 295 MET B CA 1
ATOM 9486 C C . MET B 1 295 ? -9.76 -20.604 11.42 1 93.96 295 MET B C 1
ATOM 9488 O O . MET B 1 295 ? -9.645 -20.258 12.597 1 93.96 295 MET B O 1
ATOM 9492 N N . LEU B 1 296 ? -9.991 -19.758 10.476 1 96.18 296 LEU B N 1
ATOM 9493 C CA . LEU B 1 296 ? -10.131 -18.328 10.729 1 96.18 296 LEU B CA 1
ATOM 9494 C C . LEU B 1 296 ? -11.403 -18.038 11.52 1 96.18 296 LEU B C 1
ATOM 9496 O O . LEU B 1 296 ? -11.377 -17.273 12.486 1 96.18 296 LEU B O 1
ATOM 9500 N N . LEU B 1 297 ? -12.516 -18.638 11.106 1 96.53 297 LEU B N 1
ATOM 9501 C CA . LEU B 1 297 ? -13.801 -18.403 11.756 1 96.53 297 LEU B CA 1
ATOM 9502 C C . LEU B 1 297 ? -13.785 -18.914 13.192 1 96.53 297 LEU B C 1
ATOM 9504 O O . LEU B 1 297 ? -14.389 -18.305 14.079 1 96.53 297 LEU B O 1
ATOM 9508 N N . GLU B 1 298 ? -13.058 -20.036 13.354 1 96.29 298 GLU B N 1
ATOM 9509 C CA . GLU B 1 298 ? -12.886 -20.532 14.716 1 96.29 298 GLU B CA 1
ATOM 9510 C C . GLU B 1 298 ? -12.107 -19.536 15.571 1 96.29 298 GLU B C 1
ATOM 9512 O O . GLU B 1 298 ? -12.426 -19.335 16.745 1 96.29 298 GLU B O 1
ATOM 9517 N N . ALA B 1 299 ? -11.083 -18.998 15.013 1 97.27 299 ALA B N 1
ATOM 9518 C CA . ALA B 1 299 ? -10.295 -17.996 15.727 1 97.27 299 ALA B CA 1
ATOM 9519 C C . ALA B 1 299 ? -11.139 -16.77 16.061 1 97.27 299 ALA B C 1
ATOM 9521 O O . ALA B 1 299 ? -10.974 -16.165 17.124 1 97.27 299 ALA B O 1
ATOM 9522 N N . VAL B 1 300 ? -12.013 -16.326 15.142 1 96.8 300 VAL B N 1
ATOM 9523 C CA . VAL B 1 300 ? -12.91 -15.198 15.365 1 96.8 300 VAL B CA 1
ATOM 9524 C C . VAL B 1 300 ? -13.804 -15.479 16.571 1 96.8 300 VAL B C 1
ATOM 9526 O O . VAL B 1 300 ? -14.031 -14.597 17.402 1 96.8 300 VAL B O 1
ATOM 9529 N N . GLU B 1 301 ? -14.293 -16.695 16.647 1 95.56 301 GLU B N 1
ATOM 9530 C CA . GLU B 1 301 ? -15.137 -17.094 17.769 1 95.56 301 GLU B CA 1
ATOM 9531 C C . GLU B 1 301 ? -14.341 -17.137 19.07 1 95.56 301 GLU B C 1
ATOM 9533 O O . GLU B 1 301 ? -14.79 -16.623 20.096 1 95.56 301 GLU B O 1
ATOM 9538 N N . ARG B 1 302 ? -13.153 -17.66 19 1 95.37 302 ARG B N 1
ATOM 9539 C CA . ARG B 1 302 ? -12.31 -17.804 20.182 1 95.37 302 ARG B CA 1
ATOM 9540 C C . ARG B 1 302 ? -11.921 -16.442 20.748 1 95.37 302 ARG B C 1
ATOM 9542 O O . ARG B 1 302 ? -11.782 -16.286 21.962 1 95.37 302 ARG B O 1
ATOM 9549 N N . ASN B 1 303 ? -11.8 -15.496 19.875 1 95.66 303 ASN B N 1
ATOM 9550 C CA . ASN B 1 303 ? -11.338 -14.18 20.305 1 95.66 303 ASN B CA 1
ATOM 9551 C C . ASN B 1 303 ? -12.506 -13.235 20.573 1 95.66 303 ASN B C 1
ATOM 9553 O O . ASN B 1 303 ? -12.307 -12.035 20.768 1 95.66 303 ASN B O 1
ATOM 9557 N N . GLY B 1 304 ? -13.746 -13.729 20.452 1 93 304 GLY B N 1
ATOM 9558 C CA . GLY B 1 304 ? -14.926 -12.931 20.741 1 93 304 GLY B CA 1
ATOM 9559 C C . GLY B 1 304 ? -15.183 -11.849 19.709 1 93 304 GLY B C 1
ATOM 9560 O O . GLY B 1 304 ? -15.638 -10.755 20.049 1 93 304 GLY B O 1
ATOM 9561 N N . ALA B 1 305 ? -14.78 -12.058 18.478 1 93.64 305 ALA B N 1
ATOM 9562 C CA . ALA B 1 305 ? -14.904 -11.042 17.436 1 93.64 305 ALA B CA 1
ATOM 9563 C C . ALA B 1 305 ? -16.097 -11.33 16.529 1 93.64 305 ALA B C 1
ATOM 9565 O O . ALA B 1 305 ? -16.137 -10.878 15.382 1 93.64 305 ALA B O 1
ATOM 9566 N N . VAL B 1 306 ? -17.067 -12.097 17.042 1 92.82 306 VAL B N 1
ATOM 9567 C CA . VAL B 1 306 ? -18.248 -12.431 16.252 1 92.82 306 VAL B CA 1
ATOM 9568 C C . VAL B 1 306 ? -19.041 -11.163 15.946 1 92.82 306 VAL B C 1
ATOM 9570 O O . VAL B 1 306 ? -19.314 -10.362 16.843 1 92.82 306 VAL B O 1
ATOM 9573 N N . GLY B 1 307 ? -19.333 -10.946 14.664 1 90.25 307 GLY B N 1
ATOM 9574 C CA . GLY B 1 307 ? -20.128 -9.801 14.248 1 90.25 307 GLY B CA 1
ATOM 9575 C C . GLY B 1 307 ? -19.294 -8.564 13.972 1 90.25 307 GLY B C 1
ATOM 9576 O O . GLY B 1 307 ? -19.836 -7.471 13.795 1 90.25 307 GLY B O 1
ATOM 9577 N N . GLU B 1 308 ? -18.012 -8.749 13.923 1 91.79 308 GLU B N 1
ATOM 9578 C CA . GLU B 1 308 ? -17.144 -7.595 13.712 1 91.79 308 GLU B CA 1
ATOM 9579 C C . GLU B 1 308 ? -16.701 -7.496 12.255 1 91.79 308 GLU B C 1
ATOM 9581 O O . GLU B 1 308 ? -16.265 -6.435 11.803 1 91.79 308 GLU B O 1
ATOM 9586 N N . PHE B 1 309 ? -16.843 -8.623 11.587 1 93.81 309 PHE B N 1
ATOM 9587 C CA . PHE B 1 309 ? -16.368 -8.656 10.209 1 93.81 309 PHE B CA 1
ATOM 9588 C C . PHE B 1 309 ? -17.469 -9.133 9.269 1 93.81 309 PHE B C 1
ATOM 9590 O O . PHE B 1 309 ? -18.324 -9.929 9.66 1 93.81 309 PHE B O 1
ATOM 9597 N N . THR B 1 310 ? -17.516 -8.6 8.118 1 94.71 310 THR B N 1
ATOM 9598 C CA . THR B 1 310 ? -18.291 -9.136 7.005 1 94.71 310 THR B CA 1
ATOM 9599 C C . THR B 1 310 ? -17.382 -9.85 6.008 1 94.71 310 THR B C 1
ATOM 9601 O O . THR B 1 310 ? -16.581 -9.212 5.323 1 94.71 310 THR B O 1
ATOM 9604 N N . PHE B 1 311 ? -17.573 -11.119 5.915 1 96.21 311 PHE B N 1
ATOM 9605 C CA . PHE B 1 311 ? -16.685 -11.91 5.071 1 96.21 311 PHE B CA 1
ATOM 9606 C C . PHE B 1 311 ? -17.244 -12.03 3.659 1 96.21 311 PHE B C 1
ATOM 9608 O O . PHE B 1 311 ? -18.418 -12.36 3.477 1 96.21 311 PHE B O 1
ATOM 9615 N N . ILE B 1 312 ? -16.464 -11.666 2.701 1 96.63 312 ILE B N 1
ATOM 9616 C CA . ILE B 1 312 ? -16.718 -11.927 1.289 1 96.63 312 ILE B CA 1
ATOM 9617 C C . ILE B 1 312 ? -15.861 -13.101 0.819 1 96.63 312 ILE B C 1
ATOM 9619 O O . ILE B 1 312 ? -14.672 -12.936 0.537 1 96.63 312 ILE B O 1
ATOM 9623 N N . ALA B 1 313 ? -16.449 -14.167 0.639 1 94.89 313 ALA B N 1
ATOM 9624 C CA . ALA B 1 313 ? -15.71 -15.412 0.445 1 94.89 313 ALA B CA 1
ATOM 9625 C C . ALA B 1 313 ? -15.723 -15.835 -1.021 1 94.89 313 ALA B C 1
ATOM 9627 O O . ALA B 1 313 ? -16.708 -15.612 -1.729 1 94.89 313 ALA B O 1
ATOM 9628 N N . SER B 1 314 ? -14.688 -16.467 -1.428 1 92.17 314 SER B N 1
ATOM 9629 C CA . SER B 1 314 ? -14.56 -17.01 -2.776 1 92.17 314 SER B CA 1
ATOM 9630 C C . SER B 1 314 ? -15.344 -18.31 -2.925 1 92.17 314 SER B C 1
ATOM 9632 O O . SER B 1 314 ? -15.956 -18.785 -1.966 1 92.17 314 SER B O 1
ATOM 9634 N N . ASP B 1 315 ? -15.292 -18.843 -4.077 1 89.58 315 ASP B N 1
ATOM 9635 C CA . ASP B 1 315 ? -16.056 -20.051 -4.374 1 89.58 315 ASP B CA 1
ATOM 9636 C C . ASP B 1 315 ? -15.486 -21.258 -3.633 1 89.58 315 ASP B C 1
ATOM 9638 O O . ASP B 1 315 ? -16.184 -22.253 -3.427 1 89.58 315 ASP B O 1
ATOM 9642 N N . GLY B 1 316 ? -14.22 -21.187 -3.178 1 82.19 316 GLY B N 1
ATOM 9643 C CA . GLY B 1 316 ? -13.639 -22.262 -2.39 1 82.19 316 GLY B CA 1
ATOM 9644 C C . GLY B 1 316 ? -14.41 -22.551 -1.115 1 82.19 316 GLY B C 1
ATOM 9645 O O . GLY B 1 316 ? -14.414 -23.684 -0.63 1 82.19 316 GLY B O 1
ATOM 9646 N N . ILE B 1 317 ? -15.098 -21.528 -0.65 1 85.68 317 ILE B N 1
ATOM 9647 C CA . ILE B 1 317 ? -15.887 -21.657 0.571 1 85.68 317 ILE B CA 1
ATOM 9648 C C . ILE B 1 317 ? -17.36 -21.844 0.217 1 85.68 317 ILE B C 1
ATOM 9650 O O . ILE B 1 317 ? -18.037 -22.705 0.784 1 85.68 317 ILE B O 1
ATOM 9654 N N . GLY B 1 318 ? -17.767 -21.134 -0.728 1 81.88 318 GLY B N 1
ATOM 9655 C CA . GLY B 1 318 ? -19.17 -21.144 -1.111 1 81.88 318 GLY B CA 1
ATOM 9656 C C . GLY B 1 318 ? -19.626 -22.478 -1.671 1 81.88 318 GLY B C 1
ATOM 9657 O O . GLY B 1 318 ? -20.786 -22.861 -1.509 1 81.88 318 GLY B O 1
ATOM 9658 N N . ASN B 1 319 ? -18.737 -23.166 -2.28 1 76.19 319 ASN B N 1
ATOM 9659 C CA . ASN B 1 319 ? -19.073 -24.437 -2.913 1 76.19 319 ASN B CA 1
ATOM 9660 C C . ASN B 1 319 ? -19.354 -25.522 -1.877 1 76.19 319 ASN B C 1
ATOM 9662 O O . ASN B 1 319 ? -20.009 -26.521 -2.181 1 76.19 319 ASN B O 1
ATOM 9666 N N . SER B 1 320 ? -18.829 -25.339 -0.639 1 72.33 320 SER B N 1
ATOM 9667 C CA . SER B 1 320 ? -18.99 -26.366 0.385 1 72.33 320 SER B CA 1
ATOM 9668 C C . SER B 1 320 ? -20.304 -26.195 1.138 1 72.33 320 SER B C 1
ATOM 9670 O O . SER B 1 320 ? -20.722 -27.088 1.879 1 72.33 320 SER B O 1
ATOM 9672 N N . GLY B 1 321 ? -20.968 -25.161 0.919 1 70.58 321 GLY B N 1
ATOM 9673 C CA . GLY B 1 321 ? -22.258 -24.925 1.548 1 70.58 321 GLY B CA 1
ATOM 9674 C C . GLY B 1 321 ? -22.173 -24.801 3.057 1 70.58 321 GLY B C 1
ATOM 9675 O O . GLY B 1 321 ? -21.104 -24.516 3.602 1 70.58 321 GLY B O 1
ATOM 9676 N N . LEU B 1 322 ? -23.309 -24.961 3.694 1 73.87 322 LEU B N 1
ATOM 9677 C CA . LEU B 1 322 ? -23.415 -24.771 5.137 1 73.87 322 LEU B CA 1
ATOM 9678 C C . LEU B 1 322 ? -22.725 -25.905 5.887 1 73.87 322 LEU B C 1
ATOM 9680 O O . LEU B 1 322 ? -22.207 -25.703 6.987 1 73.87 322 LEU B O 1
ATOM 9684 N N . GLN B 1 323 ? -22.601 -27.112 5.22 1 71.45 323 GLN B N 1
ATOM 9685 C CA . GLN B 1 323 ? -21.977 -28.261 5.868 1 71.45 323 GLN B CA 1
ATOM 9686 C C . GLN B 1 323 ? -20.49 -28.017 6.108 1 71.45 323 GLN B C 1
ATOM 9688 O O . GLN B 1 323 ? -19.929 -28.49 7.099 1 71.45 323 GLN B O 1
ATOM 9693 N N . GLY B 1 324 ? -19.986 -27.309 5.187 1 75.17 324 GLY B N 1
ATOM 9694 C CA . GLY B 1 324 ? -18.575 -26.996 5.352 1 75.17 324 GLY B CA 1
ATOM 9695 C C . GLY B 1 324 ? -18.301 -26.085 6.534 1 75.17 324 GLY B C 1
ATOM 9696 O O . GLY B 1 324 ? -17.181 -26.047 7.048 1 75.17 324 GLY B O 1
ATOM 9697 N N . LEU B 1 325 ? -19.381 -25.456 7.036 1 83.85 325 LEU B N 1
ATOM 9698 C CA . LEU B 1 325 ? -19.206 -24.471 8.098 1 83.85 325 LEU B CA 1
ATOM 9699 C C . LEU B 1 325 ? -19.774 -24.986 9.416 1 83.85 325 LEU B C 1
ATOM 9701 O O . LEU B 1 325 ? -20.079 -24.199 10.315 1 83.85 325 LEU B O 1
ATOM 9705 N N . ASP B 1 326 ? -19.889 -26.254 9.461 1 81.03 326 ASP B N 1
ATOM 9706 C CA . ASP B 1 326 ? -20.44 -26.847 10.676 1 81.03 326 ASP B CA 1
ATOM 9707 C C . ASP B 1 326 ? -19.598 -26.483 11.896 1 81.03 326 ASP B C 1
ATOM 9709 O O . ASP B 1 326 ? -18.382 -26.688 11.901 1 81.03 326 ASP B O 1
ATOM 9713 N N . GLY B 1 327 ? -20.27 -25.916 12.883 1 85.52 327 GLY B N 1
ATOM 9714 C CA . GLY B 1 327 ? -19.6 -25.576 14.128 1 85.52 327 GLY B CA 1
ATOM 9715 C C . GLY B 1 327 ? -19.111 -24.141 14.17 1 85.52 327 GLY B C 1
ATOM 9716 O O . GLY B 1 327 ? -18.721 -23.643 15.228 1 85.52 327 GLY B O 1
ATOM 9717 N N . VAL B 1 328 ? -19.083 -23.485 13.01 1 91.26 328 VAL B N 1
ATOM 9718 C CA . VAL B 1 328 ? -18.601 -22.108 12.97 1 91.26 328 VAL B CA 1
ATOM 9719 C C . VAL B 1 328 ? -19.622 -21.223 12.259 1 91.26 328 VAL B C 1
ATOM 9721 O O . VAL B 1 328 ? -19.252 -20.291 11.542 1 91.26 328 VAL B O 1
ATOM 9724 N N . GLU B 1 329 ? -20.844 -21.499 12.403 1 88.97 329 GLU B N 1
ATOM 9725 C CA . GLU B 1 329 ? -21.924 -20.785 11.728 1 88.97 329 GLU B CA 1
ATOM 9726 C C . GLU B 1 329 ? -22.069 -19.365 12.268 1 88.97 329 GLU B C 1
ATOM 9728 O O . GLU B 1 329 ? -22.338 -18.431 11.51 1 88.97 329 GLU B O 1
ATOM 9733 N N . ASN B 1 330 ? -21.809 -19.179 13.521 1 90.43 330 ASN B N 1
ATOM 9734 C CA . ASN B 1 330 ? -22.016 -17.878 14.147 1 90.43 330 ASN B CA 1
ATOM 9735 C C . ASN B 1 330 ? -21.063 -16.827 13.584 1 90.43 330 ASN B C 1
ATOM 9737 O O . ASN B 1 330 ? -21.496 -15.757 13.153 1 90.43 330 ASN B O 1
ATOM 9741 N N . PRO B 1 331 ? -19.833 -17.143 13.568 1 93.58 331 PRO B N 1
ATOM 9742 C CA . PRO B 1 331 ? -18.931 -16.135 13.005 1 93.58 331 PRO B CA 1
ATOM 9743 C C . PRO B 1 331 ? -19.092 -15.977 11.495 1 93.58 331 PRO B C 1
ATOM 9745 O O . PRO B 1 331 ? -18.663 -14.969 10.927 1 93.58 331 PRO B O 1
ATOM 9748 N N . ALA B 1 332 ? -19.663 -16.928 10.847 1 93.69 332 ALA B N 1
ATOM 9749 C CA . ALA B 1 332 ? -19.811 -16.89 9.394 1 93.69 332 ALA B CA 1
ATOM 9750 C C . ALA B 1 332 ? -21.096 -16.17 8.993 1 93.69 332 ALA B C 1
ATOM 9752 O O . ALA B 1 332 ? -21.311 -15.882 7.813 1 93.69 332 ALA B O 1
ATOM 9753 N N . LEU B 1 333 ? -21.913 -15.851 9.994 1 91.35 333 LEU B N 1
ATOM 9754 C CA . LEU B 1 333 ? -23.191 -15.208 9.711 1 91.35 333 LEU B CA 1
ATOM 9755 C C . LEU B 1 333 ? -22.989 -13.922 8.917 1 91.35 333 LEU B C 1
ATOM 9757 O O . LEU B 1 333 ? -22.141 -13.098 9.268 1 91.35 333 LEU B O 1
ATOM 9761 N N . GLY B 1 334 ? -23.766 -13.8 7.804 1 92.16 334 GLY B N 1
ATOM 9762 C CA . GLY B 1 334 ? -23.69 -12.613 6.968 1 92.16 334 GLY B CA 1
ATOM 9763 C C . GLY B 1 334 ? -22.674 -12.735 5.849 1 92.16 334 GLY B C 1
ATOM 9764 O O . GLY B 1 334 ? -22.554 -11.839 5.011 1 92.16 334 GLY B O 1
ATOM 9765 N N . MET B 1 335 ? -22.002 -13.817 5.799 1 94.39 335 MET B N 1
ATOM 9766 C CA . MET B 1 335 ? -21.006 -14.061 4.759 1 94.39 335 MET B CA 1
ATOM 9767 C C . MET B 1 335 ? -21.642 -14.015 3.374 1 94.39 335 MET B C 1
ATOM 9769 O O . MET B 1 335 ? -22.742 -14.534 3.174 1 94.39 335 MET B O 1
ATOM 9773 N N . ILE B 1 336 ? -20.964 -13.344 2.503 1 95 336 ILE B N 1
ATOM 9774 C CA . ILE B 1 336 ? -21.374 -13.307 1.104 1 95 336 ILE B CA 1
ATOM 9775 C C . ILE B 1 336 ? -20.392 -14.113 0.257 1 95 336 ILE B C 1
ATOM 9777 O O . ILE B 1 336 ? -19.177 -13.935 0.366 1 95 336 ILE B O 1
ATOM 9781 N N . THR B 1 337 ? -20.845 -15.015 -0.509 1 93.26 337 THR B N 1
ATOM 9782 C CA . THR B 1 337 ? -19.969 -15.834 -1.34 1 93.26 337 THR B CA 1
ATOM 9783 C C . THR B 1 337 ? -20.415 -15.793 -2.799 1 93.26 337 THR B C 1
ATOM 9785 O O . THR B 1 337 ? -21.561 -15.45 -3.094 1 93.26 337 THR B O 1
ATOM 9788 N N . MET B 1 338 ? -19.416 -16.022 -3.599 1 90.13 338 MET B N 1
ATOM 9789 C CA . MET B 1 338 ? -19.657 -16.148 -5.034 1 90.13 338 MET B CA 1
ATOM 9790 C C . MET B 1 338 ? -19.409 -17.578 -5.504 1 90.13 338 MET B C 1
ATOM 9792 O O . MET B 1 338 ? -18.371 -18.165 -5.194 1 90.13 338 MET B O 1
ATOM 9796 N N . VAL B 1 339 ? -20.377 -18.164 -6.169 1 89.15 339 VAL B N 1
ATOM 9797 C CA . VAL B 1 339 ? -20.223 -19.509 -6.715 1 89.15 339 VAL B CA 1
ATOM 9798 C C . VAL B 1 339 ? -20.579 -19.509 -8.199 1 89.15 339 VAL B C 1
ATOM 9800 O O . VAL B 1 339 ? -21.44 -18.742 -8.637 1 89.15 339 VAL B O 1
ATOM 9803 N N . PRO B 1 340 ? -19.826 -20.311 -8.93 1 87.27 340 PRO B N 1
ATOM 9804 C CA . PRO B 1 340 ? -20.207 -20.401 -10.341 1 87.27 340 PRO B CA 1
ATOM 9805 C C . PRO B 1 340 ? -21.686 -20.73 -10.534 1 87.27 340 PRO B C 1
ATOM 9807 O O . PRO B 1 340 ? -22.245 -21.537 -9.786 1 87.27 340 PRO B O 1
ATOM 9810 N N . PHE B 1 341 ? -22.307 -20.081 -11.487 1 85.08 341 PHE B N 1
ATOM 9811 C CA . PHE B 1 341 ? -23.739 -20.233 -11.72 1 85.08 341 PHE B CA 1
ATOM 9812 C C . PHE B 1 341 ? -24.08 -21.676 -12.07 1 85.08 341 PHE B C 1
ATOM 9814 O O . PHE B 1 341 ? -23.477 -22.261 -12.972 1 85.08 341 PHE B O 1
ATOM 9821 N N . SER B 1 342 ? -24.83 -22.297 -11.246 1 80.89 342 SER B N 1
ATOM 9822 C CA . SER B 1 342 ? -25.35 -23.641 -11.475 1 80.89 342 SER B CA 1
ATOM 9823 C C . SER B 1 342 ? -26.764 -23.788 -10.924 1 80.89 342 SER B C 1
ATOM 9825 O O . SER B 1 342 ? -27.168 -23.042 -10.029 1 80.89 342 SER B O 1
ATOM 9827 N N . GLN B 1 343 ? -27.527 -24.587 -11.622 1 77.84 343 GLN B N 1
ATOM 9828 C CA . GLN B 1 343 ? -28.902 -24.81 -11.187 1 77.84 343 GLN B CA 1
ATOM 9829 C C . GLN B 1 343 ? -29.175 -26.295 -10.965 1 77.84 343 GLN B C 1
ATOM 9831 O O . GLN B 1 343 ? -28.562 -27.147 -11.611 1 77.84 343 GLN B O 1
ATOM 9836 N N . THR B 1 344 ? -30.003 -26.538 -10.066 1 75.7 344 THR B N 1
ATOM 9837 C CA . THR B 1 344 ? -30.39 -27.922 -9.815 1 75.7 344 THR B CA 1
ATOM 9838 C C . THR B 1 344 ? -31.358 -28.416 -10.886 1 75.7 344 THR B C 1
ATOM 9840 O O . THR B 1 344 ? -32.261 -27.685 -11.298 1 75.7 344 THR B O 1
ATOM 9843 N N . LEU B 1 345 ? -31.04 -29.567 -11.369 1 82.09 345 LEU B N 1
ATOM 9844 C CA . LEU B 1 345 ? -31.919 -30.23 -12.327 1 82.09 345 LEU B CA 1
ATOM 9845 C C . LEU B 1 345 ? -32.728 -31.331 -11.65 1 82.09 345 LEU B C 1
ATOM 9847 O O . LEU B 1 345 ? -32.169 -32.338 -11.21 1 82.09 345 LEU B O 1
ATOM 9851 N N . SER B 1 346 ? -34.041 -31.176 -11.634 1 78.51 346 SER B N 1
ATOM 9852 C CA . SER B 1 346 ? -34.917 -32.124 -10.955 1 78.51 346 SER B CA 1
ATOM 9853 C C . SER B 1 346 ? -34.813 -33.514 -11.574 1 78.51 346 SER B C 1
ATOM 9855 O O . SER B 1 346 ? -34.858 -34.521 -10.863 1 78.51 346 SER B O 1
ATOM 9857 N N . GLU B 1 347 ? -34.674 -33.561 -12.848 1 84.3 347 GLU B N 1
ATOM 9858 C CA . GLU B 1 347 ? -34.57 -34.845 -13.536 1 84.3 347 GLU B CA 1
ATOM 9859 C C . GLU B 1 347 ? -33.318 -35.602 -13.105 1 84.3 347 GLU B C 1
ATOM 9861 O O . GLU B 1 347 ? -33.349 -36.824 -12.942 1 84.3 347 GLU B O 1
ATOM 9866 N N . PHE B 1 348 ? -32.301 -34.933 -12.98 1 88.75 348 PHE B N 1
ATOM 9867 C CA . PHE B 1 348 ? -31.068 -35.577 -12.541 1 88.75 348 PHE B CA 1
ATOM 9868 C C . PHE B 1 348 ? -31.196 -36.068 -11.104 1 88.75 348 PHE B C 1
ATOM 9870 O O . PHE B 1 348 ? -30.688 -37.137 -10.76 1 88.75 348 PHE B O 1
ATOM 9877 N N . PHE B 1 349 ? -31.854 -35.254 -10.391 1 81.62 349 PHE B N 1
ATOM 9878 C CA . PHE B 1 349 ? -32.02 -35.634 -8.993 1 81.62 349 PHE B CA 1
ATOM 9879 C C . PHE B 1 349 ? -32.736 -36.974 -8.878 1 81.62 349 PHE B C 1
ATOM 9881 O O . PHE B 1 349 ? -32.336 -37.832 -8.088 1 81.62 349 PHE B O 1
ATOM 9888 N N . GLY B 1 350 ? -33.792 -37.123 -9.64 1 79.5 350 GLY B N 1
ATOM 9889 C CA . GLY B 1 350 ? -34.497 -38.395 -9.665 1 79.5 350 GLY B CA 1
ATOM 9890 C C . GLY B 1 350 ? -33.633 -39.548 -10.138 1 79.5 350 GLY B C 1
ATOM 9891 O O . GLY B 1 350 ? -33.675 -40.638 -9.565 1 79.5 350 GLY B O 1
ATOM 9892 N N . PHE B 1 351 ? -32.874 -39.332 -11.08 1 87.05 351 PHE B N 1
ATOM 9893 C CA . PHE B 1 351 ? -31.957 -40.336 -11.606 1 87.05 351 PHE B CA 1
ATOM 9894 C C . PHE B 1 351 ? -30.935 -40.742 -10.552 1 87.05 351 PHE B C 1
ATOM 9896 O O . PHE B 1 351 ? -30.657 -41.93 -10.374 1 87.05 351 PHE B O 1
ATOM 9903 N N . PHE B 1 352 ? -30.401 -39.769 -9.868 1 88.5 352 PHE B N 1
ATOM 9904 C CA . PHE B 1 352 ? -29.349 -39.998 -8.885 1 88.5 352 PHE B CA 1
ATOM 9905 C C . PHE B 1 352 ? -29.86 -40.858 -7.735 1 88.5 352 PHE B C 1
ATOM 9907 O O . PHE B 1 352 ? -29.205 -41.824 -7.337 1 88.5 352 PHE B O 1
ATOM 9914 N N . ILE B 1 353 ? -31.039 -40.494 -7.3 1 82.13 353 ILE B N 1
ATOM 9915 C CA . ILE B 1 353 ? -31.611 -41.247 -6.19 1 82.13 353 ILE B CA 1
ATOM 9916 C C . ILE B 1 353 ? -31.903 -42.679 -6.634 1 82.13 353 ILE B C 1
ATOM 9918 O O . ILE B 1 353 ? -31.738 -43.622 -5.857 1 82.13 353 ILE B O 1
ATOM 9922 N N . GLY B 1 354 ? -32.236 -42.805 -7.872 1 82.07 354 GLY B N 1
ATOM 9923 C CA . GLY B 1 354 ? -32.529 -44.124 -8.411 1 82.07 354 GLY B CA 1
ATOM 9924 C C . GLY B 1 354 ? -31.291 -44.983 -8.591 1 82.07 354 GLY B C 1
ATOM 9925 O O . GLY B 1 354 ? -31.38 -46.212 -8.611 1 82.07 354 GLY B O 1
ATOM 9926 N N . SER B 1 355 ? -30.161 -44.351 -8.669 1 82.76 355 SER B N 1
ATOM 9927 C CA . SER B 1 355 ? -28.924 -45.072 -8.945 1 82.76 355 SER B CA 1
ATOM 9928 C C . SER B 1 355 ? -28.251 -45.531 -7.656 1 82.76 355 SER B C 1
ATOM 9930 O O . SER B 1 355 ? -27.26 -46.263 -7.693 1 82.76 355 SER B O 1
ATOM 9932 N N . LEU B 1 356 ? -28.777 -45.104 -6.488 1 82.56 356 LEU B N 1
ATOM 9933 C CA . LEU B 1 356 ? -28.139 -45.374 -5.204 1 82.56 356 LEU B CA 1
ATOM 9934 C C . LEU B 1 356 ? -28.378 -46.817 -4.772 1 82.56 356 LEU B C 1
ATOM 9936 O O . LEU B 1 356 ? -27.542 -47.41 -4.086 1 82.56 356 LEU B O 1
ATOM 9940 N N . PRO B 1 357 ? -29.487 -47.417 -5.223 1 69.05 357 PRO B N 1
ATOM 9941 C CA . PRO B 1 357 ? -29.759 -48.771 -4.737 1 69.05 357 PRO B CA 1
ATOM 9942 C C . PRO B 1 357 ? -28.652 -49.76 -5.096 1 69.05 357 PRO B C 1
ATOM 9944 O O . PRO B 1 357 ? -27.796 -49.458 -5.931 1 69.05 357 PRO B O 1
ATOM 9947 N N . SER B 1 358 ? -28.432 -50.907 -4.363 1 60.55 358 SER B N 1
ATOM 9948 C CA . SER B 1 358 ? -27.39 -51.923 -4.254 1 60.55 358 SER B CA 1
ATOM 9949 C C . SER B 1 358 ? -26.995 -52.458 -5.626 1 60.55 358 SER B C 1
ATOM 9951 O O . SER B 1 358 ? -25.892 -52.981 -5.799 1 60.55 358 SER B O 1
ATOM 9953 N N . ASN B 1 359 ? -27.742 -52.399 -6.675 1 61.25 359 ASN B N 1
ATOM 9954 C CA . ASN B 1 359 ? -27.328 -53.006 -7.936 1 61.25 359 ASN B CA 1
ATOM 9955 C C . ASN B 1 359 ? -26.746 -51.969 -8.893 1 61.25 359 ASN B C 1
ATOM 9957 O O . ASN B 1 359 ? -26.895 -52.089 -10.11 1 61.25 359 ASN B O 1
ATOM 9961 N N . SER B 1 360 ? -25.965 -51.006 -8.328 1 74.35 360 SER B N 1
ATOM 9962 C CA . SER B 1 360 ? -25.408 -49.947 -9.164 1 74.35 360 SER B CA 1
ATOM 9963 C C . SER B 1 360 ? -24.172 -50.429 -9.916 1 74.35 360 SER B C 1
ATOM 9965 O O . SER B 1 360 ? -23.385 -51.218 -9.388 1 74.35 360 SER B O 1
ATOM 9967 N N . SER B 1 361 ? -24.088 -50.14 -11.168 1 79.44 361 SER B N 1
ATOM 9968 C CA . SER B 1 361 ? -22.928 -50.447 -11.999 1 79.44 361 SER B CA 1
ATOM 9969 C C . SER B 1 361 ? -21.736 -49.57 -11.63 1 79.44 361 SER B C 1
ATOM 9971 O O . SER B 1 361 ? -20.599 -49.874 -11.996 1 79.44 361 SER B O 1
ATOM 9973 N N . ASN B 1 362 ? -22.087 -48.514 -10.915 1 87.92 362 ASN B N 1
ATOM 9974 C CA . ASN B 1 362 ? -21.02 -47.641 -10.438 1 87.92 362 ASN B CA 1
ATOM 9975 C C . ASN B 1 362 ? -20.251 -48.275 -9.282 1 87.92 362 ASN B C 1
ATOM 9977 O O . ASN B 1 362 ? -20.82 -48.53 -8.219 1 87.92 362 ASN B O 1
ATOM 9981 N N . PRO B 1 363 ? -18.98 -48.523 -9.507 1 87.91 363 PRO B N 1
ATOM 9982 C CA . PRO B 1 363 ? -18.21 -49.28 -8.518 1 87.91 363 PRO B CA 1
ATOM 9983 C C . PRO B 1 363 ? -18.055 -48.535 -7.194 1 87.91 363 PRO B C 1
ATOM 9985 O O . PRO B 1 363 ? -17.721 -49.144 -6.174 1 87.91 363 PRO B O 1
ATOM 9988 N N . TRP B 1 364 ? -18.383 -47.296 -7.128 1 90.34 364 TRP B N 1
ATOM 9989 C CA . TRP B 1 364 ? -18.122 -46.523 -5.918 1 90.34 364 TRP B CA 1
ATOM 9990 C C . TRP B 1 364 ? -19.406 -46.297 -5.128 1 90.34 364 TRP B C 1
ATOM 9992 O O . TRP B 1 364 ? -19.368 -45.819 -3.992 1 90.34 364 TRP B O 1
ATOM 10002 N N . THR B 1 365 ? -20.559 -46.628 -5.681 1 88.78 365 THR B N 1
ATOM 10003 C CA . THR B 1 365 ? -21.844 -46.306 -5.07 1 88.78 365 THR B CA 1
ATOM 10004 C C . THR B 1 365 ? -21.988 -46.998 -3.717 1 88.78 365 THR B C 1
ATOM 10006 O O . THR B 1 365 ? -22.468 -46.396 -2.754 1 88.78 365 THR B O 1
ATOM 10009 N N . GLN B 1 366 ? -21.544 -48.238 -3.675 1 85.02 366 GLN B N 1
ATOM 10010 C CA . GLN B 1 366 ? -21.719 -49.006 -2.447 1 85.02 366 GLN B CA 1
ATOM 10011 C C . GLN B 1 366 ? -20.961 -48.366 -1.287 1 85.02 366 GLN B C 1
ATOM 10013 O O . GLN B 1 366 ? -21.495 -48.243 -0.183 1 85.02 366 GLN B O 1
ATOM 10018 N N . GLU B 1 367 ? -19.761 -48.014 -1.592 1 86.98 367 GLU B N 1
ATOM 10019 C CA . GLU B 1 367 ? -18.959 -47.403 -0.536 1 86.98 367 GLU B CA 1
ATOM 10020 C C . GLU B 1 367 ? -19.577 -46.09 -0.063 1 86.98 367 GLU B C 1
ATOM 10022 O O . GLU B 1 367 ? -19.521 -45.763 1.124 1 86.98 367 GLU B O 1
ATOM 10027 N N . TYR B 1 368 ? -20.2 -45.333 -0.916 1 88.2 368 TYR B N 1
ATOM 10028 C CA . TYR B 1 368 ? -20.792 -44.045 -0.571 1 88.2 368 TYR B CA 1
ATOM 10029 C C . TYR B 1 368 ? -22.082 -44.232 0.219 1 88.2 368 TYR B C 1
ATOM 10031 O O . TYR B 1 368 ? -22.357 -43.48 1.157 1 88.2 368 TYR B O 1
ATOM 10039 N N . VAL B 1 369 ? -22.85 -45.233 -0.063 1 85.08 369 VAL B N 1
ATOM 10040 C CA . VAL B 1 369 ? -24.118 -45.488 0.612 1 85.08 369 VAL B CA 1
ATOM 10041 C C . VAL B 1 369 ? -23.857 -46.015 2.021 1 85.08 369 VAL B C 1
ATOM 10043 O O . VAL B 1 369 ? -24.644 -45.77 2.938 1 85.08 369 VAL B O 1
ATOM 10046 N N . GLU B 1 370 ? -22.726 -46.635 2.153 1 84.54 370 GLU B N 1
ATOM 10047 C CA . GLU B 1 370 ? -22.362 -47.135 3.475 1 84.54 370 GLU B CA 1
ATOM 10048 C C . GLU B 1 370 ? -21.856 -46.009 4.372 1 84.54 370 GLU B C 1
ATOM 10050 O O . GLU B 1 370 ? -22.049 -46.043 5.589 1 84.54 370 GLU B O 1
ATOM 10055 N N . LYS B 1 371 ? -21.217 -45.082 3.7 1 84.26 371 LYS B N 1
ATOM 10056 C CA . LYS B 1 371 ? -20.597 -44.01 4.475 1 84.26 371 LYS B CA 1
ATOM 10057 C C . LYS B 1 371 ? -21.607 -42.913 4.8 1 84.26 371 LYS B C 1
ATOM 10059 O O . LYS B 1 371 ? -21.554 -42.313 5.876 1 84.26 371 LYS B O 1
ATOM 10064 N N . TYR B 1 372 ? -22.549 -42.61 3.849 1 80.56 372 TYR B N 1
ATOM 10065 C CA . TYR B 1 372 ? -23.451 -41.475 4.006 1 80.56 372 TYR B CA 1
ATOM 10066 C C . TYR B 1 372 ? -24.892 -41.942 4.175 1 80.56 372 TYR B C 1
ATOM 10068 O O . TYR B 1 372 ? -25.262 -43.017 3.698 1 80.56 372 TYR B O 1
ATOM 10076 N N . LYS B 1 373 ? -25.585 -41.154 4.921 1 75.27 373 LYS B N 1
ATOM 10077 C CA . LYS B 1 373 ? -27.007 -41.428 5.113 1 75.27 373 LYS B CA 1
ATOM 10078 C C . LYS B 1 373 ? -27.83 -40.91 3.938 1 75.27 373 LYS B C 1
ATOM 10080 O O . LYS B 1 373 ? -27.359 -40.075 3.163 1 75.27 373 LYS B O 1
ATOM 10085 N N . LEU B 1 374 ? -28.941 -41.51 3.746 1 69.41 374 LEU B N 1
ATOM 10086 C CA . LEU B 1 374 ? -29.826 -41.135 2.648 1 69.41 374 LEU B CA 1
ATOM 10087 C C . LEU B 1 374 ? -30.079 -39.631 2.643 1 69.41 374 LEU B C 1
ATOM 10089 O O . LEU B 1 374 ? -30.174 -39.017 1.578 1 69.41 374 LEU B O 1
ATOM 10093 N N . CYS B 1 375 ? -30.138 -39.031 3.792 1 68.34 375 CYS B N 1
ATOM 10094 C CA . CYS B 1 375 ? -30.397 -37.6 3.909 1 68.34 375 CYS B CA 1
ATOM 10095 C C . CYS B 1 375 ? -29.243 -36.789 3.332 1 68.34 375 CYS B C 1
ATOM 10097 O O . CYS B 1 375 ? -29.441 -35.665 2.867 1 68.34 375 CYS B O 1
ATOM 10099 N N . ASP B 1 376 ? -28.075 -37.448 3.314 1 71.22 376 ASP B N 1
ATOM 10100 C CA . ASP B 1 376 ? -26.904 -36.749 2.794 1 71.22 376 ASP B CA 1
ATOM 10101 C C . ASP B 1 376 ? -26.967 -36.628 1.273 1 71.22 376 ASP B C 1
ATOM 10103 O O . ASP B 1 376 ? -26.38 -35.712 0.694 1 71.22 376 ASP B O 1
ATOM 10107 N N . PHE B 1 377 ? -27.743 -37.555 0.768 1 71.59 377 PHE B N 1
ATOM 10108 C CA . PHE B 1 377 ? -27.847 -37.574 -0.686 1 71.59 377 PHE B CA 1
ATOM 10109 C C . PHE B 1 377 ? -28.997 -36.693 -1.158 1 71.59 377 PHE B C 1
ATOM 10111 O O . PHE B 1 377 ? -29.045 -36.299 -2.325 1 71.59 377 PHE B O 1
ATOM 10118 N N . LEU B 1 378 ? -29.992 -36.523 -0.242 1 61.06 378 LEU B N 1
ATOM 10119 C CA . LEU B 1 378 ? -31.224 -35.831 -0.605 1 61.06 378 LEU B CA 1
ATOM 10120 C C . LEU B 1 378 ? -31.065 -34.322 -0.452 1 61.06 378 LEU B C 1
ATOM 10122 O O . LEU B 1 378 ? -30.361 -33.856 0.447 1 61.06 378 LEU B O 1
ATOM 10126 N N . ALA B 1 379 ? -30.903 -33.609 -1.63 1 50.96 379 ALA B N 1
ATOM 10127 C CA . ALA B 1 379 ? -30.949 -32.15 -1.695 1 50.96 379 ALA B CA 1
ATOM 10128 C C . ALA B 1 379 ? -32.272 -31.619 -1.151 1 50.96 379 ALA B C 1
ATOM 10130 O O . ALA B 1 379 ? -33.321 -32.241 -1.335 1 50.96 379 ALA B O 1
ATOM 10131 N N . GLY B 1 380 ? -32.545 -30.942 0.129 1 43.85 380 GLY B N 1
ATOM 10132 C CA . GLY B 1 380 ? -33.768 -30.224 0.452 1 43.85 380 GLY B CA 1
ATOM 10133 C C . GLY B 1 380 ? -34.228 -30.441 1.881 1 43.85 380 GLY B C 1
ATOM 10134 O O . GLY B 1 380 ? -33.506 -31.029 2.688 1 43.85 380 GLY B O 1
ATOM 10135 N N . THR B 1 381 ? -35.625 -30.038 2.178 1 41.01 381 THR B N 1
ATOM 10136 C CA . THR B 1 381 ? -36.456 -29.776 3.347 1 41.01 381 THR B CA 1
ATOM 10137 C C . THR B 1 381 ? -36.645 -31.046 4.172 1 41.01 381 THR B C 1
ATOM 10139 O O . THR B 1 381 ? -37.227 -31.006 5.258 1 41.01 381 THR B O 1
ATOM 10142 N N . VAL B 1 382 ? -36.68 -32.137 3.56 1 41.96 382 VAL B N 1
ATOM 10143 C CA . VAL B 1 382 ? -37.314 -33.218 4.309 1 41.96 382 VAL B CA 1
ATOM 10144 C C . VAL B 1 382 ? -36.409 -33.647 5.463 1 41.96 382 VAL B C 1
ATOM 10146 O O . VAL B 1 382 ? -36.873 -34.257 6.429 1 41.96 382 VAL B O 1
ATOM 10149 N N . CYS B 1 383 ? -35.138 -33.867 5.245 1 45.06 383 CYS B N 1
ATOM 10150 C CA . CYS B 1 383 ? -34.369 -34.344 6.388 1 45.06 383 CYS B CA 1
ATOM 10151 C C . CYS B 1 383 ? -34.154 -33.229 7.405 1 45.06 383 CYS B C 1
ATOM 10153 O O . CYS B 1 383 ? -34.314 -32.05 7.082 1 45.06 383 CYS B O 1
ATOM 10155 N N . THR B 1 384 ? -33.852 -33.519 8.716 1 42.47 384 THR B N 1
ATOM 10156 C CA . THR B 1 384 ? -33.701 -32.485 9.733 1 42.47 384 THR B CA 1
ATOM 10157 C C . THR B 1 384 ? -33.043 -31.24 9.145 1 42.47 384 THR B C 1
ATOM 10159 O O . THR B 1 384 ? -32.197 -31.34 8.254 1 42.47 384 THR B O 1
ATOM 10162 N N . ALA B 1 385 ? -33.794 -30.013 9.355 1 39.07 385 ALA B N 1
ATOM 10163 C CA . ALA B 1 385 ? -33.692 -28.617 8.939 1 39.07 385 ALA B CA 1
ATOM 10164 C C . ALA B 1 385 ? -32.241 -28.231 8.666 1 39.07 385 ALA B C 1
ATOM 10166 O O . ALA B 1 385 ? -31.968 -27.376 7.82 1 39.07 385 ALA B O 1
ATOM 10167 N N . ASN B 1 386 ? -31.403 -28.509 9.589 1 39.05 386 ASN B N 1
ATOM 10168 C CA . ASN B 1 386 ? -30.139 -27.787 9.686 1 39.05 386 ASN B CA 1
ATOM 10169 C C . ASN B 1 386 ? -29.211 -28.123 8.522 1 39.05 386 ASN B C 1
ATOM 10171 O O . ASN B 1 386 ? -28.231 -27.415 8.28 1 39.05 386 ASN B O 1
ATOM 10175 N N . GLU B 1 387 ? -29.186 -29.394 8.097 1 40.75 387 GLU B N 1
ATOM 10176 C CA . GLU B 1 387 ? -27.953 -29.871 7.477 1 40.75 387 GLU B CA 1
ATOM 10177 C C . GLU B 1 387 ? -27.937 -29.571 5.98 1 40.75 387 GLU B C 1
ATOM 10179 O O . GLU B 1 387 ? -26.922 -29.779 5.312 1 40.75 387 GLU B O 1
ATOM 10184 N N . THR B 1 388 ? -29.018 -29.699 5.324 1 40.8 388 THR B N 1
ATOM 10185 C CA . THR B 1 388 ? -28.892 -29.929 3.889 1 40.8 388 THR B CA 1
ATOM 10186 C C . THR B 1 388 ? -28.472 -28.65 3.171 1 40.8 388 THR B C 1
ATOM 10188 O O . THR B 1 388 ? -29.312 -27.937 2.619 1 40.8 388 THR B O 1
ATOM 10191 N N . ASP B 1 389 ? -27.868 -27.79 3.78 1 44.78 389 ASP B N 1
ATOM 10192 C CA . ASP B 1 389 ? -27.457 -26.665 2.945 1 44.78 389 ASP B CA 1
ATOM 10193 C C . ASP B 1 389 ? -26.969 -27.144 1.58 1 44.78 389 ASP B C 1
ATOM 10195 O O . ASP B 1 389 ? -26.284 -28.164 1.482 1 44.78 389 ASP B O 1
ATOM 10199 N N . SER B 1 390 ? -27.646 -26.644 0.536 1 47.49 390 SER B N 1
ATOM 10200 C CA . SER B 1 390 ? -27.582 -26.669 -0.922 1 47.49 390 SER B CA 1
ATOM 10201 C C . SER B 1 390 ? -26.153 -26.47 -1.416 1 47.49 390 SER B C 1
ATOM 10203 O O . SER B 1 390 ? -25.572 -25.398 -1.234 1 47.49 390 SER B O 1
ATOM 10205 N N . ILE B 1 391 ? -25.376 -27.463 -1.195 1 51.28 391 ILE B N 1
ATOM 10206 C CA . ILE B 1 391 ? -24.143 -27.51 -1.973 1 51.28 391 ILE B CA 1
ATOM 10207 C C . ILE B 1 391 ? -24.409 -27.016 -3.393 1 51.28 391 ILE B C 1
ATOM 10209 O O . ILE B 1 391 ? -25.427 -27.362 -3.997 1 51.28 391 ILE B O 1
ATOM 10213 N N . SER B 1 392 ? -23.84 -25.993 -3.768 1 56.54 392 SER B N 1
ATOM 10214 C CA . SER B 1 392 ? -23.926 -25.487 -5.134 1 56.54 392 SER B CA 1
ATOM 10215 C C . SER B 1 392 ? -23.917 -26.627 -6.148 1 56.54 392 SER B C 1
ATOM 10217 O O . SER B 1 392 ? -23.05 -27.502 -6.098 1 56.54 392 SER B O 1
ATOM 10219 N N . PRO B 1 393 ? -25.012 -26.78 -6.804 1 66.37 393 PRO B N 1
ATOM 10220 C CA . PRO B 1 393 ? -25.095 -27.857 -7.793 1 66.37 393 PRO B CA 1
ATOM 10221 C C . PRO B 1 393 ? -24.051 -27.723 -8.9 1 66.37 393 PRO B C 1
ATOM 10223 O O . PRO B 1 393 ? -23.959 -26.674 -9.543 1 66.37 393 PRO B O 1
ATOM 10226 N N . HIS B 1 394 ? -23.062 -28.642 -8.871 1 82.48 394 HIS B N 1
ATOM 10227 C CA . HIS B 1 394 ? -22.054 -28.63 -9.926 1 82.48 394 HIS B CA 1
ATOM 10228 C C . HIS B 1 394 ? -22.344 -29.696 -10.977 1 82.48 394 HIS B C 1
ATOM 10230 O O . HIS B 1 394 ? -21.631 -29.798 -11.977 1 82.48 394 HIS B O 1
ATOM 10236 N N . GLU B 1 395 ? -23.464 -30.353 -10.792 1 89.1 395 GLU B N 1
ATOM 10237 C CA . GLU B 1 395 ? -23.797 -31.446 -11.702 1 89.1 395 GLU B CA 1
ATOM 10238 C C . GLU B 1 395 ? -24.105 -30.923 -13.102 1 89.1 395 GLU B C 1
ATOM 10240 O O . GLU B 1 395 ? -23.767 -31.566 -14.098 1 89.1 395 GLU B O 1
ATOM 10245 N N . THR B 1 396 ? -24.703 -29.757 -13.055 1 90.1 396 THR B N 1
ATOM 10246 C CA . THR B 1 396 ? -25.057 -29.216 -14.363 1 90.1 396 THR B CA 1
ATOM 10247 C C . THR B 1 396 ? -23.805 -28.827 -15.144 1 90.1 396 THR B C 1
ATOM 10249 O O . THR B 1 396 ? -23.806 -28.842 -16.377 1 90.1 396 THR B O 1
ATOM 10252 N N . LEU B 1 397 ? -22.784 -28.507 -14.451 1 92.16 397 LEU B N 1
ATOM 10253 C CA . LEU B 1 397 ? -21.541 -28.158 -15.129 1 92.16 397 LEU B CA 1
ATOM 10254 C C . LEU B 1 397 ? -20.9 -29.39 -15.758 1 92.16 397 LEU B C 1
ATOM 10256 O O . LEU B 1 397 ? -20.319 -29.308 -16.842 1 92.16 397 LEU B O 1
ATOM 10260 N N . VAL B 1 398 ? -21.02 -30.515 -15.077 1 95.5 398 VAL B N 1
ATOM 10261 C CA . VAL B 1 398 ? -20.543 -31.77 -15.648 1 95.5 398 VAL B CA 1
ATOM 10262 C C . VAL B 1 398 ? -21.382 -32.133 -16.871 1 95.5 398 VAL B C 1
ATOM 10264 O O . VAL B 1 398 ? -20.841 -32.516 -17.911 1 95.5 398 VAL B O 1
ATOM 10267 N N . ILE B 1 399 ? -22.684 -32.009 -16.733 1 95.33 399 ILE B N 1
ATOM 10268 C CA . ILE B 1 399 ? -23.6 -32.31 -17.828 1 95.33 399 ILE B CA 1
ATOM 10269 C C . ILE B 1 399 ? -23.28 -31.421 -19.028 1 95.33 399 ILE B C 1
ATOM 10271 O O . ILE B 1 399 ? -23.223 -31.898 -20.164 1 95.33 399 ILE B O 1
ATOM 10275 N N . ASP B 1 400 ? -23.024 -30.199 -18.765 1 95.04 400 ASP B N 1
ATOM 10276 C CA . ASP B 1 400 ? -22.688 -29.259 -19.831 1 95.04 400 ASP B CA 1
ATOM 10277 C C . ASP B 1 400 ? -21.386 -29.657 -20.523 1 95.04 400 ASP B C 1
ATOM 10279 O O . ASP B 1 400 ? -21.244 -29.485 -21.735 1 95.04 400 ASP B O 1
ATOM 10283 N N . SER B 1 401 ? -20.458 -30.158 -19.791 1 96.8 401 SER B N 1
ATOM 10284 C CA . SER B 1 401 ? -19.183 -30.579 -20.362 1 96.8 401 SER B CA 1
ATOM 10285 C C . SER B 1 401 ? -19.367 -31.753 -21.318 1 96.8 401 SER B C 1
ATOM 10287 O O . SER B 1 401 ? -18.767 -31.784 -22.394 1 96.8 401 SER B O 1
ATOM 10289 N N . VAL B 1 402 ? -20.171 -32.685 -20.949 1 97.72 402 VAL B N 1
ATOM 10290 C CA . VAL B 1 402 ? -20.44 -33.845 -21.792 1 97.72 402 VAL B CA 1
ATOM 10291 C C . VAL B 1 402 ? -21.195 -33.409 -23.046 1 97.72 402 VAL B C 1
ATOM 10293 O O . VAL B 1 402 ? -20.878 -33.849 -24.153 1 97.72 402 VAL B O 1
ATOM 10296 N N . TYR B 1 403 ? -22.154 -32.564 -22.849 1 96.68 403 TYR B N 1
ATOM 10297 C CA . TYR B 1 403 ? -22.933 -32.078 -23.982 1 96.68 403 TYR B CA 1
ATOM 10298 C C . TYR B 1 403 ? -22.062 -31.27 -24.936 1 96.68 403 TYR B C 1
ATOM 10300 O O . TYR B 1 403 ? -22.277 -31.289 -26.15 1 96.68 403 TYR B O 1
ATOM 10308 N N . ALA B 1 404 ? -21.107 -30.546 -24.392 1 97.42 404 ALA B N 1
ATOM 10309 C CA . ALA B 1 404 ? -20.179 -29.831 -25.265 1 97.42 404 ALA B CA 1
ATOM 10310 C C . ALA B 1 404 ? -19.472 -30.79 -26.217 1 97.42 404 ALA B C 1
ATOM 10312 O O . ALA B 1 404 ? -19.366 -30.519 -27.416 1 97.42 404 ALA B O 1
ATOM 10313 N N . PHE B 1 405 ? -18.999 -31.93 -25.694 1 97.98 405 PHE B N 1
ATOM 10314 C CA . PHE B 1 405 ? -18.365 -32.939 -26.534 1 97.98 405 PHE B CA 1
ATOM 10315 C C . PHE B 1 405 ? -19.357 -33.505 -27.543 1 97.98 405 PHE B C 1
ATOM 10317 O O . PHE B 1 405 ? -19.019 -33.7 -28.712 1 97.98 405 PHE B O 1
ATOM 10324 N N . ALA B 1 406 ? -20.6 -33.767 -27.084 1 96.95 406 ALA B N 1
ATOM 10325 C CA . ALA B 1 406 ? -21.607 -34.374 -27.951 1 96.95 406 ALA B CA 1
ATOM 10326 C C . ALA B 1 406 ? -21.943 -33.46 -29.125 1 96.95 406 ALA B C 1
ATOM 10328 O O . ALA B 1 406 ? -22.016 -33.911 -30.271 1 96.95 406 ALA B O 1
ATOM 10329 N N . TYR B 1 407 ? -22.153 -32.221 -28.834 1 96.68 407 TYR B N 1
ATOM 10330 C CA . TYR B 1 407 ? -22.48 -31.271 -29.891 1 96.68 407 TYR B CA 1
ATOM 10331 C C . TYR B 1 407 ? -21.305 -31.09 -30.845 1 96.68 407 TYR B C 1
ATOM 10333 O O . TYR B 1 407 ? -21.495 -30.97 -32.058 1 96.68 407 TYR B O 1
ATOM 10341 N N . ALA B 1 408 ? -20.089 -31.036 -30.306 1 97.26 408 ALA B N 1
ATOM 10342 C CA . ALA B 1 408 ? -18.899 -30.903 -31.143 1 97.26 408 ALA B CA 1
ATOM 10343 C C . ALA B 1 408 ? -18.719 -32.125 -32.038 1 97.26 408 ALA B C 1
ATOM 10345 O O . ALA B 1 408 ? -18.422 -31.993 -33.228 1 97.26 408 ALA B O 1
ATOM 10346 N N . LEU B 1 409 ? -18.902 -33.33 -31.465 1 96.09 409 LEU B N 1
ATOM 10347 C CA . LEU B 1 409 ? -18.783 -34.572 -32.219 1 96.09 409 LEU B CA 1
ATOM 10348 C C . LEU B 1 409 ? -19.856 -34.657 -33.3 1 96.09 409 LEU B C 1
ATOM 10350 O O . LEU B 1 409 ? -19.581 -35.089 -34.421 1 96.09 409 LEU B O 1
ATOM 10354 N N . ASP B 1 410 ? -21.07 -34.258 -32.9 1 94.43 410 ASP B N 1
ATOM 10355 C CA . ASP B 1 410 ? -22.176 -34.274 -33.852 1 94.43 410 ASP B CA 1
ATOM 10356 C C . ASP B 1 410 ? -21.87 -33.396 -35.064 1 94.43 410 ASP B C 1
ATOM 10358 O O . ASP B 1 410 ? -22.069 -33.815 -36.206 1 94.43 410 ASP B O 1
ATOM 10362 N N . SER B 1 411 ? -21.377 -32.22 -34.784 1 94.46 411 SER B N 1
ATOM 10363 C CA . SER B 1 411 ? -21.039 -31.287 -35.854 1 94.46 411 SER B CA 1
ATOM 10364 C C . SER B 1 411 ? -19.859 -31.792 -36.676 1 94.46 411 SER B C 1
ATOM 10366 O O . SER B 1 411 ? -19.857 -31.679 -37.903 1 94.46 411 SER B O 1
ATOM 10368 N N . MET B 1 412 ? -18.89 -32.329 -36.031 1 94.76 412 MET B N 1
ATOM 10369 C CA . MET B 1 412 ? -17.698 -32.837 -36.705 1 94.76 412 MET B CA 1
ATOM 10370 C C . MET B 1 412 ? -18.045 -34.014 -37.611 1 94.76 412 MET B C 1
ATOM 10372 O O . MET B 1 412 ? -17.641 -34.046 -38.775 1 94.76 412 MET B O 1
ATOM 10376 N N . LEU B 1 413 ? -18.874 -34.956 -37.104 1 93.29 413 LEU B N 1
ATOM 10377 C CA . LEU B 1 413 ? -19.198 -36.168 -37.849 1 93.29 413 LEU B CA 1
ATOM 10378 C C . LEU B 1 413 ? -20.176 -35.866 -38.98 1 93.29 413 LEU B C 1
ATOM 10380 O O . LEU B 1 413 ? -20.12 -36.496 -40.039 1 93.29 413 LEU B O 1
ATOM 10384 N N . THR B 1 414 ? -21.027 -34.849 -38.728 1 92.16 414 THR B N 1
ATOM 10385 C CA . THR B 1 414 ? -21.912 -34.412 -39.801 1 92.16 414 THR B CA 1
ATOM 10386 C C . THR B 1 414 ? -21.11 -33.826 -40.959 1 92.16 414 THR B C 1
ATOM 10388 O O . THR B 1 414 ? -21.421 -34.075 -42.126 1 92.16 414 THR B O 1
ATOM 10391 N N . ALA B 1 415 ? -20.091 -33.068 -40.632 1 90.91 415 ALA B N 1
ATOM 10392 C CA . ALA B 1 415 ? -19.282 -32.416 -41.657 1 90.91 415 ALA B CA 1
ATOM 10393 C C . ALA B 1 415 ? -18.386 -33.423 -42.372 1 90.91 415 ALA B C 1
ATOM 10395 O O . ALA B 1 415 ? -18.177 -33.327 -43.584 1 90.91 415 ALA B O 1
ATOM 10396 N N . GLU B 1 416 ? -17.923 -34.477 -41.621 1 89.08 416 GLU B N 1
ATOM 10397 C CA . GLU B 1 416 ? -16.937 -35.41 -42.157 1 89.08 416 GLU B CA 1
ATOM 10398 C C . GLU B 1 416 ? -17.612 -36.629 -42.779 1 89.08 416 GLU B C 1
ATOM 10400 O O . GLU B 1 416 ? -17.104 -37.202 -43.745 1 89.08 416 GLU B O 1
ATOM 10405 N N . CYS B 1 417 ? -18.679 -37.148 -42.126 1 87.25 417 CYS B N 1
ATOM 10406 C CA . CYS B 1 417 ? -19.273 -38.415 -42.54 1 87.25 417 CYS B CA 1
ATOM 10407 C C . CYS B 1 417 ? -20.626 -38.19 -43.206 1 87.25 417 CYS B C 1
ATOM 10409 O O . CYS B 1 417 ? -21.218 -39.125 -43.748 1 87.25 417 CYS B O 1
ATOM 10411 N N . GLY B 1 418 ? -21.18 -37.032 -43.306 1 80.85 418 GLY B N 1
ATOM 10412 C CA . GLY B 1 418 ? -22.491 -36.767 -43.876 1 80.85 418 GLY B CA 1
ATOM 10413 C C . GLY B 1 418 ? -23.626 -37.003 -42.898 1 80.85 418 GLY B C 1
ATOM 10414 O O . GLY B 1 418 ? -23.391 -37.253 -41.714 1 80.85 418 GLY B O 1
ATOM 10415 N N . ASP B 1 419 ? -25.004 -36.897 -43.16 1 69.05 419 ASP B N 1
ATOM 10416 C CA . ASP B 1 419 ? -26.151 -36.756 -42.269 1 69.05 419 ASP B CA 1
ATOM 10417 C C . ASP B 1 419 ? -26.626 -38.117 -41.765 1 69.05 419 ASP B C 1
ATOM 10419 O O . ASP B 1 419 ? -27.385 -38.196 -40.797 1 69.05 419 ASP B O 1
ATOM 10423 N N . THR B 1 420 ? -26.514 -39.36 -42.269 1 62 420 THR B N 1
ATOM 10424 C CA . THR B 1 420 ? -27.438 -40.418 -41.877 1 62 420 THR B CA 1
ATOM 10425 C C . THR B 1 420 ? -26.682 -41.605 -41.287 1 62 420 THR B C 1
ATOM 10427 O O . THR B 1 420 ? -27.201 -42.307 -40.416 1 62 420 THR B O 1
ATOM 10430 N N . ASP B 1 421 ? -25.507 -42.178 -41.649 1 63.85 421 ASP B N 1
ATOM 10431 C CA . ASP B 1 421 ? -24.981 -43.469 -41.216 1 63.85 421 ASP B CA 1
ATOM 10432 C C . ASP B 1 421 ? -23.49 -43.376 -40.9 1 63.85 421 ASP B C 1
ATOM 10434 O O . ASP B 1 421 ? -22.651 -43.526 -41.79 1 63.85 421 ASP B O 1
ATOM 10438 N N . TRP B 1 422 ? -23.28 -43.138 -39.514 1 78.84 422 TRP B N 1
ATOM 10439 C CA . TRP B 1 422 ? -21.879 -42.897 -39.185 1 78.84 422 TRP B CA 1
ATOM 10440 C C . TRP B 1 422 ? -21.171 -44.2 -38.829 1 78.84 422 TRP B C 1
ATOM 10442 O O . TRP B 1 422 ? -19.958 -44.213 -38.604 1 78.84 422 TRP B O 1
ATOM 10452 N N . GLY B 1 423 ? -21.899 -45.322 -38.666 1 70.72 423 GLY B N 1
ATOM 10453 C CA . GLY B 1 423 ? -21.324 -46.591 -38.251 1 70.72 423 GLY B CA 1
ATOM 10454 C C . GLY B 1 423 ? -20.087 -46.973 -39.041 1 70.72 423 GLY B C 1
ATOM 10455 O O . GLY B 1 423 ? -19.154 -47.567 -38.496 1 70.72 423 GLY B O 1
ATOM 10456 N N . GLY B 1 424 ? -20.034 -46.688 -40.31 1 71.5 424 GLY B N 1
ATOM 10457 C CA . GLY B 1 424 ? -18.919 -47.122 -41.137 1 71.5 424 GLY B CA 1
ATOM 10458 C C . GLY B 1 424 ? -17.947 -46.004 -41.462 1 71.5 424 GLY B C 1
ATOM 10459 O O . GLY B 1 424 ? -17.04 -46.181 -42.278 1 71.5 424 GLY B O 1
ATOM 10460 N N . CYS B 1 425 ? -18.155 -44.884 -40.769 1 84.11 425 CYS B N 1
ATOM 10461 C CA . CYS B 1 425 ? -17.324 -43.718 -41.048 1 84.11 425 CYS B CA 1
ATOM 10462 C C . CYS B 1 425 ? -15.988 -43.813 -40.321 1 84.11 425 CYS B C 1
ATOM 10464 O O . CYS B 1 425 ? -15.946 -44.112 -39.126 1 84.11 425 CYS B O 1
ATOM 10466 N N . ALA B 1 426 ? -14.857 -43.702 -40.949 1 82.62 426 ALA B N 1
ATOM 10467 C CA . ALA B 1 426 ? -13.491 -43.812 -40.443 1 82.62 426 ALA B CA 1
ATOM 10468 C C . ALA B 1 426 ? -13.232 -42.793 -39.337 1 82.62 426 ALA B C 1
ATOM 10470 O O . ALA B 1 426 ? -12.444 -43.047 -38.423 1 82.62 426 ALA B O 1
ATOM 10471 N N . ALA B 1 427 ? -13.971 -41.707 -39.414 1 86.8 427 ALA B N 1
ATOM 10472 C CA . ALA B 1 427 ? -13.766 -40.649 -38.428 1 86.8 427 ALA B CA 1
ATOM 10473 C C . ALA B 1 427 ? -14.238 -41.089 -37.045 1 86.8 427 ALA B C 1
ATOM 10475 O O . ALA B 1 427 ? -13.782 -40.56 -36.029 1 86.8 427 ALA B O 1
ATOM 10476 N N . VAL B 1 428 ? -15.124 -42.032 -37.008 1 87.63 428 VAL B N 1
ATOM 10477 C CA . VAL B 1 428 ? -15.633 -42.531 -35.734 1 87.63 428 VAL B CA 1
ATOM 10478 C C . VAL B 1 428 ? -14.582 -43.416 -35.069 1 87.63 428 VAL B C 1
ATOM 10480 O O . VAL B 1 428 ? -14.446 -43.416 -33.843 1 87.63 428 VAL B O 1
ATOM 10483 N N . GLU B 1 429 ? -13.775 -44.143 -35.882 1 80.67 429 GLU B N 1
ATOM 10484 C CA . GLU B 1 429 ? -12.77 -45.058 -35.35 1 80.67 429 GLU B CA 1
ATOM 10485 C C . GLU B 1 429 ? -11.526 -44.303 -34.887 1 80.67 429 GLU B C 1
ATOM 10487 O O . GLU B 1 429 ? -10.844 -44.733 -33.955 1 80.67 429 GLU B O 1
ATOM 10492 N N . ALA B 1 430 ? -11.332 -43.217 -35.646 1 83.75 430 ALA B N 1
ATOM 10493 C CA . ALA B 1 430 ? -10.133 -42.462 -35.293 1 83.75 430 ALA B CA 1
ATOM 10494 C C . ALA B 1 430 ? -10.437 -40.971 -35.177 1 83.75 430 ALA B C 1
ATOM 10496 O O . ALA B 1 430 ? -10.199 -40.208 -36.116 1 83.75 430 ALA B O 1
ATOM 10497 N N . ILE B 1 431 ? -10.877 -40.59 -34.01 1 90.08 431 ILE B N 1
ATOM 10498 C CA . ILE B 1 431 ? -11.225 -39.193 -33.778 1 90.08 431 ILE B CA 1
ATOM 10499 C C . ILE B 1 431 ? -9.955 -38.347 -33.718 1 90.08 431 ILE B C 1
ATOM 10501 O O . ILE B 1 431 ? -9.049 -38.632 -32.932 1 90.08 431 ILE B O 1
ATOM 10505 N N . ASP B 1 432 ? -9.891 -37.388 -34.559 1 89.9 432 ASP B N 1
ATOM 10506 C CA . ASP B 1 432 ? -8.794 -36.425 -34.542 1 89.9 432 ASP B CA 1
ATOM 10507 C C . ASP B 1 432 ? -9.024 -35.349 -33.483 1 89.9 432 ASP B C 1
ATOM 10509 O O . ASP B 1 432 ? -9.93 -34.524 -33.615 1 89.9 432 ASP B O 1
ATOM 10513 N N . GLY B 1 433 ? -8.208 -35.305 -32.5 1 93.59 433 GLY B N 1
ATOM 10514 C CA . GLY B 1 433 ? -8.376 -34.395 -31.378 1 93.59 433 GLY B CA 1
ATOM 10515 C C . GLY B 1 433 ? -8.293 -32.934 -31.778 1 93.59 433 GLY B C 1
ATOM 10516 O O . GLY B 1 433 ? -8.938 -32.08 -31.166 1 93.59 433 GLY B O 1
ATOM 10517 N N . GLU B 1 434 ? -7.521 -32.586 -32.775 1 92.02 434 GLU B N 1
ATOM 10518 C CA . GLU B 1 434 ? -7.388 -31.206 -33.231 1 92.02 434 GLU B CA 1
ATOM 10519 C C . GLU B 1 434 ? -8.661 -30.727 -33.922 1 92.02 434 GLU B C 1
ATOM 10521 O O . GLU B 1 434 ? -9.086 -29.586 -33.73 1 92.02 434 GLU B O 1
ATOM 10526 N N . VAL B 1 435 ? -9.181 -31.608 -34.715 1 94.71 435 VAL B N 1
ATOM 10527 C CA . VAL B 1 435 ? -10.424 -31.267 -35.398 1 94.71 435 VAL B CA 1
ATOM 10528 C C . VAL B 1 435 ? -11.557 -31.149 -34.381 1 94.71 435 VAL B C 1
ATOM 10530 O O . VAL B 1 435 ? -12.361 -30.216 -34.443 1 94.71 435 VAL B O 1
ATOM 10533 N N . LEU B 1 436 ? -11.585 -32.086 -33.496 1 96.3 436 LEU B N 1
ATOM 10534 C CA . LEU B 1 436 ? -12.615 -32.043 -32.464 1 96.3 436 LEU B CA 1
ATOM 10535 C C . LEU B 1 436 ? -12.511 -30.761 -31.645 1 96.3 436 LEU B C 1
ATOM 10537 O O . LEU B 1 436 ? -13.529 -30.164 -31.286 1 96.3 436 LEU B O 1
ATOM 10541 N N . LEU B 1 437 ? -11.296 -30.324 -31.325 1 95.91 437 LEU B N 1
ATOM 10542 C CA . LEU B 1 437 ? -11.077 -29.103 -30.557 1 95.91 437 LEU B CA 1
ATOM 10543 C C . LEU B 1 437 ? -11.665 -27.895 -31.279 1 95.91 437 LEU B C 1
ATOM 10545 O O . LEU B 1 437 ? -12.268 -27.023 -30.65 1 95.91 437 LEU B O 1
ATOM 10549 N N . SER B 1 438 ? -11.482 -27.825 -32.597 1 94.72 438 SER B N 1
ATOM 10550 C CA . SER B 1 438 ? -11.999 -26.706 -33.377 1 94.72 438 SER B CA 1
ATOM 10551 C C . SER B 1 438 ? -13.522 -26.642 -33.309 1 94.72 438 SER B C 1
ATOM 10553 O O . SER B 1 438 ? -14.102 -25.555 -33.281 1 94.72 438 SER B O 1
ATOM 10555 N N . TYR B 1 439 ? -14.109 -27.806 -33.257 1 95.86 439 TYR B N 1
ATOM 10556 C CA . TYR B 1 439 ? -15.564 -27.83 -33.163 1 95.86 439 TYR B CA 1
ATOM 10557 C C . TYR B 1 439 ? -16.023 -27.552 -31.737 1 95.86 439 TYR B C 1
ATOM 10559 O O . TYR B 1 439 ? -17.078 -26.948 -31.524 1 95.86 439 TYR B O 1
ATOM 10567 N N . LEU B 1 440 ? -15.258 -27.99 -30.768 1 96.68 440 LEU B N 1
ATOM 10568 C CA . LEU B 1 440 ? -15.574 -27.7 -29.374 1 96.68 440 LEU B CA 1
ATOM 10569 C C . LEU B 1 440 ? -15.596 -26.196 -29.123 1 96.68 440 LEU B C 1
ATOM 10571 O O . LEU B 1 440 ? -16.496 -25.688 -28.45 1 96.68 440 LEU B O 1
ATOM 10575 N N . LYS B 1 441 ? -14.664 -25.483 -29.665 1 94.54 441 LYS B N 1
ATOM 10576 C CA . LYS B 1 441 ? -14.535 -24.045 -29.447 1 94.54 441 LYS B CA 1
ATOM 10577 C C . LYS B 1 441 ? -15.694 -23.286 -30.087 1 94.54 441 LYS B C 1
ATOM 10579 O O . LYS B 1 441 ? -15.991 -22.154 -29.699 1 94.54 441 LYS B O 1
ATOM 10584 N N . LYS B 1 442 ? -16.4 -23.943 -30.977 1 93.97 442 LYS B N 1
ATOM 10585 C CA . LYS B 1 442 ? -17.493 -23.285 -31.687 1 93.97 442 LYS B CA 1
ATOM 10586 C C . LYS B 1 442 ? -18.848 -23.744 -31.155 1 93.97 442 LYS B C 1
ATOM 10588 O O . LYS B 1 442 ? -19.893 -23.304 -31.641 1 93.97 442 LYS B O 1
ATOM 10593 N N . THR B 1 443 ? -18.773 -24.57 -30.223 1 94.97 443 THR B N 1
ATOM 10594 C CA . THR B 1 443 ? -20.031 -25.089 -29.699 1 94.97 443 THR B CA 1
ATOM 10595 C C . THR B 1 443 ? -20.844 -23.975 -29.045 1 94.97 443 THR B C 1
ATOM 10597 O O . THR B 1 443 ? -20.284 -23.09 -28.396 1 94.97 443 THR B O 1
ATOM 10600 N N . ASP B 1 444 ? -22.07 -23.909 -29.3 1 93.17 444 ASP B N 1
ATOM 10601 C CA . ASP B 1 444 ? -23.064 -22.993 -28.749 1 93.17 444 ASP B CA 1
ATOM 10602 C C . ASP B 1 444 ? -24.396 -23.702 -28.517 1 93.17 444 ASP B C 1
ATOM 10604 O O . ASP B 1 444 ? -25.117 -24.007 -29.469 1 93.17 444 ASP B O 1
ATOM 10608 N N . PHE B 1 445 ? -24.682 -23.968 -27.25 1 93.74 445 PHE B N 1
ATOM 10609 C CA . PHE B 1 445 ? -25.914 -24.696 -26.969 1 93.74 445 PHE B CA 1
ATOM 10610 C C . PHE B 1 445 ? -26.557 -24.194 -25.682 1 93.74 445 PHE B C 1
ATOM 10612 O O . PHE B 1 445 ? -25.918 -23.495 -24.893 1 93.74 445 PHE B O 1
ATOM 10619 N N . GLU B 1 446 ? -27.75 -24.459 -25.449 1 90.74 446 GLU B N 1
ATOM 10620 C CA . GLU B 1 446 ? -28.495 -24.092 -24.248 1 90.74 446 GLU B CA 1
ATOM 10621 C C . GLU B 1 446 ? -28.366 -25.163 -23.169 1 90.74 446 GLU B C 1
ATOM 10623 O O . GLU B 1 446 ? -28.683 -26.331 -23.406 1 90.74 446 GLU B O 1
ATOM 10628 N N . SER B 1 447 ? -27.962 -24.555 -21.368 1 87.67 447 SER B N 1
ATOM 10629 C CA . SER B 1 447 ? -27.812 -25.476 -20.246 1 87.67 447 SER B CA 1
ATOM 10630 C C . SER B 1 447 ? -29.168 -25.958 -19.741 1 87.67 447 SER B C 1
ATOM 10632 O O . SER B 1 447 ? -30.175 -25.262 -19.889 1 87.67 447 SER B O 1
ATOM 10634 N N . LEU B 1 448 ? -29.082 -27.346 -19.817 1 83.31 448 LEU B N 1
ATOM 10635 C CA . LEU B 1 448 ? -30.299 -27.87 -19.205 1 83.31 448 LEU B CA 1
ATOM 10636 C C . LEU B 1 448 ? -30.709 -27.027 -18.002 1 83.31 448 LEU B C 1
ATOM 10638 O O . LEU B 1 448 ? -31.87 -27.053 -17.587 1 83.31 448 LEU B O 1
ATOM 10642 N N . SER B 1 449 ? -29.732 -26.326 -17.423 1 74.61 449 SER B N 1
ATOM 10643 C CA . SER B 1 449 ? -29.993 -25.474 -16.267 1 74.61 449 SER B CA 1
ATOM 10644 C C . SER B 1 449 ? -30.186 -24.02 -16.684 1 74.61 449 SER B C 1
ATOM 10646 O O . SER B 1 449 ? -29.958 -23.106 -15.89 1 74.61 449 SER B O 1
ATOM 10648 N N . ASN B 1 450 ? -30.569 -23.771 -17.777 1 74.47 450 ASN B N 1
ATOM 10649 C CA . ASN B 1 450 ? -30.831 -22.439 -18.313 1 74.47 450 ASN B CA 1
ATOM 10650 C C . ASN B 1 450 ? -29.539 -21.652 -18.514 1 74.47 450 ASN B C 1
ATOM 10652 O O . ASN B 1 450 ? -28.666 -21.65 -17.644 1 74.47 450 ASN B O 1
ATOM 10656 N N . GLY B 1 451 ? -29.359 -21.292 -19.642 1 77.4 451 GLY B N 1
ATOM 10657 C CA . GLY B 1 451 ? -28.186 -20.524 -20.027 1 77.4 451 GLY B CA 1
ATOM 10658 C C . GLY B 1 451 ? -27.534 -21.03 -21.3 1 77.4 451 GLY B C 1
ATOM 10659 O O . GLY B 1 451 ? -27.931 -22.066 -21.838 1 77.4 451 GLY B O 1
ATOM 10660 N N . ARG B 1 452 ? -26.684 -20.239 -21.66 1 86.11 452 ARG B N 1
ATOM 10661 C CA . ARG B 1 452 ? -25.978 -20.589 -22.888 1 86.11 452 ARG B CA 1
ATOM 10662 C C . ARG B 1 452 ? -24.536 -20.989 -22.596 1 86.11 452 ARG B C 1
ATOM 10664 O O . ARG B 1 452 ? -23.87 -20.366 -21.766 1 86.11 452 ARG B O 1
ATOM 10671 N N . VAL B 1 453 ? -24.047 -22.134 -23.113 1 91.43 453 VAL B N 1
ATOM 10672 C CA . VAL B 1 453 ? -22.673 -22.602 -22.957 1 91.43 453 VAL B CA 1
ATOM 10673 C C . VAL B 1 453 ? -21.88 -22.31 -24.229 1 91.43 453 VAL B C 1
ATOM 10675 O O . VAL B 1 453 ? -22.25 -22.762 -25.315 1 91.43 453 VAL B O 1
ATOM 10678 N N . THR B 1 454 ? -20.957 -21.449 -24.106 1 92.26 454 THR B N 1
ATOM 10679 C CA . THR B 1 454 ? -20.041 -21.092 -25.184 1 92.26 454 THR B CA 1
ATOM 10680 C C . THR B 1 454 ? -18.606 -21.017 -24.673 1 92.26 454 THR B C 1
ATOM 10682 O O . THR B 1 454 ? -18.373 -21.005 -23.462 1 92.26 454 THR B O 1
ATOM 10685 N N . PHE B 1 455 ? -17.673 -21.101 -25.603 1 93.4 455 PHE B N 1
ATOM 10686 C CA . PHE B 1 455 ? -16.262 -20.954 -25.266 1 93.4 455 PHE B CA 1
ATOM 10687 C C . PHE B 1 455 ? -15.655 -19.756 -25.986 1 93.4 455 PHE B C 1
ATOM 10689 O O . PHE B 1 455 ? -15.986 -19.487 -27.143 1 93.4 455 PHE B O 1
ATOM 10696 N N . ASP B 1 456 ? -14.947 -19.045 -25.306 1 87.67 456 ASP B N 1
ATOM 10697 C CA . ASP B 1 456 ? -14.227 -17.957 -25.961 1 87.67 456 ASP B CA 1
ATOM 10698 C C . ASP B 1 456 ? -12.951 -18.466 -26.627 1 87.67 456 ASP B C 1
ATOM 10700 O O . ASP B 1 456 ? -12.723 -19.675 -26.703 1 87.67 456 ASP B O 1
ATOM 10704 N N . ASP B 1 457 ? -12.173 -17.589 -27.08 1 82.48 457 ASP B N 1
ATOM 10705 C CA . ASP B 1 457 ? -10.982 -17.955 -27.84 1 82.48 457 ASP B CA 1
ATOM 10706 C C . ASP B 1 457 ? -9.96 -18.663 -26.952 1 82.48 457 ASP B C 1
ATOM 10708 O O . ASP B 1 457 ? -9.159 -19.465 -27.436 1 82.48 457 ASP B O 1
ATOM 10712 N N . ASN B 1 458 ? -10.099 -18.423 -25.681 1 83.4 458 ASN B N 1
ATOM 10713 C CA . ASN B 1 458 ? -9.16 -19.045 -24.754 1 83.4 458 ASN B CA 1
ATOM 10714 C C . ASN B 1 458 ? -9.723 -20.336 -24.167 1 83.4 458 ASN B C 1
ATOM 10716 O O . ASN B 1 458 ? -9.064 -20.996 -23.361 1 83.4 458 ASN B O 1
ATOM 10720 N N . GLY B 1 459 ? -10.941 -20.751 -24.586 1 90 459 GLY B N 1
ATOM 10721 C CA . GLY B 1 459 ? -11.555 -21.983 -24.116 1 90 459 GLY B CA 1
ATOM 10722 C C . GLY B 1 459 ? -12.343 -21.805 -22.832 1 90 459 GLY B C 1
ATOM 10723 O O . GLY B 1 459 ? -12.74 -22.786 -22.2 1 90 459 GLY B O 1
ATOM 10724 N N . ASP B 1 460 ? -12.587 -20.559 -22.407 1 90.38 460 ASP B N 1
ATOM 10725 C CA . ASP B 1 460 ? -13.324 -20.287 -21.177 1 90.38 460 ASP B CA 1
ATOM 10726 C C . ASP B 1 460 ? -14.817 -20.125 -21.455 1 90.38 460 ASP B C 1
ATOM 10728 O O . ASP B 1 460 ? -15.205 -19.574 -22.487 1 90.38 460 ASP B O 1
ATOM 10732 N N . GLY B 1 461 ? -15.584 -20.623 -20.509 1 87.92 461 GLY B N 1
ATOM 10733 C CA . GLY B 1 461 ? -17.024 -20.445 -20.616 1 87.92 461 GLY B CA 1
ATOM 10734 C C . GLY B 1 461 ? -17.482 -19.048 -20.244 1 87.92 461 GLY B C 1
ATOM 10735 O O . GLY B 1 461 ? -16.674 -18.214 -19.829 1 87.92 461 GLY B O 1
ATOM 10736 N N . ASN B 1 462 ? -18.737 -18.775 -20.412 1 84.91 462 ASN B N 1
ATOM 10737 C CA . ASN B 1 462 ? -19.336 -17.494 -20.054 1 84.91 462 ASN B CA 1
ATOM 10738 C C . ASN B 1 462 ? -19.293 -17.257 -18.547 1 84.91 462 ASN B C 1
ATOM 10740 O O . ASN B 1 462 ? -19.846 -18.042 -17.775 1 84.91 462 ASN B O 1
ATOM 10744 N N . PRO B 1 463 ? -18.651 -16.152 -18.197 1 87.19 463 PRO B N 1
ATOM 10745 C CA . PRO B 1 463 ? -18.508 -15.927 -16.757 1 87.19 463 PRO B CA 1
ATOM 10746 C C . PRO B 1 463 ? -19.823 -15.538 -16.086 1 87.19 463 PRO B C 1
ATOM 10748 O O . PRO B 1 463 ? -20.371 -14.469 -16.368 1 87.19 463 PRO B O 1
ATOM 10751 N N . ARG B 1 464 ? -20.376 -16.324 -15.293 1 86.95 464 ARG B N 1
ATOM 10752 C CA . ARG B 1 464 ? -21.577 -16.081 -14.499 1 86.95 464 ARG B CA 1
ATOM 10753 C C . ARG B 1 464 ? -21.41 -16.608 -13.078 1 86.95 464 ARG B C 1
ATOM 10755 O O . ARG B 1 464 ? -20.949 -17.734 -12.878 1 86.95 464 ARG B O 1
ATOM 10762 N N . TYR B 1 465 ? -21.79 -15.751 -12.156 1 90.11 465 TYR B N 1
ATOM 10763 C CA . TYR B 1 465 ? -21.729 -16.154 -10.756 1 90.11 465 TYR B CA 1
ATOM 10764 C C . TYR B 1 465 ? -23.07 -15.931 -10.066 1 90.11 465 TYR B C 1
ATOM 10766 O O . TYR B 1 465 ? -23.815 -15.016 -10.424 1 90.11 465 TYR B O 1
ATOM 10774 N N . LYS B 1 466 ? -23.316 -16.804 -9.113 1 89.15 466 LYS B N 1
ATOM 10775 C CA . LYS B 1 466 ? -24.369 -16.554 -8.132 1 89.15 466 LYS B CA 1
ATOM 10776 C C . LYS B 1 466 ? -23.799 -15.933 -6.861 1 89.15 466 LYS B C 1
ATOM 10778 O O . LYS B 1 466 ? -22.711 -16.304 -6.415 1 89.15 466 LYS B O 1
ATOM 10783 N N . ILE B 1 467 ? -24.519 -15.005 -6.398 1 92.92 467 ILE B N 1
ATOM 10784 C CA . ILE B 1 467 ? -24.139 -14.401 -5.125 1 92.92 467 ILE B CA 1
ATOM 10785 C C . ILE B 1 467 ? -25.029 -14.945 -4.01 1 92.92 467 ILE B C 1
ATOM 10787 O O . ILE B 1 467 ? -26.256 -14.854 -4.086 1 92.92 467 ILE B O 1
ATOM 10791 N N . ARG B 1 468 ? -24.376 -15.439 -3.039 1 91.92 468 ARG B N 1
ATOM 10792 C CA . ARG B 1 468 ? -25.119 -16.057 -1.945 1 91.92 468 ARG B CA 1
ATOM 10793 C C . ARG B 1 468 ? -24.788 -15.391 -0.614 1 91.92 468 ARG B C 1
ATOM 10795 O O . ARG B 1 468 ? -23.668 -14.917 -0.412 1 91.92 468 ARG B O 1
ATOM 10802 N N . ASN B 1 469 ? -25.797 -15.354 0.252 1 92.96 469 ASN B N 1
ATOM 10803 C CA . ASN B 1 469 ? -25.663 -14.77 1.583 1 92.96 469 ASN B CA 1
ATOM 10804 C C . ASN B 1 469 ? -26.087 -15.752 2.671 1 92.96 469 ASN B C 1
ATOM 10806 O O . ASN B 1 469 ? -27.147 -16.373 2.574 1 92.96 469 ASN B O 1
ATOM 10810 N N . LEU B 1 470 ? -25.19 -15.893 3.636 1 92.13 470 LEU B N 1
ATOM 10811 C CA . LEU B 1 470 ? -25.517 -16.758 4.764 1 92.13 470 LEU B CA 1
ATOM 10812 C C . LEU B 1 470 ? -26.373 -16.019 5.787 1 92.13 470 LEU B C 1
ATOM 10814 O O . LEU B 1 470 ? -25.878 -15.143 6.5 1 92.13 470 LEU B O 1
ATOM 10818 N N . LYS B 1 471 ? -27.595 -16.298 5.872 1 88.96 471 LYS B N 1
ATOM 10819 C CA . LYS B 1 471 ? -28.507 -15.624 6.792 1 88.96 471 LYS B CA 1
ATOM 10820 C C . LYS B 1 471 ? -29.651 -16.546 7.205 1 88.96 471 LYS B C 1
ATOM 10822 O O . LYS B 1 471 ? -29.811 -17.634 6.647 1 88.96 471 LYS B O 1
ATOM 10827 N N . HIS B 1 472 ? -30.266 -16.057 8.28 1 84.01 472 HIS B N 1
ATOM 10828 C CA . HIS B 1 472 ? -31.447 -16.779 8.74 1 84.01 472 HIS B CA 1
ATOM 10829 C C . HIS B 1 472 ? -32.625 -16.568 7.794 1 84.01 472 HIS B C 1
ATOM 10831 O O . HIS B 1 472 ? -32.864 -15.45 7.334 1 84.01 472 HIS B O 1
ATOM 10837 N N . ASP B 1 473 ? -33.146 -17.758 7.39 1 76.31 473 ASP B N 1
ATOM 10838 C CA . ASP B 1 473 ? -34.324 -17.64 6.536 1 76.31 473 ASP B CA 1
ATOM 10839 C C . ASP B 1 473 ? -35.556 -17.251 7.349 1 76.31 473 ASP B C 1
ATOM 10841 O O . ASP B 1 473 ? -35.442 -16.875 8.518 1 76.31 473 ASP B O 1
ATOM 10845 N N . LEU B 1 474 ? -36.688 -17.239 6.693 1 68.66 474 LEU B N 1
ATOM 10846 C CA . LEU B 1 474 ? -37.955 -16.833 7.291 1 68.66 474 LEU B CA 1
ATOM 10847 C C . LEU B 1 474 ? -38.304 -17.721 8.481 1 68.66 474 LEU B C 1
ATOM 10849 O O . LEU B 1 474 ? -39.031 -17.299 9.383 1 68.66 474 LEU B O 1
ATOM 10853 N N . PHE B 1 475 ? -37.743 -18.996 8.537 1 68.76 475 PHE B N 1
ATOM 10854 C CA . PHE B 1 475 ? -38.035 -19.943 9.607 1 68.76 475 PHE B CA 1
ATOM 10855 C C . PHE B 1 475 ? -36.872 -20.028 10.587 1 68.76 475 PHE B C 1
ATOM 10857 O O . PHE B 1 475 ? -36.729 -21.019 11.306 1 68.76 475 PHE B O 1
ATOM 10864 N N . GLU B 1 476 ? -35.904 -19.121 10.505 1 72.44 476 GLU B N 1
ATOM 10865 C CA . GLU B 1 476 ? -34.783 -18.941 11.422 1 72.44 476 GLU B CA 1
ATOM 10866 C C . GLU B 1 476 ? -33.736 -20.035 11.235 1 72.44 476 GLU B C 1
ATOM 10868 O O . GLU B 1 476 ? -32.985 -20.348 12.162 1 72.44 476 GLU B O 1
ATOM 10873 N N . SER B 1 477 ? -33.902 -20.798 10.028 1 75.33 477 SER B N 1
ATOM 10874 C CA . SER B 1 477 ? -32.833 -21.731 9.689 1 75.33 477 SER B CA 1
ATOM 10875 C C . SER B 1 477 ? -31.697 -21.028 8.954 1 75.33 477 SER B C 1
ATOM 10877 O O . SER B 1 477 ? -31.939 -20.184 8.089 1 75.33 477 SER B O 1
ATOM 10879 N N . LEU B 1 478 ? -30.483 -21.323 9.332 1 83.19 478 LEU B N 1
ATOM 10880 C CA . LEU B 1 478 ? -29.308 -20.737 8.697 1 83.19 478 LEU B CA 1
ATOM 10881 C C . LEU B 1 478 ? -29.024 -21.405 7.356 1 83.19 478 LEU B C 1
ATOM 10883 O O . LEU B 1 478 ? -28.932 -22.632 7.277 1 83.19 478 LEU B O 1
ATOM 10887 N N . LYS B 1 479 ? -29.102 -20.61 6.245 1 81.77 479 LYS B N 1
ATOM 10888 C CA . LYS B 1 479 ? -28.837 -21.141 4.911 1 81.77 479 LYS B CA 1
ATOM 10889 C C . LYS B 1 479 ? -28.158 -20.097 4.029 1 81.77 479 LYS B C 1
ATOM 10891 O O . LYS B 1 479 ? -28.275 -18.895 4.278 1 81.77 479 LYS B O 1
ATOM 10896 N N . PHE B 1 480 ? -27.423 -20.676 3.059 1 86.54 480 PHE B N 1
ATOM 10897 C CA . PHE B 1 480 ? -26.973 -19.802 1.981 1 86.54 480 PHE B CA 1
ATOM 10898 C C . PHE B 1 480 ? -28.112 -19.505 1.014 1 86.54 480 PHE B C 1
ATOM 10900 O O . PHE B 1 480 ? -28.643 -20.414 0.373 1 86.54 480 PHE B O 1
ATOM 10907 N N . LEU B 1 481 ? -28.544 -18.219 1.02 1 86.76 481 LEU B N 1
ATOM 10908 C CA . LEU B 1 481 ? -29.63 -17.817 0.132 1 86.76 481 LEU B CA 1
ATOM 10909 C C . LEU B 1 481 ? -29.092 -17.049 -1.071 1 86.76 481 LEU B C 1
ATOM 10911 O O . LEU B 1 481 ? -28.173 -16.239 -0.935 1 86.76 481 LEU B O 1
ATOM 10915 N N . ASP B 1 482 ? -29.601 -17.434 -2.272 1 87.83 482 ASP B N 1
ATOM 10916 C CA . ASP B 1 482 ? -29.231 -16.68 -3.466 1 87.83 482 ASP B CA 1
ATOM 10917 C C . ASP B 1 482 ? -29.787 -15.259 -3.412 1 87.83 482 ASP B C 1
ATOM 10919 O O . ASP B 1 482 ? -31.002 -15.064 -3.337 1 87.83 482 ASP B O 1
ATOM 10923 N N . VAL B 1 483 ? -28.938 -14.315 -3.422 1 91.68 483 VAL B N 1
ATOM 10924 C CA . VAL B 1 483 ? -29.403 -12.942 -3.251 1 91.68 483 VAL B CA 1
ATOM 10925 C C . VAL B 1 483 ? -29.117 -12.138 -4.517 1 91.68 483 VAL B C 1
ATOM 10927 O O . VAL B 1 483 ? -29.595 -11.011 -4.665 1 91.68 483 VAL B O 1
ATOM 10930 N N . GLY B 1 484 ? -28.317 -12.712 -5.405 1 91.4 484 GLY B N 1
ATOM 10931 C CA . GLY B 1 484 ? -28.005 -11.981 -6.623 1 91.4 484 GLY B CA 1
ATOM 10932 C C . GLY B 1 484 ? -27.184 -12.79 -7.61 1 91.4 484 GLY B C 1
ATOM 10933 O O . GLY B 1 484 ? -26.999 -13.995 -7.43 1 91.4 484 GLY B O 1
ATOM 10934 N N . SER B 1 485 ? -26.819 -12.139 -8.722 1 89.35 485 SER B N 1
ATOM 10935 C CA . SER B 1 485 ? -26.008 -12.759 -9.764 1 89.35 485 SER B CA 1
ATOM 10936 C C . SER B 1 485 ? -25.053 -11.751 -10.394 1 89.35 485 SER B C 1
ATOM 10938 O O . SER B 1 485 ? -25.25 -10.54 -10.271 1 89.35 485 SER B O 1
ATOM 10940 N N . TRP B 1 486 ? -24.004 -12.266 -10.868 1 91.72 486 TRP B N 1
ATOM 10941 C CA . TRP B 1 486 ? -23.02 -11.453 -11.575 1 91.72 486 TRP B CA 1
ATOM 10942 C C . TRP B 1 486 ? -22.767 -11.999 -12.976 1 91.72 486 TRP B C 1
ATOM 10944 O O . TRP B 1 486 ? -22.628 -13.211 -13.16 1 91.72 486 TRP B O 1
ATOM 10954 N N . ARG B 1 487 ? -22.805 -11.081 -13.998 1 86.87 487 ARG B N 1
ATOM 10955 C CA . ARG B 1 487 ? -22.489 -11.402 -15.386 1 86.87 487 ARG B CA 1
ATOM 10956 C C . ARG B 1 487 ? -21.483 -10.411 -15.962 1 86.87 487 ARG B C 1
ATOM 10958 O O . ARG B 1 487 ? -21.572 -9.208 -15.706 1 86.87 487 ARG B O 1
ATOM 10965 N N . GLU B 1 488 ? -20.431 -10.932 -16.555 1 77.3 488 GLU B N 1
ATOM 10966 C CA . GLU B 1 488 ? -19.379 -10.059 -17.067 1 77.3 488 GLU B CA 1
ATOM 10967 C C . GLU B 1 488 ? -19.917 -9.122 -18.146 1 77.3 488 GLU B C 1
ATOM 10969 O O . GLU B 1 488 ? -19.493 -7.968 -18.241 1 77.3 488 GLU B O 1
ATOM 10974 N N . GLU B 1 489 ? -20.759 -9.709 -19.026 1 67.02 489 GLU B N 1
ATOM 10975 C CA . GLU B 1 489 ? -21.274 -8.939 -20.153 1 67.02 489 GLU B CA 1
ATOM 10976 C C . GLU B 1 489 ? -21.87 -7.613 -19.69 1 67.02 489 GLU B C 1
ATOM 10978 O O . GLU B 1 489 ? -21.726 -6.592 -20.366 1 67.02 489 GLU B O 1
ATOM 10983 N N . ASN B 1 490 ? -22.453 -7.616 -18.52 1 61.24 490 ASN B N 1
ATOM 10984 C CA . ASN B 1 490 ? -23.118 -6.407 -18.044 1 61.24 490 ASN B CA 1
ATOM 10985 C C . ASN B 1 490 ? -22.236 -5.629 -17.071 1 61.24 490 ASN B C 1
ATOM 10987 O O . ASN B 1 490 ? -22.6 -4.534 -16.637 1 61.24 490 ASN B O 1
ATOM 10991 N N . ASN B 1 491 ? -20.987 -6.101 -16.89 1 63.92 491 ASN B N 1
ATOM 10992 C CA . ASN B 1 491 ? -20.101 -5.512 -15.891 1 63.92 491 ASN B CA 1
ATOM 10993 C C . ASN B 1 491 ? -20.875 -5.047 -14.661 1 63.92 491 ASN B C 1
ATOM 10995 O O . ASN B 1 491 ? -20.636 -3.952 -14.149 1 63.92 491 ASN B O 1
ATOM 10999 N N . ALA B 1 492 ? -21.991 -5.775 -14.511 1 72.46 492 ALA B N 1
ATOM 11000 C CA . ALA B 1 492 ? -22.873 -5.235 -13.479 1 72.46 492 ALA B CA 1
ATOM 11001 C C . ALA B 1 492 ? -23.291 -6.322 -12.493 1 72.46 492 ALA B C 1
ATOM 11003 O O . ALA B 1 492 ? -23.482 -7.478 -12.877 1 72.46 492 ALA B O 1
ATOM 11004 N N . ILE B 1 493 ? -23.146 -6.142 -11.206 1 85.31 493 ILE B N 1
ATOM 11005 C CA . ILE B 1 493 ? -23.664 -6.957 -10.112 1 85.31 493 ILE B CA 1
ATOM 11006 C C . ILE B 1 493 ? -25.153 -6.677 -9.922 1 85.31 493 ILE B C 1
ATOM 11008 O O . ILE B 1 493 ? -25.596 -5.532 -10.037 1 85.31 493 ILE B O 1
ATOM 11012 N N . ASP B 1 494 ? -26.018 -7.701 -9.997 1 88.16 494 ASP B N 1
ATOM 11013 C CA . ASP B 1 494 ? -27.458 -7.583 -9.788 1 88.16 494 ASP B CA 1
ATOM 11014 C C . ASP B 1 494 ? -27.875 -8.217 -8.463 1 88.16 494 ASP B C 1
ATOM 11016 O O . ASP B 1 494 ? -27.975 -9.442 -8.359 1 88.16 494 ASP B O 1
ATOM 11020 N N . ILE B 1 495 ? -28.082 -7.354 -7.514 1 90.37 495 ILE B N 1
ATOM 11021 C CA . ILE B 1 495 ? -28.536 -7.835 -6.214 1 90.37 495 ILE B CA 1
ATOM 11022 C C . ILE B 1 495 ? -30.057 -7.725 -6.125 1 90.37 495 ILE B C 1
ATOM 11024 O O . ILE B 1 495 ? -30.605 -6.621 -6.094 1 90.37 495 ILE B O 1
ATOM 11028 N N . VAL B 1 496 ? -30.741 -8.799 -6.148 1 84.97 496 VAL B N 1
ATOM 11029 C CA . VAL B 1 496 ? -32.199 -8.826 -6.172 1 84.97 496 VAL B CA 1
ATOM 11030 C C . VAL B 1 496 ? -32.735 -9.112 -4.771 1 84.97 496 VAL B C 1
ATOM 11032 O O . VAL B 1 496 ? -33.732 -8.522 -4.349 1 84.97 496 VAL B O 1
ATOM 11035 N N . GLY B 1 497 ? -32.013 -9.982 -4.084 1 83.99 497 GLY B N 1
ATOM 11036 C CA . GLY B 1 497 ? -32.468 -10.33 -2.747 1 83.99 497 GLY B CA 1
ATOM 11037 C C . GLY B 1 497 ? -31.911 -9.417 -1.671 1 83.99 497 GLY B C 1
ATOM 11038 O O . GLY B 1 497 ? -31.069 -8.561 -1.95 1 83.99 497 GLY B O 1
ATOM 11039 N N . GLU B 1 498 ? -32.465 -9.536 -0.538 1 85.74 498 GLU B N 1
ATOM 11040 C CA . GLU B 1 498 ? -32.009 -8.75 0.605 1 85.74 498 GLU B CA 1
ATOM 11041 C C . GLU B 1 498 ? -30.757 -9.359 1.228 1 85.74 498 GLU B C 1
ATOM 11043 O O . GLU B 1 498 ? -30.77 -10.513 1.66 1 85.74 498 GLU B O 1
ATOM 11048 N N . VAL B 1 499 ? -29.727 -8.63 1.15 1 90.8 499 VAL B N 1
ATOM 11049 C CA . VAL B 1 499 ? -28.505 -9.063 1.819 1 90.8 499 VAL B CA 1
ATOM 11050 C C . VAL B 1 499 ? -28.538 -8.635 3.284 1 90.8 499 VAL B C 1
ATOM 11052 O O . VAL B 1 499 ? -28.783 -7.465 3.59 1 90.8 499 VAL B O 1
ATOM 11055 N N . LYS B 1 500 ? -28.366 -9.55 4.158 1 90.1 500 LYS B N 1
ATOM 11056 C CA . LYS B 1 500 ? -28.357 -9.245 5.585 1 90.1 500 LYS B CA 1
ATOM 11057 C C . LYS B 1 500 ? -26.931 -9.183 6.126 1 90.1 500 LYS B C 1
ATOM 11059 O O . LYS B 1 500 ? -26.139 -10.102 5.907 1 90.1 500 LYS B O 1
ATOM 11064 N N . PHE B 1 501 ? -26.682 -8.051 6.748 1 91.33 501 PHE B N 1
ATOM 11065 C CA . PHE B 1 501 ? -25.389 -7.871 7.397 1 91.33 501 PHE B CA 1
ATOM 11066 C C . PHE B 1 501 ? -25.515 -8.03 8.907 1 91.33 501 PHE B C 1
ATOM 11068 O O . PHE B 1 501 ? -26.499 -7.587 9.503 1 91.33 501 PHE B O 1
ATOM 11075 N N . TYR B 1 502 ? -24.624 -8.668 9.493 1 88.57 502 TYR B N 1
ATOM 11076 C CA . TYR B 1 502 ? -24.642 -8.882 10.936 1 88.57 502 TYR B CA 1
ATOM 11077 C C . TYR B 1 502 ? -23.476 -8.165 11.607 1 88.57 502 TYR B C 1
ATOM 11079 O O . TYR B 1 502 ? -23.301 -8.258 12.824 1 88.57 502 TYR B O 1
ATOM 11087 N N . THR B 1 503 ? -22.702 -7.476 10.744 1 87.35 503 THR B N 1
ATOM 11088 C CA . THR B 1 503 ? -21.552 -6.728 11.241 1 87.35 503 THR B CA 1
ATOM 11089 C C . THR B 1 503 ? -21.998 -5.427 11.902 1 87.35 503 THR B C 1
ATOM 11091 O O . THR B 1 503 ? -22.862 -4.722 11.376 1 87.35 503 THR B O 1
ATOM 11094 N N . LYS B 1 504 ? -21.452 -5.107 13.075 1 75.05 504 LYS B N 1
ATOM 11095 C CA . LYS B 1 504 ? -21.804 -3.927 13.861 1 75.05 504 LYS B CA 1
ATOM 11096 C C . LYS B 1 504 ? -21.131 -2.676 13.305 1 75.05 504 LYS B C 1
ATOM 11098 O O . LYS B 1 504 ? -19.943 -2.698 12.976 1 75.05 504 LYS B O 1
ATOM 11103 N N . SER B 1 505 ? -21.877 -1.772 12.703 1 61.51 505 SER B N 1
ATOM 11104 C CA . SER B 1 505 ? -21.286 -0.507 12.279 1 61.51 505 SER B CA 1
ATOM 11105 C C . SER B 1 505 ? -20.663 0.235 13.457 1 61.51 505 SER B C 1
ATOM 11107 O O . SER B 1 505 ? -20.913 -0.107 14.615 1 61.51 505 SER B O 1
ATOM 11109 N N . THR B 1 506 ? -19.519 1.249 13.245 1 51.94 506 THR B N 1
ATOM 11110 C CA . THR B 1 506 ? -18.881 2.045 14.287 1 51.94 506 THR B CA 1
ATOM 11111 C C . THR B 1 506 ? -19.924 2.638 15.23 1 51.94 506 THR B C 1
ATOM 11113 O O . THR B 1 506 ? -19.634 2.9 16.399 1 51.94 506 THR B O 1
ATOM 11116 N N . ASP B 1 507 ? -21.157 2.753 14.688 1 50.3 507 ASP B N 1
ATOM 11117 C CA . ASP B 1 507 ? -22.214 3.343 15.504 1 50.3 507 ASP B CA 1
ATOM 11118 C C . ASP B 1 507 ? -23.018 2.264 16.225 1 50.3 507 ASP B C 1
ATOM 11120 O O . ASP B 1 507 ? -24.009 2.564 16.895 1 50.3 507 ASP B O 1
ATOM 11124 N N . GLY B 1 508 ? -22.446 1.303 16.309 1 50.75 508 GLY B N 1
ATOM 11125 C CA . GLY B 1 508 ? -22.967 0.225 17.135 1 50.75 508 GLY B CA 1
ATOM 11126 C C . GLY B 1 508 ? -24.17 -0.467 16.523 1 50.75 508 GLY B C 1
ATOM 11127 O O . GLY B 1 508 ? -24.698 -1.425 17.091 1 50.75 508 GLY B O 1
ATOM 11128 N N . LEU B 1 509 ? -25.047 -0.216 15.258 1 51.88 509 LEU B N 1
ATOM 11129 C CA . LEU B 1 509 ? -26.284 -0.818 14.772 1 51.88 509 LEU B CA 1
ATOM 11130 C C . LEU B 1 509 ? -25.993 -1.906 13.744 1 51.88 509 LEU B C 1
ATOM 11132 O O . LEU B 1 509 ? -25.206 -1.696 12.819 1 51.88 509 LEU B O 1
ATOM 11136 N N . ALA B 1 510 ? -26.544 -3.24 13.968 1 63.15 510 ALA B N 1
ATOM 11137 C CA . ALA B 1 510 ? -26.47 -4.399 13.082 1 63.15 510 ALA B CA 1
ATOM 11138 C C . ALA B 1 510 ? -27.59 -4.372 12.047 1 63.15 510 ALA B C 1
ATOM 11140 O O . ALA B 1 510 ? -28.637 -3.76 12.272 1 63.15 510 ALA B O 1
ATOM 11141 N N . GLY B 1 511 ? -27.453 -4.687 10.706 1 66.21 511 GLY B N 1
ATOM 11142 C CA . GLY B 1 511 ? -28.455 -4.847 9.665 1 66.21 511 GLY B CA 1
ATOM 11143 C C . GLY B 1 511 ? -28.245 -3.916 8.486 1 66.21 511 GLY B C 1
ATOM 11144 O O . GLY B 1 511 ? -28.765 -4.16 7.395 1 66.21 511 GLY B O 1
ATOM 11145 N N . GLN B 1 512 ? -27.61 -2.81 8.814 1 79.63 512 GLN B N 1
ATOM 11146 C CA . GLN B 1 512 ? -27.331 -1.92 7.691 1 79.63 512 GLN B CA 1
ATOM 11147 C C . GLN B 1 512 ? -25.98 -2.239 7.059 1 79.63 512 GLN B C 1
ATOM 11149 O O . GLN B 1 512 ? -25.196 -3.013 7.613 1 79.63 512 GLN B O 1
ATOM 11154 N N . VAL B 1 513 ? -25.845 -1.737 5.871 1 87.98 513 VAL B N 1
ATOM 11155 C CA . VAL B 1 513 ? -24.569 -1.933 5.192 1 87.98 513 VAL B CA 1
ATOM 11156 C C . VAL B 1 513 ? -23.437 -1.36 6.042 1 87.98 513 VAL B C 1
ATOM 11158 O O . VAL B 1 513 ? -23.461 -0.182 6.407 1 87.98 513 VAL B O 1
ATOM 11161 N N . PRO B 1 514 ? -22.586 -2.213 6.547 1 89.27 514 PRO B N 1
ATOM 11162 C CA . PRO B 1 514 ? -21.476 -1.7 7.354 1 89.27 514 PRO B CA 1
ATOM 11163 C C . PRO B 1 514 ? -20.566 -0.755 6.573 1 89.27 514 PRO B C 1
ATOM 11165 O O . PRO B 1 514 ? -20.409 -0.906 5.358 1 89.27 514 PRO B O 1
ATOM 11168 N N . THR B 1 515 ? -20 0.237 7.23 1 88.99 515 THR B N 1
ATOM 11169 C CA . THR B 1 515 ? -19.07 1.173 6.608 1 88.99 515 THR B CA 1
ATOM 11170 C C . THR B 1 515 ? -17.643 0.633 6.659 1 88.99 515 THR B C 1
ATOM 11172 O O . THR B 1 515 ? -17.145 0.282 7.73 1 88.99 515 THR B O 1
ATOM 11175 N N . SER B 1 516 ? -17.035 0.482 5.561 1 90.82 516 SER B N 1
ATOM 11176 C CA . SER B 1 516 ? -15.648 0.042 5.439 1 90.82 516 SER B CA 1
ATOM 11177 C C . SER B 1 516 ? -14.829 1.024 4.607 1 90.82 516 SER B C 1
ATOM 11179 O O . SER B 1 516 ? -14.655 0.83 3.402 1 90.82 516 SER B O 1
ATOM 11181 N N . VAL B 1 517 ? -14.396 2.081 5.193 1 88.84 517 VAL B N 1
ATOM 11182 C CA . VAL B 1 517 ? -13.701 3.159 4.497 1 88.84 517 VAL B CA 1
ATOM 11183 C C . VAL B 1 517 ? -12.403 3.493 5.228 1 88.84 517 VAL B C 1
ATOM 11185 O O . VAL B 1 517 ? -12.304 3.315 6.444 1 88.84 517 VAL B O 1
ATOM 11188 N N . CYS B 1 518 ? -11.406 3.884 4.513 1 81.29 518 CYS B N 1
ATOM 11189 C CA . CYS B 1 518 ? -10.09 4.191 5.061 1 81.29 518 CYS B CA 1
ATOM 11190 C C . CYS B 1 518 ? -10.118 5.496 5.847 1 81.29 518 CYS B C 1
ATOM 11192 O O . CYS B 1 518 ? -9.54 5.585 6.932 1 81.29 518 CYS B O 1
ATOM 11194 N N . SER B 1 519 ? -10.638 6.519 5.223 1 80.91 519 SER B N 1
ATOM 11195 C CA . SER B 1 519 ? -10.686 7.84 5.841 1 80.91 519 SER B CA 1
ATOM 11196 C C . SER B 1 519 ? -12.113 8.376 5.89 1 80.91 519 SER B C 1
ATOM 11198 O O . SER B 1 519 ? -12.889 8.176 4.953 1 80.91 519 SER B O 1
ATOM 11200 N N . ALA B 1 520 ? -12.387 8.992 7.008 1 80.07 520 ALA B N 1
ATOM 11201 C CA . ALA B 1 520 ? -13.666 9.688 7.124 1 80.07 520 ALA B CA 1
ATOM 11202 C C . ALA B 1 520 ? -13.648 11.001 6.347 1 80.07 520 ALA B C 1
ATOM 11204 O O . ALA B 1 520 ? -12.578 11.539 6.049 1 80.07 520 ALA B O 1
ATOM 11205 N N . PRO B 1 521 ? -14.851 11.413 5.942 1 83.62 521 PRO B N 1
ATOM 11206 C CA . PRO B 1 521 ? -14.89 12.714 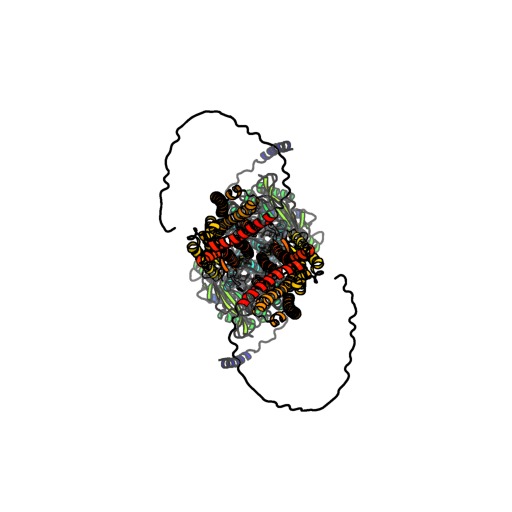5.27 1 83.62 521 PRO B CA 1
ATOM 11207 C C . PRO B 1 521 ? -14.291 13.834 6.118 1 83.62 521 PRO B C 1
ATOM 11209 O O . PRO B 1 521 ? -14.47 13.852 7.339 1 83.62 521 PRO B O 1
ATOM 11212 N N . CYS B 1 522 ? -13.57 14.613 5.477 1 86.11 522 CYS B N 1
ATOM 11213 C CA . CYS B 1 522 ? -12.906 15.706 6.178 1 86.11 522 CYS B CA 1
ATOM 11214 C C . CYS B 1 522 ? -13.922 16.713 6.705 1 86.11 522 CYS B C 1
ATOM 11216 O O . CYS B 1 522 ? -14.95 16.954 6.069 1 86.11 522 CYS B O 1
ATOM 11218 N N . PRO B 1 523 ? -13.653 17.261 7.913 1 85.9 523 PRO B N 1
ATOM 11219 C CA . PRO B 1 523 ? -14.513 18.341 8.401 1 85.9 523 PRO B CA 1
ATOM 11220 C C . PRO B 1 523 ? -14.459 19.584 7.516 1 85.9 523 PRO B C 1
ATOM 11222 O O . PRO B 1 523 ? -13.574 19.702 6.664 1 85.9 523 PRO B O 1
ATOM 11225 N N . LEU B 1 524 ? -15.408 20.414 7.788 1 85.09 524 LEU B N 1
ATOM 11226 C CA . LEU B 1 524 ? -15.517 21.638 7.001 1 85.09 524 LEU B CA 1
ATOM 11227 C C . LEU B 1 524 ? -14.237 22.462 7.098 1 85.09 524 LEU B C 1
ATOM 11229 O O . LEU B 1 524 ? -13.695 22.649 8.19 1 85.09 524 LEU B O 1
ATOM 11233 N N . GLY B 1 525 ? -13.738 22.929 5.998 1 86.3 525 GLY B N 1
ATOM 11234 C CA . GLY B 1 525 ? -12.573 23.798 5.963 1 86.3 525 GLY B CA 1
ATOM 11235 C C . GLY B 1 525 ? -11.263 23.037 5.876 1 86.3 525 GLY B C 1
ATOM 11236 O O . GLY B 1 525 ? -10.187 23.628 5.99 1 86.3 525 GLY B O 1
ATOM 11237 N N . SER B 1 526 ? -11.38 21.765 5.737 1 88.66 526 SER B N 1
ATOM 11238 C CA . SER B 1 526 ? -10.182 20.939 5.622 1 88.66 526 SER B CA 1
ATOM 11239 C C . SER B 1 526 ? -10.086 20.294 4.244 1 88.66 526 SER B C 1
ATOM 11241 O O . SER B 1 526 ? -11.106 20.01 3.613 1 88.66 526 SER B O 1
ATOM 11243 N N . ARG B 1 527 ? -8.904 20.212 3.731 1 88.25 527 ARG B N 1
ATOM 11244 C CA . ARG B 1 527 ? -8.682 19.564 2.442 1 88.25 527 ARG B CA 1
ATOM 11245 C C . ARG B 1 527 ? -8.142 18.15 2.625 1 88.25 527 ARG B C 1
ATOM 11247 O O . ARG B 1 527 ? -7.496 17.853 3.632 1 88.25 527 ARG B O 1
ATOM 11254 N N . LYS B 1 528 ? -8.434 17.326 1.622 1 84.9 528 LYS B N 1
ATOM 11255 C CA . LYS B 1 528 ? -7.906 15.966 1.588 1 84.9 528 LYS B CA 1
ATOM 11256 C C . LYS B 1 528 ? -6.485 15.941 1.033 1 84.9 528 LYS B C 1
ATOM 11258 O O . LYS B 1 528 ? -6.213 16.527 -0.017 1 84.9 528 LYS B O 1
ATOM 11263 N N . THR B 1 529 ? -5.676 15.349 1.797 1 79.02 529 THR B N 1
ATOM 11264 C CA . THR B 1 529 ? -4.319 15.127 1.309 1 79.02 529 THR B CA 1
ATOM 11265 C C . THR B 1 529 ? -4.043 13.637 1.136 1 79.02 529 THR B C 1
ATOM 11267 O O . THR B 1 529 ? -4.114 12.871 2.1 1 79.02 529 THR B O 1
ATOM 11270 N N . PHE B 1 530 ? -3.849 13.298 -0.094 1 71.9 530 PHE B N 1
ATOM 11271 C CA . PHE B 1 530 ? -3.661 11.89 -0.422 1 71.9 530 PHE B CA 1
ATOM 11272 C C . PHE B 1 530 ? -2.18 11.532 -0.442 1 71.9 530 PHE B C 1
ATOM 11274 O O . PHE B 1 530 ? -1.336 12.375 -0.752 1 71.9 530 PHE B O 1
ATOM 11281 N N . PHE B 1 531 ? -1.975 10.407 0.101 1 59.05 531 PHE B N 1
ATOM 11282 C CA . PHE B 1 531 ? -0.631 9.898 -0.143 1 59.05 531 PHE B CA 1
ATOM 11283 C C . PHE B 1 531 ? -0.508 9.354 -1.562 1 59.05 531 PHE B C 1
ATOM 11285 O O . PHE B 1 531 ? -1.458 8.778 -2.096 1 59.05 531 PHE B O 1
ATOM 11292 N N . GLU B 1 532 ? 0.154 9.958 -2.322 1 50.54 532 GLU B N 1
ATOM 11293 C CA . GLU B 1 532 ? 0.267 9.682 -3.751 1 50.54 532 GLU B CA 1
ATOM 11294 C C . GLU B 1 532 ? 0.167 8.186 -4.034 1 50.54 532 GLU B C 1
ATOM 11296 O O . GLU B 1 532 ? -0.426 7.776 -5.034 1 50.54 532 GLU B O 1
ATOM 11301 N N . ASN B 1 533 ? 0.879 7.28 -3.243 1 48.21 533 ASN B N 1
ATOM 11302 C CA . ASN B 1 533 ? 1.001 5.893 -3.68 1 48.21 533 ASN B CA 1
ATOM 11303 C C . ASN B 1 533 ? -0.287 5.112 -3.432 1 48.21 533 ASN B C 1
ATOM 11305 O O . ASN B 1 533 ? -0.425 3.975 -3.886 1 48.21 533 ASN B O 1
ATOM 11309 N N . TYR B 1 534 ? -1.133 5.537 -2.464 1 51.06 534 TYR B N 1
ATOM 11310 C CA . TYR B 1 534 ? -2.19 4.656 -1.981 1 51.06 534 TYR B CA 1
ATOM 11311 C C . TYR B 1 534 ? -3.531 5.018 -2.609 1 51.06 534 TYR B C 1
ATOM 11313 O O . TYR B 1 534 ? -4.587 4.673 -2.074 1 51.06 534 TYR B O 1
ATOM 11321 N N . GLY B 1 535 ? -3.356 5.377 -3.841 1 56.83 535 GLY B N 1
ATOM 11322 C CA . GLY B 1 535 ? -4.669 5.57 -4.435 1 56.83 535 GLY B CA 1
ATOM 11323 C C . GLY B 1 535 ? -5.492 6.632 -3.732 1 56.83 535 GLY B C 1
ATOM 11324 O O . GLY B 1 535 ? -5.01 7.286 -2.805 1 56.83 535 GLY B O 1
ATOM 11325 N N . LYS B 1 536 ? -6.623 6.998 -4.161 1 65.95 536 LYS B N 1
ATOM 11326 C CA . LYS B 1 536 ? -7.548 8.052 -3.752 1 65.95 536 LYS B CA 1
ATOM 11327 C C . LYS B 1 536 ? -8.509 7.553 -2.677 1 65.95 536 LYS B C 1
ATOM 11329 O O . LYS B 1 536 ? -9.549 8.169 -2.433 1 65.95 536 LYS B O 1
ATOM 11334 N N . CYS B 1 537 ? -8.002 6.321 -1.987 1 75 537 CYS B N 1
ATOM 11335 C CA . CYS B 1 537 ? -8.984 5.778 -1.055 1 75 537 CYS B CA 1
ATOM 11336 C C . CYS B 1 537 ? -8.715 6.264 0.364 1 75 537 CYS B C 1
ATOM 11338 O O . CYS B 1 537 ? -9.602 6.222 1.218 1 75 537 CYS B O 1
ATOM 11340 N N . CYS B 1 538 ? -7.473 6.654 0.643 1 76.16 538 CYS B N 1
ATOM 11341 C CA . CYS B 1 538 ? -7.125 7.107 1.986 1 76.16 538 CYS B CA 1
ATOM 11342 C C . CYS B 1 538 ? -6.523 8.507 1.95 1 76.16 538 CYS B C 1
ATOM 11344 O O . CYS B 1 538 ? -5.683 8.805 1.1 1 76.16 538 CYS B O 1
ATOM 11346 N N . TRP B 1 539 ? -6.986 9.334 2.771 1 79.36 539 TRP B N 1
ATOM 11347 C CA . TRP B 1 539 ? -6.486 10.705 2.806 1 79.36 539 TRP B CA 1
ATOM 11348 C C . TRP B 1 539 ? -6.394 11.215 4.24 1 79.36 539 TRP B C 1
ATOM 11350 O O . TRP B 1 539 ? -6.956 10.612 5.157 1 79.36 539 TRP B O 1
ATOM 11360 N N . LEU B 1 540 ? -5.565 12.173 4.481 1 76.44 540 LEU B N 1
ATOM 11361 C CA . LEU B 1 540 ? -5.494 12.942 5.718 1 76.44 540 LEU B CA 1
ATOM 11362 C C . LEU B 1 540 ? -6.15 14.308 5.547 1 76.44 540 LEU B C 1
ATOM 11364 O O . LEU B 1 540 ? -6.037 14.927 4.486 1 76.44 540 LEU B O 1
ATOM 11368 N N . CYS B 1 541 ? -6.876 14.666 6.58 1 80.78 541 CYS B N 1
ATOM 11369 C CA . CYS B 1 541 ? -7.528 15.97 6.527 1 80.78 541 CYS B CA 1
ATOM 11370 C C . CYS B 1 541 ? -6.6 17.065 7.039 1 80.78 541 CYS B C 1
ATOM 11372 O O . CYS B 1 541 ? -6.098 16.984 8.162 1 80.78 541 CYS B O 1
ATOM 11374 N N . GLN B 1 542 ? -6.239 17.98 6.181 1 79.96 542 GLN B N 1
ATOM 11375 C CA . GLN B 1 542 ? -5.446 19.142 6.57 1 79.96 542 GLN B CA 1
ATOM 11376 C C . GLN B 1 542 ? -6.295 20.409 6.581 1 79.96 542 GLN B C 1
ATOM 11378 O O . GLN B 1 542 ? -6.96 20.726 5.592 1 79.96 542 GLN B O 1
ATOM 11383 N N . LYS B 1 543 ? -6.215 21.103 7.7 1 82.33 543 LYS B N 1
ATOM 11384 C CA . LYS B 1 543 ? -6.997 22.329 7.834 1 82.33 543 LYS B CA 1
ATOM 11385 C C . LYS B 1 543 ? -6.44 23.436 6.944 1 82.33 543 LYS B C 1
ATOM 11387 O O . LYS B 1 543 ? -5.226 23.642 6.887 1 82.33 543 LYS B O 1
ATOM 11392 N N . CYS B 1 544 ? -7.356 24.03 6.247 1 85.6 544 CYS B N 1
ATOM 11393 C CA . CYS B 1 544 ? -6.983 25.199 5.459 1 85.6 544 CYS B CA 1
ATOM 11394 C C . CYS B 1 544 ? -6.957 26.454 6.324 1 85.6 544 CYS B C 1
ATOM 11396 O O . CYS B 1 544 ? -7.471 26.452 7.444 1 85.6 544 CYS B O 1
ATOM 11398 N N . ASN B 1 545 ? -6.279 27.392 5.749 1 81.26 545 ASN B N 1
ATOM 11399 C CA . ASN B 1 545 ? -6.298 28.676 6.442 1 81.26 545 ASN B CA 1
ATOM 11400 C C . ASN B 1 545 ? -7.723 29.18 6.648 1 81.26 545 ASN B C 1
ATOM 11402 O O . ASN B 1 545 ? -8.633 28.804 5.907 1 81.26 545 ASN B O 1
ATOM 11406 N N . VAL B 1 546 ? -7.873 29.927 7.647 1 80.83 546 VAL B N 1
ATOM 11407 C CA . VAL B 1 546 ? -9.197 30.406 8.032 1 80.83 546 VAL B CA 1
ATOM 11408 C C . VAL B 1 546 ? -9.82 31.188 6.879 1 80.83 546 VAL B C 1
ATOM 11410 O O . VAL B 1 546 ? -11.045 31.28 6.773 1 80.83 546 VAL B O 1
ATOM 11413 N N . ASN B 1 547 ? -9.067 31.796 6.032 1 86.04 547 ASN B N 1
ATOM 11414 C CA . ASN B 1 547 ? -9.592 32.603 4.936 1 86.04 547 ASN B CA 1
ATOM 11415 C C . ASN B 1 547 ? -9.598 31.828 3.622 1 86.04 547 ASN B C 1
ATOM 11417 O O . ASN B 1 547 ? -9.564 32.424 2.544 1 86.04 547 ASN B O 1
ATOM 11421 N N . ALA B 1 548 ? -9.606 30.585 3.758 1 89.6 548 ALA B N 1
ATOM 11422 C CA . ALA B 1 548 ? -9.516 29.795 2.533 1 89.6 548 ALA B CA 1
ATOM 11423 C C . ALA B 1 548 ? -10.739 28.897 2.368 1 89.6 548 ALA B C 1
ATOM 11425 O O . ALA B 1 548 ? -11.395 28.545 3.351 1 89.6 548 ALA B O 1
ATOM 11426 N N . THR B 1 549 ? -11.156 28.707 1.126 1 90.35 549 THR B N 1
ATOM 11427 C CA . THR B 1 549 ? -12.192 27.75 0.752 1 90.35 549 THR B CA 1
ATOM 11428 C C . THR B 1 549 ? -11.572 26.459 0.226 1 90.35 549 THR B C 1
ATOM 11430 O O . THR B 1 549 ? -10.39 26.429 -0.123 1 90.35 549 THR B O 1
ATOM 11433 N N . VAL B 1 550 ? -12.4 25.479 0.364 1 90.09 550 VAL B N 1
ATOM 11434 C CA . VAL B 1 550 ? -11.958 24.185 -0.145 1 90.09 550 VAL B CA 1
ATOM 11435 C C . VAL B 1 550 ? -12.59 23.922 -1.51 1 90.09 550 VAL B C 1
ATOM 11437 O O . VAL B 1 550 ? -13.81 24.008 -1.663 1 90.09 550 VAL B O 1
ATOM 11440 N N . ILE B 1 551 ? -11.695 23.687 -2.55 1 87.39 551 ILE B N 1
ATOM 11441 C CA . ILE B 1 551 ? -12.184 23.488 -3.91 1 87.39 551 ILE B CA 1
ATOM 11442 C C . ILE B 1 551 ? -11.714 22.133 -4.434 1 87.39 551 ILE B C 1
ATOM 11444 O O . ILE B 1 551 ? -10.962 21.426 -3.759 1 87.39 551 ILE B O 1
ATOM 11448 N N . ASN B 1 552 ? -12.165 21.679 -5.657 1 81.39 552 ASN B N 1
ATOM 11449 C CA . ASN B 1 552 ? -11.764 20.476 -6.379 1 81.39 552 ASN B CA 1
ATOM 11450 C C . ASN B 1 552 ? -11.976 19.221 -5.539 1 81.39 552 ASN B C 1
ATOM 11452 O O . ASN B 1 552 ? -11.047 18.434 -5.345 1 81.39 552 ASN B O 1
ATOM 11456 N N . ASP B 1 553 ? -13.221 19.055 -5.004 1 79.72 553 ASP B N 1
ATOM 11457 C CA . ASP B 1 553 ? -13.61 17.89 -4.216 1 79.72 553 ASP B CA 1
ATOM 11458 C C . ASP B 1 553 ? -12.737 17.752 -2.97 1 79.72 553 ASP B C 1
ATOM 11460 O O . ASP B 1 553 ? -12.146 16.697 -2.734 1 79.72 553 ASP B O 1
ATOM 11464 N N . ASP B 1 554 ? -12.341 18.901 -2.266 1 82.39 554 ASP B N 1
ATOM 11465 C CA . ASP B 1 554 ? -11.669 18.977 -0.973 1 82.39 554 ASP B CA 1
ATOM 11466 C C . ASP B 1 554 ? -10.188 18.629 -1.101 1 82.39 554 ASP B C 1
ATOM 11468 O O . ASP B 1 554 ? -9.621 17.975 -0.224 1 82.39 554 ASP B O 1
ATOM 11472 N N . THR B 1 555 ? -9.553 18.982 -2.241 1 85.14 555 THR B N 1
ATOM 11473 C CA . THR B 1 555 ? -8.148 18.617 -2.385 1 85.14 555 THR B CA 1
ATOM 11474 C C . THR B 1 555 ? -7.264 19.861 -2.389 1 85.14 555 THR B C 1
ATOM 11476 O O . THR B 1 555 ? -6.044 19.762 -2.241 1 85.14 555 THR B O 1
ATOM 11479 N N . GLU B 1 556 ? -7.884 21.044 -2.608 1 88.51 556 GLU B N 1
ATOM 11480 C CA . GLU B 1 556 ? -7.107 22.276 -2.702 1 88.51 556 GLU B CA 1
ATOM 11481 C C . GLU B 1 556 ? -7.732 23.388 -1.865 1 88.51 556 GLU B C 1
ATOM 11483 O O . GLU B 1 556 ? -8.957 23.51 -1.801 1 88.51 556 GLU B O 1
ATOM 11488 N N . CYS B 1 557 ? -6.82 24.071 -1.187 1 89.5 557 CYS B N 1
ATOM 11489 C CA . CYS B 1 557 ? -7.245 25.267 -0.468 1 89.5 557 CYS B CA 1
ATOM 11490 C C . CYS B 1 557 ? -7.004 26.52 -1.301 1 89.5 557 CYS B C 1
ATOM 11492 O O . CYS B 1 557 ? -5.927 26.691 -1.876 1 89.5 557 CYS B O 1
ATOM 11494 N N . ARG B 1 558 ? -8.051 27.311 -1.497 1 91.02 558 ARG B N 1
ATOM 11495 C CA . ARG B 1 558 ? -7.92 28.587 -2.193 1 91.02 558 ARG B CA 1
ATOM 11496 C C . ARG B 1 558 ? -8.218 29.754 -1.258 1 91.02 558 ARG B C 1
ATOM 11498 O O . ARG B 1 558 ? -9.318 29.851 -0.709 1 91.02 558 ARG B O 1
ATOM 11505 N N . GLU B 1 559 ? -7.232 30.619 -1.084 1 89.71 559 GLU B N 1
ATOM 11506 C CA . GLU B 1 559 ? -7.403 31.771 -0.203 1 89.71 559 GLU B CA 1
ATOM 11507 C C . GLU B 1 559 ? -8.321 32.815 -0.832 1 89.71 559 GLU B C 1
ATOM 11509 O O . GLU B 1 559 ? -8.248 33.069 -2.037 1 89.71 559 GLU B O 1
ATOM 11514 N N . CYS B 1 560 ? -9.29 33.258 -0.039 1 90.55 560 CYS B N 1
ATOM 11515 C CA . CYS B 1 560 ? -10.155 34.353 -0.463 1 90.55 560 CYS B CA 1
ATOM 11516 C C . CYS B 1 560 ? -9.442 35.694 -0.333 1 90.55 560 CYS B C 1
ATOM 11518 O O . CYS B 1 560 ? -8.895 36.011 0.725 1 90.55 560 CYS B O 1
ATOM 11520 N N . ILE B 1 561 ? -9.335 36.343 -1.422 1 88.38 561 ILE B N 1
ATOM 11521 C CA . ILE B 1 561 ? -8.727 37.669 -1.415 1 88.38 561 ILE B CA 1
ATOM 11522 C C . ILE B 1 561 ? -9.735 38.695 -0.901 1 88.38 561 ILE B C 1
ATOM 11524 O O . ILE B 1 561 ? -10.881 38.731 -1.356 1 88.38 561 ILE B O 1
ATOM 11528 N N . PRO B 1 562 ? -9.338 39.431 0.076 1 85.82 562 PRO B N 1
ATOM 11529 C CA . PRO B 1 562 ? -10.253 40.485 0.521 1 85.82 562 PRO B CA 1
ATOM 11530 C C . PRO B 1 562 ? -10.816 41.305 -0.638 1 85.82 562 PRO B C 1
ATOM 11532 O O . PRO B 1 562 ? -10.11 41.566 -1.615 1 85.82 562 PRO B O 1
ATOM 11535 N N . PRO B 1 563 ? -12.186 41.67 -0.624 1 86.82 563 PRO B N 1
ATOM 11536 C CA . PRO B 1 563 ? -13.099 41.696 0.521 1 86.82 563 PRO B CA 1
ATOM 11537 C C . PRO B 1 563 ? -13.918 40.414 0.651 1 86.82 563 PRO B C 1
ATOM 11539 O O . PRO B 1 563 ? -14.985 40.418 1.272 1 86.82 563 PRO B O 1
ATOM 11542 N N . LYS B 1 564 ? -13.524 39.472 0.002 1 89.85 564 LYS B N 1
ATOM 11543 C CA . LYS B 1 564 ? -14.258 38.211 0.05 1 89.85 564 LYS B CA 1
ATOM 11544 C C . LYS B 1 564 ? -13.778 37.34 1.207 1 89.85 564 LYS B C 1
ATOM 11546 O O . LYS B 1 564 ? -12.614 37.414 1.606 1 89.85 564 LYS B O 1
ATOM 11551 N N . TRP B 1 565 ? -14.741 36.643 1.779 1 88.58 565 TRP B N 1
ATOM 11552 C CA . TRP B 1 565 ? -14.511 35.695 2.864 1 88.58 565 TRP B CA 1
ATOM 11553 C C . TRP B 1 565 ? -15.229 34.377 2.597 1 88.58 565 TRP B C 1
ATOM 11555 O O . TRP B 1 565 ? -16.215 34.339 1.856 1 88.58 565 TRP B O 1
ATOM 11565 N N . PRO B 1 566 ? -14.677 33.345 3.137 1 88.38 566 PRO B N 1
ATOM 11566 C CA . PRO B 1 566 ? -15.341 32.062 2.898 1 88.38 566 PRO B CA 1
ATOM 11567 C C . PRO B 1 566 ? -16.742 32 3.504 1 88.38 566 PRO B C 1
ATOM 11569 O O . PRO B 1 566 ? -16.977 32.552 4.582 1 88.38 566 PRO B O 1
ATOM 11572 N N . ASP B 1 567 ? -17.645 31.382 2.841 1 86.01 567 ASP B N 1
ATOM 11573 C CA . ASP B 1 567 ? -18.998 31.185 3.352 1 86.01 567 ASP B CA 1
ATOM 11574 C C . ASP B 1 567 ? -19.005 30.205 4.523 1 86.01 567 ASP B C 1
ATOM 11576 O O . ASP B 1 567 ? -17.958 29.68 4.906 1 86.01 567 ASP B O 1
ATOM 11580 N N . VAL B 1 568 ? -20.171 29.988 5.04 1 81.56 568 VAL B N 1
ATOM 11581 C CA . VAL B 1 568 ? -20.316 29.144 6.222 1 81.56 568 VAL B CA 1
ATOM 11582 C C . VAL B 1 568 ? -19.874 27.719 5.897 1 81.56 568 VAL B C 1
ATOM 11584 O O . VAL B 1 568 ? -19.283 27.039 6.739 1 81.56 568 VAL B O 1
ATOM 11587 N N . ASN B 1 569 ? -20.047 27.261 4.649 1 83.47 569 ASN B N 1
ATOM 11588 C CA . ASN B 1 569 ? -19.689 25.91 4.23 1 83.47 569 ASN B CA 1
ATOM 11589 C C . ASN B 1 569 ? -18.283 25.861 3.637 1 83.47 569 ASN B C 1
ATOM 11591 O O . ASN B 1 569 ? -17.776 24.784 3.321 1 83.47 569 ASN B O 1
ATOM 11595 N N . ARG B 1 570 ? -17.567 27.041 3.55 1 87.38 570 ARG B N 1
ATOM 11596 C CA . ARG B 1 570 ? -16.204 27.158 3.044 1 87.38 570 ARG B CA 1
ATOM 11597 C C . ARG B 1 570 ? -16.097 26.608 1.625 1 87.38 570 ARG B C 1
ATOM 11599 O O . ARG B 1 570 ? -15.13 25.922 1.291 1 87.38 570 ARG B O 1
ATOM 11606 N N . THR B 1 571 ? -17.085 26.75 0.745 1 86.56 571 THR B N 1
ATOM 11607 C CA . THR B 1 571 ? -17.083 26.251 -0.625 1 86.56 571 THR B CA 1
ATOM 11608 C C . THR B 1 571 ? -16.904 27.396 -1.618 1 86.56 571 THR B C 1
ATOM 11610 O O . THR B 1 571 ? -16.472 27.18 -2.752 1 86.56 571 THR B O 1
ATOM 11613 N N . GLU B 1 572 ? -17.35 28.619 -1.166 1 88.78 572 GLU B N 1
ATOM 11614 C CA . GLU B 1 572 ? -17.261 29.785 -2.04 1 88.78 572 GLU B CA 1
ATOM 11615 C C . GLU B 1 572 ? -16.84 31.028 -1.262 1 88.78 572 GLU B C 1
ATOM 11617 O O . GLU B 1 572 ? -17.076 31.12 -0.055 1 88.78 572 GLU B O 1
ATOM 11622 N N . CYS B 1 573 ? -16.091 31.848 -1.999 1 90.02 573 CYS B N 1
ATOM 11623 C CA . CYS B 1 573 ? -15.748 33.149 -1.435 1 90.02 573 CYS B CA 1
ATOM 11624 C C . CYS B 1 573 ? -16.888 34.143 -1.625 1 90.02 573 CYS B C 1
ATOM 11626 O O . CYS B 1 573 ? -17.311 34.4 -2.753 1 90.02 573 CYS B O 1
ATOM 11628 N N . VAL B 1 574 ? -17.451 34.606 -0.553 1 89.32 574 VAL B N 1
ATOM 11629 C CA . VAL B 1 574 ? -18.563 35.55 -0.612 1 89.32 574 VAL B CA 1
ATOM 11630 C C . VAL B 1 574 ? -18.106 36.918 -0.109 1 89.32 574 VAL B C 1
ATOM 11632 O O . VAL B 1 574 ? -17.178 37.012 0.698 1 89.32 574 VAL B O 1
ATOM 11635 N N . GLU B 1 575 ? -18.672 37.913 -0.7 1 89.13 575 GLU B N 1
ATOM 11636 C CA . GLU B 1 575 ? -18.364 39.274 -0.271 1 89.13 575 GLU B CA 1
ATOM 11637 C C . GLU B 1 575 ? -18.944 39.562 1.111 1 89.13 575 GLU B C 1
ATOM 11639 O O . GLU B 1 575 ? -20.069 39.16 1.414 1 89.13 575 GLU B O 1
ATOM 11644 N N . VAL B 1 576 ? -18.103 39.911 1.973 1 85.87 576 VAL B N 1
ATOM 11645 C CA . VAL B 1 576 ? -18.541 40.276 3.315 1 85.87 576 VAL B CA 1
ATOM 11646 C C . VAL B 1 576 ? -18.89 41.762 3.358 1 85.87 576 VAL B C 1
ATOM 11648 O O . VAL B 1 576 ? -18.27 42.572 2.665 1 85.87 576 VAL B O 1
ATOM 11651 N N . ALA B 1 577 ? -19.994 41.97 4.065 1 82.2 577 ALA B N 1
ATOM 11652 C CA . ALA B 1 577 ? -20.438 43.356 4.188 1 82.2 577 ALA B CA 1
ATOM 11653 C C . ALA B 1 577 ? -19.367 44.219 4.85 1 82.2 577 ALA B C 1
ATOM 11655 O O . ALA B 1 577 ? -18.798 43.836 5.875 1 82.2 577 ALA B O 1
ATOM 11656 N N . GLU B 1 578 ? -19.016 45.256 4.234 1 83.74 578 GLU B N 1
ATOM 11657 C CA . GLU B 1 578 ? -18.007 46.193 4.718 1 83.74 578 GLU B CA 1
ATOM 11658 C C . GLU B 1 578 ? -18.538 47.024 5.882 1 83.74 578 GLU B C 1
ATOM 11660 O O . GLU B 1 578 ? -19.708 47.412 5.892 1 83.74 578 GLU B O 1
ATOM 11665 N N . SER B 1 579 ? -17.763 46.898 6.954 1 82.33 579 SER B N 1
ATOM 11666 C CA . SER B 1 579 ? -18.098 47.761 8.082 1 82.33 579 SER B CA 1
ATOM 11667 C C . SER B 1 579 ? -17.081 48.887 8.238 1 82.33 579 SER B C 1
ATOM 11669 O O . SER B 1 579 ? -15.873 48.65 8.191 1 82.33 579 SER B O 1
ATOM 11671 N N . TYR B 1 580 ? -17.549 50.122 8.2 1 84.78 580 TYR B N 1
ATOM 11672 C CA . TYR B 1 580 ? -16.74 51.31 8.448 1 84.78 580 TYR B CA 1
ATOM 11673 C C . TYR B 1 580 ? -17.495 52.315 9.31 1 84.78 580 TYR B C 1
ATOM 11675 O O . TYR B 1 580 ? -18.709 52.196 9.493 1 84.78 580 TYR B O 1
ATOM 11683 N N . MET B 1 581 ? -16.81 53.085 9.942 1 83.38 581 MET B N 1
ATOM 11684 C CA . MET B 1 581 ? -17.449 54.1 10.774 1 83.38 581 MET B CA 1
ATOM 11685 C C . MET B 1 581 ? -18.237 55.087 9.919 1 83.38 581 MET B C 1
ATOM 11687 O O . MET B 1 581 ? -17.651 55.892 9.193 1 83.38 581 MET B O 1
ATOM 11691 N N . SER B 1 582 ? -19.541 54.913 9.874 1 83.63 582 SER B N 1
ATOM 11692 C CA . SER B 1 582 ? -20.411 55.773 9.078 1 83.63 582 SER B CA 1
ATOM 11693 C C . SER B 1 582 ? -21.445 56.474 9.952 1 83.63 582 SER B C 1
ATOM 11695 O O . SER B 1 582 ? -21.511 56.234 11.159 1 83.63 582 SER B O 1
ATOM 11697 N N . TRP B 1 583 ? -22.213 57.393 9.248 1 83.48 583 TRP B N 1
ATOM 11698 C CA . TRP B 1 583 ? -23.293 58.107 9.921 1 83.48 583 TRP B CA 1
ATOM 11699 C C . TRP B 1 583 ? -24.393 57.146 10.358 1 83.48 583 TRP B C 1
ATOM 11701 O O . TRP B 1 583 ? -25.28 57.517 11.13 1 83.48 583 TRP B O 1
ATOM 11711 N N . GLY B 1 584 ? -24.188 55.863 9.927 1 79.75 584 GLY B N 1
ATOM 11712 C CA . GLY B 1 584 ? -25.144 54.836 10.311 1 79.75 584 GLY B CA 1
ATOM 11713 C C . GLY B 1 584 ? -24.757 54.106 11.583 1 79.75 584 GLY B C 1
ATOM 11714 O O . GLY B 1 584 ? -25.604 53.487 12.231 1 79.75 584 GLY B O 1
ATOM 11715 N N . THR B 1 585 ? -23.558 54.276 11.977 1 82.66 585 THR B N 1
ATOM 11716 C CA . THR B 1 585 ? -23.096 53.658 13.215 1 82.66 585 THR B CA 1
ATOM 11717 C C . THR B 1 585 ? -23.202 54.638 14.38 1 82.66 585 THR B C 1
ATOM 11719 O O . THR B 1 585 ? -23.256 55.852 14.174 1 82.66 585 THR B O 1
ATOM 11722 N N . VAL B 1 586 ? -23.255 54.134 15.518 1 81.49 586 VAL B N 1
ATOM 11723 C CA . VAL B 1 586 ? -23.401 54.979 16.698 1 81.49 586 VAL B CA 1
ATOM 11724 C C . VAL B 1 586 ? -22.164 55.861 16.858 1 81.49 586 VAL B C 1
ATOM 11726 O O . VAL B 1 586 ? -22.28 57.059 17.127 1 81.49 586 VAL B O 1
ATOM 11729 N N . GLU B 1 587 ? -21.067 55.239 16.624 1 78.93 587 GLU B N 1
ATOM 11730 C CA . GLU B 1 587 ? -19.824 55.988 16.782 1 78.93 587 GLU B CA 1
ATOM 11731 C C . GLU B 1 587 ? -19.693 57.072 15.715 1 78.93 587 GLU B C 1
ATOM 11733 O O . GLU B 1 587 ? -19.316 58.206 16.018 1 78.93 587 GLU B O 1
ATOM 11738 N N . GLY B 1 588 ? -20.028 56.696 14.559 1 85.32 588 GLY B N 1
ATOM 11739 C CA . GLY B 1 588 ? -19.946 57.648 13.463 1 85.32 588 GLY B CA 1
ATOM 11740 C C . GLY B 1 588 ? -20.951 58.779 13.579 1 85.32 588 GLY B C 1
ATOM 11741 O O . GLY B 1 588 ? -20.641 59.927 13.255 1 85.32 588 GLY B O 1
ATOM 11742 N N . THR B 1 589 ? -22.045 58.509 14.133 1 87.48 589 THR B N 1
ATOM 11743 C CA . THR B 1 589 ? -23.08 59.524 14.294 1 87.48 589 THR B CA 1
ATOM 11744 C C . THR B 1 589 ? -22.701 60.515 15.39 1 87.48 589 THR B C 1
ATOM 11746 O O . THR B 1 589 ? -22.864 61.725 15.224 1 87.48 589 THR B O 1
ATOM 11749 N N . VAL B 1 590 ? -22.204 59.973 16.447 1 84.96 590 VAL B N 1
ATOM 11750 C CA . VAL B 1 590 ? -21.82 60.853 17.546 1 84.96 590 VAL B CA 1
ATOM 11751 C C . VAL B 1 590 ? -20.698 61.784 17.095 1 84.96 590 VAL B C 1
ATOM 11753 O O . VAL B 1 590 ? -20.768 62.998 17.303 1 84.96 590 VAL B O 1
ATOM 11756 N N . ILE B 1 591 ? -19.757 61.193 16.459 1 88.27 591 ILE B N 1
ATOM 11757 C CA . ILE B 1 591 ? -18.626 61.985 15.988 1 88.27 591 ILE B CA 1
ATOM 11758 C C . ILE B 1 591 ? -19.094 62.966 14.915 1 88.27 591 ILE B C 1
ATOM 11760 O O . ILE B 1 591 ? -18.669 64.123 14.895 1 88.27 591 ILE B O 1
ATOM 11764 N N . GLY B 1 592 ? -20.014 62.553 14.115 1 88.68 592 GLY B N 1
ATOM 11765 C CA . GLY B 1 592 ? -20.54 63.408 13.063 1 88.68 592 GLY B CA 1
ATOM 11766 C C . GLY B 1 592 ? -21.33 64.589 13.593 1 88.68 592 GLY B C 1
ATOM 11767 O O . GLY B 1 592 ? -21.141 65.721 13.144 1 88.68 592 GLY B O 1
ATOM 11768 N N . ILE B 1 593 ? -22.083 64.425 14.584 1 90.07 593 ILE B N 1
ATOM 11769 C CA . ILE B 1 593 ? -22.913 65.484 15.146 1 90.07 593 ILE B CA 1
ATOM 11770 C C . ILE B 1 593 ? -22.036 66.488 15.89 1 90.07 593 ILE B C 1
ATOM 11772 O O . ILE B 1 593 ? -22.177 67.7 15.708 1 90.07 593 ILE B O 1
ATOM 11776 N N . VAL B 1 594 ? -21.156 65.943 16.669 1 90.23 594 VAL B N 1
ATOM 11777 C CA . VAL B 1 594 ? -20.309 66.836 17.453 1 90.23 594 VAL B CA 1
ATOM 11778 C C . VAL B 1 594 ? -19.403 67.638 16.522 1 90.23 594 VAL B C 1
ATOM 11780 O O . VAL B 1 594 ? -19.194 68.836 16.728 1 90.23 594 VAL B O 1
ATOM 11783 N N . ALA B 1 595 ? -18.927 66.956 15.489 1 92.16 595 ALA B N 1
ATOM 11784 C CA . ALA B 1 595 ? -18.068 67.644 14.529 1 92.16 595 ALA B CA 1
ATOM 11785 C C . ALA B 1 595 ? -18.854 68.687 13.74 1 92.16 595 ALA B C 1
ATOM 11787 O O . ALA B 1 595 ? -18.346 69.777 13.463 1 92.16 595 ALA B O 1
ATOM 11788 N N . PHE B 1 596 ? -20.066 68.449 13.464 1 90.9 596 PHE B N 1
ATOM 11789 C CA . PHE B 1 596 ? -20.895 69.376 12.703 1 90.9 596 PHE B CA 1
ATOM 11790 C C . PHE B 1 596 ? -21.27 70.587 13.55 1 90.9 596 PHE B C 1
ATOM 11792 O O . PHE B 1 596 ? -21.241 71.721 13.067 1 90.9 596 PHE B O 1
ATOM 11799 N N . VAL B 1 597 ? -21.557 70.432 14.808 1 90.81 597 VAL B N 1
ATOM 11800 C CA . VAL B 1 597 ? -21.882 71.535 15.706 1 90.81 597 VAL B CA 1
ATOM 11801 C C . VAL B 1 597 ? -20.651 72.415 15.912 1 90.81 597 VAL B C 1
ATOM 11803 O O . VAL B 1 597 ? -20.753 73.644 15.918 1 90.81 597 VAL B O 1
ATOM 11806 N N . ALA B 1 598 ? -19.55 71.67 16.037 1 93.52 598 ALA B N 1
ATOM 11807 C CA . ALA B 1 598 ? -18.309 72.422 16.203 1 93.52 598 ALA B CA 1
ATOM 11808 C C . ALA B 1 598 ? -17.978 73.218 14.944 1 93.52 598 ALA B C 1
ATOM 11810 O O . ALA B 1 598 ? -17.473 74.341 15.026 1 93.52 598 ALA B O 1
ATOM 11811 N N . LEU B 1 599 ? -18.301 72.702 13.822 1 93.59 599 LEU B N 1
ATOM 11812 C CA . LEU B 1 599 ? -18.051 73.396 12.563 1 93.59 599 LEU B CA 1
ATOM 11813 C C . LEU B 1 599 ? -18.981 74.595 12.409 1 93.59 599 LEU B C 1
ATOM 11815 O O . LEU B 1 599 ? -18.567 75.647 11.917 1 93.59 599 LEU B O 1
ATOM 11819 N N . LEU B 1 600 ? -20.151 74.516 12.917 1 91.12 600 LEU B N 1
ATOM 11820 C CA . LEU B 1 600 ? -21.089 75.634 12.895 1 91.12 600 LEU B CA 1
ATOM 11821 C C . LEU B 1 600 ? -20.628 76.748 13.828 1 91.12 600 LEU B C 1
ATOM 11823 O O . LEU B 1 600 ? -20.744 77.93 13.495 1 91.12 600 LEU B O 1
ATOM 11827 N N . GLU B 1 601 ? -20.145 76.265 14.924 1 91.38 601 GLU B N 1
ATOM 11828 C CA . GLU B 1 601 ? -19.586 77.255 15.839 1 91.38 601 GLU B CA 1
ATOM 11829 C C . GLU B 1 601 ? -18.394 77.974 15.212 1 91.38 601 GLU B C 1
ATOM 11831 O O . GLU B 1 601 ? -18.246 79.189 15.364 1 91.38 601 GLU B O 1
ATOM 11836 N N . ALA B 1 602 ? -17.617 77.224 14.487 1 94.33 602 ALA B N 1
ATOM 11837 C CA . ALA B 1 602 ? -16.456 77.815 13.826 1 94.33 602 ALA B CA 1
ATOM 11838 C C . ALA B 1 602 ? -16.884 78.796 12.738 1 94.33 602 ALA B C 1
ATOM 11840 O O . ALA B 1 602 ? -16.277 79.857 12.577 1 94.33 602 ALA B O 1
ATOM 11841 N N . LEU B 1 603 ? -17.933 78.557 12.142 1 91.84 603 LEU B N 1
ATOM 11842 C CA . LEU B 1 603 ? -18.439 79.451 11.106 1 91.84 603 LEU B CA 1
ATOM 11843 C C . LEU B 1 603 ? -19.069 80.695 11.722 1 91.84 603 LEU B C 1
ATOM 11845 O O . LEU B 1 603 ? -18.941 81.795 11.179 1 91.84 603 LEU B O 1
ATOM 11849 N N . LEU B 1 604 ? -19.636 80.608 12.89 1 89.53 604 LEU B N 1
ATOM 11850 C CA . LEU B 1 604 ? -20.214 81.741 13.605 1 89.53 604 LEU B CA 1
ATOM 11851 C C . LEU B 1 604 ? -19.125 82.707 14.061 1 89.53 604 LEU B C 1
ATOM 11853 O O . LEU B 1 604 ? -19.313 83.925 14.019 1 89.53 604 LEU B O 1
ATOM 11857 N N . ILE B 1 605 ? -18.041 82.117 14.397 1 90.33 605 ILE B N 1
ATOM 11858 C CA . ILE B 1 605 ? -16.931 82.956 14.834 1 90.33 605 ILE B CA 1
ATOM 11859 C C . ILE B 1 605 ? -16.378 83.74 13.646 1 90.33 605 ILE B C 1
ATOM 11861 O O . ILE B 1 605 ? -15.984 84.9 13.789 1 90.33 605 ILE B O 1
ATOM 11865 N N . ILE B 1 606 ? -16.419 83.178 12.488 1 88.83 606 ILE B N 1
ATOM 11866 C CA . ILE B 1 606 ? -15.947 83.866 11.292 1 88.83 606 ILE B CA 1
ATOM 11867 C C . ILE B 1 606 ? -16.86 85.05 10.983 1 88.83 606 ILE B C 1
ATOM 11869 O O . ILE B 1 606 ? -16.385 86.132 10.629 1 88.83 606 ILE B O 1
ATOM 11873 N N . VAL B 1 607 ? -18.089 85.008 11.368 1 88.39 607 VAL B N 1
ATOM 11874 C CA . VAL B 1 607 ? -19.059 86.039 11.013 1 88.39 607 VAL B CA 1
ATOM 11875 C C . VAL B 1 607 ? -19.111 87.1 12.11 1 88.39 607 VAL B C 1
ATOM 11877 O O . VAL B 1 607 ? -19.265 88.29 11.824 1 88.39 607 VAL B O 1
ATOM 11880 N N . LEU B 1 608 ? -18.835 86.707 13.326 1 86.74 608 LEU B N 1
ATOM 11881 C CA . LEU B 1 608 ? -19.048 87.635 14.431 1 86.74 608 LEU B CA 1
ATOM 11882 C C . LEU B 1 608 ? -17.728 88.24 14.895 1 86.74 608 LEU B C 1
ATOM 11884 O O . LEU B 1 608 ? -17.689 89.39 15.338 1 86.74 608 LEU B O 1
ATOM 11888 N N . TYR B 1 609 ? -16.731 87.422 14.784 1 86.5 609 TYR B N 1
ATOM 11889 C CA . TYR B 1 609 ? -15.468 87.866 15.362 1 86.5 609 TYR B CA 1
ATOM 11890 C C . TYR B 1 609 ? -14.655 88.663 14.349 1 86.5 609 TYR B C 1
ATOM 11892 O O . TYR B 1 609 ? -14.187 89.764 14.648 1 86.5 609 TYR B O 1
ATOM 11900 N N . PHE B 1 610 ? -14.502 88.318 13.098 1 84.21 610 PHE B N 1
ATOM 11901 C CA . PHE B 1 610 ? -13.481 88.845 12.201 1 84.21 610 PHE B CA 1
ATOM 11902 C C . PHE B 1 610 ? -13.95 90.141 11.549 1 84.21 610 PHE B C 1
ATOM 11904 O O . PHE B 1 610 ? -13.132 90.975 11.156 1 84.21 610 PHE B O 1
ATOM 11911 N N . PRO B 1 611 ? -15.344 90.44 11.538 1 82.14 611 PRO B N 1
ATOM 11912 C CA . PRO B 1 611 ? -15.728 91.774 11.069 1 82.14 611 PRO B CA 1
ATOM 11913 C C . PRO B 1 611 ? -15.451 92.865 12.101 1 82.14 611 PRO B C 1
ATOM 11915 O O . PRO B 1 611 ? -15.396 94.048 11.754 1 82.14 611 PRO B O 1
ATOM 11918 N N . GLN B 1 612 ? -15.191 92.527 13.328 1 80.85 612 GLN B N 1
ATOM 11919 C CA . GLN B 1 612 ? -14.942 93.507 14.38 1 80.85 612 GLN B CA 1
ATOM 11920 C C . GLN B 1 612 ? -13.446 93.735 14.575 1 80.85 612 GLN B C 1
ATOM 11922 O O . GLN B 1 612 ? -12.998 94.043 15.682 1 80.85 612 GLN B O 1
ATOM 11927 N N . PHE B 1 613 ? -12.616 93.669 13.487 1 78.68 613 PHE B N 1
ATOM 11928 C CA . PHE B 1 613 ? -11.162 93.764 13.537 1 78.68 613 PHE B CA 1
ATOM 11929 C C . PHE B 1 613 ? -10.725 95.154 13.985 1 78.68 613 PHE B C 1
ATOM 11931 O O . PHE B 1 613 ? -9.626 95.324 14.517 1 78.68 613 PHE B O 1
ATOM 11938 N N . ARG B 1 614 ? -11.673 96.082 13.963 1 75.56 614 ARG B N 1
ATOM 11939 C CA . ARG B 1 614 ? -11.33 97.473 14.244 1 75.56 614 ARG B CA 1
ATOM 11940 C C . ARG B 1 614 ? -11.465 97.78 15.731 1 75.56 614 ARG B C 1
ATOM 11942 O O . ARG B 1 614 ? -10.959 98.798 16.208 1 75.56 614 ARG B O 1
ATOM 11949 N N . ARG B 1 615 ? -12.013 96.829 16.43 1 77.64 615 ARG B N 1
ATOM 11950 C CA . ARG B 1 615 ? -12.156 97.055 17.864 1 77.64 615 ARG B CA 1
ATOM 11951 C C . ARG B 1 615 ? -10.839 96.807 18.592 1 77.64 615 ARG B C 1
ATOM 11953 O O . ARG B 1 615 ? -10.085 95.901 18.23 1 77.64 615 ARG B O 1
ATOM 11960 N N . ARG B 1 616 ? -10.483 97.603 19.491 1 73.93 616 ARG B N 1
ATOM 11961 C CA . ARG B 1 616 ? -9.196 97.629 20.179 1 73.93 616 ARG B CA 1
ATOM 11962 C C . ARG B 1 616 ? -8.901 96.285 20.838 1 73.93 616 ARG B C 1
ATOM 11964 O O . ARG B 1 616 ? -7.756 95.828 20.841 1 73.93 616 ARG B O 1
ATOM 11971 N N . ILE B 1 617 ? -9.942 95.54 21.292 1 75.74 617 ILE B N 1
ATOM 11972 C CA . ILE B 1 617 ? -9.745 94.284 22.007 1 75.74 617 ILE B CA 1
ATOM 11973 C C . ILE B 1 617 ? -9.278 93.204 21.033 1 75.74 617 ILE B C 1
ATOM 11975 O O . ILE B 1 617 ? -8.453 92.357 21.385 1 75.74 617 ILE B O 1
ATOM 11979 N N . ILE B 1 618 ? -9.692 93.274 19.827 1 78.14 618 ILE B N 1
ATOM 11980 C CA . ILE B 1 618 ? -9.339 92.28 18.819 1 78.14 618 ILE B CA 1
ATOM 11981 C C . ILE B 1 618 ? -8.02 92.665 18.154 1 78.14 618 ILE B C 1
ATOM 11983 O O . ILE B 1 618 ? -7.2 91.799 17.839 1 78.14 618 ILE B O 1
ATOM 11987 N N . ARG B 1 619 ? -7.757 93.96 18.06 1 75.38 619 ARG B N 1
ATOM 11988 C CA . ARG B 1 619 ? -6.533 94.448 17.435 1 75.38 619 ARG B CA 1
ATOM 11989 C C . ARG B 1 619 ? -5.316 94.144 18.301 1 75.38 619 ARG B C 1
ATOM 11991 O O . ARG B 1 619 ? -4.221 93.913 17.784 1 75.38 619 ARG B O 1
ATOM 11998 N N . ARG B 1 620 ? -5.57 94.085 19.629 1 72.02 620 ARG B N 1
ATOM 11999 C CA . ARG B 1 620 ? -4.465 93.837 20.55 1 72.02 620 ARG B CA 1
ATOM 12000 C C . ARG B 1 620 ? -4.129 92.351 20.614 1 72.02 620 ARG B C 1
ATOM 12002 O O . ARG B 1 620 ? -3.065 91.97 21.107 1 72.02 620 ARG B O 1
ATOM 12009 N N . SER B 1 621 ? -5.041 91.505 19.999 1 76.17 621 SER B N 1
ATOM 12010 C CA . SER B 1 621 ? -4.825 90.062 20.046 1 76.17 621 SER B CA 1
ATOM 12011 C C . SER B 1 621 ? -4.245 89.546 18.733 1 76.17 621 SER B C 1
ATOM 12013 O O . SER B 1 621 ? -4.323 88.351 18.442 1 76.17 621 SER B O 1
ATOM 12015 N N . ASP B 1 622 ? -3.555 90.303 17.928 1 79.09 622 ASP B N 1
ATOM 12016 C CA . ASP B 1 622 ? -2.956 89.915 16.655 1 79.09 622 ASP B CA 1
ATOM 12017 C C . ASP B 1 622 ? -3.977 89.223 15.756 1 79.09 622 ASP B C 1
ATOM 12019 O O . ASP B 1 622 ? -3.981 87.995 15.642 1 79.09 622 ASP B O 1
ATOM 12023 N N . PRO B 1 623 ? -4.765 89.925 15.087 1 82.18 623 PRO B N 1
ATOM 12024 C CA . PRO B 1 623 ? -5.866 89.379 14.289 1 82.18 623 PRO B CA 1
ATOM 12025 C C . PRO B 1 623 ? -5.382 88.47 13.161 1 82.18 623 PRO B C 1
ATOM 12027 O O . PRO B 1 623 ? -6.076 87.519 12.79 1 82.18 623 PRO B O 1
ATOM 12030 N N . MET B 1 624 ? -4.141 88.682 12.603 1 82.88 624 MET B N 1
ATOM 12031 C CA . MET B 1 624 ? -3.653 87.853 11.504 1 82.88 624 MET B CA 1
ATOM 12032 C C . MET B 1 624 ? -3.342 86.44 11.985 1 82.88 624 MET B C 1
ATOM 12034 O O . MET B 1 624 ? -3.745 85.462 11.353 1 82.88 624 MET B O 1
ATOM 12038 N N . LEU B 1 625 ? -2.631 86.325 13.065 1 87.88 625 LEU B N 1
ATOM 12039 C CA . LEU B 1 625 ? -2.297 85.01 13.601 1 87.88 625 LEU B CA 1
ATOM 12040 C C . LEU B 1 625 ? -3.55 84.282 14.075 1 87.88 625 LEU B C 1
ATOM 12042 O O . LEU B 1 625 ? -3.642 83.058 13.961 1 87.88 625 LEU B O 1
ATOM 12046 N N . SER B 1 626 ? -4.542 85.121 14.587 1 89.17 626 SER B N 1
ATOM 12047 C CA . SER B 1 626 ? -5.803 84.53 15.022 1 89.17 626 SER B CA 1
ATOM 12048 C C . SER B 1 626 ? -6.595 83.985 13.838 1 89.17 626 SER B C 1
ATOM 12050 O O . SER B 1 626 ? -7.307 82.987 13.967 1 89.17 626 SER B O 1
ATOM 12052 N N . LEU B 1 627 ? -6.406 84.615 12.694 1 89.89 627 LEU B N 1
ATOM 12053 C CA . LEU B 1 627 ? -7.065 84.131 11.486 1 89.89 627 LEU B CA 1
ATOM 12054 C C . LEU B 1 627 ? -6.487 82.787 11.053 1 89.89 627 LEU B C 1
ATOM 12056 O O . LEU B 1 627 ? -7.229 81.89 10.647 1 89.89 627 LEU B O 1
ATOM 12060 N N . PHE B 1 628 ? -5.201 82.568 11.17 1 92.21 628 PHE B N 1
ATOM 12061 C CA . PHE B 1 628 ? -4.569 81.309 10.795 1 92.21 628 PHE B CA 1
ATOM 12062 C C . PHE B 1 628 ? -4.932 80.206 11.781 1 92.21 628 PHE B C 1
ATOM 12064 O O . PHE B 1 628 ? -5.175 79.065 11.383 1 92.21 628 PHE B O 1
ATOM 12071 N N . ILE B 1 629 ? -4.997 80.582 13.063 1 94.05 629 ILE B N 1
ATOM 12072 C CA . ILE B 1 629 ? -5.381 79.606 14.077 1 94.05 629 ILE B CA 1
ATOM 12073 C C . ILE B 1 629 ? -6.802 79.116 13.809 1 94.05 629 ILE B C 1
ATOM 12075 O O . ILE B 1 629 ? -7.065 77.911 13.834 1 94.05 629 ILE B O 1
ATOM 12079 N N . HIS B 1 630 ? -7.621 80.131 13.521 1 94.56 630 HIS B N 1
ATOM 12080 C CA . HIS B 1 630 ? -9.01 79.755 13.285 1 94.56 630 HIS B CA 1
ATOM 12081 C C . HIS B 1 630 ? -9.154 78.958 11.992 1 94.56 630 HIS B C 1
ATOM 12083 O O . HIS B 1 630 ? -10.003 78.07 11.896 1 94.56 630 HIS B O 1
ATOM 12089 N N . GLY B 1 631 ? -8.379 79.289 10.884 1 93.65 631 GLY B N 1
ATOM 12090 C CA . GLY B 1 631 ? -8.352 78.483 9.674 1 93.65 631 GLY B CA 1
ATOM 12091 C C . GLY B 1 631 ? -7.929 77.047 9.924 1 93.65 631 GLY B C 1
ATOM 12092 O O . GLY B 1 631 ? -8.483 76.12 9.329 1 93.65 631 GLY B O 1
ATOM 12093 N N . GLY B 1 632 ? -6.942 76.813 10.78 1 94.36 632 GLY B N 1
ATOM 12094 C CA . GLY B 1 632 ? -6.523 75.477 11.172 1 94.36 632 GLY B CA 1
ATOM 12095 C C . GLY B 1 632 ? -7.605 74.701 11.899 1 94.36 632 GLY B C 1
ATOM 12096 O O . GLY B 1 632 ? -7.751 73.493 11.7 1 94.36 632 GLY B O 1
ATOM 12097 N N . VAL B 1 633 ? -8.331 75.409 12.75 1 95.67 633 VAL B N 1
ATOM 12098 C CA . VAL B 1 633 ? -9.427 74.782 13.481 1 95.67 633 VAL B CA 1
ATOM 12099 C C . VAL B 1 633 ? -10.472 74.261 12.498 1 95.67 633 VAL B C 1
ATOM 12101 O O . VAL B 1 633 ? -10.984 73.15 12.658 1 95.67 633 VAL B O 1
ATOM 12104 N N . CYS B 1 634 ? -10.775 75.033 11.447 1 94.62 634 CYS B N 1
ATOM 12105 C CA . CYS B 1 634 ? -11.725 74.592 10.431 1 94.62 634 CYS B CA 1
ATOM 12106 C C . CYS B 1 634 ? -11.209 73.359 9.701 1 94.62 634 CYS B C 1
ATOM 12108 O O . CYS B 1 634 ? -11.96 72.411 9.465 1 94.62 634 CYS B O 1
ATOM 12110 N N . LEU B 1 635 ? -9.923 73.349 9.395 1 93.67 635 LEU B N 1
ATOM 12111 C CA . LEU B 1 635 ? -9.327 72.211 8.703 1 93.67 635 LEU B CA 1
ATOM 12112 C C . LEU B 1 635 ? -9.336 70.97 9.589 1 93.67 635 LEU B C 1
ATOM 12114 O O . LEU B 1 635 ? -9.518 69.854 9.099 1 93.67 635 LEU B O 1
ATOM 12118 N N . LEU B 1 636 ? -9.063 71.145 10.857 1 94.83 636 LEU B N 1
ATOM 12119 C CA . LEU B 1 636 ? -9.055 70.036 11.805 1 94.83 636 LEU B CA 1
ATOM 12120 C C . LEU B 1 636 ? -10.442 69.413 11.924 1 94.83 636 LEU B C 1
ATOM 12122 O O . LEU B 1 636 ? -10.571 68.19 12.021 1 94.83 636 LEU B O 1
ATOM 12126 N N . LEU B 1 637 ? -11.46 70.277 11.911 1 95.28 637 LEU B N 1
ATOM 12127 C CA . LEU B 1 637 ? -12.831 69.786 12.01 1 95.28 637 LEU B CA 1
ATOM 12128 C C . LEU B 1 637 ? -13.244 69.069 10.729 1 95.28 637 LEU B C 1
ATOM 12130 O O . LEU B 1 637 ? -13.994 68.091 10.774 1 95.28 637 LEU B O 1
ATOM 12134 N N . VAL B 1 638 ? -12.69 69.472 9.605 1 92.04 638 VAL B N 1
ATOM 12135 C CA . VAL B 1 638 ? -12.957 68.783 8.347 1 92.04 638 VAL B CA 1
ATOM 12136 C C . VAL B 1 638 ? -12.278 67.416 8.353 1 92.04 638 VAL B C 1
ATOM 12138 O O . VAL B 1 638 ? -12.84 66.434 7.862 1 92.04 638 VAL B O 1
ATOM 12141 N N . ALA B 1 639 ? -11.114 67.374 8.826 1 91.81 639 ALA B N 1
ATOM 12142 C CA . ALA B 1 639 ? -10.404 66.103 8.94 1 91.81 639 ALA B CA 1
ATOM 12143 C C . ALA B 1 639 ? -11.152 65.137 9.855 1 91.81 639 ALA B C 1
ATOM 12145 O O . ALA B 1 639 ? -11.197 63.933 9.592 1 91.81 639 ALA B O 1
ATOM 12146 N N . ALA B 1 640 ? -11.7 65.641 10.971 1 92.2 640 ALA B N 1
ATOM 12147 C CA . ALA B 1 640 ? -12.477 64.806 11.883 1 92.2 640 ALA B CA 1
ATOM 12148 C C . ALA B 1 640 ? -13.736 64.276 11.203 1 92.2 640 ALA B C 1
ATOM 12150 O O . ALA B 1 640 ? -14.102 63.112 11.381 1 92.2 640 ALA B O 1
ATOM 12151 N N . LEU B 1 641 ? -14.344 65.132 10.412 1 90.03 641 LEU B N 1
ATOM 12152 C CA . LEU B 1 641 ? -15.56 64.734 9.71 1 90.03 641 LEU B CA 1
ATOM 12153 C C . LEU B 1 641 ? -15.252 63.694 8.639 1 90.03 641 LEU B C 1
ATOM 12155 O O . LEU B 1 641 ? -16.087 62.836 8.343 1 90.03 641 LEU B O 1
ATOM 12159 N N . SER B 1 642 ? -14.083 63.692 8.09 1 89.21 642 SER B N 1
ATOM 12160 C CA . SER B 1 642 ? -13.71 62.77 7.023 1 89.21 642 SER B CA 1
ATOM 12161 C C . SER B 1 642 ? -13.622 61.337 7.537 1 89.21 642 SER B C 1
ATOM 12163 O O . SER B 1 642 ? -13.726 60.385 6.76 1 89.21 642 SER B O 1
ATOM 12165 N N . THR B 1 643 ? -13.482 61.115 8.799 1 88.8 643 THR B N 1
ATOM 12166 C CA . THR B 1 643 ? -13.379 59.775 9.364 1 88.8 643 THR B CA 1
ATOM 12167 C C . THR B 1 643 ? -14.734 59.073 9.34 1 88.8 643 THR B C 1
ATOM 12169 O O . THR B 1 643 ? -14.81 57.852 9.498 1 88.8 643 THR B O 1
ATOM 12172 N N . THR B 1 644 ? -15.856 59.831 9.149 1 88.72 644 THR B N 1
ATOM 12173 C CA . THR B 1 644 ? -17.193 59.25 9.174 1 88.72 644 THR B CA 1
ATOM 12174 C C . THR B 1 644 ? -17.635 58.85 7.769 1 88.72 644 THR B C 1
ATOM 12176 O O . THR B 1 644 ? -18.755 58.371 7.577 1 88.72 644 THR B O 1
ATOM 12179 N N . PHE B 1 645 ? -16.712 59.046 6.871 1 89.23 645 PHE B N 1
ATOM 12180 C CA . PHE B 1 645 ? -17.026 58.643 5.506 1 89.23 645 PHE B CA 1
ATOM 12181 C C . PHE B 1 645 ? -16.333 57.332 5.155 1 89.23 645 PHE B C 1
ATOM 12183 O O . PHE B 1 645 ? -15.38 56.929 5.826 1 89.23 645 PHE B O 1
ATOM 12190 N N . LYS B 1 646 ? -16.805 56.637 4.156 1 89.47 646 LYS B N 1
ATOM 12191 C CA . LYS B 1 646 ? -16.209 55.385 3.701 1 89.47 646 LYS B CA 1
ATOM 12192 C C . LYS B 1 646 ? -14.768 55.597 3.243 1 89.47 646 LYS B C 1
ATOM 12194 O O . LYS B 1 646 ? -14.486 56.513 2.469 1 89.47 646 LYS B O 1
ATOM 12199 N N . PRO B 1 647 ? -13.907 54.812 3.785 1 88.7 647 PRO B N 1
ATOM 12200 C CA . PRO B 1 647 ? -12.502 54.954 3.395 1 88.7 647 PRO B CA 1
ATOM 12201 C C . PRO B 1 647 ? -12.278 54.716 1.903 1 88.7 647 PRO B C 1
ATOM 12203 O O . PRO B 1 647 ? -12.693 53.684 1.369 1 88.7 647 PRO B O 1
ATOM 12206 N N . SER B 1 648 ? -11.995 55.684 1.148 1 89.04 648 SER B N 1
ATOM 12207 C CA . SER B 1 648 ? -11.516 55.688 -0.23 1 89.04 648 SER B CA 1
ATOM 12208 C C . SER B 1 648 ? -10.103 56.255 -0.323 1 89.04 648 SER B C 1
ATOM 12210 O O . SER B 1 648 ? -9.562 56.753 0.667 1 89.04 648 SER B O 1
ATOM 12212 N N . SER B 1 649 ? -9.478 56.119 -1.377 1 88.32 649 SER B N 1
ATOM 12213 C CA . SER B 1 649 ? -8.129 56.657 -1.521 1 88.32 649 SER B CA 1
ATOM 12214 C C . SER B 1 649 ? -8.084 58.139 -1.168 1 88.32 649 SER B C 1
ATOM 12216 O O . SER B 1 649 ? -7.159 58.594 -0.492 1 88.32 649 SER B O 1
ATOM 12218 N N . ALA B 1 650 ? -9.121 58.816 -1.552 1 87.64 650 ALA B N 1
ATOM 12219 C CA . ALA B 1 650 ? -9.175 60.253 -1.295 1 87.64 650 ALA B CA 1
ATOM 12220 C C . ALA B 1 650 ? -9.392 60.537 0.188 1 87.64 650 ALA B C 1
ATOM 12222 O O . ALA B 1 650 ? -8.746 61.418 0.759 1 87.64 650 ALA B O 1
ATOM 12223 N N . MET B 1 651 ? -10.246 59.788 0.769 1 89.92 651 MET B N 1
ATOM 12224 C CA . MET B 1 651 ? -10.541 60.006 2.182 1 89.92 651 MET B CA 1
ATOM 12225 C C . MET B 1 651 ? -9.355 59.604 3.053 1 89.92 651 MET B C 1
ATOM 12227 O O . MET B 1 651 ? -9.106 60.219 4.091 1 89.92 651 MET B O 1
ATOM 12231 N N . CYS B 1 652 ? -8.604 58.642 2.644 1 89.85 652 CYS B N 1
ATOM 12232 C CA . CYS B 1 652 ? -7.447 58.204 3.417 1 89.85 652 CYS B CA 1
ATOM 12233 C C . CYS B 1 652 ? -6.328 59.237 3.357 1 89.85 652 CYS B C 1
ATOM 12235 O O . CYS B 1 652 ? -5.587 59.413 4.326 1 89.85 652 CYS B O 1
ATOM 12237 N N . VAL B 1 653 ? -6.25 59.97 2.246 1 87.26 653 VAL B N 1
ATOM 12238 C CA . VAL B 1 653 ? -5.271 61.048 2.156 1 87.26 653 VAL B CA 1
ATOM 12239 C C . VAL B 1 653 ? -5.641 62.165 3.13 1 87.26 653 VAL B C 1
ATOM 12241 O O . VAL B 1 653 ? -4.779 62.687 3.842 1 87.26 653 VAL B O 1
ATOM 12244 N N . LEU B 1 654 ? -6.915 62.476 3.163 1 87.55 654 LEU B N 1
ATOM 12245 C CA . LEU B 1 654 ? -7.391 63.547 4.032 1 87.55 654 LEU B CA 1
ATOM 12246 C C . LEU B 1 654 ? -7.237 63.163 5.5 1 87.55 654 LEU B C 1
ATOM 12248 O O . LEU B 1 654 ? -6.9 64.006 6.335 1 87.55 654 LEU B O 1
ATOM 12252 N N . THR B 1 655 ? -7.455 61.866 5.789 1 86.25 655 THR B N 1
ATOM 12253 C CA . THR B 1 655 ? -7.392 61.417 7.175 1 86.25 655 THR B CA 1
ATOM 12254 C C . THR B 1 655 ? -5.943 61.318 7.646 1 86.25 655 THR B C 1
ATOM 12256 O O . THR B 1 655 ? -5.659 61.481 8.835 1 86.25 655 THR B O 1
ATOM 12259 N N . ARG B 1 656 ? -5.097 61.112 6.776 1 84.18 656 ARG B N 1
ATOM 12260 C CA . ARG B 1 656 ? -3.695 60.953 7.15 1 84.18 656 ARG B CA 1
ATOM 12261 C C . ARG B 1 656 ? -2.995 62.305 7.239 1 84.18 656 ARG B C 1
ATOM 12263 O O . ARG B 1 656 ? -2.317 62.596 8.226 1 84.18 656 ARG B O 1
ATOM 12270 N N . ILE B 1 657 ? -3.151 63.193 6.251 1 83.49 657 ILE B N 1
ATOM 12271 C CA . ILE B 1 657 ? -2.413 64.449 6.173 1 83.49 657 ILE B CA 1
ATOM 12272 C C . ILE B 1 657 ? -3.237 65.57 6.802 1 83.49 657 ILE B C 1
ATOM 12274 O O . ILE B 1 657 ? -2.682 66.546 7.312 1 83.49 657 ILE B O 1
ATOM 12278 N N . GLY B 1 658 ? -4.517 65.372 6.893 1 85.62 658 GLY B N 1
ATOM 12279 C CA . GLY B 1 658 ? -5.405 66.426 7.358 1 85.62 658 GLY B CA 1
ATOM 12280 C C . GLY B 1 658 ? -5.092 66.891 8.768 1 85.62 658 GLY B C 1
ATOM 12281 O O . GLY B 1 658 ? -4.801 68.068 8.989 1 85.62 658 GLY B O 1
ATOM 12282 N N . PRO B 1 659 ? -5.059 65.954 9.668 1 88.68 659 PRO B N 1
ATOM 12283 C CA . PRO B 1 659 ? -4.804 66.376 11.047 1 88.68 659 PRO B CA 1
ATOM 12284 C C . PRO B 1 659 ? -3.421 66.996 11.229 1 88.68 659 PRO B C 1
ATOM 12286 O O . PRO B 1 659 ? -3.275 67.99 11.944 1 88.68 659 PRO B O 1
ATOM 12289 N N . SER B 1 660 ? -2.392 66.434 10.57 1 87.15 660 SER B N 1
ATOM 12290 C CA . SER B 1 660 ? -1.035 66.949 10.723 1 87.15 660 SER B CA 1
ATOM 12291 C C . SER B 1 660 ? -0.92 68.371 10.185 1 87.15 660 SER B C 1
ATOM 12293 O O . SER B 1 660 ? -0.329 69.239 10.831 1 87.15 660 SER B O 1
ATOM 12295 N N . VAL B 1 661 ? -1.491 68.633 9.096 1 88.87 661 VAL B N 1
ATOM 12296 C CA . VAL B 1 661 ? -1.44 69.958 8.488 1 88.87 661 VAL B CA 1
ATOM 12297 C C . VAL B 1 661 ? -2.296 70.931 9.295 1 88.87 661 VAL B C 1
ATOM 12299 O O . VAL B 1 661 ? -1.896 72.074 9.528 1 88.87 661 VAL B O 1
ATOM 12302 N N . ALA B 1 662 ? -3.392 70.419 9.759 1 92.5 662 ALA B N 1
ATOM 12303 C CA . ALA B 1 662 ? -4.273 71.271 10.555 1 92.5 662 ALA B CA 1
ATOM 12304 C C . ALA B 1 662 ? -3.606 71.676 11.866 1 92.5 662 ALA B C 1
ATOM 12306 O O . ALA B 1 662 ? -3.636 72.848 12.249 1 92.5 662 ALA B O 1
ATOM 12307 N N . TYR B 1 663 ? -3.004 70.782 12.536 1 92.88 663 TYR B N 1
ATOM 12308 C CA . TYR B 1 663 ? -2.311 71.083 13.783 1 92.88 663 TYR B CA 1
ATOM 12309 C C . TYR B 1 663 ? -1.166 72.061 13.549 1 92.88 663 TYR B C 1
ATOM 12311 O O . TYR B 1 663 ? -0.906 72.934 14.381 1 92.88 663 TYR B O 1
ATOM 12319 N N . ALA B 1 664 ? -0.53 71.941 12.429 1 91.25 664 ALA B N 1
ATOM 12320 C CA . ALA B 1 664 ? 0.54 72.883 12.109 1 91.25 664 ALA B CA 1
ATOM 12321 C C . ALA B 1 664 ? -0.012 74.291 11.905 1 91.25 664 ALA B C 1
ATOM 12323 O O . ALA B 1 664 ? 0.622 75.275 12.294 1 91.25 664 ALA B O 1
ATOM 12324 N N . PHE B 1 665 ? -1.221 74.426 11.363 1 93.68 665 PHE B N 1
ATOM 12325 C CA . PHE B 1 665 ? -1.849 75.719 11.114 1 93.68 665 PHE B CA 1
ATOM 12326 C C . PHE B 1 665 ? -2.381 76.32 12.41 1 93.68 665 PHE B C 1
ATOM 12328 O O . PHE B 1 665 ? -2.631 77.525 12.485 1 93.68 665 PHE B O 1
ATOM 12335 N N . ILE B 1 666 ? -2.447 75.542 13.397 1 94.01 666 ILE B N 1
ATOM 12336 C CA . ILE B 1 666 ? -2.945 76.035 14.676 1 94.01 666 ILE B CA 1
ATOM 12337 C C . ILE B 1 666 ? -1.772 76.321 15.611 1 94.01 666 ILE B C 1
ATOM 12339 O O . ILE B 1 666 ? -1.621 77.442 16.103 1 94.01 666 ILE B O 1
ATOM 12343 N N . PHE B 1 667 ? -0.877 75.362 15.791 1 93.14 667 PHE B N 1
ATOM 12344 C CA . PHE B 1 667 ? 0.085 75.418 16.885 1 93.14 667 PHE B CA 1
ATOM 12345 C C . PHE B 1 667 ? 1.293 76.265 16.5 1 93.14 667 PHE B C 1
ATOM 12347 O O . PHE B 1 667 ? 1.936 76.867 17.363 1 93.14 667 PHE B O 1
ATOM 12354 N N . VAL B 1 668 ? 1.598 76.386 15.209 1 91.69 668 VAL B N 1
ATOM 12355 C CA . VAL B 1 668 ? 2.725 77.226 14.818 1 91.69 668 VAL B CA 1
ATOM 12356 C C . VAL B 1 668 ? 2.382 78.695 15.057 1 91.69 668 VAL B C 1
ATOM 12358 O O . VAL B 1 668 ? 3.121 79.408 15.738 1 91.69 668 VAL B O 1
ATOM 12361 N N . PRO B 1 669 ? 1.239 79.177 14.553 1 92.5 669 PRO B N 1
ATOM 12362 C CA . PRO B 1 669 ? 0.89 80.563 14.877 1 92.5 669 PRO B CA 1
ATOM 12363 C C . PRO B 1 669 ? 0.656 80.779 16.37 1 92.5 669 PRO B C 1
ATOM 12365 O O . PRO B 1 669 ? 0.943 81.858 16.894 1 92.5 669 PRO B O 1
ATOM 12368 N N . PHE B 1 670 ? 0.105 79.796 16.981 1 90.54 670 PHE B N 1
ATOM 12369 C CA . PHE B 1 670 ? -0.107 79.91 18.419 1 90.54 670 PHE B CA 1
ATOM 12370 C C . PHE B 1 670 ? 1.222 80.054 19.152 1 90.54 670 PHE B C 1
ATOM 12372 O O . PHE B 1 670 ? 1.332 80.833 20.101 1 90.54 670 PHE B O 1
ATOM 12379 N N . ALA B 1 671 ? 2.242 79.324 18.735 1 89.39 671 ALA B N 1
ATOM 12380 C CA . ALA B 1 671 ? 3.577 79.438 19.315 1 89.39 671 ALA B CA 1
ATOM 12381 C C . ALA B 1 671 ? 4.185 80.808 19.028 1 89.39 671 ALA B C 1
ATOM 12383 O O . ALA B 1 671 ? 4.81 81.413 19.902 1 89.39 671 ALA B O 1
ATOM 12384 N N . LEU B 1 672 ? 3.963 81.32 17.856 1 87.1 672 LEU B N 1
ATOM 12385 C CA . LEU B 1 672 ? 4.488 82.633 17.494 1 87.1 672 LEU B CA 1
ATOM 12386 C C . LEU B 1 672 ? 3.801 83.732 18.298 1 87.1 672 LEU B C 1
ATOM 12388 O O . LEU B 1 672 ? 4.444 84.701 18.709 1 87.1 672 LEU B O 1
ATOM 12392 N N . LYS B 1 673 ? 2.502 83.55 18.515 1 83.45 673 LYS B N 1
ATOM 12393 C CA . LYS B 1 673 ? 1.756 84.495 19.341 1 83.45 673 LYS B CA 1
ATOM 12394 C C . LYS B 1 673 ? 2.28 84.505 20.774 1 83.45 673 LYS B C 1
ATOM 12396 O O . LYS B 1 673 ? 2.422 85.569 21.381 1 83.45 673 LYS B O 1
ATOM 12401 N N . SER B 1 674 ? 2.604 83.391 21.326 1 82.64 674 SER B N 1
ATOM 12402 C CA . SER B 1 674 ? 3.113 83.281 22.689 1 82.64 674 SER B CA 1
ATOM 12403 C C . SER B 1 674 ? 4.541 83.808 22.789 1 82.64 674 SER B C 1
ATOM 12405 O O . SER B 1 674 ? 4.923 84.391 23.806 1 82.64 674 SER B O 1
ATOM 12407 N N . VAL B 1 675 ? 5.288 83.647 21.685 1 81.22 675 VAL B N 1
ATOM 12408 C CA . VAL B 1 675 ? 6.646 84.179 21.648 1 81.22 675 VAL B CA 1
ATOM 12409 C C . VAL B 1 675 ? 6.603 85.705 21.649 1 81.22 675 VAL B C 1
ATOM 12411 O O . VAL B 1 675 ? 7.398 86.354 22.334 1 81.22 675 VAL B O 1
ATOM 12414 N N . ARG B 1 676 ? 5.626 86.205 20.974 1 78.29 676 ARG B N 1
ATOM 12415 C CA . ARG B 1 676 ? 5.483 87.656 20.922 1 78.29 676 ARG B CA 1
ATOM 12416 C C . ARG B 1 676 ? 5.08 88.216 22.282 1 78.29 676 ARG B C 1
ATOM 12418 O O . ARG B 1 676 ? 5.613 89.236 22.723 1 78.29 676 ARG B O 1
ATOM 12425 N N . LEU B 1 677 ? 4.172 87.533 22.859 1 73.49 677 LEU B N 1
ATOM 12426 C CA . LEU B 1 677 ? 3.727 87.97 24.177 1 73.49 677 LEU B CA 1
ATOM 12427 C C . LEU B 1 677 ? 4.87 87.912 25.184 1 73.49 677 LEU B C 1
ATOM 12429 O O . LEU B 1 677 ? 5.018 88.813 26.014 1 73.49 677 LEU B O 1
ATOM 12433 N N . TYR B 1 678 ? 5.653 86.985 25.054 1 74.38 678 TYR B N 1
ATOM 12434 C CA . TYR B 1 678 ? 6.765 86.807 25.981 1 74.38 678 TYR B CA 1
ATOM 12435 C C . TYR B 1 678 ? 7.87 87.82 25.708 1 74.38 678 TYR B C 1
ATOM 12437 O O . TYR B 1 678 ? 8.434 88.399 26.64 1 74.38 678 TYR B O 1
ATOM 12445 N N . ARG B 1 679 ? 8.098 88.125 24.517 1 72 679 ARG B N 1
ATOM 12446 C CA . ARG B 1 679 ? 9.219 88.991 24.167 1 72 679 ARG B CA 1
ATOM 12447 C C . ARG B 1 679 ? 8.849 90.461 24.335 1 72 679 ARG B C 1
ATOM 12449 O O . ARG B 1 679 ? 9.664 91.263 24.794 1 72 679 ARG B O 1
ATOM 12456 N N . VAL B 1 680 ? 7.626 90.8 23.97 1 67.65 680 VAL B N 1
ATOM 12457 C CA . VAL B 1 680 ? 7.239 92.204 24.048 1 67.65 680 VAL B CA 1
ATOM 12458 C C . VAL B 1 680 ? 7.008 92.597 25.506 1 67.65 680 VAL B C 1
ATOM 12460 O O . VAL B 1 680 ? 7.4 93.686 25.932 1 67.65 680 VAL B O 1
ATOM 12463 N N . PHE B 1 681 ? 6.429 91.752 26.245 1 62.2 681 PHE B N 1
ATOM 12464 C CA . PHE B 1 681 ? 6.012 92.24 27.554 1 62.2 681 PHE B CA 1
ATOM 12465 C C . PHE B 1 681 ? 7.038 91.876 28.62 1 62.2 681 PHE B C 1
ATOM 12467 O O . PHE B 1 681 ? 7.199 92.597 29.607 1 62.2 681 PHE B O 1
ATOM 12474 N N . ILE B 1 682 ? 7.677 90.902 28.413 1 59.21 682 ILE B N 1
ATOM 12475 C CA . ILE B 1 682 ? 8.619 90.573 29.478 1 59.21 682 ILE B CA 1
ATOM 12476 C C . ILE B 1 682 ? 10.021 91.037 29.088 1 59.21 682 ILE B C 1
ATOM 12478 O O . ILE B 1 682 ? 10.669 91.771 29.838 1 59.21 682 ILE B O 1
ATOM 12482 N N . LYS B 1 683 ? 10.44 90.675 27.935 1 55.42 683 LYS B N 1
ATOM 12483 C CA . LYS B 1 683 ? 11.826 91.013 27.623 1 55.42 683 LYS B CA 1
ATOM 12484 C C . LYS B 1 683 ? 11.96 92.484 27.24 1 55.42 683 LYS B C 1
ATOM 12486 O O . LYS B 1 683 ? 12.941 93.138 27.601 1 55.42 683 LYS B O 1
ATOM 12491 N N . ALA B 1 684 ? 10.936 93.019 26.545 1 53.54 684 ALA B N 1
ATOM 12492 C CA . ALA B 1 684 ? 11.039 94.428 26.172 1 53.54 684 ALA B CA 1
ATOM 12493 C C . ALA B 1 684 ? 10.948 95.328 27.401 1 53.54 684 ALA B C 1
ATOM 12495 O O . ALA B 1 684 ? 11.597 96.375 27.46 1 53.54 684 ALA B O 1
ATOM 12496 N N . ARG B 1 685 ? 10.189 94.911 28.341 1 52.77 685 ARG B N 1
ATOM 12497 C CA . ARG B 1 685 ? 10.151 95.696 29.57 1 52.77 685 ARG B CA 1
ATOM 12498 C C . ARG B 1 685 ? 11.503 95.674 30.276 1 52.77 685 ARG B C 1
ATOM 12500 O O . ARG B 1 685 ? 11.95 96.695 30.803 1 52.77 685 ARG B O 1
ATOM 12507 N N . ASP B 1 686 ? 12.094 94.599 30.209 1 51.87 686 ASP B N 1
ATOM 12508 C CA . ASP B 1 686 ? 13.365 94.505 30.922 1 51.87 686 ASP B CA 1
ATOM 12509 C C . ASP B 1 686 ? 14.48 95.208 30.151 1 51.87 686 ASP B C 1
ATOM 12511 O O . ASP B 1 686 ? 15.375 95.806 30.751 1 51.87 686 ASP B O 1
ATOM 12515 N N . THR B 1 687 ? 14.386 95.087 28.88 1 51.64 687 THR B N 1
ATOM 12516 C CA . THR B 1 687 ? 15.512 95.671 28.16 1 51.64 687 THR B CA 1
ATOM 12517 C C . THR B 1 687 ? 15.143 97.041 27.599 1 51.64 687 THR B C 1
ATOM 12519 O O . THR B 1 687 ? 15.999 97.749 27.064 1 51.64 687 THR B O 1
ATOM 12522 N N . ASP B 1 688 ? 14.138 97.696 27.907 1 51.4 688 ASP B N 1
ATOM 12523 C CA . ASP B 1 688 ? 13.661 98.981 27.404 1 51.4 688 ASP B CA 1
ATOM 12524 C C . ASP B 1 688 ? 13.925 99.116 25.906 1 51.4 688 ASP B C 1
ATOM 12526 O O . ASP B 1 688 ? 14.273 100.197 25.427 1 51.4 688 ASP B O 1
ATOM 12530 N N . SER B 1 689 ? 14.293 98.08 25.187 1 51.97 689 SER B N 1
ATOM 12531 C CA . SER B 1 689 ? 14.741 98.219 23.805 1 51.97 689 SER B CA 1
ATOM 12532 C C . SER B 1 689 ? 13.576 98.092 22.83 1 51.97 689 SER B C 1
ATOM 12534 O O . SER B 1 689 ? 12.844 97.101 22.854 1 51.97 689 SER B O 1
ATOM 12536 N N . GLU B 1 690 ? 13.097 99.149 22.135 1 55.23 690 GLU B N 1
ATOM 12537 C CA . GLU B 1 690 ? 12.112 99.27 21.064 1 55.23 690 GLU B CA 1
ATOM 12538 C C . GLU B 1 690 ? 12.439 98.333 19.905 1 55.23 690 GLU B C 1
ATOM 12540 O O . GLU B 1 690 ? 11.538 97.87 19.202 1 55.23 690 GLU B O 1
ATOM 12545 N N . GLU B 1 691 ? 13.697 98.081 19.692 1 55.65 691 GLU B N 1
ATOM 12546 C CA . GLU B 1 691 ? 14.157 97.259 18.576 1 55.65 691 GLU B CA 1
ATOM 12547 C C . GLU B 1 691 ? 13.695 95.813 18.729 1 55.65 691 GLU B C 1
ATOM 12549 O O . GLU B 1 691 ? 13.364 95.154 17.741 1 55.65 691 GLU B O 1
ATOM 12554 N N . GLU B 1 692 ? 13.67 95.312 19.888 1 56.29 692 GLU B N 1
ATOM 12555 C CA . GLU B 1 692 ? 13.247 93.938 20.143 1 56.29 692 GLU B CA 1
ATOM 12556 C C . GLU B 1 692 ? 11.753 93.764 19.886 1 56.29 692 GLU B C 1
ATOM 12558 O O . GLU B 1 692 ? 11.319 92.716 19.402 1 56.29 692 GLU B O 1
ATOM 12563 N N . ALA B 1 693 ? 11.01 94.71 20.093 1 57.39 693 ALA B N 1
ATOM 12564 C CA . ALA B 1 693 ? 9.579 94.701 19.801 1 57.39 693 ALA B CA 1
ATOM 12565 C C . ALA B 1 693 ? 9.327 94.672 18.296 1 57.39 693 ALA B C 1
ATOM 12567 O O . ALA B 1 693 ? 8.355 94.07 17.834 1 57.39 693 ALA B O 1
ATOM 12568 N N . ASP B 1 694 ? 10.269 95.317 17.532 1 57.87 694 ASP B N 1
ATOM 12569 C CA . ASP B 1 694 ? 10.132 95.404 16.082 1 57.87 694 ASP B CA 1
ATOM 12570 C C . ASP B 1 694 ? 10.501 94.081 15.415 1 57.87 694 ASP B C 1
ATOM 12572 O O . ASP B 1 694 ? 10.129 93.834 14.266 1 57.87 694 ASP B O 1
ATOM 12576 N N . LEU B 1 695 ? 11.363 93.243 16.039 1 61.61 695 LEU B N 1
ATOM 12577 C CA . LEU B 1 695 ? 11.775 91.963 15.474 1 61.61 695 LEU B CA 1
ATOM 12578 C C . LEU B 1 695 ? 10.585 91.019 15.34 1 61.61 695 LEU B C 1
ATOM 12580 O O . LEU B 1 695 ? 10.619 90.08 14.542 1 61.61 695 LEU B O 1
ATOM 12584 N N . TRP B 1 696 ? 9.544 91.342 16 1 67.92 696 TRP B N 1
ATOM 12585 C CA . TRP B 1 696 ? 8.367 90.481 15.959 1 67.92 696 TRP B CA 1
ATOM 12586 C C . TRP B 1 696 ? 7.183 91.208 15.329 1 67.92 696 TRP B C 1
ATOM 12588 O O . TRP B 1 696 ? 6.051 91.094 15.807 1 67.92 696 TRP B O 1
ATOM 12598 N N . GLY B 1 697 ? 7.664 91.941 14.155 1 70.78 697 GLY B N 1
ATOM 12599 C CA . GLY B 1 697 ? 6.629 92.554 13.337 1 70.78 697 GLY B CA 1
ATOM 12600 C C . GLY B 1 697 ? 5.803 91.543 12.565 1 70.78 697 GLY B C 1
ATOM 12601 O O . GLY B 1 697 ? 6.14 90.358 12.525 1 70.78 697 GLY B O 1
ATOM 12602 N N . VAL B 1 698 ? 4.696 91.886 11.916 1 75.95 698 VAL B N 1
ATOM 12603 C CA . VAL B 1 698 ? 3.719 91.034 11.247 1 75.95 698 VAL B CA 1
ATOM 12604 C C . VAL B 1 698 ? 4.364 90.355 10.041 1 75.95 698 VAL B C 1
ATOM 12606 O O . VAL B 1 698 ? 4.121 89.174 9.781 1 75.95 698 VAL B O 1
ATOM 12609 N N . LYS B 1 699 ? 5.299 91.095 9.358 1 80.22 699 LYS B N 1
ATOM 12610 C CA . LYS B 1 699 ? 5.908 90.539 8.154 1 80.22 699 LYS B CA 1
ATOM 12611 C C . LYS B 1 699 ? 6.878 89.412 8.498 1 80.22 699 LYS B C 1
ATOM 12613 O O . LYS B 1 699 ? 6.915 88.387 7.814 1 80.22 699 LYS B O 1
ATOM 12618 N N . ARG B 1 700 ? 7.683 89.542 9.451 1 80.06 700 ARG B N 1
ATOM 12619 C CA . ARG B 1 700 ? 8.639 88.511 9.844 1 80.06 700 ARG B CA 1
ATOM 12620 C C . ARG B 1 700 ? 7.926 87.304 10.443 1 80.06 700 ARG B C 1
ATOM 12622 O O . ARG B 1 700 ? 8.334 86.162 10.221 1 80.06 700 ARG B O 1
ATOM 12629 N N . GLN B 1 701 ? 6.844 87.553 11.135 1 83.47 701 GLN B N 1
ATOM 12630 C CA . GLN B 1 701 ? 6.057 86.46 11.696 1 83.47 701 GLN B CA 1
ATOM 12631 C C . GLN B 1 701 ? 5.438 85.606 10.593 1 83.47 701 GLN B C 1
ATOM 12633 O O . GLN B 1 701 ? 5.46 84.376 10.666 1 83.47 701 GLN B O 1
ATOM 12638 N N . LEU B 1 702 ? 5.056 86.239 9.546 1 87.22 702 LEU B N 1
ATOM 12639 C CA . LEU B 1 702 ? 4.413 85.528 8.446 1 87.22 702 LEU B CA 1
ATOM 12640 C C . LEU B 1 702 ? 5.435 84.733 7.641 1 87.22 702 LEU B C 1
ATOM 12642 O O . LEU B 1 702 ? 5.13 83.646 7.143 1 87.22 702 LEU B O 1
ATOM 12646 N N . THR B 1 703 ? 6.714 85.325 7.578 1 87.31 703 THR B N 1
ATOM 12647 C CA . THR B 1 703 ? 7.754 84.608 6.849 1 87.31 703 THR B CA 1
ATOM 12648 C C . THR B 1 703 ? 8.165 83.343 7.597 1 87.31 703 THR B C 1
ATOM 12650 O O . THR B 1 703 ? 8.338 82.284 6.989 1 87.31 703 THR B O 1
ATOM 12653 N N . ILE B 1 704 ? 8.218 83.392 8.902 1 87.1 704 ILE B N 1
ATOM 12654 C CA . ILE B 1 704 ? 8.58 82.231 9.707 1 87.1 704 ILE B CA 1
ATOM 12655 C C . ILE B 1 704 ? 7.461 81.194 9.652 1 87.1 704 ILE B C 1
ATOM 12657 O O . ILE B 1 704 ? 7.722 79.993 9.546 1 87.1 704 ILE B O 1
ATOM 12661 N N . LEU B 1 705 ? 6.303 81.667 9.626 1 90.25 705 LEU B N 1
ATOM 12662 C CA . LEU B 1 705 ? 5.133 80.797 9.572 1 90.25 705 LEU B CA 1
ATOM 12663 C C . LEU B 1 705 ? 5.087 80.029 8.255 1 90.25 705 LEU B C 1
ATOM 12665 O O . LEU B 1 705 ? 4.907 78.809 8.25 1 90.25 705 LEU B O 1
ATOM 12669 N N . ILE B 1 706 ? 5.32 80.701 7.191 1 90.52 706 ILE B N 1
ATOM 12670 C CA . ILE B 1 706 ? 5.232 80.084 5.872 1 90.52 706 ILE B CA 1
ATOM 12671 C C . ILE B 1 706 ? 6.368 79.078 5.696 1 90.52 706 ILE B C 1
ATOM 12673 O O . ILE B 1 706 ? 6.173 78.007 5.117 1 90.52 706 ILE B O 1
ATOM 12677 N N . LEU B 1 707 ? 7.564 79.377 6.231 1 89.65 707 LEU B N 1
ATOM 12678 C CA . LEU B 1 707 ? 8.698 78.468 6.114 1 89.65 707 LEU B CA 1
ATOM 12679 C C . LEU B 1 707 ? 8.447 77.182 6.894 1 89.65 707 LEU B C 1
ATOM 12681 O O . LEU B 1 707 ? 8.755 76.089 6.412 1 89.65 707 LEU B O 1
ATOM 12685 N N . ILE B 1 708 ? 7.842 77.223 8.034 1 89.23 708 ILE B N 1
ATOM 12686 C CA . ILE B 1 708 ? 7.567 76.049 8.855 1 89.23 708 ILE B CA 1
ATOM 12687 C C . ILE B 1 708 ? 6.46 75.217 8.211 1 89.23 708 ILE B C 1
ATOM 12689 O O . ILE B 1 708 ? 6.518 73.985 8.217 1 89.23 708 ILE B O 1
ATOM 12693 N N . TRP B 1 709 ? 5.524 75.898 7.602 1 91.92 709 TRP B N 1
ATOM 12694 C CA . TRP B 1 709 ? 4.434 75.187 6.941 1 91.92 709 TRP B CA 1
ATOM 12695 C C . TRP B 1 709 ? 4.939 74.436 5.713 1 91.92 709 TRP B C 1
ATOM 12697 O O . TRP B 1 709 ? 4.47 73.336 5.414 1 91.92 709 TRP B O 1
ATOM 12707 N N . ILE B 1 710 ? 5.895 74.99 5.095 1 90.8 710 ILE B N 1
ATOM 12708 C CA . ILE B 1 710 ? 6.46 74.33 3.923 1 90.8 710 ILE B CA 1
ATOM 12709 C C . ILE B 1 710 ? 7.184 73.055 4.347 1 90.8 710 ILE B C 1
ATOM 12711 O O . ILE B 1 710 ? 7.103 72.031 3.664 1 90.8 710 ILE B O 1
ATOM 12715 N N . VAL B 1 711 ? 7.855 73.056 5.417 1 86.43 711 VAL B N 1
ATOM 12716 C CA . VAL B 1 711 ? 8.554 71.878 5.92 1 86.43 711 VAL B CA 1
ATOM 12717 C C . VAL B 1 711 ? 7.542 70.808 6.32 1 86.43 711 VAL B C 1
ATOM 12719 O O . VAL B 1 711 ? 7.713 69.63 5.995 1 86.43 711 VAL B O 1
ATOM 12722 N N . GLU B 1 712 ? 6.46 71.196 6.986 1 87.05 712 GLU B N 1
ATOM 12723 C CA . GLU B 1 712 ? 5.453 70.239 7.434 1 87.05 712 GLU B CA 1
ATOM 12724 C C . GLU B 1 712 ? 4.716 69.617 6.251 1 87.05 712 GLU B C 1
ATOM 12726 O O . GLU B 1 712 ? 4.511 68.403 6.209 1 87.05 712 GLU B O 1
ATOM 12731 N N . ILE B 1 713 ? 4.319 70.45 5.34 1 87.54 713 ILE B N 1
ATOM 12732 C CA . ILE B 1 713 ? 3.614 69.951 4.164 1 87.54 713 ILE B CA 1
ATOM 12733 C C . ILE B 1 713 ? 4.555 69.09 3.325 1 87.54 713 ILE B C 1
ATOM 12735 O O . ILE B 1 713 ? 4.137 68.084 2.747 1 87.54 713 ILE B O 1
ATOM 12739 N N . GLY B 1 714 ? 5.852 69.419 3.284 1 86.01 714 GLY B N 1
ATOM 12740 C CA . GLY B 1 714 ? 6.842 68.619 2.582 1 86.01 714 GLY B CA 1
ATOM 12741 C C . GLY B 1 714 ? 7.032 67.24 3.186 1 86.01 714 GLY B C 1
ATOM 12742 O O . GLY B 1 714 ? 7.105 66.244 2.463 1 86.01 714 GLY B O 1
ATOM 12743 N N . VAL B 1 715 ? 7.066 67.182 4.468 1 83.41 715 VAL B N 1
ATOM 12744 C CA . VAL B 1 715 ? 7.227 65.901 5.148 1 83.41 715 VAL B CA 1
ATOM 12745 C C . VAL B 1 715 ? 5.988 65.037 4.923 1 83.41 715 VAL B C 1
ATOM 12747 O O . VAL B 1 715 ? 6.099 63.832 4.684 1 83.41 715 VAL B O 1
ATOM 12750 N N . SER B 1 716 ? 4.788 65.63 4.983 1 84.25 716 SER B N 1
ATOM 12751 C CA . SER B 1 716 ? 3.55 64.881 4.79 1 84.25 716 SER B CA 1
ATOM 12752 C C . SER B 1 716 ? 3.433 64.365 3.36 1 84.25 716 SER B C 1
ATOM 12754 O O . SER B 1 716 ? 3.002 63.232 3.136 1 84.25 716 SER B O 1
ATOM 12756 N N . LEU B 1 717 ? 3.865 65.174 2.461 1 84.75 717 LEU B N 1
ATOM 12757 C CA . LEU B 1 717 ? 3.802 64.759 1.063 1 84.75 717 LEU B CA 1
ATOM 12758 C C . LEU B 1 717 ? 4.828 63.669 0.773 1 84.75 717 LEU B C 1
ATOM 12760 O O . LEU B 1 717 ? 4.575 62.772 -0.035 1 84.75 717 LEU B O 1
ATOM 12764 N N . SER B 1 718 ? 5.986 63.675 1.399 1 84.84 718 SER B N 1
ATOM 12765 C CA . SER B 1 718 ? 6.989 62.631 1.216 1 84.84 718 SER B CA 1
ATOM 12766 C C . SER B 1 718 ? 6.466 61.274 1.674 1 84.84 718 SER B C 1
ATOM 12768 O O . SER B 1 718 ? 6.74 60.252 1.042 1 84.84 718 SER B O 1
ATOM 12770 N N . TRP B 1 719 ? 5.725 61.232 2.654 1 83.37 719 TRP B N 1
ATOM 12771 C CA . TRP B 1 719 ? 5.187 59.978 3.169 1 83.37 719 TRP B CA 1
ATOM 12772 C C . TRP B 1 719 ? 4.092 59.438 2.255 1 83.37 719 TRP B C 1
ATOM 12774 O O . TRP B 1 719 ? 3.926 58.223 2.126 1 83.37 719 TRP B O 1
ATOM 12784 N N . ILE B 1 720 ? 3.336 60.267 1.636 1 83.97 720 ILE B N 1
ATOM 12785 C CA . ILE B 1 720 ? 2.297 59.834 0.708 1 83.97 720 ILE B CA 1
ATOM 12786 C C . ILE B 1 720 ? 2.935 59.137 -0.492 1 83.97 720 ILE B C 1
ATOM 12788 O O . ILE B 1 720 ? 2.372 58.183 -1.034 1 83.97 720 ILE B O 1
ATOM 12792 N N . PHE B 1 721 ? 4.129 59.546 -0.781 1 82.21 721 PHE B N 1
ATOM 12793 C CA . PHE B 1 721 ? 4.808 58.954 -1.927 1 82.21 721 PHE B CA 1
ATOM 12794 C C . PHE B 1 721 ? 5.447 57.623 -1.549 1 82.21 721 PHE B C 1
ATOM 12796 O O . PHE B 1 721 ? 5.446 56.68 -2.344 1 82.21 721 PHE B O 1
ATOM 12803 N N . VAL B 1 722 ? 6.038 57.547 -0.381 1 81.9 722 VAL B N 1
ATOM 12804 C CA . VAL B 1 722 ? 6.721 56.334 0.052 1 81.9 722 VAL B CA 1
ATOM 12805 C C . VAL B 1 722 ? 5.695 55.264 0.416 1 81.9 722 VAL B C 1
ATOM 12807 O O . VAL B 1 722 ? 5.866 54.09 0.08 1 81.9 722 VAL B O 1
ATOM 12810 N N . TYR B 1 723 ? 4.577 55.663 1.082 1 82.61 723 TYR B N 1
ATOM 12811 C CA . TYR B 1 723 ? 3.515 54.761 1.514 1 82.61 723 TYR B CA 1
ATOM 12812 C C . TYR B 1 723 ? 2.145 55.315 1.144 1 82.61 723 TYR B C 1
ATOM 12814 O O . TYR B 1 723 ? 1.506 55.996 1.949 1 82.61 723 TYR B O 1
ATOM 12822 N N . PRO B 1 724 ? 1.691 54.943 -0.032 1 85.49 724 PRO B N 1
ATOM 12823 C CA . PRO B 1 724 ? 0.411 55.503 -0.475 1 85.49 724 PRO B CA 1
ATOM 12824 C C . PRO B 1 724 ? -0.762 55.051 0.391 1 85.49 724 PRO B C 1
ATOM 12826 O O . PRO B 1 724 ? -0.858 53.871 0.74 1 85.49 724 PRO B O 1
ATOM 12829 N N . PRO B 1 725 ? -1.581 56.033 0.808 1 85.91 725 PRO B N 1
ATOM 12830 C CA . PRO B 1 725 ? -2.759 55.695 1.61 1 85.91 725 PRO B CA 1
ATOM 12831 C C . PRO B 1 725 ? -3.802 54.905 0.822 1 85.91 725 PRO B C 1
ATOM 12833 O O . PRO B 1 725 ? -4.25 55.352 -0.237 1 85.91 725 PRO B O 1
ATOM 12836 N N . MET B 1 726 ? -3.977 53.669 1.113 1 86.65 726 MET B N 1
ATOM 12837 C CA . MET B 1 726 ? -4.974 52.802 0.493 1 86.65 726 MET B CA 1
ATOM 12838 C C . MET B 1 726 ? -5.863 52.152 1.549 1 86.65 726 MET B C 1
ATOM 12840 O O . MET B 1 726 ? -5.554 52.2 2.741 1 86.65 726 MET B O 1
ATOM 12844 N N . GLU B 1 727 ? -6.993 51.731 1.018 1 87.32 727 GLU B N 1
ATOM 12845 C CA . GLU B 1 727 ? -7.88 51.027 1.939 1 87.32 727 GLU B CA 1
ATOM 12846 C C . GLU B 1 727 ? -7.348 49.633 2.261 1 87.32 727 GLU B C 1
ATOM 12848 O O . GLU B 1 727 ? -6.754 48.977 1.403 1 87.32 727 GLU B O 1
ATOM 12853 N N . THR B 1 728 ? -7.371 49.348 3.47 1 86.09 728 THR B N 1
ATOM 12854 C CA . THR B 1 728 ? -6.979 48.017 3.921 1 86.09 728 THR B CA 1
ATOM 12855 C C . THR B 1 728 ? -8.167 47.285 4.541 1 86.09 728 THR B C 1
ATOM 12857 O O . THR B 1 728 ? -9.056 47.912 5.12 1 86.09 728 THR B O 1
ATOM 12860 N N . TYR B 1 729 ? -8.154 46.027 4.299 1 84.39 729 TYR B N 1
ATOM 12861 C CA . TYR B 1 729 ? -9.234 45.189 4.806 1 84.39 729 TYR B CA 1
ATOM 12862 C C . TYR B 1 729 ? -8.767 44.356 5.994 1 84.39 729 TYR B C 1
ATOM 12864 O O . TYR B 1 729 ? -7.714 43.717 5.936 1 84.39 729 TYR B O 1
ATOM 12872 N N . ILE B 1 730 ? -9.449 44.511 7.067 1 78.95 730 ILE B N 1
ATOM 12873 C CA . ILE B 1 730 ? -9.139 43.728 8.258 1 78.95 730 ILE B CA 1
ATOM 12874 C C . ILE B 1 730 ? -10.338 42.861 8.633 1 78.95 730 ILE B C 1
ATOM 12876 O O . ILE B 1 730 ? -11.44 43.373 8.847 1 78.95 730 ILE B O 1
ATOM 12880 N N . PHE B 1 731 ? -10.07 41.656 8.732 1 77.67 731 PHE B N 1
ATOM 12881 C CA . PHE B 1 731 ? -11.132 40.743 9.14 1 77.67 731 PHE B CA 1
ATOM 12882 C C . PHE B 1 731 ? -11.138 40.56 10.652 1 77.67 731 PHE B C 1
ATOM 12884 O O . PHE B 1 731 ? -10.098 40.278 11.253 1 77.67 731 PHE B O 1
ATOM 12891 N N . VAL B 1 732 ? -12.151 40.927 11.276 1 69.96 732 VAL B N 1
ATOM 12892 C CA . VAL B 1 732 ? -12.299 40.747 12.716 1 69.96 732 VAL B CA 1
ATOM 12893 C C . VAL B 1 732 ? -13.281 39.612 12.997 1 69.96 732 VAL B C 1
ATOM 12895 O O . VAL B 1 732 ? -14.419 39.636 12.523 1 69.96 732 VAL B O 1
ATOM 12898 N N . PRO B 1 733 ? -12.695 38.722 13.791 1 66.52 733 PRO B N 1
ATOM 12899 C CA . PRO B 1 733 ? -13.588 37.606 14.115 1 66.52 733 PRO B CA 1
ATOM 12900 C C . PRO B 1 733 ? -14.743 38.02 15.024 1 66.52 733 PRO B C 1
ATOM 12902 O O . PRO B 1 733 ? -14.556 38.824 15.941 1 66.52 733 PRO B O 1
ATOM 12905 N N . LEU B 1 734 ? -15.933 37.975 14.555 1 59.03 734 LEU B N 1
ATOM 12906 C CA . LEU B 1 734 ? -17.091 38.166 15.421 1 59.03 734 LEU B CA 1
ATOM 12907 C C . LEU B 1 734 ? -17.232 37.007 16.402 1 59.03 734 LEU B C 1
ATOM 12909 O O . LEU B 1 734 ? -16.813 35.885 16.109 1 59.03 734 LEU B O 1
ATOM 12913 N N . ASP B 1 735 ? -17.156 37.256 17.848 1 49.71 735 ASP B N 1
ATOM 12914 C CA . ASP B 1 735 ? -17.311 36.194 18.838 1 49.71 735 ASP B CA 1
ATOM 12915 C C . ASP B 1 735 ? -18.058 35 18.249 1 49.71 735 ASP B C 1
ATOM 12917 O O . ASP B 1 735 ? -18.507 34.118 18.984 1 49.71 735 ASP B O 1
ATOM 12921 N N . GLN B 1 736 ? -18.284 34.983 17.192 1 44.36 736 GLN B N 1
ATOM 12922 C CA . GLN B 1 736 ? -19.266 33.921 17.003 1 44.36 736 GLN B CA 1
ATOM 12923 C C . GLN B 1 736 ? -18.7 32.567 17.42 1 44.36 736 GLN B C 1
ATOM 12925 O O . GLN B 1 736 ? -17.486 32.358 17.384 1 44.36 736 GLN B O 1
ATOM 12930 N N . PRO B 1 737 ? -19.702 31.708 17.822 1 42.26 737 PRO B N 1
ATOM 12931 C CA . PRO B 1 737 ? -19.884 30.394 18.442 1 42.26 737 PRO B CA 1
ATOM 12932 C C . PRO B 1 737 ? -18.924 29.343 17.889 1 42.26 737 PRO B C 1
ATOM 12934 O O . PRO B 1 737 ? -18.278 29.571 16.862 1 42.26 737 PRO B O 1
ATOM 12937 N N . GLN B 1 738 ? -19.468 28.059 17.697 1 40.55 738 GLN B N 1
ATOM 12938 C CA . GLN B 1 738 ? -19.199 26.632 17.556 1 40.55 738 GLN B CA 1
ATOM 12939 C C . GLN B 1 738 ? -18.462 26.337 16.253 1 40.55 738 GLN B C 1
ATOM 12941 O O . GLN B 1 738 ? -18.31 27.22 15.406 1 40.55 738 GLN B O 1
ATOM 12946 N N . GLU B 1 739 ? -18.853 25.077 15.361 1 44.01 739 GLU B N 1
ATOM 12947 C CA . GLU B 1 739 ? -18.69 24.135 14.258 1 44.01 739 GLU B CA 1
ATOM 12948 C C . GLU B 1 739 ? -18.889 24.823 12.911 1 44.01 739 GLU B C 1
ATOM 12950 O O . GLU B 1 739 ? -19.977 25.322 12.617 1 44.01 739 GLU B O 1
ATOM 12955 N N . GLY B 1 740 ? -17.909 25.493 12.125 1 51.41 740 GLY B N 1
ATOM 12956 C CA . GLY B 1 740 ? -17.978 26.01 10.768 1 51.41 740 GLY B CA 1
ATOM 12957 C C . GLY B 1 740 ? -17.111 27.235 10.551 1 51.41 740 GLY B C 1
ATOM 12958 O O . GLY B 1 740 ? -16.178 27.486 11.317 1 51.41 740 GLY B O 1
ATOM 12959 N N . ALA B 1 741 ? -17.374 28.172 9.394 1 57.06 741 ALA B N 1
ATOM 12960 C CA . ALA B 1 741 ? -16.609 29.336 8.954 1 57.06 741 ALA B CA 1
ATOM 12961 C C . ALA B 1 741 ? -16.773 30.5 9.926 1 57.06 741 ALA B C 1
ATOM 12963 O O . ALA B 1 741 ? -17.882 30.781 10.386 1 57.06 741 ALA B O 1
ATOM 12964 N N . LEU B 1 742 ? -15.757 31 10.568 1 60.52 742 LEU B N 1
ATOM 12965 C CA . LEU B 1 742 ? -15.706 32.153 11.46 1 60.52 742 LEU B CA 1
ATOM 12966 C C . LEU B 1 742 ? -16.413 33.353 10.838 1 60.52 742 LEU B C 1
ATOM 12968 O O . LEU B 1 742 ? -16.141 33.713 9.69 1 60.52 742 LEU B O 1
ATOM 12972 N N . ALA B 1 743 ? -17.63 33.615 11.399 1 68.47 743 ALA B N 1
ATOM 12973 C CA . ALA B 1 743 ? -18.237 34.875 10.975 1 68.47 743 ALA B CA 1
ATOM 12974 C C . ALA B 1 743 ? -17.31 36.053 11.259 1 68.47 743 ALA B C 1
ATOM 12976 O O . ALA B 1 743 ? -16.774 36.177 12.363 1 68.47 743 ALA B O 1
ATOM 12977 N N . VAL B 1 744 ? -16.86 36.667 10.147 1 75.97 744 VAL B N 1
ATOM 12978 C CA . VAL B 1 744 ? -15.929 37.784 10.279 1 75.97 744 VAL B CA 1
ATOM 12979 C C . VAL B 1 744 ? -16.596 39.072 9.801 1 75.97 744 VAL B C 1
ATOM 12981 O O . VAL B 1 744 ? -17.537 39.032 9.004 1 75.97 744 VAL B O 1
ATOM 12984 N N . SER B 1 745 ? -16.441 40.079 10.522 1 77.66 745 SER B N 1
ATOM 12985 C CA . SER B 1 745 ? -16.747 41.41 10.007 1 77.66 745 SER B CA 1
ATOM 12986 C C . SER B 1 745 ? -15.536 42.027 9.315 1 77.66 745 SER B C 1
ATOM 12988 O O . SER B 1 745 ? -14.399 41.827 9.747 1 77.66 745 SER B O 1
ATOM 12990 N N . LEU B 1 746 ? -15.884 42.517 8.119 1 85.13 746 LEU B N 1
ATOM 12991 C CA . LEU B 1 746 ? -14.829 43.167 7.35 1 85.13 746 LEU B CA 1
ATOM 12992 C C . LEU B 1 746 ? -14.738 44.649 7.695 1 85.13 746 LEU B C 1
ATOM 12994 O O . LEU B 1 746 ? -15.678 45.408 7.449 1 85.13 746 LEU B O 1
ATOM 12998 N N . PHE B 1 747 ? -13.681 44.938 8.373 1 82.24 747 PHE B N 1
ATOM 12999 C CA . PHE B 1 747 ? -13.426 46.341 8.679 1 82.24 747 PHE B CA 1
ATOM 13000 C C . PHE B 1 747 ? -12.536 46.973 7.615 1 82.24 747 PHE B C 1
ATOM 13002 O O . PHE B 1 747 ? -11.487 46.425 7.27 1 82.24 747 PHE B O 1
ATOM 13009 N N . VAL B 1 748 ? -13.161 48.032 7.029 1 86.08 748 VAL B N 1
ATOM 13010 C CA . VAL B 1 748 ? -12.378 48.784 6.054 1 86.08 748 VAL B CA 1
ATOM 13011 C C . VAL B 1 748 ? -11.727 49.988 6.731 1 86.08 748 VAL B C 1
ATOM 13013 O O . VAL B 1 748 ? -12.405 50.778 7.393 1 86.08 748 VAL B O 1
ATOM 13016 N N . ALA B 1 749 ? -10.464 50.024 6.796 1 81.97 749 ALA B N 1
ATOM 13017 C CA . ALA B 1 749 ? -9.725 51.132 7.396 1 81.97 749 ALA B CA 1
ATOM 13018 C C . ALA B 1 749 ? -8.608 51.61 6.473 1 81.97 749 ALA B C 1
ATOM 13020 O O . ALA B 1 749 ? -8.361 51.01 5.424 1 81.97 749 ALA B O 1
ATOM 13021 N N . CYS B 1 750 ? -8.161 52.808 6.77 1 83.45 750 CYS B N 1
ATOM 13022 C CA . CYS B 1 750 ? -7.014 53.328 6.035 1 83.45 750 CYS B CA 1
ATOM 13023 C C . CYS B 1 750 ? -5.714 52.73 6.558 1 83.45 750 CYS B C 1
ATOM 13025 O O . CYS B 1 750 ? -5.589 52.454 7.753 1 83.45 750 CYS B O 1
ATOM 13027 N N . ASN B 1 751 ? -4.775 52.416 5.667 1 81.46 751 ASN B N 1
ATOM 13028 C CA . ASN B 1 751 ? -3.506 51.818 6.066 1 81.46 751 ASN B CA 1
ATOM 13029 C C . ASN B 1 751 ? -2.575 52.848 6.699 1 81.46 751 ASN B C 1
ATOM 13031 O O . ASN B 1 751 ? -2.087 53.751 6.018 1 81.46 751 ASN B O 1
ATOM 13035 N N . PHE B 1 752 ? -2.499 52.84 8.024 1 76.65 752 PHE B N 1
ATOM 13036 C CA . PHE B 1 752 ? -1.6 53.723 8.758 1 76.65 752 PHE B CA 1
ATOM 13037 C C . PHE B 1 752 ? -0.353 52.972 9.209 1 76.65 752 PHE B C 1
ATOM 13039 O O . PHE B 1 752 ? -0.442 51.833 9.674 1 76.65 752 PHE B O 1
ATOM 13046 N N . GLN B 1 753 ? 0.812 53.578 8.877 1 71.55 753 GLN B N 1
ATOM 13047 C CA . GLN B 1 753 ? 2.059 53.019 9.389 1 71.55 753 GLN B CA 1
ATOM 13048 C C . GLN B 1 753 ? 2.538 53.78 10.621 1 71.55 753 GLN B C 1
ATOM 13050 O O . GLN B 1 753 ? 2.339 54.992 10.725 1 71.55 753 GLN B O 1
ATOM 13055 N N . LEU B 1 754 ? 3.096 53.179 11.54 1 70.39 754 LEU B N 1
ATOM 13056 C CA . LEU B 1 754 ? 3.522 53.763 12.807 1 70.39 754 LEU B CA 1
ATOM 13057 C C . LEU B 1 754 ? 4.567 54.851 12.579 1 70.39 754 LEU B C 1
ATOM 13059 O O . LEU B 1 754 ? 4.462 55.945 13.139 1 70.39 754 LEU B O 1
ATOM 13063 N N . PRO B 1 755 ? 5.515 54.587 11.791 1 69.76 755 PRO B N 1
ATOM 13064 C CA . PRO B 1 755 ? 6.532 55.63 11.636 1 69.76 755 PRO B CA 1
ATOM 13065 C C . PRO B 1 755 ? 5.974 56.913 11.025 1 69.76 755 PRO B C 1
ATOM 13067 O O . PRO B 1 755 ? 6.385 58.012 11.405 1 69.76 755 PRO B O 1
ATOM 13070 N N . GLU B 1 756 ? 5.076 56.749 10.221 1 74.95 756 GLU B N 1
ATOM 13071 C CA . GLU B 1 756 ? 4.483 57.929 9.598 1 74.95 756 GLU B CA 1
ATOM 13072 C C . GLU B 1 756 ? 3.645 58.719 10.598 1 74.95 756 GLU B C 1
ATOM 13074 O O . GLU B 1 756 ? 3.696 59.951 10.623 1 74.95 756 GLU B O 1
ATOM 13079 N N . THR B 1 757 ? 2.936 58.02 11.424 1 73.59 757 THR B N 1
ATOM 13080 C CA . THR B 1 757 ? 2.081 58.674 12.409 1 73.59 757 THR B CA 1
ATOM 13081 C C . THR B 1 757 ? 2.921 59.394 13.46 1 73.59 757 THR B C 1
ATOM 13083 O O . THR B 1 757 ? 2.591 60.509 13.869 1 73.59 757 THR B O 1
ATOM 13086 N N . ILE B 1 758 ? 4.003 58.868 13.82 1 71.28 758 ILE B N 1
ATOM 13087 C CA . ILE B 1 758 ? 4.857 59.452 14.848 1 71.28 758 ILE B CA 1
ATOM 13088 C C . ILE B 1 758 ? 5.542 60.702 14.301 1 71.28 758 ILE B C 1
ATOM 13090 O O . ILE B 1 758 ? 5.628 61.722 14.989 1 71.28 758 ILE B O 1
ATOM 13094 N N . THR B 1 759 ? 5.974 60.672 13.108 1 75.12 759 THR B N 1
ATOM 13095 C CA . THR B 1 759 ? 6.677 61.806 12.519 1 75.12 759 THR B CA 1
ATOM 13096 C C . THR B 1 759 ? 5.733 62.991 12.336 1 75.12 759 THR B C 1
ATOM 13098 O O . THR B 1 759 ? 6.11 64.137 12.59 1 75.12 759 THR B O 1
ATOM 13101 N N . GLU B 1 760 ? 4.59 62.779 12.02 1 74.75 760 GLU B N 1
ATOM 13102 C CA . GLU B 1 760 ? 3.62 63.844 11.788 1 74.75 760 GLU B CA 1
ATOM 13103 C C . GLU B 1 760 ? 3.138 64.448 13.104 1 74.75 760 GLU B C 1
ATOM 13105 O O . GLU B 1 760 ? 2.969 65.664 13.21 1 74.75 760 GLU B O 1
ATOM 13110 N N . LEU B 1 761 ? 3.059 63.65 14.086 1 76.17 761 LEU B N 1
ATOM 13111 C CA . LEU B 1 761 ? 2.582 64.125 15.38 1 76.17 761 LEU B CA 1
ATOM 13112 C C . LEU B 1 761 ? 3.7 64.82 16.15 1 76.17 761 LEU B C 1
ATOM 13114 O O . LEU B 1 761 ? 3.443 65.732 16.939 1 76.17 761 LEU B O 1
ATOM 13118 N N . CYS B 1 762 ? 4.854 64.399 15.894 1 78.65 762 CYS B N 1
ATOM 13119 C CA . CYS B 1 762 ? 5.994 64.971 16.602 1 78.65 762 CYS B CA 1
ATOM 13120 C C . CYS B 1 762 ? 6.174 66.442 16.248 1 78.65 762 CYS B C 1
ATOM 13122 O O . CYS B 1 762 ? 6.494 67.259 17.113 1 78.65 762 CYS B O 1
ATOM 13124 N N . PHE B 1 763 ? 5.966 66.822 15.01 1 80.28 763 PHE B N 1
ATOM 13125 C CA . PHE B 1 763 ? 6.087 68.207 14.568 1 80.28 763 PHE B CA 1
ATOM 13126 C C . PHE B 1 763 ? 5.107 69.102 15.316 1 80.28 763 PHE B C 1
ATOM 13128 O O . PHE B 1 763 ? 5.497 70.132 15.87 1 80.28 763 PHE B O 1
ATOM 13135 N N . SER B 1 764 ? 3.869 68.669 15.415 1 83.86 764 SER B N 1
ATOM 13136 C CA . SER B 1 764 ? 2.838 69.447 16.092 1 83.86 764 SER B CA 1
ATOM 13137 C C . SER B 1 764 ? 3.044 69.442 17.603 1 83.86 764 SER B C 1
ATOM 13139 O O . SER B 1 764 ? 2.781 70.442 18.274 1 83.86 764 SER B O 1
ATOM 13141 N N . PHE B 1 765 ? 3.593 68.394 18.119 1 82.57 765 PHE B N 1
ATOM 13142 C CA . PHE B 1 765 ? 3.805 68.274 19.556 1 82.57 765 PHE B CA 1
ATOM 13143 C C . PHE B 1 765 ? 4.875 69.25 20.029 1 82.57 765 PHE B C 1
ATOM 13145 O O . PHE B 1 765 ? 4.733 69.872 21.083 1 82.57 765 PHE B O 1
ATOM 13152 N N . VAL B 1 766 ? 5.918 69.536 19.278 1 84.5 766 VAL B N 1
ATOM 13153 C CA . VAL B 1 766 ? 7.02 70.42 19.644 1 84.5 766 VAL B CA 1
ATOM 13154 C C . VAL B 1 766 ? 6.523 71.862 19.716 1 84.5 766 VAL B C 1
ATOM 13156 O O . VAL B 1 766 ? 6.841 72.589 20.661 1 84.5 766 VAL B O 1
ATOM 13159 N N . PHE B 1 767 ? 5.693 72.266 18.832 1 89.01 767 PHE B N 1
ATOM 13160 C CA . PHE B 1 767 ? 5.223 73.646 18.813 1 89.01 767 PHE B CA 1
ATOM 13161 C C . PHE B 1 767 ? 4.142 73.864 19.865 1 89.01 767 PHE B C 1
ATOM 13163 O O . PHE B 1 767 ? 4.038 74.949 20.441 1 89.01 767 PHE B O 1
ATOM 13170 N N . LEU B 1 768 ? 3.375 72.84 20.116 1 88.28 768 LEU B N 1
ATOM 13171 C CA . LEU B 1 768 ? 2.398 72.937 21.196 1 88.28 768 LEU B CA 1
ATOM 13172 C C . LEU B 1 768 ? 3.092 73.038 22.55 1 88.28 768 LEU B C 1
ATOM 13174 O O . LEU B 1 768 ? 2.673 73.815 23.41 1 88.28 768 LEU B O 1
ATOM 13178 N N . LEU B 1 769 ? 4.192 72.347 22.689 1 83.22 769 LEU B N 1
ATOM 13179 C CA . LEU B 1 769 ? 4.975 72.408 23.918 1 83.22 769 LEU B CA 1
ATOM 13180 C C . LEU B 1 769 ? 5.634 73.774 24.076 1 83.22 769 LEU B C 1
ATOM 13182 O O . LEU B 1 769 ? 5.694 74.315 25.183 1 83.22 769 LEU B O 1
ATOM 13186 N N . LEU B 1 770 ? 6.055 74.342 22.995 1 84.2 770 LEU B N 1
ATOM 13187 C CA . LEU B 1 770 ? 6.65 75.674 23.009 1 84.2 770 LEU B CA 1
ATOM 13188 C C . LEU B 1 770 ? 5.611 76.729 23.375 1 84.2 770 LEU B C 1
ATOM 13190 O O . LEU B 1 770 ? 5.887 77.628 24.173 1 84.2 770 LEU B O 1
ATOM 13194 N N . ALA B 1 771 ? 4.436 76.513 22.88 1 86.12 771 ALA B N 1
ATOM 13195 C CA . ALA B 1 771 ? 3.364 77.456 23.187 1 86.12 771 ALA B CA 1
ATOM 13196 C C . ALA B 1 771 ? 2.947 77.356 24.652 1 86.12 771 ALA B C 1
ATOM 13198 O O . ALA B 1 771 ? 2.732 78.374 25.314 1 86.12 771 ALA B O 1
ATOM 13199 N N . ALA B 1 772 ? 2.865 76.182 25.107 1 81.76 772 ALA B N 1
ATOM 13200 C CA . ALA B 1 772 ? 2.455 75.979 26.493 1 81.76 772 ALA B CA 1
ATOM 13201 C C . ALA B 1 772 ? 3.499 76.528 27.461 1 81.76 772 ALA B C 1
ATOM 13203 O O . ALA B 1 772 ? 3.157 77.196 28.44 1 81.76 772 ALA B O 1
ATOM 13204 N N . THR B 1 773 ? 4.762 76.425 27.169 1 79.7 773 THR B N 1
ATOM 13205 C CA . THR B 1 773 ? 5.839 76.881 28.041 1 79.7 773 THR B CA 1
ATOM 13206 C C . THR B 1 773 ? 5.937 78.403 28.03 1 79.7 773 THR B C 1
ATOM 13208 O O . THR B 1 773 ? 6.034 79.032 29.085 1 79.7 773 THR B O 1
ATOM 13211 N N . LEU B 1 774 ? 5.747 78.966 26.912 1 79.31 774 LEU B N 1
ATOM 13212 C CA . LEU B 1 774 ? 5.896 80.413 26.799 1 79.31 774 LEU B CA 1
ATOM 13213 C C . LEU B 1 774 ? 4.666 81.13 27.345 1 79.31 774 LEU B C 1
ATOM 13215 O O . LEU B 1 774 ? 4.779 82.213 27.923 1 79.31 774 LEU B O 1
ATOM 13219 N N . SER B 1 775 ? 3.519 80.51 27.126 1 77.52 775 SER B N 1
ATOM 13220 C CA . SER B 1 775 ? 2.316 81.116 27.688 1 77.52 775 SER B CA 1
ATOM 13221 C C . SER B 1 775 ? 2.329 81.061 29.212 1 77.52 775 SER B C 1
ATOM 13223 O O . SER B 1 775 ? 1.834 81.974 29.876 1 77.52 775 SER B O 1
ATOM 13225 N N . LEU B 1 776 ? 2.916 80.081 29.735 1 72.37 776 LEU B N 1
ATOM 13226 C CA . LEU B 1 776 ? 3.027 79.961 31.185 1 72.37 776 LEU B CA 1
ATOM 13227 C C . LEU B 1 776 ? 4.015 80.98 31.741 1 72.37 776 LEU B C 1
ATOM 13229 O O . LEU B 1 776 ? 3.793 81.544 32.815 1 72.37 776 LEU B O 1
ATOM 13233 N N . LEU B 1 777 ? 4.946 81.343 31.006 1 69.72 777 LEU B N 1
ATOM 13234 C CA . LEU B 1 777 ? 5.941 82.322 31.431 1 69.72 777 LEU B CA 1
ATOM 13235 C C . LEU B 1 777 ? 5.39 83.74 31.323 1 69.72 777 LEU B C 1
ATOM 13237 O O . LEU B 1 777 ? 5.773 84.62 32.097 1 69.72 777 LEU B O 1
ATOM 13241 N N . ALA B 1 778 ? 4.396 83.899 30.455 1 65.47 778 ALA B N 1
ATOM 13242 C CA . ALA B 1 778 ? 3.824 85.225 30.239 1 65.47 778 ALA B CA 1
ATOM 13243 C C . ALA B 1 778 ? 2.601 85.446 31.124 1 65.47 778 ALA B C 1
ATOM 13245 O O . ALA B 1 778 ? 1.942 86.485 31.036 1 65.47 778 ALA B O 1
ATOM 13246 N N . ARG B 1 779 ? 2.155 84.668 31.968 1 62.31 779 ARG B N 1
ATOM 13247 C CA . ARG B 1 779 ? 0.922 84.697 32.748 1 62.31 779 ARG B CA 1
ATOM 13248 C C . ARG B 1 779 ? 0.927 85.858 33.737 1 62.31 779 ARG B C 1
ATOM 13250 O O . ARG B 1 779 ? -0.133 86.362 34.116 1 62.31 779 ARG B O 1
ATOM 13257 N N . ALA B 1 780 ? 2.082 86.381 34.344 1 55.35 780 ALA B N 1
ATOM 13258 C CA . ALA B 1 780 ? 2.191 87.439 35.345 1 55.35 780 ALA B CA 1
ATOM 13259 C C . ALA B 1 780 ? 2.01 88.815 34.71 1 55.35 780 ALA B C 1
ATOM 13261 O O . ALA B 1 780 ? 2.367 89.833 35.307 1 55.35 780 ALA B O 1
ATOM 13262 N N . LEU B 1 781 ? 1.499 88.798 33.576 1 54.42 781 LEU B N 1
ATOM 13263 C CA . LEU B 1 781 ? 1.313 90.107 32.96 1 54.42 781 LEU B CA 1
ATOM 13264 C C . LEU B 1 781 ? 0.139 90.845 33.595 1 54.42 781 LEU B C 1
ATOM 13266 O O . LEU B 1 781 ? -0.804 90.217 34.083 1 54.42 781 LEU B O 1
ATOM 13270 N N . PRO B 1 782 ? 0.373 92.149 33.909 1 47.83 782 PRO B N 1
ATOM 13271 C CA . PRO B 1 782 ? -0.637 92.956 34.598 1 47.83 782 PRO B CA 1
ATOM 13272 C C . PRO B 1 782 ? -2.044 92.733 34.051 1 47.83 782 PRO B C 1
ATOM 13274 O O . PRO B 1 782 ? -2.204 92.288 32.911 1 47.83 782 PRO B O 1
ATOM 13277 N N . ASP B 1 783 ? -3.041 92.604 34.926 1 43.62 783 ASP B N 1
ATOM 13278 C CA . ASP B 1 783 ? -4.465 92.321 34.773 1 43.62 783 ASP B CA 1
ATOM 13279 C C . ASP B 1 783 ? -5.006 92.909 33.472 1 43.62 783 ASP B C 1
ATOM 13281 O O . ASP B 1 783 ? -6.117 92.582 33.051 1 43.62 783 ASP B O 1
ATOM 13285 N N . ASN B 1 784 ? -4.386 93.854 32.922 1 44.87 784 ASN B N 1
ATOM 13286 C CA . ASN B 1 784 ? -4.95 94.528 31.758 1 44.87 784 ASN B CA 1
ATOM 13287 C C . ASN B 1 784 ? -4.86 93.658 30.507 1 44.87 784 ASN B C 1
ATOM 13289 O O . ASN B 1 784 ? -5.447 93.985 29.474 1 44.87 784 ASN B O 1
ATOM 13293 N N . TYR B 1 785 ? -4.038 92.706 30.517 1 52.38 785 TYR B N 1
ATOM 13294 C CA . TYR B 1 785 ? -3.951 91.874 29.322 1 52.38 785 TYR B CA 1
ATOM 13295 C C . TYR B 1 785 ? -4.603 90.517 29.554 1 52.38 785 TYR B C 1
ATOM 13297 O O . TYR B 1 785 ? -3.922 89.541 29.878 1 52.38 785 TYR B O 1
ATOM 13305 N N . HIS B 1 786 ? -5.903 90.486 29.572 1 55.65 786 HIS B N 1
ATOM 13306 C CA . HIS B 1 786 ? -6.835 89.399 29.85 1 55.65 786 HIS B CA 1
ATOM 13307 C C . HIS B 1 786 ? -6.587 88.211 28.927 1 55.65 786 HIS B C 1
ATOM 13309 O O . HIS B 1 786 ? -6.946 87.078 29.255 1 55.65 786 HIS B O 1
ATOM 13315 N N . GLU B 1 787 ? -5.74 88.447 27.882 1 70.66 787 GLU B N 1
ATOM 13316 C CA . GLU B 1 787 ? -5.624 87.382 26.889 1 70.66 787 GLU B CA 1
ATOM 13317 C C . GLU B 1 787 ? -4.62 86.322 27.333 1 70.66 787 GLU B C 1
ATOM 13319 O O . GLU B 1 787 ? -4.73 85.156 26.947 1 70.66 787 GLU B O 1
ATOM 13324 N N . ALA B 1 788 ? -3.695 86.651 28.184 1 71.42 788 ALA B N 1
ATOM 13325 C CA . ALA B 1 788 ? -2.62 85.743 28.572 1 71.42 788 ALA B CA 1
ATOM 13326 C C . ALA B 1 788 ? -3.164 84.55 29.353 1 71.42 788 ALA B C 1
ATOM 13328 O O . ALA B 1 788 ? -2.707 83.42 29.171 1 71.42 788 ALA B O 1
ATOM 13329 N N . ARG B 1 789 ? -4.127 84.876 30.148 1 71 789 ARG B N 1
ATOM 13330 C CA . ARG B 1 789 ? -4.707 83.795 30.937 1 71 789 ARG B CA 1
ATOM 13331 C C . ARG B 1 789 ? -5.404 82.776 30.041 1 71 789 ARG B C 1
ATOM 13333 O O . ARG B 1 789 ? -5.28 81.568 30.254 1 71 789 ARG B O 1
ATOM 13340 N N . PHE B 1 790 ? -6.016 83.232 29.038 1 77.35 790 PHE B N 1
ATOM 13341 C CA . PHE B 1 790 ? -6.75 82.345 28.143 1 77.35 790 PHE B CA 1
ATOM 13342 C C . PHE B 1 790 ? -5.796 81.594 27.222 1 77.35 790 PHE B C 1
ATOM 13344 O O . PHE B 1 790 ? -6.068 80.457 26.833 1 77.35 790 PHE B O 1
ATOM 13351 N N . CYS B 1 791 ? -4.596 82.148 26.942 1 81.07 791 CYS B N 1
ATOM 13352 C CA . CYS B 1 791 ? -3.593 81.462 26.136 1 81.07 791 CYS B CA 1
ATOM 13353 C C . CYS B 1 791 ? -2.992 80.286 26.898 1 81.07 791 CYS B C 1
ATOM 13355 O O . CYS B 1 791 ? -2.703 79.242 26.31 1 81.07 791 CYS B O 1
ATOM 13357 N N . VAL B 1 792 ? -2.92 80.456 28.194 1 77.76 792 VAL B N 1
ATOM 13358 C CA . VAL B 1 792 ? -2.383 79.375 29.014 1 77.76 792 VAL B CA 1
ATOM 13359 C C . VAL B 1 792 ? -3.38 78.22 29.065 1 77.76 792 VAL B C 1
ATOM 13361 O O . VAL B 1 792 ? -3.001 77.057 28.905 1 77.76 792 VAL B O 1
ATOM 13364 N N . PHE B 1 793 ? -4.652 78.552 29.197 1 75.73 793 PHE B N 1
ATOM 13365 C CA . PHE B 1 793 ? -5.676 77.517 29.275 1 75.73 793 PHE B CA 1
ATOM 13366 C C . PHE B 1 793 ? -5.824 76.8 27.938 1 75.73 793 PHE B C 1
ATOM 13368 O O . PHE B 1 793 ? -6.036 75.586 27.899 1 75.73 793 PHE B O 1
ATOM 13375 N N . THR B 1 794 ? -5.625 77.466 26.886 1 85.9 794 THR B N 1
ATOM 13376 C CA . THR B 1 794 ? -5.765 76.871 25.562 1 85.9 794 THR B CA 1
ATOM 13377 C C . THR B 1 794 ? -4.585 75.952 25.255 1 85.9 794 THR B C 1
ATOM 13379 O O . THR B 1 794 ? -4.77 74.845 24.746 1 85.9 794 THR B O 1
ATOM 13382 N N . SER B 1 795 ? -3.395 76.39 25.533 1 84.78 795 SER B N 1
ATOM 13383 C CA . SER B 1 795 ? -2.216 75.595 25.207 1 84.78 795 SER B CA 1
ATOM 13384 C C . SER B 1 795 ? -2.095 74.383 26.125 1 84.78 795 SER B C 1
ATOM 13386 O O . SER B 1 795 ? -1.825 73.272 25.664 1 84.78 795 SER B O 1
ATOM 13388 N N . ALA B 1 796 ? -2.352 74.639 27.445 1 77.67 796 ALA B N 1
ATOM 13389 C CA . ALA B 1 796 ? -2.277 73.52 28.381 1 77.67 796 ALA B CA 1
ATOM 13390 C C . ALA B 1 796 ? -3.406 72.523 28.135 1 77.67 796 ALA B C 1
ATOM 13392 O O . ALA B 1 796 ? -3.196 71.309 28.203 1 77.67 796 ALA B O 1
ATOM 13393 N N . GLY B 1 797 ? -4.575 73.032 27.902 1 77.62 797 GLY B N 1
ATOM 13394 C CA . GLY B 1 797 ? -5.691 72.156 27.581 1 77.62 797 GLY B CA 1
ATOM 13395 C C . GLY B 1 797 ? -5.485 71.375 26.297 1 77.62 797 GLY B C 1
ATOM 13396 O O . GLY B 1 797 ? -5.774 70.178 26.239 1 77.62 797 GLY B O 1
ATOM 13397 N N . SER B 1 798 ? -4.943 71.989 25.272 1 86.28 798 SER B N 1
ATOM 13398 C CA . SER B 1 798 ? -4.695 71.317 24 1 86.28 798 SER B CA 1
ATOM 13399 C C . SER B 1 798 ? -3.605 70.26 24.137 1 86.28 798 SER B C 1
ATOM 13401 O O . SER B 1 798 ? -3.649 69.225 23.469 1 86.28 798 SER B O 1
ATOM 13403 N N . LEU B 1 799 ? -2.636 70.54 24.954 1 80.66 799 LEU B N 1
ATOM 13404 C CA . LEU B 1 799 ? -1.574 69.568 25.19 1 80.66 799 LEU B CA 1
ATOM 13405 C C . LEU B 1 799 ? -2.124 68.313 25.86 1 80.66 799 LEU B C 1
ATOM 13407 O O . LEU B 1 799 ? -1.744 67.196 25.502 1 80.66 799 LEU B O 1
ATOM 13411 N N . LEU B 1 800 ? -3.032 68.512 26.734 1 74.11 800 LEU B N 1
ATOM 13412 C CA . LEU B 1 800 ? -3.643 67.386 27.432 1 74.11 800 LEU B CA 1
ATOM 13413 C C . LEU B 1 800 ? -4.511 66.565 26.484 1 74.11 800 LEU B C 1
ATOM 13415 O O . LEU B 1 800 ? -4.472 65.332 26.51 1 74.11 800 LEU B O 1
ATOM 13419 N N . VAL B 1 801 ? -5.229 67.158 25.689 1 78.49 801 VAL B N 1
ATOM 13420 C CA . VAL B 1 801 ? -6.132 66.468 24.774 1 78.49 801 VAL B CA 1
ATOM 13421 C C . VAL B 1 801 ? -5.327 65.767 23.683 1 78.49 801 VAL B C 1
ATOM 13423 O O . VAL B 1 801 ? -5.632 64.631 23.311 1 78.49 801 VAL B O 1
ATOM 13426 N N . PHE B 1 802 ? -4.342 66.407 23.227 1 79.8 802 PHE B N 1
ATOM 13427 C CA . PHE B 1 802 ? -3.497 65.863 22.171 1 79.8 802 PHE B CA 1
ATOM 13428 C C . PHE B 1 802 ? -2.785 64.601 22.644 1 79.8 802 PHE B C 1
ATOM 13430 O O . PHE B 1 802 ? -2.836 63.566 21.976 1 79.8 802 PHE B O 1
ATOM 13437 N N . THR B 1 803 ? -2.2 64.593 23.758 1 72.75 803 THR B N 1
ATOM 13438 C CA . THR B 1 803 ? -1.467 63.44 24.269 1 72.75 803 THR B CA 1
ATOM 13439 C C . THR B 1 803 ? -2.427 62.324 24.67 1 72.75 803 THR B C 1
ATOM 13441 O O . THR B 1 803 ? -2.139 61.144 24.459 1 72.75 803 THR B O 1
ATOM 13444 N N . GLY B 1 804 ? -3.507 62.708 25.217 1 68.88 804 GLY B N 1
ATOM 13445 C CA . GLY B 1 804 ? -4.483 61.706 25.614 1 68.88 804 GLY B CA 1
ATOM 13446 C C . GLY B 1 804 ? -5.117 60.991 24.435 1 68.88 804 GLY B C 1
ATOM 13447 O O . GLY B 1 804 ? -5.247 59.766 24.443 1 68.88 804 GLY B O 1
ATOM 13448 N N . ALA B 1 805 ? -5.505 61.722 23.435 1 74.19 805 ALA B N 1
ATOM 13449 C CA . ALA B 1 805 ? -6.2 61.15 22.285 1 74.19 805 ALA B CA 1
ATOM 13450 C C . ALA B 1 805 ? -5.273 60.249 21.476 1 74.19 805 ALA B C 1
ATOM 13452 O O . ALA B 1 805 ? -5.665 59.156 21.06 1 74.19 805 ALA B O 1
ATOM 13453 N N . TYR B 1 806 ? -4.055 60.599 21.243 1 71.92 806 TYR B N 1
ATOM 13454 C CA . TYR B 1 806 ? -3.152 59.805 20.418 1 71.92 806 TYR B CA 1
ATOM 13455 C C . TYR B 1 806 ? -2.588 58.628 21.204 1 71.92 806 TYR B C 1
ATOM 13457 O O . TYR B 1 806 ? -2.343 57.558 20.641 1 71.92 806 TYR B O 1
ATOM 13465 N N . ALA B 1 807 ? -2.462 58.827 22.468 1 65.84 807 ALA B N 1
ATOM 13466 C CA . ALA B 1 807 ? -2.067 57.682 23.285 1 65.84 807 ALA B CA 1
ATOM 13467 C C . ALA B 1 807 ? -3.16 56.618 23.304 1 65.84 807 ALA B C 1
ATOM 13469 O O . ALA B 1 807 ? -2.875 55.423 23.197 1 65.84 807 ALA B O 1
ATOM 13470 N N . ALA B 1 808 ? -4.336 57.072 23.383 1 63.29 808 ALA B N 1
ATOM 13471 C CA . ALA B 1 808 ? -5.46 56.14 23.359 1 63.29 808 ALA B CA 1
ATOM 13472 C C . ALA B 1 808 ? -5.603 55.487 21.987 1 63.29 808 ALA B C 1
ATOM 13474 O O . ALA B 1 808 ? -5.935 54.304 21.888 1 63.29 808 ALA B O 1
ATOM 13475 N N . GLY B 1 809 ? -5.419 56.232 20.999 1 67.88 809 GLY B N 1
ATOM 13476 C CA . GLY B 1 809 ? -5.491 55.69 19.652 1 67.88 809 GLY B CA 1
ATOM 13477 C C . GLY B 1 809 ? -4.459 54.611 19.386 1 67.88 809 GLY B C 1
ATOM 13478 O O . GLY B 1 809 ? -4.779 53.563 18.82 1 67.88 809 GLY B O 1
ATOM 13479 N N . PHE B 1 810 ? -3.265 54.806 19.733 1 63.99 810 PHE B N 1
ATOM 13480 C CA . PHE B 1 810 ? -2.195 53.838 19.524 1 63.99 810 PHE B CA 1
ATOM 13481 C C . PHE B 1 810 ? -2.426 52.586 20.361 1 63.99 810 PHE B C 1
ATOM 13483 O O . PHE B 1 810 ? -2.146 51.472 19.913 1 63.99 810 PHE B O 1
ATOM 13490 N N . GLY B 1 811 ? -2.853 52.779 21.465 1 56.09 811 GLY B N 1
ATOM 13491 C CA . GLY B 1 811 ? -3.097 51.653 22.352 1 56.09 811 GLY B CA 1
ATOM 13492 C C . GLY B 1 811 ? -4.189 50.726 21.852 1 56.09 811 GLY B C 1
ATOM 13493 O O . GLY B 1 811 ? -4.109 49.509 22.035 1 56.09 811 GLY B O 1
ATOM 13494 N N . THR B 1 812 ? -5.104 51.255 21.129 1 57.51 812 THR B N 1
ATOM 13495 C CA . THR B 1 812 ? -6.252 50.46 20.707 1 57.51 812 THR B CA 1
ATOM 13496 C C . THR B 1 812 ? -6.026 49.881 19.314 1 57.51 812 THR B C 1
ATOM 13498 O O . THR B 1 812 ? -6.802 49.041 18.852 1 57.51 812 THR B O 1
ATOM 13501 N N . THR B 1 813 ? -5.197 50.408 18.532 1 57.39 813 THR B N 1
ATOM 13502 C CA . THR B 1 813 ? -4.945 49.861 17.203 1 57.39 813 THR B CA 1
ATOM 13503 C C . THR B 1 813 ? -4.545 48.391 17.29 1 57.39 813 THR B C 1
ATOM 13505 O O . THR B 1 813 ? -4.832 47.609 16.381 1 57.39 813 THR B O 1
ATOM 13508 N N . GLN B 1 814 ? -3.803 48.031 18.208 1 47.79 814 GLN B N 1
ATOM 13509 C CA . GLN B 1 814 ? -3.302 46.663 18.275 1 47.79 814 GLN B CA 1
ATOM 13510 C C . GLN B 1 814 ? -4.428 45.679 18.583 1 47.79 814 GLN B C 1
ATOM 13512 O O . GLN B 1 814 ? -4.276 44.472 18.384 1 47.79 814 GLN B O 1
ATOM 13517 N N . SER B 1 815 ? -5.369 46.247 19.228 1 44.52 815 SER B N 1
ATOM 13518 C CA . SER B 1 815 ? -6.416 45.295 19.585 1 44.52 815 SER B CA 1
ATOM 13519 C C . SER B 1 815 ? -7.272 44.936 18.375 1 44.52 815 SER B C 1
ATOM 13521 O O . SER B 1 815 ? -8.085 44.011 18.435 1 44.52 815 SER B O 1
ATOM 13523 N N . GLY B 1 816 ? -6.858 45.037 17.152 1 47.85 816 GLY B N 1
ATOM 13524 C CA . GLY B 1 816 ? -7.462 44.578 15.911 1 47.85 816 GLY B CA 1
ATOM 13525 C C . GLY B 1 816 ? -8.868 45.108 15.7 1 47.85 816 GLY B C 1
ATOM 13526 O O . GLY B 1 816 ? -9.383 45.086 14.58 1 47.85 816 GLY B O 1
ATOM 13527 N N . LEU B 1 817 ? -9.903 44.943 16.575 1 51.04 817 LEU B N 1
ATOM 13528 C CA . LEU B 1 817 ? -11.323 44.726 16.319 1 51.04 817 LEU B CA 1
ATOM 13529 C C . LEU B 1 817 ? -12.023 46.04 15.989 1 51.04 817 LEU B C 1
ATOM 13531 O O . LEU B 1 817 ? -13.125 46.039 15.436 1 51.04 817 LEU B O 1
ATOM 13535 N N . SER B 1 818 ? -11.742 47.417 16.574 1 61.56 818 SER B N 1
ATOM 13536 C CA . SER B 1 818 ? -12.849 48.354 16.73 1 61.56 818 SER B CA 1
ATOM 13537 C C . SER B 1 818 ? -12.487 49.733 16.187 1 61.56 818 SER B C 1
ATOM 13539 O O . SER B 1 818 ? -11.34 49.974 15.807 1 61.56 818 SER B O 1
ATOM 13541 N N . PHE B 1 819 ? -13.531 50.529 15.777 1 72.89 819 PHE B N 1
ATOM 13542 C CA . PHE B 1 819 ? -13.53 51.931 15.377 1 72.89 819 PHE B CA 1
ATOM 13543 C C . PHE B 1 819 ? -12.957 52.809 16.482 1 72.89 819 PHE B C 1
ATOM 13545 O O . PHE B 1 819 ? -12.832 54.024 16.315 1 72.89 819 PHE B O 1
ATOM 13552 N N . VAL B 1 820 ? -12.384 52.057 17.343 1 70.92 820 VAL B N 1
ATOM 13553 C CA . VAL B 1 820 ? -12.092 52.802 18.563 1 70.92 820 VAL B CA 1
ATOM 13554 C C . VAL B 1 820 ? -10.88 53.704 18.34 1 70.92 820 VAL B C 1
ATOM 13556 O O . VAL B 1 820 ? -10.896 54.879 18.713 1 70.92 820 VAL B O 1
ATOM 13559 N N . PRO B 1 821 ? -9.922 53.1 17.657 1 74.03 821 PRO B N 1
ATOM 13560 C CA . PRO B 1 821 ? -8.794 54.009 17.448 1 74.03 821 PRO B CA 1
ATOM 13561 C C . PRO B 1 821 ? -9.156 55.209 16.576 1 74.03 821 PRO B C 1
ATOM 13563 O O . PRO B 1 821 ? -8.66 56.315 16.804 1 74.03 821 PRO B O 1
ATOM 13566 N N . ILE B 1 822 ? -10.007 55.042 15.723 1 81.58 822 ILE B N 1
ATOM 13567 C CA . ILE B 1 822 ? -10.44 56.117 14.837 1 81.58 822 ILE B CA 1
ATOM 13568 C C . ILE B 1 822 ? -11.3 57.111 15.614 1 81.58 822 ILE B C 1
ATOM 13570 O O . ILE B 1 822 ? -11.194 58.323 15.412 1 81.58 822 ILE B O 1
ATOM 13574 N N . MET B 1 823 ? -12.073 56.661 16.51 1 81.21 823 MET B N 1
ATOM 13575 C CA . MET B 1 823 ? -12.938 57.514 17.32 1 81.21 823 MET B CA 1
ATOM 13576 C C . MET B 1 823 ? -12.114 58.399 18.249 1 81.21 823 MET B C 1
ATOM 13578 O O . MET B 1 823 ? -12.399 59.589 18.394 1 81.21 823 MET B O 1
ATOM 13582 N N . TYR B 1 824 ? -11.117 57.801 18.804 1 78.54 824 TYR B N 1
ATOM 13583 C CA . TYR B 1 824 ? -10.291 58.574 19.725 1 78.54 824 TYR B CA 1
ATOM 13584 C C . TYR B 1 824 ? -9.553 59.688 18.992 1 78.54 824 TYR B C 1
ATOM 13586 O O . TYR B 1 824 ? -9.427 60.801 19.508 1 78.54 824 TYR B O 1
ATOM 13594 N N . ARG B 1 825 ? -9.132 59.428 17.87 1 82.94 825 ARG B N 1
ATOM 13595 C CA . ARG B 1 825 ? -8.435 60.451 17.098 1 82.94 825 ARG B CA 1
ATOM 13596 C C . ARG B 1 825 ? -9.39 61.559 16.669 1 82.94 825 ARG B C 1
ATOM 13598 O O . ARG B 1 825 ? -9.047 62.742 16.734 1 82.94 825 ARG B O 1
ATOM 13605 N N . ALA B 1 826 ? -10.553 61.145 16.308 1 88.33 826 ALA B N 1
ATOM 13606 C CA . ALA B 1 826 ? -11.549 62.129 15.891 1 88.33 826 ALA B CA 1
ATOM 13607 C C . ALA B 1 826 ? -11.999 62.987 17.069 1 88.33 826 ALA B C 1
ATOM 13609 O O . ALA B 1 826 ? -12.136 64.206 16.941 1 88.33 826 ALA B O 1
ATOM 13610 N N . LEU B 1 827 ? -12.141 62.409 18.165 1 85.94 827 LEU B N 1
ATOM 13611 C CA . LEU B 1 827 ? -12.543 63.147 19.357 1 85.94 827 LEU B CA 1
ATOM 13612 C C . LEU B 1 827 ? -11.443 64.108 19.798 1 85.94 827 LEU B C 1
ATOM 13614 O O . LEU B 1 827 ? -11.729 65.209 20.274 1 85.94 827 LEU B O 1
ATOM 13618 N N . GLY B 1 828 ? -10.248 63.59 19.676 1 86.77 828 GLY B N 1
ATOM 13619 C CA . GLY B 1 828 ? -9.141 64.48 19.986 1 86.77 828 GLY B CA 1
ATOM 13620 C C . GLY B 1 828 ? -9.116 65.725 19.12 1 86.77 828 GLY B C 1
ATOM 13621 O O . GLY B 1 828 ? -8.863 66.826 19.614 1 86.77 828 GLY B O 1
ATOM 13622 N N . MET B 1 829 ? -9.455 65.646 17.912 1 92.37 829 MET B N 1
ATOM 13623 C CA . MET B 1 829 ? -9.488 66.78 16.993 1 92.37 829 MET B CA 1
ATOM 13624 C C . MET B 1 829 ? -10.642 67.719 17.329 1 92.37 829 MET B C 1
ATOM 13626 O O . MET B 1 829 ? -10.472 68.94 17.338 1 92.37 829 MET B O 1
ATOM 13630 N N . ILE B 1 830 ? -11.733 67.178 17.713 1 93.34 830 ILE B N 1
ATOM 13631 C CA . ILE B 1 830 ? -12.928 67.967 17.993 1 93.34 830 ILE B CA 1
ATOM 13632 C C . ILE B 1 830 ? -12.755 68.715 19.313 1 93.34 830 ILE B C 1
ATOM 13634 O O . ILE B 1 830 ? -13.02 69.917 19.392 1 93.34 830 ILE B O 1
ATOM 13638 N N . VAL B 1 831 ? -12.247 68.022 20.287 1 90.14 831 VAL B N 1
ATOM 13639 C CA . VAL B 1 831 ? -12.113 68.639 21.603 1 90.14 831 VAL B CA 1
ATOM 13640 C C . VAL B 1 831 ? -11.05 69.733 21.554 1 90.14 831 VAL B C 1
ATOM 13642 O O . VAL B 1 831 ? -11.208 70.789 22.171 1 90.14 831 VAL B O 1
ATOM 13645 N N . THR B 1 832 ? -10.028 69.485 20.859 1 91.88 832 THR B N 1
ATOM 13646 C CA . THR B 1 832 ? -9.013 70.52 20.695 1 91.88 832 THR B CA 1
ATOM 13647 C C . THR B 1 832 ? -9.604 71.753 20.017 1 91.88 832 THR B C 1
ATOM 13649 O O . THR B 1 832 ? -9.33 72.883 20.426 1 91.88 832 THR B O 1
ATOM 13652 N N . SER B 1 833 ? -10.437 71.593 19.049 1 94.26 833 SER B N 1
ATOM 13653 C CA . SER B 1 833 ? -11.067 72.694 18.328 1 94.26 833 SER B CA 1
ATOM 13654 C C . SER B 1 833 ? -12.028 73.465 19.228 1 94.26 833 SER B C 1
ATOM 13656 O O . SER B 1 833 ? -12.019 74.697 19.243 1 94.26 833 SER B O 1
ATOM 13658 N N . ILE B 1 834 ? -12.767 72.763 19.974 1 90.97 834 ILE B N 1
ATOM 13659 C CA . ILE B 1 834 ? -13.724 73.401 20.872 1 90.97 834 ILE B CA 1
ATOM 13660 C C . ILE B 1 834 ? -12.977 74.179 21.953 1 90.97 834 ILE B C 1
ATOM 13662 O O . ILE B 1 834 ? -13.372 75.292 22.311 1 90.97 834 ILE B O 1
ATOM 13666 N N . LEU B 1 835 ? -11.907 73.618 22.414 1 87.99 835 LEU B N 1
ATOM 13667 C CA . LEU B 1 835 ? -11.104 74.269 23.443 1 87.99 835 LEU B CA 1
ATOM 13668 C C . LEU B 1 835 ? -10.523 75.582 22.93 1 87.99 835 LEU B C 1
ATOM 13670 O O . LEU B 1 835 ? -10.57 76.6 23.624 1 87.99 835 LEU B O 1
ATOM 13674 N N . ILE B 1 836 ? -10.07 75.601 21.754 1 92.13 836 ILE B N 1
ATOM 13675 C CA . ILE B 1 836 ? -9.478 76.799 21.17 1 92.13 836 ILE B CA 1
ATOM 13676 C C . ILE B 1 836 ? -10.566 77.839 20.912 1 92.13 836 ILE B C 1
ATOM 13678 O O . ILE B 1 836 ? -10.389 79.021 21.218 1 92.13 836 ILE B O 1
ATOM 13682 N N . MET B 1 837 ? -11.723 77.469 20.491 1 91.42 837 MET B N 1
ATOM 13683 C CA . MET B 1 837 ? -12.812 78.394 20.191 1 91.42 837 MET B CA 1
ATOM 13684 C C . MET B 1 837 ? -13.406 78.97 21.472 1 91.42 837 MET B C 1
ATOM 13686 O O . MET B 1 837 ? -13.726 80.158 21.534 1 91.42 837 MET B O 1
ATOM 13690 N N . THR B 1 838 ? -13.413 78.176 22.499 1 86.02 838 THR B N 1
ATOM 13691 C CA . THR B 1 838 ? -14.026 78.613 23.749 1 86.02 838 THR B CA 1
ATOM 13692 C C . THR B 1 838 ? -13.062 79.485 24.548 1 86.02 838 THR B C 1
ATOM 13694 O O . THR B 1 838 ? -13.47 80.485 25.143 1 86.02 838 THR B O 1
ATOM 13697 N N . CYS B 1 839 ? -11.788 79.154 24.449 1 82.83 839 CYS B N 1
ATOM 13698 C CA . CYS B 1 839 ? -10.853 79.851 25.325 1 82.83 839 CYS B CA 1
ATOM 13699 C C . CYS B 1 839 ? -10.231 81.049 24.617 1 82.83 839 CYS B C 1
ATOM 13701 O O . CYS B 1 839 ? -9.993 82.087 25.237 1 82.83 839 CYS B O 1
ATOM 13703 N N . LEU B 1 840 ? -10.033 80.998 23.403 1 85 840 LEU B N 1
ATOM 13704 C CA . LEU B 1 840 ? -9.315 82.071 22.725 1 85 840 LEU B CA 1
ATOM 13705 C C . LEU B 1 840 ? -10.288 83.054 22.083 1 85 840 LEU B C 1
ATOM 13707 O O . LEU B 1 840 ? -9.994 84.248 21.982 1 85 840 LEU B O 1
ATOM 13711 N N . PHE B 1 841 ? -11.555 82.639 21.664 1 88.03 841 PHE B N 1
ATOM 13712 C CA . PHE B 1 841 ? -12.409 83.511 20.867 1 88.03 841 PHE B CA 1
ATOM 13713 C C . PHE B 1 841 ? -13.679 83.868 21.629 1 88.03 841 PHE B C 1
ATOM 13715 O O . PHE B 1 841 ? -14.14 85.011 21.578 1 88.03 841 PHE B O 1
ATOM 13722 N N . ALA B 1 842 ? -14.165 82.964 22.406 1 82.62 842 ALA B N 1
ATOM 13723 C CA . ALA B 1 842 ? -15.45 83.175 23.068 1 82.62 842 ALA B CA 1
ATOM 13724 C C . ALA B 1 842 ? -15.378 84.346 24.044 1 82.62 842 ALA B C 1
ATOM 13726 O O . ALA B 1 842 ? -16.27 85.197 24.069 1 82.62 842 ALA B O 1
ATOM 13727 N N . PRO B 1 843 ? -14.32 84.471 24.877 1 79.37 843 PRO B N 1
ATOM 13728 C CA . PRO B 1 843 ? -14.287 85.598 25.811 1 79.37 843 PRO B CA 1
ATOM 13729 C C . PRO B 1 843 ? -14.253 86.951 25.104 1 79.37 843 PRO B C 1
ATOM 13731 O O . PRO B 1 843 ? -14.863 87.914 25.575 1 79.37 843 PRO B O 1
ATOM 13734 N N . LYS B 1 844 ? -13.687 87.004 24.061 1 81.91 844 LYS B N 1
ATOM 13735 C CA . LYS B 1 844 ? -13.617 88.253 23.309 1 81.91 844 LYS B CA 1
ATOM 13736 C C . LYS B 1 844 ? -14.953 88.569 22.643 1 81.91 844 LYS B C 1
ATOM 13738 O O . LYS B 1 844 ? -15.37 89.728 22.595 1 81.91 844 LYS B O 1
ATOM 13743 N N . MET B 1 845 ? -15.588 87.58 22.198 1 81.04 845 MET B N 1
ATOM 13744 C CA . MET B 1 845 ? -16.905 87.779 21.601 1 81.04 845 MET B CA 1
ATOM 13745 C C . MET B 1 845 ? -17.928 88.175 22.66 1 81.04 845 MET B C 1
ATOM 13747 O O . MET B 1 845 ? -18.818 88.986 22.397 1 81.04 845 MET B O 1
ATOM 13751 N N . TYR B 1 846 ? -17.703 87.666 23.846 1 80.17 846 TYR B N 1
ATOM 13752 C CA . TYR B 1 846 ? -18.593 88.028 24.944 1 80.17 846 TYR B CA 1
ATOM 13753 C C . TYR B 1 846 ? -18.44 89.5 25.307 1 80.17 846 TYR B C 1
ATOM 13755 O O . TYR B 1 846 ? -19.433 90.197 25.529 1 80.17 846 TYR B O 1
ATOM 13763 N N . VAL B 1 847 ? -17.228 90.012 25.289 1 77.6 847 VAL B N 1
ATOM 13764 C CA . VAL B 1 847 ? -16.962 91.401 25.645 1 77.6 847 VAL B CA 1
ATOM 13765 C C . VAL B 1 847 ? -17.474 92.324 24.542 1 77.6 847 VAL B C 1
ATOM 13767 O O . VAL B 1 847 ? -18.056 93.375 24.823 1 77.6 847 VAL B O 1
ATOM 13770 N N . VAL B 1 848 ? -17.407 91.891 23.354 1 80.58 848 VAL B N 1
ATOM 13771 C CA . VAL B 1 848 ? -17.784 92.738 22.227 1 80.58 848 VAL B CA 1
ATOM 13772 C C . VAL B 1 848 ? -19.306 92.82 22.128 1 80.58 848 VAL B C 1
ATOM 13774 O O . VAL B 1 848 ? -19.861 93.891 21.874 1 80.58 848 VAL B O 1
ATOM 13777 N N . TYR B 1 849 ? -20.042 91.817 22.443 1 81.39 849 TYR B N 1
ATOM 13778 C CA . TYR B 1 849 ? -21.469 91.799 22.143 1 81.39 849 TYR B CA 1
ATOM 13779 C C . TYR B 1 849 ? -22.296 91.929 23.416 1 81.39 849 TYR B C 1
ATOM 13781 O O . TYR B 1 849 ? -23.432 92.409 23.38 1 81.39 849 TYR B O 1
ATOM 13789 N N . PHE B 1 850 ? -21.869 91.679 24.555 1 75.3 850 PHE B N 1
ATOM 13790 C CA . PHE B 1 850 ? -22.729 91.673 25.733 1 75.3 850 PHE B CA 1
ATOM 13791 C C . PHE B 1 850 ? -22.268 92.715 26.745 1 75.3 850 PHE B C 1
ATOM 13793 O O . PHE B 1 850 ? -22.997 93.042 27.684 1 75.3 850 PHE B O 1
ATOM 13800 N N . VAL B 1 851 ? -21.005 93.144 26.768 1 68.61 851 VAL B N 1
ATOM 13801 C CA . VAL B 1 851 ? -20.565 94.14 27.739 1 68.61 851 VAL B CA 1
ATOM 13802 C C . VAL B 1 851 ? -20.651 95.535 27.124 1 68.61 851 VAL B C 1
ATOM 13804 O O . VAL B 1 851 ? -20.032 95.804 26.091 1 68.61 851 VAL B O 1
ATOM 13807 N N . ARG B 1 852 ? -21.927 96.161 26.923 1 57.06 852 ARG B N 1
ATOM 13808 C CA . ARG B 1 852 ? -22.253 97.46 26.344 1 57.06 852 ARG B CA 1
ATOM 13809 C C . ARG B 1 852 ? -21.235 98.516 26.761 1 57.06 852 ARG B C 1
ATOM 13811 O O . ARG B 1 852 ? -21.198 99.609 26.192 1 57.06 852 ARG B O 1
ATOM 13818 N N . GLY B 1 853 ? -20.758 98.698 28.03 1 49.11 853 GLY B N 1
ATOM 13819 C CA . GLY B 1 853 ? -20.159 99.954 28.454 1 49.11 853 GLY B CA 1
ATOM 13820 C C . GLY B 1 853 ? -18.829 100.237 27.784 1 49.11 853 GLY B C 1
ATOM 13821 O O . GLY B 1 853 ? -18.234 99.348 27.172 1 49.11 853 GLY B O 1
ATOM 13822 N N . ASN B 1 854 ? -18.464 101.706 27.656 1 42.7 854 ASN B N 1
ATOM 13823 C CA . ASN B 1 854 ? -17.203 102.218 27.129 1 42.7 854 ASN B CA 1
ATOM 13824 C C . ASN B 1 854 ? -16.02 101.366 27.581 1 42.7 854 ASN B C 1
ATOM 13826 O O . ASN B 1 854 ? -15.468 101.586 28.661 1 42.7 854 ASN B O 1
ATOM 13830 N N . ILE B 1 855 ? -15.95 100.242 27.457 1 45.76 855 ILE B N 1
ATOM 13831 C CA . ILE B 1 855 ? -14.956 99.227 27.79 1 45.76 855 ILE B CA 1
ATOM 13832 C C . ILE B 1 855 ? -13.553 99.781 27.553 1 45.76 855 ILE B C 1
ATOM 13834 O O . ILE B 1 855 ? -12.585 99.315 28.159 1 45.76 855 ILE B O 1
ATOM 13838 N N . ASP B 1 856 ? -13.466 100.615 26.618 1 44.48 856 ASP B N 1
ATOM 13839 C CA . ASP B 1 856 ? -12.295 101.473 26.467 1 44.48 856 ASP B CA 1
ATOM 13840 C C . ASP B 1 856 ? -12.114 102.374 27.687 1 44.48 856 ASP B C 1
ATOM 13842 O O . ASP B 1 856 ? -10.987 102.621 28.121 1 44.48 856 ASP B O 1
ATOM 13846 N N . GLU B 1 857 ? -13.2 102.95 28.277 1 43.55 857 GLU B N 1
ATOM 13847 C CA . GLU B 1 857 ? -13.136 103.798 29.464 1 43.55 857 GLU B CA 1
ATOM 13848 C C . GLU B 1 857 ? -12.911 102.967 30.724 1 43.55 857 GLU B C 1
ATOM 13850 O O . GLU B 1 857 ? -12.213 103.401 31.643 1 43.55 857 GLU B O 1
ATOM 13855 N N . VAL B 1 858 ? -13.432 101.867 30.798 1 42.31 858 VAL B N 1
ATOM 13856 C CA . VAL B 1 858 ? -13.213 101.073 32.002 1 42.31 858 VAL B CA 1
ATOM 13857 C C . VAL B 1 858 ? -11.803 100.488 31.987 1 42.31 858 VAL B C 1
ATOM 13859 O O . VAL B 1 858 ? -11.132 100.442 33.02 1 42.31 858 VAL B O 1
ATOM 13862 N N . MET B 1 859 ? -11.253 100.179 30.912 1 41.4 859 MET B N 1
ATOM 13863 C CA . MET B 1 859 ? -9.857 99.777 30.769 1 41.4 859 MET B CA 1
ATOM 13864 C C . MET B 1 859 ? -8.933 100.989 30.829 1 41.4 859 MET B C 1
ATOM 13866 O O . MET B 1 859 ? -7.764 100.867 31.2 1 41.4 859 MET B O 1
ATOM 13870 N N . LEU B 1 860 ? -9.437 102.203 30.416 1 42.65 860 LEU B N 1
ATOM 13871 C CA . LEU B 1 860 ? -8.754 103.471 30.646 1 42.65 860 LEU B CA 1
ATOM 13872 C C . LEU B 1 860 ? -8.817 103.862 32.119 1 42.65 860 LEU B C 1
ATOM 13874 O O . LEU B 1 860 ? -7.838 104.368 32.674 1 42.65 860 LEU B O 1
ATOM 13878 N N . LYS B 1 861 ? -9.984 103.775 32.799 1 42.84 861 LYS B N 1
ATOM 13879 C CA . LYS B 1 861 ? -10.068 104.127 34.214 1 42.84 861 LYS B CA 1
ATOM 13880 C C . LYS B 1 861 ? -9.241 103.171 35.068 1 42.84 861 LYS B C 1
ATOM 13882 O O . LYS B 1 861 ? -8.602 103.59 36.036 1 42.84 861 LYS B O 1
ATOM 13887 N N . LYS B 1 862 ? -9.071 102.009 34.708 1 42.14 862 LYS B N 1
ATOM 13888 C CA . LYS B 1 862 ? -8.231 101.085 35.465 1 42.14 862 LYS B CA 1
ATOM 13889 C C . LYS B 1 862 ? -6.763 101.232 35.074 1 42.14 862 LYS B C 1
ATOM 13891 O O . LYS B 1 862 ? -5.873 101.056 35.909 1 42.14 862 LYS B O 1
ATOM 13896 N N . ARG B 1 863 ? -6.472 101.836 33.966 1 42.35 863 ARG B N 1
ATOM 13897 C CA . ARG B 1 863 ? -5.156 102.377 33.64 1 42.35 863 ARG B CA 1
ATOM 13898 C C . ARG B 1 863 ? -4.869 103.641 34.443 1 42.35 863 ARG B C 1
ATOM 13900 O O . ARG B 1 863 ? -3.738 103.863 34.879 1 42.35 863 ARG B O 1
ATOM 13907 N N . GLN B 1 864 ? -5.878 104.524 34.551 1 38.42 864 GLN B N 1
ATOM 13908 C CA . GLN B 1 864 ? -5.679 105.703 35.388 1 38.42 864 GLN B CA 1
ATOM 13909 C C . GLN B 1 864 ? -5.518 105.314 36.855 1 38.42 864 GLN B C 1
ATOM 13911 O O . GLN B 1 864 ? -4.734 105.927 37.582 1 38.42 864 GLN B O 1
ATOM 13916 N N . SER B 1 865 ? -6.246 104.386 37.325 1 35.32 865 SER B N 1
ATOM 13917 C CA . SER B 1 865 ? -5.995 103.964 38.699 1 35.32 865 SER B CA 1
ATOM 13918 C C . SER B 1 865 ? -4.663 103.231 38.817 1 35.32 865 SER B C 1
ATOM 13920 O O . SER B 1 865 ? -3.936 103.406 39.798 1 35.32 865 SER B O 1
ATOM 13922 N N . VAL B 1 866 ? -4.222 102.524 37.809 1 37.24 866 VAL B N 1
ATOM 13923 C CA . VAL B 1 866 ? -2.877 101.958 37.802 1 37.24 866 VAL B CA 1
ATOM 13924 C C . VAL B 1 866 ? -1.865 103.034 37.417 1 37.24 866 VAL B C 1
ATOM 13926 O O . VAL B 1 866 ? -0.793 103.131 38.018 1 37.24 866 VAL B O 1
ATOM 13929 N N . ALA B 1 867 ? -2.184 103.87 36.495 1 38.99 867 ALA B N 1
ATOM 13930 C CA . ALA B 1 867 ? -1.338 105.039 36.268 1 38.99 867 ALA B CA 1
ATOM 13931 C C . ALA B 1 867 ? -1.337 105.96 37.484 1 38.99 867 ALA B C 1
ATOM 13933 O O . ALA B 1 867 ? -0.3 106.522 37.844 1 38.99 867 ALA B O 1
ATOM 13934 N N . ASN B 1 868 ? -2.493 106.101 38.13 1 36.85 868 ASN B N 1
ATOM 13935 C CA . ASN B 1 868 ? -2.478 106.859 39.376 1 36.85 868 ASN B CA 1
ATOM 13936 C C . ASN B 1 868 ? -1.767 106.095 40.489 1 36.85 868 ASN B C 1
ATOM 13938 O O . ASN B 1 868 ? -1.101 106.697 41.333 1 36.85 868 ASN B O 1
ATOM 13942 N N . MET B 1 869 ? -1.824 104.801 40.424 1 34.08 869 MET B N 1
ATOM 13943 C CA . MET B 1 869 ? -1.002 104.049 41.37 1 34.08 869 MET B CA 1
ATOM 13944 C C . MET B 1 869 ? 0.464 104.068 40.951 1 34.08 869 MET B C 1
ATOM 13946 O O . MET B 1 869 ? 1.356 104.119 41.8 1 34.08 869 MET B O 1
ATOM 13950 N N . ALA B 1 870 ? 0.753 104.046 39.67 1 36.63 870 ALA B N 1
ATOM 13951 C CA . ALA B 1 870 ? 2.128 104.307 39.251 1 36.63 870 ALA B CA 1
ATOM 13952 C C . ALA B 1 870 ? 2.514 105.761 39.509 1 36.63 870 ALA B C 1
ATOM 13954 O O . ALA B 1 870 ? 3.635 106.046 39.937 1 36.63 870 ALA B O 1
ATOM 13955 N N . VAL B 1 871 ? 1.602 106.699 39.236 1 37.41 871 VAL B N 1
ATOM 13956 C CA . VAL B 1 871 ? 1.861 108.081 39.624 1 37.41 871 VAL B CA 1
ATOM 13957 C C . VAL B 1 871 ? 1.892 108.194 41.147 1 37.41 871 VAL B C 1
ATOM 13959 O O . VAL B 1 871 ? 2.701 108.94 41.704 1 37.41 871 VAL B O 1
ATOM 13962 N N . TYR B 1 872 ? 1.072 107.376 41.812 1 32.59 872 TYR B N 1
ATOM 13963 C CA . TYR B 1 872 ? 1.164 107.398 43.267 1 32.59 872 TYR B CA 1
ATOM 13964 C C . TYR B 1 872 ? 2.452 106.737 43.743 1 32.59 872 TYR B C 1
ATOM 13966 O O . TYR B 1 872 ? 3.096 107.219 44.677 1 32.59 872 TYR B O 1
ATOM 13974 N N . ARG B 1 873 ? 2.85 105.674 43.031 1 34.44 873 ARG B N 1
ATOM 13975 C CA . ARG B 1 873 ? 4.173 105.176 43.393 1 34.44 873 ARG B CA 1
ATOM 13976 C C . ARG B 1 873 ? 5.265 106.127 42.914 1 34.44 873 ARG B C 1
ATOM 13978 O O . ARG B 1 873 ? 6.282 106.303 43.589 1 34.44 873 ARG B O 1
ATOM 13985 N N . ALA B 1 874 ? 4.984 106.68 41.736 1 34.82 874 ALA B N 1
ATOM 13986 C CA . ALA B 1 874 ? 5.973 107.691 41.372 1 34.82 874 ALA B CA 1
ATOM 13987 C C . ALA B 1 874 ? 5.923 108.878 42.329 1 34.82 874 ALA B C 1
ATOM 13989 O O . ALA B 1 874 ? 6.96 109.455 42.667 1 34.82 874 ALA B O 1
ATOM 13990 N N . ARG B 1 875 ? 4.735 109.291 42.789 1 34.53 875 ARG B N 1
ATOM 13991 C CA . ARG B 1 875 ? 4.723 110.387 43.752 1 34.53 875 ARG B CA 1
ATOM 13992 C C . ARG B 1 875 ? 5.276 109.937 45.1 1 34.53 875 ARG B C 1
ATOM 13994 O O . ARG B 1 875 ? 5.808 110.748 45.861 1 34.53 875 ARG B O 1
ATOM 14001 N N . ALA B 1 876 ? 5.029 108.652 45.414 1 32.11 876 ALA B N 1
ATOM 14002 C CA . ALA B 1 876 ? 5.601 108.267 46.702 1 32.11 876 ALA B CA 1
ATOM 14003 C C . ALA B 1 876 ? 7.125 108.231 46.636 1 32.11 876 ALA B C 1
ATOM 14005 O O . ALA B 1 876 ? 7.8 108.363 47.66 1 32.11 876 ALA B O 1
ATOM 14006 N N . SER B 1 877 ? 7.636 107.838 45.434 1 29.99 877 SER B N 1
ATOM 14007 C CA . SER B 1 877 ? 9.092 107.92 45.459 1 29.99 877 SER B CA 1
ATOM 14008 C C . SER B 1 877 ? 9.562 109.368 45.557 1 29.99 877 SER B C 1
ATOM 14010 O O . SER B 1 877 ? 10.746 109.628 45.78 1 29.99 877 SER B O 1
ATOM 14012 N N . THR B 1 878 ? 8.737 110.274 45.032 1 29.97 878 THR B N 1
ATOM 14013 C CA . THR B 1 878 ? 9.337 111.603 45.063 1 29.97 878 THR B CA 1
ATOM 14014 C C . THR B 1 878 ? 9.417 112.128 46.493 1 29.97 878 THR B C 1
ATOM 14016 O O . THR B 1 878 ? 9.847 113.261 46.722 1 29.97 878 THR B O 1
ATOM 14019 N N . VAL B 1 879 ? 8.749 111.515 47.481 1 27.49 879 VAL B N 1
ATOM 14020 C CA . VAL B 1 879 ? 8.858 112.262 48.73 1 27.49 879 VAL B CA 1
ATOM 14021 C C . VAL B 1 879 ? 10.283 112.162 49.27 1 27.49 879 VAL B C 1
ATOM 14023 O O . VAL B 1 879 ? 10.633 112.831 50.245 1 27.49 879 VAL B O 1
ATOM 14026 N N . GLY B 1 880 ? 11.02 111.017 49.065 1 24.61 880 GLY B N 1
ATOM 14027 C CA . GLY B 1 880 ? 12.215 111.016 49.894 1 24.61 880 GLY B CA 1
ATOM 14028 C C . GLY B 1 880 ? 13.261 112.014 49.435 1 24.61 880 GLY B C 1
ATOM 14029 O O . GLY B 1 880 ? 14.442 111.679 49.33 1 24.61 880 GLY B O 1
ATOM 14030 N N . SER B 1 881 ? 12.854 112.97 48.648 1 23.97 881 SER B N 1
ATOM 14031 C CA . SER B 1 881 ? 13.905 113.943 48.369 1 23.97 881 SER B CA 1
ATOM 14032 C C . SER B 1 881 ? 14.438 114.564 49.655 1 23.97 881 SER B C 1
ATOM 14034 O O . SER B 1 881 ? 13.769 115.396 50.273 1 23.97 881 SER B O 1
ATOM 14036 N N . VAL B 1 882 ? 14.866 113.688 50.603 1 23.42 882 VAL B N 1
ATOM 14037 C CA . VAL B 1 882 ? 15.502 114.471 51.658 1 23.42 882 VAL B CA 1
ATOM 14038 C C . VAL B 1 882 ? 16.55 115.401 51.051 1 23.42 882 VAL B C 1
ATOM 14040 O O . VAL B 1 882 ? 17.326 114.99 50.185 1 23.42 882 VAL B O 1
ATOM 14043 N N . PRO B 1 883 ? 16.346 116.675 51.173 1 21.67 883 PRO B N 1
ATOM 14044 C CA . PRO B 1 883 ? 17.184 117.792 50.729 1 21.67 883 PRO B CA 1
ATOM 14045 C C . PRO B 1 883 ? 18.637 117.653 51.177 1 21.67 883 PRO B C 1
ATOM 14047 O O . PRO B 1 883 ? 18.912 117.56 52.376 1 21.67 883 PRO B O 1
ATOM 14050 N N . THR B 1 884 ? 19.356 116.511 50.617 1 20.45 884 THR B N 1
ATOM 14051 C CA . THR B 1 884 ? 20.8 116.584 50.812 1 20.45 884 THR B CA 1
ATOM 14052 C C . THR B 1 884 ? 21.311 117.997 50.548 1 20.45 884 THR B C 1
ATOM 14054 O O . THR B 1 884 ? 20.734 118.731 49.743 1 20.45 884 THR B O 1
ATOM 14057 N N . MET B 1 885 ? 22.242 118.446 51.442 1 19.65 885 MET B N 1
ATOM 14058 C CA . MET B 1 885 ? 23.033 119.642 51.713 1 19.65 885 MET B CA 1
ATOM 14059 C C . MET B 1 885 ? 23.887 120.016 50.506 1 19.65 885 MET B C 1
ATOM 14061 O O . MET B 1 885 ? 24.658 119.194 50.009 1 19.65 885 MET B O 1
ATOM 14065 N N . ASN B 1 886 ? 23.392 120.887 49.56 1 18.99 886 ASN B N 1
ATOM 14066 C CA . ASN B 1 886 ? 23.89 121.431 48.301 1 18.99 886 ASN B CA 1
ATOM 14067 C C . ASN B 1 886 ? 25.28 122.039 48.463 1 18.99 886 ASN B C 1
ATOM 14069 O O . ASN B 1 886 ? 25.763 122.742 47.574 1 18.99 886 ASN B O 1
ATOM 14073 N N . GLY B 1 887 ? 26.223 121.478 49.217 1 18.11 887 GLY B N 1
ATOM 14074 C CA . GLY B 1 887 ? 27.264 122.489 49.306 1 18.11 887 GLY B CA 1
ATOM 14075 C C . GLY B 1 887 ? 27.752 122.966 47.951 1 18.11 887 GLY B C 1
ATOM 14076 O O . GLY B 1 887 ? 27.677 122.23 46.965 1 18.11 887 GLY B O 1
ATOM 14077 N N . GLY B 1 888 ? 27.764 124.311 47.584 1 16.13 888 GLY B N 1
ATOM 14078 C CA . GLY B 1 888 ? 27.853 125.355 46.576 1 16.13 888 GLY B CA 1
ATOM 14079 C C . GLY B 1 888 ? 29.164 125.338 45.813 1 16.13 888 GLY B C 1
ATOM 14080 O O . GLY B 1 888 ? 29.37 126.145 44.904 1 16.13 888 GLY B O 1
ATOM 14081 N N . PRO B 1 889 ? 30.277 124.523 45.933 1 17.23 889 PRO B N 1
ATOM 14082 C CA . PRO B 1 889 ? 31.239 125.544 45.51 1 17.23 889 PRO B CA 1
ATOM 14083 C C . PRO B 1 889 ? 31.106 125.904 44.032 1 17.23 889 PRO B C 1
ATOM 14085 O O . PRO B 1 889 ? 30.475 125.168 43.268 1 17.23 889 PRO B O 1
ATOM 14088 N N . ALA B 1 890 ? 32.053 126.809 43.369 1 15.68 890 ALA B N 1
ATOM 14089 C CA . ALA B 1 890 ? 32.257 127.96 42.493 1 15.68 890 ALA B CA 1
ATOM 14090 C C . ALA B 1 890 ? 32.573 127.515 41.068 1 15.68 890 ALA B C 1
ATOM 14092 O O . ALA B 1 890 ? 32.399 128.283 40.118 1 15.68 890 ALA B O 1
ATOM 14093 N N . GLY B 1 891 ? 32.991 126.249 40.659 1 16.85 891 GLY B N 1
ATOM 14094 C CA . GLY B 1 891 ? 33.926 126.747 39.662 1 16.85 891 GLY B CA 1
ATOM 14095 C C . GLY B 1 891 ? 33.246 127.228 38.394 1 16.85 891 GLY B C 1
ATOM 14096 O O . GLY B 1 891 ? 32.134 126.8 38.079 1 16.85 891 GLY B O 1
ATOM 14097 N N . ARG B 1 892 ? 33.724 128.311 37.835 1 16.76 892 ARG B N 1
ATOM 14098 C CA . ARG B 1 892 ? 33.392 129.343 36.858 1 16.76 892 ARG B CA 1
ATOM 14099 C C . ARG B 1 892 ? 33.188 128.738 35.472 1 16.76 892 ARG B C 1
ATOM 14101 O O . ARG B 1 892 ? 33.598 127.604 35.217 1 16.76 892 ARG B O 1
ATOM 14108 N N . ARG B 1 893 ? 33.252 129.594 34.435 1 15.98 893 ARG B N 1
ATOM 14109 C CA . ARG B 1 893 ? 32.57 130.3 33.356 1 15.98 893 ARG B CA 1
ATOM 14110 C C . ARG B 1 893 ? 33.009 129.774 31.993 1 15.98 893 ARG B C 1
ATOM 14112 O O . ARG B 1 893 ? 32.203 129.693 31.064 1 15.98 893 ARG B O 1
ATOM 14119 N N . ARG B 1 894 ? 34.253 129.594 31.513 1 16.55 894 ARG B N 1
ATOM 14120 C CA . ARG B 1 894 ? 34.403 130.402 30.307 1 16.55 894 ARG B CA 1
ATOM 14121 C C . ARG B 1 894 ? 33.759 129.718 29.106 1 16.55 894 ARG B C 1
ATOM 14123 O O . ARG B 1 894 ? 33.582 128.498 29.102 1 16.55 894 ARG B O 1
ATOM 14130 N N . SER B 1 895 ? 33.319 130.498 27.96 1 14.51 895 SER B N 1
ATOM 14131 C CA . SER B 1 895 ? 32.445 130.811 26.834 1 14.51 895 SER B CA 1
ATOM 14132 C C . SER B 1 895 ? 32.827 130.005 25.597 1 14.51 895 SER B C 1
ATOM 14134 O O . SER B 1 895 ? 31.963 129.636 24.799 1 14.51 895 SER B O 1
ATOM 14136 N N . ARG B 1 896 ? 34.113 129.717 25.215 1 15.86 896 ARG B N 1
ATOM 14137 C CA . ARG B 1 896 ? 34.444 130.219 23.885 1 15.86 896 ARG B CA 1
ATOM 14138 C C . ARG B 1 896 ? 33.746 129.403 22.802 1 15.86 896 ARG B C 1
ATOM 14140 O O . ARG B 1 896 ? 33.453 128.222 23 1 15.86 896 ARG B O 1
ATOM 14147 N N . ALA B 1 897 ? 33.553 130.037 21.505 1 15.21 897 ALA B N 1
ATOM 14148 C CA . ALA B 1 897 ? 32.79 130.347 20.299 1 15.21 897 ALA B CA 1
ATOM 14149 C C . ALA B 1 897 ? 33.004 129.283 19.225 1 15.21 897 ALA B C 1
ATOM 14151 O O . ALA B 1 897 ? 32.041 128.759 18.661 1 15.21 897 ALA B O 1
ATOM 14152 N N . LYS B 1 898 ? 34.176 129.219 18.481 1 15.7 898 LYS B N 1
ATOM 14153 C CA . LYS B 1 898 ? 34.197 129.626 17.079 1 15.7 898 LYS B CA 1
ATOM 14154 C C . LYS B 1 898 ? 33.771 128.479 16.167 1 15.7 898 LYS B C 1
ATOM 14156 O O . LYS B 1 898 ? 32.779 128.59 15.443 1 15.7 898 LYS B O 1
ATOM 14161 N N . SER B 1 899 ? 34.625 128.096 15.086 1 14.68 899 SER B N 1
ATOM 14162 C CA . SER B 1 899 ? 34.697 128.452 13.672 1 14.68 899 SER B CA 1
ATOM 14163 C C . SER B 1 899 ? 34.334 127.266 12.785 1 14.68 899 SER B C 1
ATOM 14165 O O . SER B 1 899 ? 34.093 127.431 11.587 1 14.68 899 SER B O 1
ATOM 14167 N N . VAL B 1 900 ? 34.387 126.064 13.2 1 16.12 900 VAL B N 1
ATOM 14168 C CA . VAL B 1 900 ? 35.03 125.352 12.101 1 16.12 900 VAL B CA 1
ATOM 14169 C C . VAL B 1 900 ? 34.05 125.204 10.938 1 16.12 900 VAL B C 1
ATOM 14171 O O . VAL B 1 900 ? 32.918 124.753 11.126 1 16.12 900 VAL B O 1
ATOM 14174 N N . ARG B 1 901 ? 34.435 125.571 9.629 1 15.12 901 ARG B N 1
ATOM 14175 C CA . ARG B 1 901 ? 34.153 126.048 8.279 1 15.12 901 ARG B CA 1
ATOM 14176 C C . ARG B 1 901 ? 33.506 124.954 7.436 1 15.12 901 ARG B C 1
ATOM 14178 O O . ARG B 1 901 ? 32.474 125.181 6.801 1 15.12 901 ARG B O 1
ATOM 14185 N N . SER B 1 902 ? 34.281 124.067 6.75 1 15.51 902 SER B N 1
ATOM 14186 C CA . SER B 1 902 ? 34.464 124.101 5.302 1 15.51 902 SER B CA 1
ATOM 14187 C C . SER B 1 902 ? 33.327 123.381 4.584 1 15.51 902 SER B C 1
ATOM 14189 O O . SER B 1 902 ? 32.649 122.537 5.174 1 15.51 902 SER B O 1
ATOM 14191 N N . SER B 1 903 ? 33.316 123.315 3.11 1 14.82 903 SER B N 1
ATOM 14192 C CA . SER B 1 903 ? 32.71 123.722 1.847 1 14.82 903 SER B CA 1
ATOM 14193 C C . SER B 1 903 ? 31.851 122.605 1.261 1 14.82 903 SER B C 1
ATOM 14195 O O . SER B 1 903 ? 30.688 122.825 0.916 1 14.82 903 SER B O 1
ATOM 14197 N N . SER B 1 904 ? 32.416 121.703 0.313 1 15.09 904 SER B N 1
ATOM 14198 C CA . SER B 1 904 ? 32.073 121.822 -1.101 1 15.09 904 SER B CA 1
ATOM 14199 C C . SER B 1 904 ? 30.841 120.992 -1.443 1 15.09 904 SER B C 1
ATOM 14201 O O . SER B 1 904 ? 29.885 121.503 -2.031 1 15.09 904 SER B O 1
ATOM 14203 N N . GLU B 1 905 ? 31.017 119.871 -2.376 1 15.9 905 GLU B N 1
ATOM 14204 C CA . GLU B 1 905 ? 30.545 119.882 -3.757 1 15.9 905 GLU B CA 1
ATOM 14205 C C . GLU B 1 905 ? 29.123 119.338 -3.859 1 15.9 905 GLU B C 1
ATOM 14207 O O . GLU B 1 905 ? 28.658 118.631 -2.963 1 15.9 905 GLU B O 1
ATOM 14212 N N . VAL B 1 906 ? 28.692 118.908 -5.161 1 16.37 906 VAL B N 1
ATOM 14213 C CA . VAL B 1 906 ? 27.712 119.399 -6.124 1 16.37 906 VAL B CA 1
ATOM 14214 C C . VAL B 1 906 ? 26.411 118.612 -5.987 1 16.37 906 VAL B C 1
ATOM 14216 O O . VAL B 1 906 ? 25.336 119.197 -5.84 1 16.37 906 VAL B O 1
ATOM 14219 N N . PRO B 1 907 ? 26.095 117.652 -6.995 1 16.3 907 PRO B N 1
ATOM 14220 C CA . PRO B 1 907 ? 25.178 117.935 -8.101 1 16.3 907 PRO B CA 1
ATOM 14221 C C . PRO B 1 907 ? 23.773 117.389 -7.857 1 16.3 907 PRO B C 1
ATOM 14223 O O . PRO B 1 907 ? 22.798 118.144 -7.9 1 16.3 907 PRO B O 1
ATOM 14226 N N . SER B 1 908 ? 23.34 116.309 -8.681 1 16.53 908 SER B N 1
ATOM 14227 C CA . SER B 1 908 ? 22.34 116.322 -9.744 1 16.53 908 SER B CA 1
ATOM 14228 C C . SER B 1 908 ? 20.971 115.902 -9.219 1 16.53 908 SER B C 1
ATOM 14230 O O . SER B 1 908 ? 20.87 115.287 -8.155 1 16.53 908 SER B O 1
ATOM 14232 N N . SER B 1 909 ? 19.97 115.498 -10.178 1 15.8 909 SER B N 1
ATOM 14233 C CA . SER B 1 909 ? 18.663 115.879 -10.703 1 15.8 909 SER B CA 1
ATOM 14234 C C . SER B 1 909 ? 17.571 114.939 -10.203 1 15.8 909 SER B C 1
ATOM 14236 O O . SER B 1 909 ? 16.424 115.019 -10.647 1 15.8 909 SER B O 1
ATOM 14238 N N . SER B 1 910 ? 17.868 113.872 -9.495 1 15.82 910 SER B N 1
ATOM 14239 C CA . SER B 1 910 ? 16.931 112.756 -9.574 1 15.82 910 SER B CA 1
ATOM 14240 C C . SER B 1 910 ? 15.553 113.153 -9.057 1 15.82 910 SER B C 1
ATOM 14242 O O . SER B 1 910 ? 15.406 113.531 -7.893 1 15.82 910 SER B O 1
ATOM 14244 N N . GLY B 1 911 ? 14.666 113.53 -9.864 1 15.66 911 GLY B N 1
ATOM 14245 C CA . GLY B 1 911 ? 13.334 114.112 -9.912 1 15.66 911 GLY B CA 1
ATOM 14246 C C . GLY B 1 911 ? 12.326 113.366 -9.058 1 15.66 911 GLY B C 1
ATOM 14247 O O . GLY B 1 911 ? 12.606 112.265 -8.577 1 15.66 911 GLY B O 1
ATOM 14248 N N . ASP B 1 912 ? 10.923 113.613 -9.303 1 15.66 912 ASP B N 1
ATOM 14249 C CA . ASP B 1 912 ? 9.731 114.086 -8.606 1 15.66 912 ASP B CA 1
ATOM 14250 C C . ASP B 1 912 ? 8.829 112.92 -8.207 1 15.66 912 ASP B C 1
ATOM 14252 O O . ASP B 1 912 ? 8.342 112.864 -7.076 1 15.66 912 ASP B O 1
ATOM 14256 N N . HIS B 1 913 ? 8.161 112.059 -9.174 1 18.97 913 HIS B N 1
ATOM 14257 C CA . HIS B 1 913 ? 6.721 112.22 -9.344 1 18.97 913 HIS B CA 1
ATOM 14258 C C . HIS B 1 913 ? 5.955 111.559 -8.203 1 18.97 913 HIS B C 1
ATOM 14260 O O . HIS B 1 913 ? 6.463 110.638 -7.56 1 18.97 913 HIS B O 1
ATOM 14266 N N . GLY B 1 914 ? 4.611 112.071 -7.847 1 17.53 914 GLY B N 1
ATOM 14267 C CA . GLY B 1 914 ? 3.579 112.194 -6.83 1 17.53 914 GLY B CA 1
ATOM 14268 C C . GLY B 1 914 ? 2.683 110.973 -6.738 1 17.53 914 GLY B C 1
ATOM 14269 O O . GLY B 1 914 ? 1.945 110.667 -7.676 1 17.53 914 GLY B O 1
ATOM 14270 N N . ILE B 1 915 ? 3.067 109.83 -6.369 1 17.63 915 ILE B N 1
ATOM 14271 C CA . ILE B 1 915 ? 2.231 108.641 -6.249 1 17.63 915 ILE B CA 1
ATOM 14272 C C . ILE B 1 915 ? 0.985 108.967 -5.428 1 17.63 915 ILE B C 1
ATOM 14274 O O . ILE B 1 915 ? 1.081 109.274 -4.237 1 17.63 915 ILE B O 1
ATOM 14278 N N . GLU B 1 916 ? -0.007 109.626 -5.994 1 17.8 916 GLU B N 1
ATOM 14279 C CA . GLU B 1 916 ? -1.322 109.97 -5.463 1 17.8 916 GLU B CA 1
ATOM 14280 C C . GLU B 1 916 ? -2.062 108.729 -4.972 1 17.8 916 GLU B C 1
ATOM 14282 O O . GLU B 1 916 ? -2.356 107.824 -5.757 1 17.8 916 GLU B O 1
ATOM 14287 N N . LEU B 1 917 ? -1.902 108.302 -3.879 1 17.24 917 LEU B N 1
ATOM 14288 C CA . LEU B 1 917 ? -2.614 107.25 -3.163 1 17.24 917 LEU B CA 1
ATOM 14289 C C . LEU B 1 917 ? -4.092 107.595 -3.019 1 17.24 917 LEU B C 1
ATOM 14291 O O . LEU B 1 917 ? -4.458 108.452 -2.211 1 17.24 917 LEU B O 1
ATOM 14295 N N . LYS B 1 918 ? -4.874 107.789 -4.05 1 20.96 918 LYS B N 1
ATOM 14296 C CA . LYS B 1 918 ? -6.306 108.07 -4.097 1 20.96 918 LYS B CA 1
ATOM 14297 C C . LYS B 1 918 ? -7.082 107.132 -3.178 1 20.96 918 LYS B C 1
ATOM 14299 O O . LYS B 1 918 ? -6.644 106.01 -2.915 1 20.96 918 LYS B O 1
ATOM 14304 N N . ALA B 1 919 ? -8.454 107.492 -2.875 1 21.04 919 ALA B N 1
ATOM 14305 C CA . ALA B 1 919 ? -9.611 107.373 -1.992 1 21.04 919 ALA B CA 1
ATOM 14306 C C . ALA B 1 919 ? -10.346 106.056 -2.225 1 21.04 919 ALA B C 1
ATOM 14308 O O . ALA B 1 919 ? -11.197 105.962 -3.114 1 21.04 919 ALA B O 1
ATOM 14309 N N . ILE B 1 920 ? -9.913 105.008 -2.628 1 18.13 920 ILE B N 1
ATOM 14310 C CA . ILE B 1 920 ? -10.893 103.927 -2.655 1 18.13 920 ILE B CA 1
ATOM 14311 C C . ILE B 1 920 ? -11.672 103.904 -1.342 1 18.13 920 ILE B C 1
ATOM 14313 O O . ILE B 1 920 ? -11.09 103.718 -0.27 1 18.13 920 ILE B O 1
ATOM 14317 N N . SER B 1 921 ? -12.923 104.362 -1.052 1 18.62 921 SER B N 1
ATOM 14318 C CA . SER B 1 921 ? -14.124 104.548 -0.244 1 18.62 921 SER B CA 1
ATOM 14319 C C . SER B 1 921 ? -14.566 103.238 0.4 1 18.62 921 SER B C 1
ATOM 14321 O O . SER B 1 921 ? -14.779 103.177 1.612 1 18.62 921 SER B O 1
ATOM 14323 N N . THR B 1 922 ? -15.859 102.622 -0.127 1 18.52 922 THR B N 1
ATOM 14324 C CA . THR B 1 922 ? -16.875 101.92 0.651 1 18.52 922 THR B CA 1
ATOM 14325 C C . THR B 1 922 ? -16.25 100.784 1.456 1 18.52 922 THR B C 1
ATOM 14327 O O . THR B 1 922 ? -15.101 100.406 1.218 1 18.52 922 THR B O 1
ATOM 14330 N N . SER B 1 923 ? -17.192 99.399 1.53 1 19.87 923 SER B N 1
ATOM 14331 C CA . SER B 1 923 ? -18.328 98.765 2.191 1 19.87 923 SER B CA 1
ATOM 14332 C C . SER B 1 923 ? -17.922 97.449 2.847 1 19.87 923 SER B C 1
ATOM 14334 O O . SER B 1 923 ? -18.267 97.192 4.002 1 19.87 923 SER B O 1
ATOM 14336 N N . VAL B 1 924 ? -18.188 96.041 2.186 1 21.16 924 VAL B N 1
ATOM 14337 C CA . VAL B 1 924 ? -18.491 94.792 2.877 1 21.16 924 VAL B CA 1
ATOM 14338 C C . VAL B 1 924 ? -17.245 94.286 3.601 1 21.16 924 VAL B C 1
ATOM 14340 O O . VAL B 1 924 ? -17.313 93.898 4.769 1 21.16 924 VAL B O 1
ATOM 14343 N N . ILE B 1 925 ? -16.393 93.582 2.87 1 16.29 925 ILE B N 1
ATOM 14344 C CA . ILE B 1 925 ? -15.395 92.748 3.531 1 16.29 925 ILE B CA 1
ATOM 14345 C C . ILE B 1 925 ? -14.327 93.632 4.171 1 16.29 925 ILE B C 1
ATOM 14347 O O . ILE B 1 925 ? -13.758 94.505 3.512 1 16.29 925 ILE B O 1
#

Nearest PDB structures (foldseek):
  9asb-assembly1_R  TM=7.656E-01  e=1.267E-52  Homo sapiens
  9avl-assembly1_R  TM=7.441E-01  e=7.134E-51  Homo sapiens
  6n50-assembly1_A  TM=8.442E-01  e=1.253E-40  Homo sapiens
  7epb-assembly1_B  TM=7.336E-01  e=1.613E-44  Homo sapiens
  6e5v-assembly1_A  TM=8.952E-01  e=8.349E-33  Homo sapiens

InterPro domains:
  IPR000337 GPCR, family 3 [PR00248] (45-57)
  IPR000337 GPCR, family 3 [PR00248] (74-89)
  IPR000337 GPCR, family 3 [PR00248] (89-108)
  IPR000337 GPCR, family 3 [PR00248] (156-182)
  IPR000337 GPCR, family 3 [PR00248] (188-207)
  IPR000337 GPCR, family 3 [PR00248] (207-223)
  IPR000337 GPCR, family 3 [PR00248] (223-240)
  IPR000337 GPCR, family 3 [PR00248] (660-681)
  IPR000337 GPCR, family 3 [PR00248] (701-724)
  IPR000337 GPCR, family 3 [PR00248] (763-786)
  IPR001828 Receptor, ligand binding region [PF01094] (79-472)
  IPR011500 GPCR, family 3, nine cysteines domain [PF07562] (513-566)
  IPR017978 GPCR family 3, C-terminal [PF00003] (583-844)
  IPR017978 GPCR family 3, C-terminal [PS50259] (587-850)
  IPR028082 Periplasmic binding protein-like I [SSF53822] (42-488)
  IPR038550 GPCR, family 3, nine cysteines domain superfamily [G3DSA:2.10.50.30] (512-587)
  IPR050726 Metabotropic Glutamate Receptor [PTHR24060] (39-873)

pLDDT: mean 75.33, std 21.93, range [14.51, 97.99]

Radius of gyration: 59.82 Å; Cα contacts (8 Å, |Δi|>4): 3165; chains: 2; bounding box: 112×191×146 Å

Sequence (1850 aa):
MAVFLKSVCVASTLISLAVSLHIPADISRNAQGVLTDDDDVFFQDGDIILGGVFPLHNFHPVARQCTTVREVRALKLVEAMVYAVGRINNSTGLLPGLQLGFEIYDSCYSDIWTLKKALNFLPPDQKPACKGVWEGSEQSGNSDLTCLHQKRVAGVVGSQKSASSIELALLLGLYQIPQVSYLSTLDSLSEVNYPYFLRVVPSDKHQVNAIMDLVKYYGWTYVSLLFSDDEYGENGFYEFSRQAPSHDVCLAYTKEISTSFSNEYYDDLVAELRREPFNRAVAVVLFAHLIEARMLLEAVERNGAVGEFTFIASDGIGNSGLQGLDGVENPALGMITMVPFSQTLSEFFGFFIGSLPSNSSNPWTQEYVEKYKLCDFLAGTVCTANETDSISPHETLVIDSVYAFAYALDSMLTAECGDTDWGGCAAVEAIDGEVLLSYLKKTDFESLSNGRVTFDDNGDGNPRYKIRNLKHDLFESLKFLDVGSWREENNAIDIVGEVKFYTKSTDGLAGQVPTSVCSAPCPLGSRKTFFENYGKCCWLCQKCNVNATVINDDTECRECIPPKWPDVNRTECVEVAESYMSWGTVEGTVIGIVAFVALLEALLIIVLYFPQFRRRIIRRSDPMLSLFIHGGVCLLLVAALSTTFKPSSAMCVLTRIGPSVAYAFIFVPFALKSVRLYRVFIKARDTDSEEEADLWGVKRQLTILILIWIVEIGVSLSWIFVYPPMETYIFVPLDQPQEGALAVSLFVACNFQLPETITELCFSFVFLLLAATLSLLARALPDNYHEARFCVFTSAGSLLVFTGAYAAGFGTTQSGLSFVPIMYRALGMIVTSILIMTCLFAPKMYVVYFVRGNIDEVMLKKRQSVANMAVYRARASTVGSVPTMNGGPAGRRRSRAKSVRSSSEVPSSSGDHGIELKAISTSVIMAVFLKSVCVASTLISLAVSLHIPADISRNAQGVLTDDDDVFFQDGDIILGGVFPLHNFHPVARQCTTVREVRALKLVEAMVYAVGRINNSTGLLPGLQLGFEIYDSCYSDIWTLKKALNFLPPDQKPACKGVWEGSEQSGNSDLTCLHQKRVAGVVGSQKSASSIELALLLGLYQIPQVSYLSTLDSLSEVNYPYFLRVVPSDKHQVNAIMDLVKYYGWTYVSLLFSDDEYGENGFYEFSRQAPSHDVCLAYTKEISTSFSNEYYDDLVAELRREPFNRAVAVVLFAHLIEARMLLEAVERNGAVGEFTFIASDGIGNSGLQGLDGVENPALGMITMVPFSQTLSEFFGFFIGSLPSNSSNPWTQEYVEKYKLCDFLAGTVCTANETDSISPHETLVIDSVYAFAYALDSMLTAECGDTDWGGCAAVEAIDGEVLLSYLKKTDFESLSNGRVTFDDNGDGNPRYKIRNLKHDLFESLKFLDVGSWREENNAIDIVGEVKFYTKSTDGLAGQVPTSVCSAPCPLGSRKTFFENYGKCCWLCQKCNVNATVINDDTECRECIPPKWPDVNRTECVEVAESYMSWGTVEGTVIGIVAFVALLEALLIIVLYFPQFRRRIIRRSDPMLSLFIHGGVCLLLVAALSTTFKPSSAMCVLTRIGPSVAYAFIFVPFALKSVRLYRVFIKARDTDSEEEADLWGVKRQLTILILIWIVEIGVSLSWIFVYPPMETYIFVPLDQPQEGALAVSLFVACNFQLPETITELCFSFVFLLLAATLSLLARALPDNYHEARFCVFTSAGSLLVFTGAYAAGFGTTQSGLSFVPIMYRALGMIVTSILIMTCLFAPKMYVVYFVRGNIDEVMLKKRQSVANMAVYRARASTVGSVPTMNGGPAGRRRSRAKSVRSSSEVPSSSGDHGIELKAISTSVI

Foldseek 3Di:
DVVVVVVVVPVVVPVVPPVPDDPDPPPDPDCPPPPPPQWWKFKADWLAEAEEEFAQFAADPVVRDGHAGDALLRVLQVLLLVVLQVVQQPDCVFPHPTHYMYIYGHCNPDLVSLLVVLQLQDALVSAPDQPDDDDDGGDTTSDRSNVVDNFHHQAYEDDAEQSNVVSNQQVCVVVLHAYEYLHRADPCCLDPNRLRYFYQEHHVLVQLLLVLQVCVVLPFQEAAEEFEPDSQRVVSVVSNVVCSQVSNHFHLYYDYFYLPDDLVVLLVVLVVCCDPPNLLRQEYEYRYALNRVLSNLVSCVVNVVFQSHEYEYEQNNQLQFVQSNPPRLRSCALHKYKHTDDDDDPVSLVVSLVQLPPVHSRPCSVSVPVVDPPVSSDQDDPPPQAPNRVRGNSSLSSSVRSVLLRQLVRVLCCVQVNDDDCPPPVCSRPPRSVSSSVSSQQDWDAGPRGDIFHQDPSNYTFHKIFMWTFHQDPVRHTGTDGQWMDGVVVSHTGGRHQRFRSHQEVVRDGGDSHHRASDDDAAAQWAWADDVPRHPRHTDTHHDDLQWAAEDSRHDTHGDDPPWGADQRSHDTDGFDEDAQACPDPLLVVLQVLLVVLLVLLVVCVQQPLVVCVDPLNVVQPVVLVVLQSVLLNLLSVLLNLRNDADALVSLLCVQLSNLLSLLSNLVSLLLSLVLLLCVQPVCVVVVDPVSNCCSDPVNSVVVSVVLSVVLVVLSVVCCVVDPWHKDWAWAFDPDPDRGRGPTHIYIDIDDDPVSNCVSLVSSLVSLVSSLVSLVVSLPGPPLNVQSVLSNQLSVVLNVLSCVLQVQLVVCVVVRHDCRSVSSSSVSSSSSSVSCCVRRRVVVSCCVPPVPDCVVVVSVVVVVVVVVVVVVVVVVVVVPDDPPDPDDDDYYDDDDDDDDDDDDDDDDDDDDDDPPPDDPPPPRD/DVVVVVVVVPVVVPVVPPVPDDPDPPPDPDCPPPPPPQWWKFKADWLAEAEEEFAQFAADPVVRDGHAGDALLRVLQVLLLVVLQVVQQPDCVFPHPTHYMYIYGHCNPDLVSLLVVLQLQDALVSAPDQPDDDDDGGDTTSDRSNVVDNFHHQAYEDDAEQSNVVSNQQVCVVVLHAYEYLHRADPCCLDPNRLRYFYQEHHVLVQLLLVLQVCVVLPFQEAAEEFEPDSQRVVSVVSNVVCSQVSNHFHLYYDYFYPPDDLVVLLVVLVVCCDPPNLLRQEYEYRYALNRVLSNLVSCVVNVVFQSHAYEYEQNNVLVWVQSNPPRLRSCALHKYKHTDDDDDPVSLVVSLVQLDPVHSRPCSVSVPVVDPPVSSDQDDPPPQAHNFDNGNSSLSSSVRSVLLRQLVRVLCCVQVNDDDCPPPVCSRPPRSVSSSVSSQQDWDAGPRGDIFHQDPSNYTFHKIFMWTFHQDPVGHTYTDGQWMDGVVVSHTGGRHQRFRSHQEPVRDGGDSHHRASDDDAAAQWAWADDVPRHPRHTDTHHDDLQWAADDSRHDTHGDDPPWGADFRSHDTDGFDEDAQACPDPLLVVLQVLLVVLLVLLVVLVVQPLVVCVDPLNVVQPVVLVVLQSVLLNLLSVLLNLRNDADALVSQLCVQLSNLLSLLSNLLSLLLSLVLLLQVQPVCVVVVDPVSNCCSDPVNSVVVSVVLSVVLVVLSVVCCVVPPWHKDWAWAFDPDDDGGRGDTHIYIDIDDDPVSNCVSLVSSLVSLVSSLVSLVVSLPGPPLNVQSVLSNQLSVVLNVLSCVLQVQLVVCVVVRHDCRSVSSSSVSSSSSSVSCCVRRRVVVSCCVPPVPDCVVVVSVVVVVVVVVVVVVVVVVVVPPPPVPDPPDDDDDDDDDDDDDDDDDDDDDDPDDDDPPPDDPDDDDD